Protein 8ZFL (pdb70)

Radius of gyration: 44.8 Å; Cα contacts (8 Å, |Δi|>4): 3571; chains: 5; bounding box: 78×79×141 Å

InterPro domains:
  IPR006029 Neurotransmitter-gated ion-channel transmembrane domain [PF02932] (287-529)
  IPR006201 Neurotransmitter-gated ion-channel [PR00252] (74-90)
  IPR006201 Neurotransmitter-gated ion-channel [PR00252] (107-118)
  IPR006201 Neurotransmitter-gated ion-channel [PR00252] (157-171)
  IPR006201 Neurotransmitter-gated ion-channel [PR00252] (236-248)
  IPR006201 Neurotransmitter-gated ion-channel [PTHR18945] (32-425)
  IPR006202 Neurotransmitter-gated ion-channel ligand-binding domain [PF02931] (28-242)
  IPR018000 Neurotransmitter-gated ion-channel, conserved site [PS00236] (157-171)
  IPR036719 Neurotransmitter-gated ion-channel transmembrane domain superfamily [SSF90112] (242-539)
  IPR036734 Neurotransmitter-gated ion-channel ligand-binding domain superfamily [G3DSA:2.70.170.10] (25-246)
  IPR036734 Neurotransmitter-gated ion-channel ligand-binding domain superfamily [SSF63712] (27-242)
  IPR038050 Neuronal acetylcholine receptor [G3DSA:1.20.58.390] (247-387)

Organism: Caenorhabditis elegans (NCBI:txid6239)

Sequence (2060 aa):
PDIPIQYELANNIMENYQKGLIPKVRKGSPINVTLSLQLYQIIQVNEPQQYLLLNAWAVERWVDQMLGWDPSEFDNETEIMARHDDIWLPDTTLYNSLEMDDSASKKLTHVKLTTLGKNQGAMVELLYPTIYKISCLLNLKYFPFDTQTCRMTFGSWSFDNSLIDYFPRTFTNGPIGLANFLENDAWSVLGTKVNREEKKYTCCPVNYTLLHYDVVIQRKPLYYVLNLIAPTAVITFISIIGFFTSSSVHDLRQEKITLGITTLLSMSIMIFMVSDKMPSTSTCVPLIALFYTLMITIISVGTLAASSVIFVQKLGSIGNPPASKTMKWTHRIAPFVLIQMPLVMKQAYAKRAKEEKHRKRMSRNIVELEWDWVAAVLERVFLIFFTICFLFSAIGINLYGWYIWYTENHFLPDIPIQYELANNIMENYQKGLIPKVRKGSPINVTLSLQLYQIIQVNEPQQYLLLNAWAVERWVDQMLGWDPSEFDNETEIMARHDDIWLPDTTLYNSLEMDDSASKKLTHVKLTTLGKNQGAMVELLYPTIYKISCLLNLKYFPFDTQTCRMTFGSWSFDNSLIDYFPRTFTNGPIGLANFLENDAWSVLGTKVNREEKKYTCCPVNYTLLHYDVVIQRKPLYYVLNLIAPTAVITFISIIGFFTSSSVHDLRQEKITLGITTLLSMSIMIFMVSDKMPSTSTCVPLIALFYTLMITIISVGTLAASSVIFVQKLGSIGNPPASKTMKWTHRIAPFVLIQMPLVMKQAYAKRAKEEKHRKRMSRNIVELEWDWVAAVLERVFLIFFTICFLFSAIGINLYGWYIWYTENHFLPDIPIQYELANNIMENYQKGLIPKVRKGSPINVTLSLQLYQIIQVNEPQQYLLLNAWAVERWVDQMLGWDPSEFDNETEIMARHDDIWLPDTTLYNSLEMDDSASKKLTHVKLTTLGKNQGAMVELLYPTIYKISCLLNLKYFPFDTQTCRMTFGSWSFDNSLIDYFPRTFTNGPIGLANFLENDAWSVLGTKVNREEKKYTCCPVNYTLLHYDVVIQRKPLYYVLNLIAPTAVITFISIIGFFTSSSVHDLRQEKITLGITTLLSMSIMIFMVSDKMPSTSTCVPLIALFYTLMITIISVGTLAASSVIFVQKLGSIGNPPASKTMKWTHRIAPFVLIQMPLVMKQAYAKRAKEEKHRKRMSRNIVELEWDWVAAVLERVFLIFFTICFLFSAIGINLYGWYIWYTENHFLPDIPIQYELANNIMENYQKGLIPKVRKGSPINVTLSLQLYQIIQVNEPQQYLLLNAWAVERWVDQMLGWDPSEFDNETEIMARHDDIWLPDTTLYNSLEMDDSASKKLTHVKLTTLGKNQGAMVELLYPTIYKISCLLNLKYFPFDTQTCRMTFGSWSFDNSLIDYFPRTFTNGPIGLANFLENDAWSVLGTKVNREEKKYTCCPVNYTLLHYDVVIQRKPLYYVLNLIAPTAVITFISIIGFFTSSSVHDLRQEKITLGITTLLSMSIMIFMVSDKMPSTSTCVPLIALFYTLMITIISVGTLAASSVIFVQKLGSIGNPPASKTMKWTHRIAPFVLIQMPLVMKQAYAKRAKEEKHRKRMSRNIVELEWDWVAAVLERVFLIFFTICFLFSAIGINLYGWYIWYTENHFLPDIPIQYELANNIMENYQKGLIPKVRKGSPINVTLSLQLYQIIQVNEPQQYLLLNAWAVERWVDQMLGWDPSEFDNETEIMARHDDIWLPDTTLYNSLEMDDSASKKLTHVKLTTLGKNQGAMVELLYPTIYKISCLLNLKYFPFDTQTCRMTFGSWSFDNSLIDYFPRTFTNGPIGLANFLENDAWSVLGTKVNREEKKYTCCPVNYTLLHYDVVIQRKPLYYVLNLIAPTAVITFISIIGFFTSSSVHDLRQEKITLGITTLLSMSIMIFMVSDKMPSTSTCVPLIALFYTLMITIISVGTLAASSVIFVQKLGSIGNPPASKTMKWTHRIAPFVLIQMPLVMKQAYAKRAKEEKHRKRMSRNIVELEWDWVAAVLERVFLIFFTICFLFSAIGINLYGWYIWYTENHFL

Nearest PDB structures (foldseek):
  8zfk-assembly1_A  TM=9.710E-01  e=1.370E-70  Caenorhabditis elegans
  7qko-assembly1_D  TM=8.791E-01  e=4.567E-32  Tetronarce californica
  8axd-assembly1_A  TM=8.552E-01  e=2.164E-28  Homo sapiens
  7ql5-assembly1_C  TM=8.097E-01  e=1.635E-29  Tetronarce californica
  4uxu-assembly1_B  TM=8.760E-01  e=2.252E-21  Homo sapiens

B-factor: mean 55.41, std 25.31, range [10.18, 158.0]

Secondary structure (DSSP, 8-state):
--S-HHHHHHHHHTSS--TTS-----SSS-EEEEEEEEEEEEEEEETTTTEEEEEEEEEEEEEETT----GGGGTS--EEEEETTTS----EEETTB----TTTTB---EEEEEE--TTT-EEEEEEEEEEEEE------TTTTS-EEEEEEEEEESS--TTTEEEEE---SS-SEE-TTPPPPSSEEEEEEEEEEEEEE-SSSS-EEEEEEEEEEEEE--HHHIIIIIHHHHHHHHHHHHHHT--S-SSSPPP--HHHHHHHHHHHHHHHHHSTTSS---SSS--HHHHHHHHHHHHHHHHHHHHHHHHHHHGGGGS-PPPPHHHHHHHHHHHHHHT----HHHHHHHHHHHHHHHHHHHHH--HHHHHHHHHHHHHHHHHHHHHHHHHHHHHHHHHHHHHHHHHHHHH--/--S-HHHHHHHHHTSS--TTS-----SSS-EEEEEEEEEEEEEEEETTTTEEEEEEEEEEEEEETT----GGGGTS--EEEEETTTS----EEETTB----TTTTB---EEEEEE--TTT-EEEEEEEEEEEEE------TTTTS-EEEEEEEEEESS--TTTEEEEE---SS-SEE-TTPPPPSSEEEEEEEEEEEEEE-SSSS-EEEEEEEEEEEEE--HHHIIIIIHHHHHHHHHHHHHHT--S-SSSPPP--HHHHHHHHHHHHHHHHHSTTSS---SSS--HHHHHHHHHHHHHHHHHHHHHHHHHHHGGGGS-PPPPHHHHHHHHHHHHHHT----HHHHHHHHHHHHHHHHHHHHH--HHHHHHHHHHHHHHHHHHHHHHHHHHHHHHHHHHHHHHHHHHHHH--/--S-HHHHHHHHHTSS--TTS-----SSS-EEEEEEEEEEEEEEEETTTTEEEEEEEEEEEEEETT----GGGGTS--EEEEETTTS----EEETTB----TTTTB---EEEEEE--TTT-EEEEEEEEEEEEE------TTTTS-EEEEEEEEEESS--TTTEEEEE---SS-SEE-TTPPPPSSEEEEEEEEEEEEEE-SSSS-EEEEEEEEEEEEE--HHHIIIIIHHHHHHHHHHHHHHT--S-SSSPPP--HHHHHHHHHHHHHHHHHSTTSS---SSS--HHHHHHHHHHHHHHHHHHHHHHHHHHHGGGGS-PPPPHHHHHHHHHHHHHHT----HHHHHHHHHHHHHHHHHHHHH--HHHHHHHHHHHHHHHHHHHHHHHHHHHHHHHHHHHHHHHHHHHHH--/--S-HHHHHHHHHTSS--TTS-----SSS-EEEEEEEEEEEEEEEETTTTEEEEEEEEEEEEEETT----GGGGTS--EEEEETTTS----EEETTB----TTTTB---EEEEEE--TTT-EEEEEEEEEEEEE------TTTTS-EEEEEEEEEESS--TTTEEEEE---SS-SEE-TTPPPPSSEEEEEEEEEEEEEE-SSSS-EEEEEEEEEEEEE--HHHIIIIIHHHHHHHHHHHHHHT--S-SSSPPP--HHHHHHHHHHHHHHHHHSTTSS---SSS--HHHHHHHHHHHHHHHHHHHHHHHHHHHGGGGS-PPPPHHHHHHHHHHHHHHT----HHHHHHHHHHHHHHHHHHHHH--HHHHHHHHHHHHHHHHHHHHHHHHHHHHHHHHHHHHHHHHHHHHH--/--S-HHHHHHHHHTSS--TTS-----SSS-EEEEEEEEEEEEEEEETTTTEEEEEEEEEEEEEETT----GGGGTS--EEEEETTTS----EEETTB----TTTTB---EEEEEE--TTT-EEEEEEEEEEEEE------TTTTS-EEEEEEEEEESS--TTTEEEEE---SS-SEE-TTPPPPSSEEEEEEEEEEEEEE-SSSS-EEEEEEEEEEEEE--HHHIIIIIHHHHHHHHHHHHHHT--S-SSSPPP--HHHHHHHHHHHHHHHHHSTTSS---SSS--HHHHHHHHHHHHHHHHHHHHHHHHHHHGGGGS-PPPPHHHHHHHHHHHHHHT----HHHHHHHHHHHHHHHHHHHHH--HHHHHHHHHHHHHHHHHHHHHHHHHHHHHHHHHHHHHHHHHHHHH--

Foldseek 3Di:
DPDDLLVVLCCVLLPPDDQVDAQDDDQQAAKEKEKAKAFAEFDDQDQVQQKTKTKIKMKIKIFRQRRADDCVVRVNDFKDKDFPVSHHDADKDWPQAPDDDQVQFWDWGIWMWGHDHRRRTTMIMTMIIGMTIGGAHDDQALPPLDKDKGKTKIFGPPDFNRHYHYDYDDDDQTRYHHPNYDDDPWKDWQGKDKDKDWAQDPVDGTITIMMMMMTMMTTDCPCVCVQQLVVLLVLLLVLLVVLLDDDDLLDQDDLSPVVLVVNVVVSVCRCVVVCVPPSPDDPDQHLVNQLSVLSNVLSVVSSVLSNVLNVLLCVLVVPDADDPVLLVVLVVVCVVLVDDQDPVLVVVVVVVVVVVVVVVVVVCVNRSSRSSSSSNSSSSVSSVVSVVSSCCSSVVSVVVSVVVSVCVNPVD/DPDDLLVVLCCVLLPPDDQVDAQDDDQQAAKEKEKAKAFAEFDDQDQVQQKTKTKIKMKIKIFRQRRADDCVVRVNDFKDKDFPVSHHDADKDWPQAPDDDQVQFWDWGIWMWGHDHRRRTTMIMTMIIGMTIGGAHDDQALPPLDKDKGKTKIFGPPDFNRHYHYDYDDDDQTRYHHPNYDDDPWKDWQGKDKDKDWAQDPVDGTITIMMMMMTMMTTDCPCVCVQQLVVLLVLLLVLLVVLLDDDDLLDQDDLSPVVLVVNVVVSVCRCVVVCVPPSPDDPDQHLVNQLSVLSNVLSVVSSVLSNVLNVLLCVLVVPDADDPVLLVVLVVVCVVLVDDQDPVLVVVVVVVVVVVVVVVVVVCVNRSSRSSSSSNSSSSVSSVVSVVSSCCSSVVSVVVSVVVSVCVNPVD/DPDDLLVVLCCVLLPPDDQVDAQDDDQQAAKEKEKAKAFAEFDDQDQVQQKTKTKIKMKIKIFRQRRADDCVVRVNDFKDKDFPVSHHDADKDWPQAPDDDQVQFWDWGIWMWGHDHRRRTTMIMTMIIGMTIGGAHDDQALPPLDKDKGKTKIFGPPDFNRHYHYDYDDDDQTRYHHPNYDDDPWKDWQGKDKDKDWAQDPVDGTITIMMMMMTMMTTDCPCVCVQQLVVLLVLLLVLLVVLLDDDDLLDQDDLSPVVLVVNVVVSVCRCVVVCVPPSPDDPDQHLVNQLSVLSNVLSVVSSVLSNVLNVLLCVLVVPDADDPVLLVVLVVVCVVLVDDQDPVLVVVVVVVVVVVVVVVVVVCVNRSSRSSSSSNSSSSVSSVVSVVSSCCSSVVSVVVSVVVSVCVNPVD/DPDDLLVVLCCVLLPPDDQVDAQDDDQQAAKEKEKAKAFAEFDDQDQVQQKTKTKIKMKIKIFRQRRADDCVVRVNDFKDKDFPVSHHDADKDWPQAPDDDQVQFWDWGIWMWGHDHRRRTTMIMTMIIGMTIGGAHDDQALPPLDKDKGKTKIFGPPDFNRHYHYDYDDDDQTRYHHPNYDDDPWKDWQGKDKDKDWAQDPVDGTITIMMMMMTMMTTDCPCVCVQQ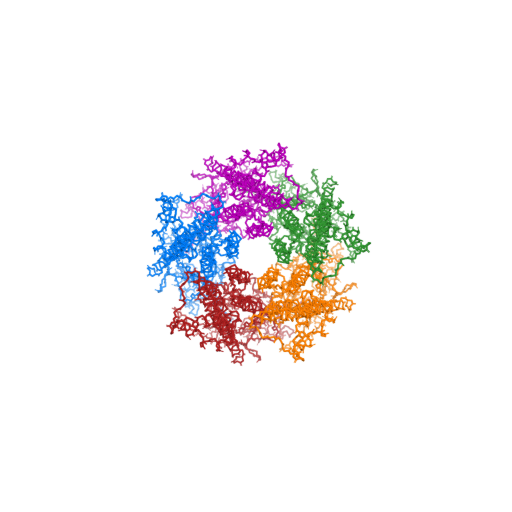LVVLLVLLLVLLVVLLDDDDLLDQDDLSPVVLVVNVVVSVCRCVVVCVPPSPDDPDQHLVNQLSVLSNVLSVVSSVLSNVLNVLLCVLVVPDADDPVLLVVLVVVCVVLVDDQDPVLVVVVVVVVVVVVVVVVVVCVNRSSRSSSSSNSSSSVSSVVSVVSSCCSSVVSVVVSVVVSVCVNPVD/DPDDLLVVLCCVLLPPDDQVDAQDDDQQAAKEKEKAKAFAEFDDQDQVQQKTKTKIKMKIKIFRQRRADDCVVRVNDFKDKDFPVSHHDADKDWPQAPDDDQVQFWDWGIWMWGHDHRRRTTMIMTMIIGMTIGGAHDDQALPPLDKDKGKTKIFGPPDFNRHYHYDYDDDDQTRYHHPNYDDDPWKDWQGKDKDKDWAQDPVDGTITIMMMMMTMMTTDCPCVCVQQLVVLLVLLLVLLVVLLDDDDLLDQDDLSPVVLVVNVVVSVCRCVVVCVPPSPDDPDQHLVNQLSVLSNVLSVVSSVLSNVLNVLLCVLVVPDADDPVLLVVLVVVCVVLVDDQDPVLVVVVVVVVVVVVVVVVVVCVNRSSRSSSSSNSSSSVSSVVSVVSSCCSSVVSVVVSVVVSVCVNPVD

GO terms:
  GO:0005886 plasma membrane (C, EXP)

Solvent-accessible surface area: 94154 Å² total; per-residue (Å²): 153,103,58,2,31,26,4,69,0,14,84,73,15,60,138,111,26,62,120,37,21,10,0,28,24,120,139,80,66,36,6,74,0,35,3,8,4,53,8,44,4,4,17,68,24,18,36,90,61,11,21,8,36,6,12,6,41,0,27,5,55,4,54,0,34,36,0,20,3,60,34,91,116,16,102,122,27,61,91,9,26,12,95,40,81,66,5,17,44,14,24,20,27,14,47,39,22,11,47,10,48,70,59,55,18,48,39,50,35,22,2,66,0,43,16,96,21,138,120,108,1,0,55,0,42,6,51,6,16,1,27,28,59,0,17,9,101,21,94,12,100,60,1,2,15,5,38,5,75,6,113,9,17,4,0,7,28,25,11,26,29,65,34,3,20,2,80,42,122,81,67,150,99,14,19,5,4,46,98,88,30,46,112,15,28,34,15,34,35,42,28,24,94,46,76,80,66,90,99,126,67,142,95,47,120,59,48,36,5,11,0,18,1,21,8,12,4,2,14,48,17,78,23,21,58,72,31,0,17,47,19,0,19,48,3,0,67,3,0,3,34,4,2,7,54,23,36,28,38,44,72,107,18,119,61,25,5,48,7,0,1,27,0,10,11,1,2,11,12,4,28,20,50,5,26,134,60,26,14,40,18,12,95,39,61,11,22,10,25,82,3,11,41,61,0,41,61,22,0,16,76,2,0,72,12,5,19,44,2,14,110,26,12,56,63,3,59,38,18,92,84,16,51,101,140,49,21,121,132,11,77,114,65,4,87,173,10,143,25,123,32,8,66,76,1,110,100,21,53,55,155,115,56,159,119,93,143,95,162,96,153,138,96,211,103,51,19,85,26,27,36,18,8,20,0,7,8,55,14,77,54,46,35,80,113,10,30,91,47,15,99,158,23,10,103,36,26,38,108,109,0,125,125,25,58,93,32,60,45,113,164,117,153,104,59,2,29,27,4,71,0,15,85,72,15,59,137,111,26,62,119,36,21,11,0,27,24,122,138,80,65,34,6,74,0,36,2,8,3,52,9,46,4,5,16,67,24,19,37,93,62,11,20,7,35,5,12,7,40,0,28,5,55,4,55,0,34,36,0,20,3,59,32,90,117,17,101,120,24,63,91,9,26,13,99,41,79,66,6,17,44,13,26,20,26,15,47,39,21,12,48,9,48,69,58,54,17,50,39,51,34,22,2,66,0,43,15,98,19,140,117,106,1,0,57,0,43,8,49,6,15,2,28,29,59,1,18,9,98,22,93,13,99,60,1,3,16,4,38,7,78,6,115,9,19,4,0,7,30,25,11,24,28,63,35,3,19,2,82,45,121,81,67,151,100,14,19,6,4,47,98,87,29,46,111,14,28,35,17,35,35,43,27,23,94,44,74,80,68,90,100,127,68,141,96,49,120,60,48,36,5,12,0,17,1,22,9,11,5,3,14,47,17,80,23,21,58,70,31,1,16,46,18,0,19,47,4,0,66,3,0,2,32,4,3,6,54,24,34,29,38,42,72,105,19,118,58,25,5,47,7,0,1,28,0,9,10,1,2,11,14,3,28,19,49,6,26,134,60,27,13,42,17,12,95,38,61,10,23,9,25,83,3,11,39,62,0,41,62,21,1,16,77,2,0,70,13,5,20,43,1,12,112,26,12,56,62,3,58,37,17,93,85,14,51,101,139,49,21,120,132,12,79,117,65,4,86,170,10,145,23,121,32,8,66,76,1,109,100,20,54,55,154,116,56,159,119,94,145,94,159,95,151,138,96,209,103,50,18,84,28,28,36,18,6,20,0,6,8,56,14,76,55,47,36,80,115,9,33,92,48,15,98,157,23,11,101,35,26,39,108,108,0,125,129,23,57,90,31,60,42,114,162,118,153,104,58,2,29,26,4,69,0,14,85,73,15,59,136,111,26,62,118,36,20,10,0,26,24,121,140,80,66,33,6,74,1,37,3,9,3,52,9,45,4,5,16,66,24,19,37,92,61,11,21,6,34,5,12,6,40,0,27,5,54,4,54,0,34,37,1,19,3,60,33,90,119,16,102,123,25,62,91,10,25,13,99,41,81,64,6,17,45,14,26,22,27,15,46,40,20,11,47,9,50,69,58,54,19,48,39,50,34,23,3,67,0,42,16,98,19,139,117,106,1,0,54,0,42,7,50,5,15,2,27,28,59,0,18,9,99,21,92,12,98,60,1,3,17,4,38,7,78,5,114,9,18,5,0,7,29,26,11,25,28,64,34,2,20,1,80,42,121,81,68,151,99,15,20,5,4,46,98,86,29,46,111,15,26,35,16,35,35,41,27,24,93,45,76,80,66,90,100,126,67,140,94,49,118,61,49,36,6,12,0,19,1,22,8,12,5,2,13,47,18,79,23,20,56,72,29,0,17,47,19,0,19,47,3,0,64,2,0,2,34,5,2,7,56,23,36,30,38,43,72,107,20,119,61,25,6,48,6,1,1,29,0,8,10,1,2,10,13,4,30,19,48,6,26,136,59,27,14,41,19,12,94,39,60,10,22,8,24,82,3,11,40,62,0,42,62,22,1,16,78,1,0,70,13,5,21,44,2,12,113,26,12,56,63,3,59,38,18,92,84,15,52,101,140,50,20,121,131,12,79,116,63,4,87,171,9,146,24,122,33,8,65,75,1,111,103,22,55,56,153,114,56,160,119,91,141,96,162,93,152,139,96,209,101,53,18,84,29,28,36,18,5,20,0,6,8,55,14,76,54,46,36,81,115,10,32,92,47,16,100,157,22,9,102,35,27,40,109,106,0,124,125,24,59,92,30,60,44,114,162,117,155,105,57,2,32,26,4,70,0,15,86,74,15,60,137,113,27,63,118,34,21,10,0,28,25,121,140,80,66,34,5,77,0,36,2,9,4,54,7,46,3,4,17,68,24,18,35,92,62,12,22,8,35,5,12,6,42,0,27,5,56,4,55,0,35,35,0,19,4,59,34,89,117,17,103,121,25,62,90,9,26,13,99,40,80,65,5,16,46,13,25,21,27,14,48,39,21,12,46,9,49,68,59,55,18,47,39,51,35,23,3,64,0,43,16,98,19,142,118,107,1,0,56,0,43,7,52,7,15,1,28,28,60,0,17,10,99,22,92,13,99,60,1,3,16,4,38,8,76,6,115,9,18,4,0,7,28,27,11,25,28,64,34,2,19,2,82,44,123,81,69,151,99,15,19,5,5,46,96,87,29,46,111,16,26,35,16,36,36,42,28,24,94,46,75,79,65,91,100,125,66,141,95,50,121,60,49,36,5,11,0,18,1,23,9,11,4,2,15,48,17,79,24,21,57,70,30,1,18,47,19,0,19,47,4,0,66,2,0,2,34,4,2,7,53,23,34,30,39,41,71,103,19,119,60,26,6,47,6,0,1,29,0,9,10,1,2,10,13,3,28,20,50,5,25,133,60,26,12,41,18,13,93,40,62,10,22,9,24,81,3,11,41,62,0,41,63,22,0,16,76,1,0,73,13,5,19,44,2,13,109,25,12,56,61,3,59,37,18,94,85,14,50,99,139,48,20,120,133,12,78,118,64,4,89,171,10,145,25,123,33,6,65,76,1,112,102,22,53,55,155,116,56,160,119,91,142,96,161,94,152,139,96,208,104,50,18,82,26,28,36,18,8,20,0,6,8,56,13,77,54,46,35,81,115,10,30,90,47,15,100,156,23,10,101,35,25,40,107,108,0,125,125,24,58,92,30,61,45,114,164,116,155,104,59,2,30,27,3,69,0,15,87,73,16,59,137,112,26,62,118,36,21,11,0,27,24,122,139,79,68,35,6,74,1,36,2,7,4,52,8,45,4,5,17,68,23,18,36,92,61,12,21,7,36,5,12,7,42,0,28,5,55,4,54,0,35,36,1,19,3,59,33,91,119,17,103,122,26,61,90,9,26,13,101,41,81,66,5,18,46,13,25,22,27,15,45,38,20,10,48,9,49,70,59,55,18,48,39,50,33,23,2,65,0,43,15,97,19,140,119,107,1,0,57,0,41,7,50,6,15,1,27,28,59,0,17,8,101,22,93,12,100,60,1,3,16,4,38,7,77,6,116,10,17,4,0,7,29,26,10,25,29,64,34,2,20,2,80,42,122,81,69,151,99,15,19,5,4,46,97,88,29,46,110,16,27,34,15,35,36,42,28,24,95,45,76,80,66,92,101,128,68,142,95,49,120,60,49,39,5,12,0,18,1,20,8,12,4,2,14,47,16,77,23,20,57,72,30,0,18,48,19,0,19,47,3,0,65,2,0,2,33,5,2,7,55,23,35,30,39,44,72,107,21,121,61,25,6,50,6,0,1,29,0,10,11,0,3,11,14,3,28,20,50,5,26,136,60,28,13,42,18,12,93,39,62,11,23,9,24,83,3,11,40,61,1,40,61,23,0,15,76,1,0,70,13,6,21,44,2,12,112,27,12,56,62,3,59,38,18,94,84,15,50,100,139,50,19,118,132,11,79,116,64,4,87,171,10,146,25,121,32,7,66,75,1,112,99,21,54,55,155,115,58,161,119,92,143,95,162,95,152,138,96,208,102,50,19,85,27,28,36,18,6,20,0,6,8,55,14,75,55,46,35,80,112,10,32,91,46,15,99,158,22,10,101,35,24,39,107,109,0,124,128,23,58,93,31,60,44,113,163,118

Structure (mmCIF, N/CA/C/O backbone):
data_8ZFL
#
_entry.id   8ZFL
#
_cell.length_a   1.00
_cell.length_b   1.00
_cell.length_c   1.00
_cell.angle_alpha   90.00
_cell.angle_beta   90.00
_cell.angle_gamma   90.00
#
_symmetry.space_group_name_H-M   'P 1'
#
loop_
_entity.id
_entity.type
_entity.pdbx_description
1 polymer 'Betaine receptor acr-23,Soluble cytochrome b562'
2 branched 2-acetamido-2-deoxy-beta-D-glucopyranose-(1-4)-2-acetamido-2-deoxy-beta-D-glucopyranose
3 non-polymer 2-acetamido-2-deoxy-beta-D-glucopyranose
#
loop_
_atom_site.group_PDB
_atom_site.id
_atom_site.type_symbol
_atom_site.label_atom_id
_atom_site.label_alt_id
_atom_site.label_comp_id
_atom_site.label_asym_id
_atom_site.label_entity_id
_atom_site.label_seq_id
_atom_site.pdbx_PDB_ins_code
_atom_site.Cartn_x
_atom_site.Cartn_y
_atom_site.Cartn_z
_atom_site.occupancy
_atom_site.B_iso_or_equiv
_atom_site.auth_seq_id
_atom_site.auth_comp_id
_atom_site.auth_asym_id
_atom_site.auth_atom_id
_atom_site.pdbx_PDB_model_num
ATOM 1 N N . PRO A 1 22 ? 213.500 175.422 115.132 1.00 86.15 22 PRO A N 1
ATOM 2 C CA . PRO A 1 22 ? 214.949 175.627 115.226 1.00 86.89 22 PRO A CA 1
ATOM 3 C C . PRO A 1 22 ? 215.318 176.690 116.256 1.00 85.19 22 PRO A C 1
ATOM 4 O O . PRO A 1 22 ? 216.082 176.413 117.182 1.00 81.70 22 PRO A O 1
ATOM 8 N N . ASP A 1 23 ? 214.775 177.897 116.093 1.00 81.93 23 ASP A N 1
ATOM 9 C CA . ASP A 1 23 ? 215.030 179.005 117.005 1.00 78.53 23 ASP A CA 1
ATOM 10 C C . ASP A 1 23 ? 213.889 179.208 117.997 1.00 76.73 23 ASP A C 1
ATOM 11 O O . ASP A 1 23 ? 213.850 180.228 118.692 1.00 78.87 23 ASP A O 1
ATOM 16 N N . ILE A 1 24 ? 212.962 178.259 118.075 1.00 64.95 24 ILE A N 1
ATOM 17 C CA . ILE A 1 24 ? 211.849 178.328 119.020 1.00 62.06 24 ILE A CA 1
ATOM 18 C C . ILE A 1 24 ? 211.821 177.034 119.824 1.00 59.99 24 ILE A C 1
ATOM 19 O O . ILE A 1 24 ? 212.290 175.994 119.338 1.00 64.88 24 ILE A O 1
ATOM 24 N N . PRO A 1 25 ? 211.308 177.049 121.054 1.00 46.59 25 PRO A N 1
ATOM 25 C CA . PRO A 1 25 ? 211.255 175.814 121.844 1.00 52.02 25 PRO A CA 1
ATOM 26 C C . PRO A 1 25 ? 210.366 174.763 121.194 1.00 56.35 25 PRO A C 1
ATOM 27 O O . PRO A 1 25 ? 209.364 175.075 120.547 1.00 59.14 25 PRO A O 1
ATOM 31 N N . ILE A 1 26 ? 210.754 173.499 121.375 1.00 55.70 26 ILE A N 1
ATOM 32 C CA . ILE A 1 26 ? 209.947 172.385 120.883 1.00 54.39 26 ILE A CA 1
ATOM 33 C C . ILE A 1 26 ? 208.612 172.323 121.616 1.00 49.97 26 ILE A C 1
ATOM 34 O O . ILE A 1 26 ? 207.613 171.832 121.067 1.00 58.20 26 ILE A O 1
ATOM 39 N N . GLN A 1 27 ? 208.567 172.822 122.856 1.00 45.69 27 GLN A N 1
ATOM 40 C CA . GLN A 1 27 ? 207.317 172.844 123.606 1.00 44.58 27 GLN A CA 1
ATOM 41 C C . GLN A 1 27 ? 206.257 173.676 122.900 1.00 48.58 27 GLN A C 1
ATOM 42 O O . GLN A 1 27 ? 205.069 173.348 122.969 1.00 51.58 27 GLN A O 1
ATOM 48 N N . TYR A 1 28 ? 206.666 174.746 122.212 1.00 43.11 28 TYR A N 1
ATOM 49 C CA . TYR A 1 28 ? 205.709 175.554 121.460 1.00 38.57 28 TYR A CA 1
ATOM 50 C C . TYR A 1 28 ? 204.978 174.711 120.424 1.00 42.12 28 TYR A C 1
ATOM 51 O O . TYR A 1 28 ? 203.740 174.688 120.388 1.00 54.25 28 TYR A O 1
ATOM 60 N N . GLU A 1 29 ? 205.731 173.997 119.584 1.00 51.58 29 GLU A N 1
ATOM 61 C CA . GLU A 1 29 ? 205.132 173.165 118.547 1.00 50.48 29 GLU A CA 1
ATOM 62 C C . GLU A 1 29 ? 204.324 172.020 119.141 1.00 52.61 29 GLU A C 1
ATOM 63 O O . GLU A 1 29 ? 203.242 171.699 118.638 1.00 53.51 29 GLU A O 1
ATOM 69 N N . LEU A 1 30 ? 204.829 171.390 120.205 1.00 46.64 30 LEU A N 1
ATOM 70 C CA . LEU A 1 30 ? 204.099 170.281 120.814 1.00 46.58 30 LEU A CA 1
ATOM 71 C C . LEU A 1 30 ? 202.759 170.745 121.376 1.00 49.33 30 LEU A C 1
ATOM 72 O O . LEU A 1 30 ? 201.726 170.091 121.179 1.00 53.71 30 LEU A O 1
ATOM 77 N N . ALA A 1 31 ? 202.755 171.883 122.078 1.00 50.59 31 ALA A N 1
ATOM 78 C CA . ALA A 1 31 ? 201.514 172.416 122.626 1.00 41.92 31 ALA A CA 1
ATOM 79 C C . ALA A 1 31 ? 200.556 172.835 121.520 1.00 44.94 31 ALA A C 1
ATOM 80 O O . ALA A 1 31 ? 199.346 172.598 121.617 1.00 54.58 31 ALA A O 1
ATOM 82 N N . ASN A 1 32 ? 201.075 173.461 120.459 1.00 49.18 32 ASN A N 1
ATOM 83 C CA . ASN A 1 32 ? 200.213 173.852 119.349 1.00 52.87 32 ASN A CA 1
ATOM 84 C C . ASN A 1 32 ? 199.602 172.633 118.668 1.00 54.52 32 ASN A C 1
ATOM 85 O O . ASN A 1 32 ? 198.453 172.678 118.213 1.00 58.67 32 ASN A O 1
ATOM 90 N N . ASN A 1 33 ? 200.356 171.535 118.588 1.00 55.45 33 ASN A N 1
ATOM 91 C CA . ASN A 1 33 ? 199.840 170.322 117.964 1.00 50.64 33 ASN A CA 1
ATOM 92 C C . ASN A 1 33 ? 198.773 169.662 118.830 1.00 51.02 33 ASN A C 1
ATOM 93 O O . ASN A 1 33 ? 197.721 169.251 118.327 1.00 52.05 33 ASN A O 1
ATOM 98 N N . ILE A 1 34 ? 199.025 169.550 120.136 1.00 51.18 34 ILE A N 1
ATOM 99 C CA . ILE A 1 34 ? 198.101 168.798 120.981 1.00 44.63 34 ILE A CA 1
ATOM 100 C C . ILE A 1 34 ? 196.906 169.644 121.414 1.00 47.46 34 ILE A C 1
ATOM 101 O O . ILE A 1 34 ? 195.895 169.100 121.873 1.00 52.89 34 ILE A O 1
ATOM 106 N N . MET A 1 35 ? 196.985 170.966 121.280 1.00 50.50 35 MET A N 1
ATOM 107 C CA . MET A 1 35 ? 195.917 171.861 121.706 1.00 52.11 35 MET A CA 1
ATOM 108 C C . MET A 1 35 ? 195.017 172.303 120.558 1.00 55.57 35 MET A C 1
ATOM 109 O O . MET A 1 35 ? 194.234 173.243 120.730 1.00 52.69 35 MET A O 1
ATOM 114 N N . GLU A 1 36 ? 195.107 171.652 119.398 1.00 66.56 36 GLU A N 1
ATOM 115 C CA . GLU A 1 36 ? 194.409 172.141 118.212 1.00 64.49 36 GLU A CA 1
ATOM 116 C C . GLU A 1 36 ? 192.904 171.912 118.313 1.00 69.44 36 GLU A C 1
ATOM 117 O O . GLU A 1 36 ? 192.115 172.863 118.284 1.00 72.56 36 GLU A O 1
ATOM 123 N N . ASN A 1 37 ? 192.486 170.653 118.430 1.00 59.48 37 ASN A N 1
ATOM 124 C CA . ASN A 1 37 ? 191.074 170.294 118.421 1.00 57.63 37 ASN A CA 1
ATOM 125 C C . ASN A 1 37 ? 190.510 170.066 119.819 1.00 60.41 37 ASN A C 1
ATOM 126 O O . ASN A 1 37 ? 189.403 169.535 119.950 1.00 62.07 37 ASN A O 1
ATOM 131 N N . TYR A 1 38 ? 191.240 170.453 120.860 1.00 45.89 38 TYR A N 1
ATOM 132 C CA . TYR A 1 38 ? 190.805 170.207 122.227 1.00 40.33 38 TYR A CA 1
ATOM 133 C C . TYR A 1 38 ? 189.742 171.209 122.659 1.00 43.42 38 TYR A C 1
ATOM 134 O O . TYR A 1 38 ? 189.819 172.399 122.341 1.00 44.73 38 TYR A O 1
ATOM 143 N N . GLN A 1 39 ? 188.745 170.713 123.390 1.00 41.38 39 GLN A N 1
ATOM 144 C CA . GLN A 1 39 ? 187.734 171.543 124.039 1.00 34.71 39 GLN A CA 1
ATOM 145 C C . GLN A 1 39 ? 187.715 171.174 125.517 1.00 35.60 39 GLN A C 1
ATOM 146 O O . GLN A 1 39 ? 187.262 170.084 125.884 1.00 45.19 39 GLN A O 1
ATOM 152 N N . LYS A 1 40 ? 188.205 172.081 126.362 1.00 30.71 40 LYS A N 1
ATOM 153 C CA . LYS A 1 40 ? 188.356 171.800 127.784 1.00 35.80 40 LYS A CA 1
ATOM 154 C C . LYS A 1 40 ? 187.043 171.849 128.553 1.00 35.58 40 LYS A C 1
ATOM 155 O O . LYS A 1 40 ? 187.010 171.426 129.714 1.00 37.26 40 LYS A O 1
ATOM 161 N N . GLY A 1 41 ? 185.965 172.348 127.947 1.00 38.43 41 GLY A N 1
ATOM 162 C CA . GLY A 1 41 ? 184.697 172.446 128.643 1.00 29.21 41 GLY A CA 1
ATOM 163 C C . GLY A 1 41 ? 183.889 171.170 128.708 1.00 40.49 41 GLY A C 1
ATOM 164 O O . GLY A 1 41 ? 182.872 171.133 129.407 1.00 43.00 41 GLY A O 1
ATOM 165 N N . LEU A 1 42 ? 184.312 170.125 128.003 1.00 37.89 42 LEU A N 1
ATOM 166 C CA . LEU A 1 42 ? 183.591 168.863 127.956 1.00 32.18 42 LEU A CA 1
ATOM 167 C C . LEU A 1 42 ? 184.526 167.710 128.300 1.00 33.21 42 LEU A C 1
ATOM 168 O O . LEU A 1 42 ? 185.742 167.796 128.102 1.00 42.46 42 LEU A O 1
ATOM 173 N N . ILE A 1 43 ? 183.945 166.638 128.821 1.00 38.02 43 ILE A N 1
ATOM 174 C CA . ILE A 1 43 ? 184.736 165.476 129.244 1.00 40.28 43 ILE A CA 1
ATOM 175 C C . ILE A 1 43 ? 185.368 164.820 128.020 1.00 37.73 43 ILE A C 1
ATOM 176 O O . ILE A 1 43 ? 184.678 164.608 127.006 1.00 41.07 43 ILE A O 1
ATOM 181 N N . PRO A 1 44 ? 186.664 164.500 128.050 1.00 37.89 44 PRO A N 1
ATOM 182 C CA . PRO A 1 44 ? 187.326 163.861 126.892 1.00 39.48 44 PRO A CA 1
ATOM 183 C C . PRO A 1 44 ? 187.181 162.342 126.905 1.00 41.63 44 PRO A C 1
ATOM 184 O O . PRO A 1 44 ? 188.135 161.582 127.124 1.00 46.90 44 PRO A O 1
ATOM 188 N N . LYS A 1 45 ? 185.960 161.875 126.664 1.00 41.23 45 LYS A N 1
ATOM 189 C CA . LYS A 1 45 ? 185.645 160.449 126.639 1.00 40.83 45 LYS A CA 1
ATOM 190 C C . LYS A 1 45 ? 185.444 160.032 125.185 1.00 40.83 45 LYS A C 1
ATOM 191 O O . LYS A 1 45 ? 184.400 160.310 124.588 1.00 49.20 45 LYS A O 1
ATOM 197 N N . VAL A 1 46 ? 186.448 159.366 124.621 1.00 43.53 46 VAL A N 1
ATOM 198 C CA . VAL A 1 46 ? 186.349 158.888 123.246 1.00 46.72 46 VAL A CA 1
ATOM 199 C C . VAL A 1 46 ? 185.822 157.457 123.182 1.00 50.05 46 VAL A C 1
ATOM 200 O O . VAL A 1 46 ? 185.010 157.137 122.308 1.00 51.52 46 VAL A O 1
ATOM 204 N N . ARG A 1 47 ? 186.256 156.591 124.094 1.00 62.18 47 ARG A N 1
ATOM 205 C CA . ARG A 1 47 ? 185.806 155.206 124.125 1.00 60.98 47 ARG A CA 1
ATOM 206 C C . ARG A 1 47 ? 184.480 155.114 124.871 1.00 64.39 47 ARG A C 1
ATOM 207 O O . ARG A 1 47 ? 184.349 155.629 125.986 1.00 61.61 47 ARG A O 1
ATOM 215 N N . LYS A 1 48 ? 183.502 154.456 124.248 1.00 68.94 48 LYS A N 1
ATOM 216 C CA . LYS A 1 48 ? 182.163 154.378 124.822 1.00 68.41 48 LYS A CA 1
ATOM 217 C C . LYS A 1 48 ? 182.088 153.371 125.963 1.00 69.23 48 LYS A C 1
ATOM 218 O O . LYS A 1 48 ? 181.324 153.564 126.914 1.00 68.28 48 LYS A O 1
ATOM 224 N N . GLY A 1 49 ? 182.868 152.291 125.881 1.00 65.36 49 GLY A N 1
ATOM 225 C CA . GLY A 1 49 ? 182.681 151.179 126.800 1.00 66.10 49 GLY A CA 1
ATOM 226 C C . GLY A 1 49 ? 183.013 151.505 128.244 1.00 64.59 49 GLY A C 1
ATOM 227 O O . GLY A 1 49 ? 182.264 151.146 129.156 1.00 63.27 49 GLY A O 1
ATOM 228 N N . SER A 1 50 ? 184.133 152.188 128.477 1.00 61.54 50 SER A N 1
ATOM 229 C CA . SER A 1 50 ? 184.624 152.321 129.839 1.00 59.74 50 SER A CA 1
ATOM 230 C C . SER A 1 50 ? 184.605 153.773 130.304 1.00 59.99 50 SER A C 1
ATOM 231 O O . SER A 1 50 ? 184.764 154.694 129.496 1.00 55.96 50 SER A O 1
ATOM 234 N N . PRO A 1 51 ? 184.412 154.007 131.607 1.00 49.34 51 PRO A N 1
ATOM 235 C CA . PRO A 1 51 ? 184.514 155.371 132.141 1.00 50.59 51 PRO A CA 1
ATOM 236 C C . PRO A 1 51 ? 185.957 155.797 132.361 1.00 45.96 51 PRO A C 1
ATOM 237 O O . PRO A 1 51 ? 186.889 155.072 131.999 1.00 47.66 51 PRO A O 1
ATOM 241 N N . ILE A 1 52 ? 186.151 156.971 132.956 1.00 36.07 52 ILE A N 1
ATOM 242 C CA . ILE A 1 52 ? 187.477 157.501 133.250 1.00 36.21 52 ILE A CA 1
ATOM 243 C C . ILE A 1 52 ? 187.781 157.231 134.718 1.00 33.05 52 ILE A C 1
ATOM 244 O O . ILE A 1 52 ? 187.011 157.623 135.603 1.00 33.60 52 ILE A O 1
ATOM 249 N N . ASN A 1 53 ? 188.902 156.562 134.977 1.00 36.23 53 ASN A N 1
ATOM 250 C CA . ASN A 1 53 ? 189.298 156.201 136.332 1.00 29.80 53 ASN A CA 1
ATOM 251 C C . ASN A 1 53 ? 190.223 157.266 136.906 1.00 35.53 53 ASN A C 1
ATOM 252 O O . ASN A 1 53 ? 191.206 157.656 136.267 1.00 39.76 53 ASN A O 1
ATOM 257 N N . VAL A 1 54 ? 189.908 157.731 138.113 1.00 20.88 54 VAL A N 1
ATOM 258 C CA . VAL A 1 54 ? 190.692 158.744 138.808 1.00 16.70 54 VAL A CA 1
ATOM 259 C C . VAL A 1 54 ? 191.196 158.147 140.114 1.00 21.59 54 VAL A C 1
ATOM 260 O O . VAL A 1 54 ? 190.413 157.587 140.890 1.00 23.25 54 VAL A O 1
ATOM 264 N N . THR A 1 55 ? 192.498 158.268 140.354 1.00 34.87 55 THR A N 1
ATOM 265 C CA . THR A 1 55 ? 193.133 157.769 141.567 1.00 24.77 55 THR A CA 1
ATOM 266 C C . THR A 1 55 ? 193.530 158.949 142.443 1.00 23.16 55 THR A C 1
ATOM 267 O O . THR A 1 55 ? 194.134 159.911 141.958 1.00 32.45 55 THR A O 1
ATOM 271 N N . LEU A 1 56 ? 193.191 158.873 143.729 1.00 24.46 56 LEU A N 1
ATOM 272 C CA . LEU A 1 56 ? 193.419 159.967 144.662 1.00 21.63 56 LEU A CA 1
ATOM 273 C C . LEU A 1 56 ? 194.203 159.472 145.870 1.00 25.13 56 LEU A C 1
ATOM 274 O O . LEU A 1 56 ? 193.923 158.397 146.407 1.00 29.03 56 LEU A O 1
ATOM 279 N N . SER A 1 57 ? 195.187 160.268 146.289 1.00 21.04 57 SER A N 1
ATOM 280 C CA . SER A 1 57 ? 195.969 159.990 147.484 1.00 20.23 57 SER A CA 1
ATOM 281 C C . SER A 1 57 ? 196.133 161.277 148.277 1.00 20.76 57 SER A C 1
ATOM 282 O O . SER A 1 57 ? 196.216 162.368 147.706 1.00 29.76 57 SER A O 1
ATOM 285 N N . LEU A 1 58 ? 196.179 161.144 149.601 1.00 30.58 58 LEU A N 1
ATOM 286 C CA . LEU A 1 58 ? 196.260 162.288 150.497 1.00 29.81 58 LEU A CA 1
ATOM 287 C C . LEU A 1 58 ? 197.413 162.116 151.475 1.00 28.58 58 LEU A C 1
ATOM 288 O O . LEU A 1 58 ? 197.680 161.007 151.947 1.00 33.99 58 LEU A O 1
ATOM 293 N N . GLN A 1 59 ? 198.091 163.222 151.773 1.00 24.54 59 GLN A N 1
ATOM 294 C CA . GLN A 1 59 ? 199.134 163.267 152.789 1.00 18.60 59 GLN A CA 1
ATOM 295 C C . GLN A 1 59 ? 198.794 164.365 153.783 1.00 24.52 59 GLN A C 1
ATOM 296 O O . GLN A 1 59 ? 198.509 165.497 153.384 1.00 29.11 59 GLN A O 1
ATOM 302 N N . LEU A 1 60 ? 198.834 164.036 155.070 1.00 26.82 60 LEU A N 1
ATOM 303 C CA . LEU A 1 60 ? 198.506 164.982 156.126 1.00 10.18 60 LEU A CA 1
ATOM 304 C C . LEU A 1 60 ? 199.775 165.643 156.647 1.00 15.46 60 LEU A C 1
ATOM 305 O O . LEU A 1 60 ? 200.778 164.971 156.904 1.00 22.03 60 LEU A O 1
ATOM 310 N N . TYR A 1 61 ? 199.724 166.963 156.799 1.00 20.82 61 TYR A N 1
ATOM 311 C CA . TYR A 1 61 ? 200.874 167.740 157.242 1.00 19.26 61 TYR A CA 1
ATOM 312 C C . TYR A 1 61 ? 200.658 168.443 158.572 1.00 22.28 61 TYR A C 1
ATOM 313 O O . TYR A 1 61 ? 201.597 168.549 159.364 1.00 34.22 61 TYR A O 1
ATOM 322 N N . GLN A 1 62 ? 199.449 168.928 158.845 1.00 23.96 62 GLN A N 1
ATOM 323 C CA . GLN A 1 62 ? 199.199 169.682 160.064 1.00 20.02 62 GLN A CA 1
ATOM 324 C C . GLN A 1 62 ? 197.728 169.595 160.440 1.00 21.23 62 GLN A C 1
ATOM 325 O O . GLN A 1 62 ? 196.857 169.446 159.579 1.00 30.55 62 GLN A O 1
ATOM 331 N N . ILE A 1 63 ? 197.467 169.688 161.741 1.00 28.57 63 ILE A N 1
ATOM 332 C CA . ILE A 1 63 ? 196.125 169.877 162.277 1.00 27.14 63 ILE A CA 1
ATOM 333 C C . ILE A 1 63 ? 196.081 171.296 162.830 1.00 27.31 63 ILE A C 1
ATOM 334 O O . ILE A 1 63 ? 196.654 171.578 163.890 1.00 38.17 63 ILE A O 1
ATOM 339 N N . ILE A 1 64 ? 195.417 172.196 162.106 1.00 27.43 64 ILE A N 1
ATOM 340 C CA . ILE A 1 64 ? 195.498 173.613 162.443 1.00 29.79 64 ILE A CA 1
ATOM 341 C C . ILE A 1 64 ? 194.602 173.951 163.627 1.00 28.47 64 ILE A C 1
ATOM 342 O O . ILE A 1 64 ? 195.038 174.608 164.579 1.00 35.59 64 ILE A O 1
ATOM 347 N N . GLN A 1 65 ? 193.345 173.514 163.598 1.00 28.41 65 GLN A N 1
ATOM 348 C CA . GLN A 1 65 ? 192.407 173.898 164.642 1.00 34.23 65 GLN A CA 1
ATOM 349 C C . GLN A 1 65 ? 191.301 172.859 164.751 1.00 34.13 65 GLN A C 1
ATOM 350 O O . GLN A 1 65 ? 190.880 172.277 163.747 1.00 38.98 65 GLN A O 1
ATOM 356 N N . VAL A 1 66 ? 190.843 172.638 165.979 1.00 37.98 66 VAL A N 1
ATOM 357 C CA . VAL A 1 66 ? 189.654 171.841 166.260 1.00 37.84 66 VAL A CA 1
ATOM 358 C C . VAL A 1 66 ? 188.659 172.753 166.960 1.00 41.49 66 VAL A C 1
ATOM 359 O O . VAL A 1 66 ? 188.953 173.288 168.037 1.00 45.31 66 VAL A O 1
ATOM 363 N N . ASN A 1 67 ? 187.489 172.931 166.355 1.00 43.63 67 ASN A N 1
ATOM 364 C CA . ASN A 1 67 ? 186.472 173.852 166.856 1.00 42.97 67 ASN A CA 1
ATOM 365 C C . ASN A 1 67 ? 185.273 173.041 167.329 1.00 44.68 67 ASN A C 1
ATOM 366 O O . ASN A 1 67 ? 184.552 172.455 166.515 1.00 48.58 67 ASN A O 1
ATOM 371 N N . GLU A 1 68 ? 185.065 173.009 168.642 1.00 44.94 68 GLU A N 1
ATOM 372 C CA . GLU A 1 68 ? 183.953 172.278 169.238 1.00 48.23 68 GLU A CA 1
ATOM 373 C C . GLU A 1 68 ? 182.636 173.051 169.159 1.00 52.17 68 GLU A C 1
ATOM 374 O O . GLU A 1 68 ? 181.617 172.462 168.771 1.00 52.65 68 GLU A O 1
ATOM 380 N N . PRO A 1 69 ? 182.586 174.343 169.527 1.00 52.97 69 PRO A N 1
ATOM 381 C CA . PRO A 1 69 ? 181.294 175.052 169.449 1.00 47.17 69 PRO A CA 1
ATOM 382 C C . PRO A 1 69 ? 180.692 175.085 168.054 1.00 49.40 69 PRO A C 1
ATOM 383 O O . PRO A 1 69 ? 179.467 174.984 167.914 1.00 47.38 69 PRO A O 1
ATOM 387 N N . GLN A 1 70 ? 181.514 175.223 167.015 1.00 46.32 70 GLN A N 1
ATOM 388 C CA . GLN A 1 70 ? 181.025 175.260 165.643 1.00 38.03 70 GLN A CA 1
ATOM 389 C C . GLN A 1 70 ? 181.133 173.915 164.936 1.00 40.86 70 GLN A C 1
ATOM 390 O O . GLN A 1 70 ? 180.655 173.788 163.805 1.00 41.81 70 GLN A O 1
ATOM 396 N N . GLN A 1 71 ? 181.747 172.918 165.575 1.00 41.79 71 GLN A N 1
ATOM 397 C CA . GLN A 1 71 ? 181.793 171.544 165.074 1.00 36.30 71 GLN A CA 1
ATOM 398 C C . GLN A 1 71 ? 182.429 171.470 163.683 1.00 39.00 71 GLN A C 1
ATOM 399 O O . GLN A 1 71 ? 181.798 171.078 162.699 1.00 43.99 71 GLN A O 1
ATOM 405 N N . TYR A 1 72 ? 183.702 171.855 163.614 1.00 31.74 72 TYR A N 1
ATOM 406 C CA . TYR A 1 72 ? 184.457 171.704 162.380 1.00 28.40 72 TYR A CA 1
ATOM 407 C C . TYR A 1 72 ? 185.926 171.481 162.708 1.00 32.21 72 TYR A C 1
ATOM 408 O O . TYR A 1 72 ? 186.398 171.806 163.801 1.00 41.09 72 TYR A O 1
ATOM 417 N N . LEU A 1 73 ? 186.645 170.919 161.738 1.00 36.21 73 LEU A N 1
ATOM 418 C CA . LEU A 1 73 ? 188.059 170.605 161.871 1.00 30.52 73 LEU A CA 1
ATOM 419 C C . LEU A 1 73 ? 188.820 171.195 160.693 1.00 32.67 73 LEU A C 1
ATOM 420 O O . LEU A 1 73 ? 188.356 171.133 159.550 1.00 35.96 73 LEU A O 1
ATOM 425 N N . LEU A 1 74 ? 189.987 171.768 160.975 1.00 25.56 74 LEU A N 1
ATOM 426 C CA . LEU A 1 74 ? 190.817 172.421 159.968 1.00 26.68 74 LEU A CA 1
ATOM 427 C C . LEU A 1 74 ? 192.091 171.611 159.777 1.00 26.13 74 LEU A C 1
ATOM 428 O O . LEU A 1 74 ? 192.804 171.333 160.747 1.00 28.34 74 LEU A O 1
ATOM 433 N N . LEU A 1 75 ? 192.378 171.244 158.529 1.00 25.45 75 LEU A N 1
ATOM 434 C CA . LEU A 1 75 ? 193.532 170.422 158.199 1.00 24.17 75 LEU A CA 1
ATOM 435 C C . LEU A 1 75 ? 194.304 171.043 157.043 1.00 24.43 75 LEU A C 1
ATOM 436 O O . LEU A 1 75 ? 193.755 171.784 156.225 1.00 32.65 75 LEU A O 1
ATOM 441 N N . ASN A 1 76 ? 195.596 170.726 156.990 1.00 26.98 76 ASN A N 1
ATOM 442 C CA . ASN A 1 76 ? 196.470 171.100 155.885 1.00 14.88 76 ASN A CA 1
ATOM 443 C C . ASN A 1 76 ? 197.020 169.823 155.270 1.00 19.42 76 ASN A C 1
ATOM 444 O O . ASN A 1 76 ? 197.657 169.023 155.962 1.00 24.47 76 ASN A O 1
ATOM 449 N N . ALA A 1 77 ? 196.774 169.630 153.974 1.00 15.42 77 ALA A N 1
ATOM 450 C CA . ALA A 1 77 ? 197.091 168.370 153.320 1.00 20.20 77 ALA A CA 1
ATOM 451 C C . ALA A 1 77 ? 197.491 168.615 151.871 1.00 23.09 77 ALA A C 1
ATOM 452 O O . ALA A 1 77 ? 197.231 169.675 151.298 1.00 24.20 77 ALA A O 1
ATOM 454 N N . TRP A 1 78 ? 198.136 167.607 151.286 1.00 26.85 78 TRP A N 1
ATOM 455 C CA . TRP A 1 78 ? 198.513 167.598 149.880 1.00 16.03 78 TRP A CA 1
ATOM 456 C C . TRP A 1 78 ? 197.726 166.508 149.164 1.00 18.89 78 TRP A C 1
ATOM 457 O O . TRP A 1 78 ? 197.589 165.393 149.676 1.00 27.92 78 TRP A O 1
ATOM 468 N N . ALA A 1 79 ? 197.212 166.831 147.980 1.00 19.77 79 ALA A N 1
ATOM 469 C CA . ALA A 1 79 ? 196.379 165.918 147.212 1.00 14.76 79 ALA A CA 1
ATOM 470 C C . ALA A 1 79 ? 196.985 165.681 145.836 1.00 16.94 79 ALA A C 1
ATOM 471 O O . ALA A 1 79 ? 197.467 166.617 145.189 1.00 32.57 79 ALA A O 1
ATOM 473 N N . VAL A 1 80 ? 196.959 164.425 145.396 1.00 23.05 80 VAL A N 1
ATOM 474 C CA . VAL A 1 80 ? 197.453 164.027 144.083 1.00 28.02 80 VAL A CA 1
ATOM 475 C C . VAL A 1 80 ? 196.349 163.261 143.367 1.00 22.06 80 VAL A C 1
ATOM 476 O O . VAL A 1 80 ? 195.761 162.336 143.936 1.00 23.13 80 VAL A O 1
ATOM 480 N N . GLU A 1 81 ? 196.069 163.646 142.123 1.00 28.52 81 GLU A N 1
ATOM 481 C CA . GLU A 1 81 ? 195.075 162.977 141.297 1.00 13.42 81 GLU A CA 1
ATOM 482 C C . GLU A 1 81 ? 195.706 162.571 139.972 1.00 10.44 81 GLU A C 1
ATOM 483 O O . GLU A 1 81 ? 196.476 163.334 139.383 1.00 27.36 81 GLU A O 1
ATOM 489 N N . ARG A 1 82 ? 195.376 161.366 139.511 1.00 22.11 82 ARG A N 1
ATOM 490 C CA . ARG A 1 82 ? 195.919 160.823 138.273 1.00 19.78 82 ARG A CA 1
ATOM 491 C C . ARG A 1 82 ? 194.792 160.249 137.429 1.00 18.95 82 ARG A C 1
ATOM 492 O O . ARG A 1 82 ? 193.923 159.540 137.947 1.00 33.77 82 ARG A O 1
ATOM 500 N N . TRP A 1 83 ? 194.812 160.555 136.135 1.00 18.26 83 TRP A N 1
ATOM 501 C CA . TRP A 1 83 ? 193.854 159.996 135.190 1.00 16.39 83 TRP A CA 1
ATOM 502 C C . TRP A 1 83 ? 194.462 160.072 133.797 1.00 20.48 83 TRP A C 1
ATOM 503 O O . TRP A 1 83 ? 195.526 160.660 133.592 1.00 30.58 83 TRP A O 1
ATOM 514 N N . VAL A 1 84 ? 193.768 159.467 132.837 1.00 27.67 84 VAL A N 1
ATOM 515 C CA . VAL A 1 84 ? 194.231 159.387 131.456 1.00 26.80 84 VAL A CA 1
ATOM 516 C C . VAL A 1 84 ? 193.289 160.206 130.586 1.00 34.18 84 VAL A C 1
ATOM 517 O O . VAL A 1 84 ? 192.074 159.966 130.575 1.00 31.48 84 VAL A O 1
ATOM 521 N N . ASP A 1 85 ? 193.848 161.172 129.860 1.00 33.92 85 ASP A N 1
ATOM 522 C CA . ASP A 1 85 ? 193.090 161.978 128.909 1.00 24.05 85 ASP A CA 1
ATOM 523 C C . ASP A 1 85 ? 193.252 161.357 127.527 1.00 29.43 85 ASP A C 1
ATOM 524 O O . ASP A 1 85 ? 194.371 161.246 127.017 1.00 40.41 85 ASP A O 1
ATOM 529 N N . GLN A 1 86 ? 192.137 160.960 126.920 1.00 30.56 86 GLN A N 1
ATOM 530 C CA . GLN A 1 86 ? 192.154 160.215 125.666 1.00 33.44 86 GLN A CA 1
ATOM 531 C C . GLN A 1 86 ? 192.268 161.108 124.436 1.00 38.34 86 GLN A C 1
ATOM 532 O O . GLN A 1 86 ? 192.177 160.598 123.314 1.00 35.53 86 GLN A O 1
ATOM 538 N N . MET A 1 87 ? 192.462 162.414 124.610 1.00 41.03 87 MET A N 1
ATOM 539 C CA . MET A 1 87 ? 192.526 163.340 123.489 1.00 32.29 87 MET A CA 1
ATOM 540 C C . MET A 1 87 ? 193.833 164.116 123.408 1.00 34.70 87 MET A C 1
ATOM 541 O O . MET A 1 87 ? 193.922 165.063 122.619 1.00 44.83 87 MET A O 1
ATOM 546 N N . LEU A 1 88 ? 194.849 163.749 124.187 1.00 30.99 88 LEU A N 1
ATOM 547 C CA . LEU A 1 88 ? 196.094 164.505 124.261 1.00 24.39 88 LEU A CA 1
ATOM 548 C C . LEU A 1 88 ? 197.308 163.615 124.018 1.00 29.58 88 LEU A C 1
ATOM 549 O O . LEU A 1 88 ? 198.330 163.730 124.696 1.00 46.93 88 LEU A O 1
ATOM 554 N N . GLY A 1 89 ? 197.213 162.715 123.038 1.00 35.77 89 GLY A N 1
ATOM 555 C CA . GLY A 1 89 ? 198.328 161.856 122.709 1.00 29.13 89 GLY A CA 1
ATOM 556 C C . GLY A 1 89 ? 199.143 162.364 121.530 1.00 39.01 89 GLY A C 1
ATOM 557 O O . GLY A 1 89 ? 198.630 163.027 120.631 1.00 46.50 89 GLY A O 1
ATOM 558 N N . TRP A 1 90 ? 200.435 162.040 121.545 1.00 36.73 90 TRP A N 1
ATOM 559 C CA . TRP A 1 90 ? 201.333 162.446 120.474 1.00 33.77 90 TRP A CA 1
ATOM 560 C C . TRP A 1 90 ? 202.450 161.422 120.339 1.00 38.36 90 TRP A C 1
ATOM 561 O O . TRP A 1 90 ? 202.734 160.655 121.263 1.00 40.87 90 TRP A O 1
ATOM 572 N N . ASP A 1 91 ? 203.083 161.419 119.167 1.00 51.26 91 ASP A N 1
ATOM 573 C CA . ASP A 1 91 ? 204.194 160.516 118.897 1.00 51.08 91 ASP A CA 1
ATOM 574 C C . ASP A 1 91 ? 205.503 161.189 119.288 1.00 57.34 91 ASP A C 1
ATOM 575 O O . ASP A 1 91 ? 205.819 162.259 118.751 1.00 57.36 91 ASP A O 1
ATOM 580 N N . PRO A 1 92 ? 206.278 160.619 120.214 1.00 55.01 92 PRO A N 1
ATOM 581 C CA . PRO A 1 92 ? 207.528 161.275 120.634 1.00 57.84 92 PRO A CA 1
ATOM 582 C C . PRO A 1 92 ? 208.531 161.479 119.511 1.00 54.12 92 PRO A C 1
ATOM 583 O O . PRO A 1 92 ? 209.225 162.503 119.506 1.00 56.36 92 PRO A O 1
ATOM 587 N N . SER A 1 93 ? 208.624 160.550 118.558 1.00 58.45 93 SER A N 1
ATOM 588 C CA . SER A 1 93 ? 209.630 160.654 117.505 1.00 60.07 93 SER A CA 1
ATOM 589 C C . SER A 1 93 ? 209.408 161.868 116.610 1.00 67.11 93 SER A C 1
ATOM 590 O O . SER A 1 93 ? 210.368 162.385 116.027 1.00 70.63 93 SER A O 1
ATOM 593 N N . GLU A 1 94 ? 208.163 162.331 116.488 1.00 65.46 94 GLU A N 1
ATOM 594 C CA . GLU A 1 94 ? 207.874 163.493 115.657 1.00 61.95 94 GLU A CA 1
ATOM 595 C C . GLU A 1 94 ? 208.310 164.797 116.317 1.00 64.81 94 GLU A C 1
ATOM 596 O O . GLU A 1 94 ? 208.469 165.807 115.624 1.00 65.71 94 GLU A O 1
ATOM 602 N N . PHE A 1 95 ? 208.543 164.790 117.630 1.00 60.53 95 PHE A N 1
ATOM 603 C CA . PHE A 1 95 ? 208.829 166.021 118.357 1.00 56.65 95 PHE A CA 1
ATOM 604 C C . PHE A 1 95 ? 210.141 165.931 119.127 1.00 62.10 95 PHE A C 1
ATOM 605 O O . PHE A 1 95 ? 210.188 166.252 120.319 1.00 67.77 95 PHE A O 1
ATOM 613 N N . ASP A 1 96 ? 211.204 165.487 118.452 1.00 66.33 96 ASP A N 1
ATOM 614 C CA . ASP A 1 96 ? 212.552 165.435 119.026 1.00 65.84 96 ASP A CA 1
ATOM 615 C C . ASP A 1 96 ? 212.610 164.527 120.253 1.00 72.42 96 ASP A C 1
ATOM 616 O O . ASP A 1 96 ? 213.297 164.823 121.233 1.00 70.86 96 ASP A O 1
ATOM 621 N N . ASN A 1 97 ? 211.885 163.409 120.191 1.00 76.38 97 ASN A N 1
ATOM 622 C CA . ASN A 1 97 ? 211.872 162.405 121.258 1.00 70.31 97 ASN A CA 1
ATOM 623 C C . ASN A 1 97 ? 211.503 163.020 122.606 1.00 70.54 97 ASN A C 1
ATOM 624 O O . ASN A 1 97 ? 212.153 162.778 123.625 1.00 70.29 97 ASN A O 1
ATOM 629 N N . GLU A 1 98 ? 210.445 163.826 122.612 1.00 64.40 98 GLU A N 1
ATOM 630 C CA . GLU A 1 98 ? 209.915 164.422 123.830 1.00 60.85 98 GLU A CA 1
ATOM 631 C C . GLU A 1 98 ? 208.745 163.584 124.330 1.00 57.58 98 GLU A C 1
ATOM 632 O O . GLU A 1 98 ? 207.821 163.283 123.568 1.00 62.35 98 GLU A O 1
ATOM 638 N N . THR A 1 99 ? 208.788 163.210 125.609 1.00 50.17 99 THR A N 1
ATOM 639 C CA . THR A 1 99 ? 207.760 162.366 126.206 1.00 51.72 99 THR A CA 1
ATOM 640 C C . THR A 1 99 ? 207.058 163.032 127.384 1.00 48.74 99 THR A C 1
ATOM 641 O O . THR A 1 99 ? 206.261 162.376 128.065 1.00 52.73 99 THR A O 1
ATOM 645 N N . GLU A 1 100 ? 207.324 164.311 127.640 1.00 50.56 100 GLU A N 1
ATOM 646 C CA . GLU A 1 100 ? 206.705 165.003 128.761 1.00 42.35 100 GLU A CA 1
ATOM 647 C C . GLU A 1 100 ? 206.523 166.469 128.404 1.00 46.66 100 GLU A C 1
ATOM 648 O O . GLU A 1 100 ? 207.224 167.003 127.541 1.00 51.69 100 GLU A O 1
ATOM 654 N N . ILE A 1 101 ? 205.571 167.112 129.083 1.00 32.48 101 ILE A N 1
ATOM 655 C CA . ILE A 1 101 ? 205.296 168.532 128.901 1.00 33.44 101 ILE A CA 1
ATOM 656 C C . ILE A 1 101 ? 204.517 169.027 130.111 1.00 35.63 101 ILE A C 1
ATOM 657 O O . ILE A 1 101 ? 203.880 168.252 130.828 1.00 27.97 101 ILE A O 1
ATOM 662 N N . MET A 1 102 ? 204.584 170.336 130.345 1.00 47.95 102 MET A N 1
ATOM 663 C CA . MET A 1 102 ? 203.890 170.980 131.451 1.00 34.46 102 MET A CA 1
ATOM 664 C C . MET A 1 102 ? 202.913 172.006 130.894 1.00 43.33 102 MET A C 1
ATOM 665 O O . MET A 1 102 ? 203.277 172.807 130.027 1.00 48.91 102 MET A O 1
ATOM 670 N N . ALA A 1 103 ? 201.680 171.978 131.391 1.00 35.26 103 ALA A N 1
ATOM 671 C CA . ALA A 1 103 ? 200.634 172.880 130.934 1.00 23.52 103 ALA A CA 1
ATOM 672 C C . ALA A 1 103 ? 199.877 173.444 132.128 1.00 32.94 103 ALA A C 1
ATOM 673 O O . ALA A 1 103 ? 199.806 172.820 133.191 1.00 40.55 103 ALA A O 1
ATOM 675 N N . ARG A 1 104 ? 199.315 174.634 131.939 1.00 40.58 104 ARG A N 1
ATOM 676 C CA . ARG A 1 104 ? 198.517 175.261 132.982 1.00 39.97 104 ARG A CA 1
ATOM 677 C C . ARG A 1 104 ? 197.210 174.503 133.186 1.00 42.97 104 ARG A C 1
ATOM 678 O O . ARG A 1 104 ? 196.650 173.921 132.254 1.00 46.07 104 ARG A O 1
ATOM 686 N N . HIS A 1 105 ? 196.726 174.515 134.431 1.00 37.53 105 HIS A N 1
ATOM 687 C CA . HIS A 1 105 ? 195.505 173.792 134.767 1.00 34.69 105 HIS A CA 1
ATOM 688 C C . HIS A 1 105 ? 194.274 174.361 134.072 1.00 41.81 105 HIS A C 1
ATOM 689 O O . HIS A 1 105 ? 193.268 173.655 133.948 1.00 44.09 105 HIS A O 1
ATOM 696 N N . ASP A 1 106 ? 194.327 175.615 133.617 1.00 49.63 106 ASP A N 1
ATOM 697 C CA . ASP A 1 106 ? 193.187 176.202 132.924 1.00 43.00 106 ASP A CA 1
ATOM 698 C C . ASP A 1 106 ? 193.067 175.718 131.486 1.00 47.84 106 ASP A C 1
ATOM 699 O O . ASP A 1 106 ? 192.003 175.875 130.879 1.00 54.19 106 ASP A O 1
ATOM 704 N N . ASP A 1 107 ? 194.131 175.137 130.928 1.00 47.04 107 ASP A N 1
ATOM 705 C CA . ASP A 1 107 ? 194.120 174.744 129.524 1.00 42.40 107 ASP A CA 1
ATOM 706 C C . ASP A 1 107 ? 193.365 173.442 129.281 1.00 48.87 107 ASP A C 1
ATOM 707 O O . ASP A 1 107 ? 192.772 173.271 128.210 1.00 57.44 107 ASP A O 1
ATOM 712 N N . ILE A 1 108 ? 193.372 172.520 130.242 1.00 41.31 108 ILE A N 1
ATOM 713 C CA . ILE A 1 108 ? 192.855 171.175 130.032 1.00 34.96 108 ILE A CA 1
ATOM 714 C C . ILE A 1 108 ? 191.681 170.926 130.974 1.00 36.28 108 ILE A C 1
ATOM 715 O O . ILE A 1 108 ? 191.424 171.684 131.910 1.00 37.34 108 ILE A O 1
ATOM 720 N N . TRP A 1 109 ? 190.965 169.837 130.703 1.00 34.01 109 TRP A N 1
ATOM 721 C CA . TRP A 1 109 ? 189.823 169.433 131.511 1.00 27.65 109 TRP A CA 1
ATOM 722 C C . TRP A 1 109 ? 190.283 168.726 132.779 1.00 25.62 109 TRP A C 1
ATOM 723 O O . TRP A 1 109 ? 191.226 167.930 132.758 1.00 42.71 109 TRP A O 1
ATOM 734 N N . LEU A 1 110 ? 189.610 169.022 133.890 1.00 17.77 110 LEU A N 1
ATOM 735 C CA . LEU A 1 110 ? 189.929 168.417 135.173 1.00 13.29 110 LEU A CA 1
ATOM 736 C C . LEU A 1 110 ? 188.672 167.848 135.814 1.00 26.42 110 LEU A C 1
ATOM 737 O O . LEU A 1 110 ? 187.593 168.448 135.713 1.00 32.22 110 LEU A O 1
ATOM 742 N N . PRO A 1 111 ? 188.773 166.696 136.473 1.00 42.47 111 PRO A N 1
ATOM 743 C CA . PRO A 1 111 ? 187.614 166.154 137.190 1.00 34.67 111 PRO A CA 1
ATOM 744 C C . PRO A 1 111 ? 187.238 167.026 138.377 1.00 37.19 111 PRO A C 1
ATOM 745 O O . PRO A 1 111 ? 188.077 167.708 138.972 1.00 45.92 111 PRO A O 1
ATOM 749 N N . ASP A 1 112 ? 185.949 166.998 138.717 1.00 41.68 112 ASP A N 1
ATOM 750 C CA . ASP A 1 112 ? 185.417 167.821 139.805 1.00 39.89 112 ASP A CA 1
ATOM 751 C C . ASP A 1 112 ? 185.398 166.999 141.092 1.00 36.15 112 ASP A C 1
ATOM 752 O O . ASP A 1 112 ? 184.361 166.521 141.555 1.00 45.17 112 ASP A O 1
ATOM 757 N N . THR A 1 113 ? 186.582 166.840 141.680 1.00 30.18 113 THR A N 1
ATOM 758 C CA . THR A 1 113 ? 186.709 166.179 142.972 1.00 34.75 113 THR A CA 1
ATOM 759 C C . THR A 1 113 ? 186.256 167.139 144.066 1.00 35.39 113 THR A C 1
ATOM 760 O O . THR A 1 113 ? 186.796 168.243 144.192 1.00 40.28 113 THR A O 1
ATOM 764 N N . THR A 1 114 ? 185.269 166.723 144.855 1.00 24.32 114 THR A N 1
ATOM 765 C CA . THR A 1 114 ? 184.636 167.594 145.833 1.00 26.86 114 THR A CA 1
ATOM 766 C C . THR A 1 114 ? 184.589 166.916 147.194 1.00 28.60 114 THR A C 1
ATOM 767 O O . THR A 1 114 ? 184.323 165.715 147.292 1.00 42.23 114 THR A O 1
ATOM 771 N N . LEU A 1 115 ? 184.853 167.695 148.242 1.00 21.63 115 LEU A N 1
ATOM 772 C CA . LEU A 1 115 ? 184.654 167.251 149.614 1.00 22.66 115 LEU A CA 1
ATOM 773 C C . LEU A 1 115 ? 183.207 167.534 150.001 1.00 27.26 115 LEU A C 1
ATOM 774 O O . LEU A 1 115 ? 182.804 168.698 150.105 1.00 32.20 115 LEU A O 1
ATOM 779 N N . TYR A 1 116 ? 182.428 166.470 150.206 1.00 24.50 116 TYR A N 1
ATOM 780 C CA . TYR A 1 116 ? 180.988 166.629 150.389 1.00 19.67 116 TYR A CA 1
ATOM 781 C C . TYR A 1 116 ? 180.661 167.387 151.669 1.00 28.94 116 TYR A C 1
ATOM 782 O O . TYR A 1 116 ? 179.810 168.284 151.663 1.00 31.98 116 TYR A O 1
ATOM 791 N N . ASN A 1 117 ? 181.319 167.047 152.772 1.00 34.83 117 ASN A N 1
ATOM 792 C CA . ASN A 1 117 ? 181.071 167.703 154.055 1.00 22.95 117 ASN A CA 1
ATOM 793 C C . ASN A 1 117 ? 182.088 168.819 154.294 1.00 18.74 117 ASN A C 1
ATOM 794 O O . ASN A 1 117 ? 182.913 168.775 155.207 1.00 36.15 117 ASN A O 1
ATOM 799 N N . SER A 1 118 ? 182.011 169.838 153.443 1.00 21.82 118 SER A N 1
ATOM 800 C CA . SER A 1 118 ? 182.892 170.994 153.513 1.00 27.11 118 SER A CA 1
ATOM 801 C C . SER A 1 118 ? 182.110 172.235 153.924 1.00 35.89 118 SER A C 1
ATOM 802 O O . SER A 1 118 ? 180.967 172.441 153.504 1.00 38.05 118 SER A O 1
ATOM 805 N N . LEU A 1 119 ? 182.741 173.066 154.754 1.00 31.81 119 LEU A N 1
ATOM 806 C CA . LEU A 1 119 ? 182.135 174.295 155.249 1.00 30.32 119 LEU A CA 1
ATOM 807 C C . LEU A 1 119 ? 182.689 175.536 154.557 1.00 29.71 119 LEU A C 1
ATOM 808 O O . LEU A 1 119 ? 182.447 176.658 155.017 1.00 33.94 119 LEU A O 1
ATOM 813 N N . GLU A 1 120 ? 183.427 175.361 153.464 1.00 45.69 120 GLU A N 1
ATOM 814 C CA . GLU A 1 120 ? 184.014 176.466 152.721 1.00 48.23 120 GLU A CA 1
ATOM 815 C C . GLU A 1 120 ? 183.441 176.480 151.312 1.00 51.54 120 GLU A C 1
ATOM 816 O O . GLU A 1 120 ? 183.468 175.460 150.616 1.00 51.71 120 GLU A O 1
ATOM 822 N N . MET A 1 121 ? 182.922 177.636 150.895 1.00 45.79 121 MET A N 1
ATOM 823 C CA . MET A 1 121 ? 182.278 177.767 149.595 1.00 47.92 121 MET A CA 1
ATOM 824 C C . MET A 1 121 ? 183.189 178.337 148.517 1.00 50.57 121 MET A C 1
ATOM 825 O O . MET A 1 121 ? 182.889 178.173 147.329 1.00 49.91 121 MET A O 1
ATOM 830 N N . ASP A 1 122 ? 184.282 178.994 148.891 1.00 63.16 122 ASP A N 1
ATOM 831 C CA . ASP A 1 122 ? 185.207 179.585 147.933 1.00 60.69 122 ASP A CA 1
ATOM 832 C C . ASP A 1 122 ? 186.439 178.701 147.804 1.00 59.54 122 ASP A C 1
ATOM 833 O O . ASP A 1 122 ? 187.104 178.405 148.801 1.00 63.27 122 ASP A O 1
ATOM 838 N N . ASP A 1 123 ? 186.743 178.288 146.574 1.00 56.99 123 ASP A N 1
ATOM 839 C CA . ASP A 1 123 ? 187.868 177.399 146.318 1.00 61.70 123 ASP A CA 1
ATOM 840 C C . ASP A 1 123 ? 189.194 178.133 146.177 1.00 60.85 123 ASP A C 1
ATOM 841 O O . ASP A 1 123 ? 190.241 177.478 146.118 1.00 61.48 123 ASP A O 1
ATOM 846 N N . SER A 1 124 ? 189.181 179.466 146.121 1.00 57.99 124 SER A N 1
ATOM 847 C CA . SER A 1 124 ? 190.422 180.223 146.024 1.00 56.88 124 SER A CA 1
ATOM 848 C C . SER A 1 124 ? 191.129 180.363 147.365 1.00 56.04 124 SER A C 1
ATOM 849 O O . SER A 1 124 ? 192.318 180.702 147.391 1.00 58.43 124 SER A O 1
ATOM 852 N N . ALA A 1 125 ? 190.432 180.113 148.471 1.00 52.44 125 ALA A N 1
ATOM 853 C CA . ALA A 1 125 ? 191.016 180.197 149.802 1.00 56.60 125 ALA A CA 1
ATOM 854 C C . ALA A 1 125 ? 191.295 178.835 150.416 1.00 57.50 125 ALA A C 1
ATOM 855 O O . ALA A 1 125 ? 191.716 178.768 151.576 1.00 63.47 125 ALA A O 1
ATOM 857 N N . SER A 1 126 ? 191.073 177.747 149.678 1.00 39.19 126 SER A N 1
ATOM 858 C CA . SER A 1 126 ? 191.290 176.400 150.188 1.00 43.55 126 SER A CA 1
ATOM 859 C C . SER A 1 126 ? 192.016 175.504 149.192 1.00 41.46 126 SER A C 1
ATOM 860 O O . SER A 1 126 ? 192.149 174.300 149.442 1.00 42.95 126 SER A O 1
ATOM 863 N N . LYS A 1 127 ? 192.487 176.054 148.076 1.00 38.82 127 LYS A N 1
ATOM 864 C CA . LYS A 1 127 ? 193.151 175.255 147.057 1.00 31.07 127 LYS A CA 1
ATOM 865 C C . LYS A 1 127 ? 194.058 176.162 146.238 1.00 40.21 127 LYS A C 1
ATOM 866 O O . LYS A 1 127 ? 193.865 177.380 146.187 1.00 43.27 127 LYS A O 1
ATOM 872 N N . LYS A 1 128 ? 195.054 175.552 145.598 1.00 40.58 128 LYS A N 1
ATOM 873 C CA . LYS A 1 128 ? 196.007 176.295 144.777 1.00 39.84 128 LYS A CA 1
ATOM 874 C C . LYS A 1 128 ? 196.486 175.385 143.655 1.00 35.86 128 LYS A C 1
ATOM 875 O O . LYS A 1 128 ? 197.331 174.513 143.882 1.00 42.52 128 LYS A O 1
ATOM 881 N N . LEU A 1 129 ? 195.958 175.592 142.452 1.00 28.37 129 LEU A N 1
ATOM 882 C CA . LEU A 1 129 ? 196.335 174.820 141.278 1.00 28.92 129 LEU A CA 1
ATOM 883 C C . LEU A 1 129 ? 197.189 175.671 140.348 1.00 38.28 129 LEU A C 1
ATOM 884 O O . LEU A 1 129 ? 196.812 176.786 139.978 1.00 48.90 129 LEU A O 1
ATOM 889 N N . THR A 1 130 ? 198.351 175.135 139.971 1.00 36.09 130 THR A N 1
ATOM 890 C CA . THR A 1 130 ? 199.279 175.883 139.132 1.00 39.10 130 THR A CA 1
ATOM 891 C C . THR A 1 130 ? 199.511 175.214 137.782 1.00 34.57 130 THR A C 1
ATOM 892 O O . THR A 1 130 ? 199.340 175.848 136.735 1.00 38.49 130 THR A O 1
ATOM 896 N N . HIS A 1 131 ? 199.896 173.940 137.789 1.00 21.12 131 HIS A N 1
ATOM 897 C CA . HIS A 1 131 ? 200.301 173.249 136.574 1.00 19.81 131 HIS A CA 1
ATOM 898 C C . HIS A 1 131 ? 199.924 171.776 136.646 1.00 32.10 131 HIS A C 1
ATOM 899 O O . HIS A 1 131 ? 199.662 171.227 137.719 1.00 40.35 131 HIS A O 1
ATOM 906 N N . VAL A 1 132 ? 199.900 171.143 135.474 1.00 26.21 132 VAL A N 1
ATOM 907 C CA . VAL A 1 132 ? 199.690 169.707 135.345 1.00 35.15 132 VAL A CA 1
ATOM 908 C C . VAL A 1 132 ? 200.796 169.140 134.466 1.00 28.18 132 VAL A C 1
ATOM 909 O O . VAL A 1 132 ? 201.412 169.857 133.670 1.00 39.22 132 VAL A O 1
ATOM 913 N N . LYS A 1 133 ? 201.051 167.844 134.617 1.00 18.39 133 LYS A N 1
ATOM 914 C CA . LYS A 1 133 ? 202.082 167.149 133.858 1.00 24.03 133 LYS A CA 1
ATOM 915 C C . LYS A 1 133 ? 201.435 166.100 132.965 1.00 30.27 133 LYS A C 1
ATOM 916 O O . LYS A 1 133 ? 200.609 165.307 133.430 1.00 33.52 133 LYS A O 1
ATOM 922 N N . LEU A 1 134 ? 201.812 166.099 131.690 1.00 32.70 134 LEU A N 1
ATOM 923 C CA . LEU A 1 134 ? 201.274 165.168 130.707 1.00 24.68 134 LEU A CA 1
ATOM 924 C C . LEU A 1 134 ? 202.383 164.256 130.203 1.00 27.04 134 LEU A C 1
ATOM 925 O O . LEU A 1 134 ? 203.427 164.734 129.746 1.00 39.38 134 LEU A O 1
ATOM 930 N N . THR A 1 135 ? 202.152 162.948 130.285 1.00 33.59 135 THR A N 1
ATOM 931 C CA . THR A 1 135 ? 203.070 161.943 129.761 1.00 30.76 135 THR A CA 1
ATOM 932 C C . THR A 1 135 ? 202.342 161.151 128.686 1.00 30.68 135 THR A C 1
ATOM 933 O O . THR A 1 135 ? 201.305 160.537 128.960 1.00 47.23 135 THR A O 1
ATOM 937 N N . THR A 1 136 ? 202.887 161.160 127.473 1.00 26.42 136 THR A N 1
ATOM 938 C CA . THR A 1 136 ? 202.206 160.547 126.343 1.00 27.46 136 THR A CA 1
ATOM 939 C C . THR A 1 136 ? 202.200 159.025 126.457 1.00 36.13 136 THR A C 1
ATOM 940 O O . THR A 1 136 ? 203.110 158.412 127.020 1.00 41.42 136 THR A O 1
ATOM 944 N N . LEU A 1 137 ? 201.138 158.419 125.927 1.00 39.46 137 LEU A N 1
ATOM 945 C CA . LEU A 1 137 ? 201.004 156.973 125.848 1.00 32.26 137 LEU A CA 1
ATOM 946 C C . LEU A 1 137 ? 200.911 156.474 124.414 1.00 39.85 137 LEU A C 1
ATOM 947 O O . LEU A 1 137 ? 200.692 155.277 124.200 1.00 45.91 137 LEU A O 1
ATOM 952 N N . GLY A 1 138 ? 201.074 157.356 123.432 1.00 36.85 138 GLY A N 1
ATOM 953 C CA . GLY A 1 138 ? 200.895 157.005 122.038 1.00 31.76 138 GLY A CA 1
ATOM 954 C C . GLY A 1 138 ? 200.070 158.041 121.306 1.00 36.95 138 GLY A C 1
ATOM 955 O O . GLY A 1 138 ? 199.408 158.869 121.939 1.00 49.49 138 GLY A O 1
ATOM 956 N N . LYS A 1 139 ? 200.102 158.013 119.971 1.00 43.96 139 LYS A N 1
ATOM 957 C CA . LYS A 1 139 ? 199.370 159.010 119.196 1.00 49.24 139 LYS A CA 1
ATOM 958 C C . LYS A 1 139 ? 197.865 158.874 119.393 1.00 55.68 139 LYS A C 1
ATOM 959 O O . LYS A 1 139 ? 197.155 159.879 119.518 1.00 53.22 139 LYS A O 1
ATOM 965 N N . ASN A 1 140 ? 197.358 157.642 119.423 1.00 60.19 140 ASN A N 1
ATOM 966 C CA . ASN A 1 140 ? 195.929 157.385 119.554 1.00 58.97 140 ASN A CA 1
ATOM 967 C C . ASN A 1 140 ? 195.570 156.758 120.897 1.00 54.88 140 ASN A C 1
ATOM 968 O O . ASN A 1 140 ? 194.474 156.209 121.047 1.00 53.83 140 ASN A O 1
ATOM 973 N N . GLN A 1 141 ? 196.470 156.828 121.879 1.00 50.19 141 GLN A N 1
ATOM 974 C CA . GLN A 1 141 ? 196.227 156.252 123.193 1.00 49.91 141 GLN A CA 1
ATOM 975 C C . GLN A 1 141 ? 196.048 157.290 124.290 1.00 54.08 141 GLN A C 1
ATOM 976 O O . GLN A 1 141 ? 195.705 156.919 125.418 1.00 58.04 141 GLN A O 1
ATOM 982 N N . GLY A 1 142 ? 196.266 158.567 123.999 1.00 45.10 142 GLY A N 1
ATOM 983 C CA . GLY A 1 142 ? 196.121 159.599 125.001 1.00 33.35 142 GLY A CA 1
ATOM 984 C C . GLY A 1 142 ? 197.373 159.796 125.829 1.00 33.31 142 GLY A C 1
ATOM 985 O O . GLY A 1 142 ? 198.458 159.289 125.528 1.00 42.25 142 GLY A O 1
ATOM 986 N N . ALA A 1 143 ? 197.209 160.563 126.905 1.00 22.92 143 ALA A N 1
ATOM 987 C CA . ALA A 1 143 ? 198.305 160.890 127.804 1.00 22.70 143 ALA A CA 1
ATOM 988 C C . ALA A 1 143 ? 197.858 160.745 129.251 1.00 29.53 143 ALA A C 1
ATOM 989 O O . ALA A 1 143 ? 196.671 160.868 129.569 1.00 30.47 143 ALA A O 1
ATOM 991 N N . MET A 1 144 ? 198.825 160.481 130.126 1.00 30.96 144 MET A N 1
ATOM 992 C CA . MET A 1 144 ? 198.578 160.383 131.558 1.00 25.24 144 MET A CA 1
ATOM 993 C C . MET A 1 144 ? 198.728 161.758 132.195 1.00 29.69 144 MET A C 1
ATOM 994 O O . MET A 1 144 ? 199.745 162.432 131.999 1.00 31.72 144 MET A O 1
ATOM 999 N N . VAL A 1 145 ? 197.718 162.170 132.956 1.00 25.17 145 VAL A N 1
ATOM 1000 C CA . VAL A 1 145 ? 197.674 163.490 133.573 1.00 22.79 145 VAL A CA 1
ATOM 1001 C C . VAL A 1 145 ? 197.819 163.329 135.079 1.00 25.06 145 VAL A C 1
ATOM 1002 O O . VAL A 1 145 ? 197.108 162.527 135.696 1.00 26.92 145 VAL A O 1
ATOM 1006 N N . GLU A 1 146 ? 198.737 164.093 135.667 1.00 34.18 146 GLU A N 1
ATOM 1007 C CA . GLU A 1 146 ? 198.969 164.089 137.105 1.00 30.69 146 GLU A CA 1
ATOM 1008 C C . GLU A 1 146 ? 198.823 165.508 137.630 1.00 34.31 146 GLU A C 1
ATOM 1009 O O . GLU A 1 146 ? 199.382 166.446 137.052 1.00 36.25 146 GLU A O 1
ATOM 1015 N N . LEU A 1 147 ? 198.077 165.663 138.722 1.00 33.61 147 LEU A N 1
ATOM 1016 C CA . LEU A 1 147 ? 197.810 166.971 139.310 1.00 23.05 147 LEU A CA 1
ATOM 1017 C C . LEU A 1 147 ? 198.070 166.904 140.807 1.00 21.59 147 LEU A C 1
ATOM 1018 O O . LEU A 1 147 ? 197.414 166.136 141.519 1.00 29.11 147 LEU A O 1
ATOM 1023 N N . LEU A 1 148 ? 199.020 167.707 141.278 1.00 29.97 148 LEU A N 1
ATOM 1024 C CA . LEU A 1 148 ? 199.365 167.794 142.689 1.00 19.15 148 LEU A CA 1
ATOM 1025 C C . LEU A 1 148 ? 199.216 169.236 143.155 1.00 21.98 148 LEU A C 1
ATOM 1026 O O . LEU A 1 148 ? 199.662 170.165 142.474 1.00 33.21 148 LEU A O 1
ATOM 1031 N N . TYR A 1 149 ? 198.587 169.421 144.315 1.00 14.02 149 TYR A N 1
ATOM 1032 C CA . TYR A 1 149 ? 198.306 170.759 144.815 1.00 23.77 149 TYR A CA 1
ATOM 1033 C C . TYR A 1 149 ? 198.138 170.696 146.324 1.00 27.44 149 TYR A C 1
ATOM 1034 O O . TYR A 1 149 ? 197.657 169.684 146.846 1.00 26.09 149 TYR A O 1
ATOM 1043 N N . PRO A 1 150 ? 198.521 171.745 147.046 1.00 29.46 150 PRO A N 1
ATOM 1044 C CA . PRO A 1 150 ? 198.203 171.828 148.473 1.00 20.50 150 PRO A CA 1
ATOM 1045 C C . PRO A 1 150 ? 196.805 172.376 148.701 1.00 17.64 150 PRO A C 1
ATOM 1046 O O . PRO A 1 150 ? 196.240 173.092 147.873 1.00 35.33 150 PRO A O 1
ATOM 1050 N N . THR A 1 151 ? 196.241 172.025 149.855 1.00 23.07 151 THR A N 1
ATOM 1051 C CA . THR A 1 151 ? 194.876 172.421 150.166 1.00 33.67 151 THR A CA 1
ATOM 1052 C C . THR A 1 151 ? 194.704 172.546 151.672 1.00 16.91 151 THR A C 1
ATOM 1053 O O . THR A 1 151 ? 195.472 171.986 152.457 1.00 31.03 151 THR A O 1
ATOM 1057 N N . ILE A 1 152 ? 193.679 173.301 152.061 1.00 20.77 152 ILE A N 1
ATOM 1058 C CA . ILE A 1 152 ? 193.268 173.443 153.453 1.00 25.24 152 ILE A CA 1
ATOM 1059 C C . ILE A 1 152 ? 191.798 173.057 153.532 1.00 26.72 152 ILE A C 1
ATOM 1060 O O . ILE A 1 152 ? 190.956 173.672 152.866 1.00 35.73 152 ILE A O 1
ATOM 1065 N N . TYR A 1 153 ? 191.490 172.045 154.336 1.00 22.71 153 TYR A N 1
ATOM 1066 C CA . TYR A 1 153 ? 190.146 171.490 154.413 1.00 14.17 153 TYR A CA 1
ATOM 1067 C C . TYR A 1 153 ? 189.447 171.965 155.680 1.00 18.12 153 TYR A C 1
ATOM 1068 O O . TYR A 1 153 ? 190.033 171.938 156.767 1.00 27.45 153 TYR A O 1
ATOM 1077 N N . LYS A 1 154 ? 188.198 172.395 155.532 1.00 27.89 154 LYS A N 1
ATOM 1078 C CA . LYS A 1 154 ? 187.331 172.755 156.651 1.00 24.04 154 LYS A CA 1
ATOM 1079 C C . LYS A 1 154 ? 186.240 171.691 156.720 1.00 25.32 154 LYS A C 1
ATOM 1080 O O . LYS A 1 154 ? 185.234 171.772 156.009 1.00 42.18 154 LYS A O 1
ATOM 1086 N N . ILE A 1 155 ? 186.442 170.695 157.579 1.00 24.61 155 ILE A N 1
ATOM 1087 C CA . ILE A 1 155 ? 185.608 169.501 157.629 1.00 30.58 155 ILE A CA 1
ATOM 1088 C C . ILE A 1 155 ? 184.691 169.590 158.839 1.00 31.48 155 ILE A C 1
ATOM 1089 O O . ILE A 1 155 ? 185.159 169.783 159.967 1.00 44.40 155 ILE A O 1
ATOM 1094 N N . SER A 1 156 ? 183.390 169.439 158.605 1.00 30.51 156 SER A N 1
ATOM 1095 C CA . SER A 1 156 ? 182.400 169.449 159.675 1.00 38.11 156 SER A CA 1
ATOM 1096 C C . SER A 1 156 ? 182.158 168.020 160.147 1.00 36.62 156 SER A C 1
ATOM 1097 O O . SER A 1 156 ? 181.678 167.180 159.380 1.00 38.55 156 SER A O 1
ATOM 1100 N N . CYS A 1 157 ? 182.491 167.749 161.407 1.00 45.51 157 CYS A N 1
ATOM 1101 C CA . CYS A 1 157 ? 182.306 166.433 161.998 1.00 52.52 157 CYS A CA 1
ATOM 1102 C C . CYS A 1 157 ? 181.685 166.572 163.380 1.00 50.14 157 CYS A C 1
ATOM 1103 O O . CYS A 1 157 ? 181.939 167.543 164.098 1.00 53.42 157 CYS A O 1
ATOM 1106 N N . LEU A 1 158 ? 180.863 165.591 163.744 1.00 49.53 158 LEU A N 1
ATOM 1107 C CA . LEU A 1 158 ? 180.211 165.587 165.045 1.00 50.58 158 LEU A CA 1
ATOM 1108 C C . LEU A 1 158 ? 181.208 165.187 166.125 1.00 53.27 158 LEU A C 1
ATOM 1109 O O . LEU A 1 158 ? 181.926 164.193 165.983 1.00 52.05 158 LEU A O 1
ATOM 1114 N N . LEU A 1 159 ? 181.248 165.961 167.205 1.00 46.82 159 LEU A N 1
ATOM 1115 C CA . LEU A 1 159 ? 182.183 165.744 168.300 1.00 45.51 159 LEU A CA 1
ATOM 1116 C C . LEU A 1 159 ? 181.421 165.348 169.556 1.00 44.40 159 LEU A C 1
ATOM 1117 O O . LEU A 1 159 ? 180.422 165.985 169.908 1.00 52.09 159 LEU A O 1
ATOM 1122 N N . ASN A 1 160 ? 181.893 164.301 170.227 1.00 46.64 160 ASN A N 1
ATOM 1123 C CA . ASN A 1 160 ? 181.306 163.820 171.473 1.00 48.28 160 ASN A CA 1
ATOM 1124 C C . ASN A 1 160 ? 182.238 164.208 172.614 1.00 53.12 160 ASN A C 1
ATOM 1125 O O . ASN A 1 160 ? 183.373 163.725 172.689 1.00 52.05 160 ASN A O 1
ATOM 1130 N N . LEU A 1 161 ? 181.757 165.078 173.500 1.00 50.81 161 LEU A N 1
ATOM 1131 C CA . LEU A 1 161 ? 182.545 165.591 174.619 1.00 46.17 161 LEU A CA 1
ATOM 1132 C C . LEU A 1 161 ? 182.111 164.984 175.947 1.00 43.84 161 LEU A C 1
ATOM 1133 O O . LEU A 1 161 ? 182.179 165.637 176.992 1.00 52.07 161 LEU A O 1
ATOM 1138 N N . LYS A 1 162 ? 181.658 163.730 175.931 1.00 45.20 162 LYS A N 1
ATOM 1139 C CA . LYS A 1 162 ? 181.210 163.071 177.152 1.00 44.09 162 LYS A CA 1
ATOM 1140 C C . LYS A 1 162 ? 182.362 162.722 178.086 1.00 48.38 162 LYS A C 1
ATOM 1141 O O . LYS A 1 162 ? 182.198 162.792 179.309 1.00 48.16 162 LYS A O 1
ATOM 1147 N N . TYR A 1 163 ? 183.523 162.353 177.542 1.00 53.84 163 TYR A N 1
ATOM 1148 C CA . TYR A 1 163 ? 184.665 161.931 178.341 1.00 38.87 163 TYR A CA 1
ATOM 1149 C C . TYR A 1 163 ? 185.760 162.990 178.400 1.00 36.68 163 TYR A C 1
ATOM 1150 O O . TYR A 1 163 ? 186.930 162.654 178.603 1.00 48.49 163 TYR A O 1
ATOM 1159 N N . PHE A 1 164 ? 185.405 164.259 178.226 1.00 37.47 164 PHE A N 1
ATOM 1160 C CA . PHE A 1 164 ? 186.396 165.323 178.277 1.00 35.54 164 PHE A CA 1
ATOM 1161 C C . PHE A 1 164 ? 187.032 165.373 179.665 1.00 44.37 164 PHE A C 1
ATOM 1162 O O . PHE A 1 164 ? 186.330 165.232 180.675 1.00 52.20 164 PHE A O 1
ATOM 1170 N N . PRO A 1 165 ? 188.355 165.572 179.760 1.00 36.60 165 PRO A N 1
ATOM 1171 C CA . PRO A 1 165 ? 189.326 165.768 178.675 1.00 34.19 165 PRO A CA 1
ATOM 1172 C C . PRO A 1 165 ? 189.993 164.478 178.198 1.00 37.00 165 PRO A C 1
ATOM 1173 O O . PRO A 1 165 ? 191.050 164.526 177.575 1.00 44.21 165 PRO A O 1
ATOM 1177 N N . PHE A 1 166 ? 189.410 163.312 178.474 1.00 42.40 166 PHE A N 1
ATOM 1178 C CA . PHE A 1 166 ? 189.964 162.032 178.048 1.00 34.53 166 PHE A CA 1
ATOM 1179 C C . PHE A 1 166 ? 189.245 161.489 176.817 1.00 34.02 166 PHE A C 1
ATOM 1180 O O . PHE A 1 166 ? 189.103 160.274 176.658 1.00 44.19 166 PHE A O 1
ATOM 1188 N N . ASP A 1 167 ? 188.786 162.378 175.940 1.00 29.34 167 ASP A N 1
ATOM 1189 C CA . ASP A 1 167 ? 187.946 161.994 174.815 1.00 38.41 167 ASP A CA 1
ATOM 1190 C C . ASP A 1 167 ? 188.776 161.746 173.562 1.00 34.17 167 ASP A C 1
ATOM 1191 O O . ASP A 1 167 ? 189.849 162.331 173.383 1.00 37.22 167 ASP A O 1
ATOM 1196 N N . THR A 1 168 ? 188.267 160.872 172.697 1.00 31.95 168 THR A N 1
ATOM 1197 C CA . THR A 1 168 ? 188.830 160.632 171.376 1.00 35.76 168 THR A CA 1
ATOM 1198 C C . THR A 1 168 ? 187.744 160.875 170.338 1.00 34.09 168 THR A C 1
ATOM 1199 O O . THR A 1 168 ? 186.578 160.536 170.564 1.00 37.86 168 THR A O 1
ATOM 1203 N N . GLN A 1 169 ? 188.123 161.472 169.211 1.00 29.59 169 GLN A N 1
ATOM 1204 C CA . GLN A 1 169 ? 187.173 161.865 168.183 1.00 37.07 169 GLN A CA 1
ATOM 1205 C C . GLN A 1 169 ? 187.518 161.204 166.856 1.00 30.91 169 GLN A C 1
ATOM 1206 O O . GLN A 1 169 ? 188.671 160.842 166.602 1.00 30.96 169 GLN A O 1
ATOM 1212 N N . THR A 1 170 ? 186.500 161.049 166.011 1.00 44.95 170 THR A N 1
ATOM 1213 C CA . THR A 1 170 ? 186.660 160.465 164.684 1.00 44.32 170 THR A CA 1
ATOM 1214 C C . THR A 1 170 ? 185.830 161.271 163.699 1.00 43.80 170 THR A C 1
ATOM 1215 O O . THR A 1 170 ? 184.600 161.292 163.796 1.00 52.12 170 THR A O 1
ATOM 1219 N N . CYS A 1 171 ? 186.498 161.930 162.756 1.00 46.60 171 CYS A N 1
ATOM 1220 C CA . CYS A 1 171 ? 185.841 162.731 161.733 1.00 57.27 171 CYS A CA 1
ATOM 1221 C C . CYS A 1 171 ? 186.082 162.112 160.364 1.00 51.43 171 CYS A C 1
ATOM 1222 O O . CYS A 1 171 ? 187.188 161.648 160.067 1.00 51.57 171 CYS A O 1
ATOM 1225 N N . ARG A 1 172 ? 185.043 162.108 159.537 1.00 45.84 172 ARG A N 1
ATOM 1226 C CA . ARG A 1 172 ? 185.076 161.474 158.229 1.00 35.37 172 ARG A CA 1
ATOM 1227 C C . ARG A 1 172 ? 185.213 162.510 157.120 1.00 36.33 172 ARG A C 1
ATOM 1228 O O . ARG A 1 172 ? 184.634 163.598 157.184 1.00 43.92 172 ARG A O 1
ATOM 1236 N N . MET A 1 173 ? 185.990 162.157 156.100 1.00 29.76 173 MET A N 1
ATOM 1237 C CA . MET A 1 173 ? 186.120 162.950 154.885 1.00 22.58 173 MET A CA 1
ATOM 1238 C C . MET A 1 173 ? 185.551 162.153 153.721 1.00 26.17 173 MET A C 1
ATOM 1239 O O . MET A 1 173 ? 185.968 161.016 153.483 1.00 32.72 173 MET A O 1
ATOM 1244 N N . THR A 1 174 ? 184.604 162.749 153.003 1.00 35.92 174 THR A N 1
ATOM 1245 C CA . THR A 1 174 ? 183.937 162.100 151.883 1.00 32.54 174 THR A CA 1
ATOM 1246 C C . THR A 1 174 ? 184.317 162.807 150.589 1.00 24.15 174 THR A C 1
ATOM 1247 O O . THR A 1 174 ? 184.179 164.029 150.480 1.00 25.33 174 THR A O 1
ATOM 1251 N N . PHE A 1 175 ? 184.790 162.035 149.614 1.00 25.64 175 PHE A N 1
ATOM 1252 C CA . PHE A 1 175 ? 185.215 162.560 148.326 1.00 18.54 175 PHE A CA 1
ATOM 1253 C C . PHE A 1 175 ? 184.455 161.864 147.207 1.00 28.30 175 PHE A C 1
ATOM 1254 O O . PHE A 1 175 ? 184.065 160.699 147.330 1.00 35.93 175 PHE A O 1
ATOM 1262 N N . GLY A 1 176 ? 184.247 162.587 146.113 1.00 32.92 176 GLY A N 1
ATOM 1263 C CA . GLY A 1 176 ? 183.541 162.031 144.979 1.00 26.83 176 GLY A CA 1
ATOM 1264 C C . GLY A 1 176 ? 183.276 163.097 143.935 1.00 27.79 176 GLY A C 1
ATOM 1265 O O . GLY A 1 176 ? 183.782 164.218 144.020 1.00 36.84 176 GLY A O 1
ATOM 1266 N N . SER A 1 177 ? 182.469 162.720 142.948 1.00 34.16 177 SER A N 1
ATOM 1267 C CA . SER A 1 177 ? 182.085 163.609 141.859 1.00 26.46 177 SER A CA 1
ATOM 1268 C C . SER A 1 177 ? 180.729 164.228 142.167 1.00 36.69 177 SER A C 1
ATOM 1269 O O . SER A 1 177 ? 179.792 163.523 142.556 1.00 43.97 177 SER A O 1
ATOM 1272 N N . TRP A 1 178 ? 180.630 165.547 141.990 1.00 35.15 178 TRP A N 1
ATOM 1273 C CA . TRP A 1 178 ? 179.404 166.252 142.350 1.00 26.10 178 TRP A CA 1
ATOM 1274 C C . TRP A 1 178 ? 178.284 166.008 141.345 1.00 32.70 178 TRP A C 1
ATOM 1275 O O . TRP A 1 178 ? 177.110 165.972 141.731 1.00 38.05 178 TRP A O 1
ATOM 1286 N N . SER A 1 179 ? 178.615 165.842 140.063 1.00 31.95 179 SER A N 1
ATOM 1287 C CA . SER A 1 179 ? 177.604 165.774 139.017 1.00 34.44 179 SER A CA 1
ATOM 1288 C C . SER A 1 179 ? 177.702 164.557 138.110 1.00 37.16 179 SER A C 1
ATOM 1289 O O . SER A 1 179 ? 176.748 164.293 137.370 1.00 37.72 179 SER A O 1
ATOM 1292 N N . PHE A 1 180 ? 178.804 163.814 138.138 1.00 37.56 180 PHE A N 1
ATOM 1293 C CA . PHE A 1 180 ? 179.028 162.710 137.214 1.00 30.58 180 PHE A CA 1
ATOM 1294 C C . PHE A 1 180 ? 178.837 161.379 137.928 1.00 38.64 180 PHE A C 1
ATOM 1295 O O . PHE A 1 180 ? 179.376 161.172 139.021 1.00 51.74 180 PHE A O 1
ATOM 1303 N N . ASP A 1 181 ? 178.071 160.484 137.308 1.00 36.09 181 ASP A N 1
ATOM 1304 C CA . ASP A 1 181 ? 177.895 159.133 137.813 1.00 35.10 181 ASP A CA 1
ATOM 1305 C C . ASP A 1 181 ? 179.110 158.276 137.461 1.00 41.12 181 ASP A C 1
ATOM 1306 O O . ASP A 1 181 ? 179.972 158.667 136.669 1.00 46.87 181 ASP A O 1
ATOM 1311 N N . ASN A 1 182 ? 179.176 157.087 138.060 1.00 43.74 182 ASN A N 1
ATOM 1312 C CA . ASN A 1 182 ? 180.337 156.219 137.888 1.00 39.66 182 ASN A CA 1
ATOM 1313 C C . ASN A 1 182 ? 180.451 155.627 136.486 1.00 39.83 182 ASN A C 1
ATOM 1314 O O . ASN A 1 182 ? 181.496 155.052 136.161 1.00 52.61 182 ASN A O 1
ATOM 1319 N N . SER A 1 183 ? 179.416 155.746 135.655 1.00 42.67 183 SER A N 1
ATOM 1320 C CA . SER A 1 183 ? 179.528 155.334 134.263 1.00 39.48 183 SER A CA 1
ATOM 1321 C C . SER A 1 183 ? 180.357 156.305 133.435 1.00 46.51 183 SER A C 1
ATOM 1322 O O . SER A 1 183 ? 180.709 155.981 132.295 1.00 39.45 183 SER A O 1
ATOM 1325 N N . LEU A 1 184 ? 180.671 157.479 133.979 1.00 49.83 184 LEU A N 1
ATOM 1326 C CA . LEU A 1 184 ? 181.516 158.468 133.324 1.00 40.42 184 LEU A CA 1
ATOM 1327 C C . LEU A 1 184 ? 182.844 158.664 134.041 1.00 36.69 184 LEU A C 1
ATOM 1328 O O . LEU A 1 184 ? 183.901 158.637 133.404 1.00 40.85 184 LEU A O 1
ATOM 1333 N N . ILE A 1 185 ? 182.815 158.862 135.358 1.00 33.90 185 ILE A N 1
ATOM 1334 C CA . ILE A 1 185 ? 184.016 159.060 136.159 1.00 35.11 185 ILE A CA 1
ATOM 1335 C C . ILE A 1 185 ? 183.975 158.098 137.338 1.00 34.59 185 ILE A C 1
ATOM 1336 O O . ILE A 1 185 ? 182.986 158.060 138.079 1.00 36.16 185 ILE A O 1
ATOM 1341 N N . ASP A 1 186 ? 185.048 157.331 137.516 1.00 38.66 186 ASP A N 1
ATOM 1342 C CA . ASP A 1 186 ? 185.177 156.398 138.625 1.00 31.23 186 ASP A CA 1
ATOM 1343 C C . ASP A 1 186 ? 186.369 156.791 139.487 1.00 31.76 186 ASP A C 1
ATOM 1344 O O . ASP A 1 186 ? 187.365 157.326 138.992 1.00 38.94 186 ASP A O 1
ATOM 1349 N N . TYR A 1 187 ? 186.260 156.520 140.786 1.00 31.74 187 TYR A N 1
ATOM 1350 C CA . TYR A 1 187 ? 187.268 156.913 141.758 1.00 26.47 187 TYR A CA 1
ATOM 1351 C C . TYR A 1 187 ? 187.814 155.688 142.478 1.00 25.88 187 TYR A C 1
ATOM 1352 O O . TYR A 1 187 ? 187.056 154.794 142.866 1.00 37.05 187 TYR A O 1
ATOM 1361 N N . PHE A 1 188 ? 189.131 155.656 142.654 1.00 23.97 188 PHE A N 1
ATOM 1362 C CA . PHE A 1 188 ? 189.811 154.607 143.394 1.00 24.26 188 PHE A CA 1
ATOM 1363 C C . PHE A 1 188 ? 190.828 155.223 144.342 1.00 27.49 188 PHE A C 1
ATOM 1364 O O . PHE A 1 188 ? 191.450 156.240 144.019 1.00 31.72 188 PHE A O 1
ATOM 1372 N N . PRO A 1 189 ? 191.015 154.631 145.518 1.00 42.85 189 PRO A N 1
ATOM 1373 C CA . PRO A 1 189 ? 191.980 155.167 146.480 1.00 32.70 189 PRO A CA 1
ATOM 1374 C C . PRO A 1 189 ? 193.391 154.643 146.243 1.00 36.19 189 PRO A C 1
ATOM 1375 O O . PRO A 1 189 ? 193.606 153.555 145.705 1.00 44.05 189 PRO A O 1
ATOM 1379 N N . ARG A 1 190 ? 194.360 155.453 146.663 1.00 44.49 190 ARG A N 1
ATOM 1380 C CA . ARG A 1 190 ? 195.771 155.087 146.621 1.00 43.97 190 ARG A CA 1
ATOM 1381 C C . ARG A 1 190 ? 196.337 155.231 148.024 1.00 50.72 190 ARG A C 1
ATOM 1382 O O . ARG A 1 190 ? 196.262 156.312 148.617 1.00 57.34 190 ARG A O 1
ATOM 1390 N N . THR A 1 191 ? 196.902 154.150 148.549 1.00 54.51 191 THR A N 1
ATOM 1391 C CA . THR A 1 191 ? 197.366 154.097 149.926 1.00 58.51 191 THR A CA 1
ATOM 1392 C C . THR A 1 191 ? 198.888 154.100 149.984 1.00 57.04 191 THR A C 1
ATOM 1393 O O . THR A 1 191 ? 199.574 153.806 149.001 1.00 50.77 191 THR A O 1
ATOM 1397 N N . PHE A 1 192 ? 199.408 154.442 151.159 1.00 57.20 192 PHE A N 1
ATOM 1398 C CA . PHE A 1 192 ? 200.838 154.492 151.405 1.00 58.85 192 PHE A CA 1
ATOM 1399 C C . PHE A 1 192 ? 201.272 153.272 152.215 1.00 60.64 192 PHE A C 1
ATOM 1400 O O . PHE A 1 192 ? 200.472 152.391 152.541 1.00 63.11 192 PHE A O 1
ATOM 1408 N N . THR A 1 193 ? 202.566 153.221 152.536 1.00 66.98 193 THR A N 1
ATOM 1409 C CA . THR A 1 193 ? 203.112 152.064 153.240 1.00 69.71 193 THR A CA 1
ATOM 1410 C C . THR A 1 193 ? 202.538 151.942 154.648 1.00 69.78 193 THR A C 1
ATOM 1411 O O . THR A 1 193 ? 202.132 150.851 155.067 1.00 68.17 193 THR A O 1
ATOM 1415 N N . ASN A 1 194 ? 202.489 153.047 155.388 1.00 66.18 194 ASN A N 1
ATOM 1416 C CA . ASN A 1 194 ? 202.032 153.028 156.771 1.00 66.96 194 ASN A CA 1
ATOM 1417 C C . ASN A 1 194 ? 200.516 153.077 156.903 1.00 67.27 194 ASN A C 1
ATOM 1418 O O . ASN A 1 194 ? 199.996 152.808 157.991 1.00 62.55 194 ASN A O 1
ATOM 1423 N N . GLY A 1 195 ? 199.796 153.409 155.835 1.00 60.18 195 GLY A N 1
ATOM 1424 C CA . GLY A 1 195 ? 198.355 153.475 155.885 1.00 58.42 195 GLY A CA 1
ATOM 1425 C C . GLY A 1 195 ? 197.760 154.213 154.705 1.00 58.87 195 GLY A C 1
ATOM 1426 O O . GLY A 1 195 ? 198.469 154.664 153.800 1.00 63.85 195 GLY A O 1
ATOM 1427 N N . PRO A 1 196 ? 196.429 154.338 154.688 1.00 50.63 196 PRO A N 1
ATOM 1428 C CA . PRO A 1 196 ? 195.775 155.058 153.583 1.00 47.32 196 PRO A CA 1
ATOM 1429 C C . PRO A 1 196 ? 196.204 156.508 153.460 1.00 45.91 196 PRO A C 1
ATOM 1430 O O . PRO A 1 196 ? 196.262 157.034 152.341 1.00 56.23 196 PRO A O 1
ATOM 1434 N N . ILE A 1 197 ? 196.508 157.174 154.571 1.00 39.89 197 ILE A N 1
ATOM 1435 C CA . ILE A 1 197 ? 196.888 158.581 154.576 1.00 38.18 197 ILE A CA 1
ATOM 1436 C C . ILE A 1 197 ? 198.334 158.686 155.037 1.00 35.07 197 ILE A C 1
ATOM 1437 O O . ILE A 1 197 ? 198.692 158.161 156.098 1.00 45.50 197 ILE A O 1
ATOM 1442 N N . GLY A 1 198 ? 199.159 159.355 154.237 1.00 25.42 198 GLY A N 1
ATOM 1443 C CA . GLY A 1 198 ? 200.563 159.506 154.583 1.00 29.20 198 GLY A CA 1
ATOM 1444 C C . GLY A 1 198 ? 200.736 160.375 155.817 1.00 35.06 198 GLY A C 1
ATOM 1445 O O . GLY A 1 198 ? 200.126 161.444 155.934 1.00 33.16 198 GLY A O 1
ATOM 1446 N N . LEU A 1 199 ? 201.575 159.915 156.749 1.00 39.72 199 LEU A N 1
ATOM 1447 C CA . LEU A 1 199 ? 201.855 160.651 157.978 1.00 30.81 199 LEU A CA 1
ATOM 1448 C C . LEU A 1 199 ? 203.353 160.786 158.229 1.00 33.01 199 LEU A C 1
ATOM 1449 O O . LEU A 1 199 ? 203.764 161.050 159.364 1.00 40.00 199 LEU A O 1
ATOM 1454 N N . ALA A 1 200 ? 204.180 160.610 157.196 1.00 40.07 200 ALA A N 1
ATOM 1455 C CA . ALA A 1 200 ? 205.626 160.664 157.375 1.00 40.43 200 ALA A CA 1
ATOM 1456 C C . ALA A 1 200 ? 206.141 162.082 157.577 1.00 46.41 200 ALA A C 1
ATOM 1457 O O . ALA A 1 200 ? 207.230 162.257 158.134 1.00 46.74 200 ALA A O 1
ATOM 1459 N N . ASN A 1 201 ? 205.391 163.095 157.142 1.00 40.67 201 ASN A N 1
ATOM 1460 C CA . ASN A 1 201 ? 205.794 164.489 157.283 1.00 32.92 201 ASN A CA 1
ATOM 1461 C C . ASN A 1 201 ? 204.803 165.271 158.138 1.00 38.94 201 ASN A C 1
ATOM 1462 O O . ASN A 1 201 ? 204.703 166.494 158.026 1.00 42.92 201 ASN A O 1
ATOM 1467 N N . PHE A 1 202 ? 204.063 164.573 158.996 1.00 34.47 202 PHE A N 1
ATOM 1468 C CA . PHE A 1 202 ? 203.083 165.232 159.847 1.00 29.22 202 PHE A CA 1
ATOM 1469 C C . PHE A 1 202 ? 203.775 166.066 160.918 1.00 34.14 202 PHE A C 1
ATOM 1470 O O . PHE A 1 202 ? 204.804 165.672 161.471 1.00 41.63 202 PHE A O 1
ATOM 1478 N N . LEU A 1 203 ? 203.199 167.230 161.208 1.00 38.63 203 LEU A N 1
ATOM 1479 C CA . LEU A 1 203 ? 203.698 168.123 162.245 1.00 30.53 203 LEU A CA 1
ATOM 1480 C C . LEU A 1 203 ? 202.935 167.840 163.533 1.00 34.23 203 LEU A C 1
ATOM 1481 O O . LEU A 1 203 ? 201.702 167.902 163.554 1.00 46.27 203 LEU A O 1
ATOM 1486 N N . GLU A 1 204 ? 203.669 167.522 164.597 1.00 39.54 204 GLU A N 1
ATOM 1487 C CA . GLU A 1 204 ? 203.040 167.133 165.850 1.00 38.74 204 GLU A CA 1
ATOM 1488 C C . GLU A 1 204 ? 202.226 168.279 166.434 1.00 43.80 204 GLU A C 1
ATOM 1489 O O . GLU A 1 204 ? 202.657 169.436 166.438 1.00 50.62 204 GLU A O 1
ATOM 1495 N N . ASN A 1 205 ? 201.038 167.949 166.925 1.00 41.13 205 ASN A N 1
ATOM 1496 C CA . ASN A 1 205 ? 200.167 168.916 167.571 1.00 37.72 205 ASN A CA 1
ATOM 1497 C C . ASN A 1 205 ? 200.369 168.874 169.079 1.00 42.71 205 ASN A C 1
ATOM 1498 O O . ASN A 1 205 ? 200.679 167.828 169.656 1.00 51.03 205 ASN A O 1
ATOM 1503 N N . ASP A 1 206 ? 200.194 170.028 169.715 1.00 45.76 206 ASP A N 1
ATOM 1504 C CA . ASP A 1 206 ? 200.390 170.163 171.151 1.00 47.86 206 ASP A CA 1
ATOM 1505 C C . ASP A 1 206 ? 199.166 169.755 171.962 1.00 50.20 206 ASP A C 1
ATOM 1506 O O . ASP A 1 206 ? 199.241 169.729 173.195 1.00 55.10 206 ASP A O 1
ATOM 1511 N N . ALA A 1 207 ? 198.048 169.436 171.308 1.00 40.19 207 ALA A N 1
ATOM 1512 C CA . ALA A 1 207 ? 196.826 169.065 172.003 1.00 30.18 207 ALA A CA 1
ATOM 1513 C C . ALA A 1 207 ? 196.178 167.786 171.496 1.00 28.86 207 ALA A C 1
ATOM 1514 O O . ALA A 1 207 ? 195.334 167.226 172.205 1.00 30.64 207 ALA A O 1
ATOM 1516 N N . TRP A 1 208 ? 196.537 167.308 170.306 1.00 18.88 208 TRP A N 1
ATOM 1517 C CA . TRP A 1 208 ? 195.915 166.129 169.722 1.00 22.68 208 TRP A CA 1
ATOM 1518 C C . TRP A 1 208 ? 196.981 165.184 169.190 1.00 27.47 208 TRP A C 1
ATOM 1519 O O . TRP A 1 208 ? 198.057 165.610 168.761 1.00 36.46 208 TRP A O 1
ATOM 1530 N N . SER A 1 209 ? 196.669 163.890 169.224 1.00 26.28 209 SER A N 1
ATOM 1531 C CA . SER A 1 209 ? 197.541 162.850 168.700 1.00 28.61 209 SER A CA 1
ATOM 1532 C C . SER A 1 209 ? 196.746 161.952 167.763 1.00 22.08 209 SER A C 1
ATOM 1533 O O . SER A 1 209 ? 195.597 161.607 168.049 1.00 35.63 209 SER A O 1
ATOM 1536 N N . VAL A 1 210 ? 197.364 161.573 166.649 1.00 25.02 210 VAL A N 1
ATOM 1537 C CA . VAL A 1 210 ? 196.713 160.752 165.634 1.00 28.87 210 VAL A CA 1
ATOM 1538 C C . VAL A 1 210 ? 197.002 159.286 165.925 1.00 33.74 210 VAL A C 1
ATOM 1539 O O . VAL A 1 210 ? 198.163 158.891 166.083 1.00 41.36 210 VAL A O 1
ATOM 1543 N N . LEU A 1 211 ? 195.944 158.478 165.994 1.00 28.64 211 LEU A N 1
ATOM 1544 C CA . LEU A 1 211 ? 196.062 157.060 166.313 1.00 33.24 211 LEU A CA 1
ATOM 1545 C C . LEU A 1 211 ? 196.073 156.164 165.081 1.00 39.16 211 LEU A C 1
ATOM 1546 O O . LEU A 1 211 ? 196.805 155.171 165.055 1.00 48.26 211 LEU A O 1
ATOM 1551 N N . GLY A 1 212 ? 195.282 156.485 164.063 1.00 34.02 212 GLY A N 1
ATOM 1552 C CA . GLY A 1 212 ? 195.241 155.654 162.874 1.00 40.10 212 GLY A CA 1
ATOM 1553 C C . GLY A 1 212 ? 194.334 156.261 161.828 1.00 38.52 212 GLY A C 1
ATOM 1554 O O . GLY A 1 212 ? 193.669 157.277 162.057 1.00 42.85 212 GLY A O 1
ATOM 1555 N N . THR A 1 213 ? 194.316 155.615 160.663 1.00 44.86 213 THR A N 1
ATOM 1556 C CA . THR A 1 213 ? 193.523 156.068 159.531 1.00 37.90 213 THR A CA 1
ATOM 1557 C C . THR A 1 213 ? 192.898 154.868 158.831 1.00 34.61 213 THR A C 1
ATOM 1558 O O . THR A 1 213 ? 193.426 153.754 158.884 1.00 44.64 213 THR A O 1
ATOM 1562 N N . LYS A 1 214 ? 191.765 155.111 158.174 1.00 43.97 214 LYS A N 1
ATOM 1563 C CA . LYS A 1 214 ? 191.061 154.082 157.421 1.00 43.42 214 LYS A CA 1
ATOM 1564 C C . LYS A 1 214 ? 190.530 154.683 156.128 1.00 39.83 214 LYS A C 1
ATOM 1565 O O . LYS A 1 214 ? 190.357 155.898 156.007 1.00 42.45 214 LYS A O 1
ATOM 1571 N N . VAL A 1 215 ? 190.271 153.812 155.156 1.00 33.66 215 VAL A N 1
ATOM 1572 C CA . VAL A 1 215 ? 189.711 154.210 153.870 1.00 35.69 215 VAL A CA 1
ATOM 1573 C C . VAL A 1 215 ? 188.676 153.173 153.451 1.00 39.32 215 VAL A C 1
ATOM 1574 O O . VAL A 1 215 ? 188.814 151.982 153.752 1.00 44.27 215 VAL A O 1
ATOM 1578 N N . ASN A 1 216 ? 187.622 153.633 152.780 1.00 43.61 216 ASN A N 1
ATOM 1579 C CA . ASN A 1 216 ? 186.554 152.751 152.329 1.00 34.55 216 ASN A CA 1
ATOM 1580 C C . ASN A 1 216 ? 185.952 153.312 151.051 1.00 32.36 216 ASN A C 1
ATOM 1581 O O . ASN A 1 216 ? 185.669 154.511 150.972 1.00 43.28 216 ASN A O 1
ATOM 1586 N N . ARG A 1 217 ? 185.759 152.447 150.061 1.00 26.72 217 ARG A N 1
ATOM 1587 C CA . ARG A 1 217 ? 185.161 152.819 148.786 1.00 30.68 217 ARG A CA 1
ATOM 1588 C C . ARG A 1 217 ? 183.750 152.253 148.713 1.00 35.24 217 ARG A C 1
ATOM 1589 O O . ARG A 1 217 ? 183.544 151.057 148.945 1.00 43.70 217 ARG A O 1
ATOM 1597 N N . GLU A 1 218 ? 182.784 153.111 148.394 1.00 47.52 218 GLU A N 1
ATOM 1598 C CA . GLU A 1 218 ? 181.377 152.739 148.389 1.00 43.23 218 GLU A CA 1
ATOM 1599 C C . GLU A 1 218 ? 180.711 153.217 147.108 1.00 47.41 218 GLU A C 1
ATOM 1600 O O . GLU A 1 218 ? 181.026 154.296 146.598 1.00 53.06 218 GLU A O 1
ATOM 1606 N N . GLU A 1 219 ? 179.789 152.406 146.596 1.00 54.45 219 GLU A N 1
ATOM 1607 C CA . GLU A 1 219 ? 178.952 152.776 145.464 1.00 54.57 219 GLU A CA 1
ATOM 1608 C C . GLU A 1 219 ? 177.540 153.043 145.964 1.00 54.29 219 GLU A C 1
ATOM 1609 O O . GLU A 1 219 ? 176.946 152.197 146.641 1.00 61.08 219 GLU A O 1
ATOM 1615 N N . LYS A 1 220 ? 177.006 154.214 145.630 1.00 55.04 220 LYS A N 1
ATOM 1616 C CA . LYS A 1 220 ? 175.714 154.659 146.131 1.00 52.23 220 LYS A CA 1
ATOM 1617 C C . LYS A 1 220 ? 174.746 154.849 144.972 1.00 53.55 220 LYS A C 1
ATOM 1618 O O . LYS A 1 220 ? 175.144 155.257 143.877 1.00 63.66 220 LYS A O 1
ATOM 1624 N N . LYS A 1 221 ? 173.475 154.555 145.224 1.00 62.09 221 LYS A N 1
ATOM 1625 C CA . LYS A 1 221 ? 172.438 154.629 144.205 1.00 63.48 221 LYS A CA 1
ATOM 1626 C C . LYS A 1 221 ? 171.686 155.950 144.290 1.00 66.31 221 LYS A C 1
ATOM 1627 O O . LYS A 1 221 ? 171.341 156.413 145.381 1.00 65.53 221 LYS A O 1
ATOM 1633 N N . TYR A 1 222 ? 171.438 156.555 143.131 1.00 70.93 222 TYR A N 1
ATOM 1634 C CA . TYR A 1 222 ? 170.563 157.714 143.060 1.00 73.15 222 TYR A CA 1
ATOM 1635 C C . TYR A 1 222 ? 169.142 157.313 143.433 1.00 75.65 222 TYR A C 1
ATOM 1636 O O . TYR A 1 222 ? 168.706 156.185 143.185 1.00 77.11 222 TYR A O 1
ATOM 1645 N N . THR A 1 223 ? 168.413 158.252 144.033 1.00 83.47 223 THR A N 1
ATOM 1646 C CA . THR A 1 223 ? 167.073 157.969 144.545 1.00 86.90 223 THR A CA 1
ATOM 1647 C C . THR A 1 223 ? 166.022 158.465 143.550 1.00 85.83 223 THR A C 1
ATOM 1648 O O . THR A 1 223 ? 164.841 158.628 143.859 1.00 86.09 223 THR A O 1
ATOM 1652 N N . CYS A 1 224 ? 166.486 158.713 142.325 1.00 90.52 224 CYS A N 1
ATOM 1653 C CA . CYS A 1 224 ? 165.585 159.126 141.257 1.00 91.23 224 CYS A CA 1
ATOM 1654 C C . CYS A 1 224 ? 165.884 158.400 139.951 1.00 90.39 224 CYS A C 1
ATOM 1655 O O . CYS A 1 224 ? 165.062 158.412 139.028 1.00 88.54 224 CYS A O 1
ATOM 1658 N N . CYS A 1 225 ? 167.045 157.767 139.860 1.00 89.47 225 CYS A N 1
ATOM 1659 C CA . CYS A 1 225 ? 167.533 157.154 138.633 1.00 90.96 225 CYS A CA 1
ATOM 1660 C C . CYS A 1 225 ? 168.197 155.823 138.932 1.00 90.87 225 CYS A C 1
ATOM 1661 O O . CYS A 1 225 ? 168.685 155.591 140.043 1.00 89.60 225 CYS A O 1
ATOM 1664 N N . PRO A 1 226 ? 168.232 154.910 137.950 1.00 88.20 226 PRO A N 1
ATOM 1665 C CA . PRO A 1 226 ? 168.924 153.632 138.159 1.00 85.42 226 PRO A CA 1
ATOM 1666 C C . PRO A 1 226 ? 170.397 153.693 137.784 1.00 84.01 226 PRO A C 1
ATOM 1667 O O . PRO A 1 226 ? 170.869 152.894 136.969 1.00 82.89 226 PRO A O 1
ATOM 1671 N N . VAL A 1 227 ? 171.130 154.635 138.371 1.00 76.23 227 VAL A N 1
ATOM 1672 C CA . VAL A 1 227 ? 172.563 154.773 138.143 1.00 73.20 227 VAL A CA 1
ATOM 1673 C C . VAL A 1 227 ? 173.259 154.928 139.487 1.00 72.56 227 VAL A C 1
ATOM 1674 O O . VAL A 1 227 ? 172.647 155.318 140.485 1.00 73.49 227 VAL A O 1
ATOM 1678 N N . ASN A 1 228 ? 174.550 154.617 139.506 1.00 58.33 228 ASN A N 1
ATOM 1679 C CA . ASN A 1 228 ? 175.356 154.641 140.717 1.00 51.66 228 ASN A CA 1
ATOM 1680 C C . ASN A 1 228 ? 176.391 155.757 140.649 1.00 49.31 228 ASN A C 1
ATOM 1681 O O . ASN A 1 228 ? 176.673 156.320 139.589 1.00 59.43 228 ASN A O 1
ATOM 1686 N N . TYR A 1 229 ? 176.959 156.072 141.813 1.00 44.41 229 TYR A N 1
ATOM 1687 C CA . TYR A 1 229 ? 178.098 156.975 141.896 1.00 42.37 229 TYR A CA 1
ATOM 1688 C C . TYR A 1 229 ? 179.009 156.503 143.019 1.00 40.21 229 TYR A C 1
ATOM 1689 O O . TYR A 1 229 ? 178.558 155.878 143.982 1.00 46.72 229 TYR A O 1
ATOM 1698 N N . THR A 1 230 ? 180.296 156.810 142.885 1.00 38.21 230 THR A N 1
ATOM 1699 C CA . THR A 1 230 ? 181.322 156.302 143.786 1.00 31.19 230 THR A CA 1
ATOM 1700 C C . THR A 1 230 ? 181.712 157.364 144.806 1.00 31.05 230 THR A C 1
ATOM 1701 O O . THR A 1 230 ? 181.861 158.543 144.469 1.00 36.68 230 THR A O 1
ATOM 1705 N N . LEU A 1 231 ? 181.876 156.936 146.057 1.00 30.96 231 LEU A N 1
ATOM 1706 C CA . LEU A 1 231 ? 182.288 157.808 147.147 1.00 31.43 231 LEU A CA 1
ATOM 1707 C C . LEU A 1 231 ? 183.465 157.184 147.882 1.00 28.18 231 LEU A C 1
ATOM 1708 O O . LEU A 1 231 ? 183.513 155.966 148.075 1.00 34.65 231 LEU A O 1
ATOM 1713 N N . LEU A 1 232 ? 184.412 158.023 148.289 1.00 21.90 232 LEU A N 1
ATOM 1714 C CA . LEU A 1 232 ? 185.572 157.598 149.060 1.00 19.81 232 LEU A CA 1
ATOM 1715 C C . LEU A 1 232 ? 185.482 158.182 150.462 1.00 15.87 232 LEU A C 1
ATOM 1716 O O . LEU A 1 232 ? 185.318 159.396 150.624 1.00 24.64 232 LEU A O 1
ATOM 1721 N N . HIS A 1 233 ? 185.589 157.320 151.469 1.00 26.89 233 HIS A N 1
ATOM 1722 C CA . HIS A 1 233 ? 185.484 157.719 152.866 1.00 27.30 233 HIS A CA 1
ATOM 1723 C C . HIS A 1 233 ? 186.840 157.574 153.542 1.00 20.57 233 HIS A C 1
ATOM 1724 O O . HIS A 1 233 ? 187.446 156.499 153.501 1.00 31.21 233 HIS A O 1
ATOM 1731 N N . TYR A 1 234 ? 187.309 158.654 154.161 1.00 29.57 234 TYR A N 1
ATOM 1732 C CA . TYR A 1 234 ? 188.563 158.664 154.901 1.00 18.71 234 TYR A CA 1
ATOM 1733 C C . TYR A 1 234 ? 188.269 158.916 156.372 1.00 30.90 234 TYR A C 1
ATOM 1734 O O . TYR A 1 234 ? 187.586 159.886 156.715 1.00 45.14 234 TYR A O 1
ATOM 1743 N N . ASP A 1 235 ? 188.787 158.046 157.233 1.00 37.07 235 ASP A N 1
ATOM 1744 C CA . ASP A 1 235 ? 188.568 158.129 158.671 1.00 36.63 235 ASP A CA 1
ATOM 1745 C C . ASP A 1 235 ? 189.869 158.500 159.367 1.00 37.28 235 ASP A C 1
ATOM 1746 O O . ASP A 1 235 ? 190.912 157.893 159.105 1.00 38.87 235 ASP A O 1
ATOM 1751 N N . VAL A 1 236 ? 189.805 159.499 160.245 1.00 32.63 236 VAL A N 1
ATOM 1752 C CA . VAL A 1 236 ? 190.941 159.924 161.053 1.00 37.05 236 VAL A CA 1
ATOM 1753 C C . VAL A 1 236 ? 190.531 159.858 162.517 1.00 31.81 236 VAL A C 1
ATOM 1754 O O . VAL A 1 236 ? 189.478 160.385 162.895 1.00 34.74 236 VAL A O 1
ATOM 1758 N N . VAL A 1 237 ? 191.359 159.215 163.335 1.00 25.82 237 VAL A N 1
ATOM 1759 C CA . VAL A 1 237 ? 191.107 159.061 164.763 1.00 25.30 237 VAL A CA 1
ATOM 1760 C C . VAL A 1 237 ? 192.134 159.896 165.514 1.00 23.05 237 VAL A C 1
ATOM 1761 O O . VAL A 1 237 ? 193.345 159.715 165.333 1.00 25.67 237 VAL A O 1
ATOM 1765 N N . ILE A 1 238 ? 191.653 160.808 166.354 1.00 25.25 238 ILE A N 1
ATOM 1766 C CA . ILE A 1 238 ? 192.506 161.705 167.124 1.00 29.95 238 ILE A CA 1
ATOM 1767 C C . ILE A 1 238 ? 192.113 161.618 168.591 1.00 27.89 238 ILE A C 1
ATOM 1768 O O . ILE A 1 238 ? 190.928 161.487 168.921 1.00 28.95 238 ILE A O 1
ATOM 1773 N N . GLN A 1 239 ? 193.108 161.682 169.472 1.00 25.00 239 GLN A N 1
ATOM 1774 C CA . GLN A 1 239 ? 192.897 161.620 170.910 1.00 20.89 239 GLN A CA 1
ATOM 1775 C C . GLN A 1 239 ? 193.477 162.860 171.573 1.00 26.70 239 GLN A C 1
ATOM 1776 O O . GLN A 1 239 ? 194.551 163.336 171.195 1.00 35.54 239 GLN A O 1
ATOM 1782 N N . ARG A 1 240 ? 192.757 163.379 172.564 1.00 33.98 240 ARG A N 1
ATOM 1783 C CA . ARG A 1 240 ? 193.186 164.569 173.282 1.00 28.62 240 ARG A CA 1
ATOM 1784 C C . ARG A 1 240 ? 194.284 164.237 174.286 1.00 32.75 240 ARG A C 1
ATOM 1785 O O . ARG A 1 240 ? 194.386 163.111 174.780 1.00 35.52 240 ARG A O 1
ATOM 1793 N N . LYS A 1 241 ? 195.112 165.237 174.581 1.00 38.86 241 LYS A N 1
ATOM 1794 C CA . LYS A 1 241 ? 196.139 165.103 175.606 1.00 35.83 241 LYS A CA 1
ATOM 1795 C C . LYS A 1 241 ? 195.676 165.810 176.873 1.00 40.49 241 LYS A C 1
ATOM 1796 O O . LYS A 1 241 ? 195.577 167.043 176.878 1.00 42.00 241 LYS A O 1
ATOM 1802 N N . PRO A 1 242 ? 195.387 165.086 177.955 1.00 44.80 242 PRO A N 1
ATOM 1803 C CA . PRO A 1 242 ? 194.781 165.703 179.141 1.00 43.89 242 PRO A CA 1
ATOM 1804 C C . PRO A 1 242 ? 195.758 166.213 180.190 1.00 45.23 242 PRO A C 1
ATOM 1805 O O . PRO A 1 242 ? 195.306 166.610 181.271 1.00 47.17 242 PRO A O 1
ATOM 1809 N N . LEU A 1 243 ? 197.065 166.213 179.915 1.00 48.08 243 LEU A N 1
ATOM 1810 C CA . LEU A 1 243 ? 198.031 166.621 180.931 1.00 46.67 243 LEU A CA 1
ATOM 1811 C C . LEU A 1 243 ? 197.843 168.075 181.342 1.00 45.65 243 LEU A C 1
ATOM 1812 O O . LEU A 1 243 ? 197.921 168.396 182.535 1.00 46.57 243 LEU A O 1
ATOM 1817 N N . TYR A 1 244 ? 197.596 168.965 180.377 1.00 42.89 244 TYR A N 1
ATOM 1818 C CA . TYR A 1 244 ? 197.408 170.375 180.701 1.00 40.90 244 TYR A CA 1
ATOM 1819 C C . TYR A 1 244 ? 196.217 170.576 181.629 1.00 45.09 244 TYR A C 1
ATOM 1820 O O . TYR A 1 244 ? 196.330 171.253 182.658 1.00 47.28 244 TYR A O 1
ATOM 1829 N N . TYR A 1 245 ? 195.070 169.985 181.289 1.00 56.38 245 TYR A N 1
ATOM 1830 C CA . TYR A 1 245 ? 193.888 170.127 182.131 1.00 46.33 245 TYR A CA 1
ATOM 1831 C C . TYR A 1 245 ? 194.094 169.496 183.502 1.00 48.85 245 TYR A C 1
ATOM 1832 O O . TYR A 1 245 ? 193.707 170.084 184.518 1.00 51.76 245 TYR A O 1
ATOM 1841 N N . VAL A 1 246 ? 194.718 168.316 183.554 1.00 52.06 246 VAL A N 1
ATOM 1842 C CA . VAL A 1 246 ? 194.945 167.651 184.836 1.00 50.70 246 VAL A CA 1
ATOM 1843 C C . VAL A 1 246 ? 195.828 168.507 185.735 1.00 48.24 246 VAL A C 1
ATOM 1844 O O . VAL A 1 246 ? 195.541 168.682 186.926 1.00 55.53 246 VAL A O 1
ATOM 1848 N N . LEU A 1 247 ? 196.906 169.065 185.184 1.00 56.63 247 LEU A N 1
ATOM 1849 C CA . LEU A 1 247 ? 197.821 169.872 185.980 1.00 52.36 247 LEU A CA 1
ATOM 1850 C C . LEU A 1 247 ? 197.293 171.271 186.274 1.00 49.85 247 LEU A C 1
ATOM 1851 O O . LEU A 1 247 ? 197.788 171.914 187.205 1.00 56.57 247 LEU A O 1
ATOM 1856 N N . ASN A 1 248 ? 196.302 171.756 185.522 1.00 54.10 248 ASN A N 1
ATOM 1857 C CA . ASN A 1 248 ? 195.865 173.136 185.657 1.00 53.74 248 ASN A CA 1
ATOM 1858 C C . ASN A 1 248 ? 194.528 173.327 186.360 1.00 56.34 248 ASN A C 1
ATOM 1859 O O . ASN A 1 248 ? 194.322 174.388 186.958 1.00 60.67 248 ASN A O 1
ATOM 1864 N N . LEU A 1 249 ? 193.619 172.353 186.316 1.00 58.86 249 LEU A N 1
ATOM 1865 C CA . LEU A 1 249 ? 192.297 172.525 186.905 1.00 51.75 249 LEU A CA 1
ATOM 1866 C C . LEU A 1 249 ? 191.998 171.523 188.006 1.00 55.28 249 LEU A C 1
ATOM 1867 O O . LEU A 1 249 ? 191.522 171.914 189.078 1.00 62.07 249 LEU A O 1
ATOM 1872 N N . ILE A 1 250 ? 192.259 170.236 187.775 1.00 49.55 250 ILE A N 1
ATOM 1873 C CA . ILE A 1 250 ? 191.823 169.205 188.713 1.00 50.71 250 ILE A CA 1
ATOM 1874 C C . ILE A 1 250 ? 192.589 169.308 190.027 1.00 54.10 250 ILE A C 1
ATOM 1875 O O . ILE A 1 250 ? 191.998 169.262 191.112 1.00 63.70 250 ILE A O 1
ATOM 1880 N N . ALA A 1 251 ? 193.918 169.441 189.950 1.00 56.19 251 ALA A N 1
ATOM 1881 C CA . ALA A 1 251 ? 194.725 169.449 191.170 1.00 56.89 251 ALA A CA 1
ATOM 1882 C C . ALA A 1 251 ? 194.428 170.639 192.077 1.00 58.35 251 ALA A C 1
ATOM 1883 O O . ALA A 1 251 ? 194.225 170.426 193.287 1.00 63.10 251 ALA A O 1
ATOM 1885 N N . PRO A 1 252 ? 194.410 171.894 191.599 1.00 58.07 252 PRO A N 1
ATOM 1886 C CA . PRO A 1 252 ? 194.167 173.009 192.533 1.00 58.67 252 PRO A CA 1
ATOM 1887 C C . PRO A 1 252 ? 192.816 172.942 193.224 1.00 59.95 252 PRO A C 1
ATOM 1888 O O . PRO A 1 252 ? 192.730 173.206 194.430 1.00 64.47 252 PRO A O 1
ATOM 1892 N N . THR A 1 253 ? 191.755 172.589 192.495 1.00 54.78 253 THR A N 1
ATOM 1893 C CA . THR A 1 253 ? 190.438 172.456 193.106 1.00 56.94 253 THR A CA 1
ATOM 1894 C C . THR A 1 253 ? 190.383 171.331 194.129 1.00 52.97 253 THR A C 1
ATOM 1895 O O . THR A 1 253 ? 189.774 171.508 195.190 1.00 61.09 253 THR A O 1
ATOM 1899 N N . ALA A 1 254 ? 191.002 170.185 193.838 1.00 46.40 254 ALA A N 1
ATOM 1900 C CA . ALA A 1 254 ? 191.057 169.097 194.807 1.00 50.67 254 ALA A CA 1
ATOM 1901 C C . ALA A 1 254 ? 191.826 169.491 196.060 1.00 54.95 254 ALA A C 1
ATOM 1902 O O . ALA A 1 254 ? 191.420 169.126 197.170 1.00 58.63 254 ALA A O 1
ATOM 1904 N N . VAL A 1 255 ? 192.932 170.221 195.906 1.00 47.53 255 VAL A N 1
ATOM 1905 C CA . VAL A 1 255 ? 193.683 170.683 197.070 1.00 44.54 255 VAL A CA 1
ATOM 1906 C C . VAL A 1 255 ? 192.853 171.664 197.892 1.00 48.14 255 VAL A C 1
ATOM 1907 O O . VAL A 1 255 ? 192.808 171.580 199.126 1.00 51.38 255 VAL A O 1
ATOM 1911 N N . ILE A 1 256 ? 192.181 172.604 197.221 1.00 47.63 256 ILE A N 1
ATOM 1912 C CA . ILE A 1 256 ? 191.390 173.609 197.924 1.00 45.98 256 ILE A CA 1
ATOM 1913 C C . ILE A 1 256 ? 190.232 172.958 198.671 1.00 50.00 256 ILE A C 1
ATOM 1914 O O . ILE A 1 256 ? 189.933 173.322 199.816 1.00 54.23 256 ILE A O 1
ATOM 1919 N N . THR A 1 257 ? 189.558 171.994 198.038 1.00 46.06 257 THR A N 1
ATOM 1920 C CA . THR A 1 257 ? 188.442 171.317 198.691 1.00 51.99 257 THR A CA 1
ATOM 1921 C C . THR A 1 257 ? 188.904 170.558 199.929 1.00 50.51 257 THR A C 1
ATOM 1922 O O . THR A 1 257 ? 188.244 170.599 200.974 1.00 50.01 257 THR A O 1
ATOM 1926 N N . PHE A 1 258 ? 190.040 169.862 199.833 1.00 43.90 258 PHE A N 1
ATOM 1927 C CA . PHE A 1 258 ? 190.571 169.143 200.988 1.00 44.38 258 PHE A CA 1
ATOM 1928 C C . PHE A 1 258 ? 190.950 170.104 202.109 1.00 52.30 258 PHE A C 1
ATOM 1929 O O . PHE A 1 258 ? 190.683 169.834 203.288 1.00 48.18 258 PHE A O 1
ATOM 1937 N N . ILE A 1 259 ? 191.573 171.233 201.759 1.00 53.97 259 ILE A N 1
ATOM 1938 C CA . ILE A 1 259 ? 191.951 172.219 202.769 1.00 45.09 259 ILE A CA 1
ATOM 1939 C C . ILE A 1 259 ? 190.713 172.772 203.465 1.00 50.71 259 ILE A C 1
ATOM 1940 O O . ILE A 1 259 ? 190.685 172.917 204.694 1.00 52.81 259 ILE A O 1
ATOM 1945 N N . SER A 1 260 ? 189.668 173.082 202.693 1.00 53.69 260 SER A N 1
ATOM 1946 C CA . SER A 1 260 ? 188.433 173.591 203.280 1.00 46.05 260 SER A CA 1
ATOM 1947 C C . SER A 1 260 ? 187.767 172.544 204.166 1.00 46.95 260 SER A C 1
ATOM 1948 O O . SER A 1 260 ? 187.217 172.878 205.221 1.00 51.53 260 SER A O 1
ATOM 1951 N N . ILE A 1 261 ? 187.799 171.276 203.750 1.00 51.42 261 ILE A N 1
ATOM 1952 C CA . ILE A 1 261 ? 187.224 170.208 204.565 1.00 46.51 261 ILE A CA 1
ATOM 1953 C C . ILE A 1 261 ? 187.962 170.098 205.892 1.00 51.78 261 ILE A C 1
ATOM 1954 O O . ILE A 1 261 ? 187.343 169.951 206.954 1.00 55.75 261 ILE A O 1
ATOM 1959 N N . ILE A 1 262 ? 189.294 170.171 205.855 1.00 54.61 262 ILE A N 1
ATOM 1960 C CA . ILE A 1 262 ? 190.072 170.130 207.092 1.00 52.84 262 ILE A CA 1
ATOM 1961 C C . ILE A 1 262 ? 189.736 171.325 207.975 1.00 52.14 262 ILE A C 1
ATOM 1962 O O . ILE A 1 262 ? 189.569 171.190 209.193 1.00 53.78 262 ILE A O 1
ATOM 1967 N N . GLY A 1 263 ? 189.627 172.514 207.376 1.00 48.62 263 GLY A N 1
ATOM 1968 C CA . GLY A 1 263 ? 189.319 173.704 208.153 1.00 47.95 263 GLY A CA 1
ATOM 1969 C C . GLY A 1 263 ? 187.935 173.687 208.772 1.00 50.74 263 GLY A C 1
ATOM 1970 O O . GLY A 1 263 ? 187.729 174.251 209.851 1.00 52.02 263 GLY A O 1
ATOM 1971 N N . PHE A 1 264 ? 186.969 173.054 208.101 1.00 50.25 264 PHE A N 1
ATOM 1972 C CA . PHE A 1 264 ? 185.589 173.075 208.581 1.00 39.68 264 PHE A CA 1
ATOM 1973 C C . PHE A 1 264 ? 185.447 172.398 209.939 1.00 48.35 264 PHE A C 1
ATOM 1974 O O . PHE A 1 264 ? 184.732 172.896 210.816 1.00 53.77 264 PHE A O 1
ATOM 1982 N N . PHE A 1 265 ? 186.115 171.265 210.136 1.00 46.55 265 PHE A N 1
ATOM 1983 C CA . PHE A 1 265 ? 185.898 170.416 211.301 1.00 40.94 265 PHE A CA 1
ATOM 1984 C C . PHE A 1 265 ? 187.132 170.361 212.194 1.00 48.94 265 PHE A C 1
ATOM 1985 O O . PHE A 1 265 ? 187.522 169.298 212.683 1.00 52.50 265 PHE A O 1
ATOM 1993 N N . THR A 1 266 ? 187.761 171.512 212.420 1.00 61.26 266 THR A N 1
ATOM 1994 C CA . THR A 1 266 ? 188.911 171.607 213.308 1.00 60.72 266 THR A CA 1
ATOM 1995 C C . THR A 1 266 ? 188.712 172.782 214.253 1.00 64.01 266 THR A C 1
ATOM 1996 O O . THR A 1 266 ? 188.366 173.884 213.819 1.00 61.88 266 THR A O 1
ATOM 2000 N N . SER A 1 267 ? 188.932 172.542 215.545 1.00 74.87 267 SER A N 1
ATOM 2001 C CA . SER A 1 267 ? 188.759 173.560 216.571 1.00 75.53 267 SER A CA 1
ATOM 2002 C C . SER A 1 267 ? 189.994 173.613 217.459 1.00 74.13 267 SER A C 1
ATOM 2003 O O . SER A 1 267 ? 190.674 172.604 217.667 1.00 73.57 267 SER A O 1
ATOM 2006 N N . SER A 1 268 ? 190.277 174.808 217.981 1.00 78.97 268 SER A N 1
ATOM 2007 C CA . SER A 1 268 ? 191.442 174.989 218.841 1.00 81.01 268 SER A CA 1
ATOM 2008 C C . SER A 1 268 ? 191.220 174.397 220.228 1.00 81.48 268 SER A C 1
ATOM 2009 O O . SER A 1 268 ? 192.131 173.787 220.797 1.00 79.40 268 SER A O 1
ATOM 2012 N N . SER A 1 269 ? 190.021 174.565 220.785 1.00 84.60 269 SER A N 1
ATOM 2013 C CA . SER A 1 269 ? 189.714 174.082 222.123 1.00 85.37 269 SER A CA 1
ATOM 2014 C C . SER A 1 269 ? 188.371 173.371 222.111 1.00 85.22 269 SER A C 1
ATOM 2015 O O . SER A 1 269 ? 187.431 173.810 221.442 1.00 83.18 269 SER A O 1
ATOM 2018 N N . VAL A 1 270 ? 188.288 172.266 222.857 1.00 82.66 270 VAL A N 1
ATOM 2019 C CA . VAL A 1 270 ? 187.033 171.525 222.943 1.00 84.95 270 VAL A CA 1
ATOM 2020 C C . VAL A 1 270 ? 185.987 172.298 223.737 1.00 84.63 270 VAL A C 1
ATOM 2021 O O . VAL A 1 270 ? 184.814 172.345 223.348 1.00 83.54 270 VAL A O 1
ATOM 2025 N N . HIS A 1 271 ? 186.389 172.905 224.849 1.00 81.33 271 HIS A N 1
ATOM 2026 C CA . HIS A 1 271 ? 185.469 173.652 225.707 1.00 81.97 271 HIS A CA 1
ATOM 2027 C C . HIS A 1 271 ? 185.529 175.145 225.386 1.00 81.92 271 HIS A C 1
ATOM 2028 O O . HIS A 1 271 ? 185.914 175.976 226.208 1.00 80.88 271 HIS A O 1
ATOM 2035 N N . ASP A 1 272 ? 185.134 175.478 224.159 1.00 83.70 272 ASP A N 1
ATOM 2036 C CA . ASP A 1 272 ? 185.147 176.859 223.700 1.00 85.11 272 ASP A CA 1
ATOM 2037 C C . ASP A 1 272 ? 184.123 177.030 222.589 1.00 85.60 272 ASP A C 1
ATOM 2038 O O . ASP A 1 272 ? 183.812 176.085 221.859 1.00 87.93 272 ASP A O 1
ATOM 2043 N N . LEU A 1 273 ? 183.601 178.248 222.470 1.00 77.60 273 LEU A N 1
ATOM 2044 C CA . LEU A 1 273 ? 182.660 178.558 221.404 1.00 78.83 273 LEU A CA 1
ATOM 2045 C C . LEU A 1 273 ? 183.373 178.590 220.059 1.00 78.94 273 LEU A C 1
ATOM 2046 O O . LEU A 1 273 ? 184.510 179.059 219.950 1.00 78.59 273 LEU A O 1
ATOM 2051 N N . ARG A 1 274 ? 182.700 178.087 219.031 1.00 69.10 274 ARG A N 1
ATOM 2052 C CA . ARG A 1 274 ? 183.285 177.988 217.703 1.00 68.01 274 ARG A CA 1
ATOM 2053 C C . ARG A 1 274 ? 182.867 179.173 216.836 1.00 72.59 274 ARG A C 1
ATOM 2054 O O . ARG A 1 274 ? 181.918 179.898 217.142 1.00 71.29 274 ARG A O 1
ATOM 2062 N N . GLN A 1 275 ? 183.595 179.358 215.740 1.00 78.47 275 GLN A N 1
ATOM 2063 C CA . GLN A 1 275 ? 183.333 180.444 214.810 1.00 76.60 275 GLN A CA 1
ATOM 2064 C C . GLN A 1 275 ? 182.248 180.049 213.811 1.00 77.96 275 GLN A C 1
ATOM 2065 O O . GLN A 1 275 ? 181.820 178.896 213.737 1.00 79.03 275 GLN A O 1
ATOM 2071 N N . GLU A 1 276 ? 181.804 181.036 213.031 1.00 80.07 276 GLU A N 1
ATOM 2072 C CA . GLU A 1 276 ? 180.662 180.876 212.138 1.00 79.02 276 GLU A CA 1
ATOM 2073 C C . GLU A 1 276 ? 180.895 179.823 211.060 1.00 81.90 276 GLU A C 1
ATOM 2074 O O . GLU A 1 276 ? 180.006 179.009 210.784 1.00 81.61 276 GLU A O 1
ATOM 2080 N N . LYS A 1 277 ? 182.075 179.837 210.436 1.00 70.23 277 LYS A N 1
ATOM 2081 C CA . LYS A 1 277 ? 182.504 178.991 209.323 1.00 67.07 277 LYS A CA 1
ATOM 2082 C C . LYS A 1 277 ? 181.748 179.306 208.035 1.00 64.88 277 LYS A C 1
ATOM 2083 O O . LYS A 1 277 ? 182.040 178.701 207.005 1.00 64.63 277 LYS A O 1
ATOM 2089 N N . ILE A 1 278 ? 180.785 180.229 208.061 1.00 65.97 278 ILE A N 1
ATOM 2090 C CA . ILE A 1 278 ? 180.043 180.566 206.851 1.00 66.72 278 ILE A CA 1
ATOM 2091 C C . ILE A 1 278 ? 180.919 181.328 205.862 1.00 68.60 278 ILE A C 1
ATOM 2092 O O . ILE A 1 278 ? 180.866 181.068 204.654 1.00 67.79 278 ILE A O 1
ATOM 2097 N N . THR A 1 279 ? 181.733 182.269 206.347 1.00 71.32 279 THR A N 1
ATOM 2098 C CA . THR A 1 279 ? 182.602 183.039 205.465 1.00 71.16 279 THR A CA 1
ATOM 2099 C C . THR A 1 279 ? 183.632 182.162 204.765 1.00 70.74 279 THR A C 1
ATOM 2100 O O . THR A 1 279 ? 183.945 182.399 203.593 1.00 69.87 279 THR A O 1
ATOM 2104 N N . LEU A 1 280 ? 184.172 181.159 205.463 1.00 61.06 280 LEU A N 1
ATOM 2105 C CA . LEU A 1 280 ? 185.131 180.253 204.840 1.00 59.68 280 LEU A CA 1
ATOM 2106 C C . LEU A 1 280 ? 184.503 179.470 203.694 1.00 63.04 280 LEU A C 1
ATOM 2107 O O . LEU A 1 280 ? 185.137 179.295 202.647 1.00 64.09 280 LEU A O 1
ATOM 2112 N N . GLY A 1 281 ? 183.272 178.997 203.869 1.00 56.07 281 GLY A N 1
ATOM 2113 C CA . GLY A 1 281 ? 182.583 178.266 202.823 1.00 53.43 281 GLY A CA 1
ATOM 2114 C C . GLY A 1 281 ? 182.272 179.116 201.609 1.00 52.03 281 GLY A C 1
ATOM 2115 O O . GLY A 1 281 ? 182.429 178.664 200.470 1.00 56.33 281 GLY A O 1
ATOM 2116 N N . ILE A 1 282 ? 181.823 180.351 201.842 1.00 56.98 282 ILE A N 1
ATOM 2117 C CA . ILE A 1 282 ? 181.539 181.261 200.737 1.00 60.25 282 ILE A CA 1
ATOM 2118 C C . ILE A 1 282 ? 182.820 181.600 199.981 1.00 60.50 282 ILE A C 1
ATOM 2119 O O . ILE A 1 282 ? 182.839 181.626 198.745 1.00 61.71 282 ILE A O 1
ATOM 2124 N N . THR A 1 283 ? 183.908 181.857 200.710 1.00 64.57 283 THR A N 1
ATOM 2125 C CA . THR A 1 283 ? 185.180 182.163 200.062 1.00 61.69 283 THR A CA 1
ATOM 2126 C C . THR A 1 283 ? 185.677 180.983 199.236 1.00 61.59 283 THR A C 1
ATOM 2127 O O . THR A 1 283 ? 186.199 181.167 198.129 1.00 63.47 283 THR A O 1
ATOM 2131 N N . THR A 1 284 ? 185.531 179.764 199.760 1.00 60.26 284 THR A N 1
ATOM 2132 C CA . THR A 1 284 ? 185.930 178.582 199.003 1.00 59.78 284 THR A CA 1
ATOM 2133 C C . THR A 1 284 ? 185.089 178.425 197.742 1.00 62.81 284 THR A C 1
ATOM 2134 O O . THR A 1 284 ? 185.616 178.105 196.670 1.00 63.74 284 THR A O 1
ATOM 2138 N N . LEU A 1 285 ? 183.775 178.642 197.853 1.00 64.83 285 LEU A N 1
ATOM 2139 C CA . LEU A 1 285 ? 182.913 178.576 196.677 1.00 60.80 285 LEU A CA 1
ATOM 2140 C C . LEU A 1 285 ? 183.254 179.677 195.680 1.00 63.43 285 LEU A C 1
ATOM 2141 O O . LEU A 1 285 ? 183.258 179.442 194.466 1.00 62.53 285 LEU A O 1
ATOM 2146 N N . LEU A 1 286 ? 183.531 180.886 196.174 1.00 70.39 286 LEU A N 1
ATOM 2147 C CA . LEU A 1 286 ? 183.904 181.983 195.286 1.00 66.27 286 LEU A CA 1
ATOM 2148 C C . LEU A 1 286 ? 185.209 181.682 194.558 1.00 70.10 286 LEU A C 1
ATOM 2149 O O . LEU A 1 286 ? 185.333 181.943 193.356 1.00 72.95 286 LEU A O 1
ATOM 2154 N N . SER A 1 287 ? 186.195 181.135 195.274 1.00 73.36 287 SER A N 1
ATOM 2155 C CA . SER A 1 287 ? 187.468 180.801 194.645 1.00 72.29 287 SER A CA 1
ATOM 2156 C C . SER A 1 287 ? 187.302 179.708 193.596 1.00 70.85 287 SER A C 1
ATOM 2157 O O . SER A 1 287 ? 187.888 179.789 192.510 1.00 72.35 287 SER A O 1
ATOM 2160 N N . MET A 1 288 ? 186.510 178.678 193.902 1.00 70.47 288 MET A N 1
ATOM 2161 C CA . MET A 1 288 ? 186.307 177.595 192.946 1.00 70.34 288 MET A CA 1
ATOM 2162 C C . MET A 1 288 ? 185.465 178.050 191.761 1.00 72.51 288 MET A C 1
ATOM 2163 O O . MET A 1 288 ? 185.697 177.617 190.626 1.00 72.74 288 MET A O 1
ATOM 2168 N N . SER A 1 289 ? 184.481 178.920 192.003 1.00 80.15 289 SER A N 1
ATOM 2169 C CA . SER A 1 289 ? 183.681 179.452 190.905 1.00 78.51 289 SER A CA 1
ATOM 2170 C C . SER A 1 289 ? 184.514 180.334 189.985 1.00 77.40 289 SER A C 1
ATOM 2171 O O . SER A 1 289 ? 184.249 180.393 188.779 1.00 78.67 289 SER A O 1
ATOM 2174 N N . ILE A 1 290 ? 185.513 181.029 190.534 1.00 81.36 290 ILE A N 1
ATOM 2175 C CA . ILE A 1 290 ? 186.395 181.845 189.707 1.00 83.69 290 ILE A CA 1
ATOM 2176 C C . ILE A 1 290 ? 187.195 180.972 188.751 1.00 83.65 290 ILE A C 1
ATOM 2177 O O . ILE A 1 290 ? 187.322 181.292 187.563 1.00 85.53 290 ILE A O 1
ATOM 2182 N N . MET A 1 291 ? 187.731 179.852 189.239 1.00 82.99 291 MET A N 1
ATOM 2183 C CA . MET A 1 291 ? 188.601 179.021 188.414 1.00 84.01 291 MET A CA 1
ATOM 2184 C C . MET A 1 291 ? 187.858 178.340 187.269 1.00 87.03 291 MET A C 1
ATOM 2185 O O . MET A 1 291 ? 188.388 178.270 186.155 1.00 87.24 291 MET A O 1
ATOM 2190 N N . ILE A 1 292 ? 186.644 177.844 187.511 1.00 92.23 292 ILE A N 1
ATOM 2191 C CA . ILE A 1 292 ? 185.957 177.051 186.495 1.00 91.00 292 ILE A CA 1
ATOM 2192 C C . ILE A 1 292 ? 185.530 177.915 185.312 1.00 91.94 292 ILE A C 1
ATOM 2193 O O . ILE A 1 292 ? 185.720 177.534 184.151 1.00 89.03 292 ILE A O 1
ATOM 2198 N N . PHE A 1 293 ? 184.958 179.090 185.575 1.00 101.50 293 PHE A N 1
ATOM 2199 C CA . PHE A 1 293 ? 184.370 179.891 184.508 1.00 102.83 293 PHE A CA 1
ATOM 2200 C C . PHE A 1 293 ? 185.340 180.866 183.861 1.00 99.58 293 PHE A C 1
ATOM 2201 O O . PHE A 1 293 ? 185.021 181.414 182.799 1.00 101.99 293 PHE A O 1
ATOM 2209 N N . MET A 1 294 ? 186.495 181.112 184.467 1.00 96.09 294 MET A N 1
ATOM 2210 C CA . MET A 1 294 ? 187.464 182.015 183.870 1.00 99.87 294 MET A CA 1
ATOM 2211 C C . MET A 1 294 ? 188.529 181.270 183.077 1.00 99.41 294 MET A C 1
ATOM 2212 O O . MET A 1 294 ? 189.388 181.908 182.456 1.00 97.03 294 MET A O 1
ATOM 2217 N N . VAL A 1 295 ? 188.481 179.941 183.077 1.00 97.82 295 VAL A N 1
ATOM 2218 C CA . VAL A 1 295 ? 189.341 179.108 182.251 1.00 96.40 295 VAL A CA 1
ATOM 2219 C C . VAL A 1 295 ? 188.402 178.465 181.234 1.00 96.07 295 VAL A C 1
ATOM 2220 O O . VAL A 1 295 ? 188.801 177.622 180.420 1.00 92.40 295 VAL A O 1
ATOM 2224 N N . SER A 1 296 ? 187.148 178.915 181.241 1.00 98.14 296 SER A N 1
ATOM 2225 C CA . SER A 1 296 ? 186.091 178.351 180.411 1.00 97.96 296 SER A CA 1
ATOM 2226 C C . SER A 1 296 ? 186.271 178.630 178.925 1.00 98.98 296 SER A C 1
ATOM 2227 O O . SER A 1 296 ? 185.395 178.262 178.136 1.00 97.84 296 SER A O 1
ATOM 2230 N N . ASP A 1 297 ? 187.371 179.272 178.525 1.00 98.68 297 ASP A N 1
ATOM 2231 C CA . ASP A 1 297 ? 187.661 179.437 177.106 1.00 97.38 297 ASP A CA 1
ATOM 2232 C C . ASP A 1 297 ? 187.880 178.097 176.413 1.00 98.98 297 ASP A C 1
ATOM 2233 O O . ASP A 1 297 ? 187.660 177.994 175.201 1.00 96.89 297 ASP A O 1
ATOM 2238 N N . LYS A 1 298 ? 188.289 177.071 177.157 1.00 92.36 298 LYS A N 1
ATOM 2239 C CA . LYS A 1 298 ? 188.562 175.752 176.604 1.00 91.52 298 LYS A CA 1
ATOM 2240 C C . LYS A 1 298 ? 187.560 174.693 177.048 1.00 90.02 298 LYS A C 1
ATOM 2241 O O . LYS A 1 298 ? 187.667 173.542 176.610 1.00 90.01 298 LYS A O 1
ATOM 2247 N N . MET A 1 299 ? 186.595 175.043 177.903 1.00 85.97 299 MET A N 1
ATOM 2248 C CA . MET A 1 299 ? 185.624 174.066 178.370 1.00 85.59 299 MET A CA 1
ATOM 2249 C C . MET A 1 299 ? 184.613 173.728 177.274 1.00 88.44 299 MET A C 1
ATOM 2250 O O . MET A 1 299 ? 184.383 174.529 176.363 1.00 87.47 299 MET A O 1
ATOM 2255 N N . PRO A 1 300 ? 184.011 172.535 177.335 1.00 79.05 300 PRO A N 1
ATOM 2256 C CA . PRO A 1 300 ? 183.046 172.151 176.286 1.00 75.42 300 PRO A CA 1
ATOM 2257 C C . PRO A 1 300 ? 181.865 173.099 176.160 1.00 76.46 300 PRO A C 1
ATOM 2258 O O . PRO A 1 300 ? 181.518 173.504 175.042 1.00 77.31 300 PRO A O 1
ATOM 2262 N N . SER A 1 301 ? 181.237 173.466 177.280 1.00 75.62 301 SER A N 1
ATOM 2263 C CA . SER A 1 301 ? 180.062 174.342 177.284 1.00 77.14 301 SER A CA 1
ATOM 2264 C C . SER A 1 301 ? 178.942 173.777 176.412 1.00 75.40 301 SER A C 1
ATOM 2265 O O . SER A 1 301 ? 178.403 174.460 175.539 1.00 73.48 301 SER A O 1
ATOM 2268 N N . THR A 1 302 ? 178.589 172.519 176.650 1.00 68.34 302 THR A N 1
ATOM 2269 C CA . THR A 1 302 ? 177.544 171.839 175.899 1.00 63.26 302 THR A CA 1
ATOM 2270 C C . THR A 1 302 ? 176.369 171.489 176.806 1.00 63.86 302 THR A C 1
ATOM 2271 O O . THR A 1 302 ? 176.530 171.221 177.999 1.00 66.23 302 THR A O 1
ATOM 2275 N N . SER A 1 303 ? 175.174 171.496 176.217 1.00 60.21 303 SER A N 1
ATOM 2276 C CA . SER A 1 303 ? 173.950 171.158 176.929 1.00 63.32 303 SER A CA 1
ATOM 2277 C C . SER A 1 303 ? 173.407 169.785 176.560 1.00 60.55 303 SER A C 1
ATOM 2278 O O . SER A 1 303 ? 172.349 169.397 177.067 1.00 61.33 303 SER A O 1
ATOM 2281 N N . THR A 1 304 ? 174.096 169.042 175.693 1.00 67.44 304 THR A N 1
ATOM 2282 C CA . THR A 1 304 ? 173.624 167.717 175.310 1.00 71.65 304 THR A CA 1
ATOM 2283 C C . THR A 1 304 ? 173.837 166.703 176.428 1.00 72.15 304 THR A C 1
ATOM 2284 O O . THR A 1 304 ? 172.960 165.872 176.693 1.00 71.42 304 THR A O 1
ATOM 2288 N N . CYS A 1 305 ? 174.985 166.759 177.098 1.00 70.57 305 CYS A N 1
ATOM 2289 C CA . CYS A 1 305 ? 175.302 165.829 178.170 1.00 69.12 305 CYS A CA 1
ATOM 2290 C C . CYS A 1 305 ? 176.153 166.548 179.208 1.00 68.90 305 CYS A C 1
ATOM 2291 O O . CYS A 1 305 ? 176.461 167.736 179.075 1.00 69.73 305 CYS A O 1
ATOM 2294 N N . VAL A 1 306 ? 176.532 165.815 180.249 1.00 58.36 306 VAL A N 1
ATOM 2295 C CA . VAL A 1 306 ? 177.382 166.319 181.320 1.00 58.30 306 VAL A CA 1
ATOM 2296 C C . VAL A 1 306 ? 178.755 165.666 181.165 1.00 56.77 306 VAL A C 1
ATOM 2297 O O . VAL A 1 306 ? 178.891 164.455 181.395 1.00 57.70 306 VAL A O 1
ATOM 2301 N N . PRO A 1 307 ? 179.788 166.412 180.775 1.00 51.69 307 PRO A N 1
ATOM 2302 C CA . PRO A 1 307 ? 181.117 165.811 180.609 1.00 50.89 307 PRO A CA 1
ATOM 2303 C C . PRO A 1 307 ? 181.682 165.324 181.935 1.00 54.19 307 PRO A C 1
ATOM 2304 O O . PRO A 1 307 ? 181.151 165.590 183.016 1.00 57.46 307 PRO A O 1
ATOM 2308 N N . LEU A 1 308 ? 182.789 164.584 181.834 1.00 51.98 308 LEU A N 1
ATOM 2309 C CA . LEU A 1 308 ? 183.430 164.037 183.026 1.00 44.71 308 LEU A CA 1
ATOM 2310 C C . LEU A 1 308 ? 183.938 165.144 183.942 1.00 50.18 308 LEU A C 1
ATOM 2311 O O . LEU A 1 308 ? 183.808 165.052 185.169 1.00 53.79 308 LEU A O 1
ATOM 2316 N N . ILE A 1 309 ? 184.524 166.195 183.366 1.00 50.60 309 ILE A N 1
ATOM 2317 C CA . ILE A 1 309 ? 185.036 167.293 184.178 1.00 50.34 309 ILE A CA 1
ATOM 2318 C C . ILE A 1 309 ? 183.893 168.040 184.857 1.00 55.20 309 ILE A C 1
ATOM 2319 O O . ILE A 1 309 ? 184.031 168.514 185.992 1.00 55.73 309 ILE A O 1
ATOM 2324 N N . ALA A 1 310 ? 182.749 168.160 184.178 1.00 55.32 310 ALA A N 1
ATOM 2325 C CA . ALA A 1 310 ? 181.600 168.829 184.779 1.00 50.40 310 ALA A CA 1
ATOM 2326 C C . ALA A 1 310 ? 181.070 168.050 185.976 1.00 53.54 310 ALA A C 1
ATOM 2327 O O . ALA A 1 310 ? 180.714 168.643 187.000 1.00 55.59 310 ALA A O 1
ATOM 2329 N N . LEU A 1 311 ? 181.013 166.721 185.865 1.00 55.30 311 LEU A N 1
ATOM 2330 C CA . LEU A 1 311 ? 180.552 165.902 186.982 1.00 53.66 311 LEU A CA 1
ATOM 2331 C C . LEU A 1 311 ? 181.483 166.032 188.181 1.00 53.56 311 LEU A C 1
ATOM 2332 O O . LEU A 1 311 ? 181.029 166.042 189.331 1.00 54.84 311 LEU A O 1
ATOM 2337 N N . PHE A 1 312 ? 182.790 166.123 187.930 1.00 59.59 312 PHE A N 1
ATOM 2338 C CA . PHE A 1 312 ? 183.749 166.279 189.018 1.00 55.86 312 PHE A CA 1
ATOM 2339 C C . PHE A 1 312 ? 183.539 167.592 189.762 1.00 55.04 312 PHE A C 1
ATOM 2340 O O . PHE A 1 312 ? 183.606 167.632 190.996 1.00 58.41 312 PHE A O 1
ATOM 2348 N N . TYR A 1 313 ? 183.281 168.678 189.031 1.00 58.57 313 TYR A N 1
ATOM 2349 C CA . TYR A 1 313 ? 183.185 169.990 189.663 1.00 57.24 313 TYR A CA 1
ATOM 2350 C C . TYR A 1 313 ? 181.926 170.115 190.515 1.00 60.57 313 TYR A C 1
ATOM 2351 O O . TYR A 1 313 ? 181.952 170.749 191.576 1.00 65.56 313 TYR A O 1
ATOM 2360 N N . THR A 1 314 ? 180.813 169.530 190.066 1.00 51.59 314 THR A N 1
ATOM 2361 C CA . THR A 1 314 ? 179.574 169.624 190.831 1.00 51.08 314 THR A CA 1
ATOM 2362 C C . THR A 1 314 ? 179.697 168.922 192.178 1.00 56.75 314 THR A C 1
ATOM 2363 O O . THR A 1 314 ? 179.213 169.431 193.195 1.00 60.71 314 THR A O 1
ATOM 2367 N N . LEU A 1 315 ? 180.346 167.755 192.206 1.00 53.72 315 LEU A N 1
ATOM 2368 C CA . LEU A 1 315 ? 180.454 167.001 193.452 1.00 50.06 315 LEU A CA 1
ATOM 2369 C C . LEU A 1 315 ? 181.266 167.760 194.495 1.00 55.67 315 LEU A C 1
ATOM 2370 O O . LEU A 1 315 ? 180.950 167.714 195.689 1.00 62.74 315 LEU A O 1
ATOM 2375 N N . MET A 1 316 ? 182.319 168.461 194.066 1.00 48.53 316 MET A N 1
ATOM 2376 C CA . MET A 1 316 ? 183.094 169.267 195.004 1.00 47.56 316 MET A CA 1
ATOM 2377 C C . MET A 1 316 ? 182.256 170.402 195.579 1.00 54.93 316 MET A C 1
ATOM 2378 O O . MET A 1 316 ? 182.415 170.771 196.748 1.00 58.60 316 MET A O 1
ATOM 2383 N N . ILE A 1 317 ? 181.361 170.972 194.769 1.00 54.77 317 ILE A N 1
ATOM 2384 C CA . ILE A 1 317 ? 180.535 172.082 195.233 1.00 51.07 317 ILE A CA 1
ATOM 2385 C C . ILE A 1 317 ? 179.546 171.612 196.295 1.00 50.66 317 ILE A C 1
ATOM 2386 O O . ILE A 1 317 ? 179.358 172.276 197.322 1.00 57.17 317 ILE A O 1
ATOM 2391 N N . THR A 1 318 ? 178.902 170.463 196.071 1.00 44.78 318 THR A N 1
ATOM 2392 C CA . THR A 1 318 ? 177.885 169.990 197.006 1.00 47.82 318 THR A CA 1
ATOM 2393 C C . THR A 1 318 ? 178.482 169.664 198.370 1.00 47.04 318 THR A C 1
ATOM 2394 O O . THR A 1 318 ? 177.923 170.043 199.404 1.00 55.35 318 THR A O 1
ATOM 2398 N N . ILE A 1 319 ? 179.621 168.966 198.394 1.00 42.06 319 ILE A N 1
ATOM 2399 C CA . ILE A 1 319 ? 180.216 168.590 199.673 1.00 45.88 319 ILE A CA 1
ATOM 2400 C C . ILE A 1 319 ? 180.719 169.818 200.422 1.00 43.06 319 ILE A C 1
ATOM 2401 O O . ILE A 1 319 ? 180.744 169.829 201.659 1.00 55.27 319 ILE A O 1
ATOM 2406 N N . ILE A 1 320 ? 181.127 170.864 199.701 1.00 37.57 320 ILE A N 1
ATOM 2407 C CA . ILE A 1 320 ? 181.461 172.124 200.356 1.00 40.10 320 ILE A CA 1
ATOM 2408 C C . ILE A 1 320 ? 180.202 172.791 200.893 1.00 39.45 320 ILE A C 1
ATOM 2409 O O . ILE A 1 320 ? 180.180 173.290 202.025 1.00 50.65 320 ILE A O 1
ATOM 2414 N N . SER A 1 321 ? 179.132 172.808 200.093 1.00 41.36 321 SER A N 1
ATOM 2415 C CA . SER A 1 321 ? 177.873 173.395 200.544 1.00 35.27 321 SER A CA 1
ATOM 2416 C C . SER A 1 321 ? 177.255 172.584 201.677 1.00 38.73 321 SER A C 1
ATOM 2417 O O . SER A 1 321 ? 176.725 173.154 202.638 1.00 41.47 321 SER A O 1
ATOM 2420 N N . VAL A 1 322 ? 177.303 171.254 201.580 1.00 39.82 322 VAL A N 1
ATOM 2421 C CA . VAL A 1 322 ? 176.820 170.416 202.673 1.00 40.88 322 VAL A CA 1
ATOM 2422 C C . VAL A 1 322 ? 177.720 170.571 203.894 1.00 43.38 322 VAL A C 1
ATOM 2423 O O . VAL A 1 322 ? 177.246 170.567 205.037 1.00 46.38 322 VAL A O 1
ATOM 2427 N N . GLY A 1 323 ? 179.027 170.726 203.672 1.00 38.33 323 GLY A N 1
ATOM 2428 C CA . GLY A 1 323 ? 179.950 170.873 204.785 1.00 35.93 323 GLY A CA 1
ATOM 2429 C C . GLY A 1 323 ? 179.710 172.121 205.611 1.00 36.24 323 GLY A C 1
ATOM 2430 O O . GLY A 1 323 ? 179.865 172.097 206.835 1.00 49.41 323 GLY A O 1
ATOM 2431 N N . THR A 1 324 ? 179.341 173.228 204.962 1.00 37.68 324 THR A N 1
ATOM 2432 C CA . THR A 1 324 ? 179.084 174.459 205.704 1.00 42.77 324 THR A CA 1
ATOM 2433 C C . THR A 1 324 ? 177.818 174.343 206.547 1.00 42.35 324 THR A C 1
ATOM 2434 O O . THR A 1 324 ? 177.717 174.968 207.610 1.00 44.22 324 THR A O 1
ATOM 2438 N N . LEU A 1 325 ? 176.837 173.563 206.089 1.00 39.16 325 LEU A N 1
ATOM 2439 C CA . LEU A 1 325 ? 175.653 173.308 206.901 1.00 35.73 325 LEU A CA 1
ATOM 2440 C C . LEU A 1 325 ? 175.938 172.340 208.041 1.00 40.90 325 LEU A C 1
ATOM 2441 O O . LEU A 1 325 ? 175.395 172.506 209.139 1.00 49.79 325 LEU A O 1
ATOM 2446 N N . ALA A 1 326 ? 176.772 171.324 207.802 1.00 43.97 326 ALA A N 1
ATOM 2447 C CA . ALA A 1 326 ? 177.134 170.396 208.867 1.00 32.19 326 ALA A CA 1
ATOM 2448 C C . ALA A 1 326 ? 177.938 171.087 209.960 1.00 39.17 326 ALA A C 1
ATOM 2449 O O . ALA A 1 326 ? 177.761 170.783 211.145 1.00 42.03 326 ALA A O 1
ATOM 2451 N N . ALA A 1 327 ? 178.824 172.010 209.584 1.00 38.40 327 ALA A N 1
ATOM 2452 C CA . ALA A 1 327 ? 179.584 172.754 210.582 1.00 39.56 327 ALA A CA 1
ATOM 2453 C C . ALA A 1 327 ? 178.683 173.662 211.408 1.00 43.81 327 ALA A C 1
ATOM 2454 O O . ALA A 1 327 ? 178.947 173.882 212.595 1.00 48.72 327 ALA A O 1
ATOM 2456 N N . SER A 1 328 ? 177.620 174.195 210.803 1.00 38.77 328 SER A N 1
ATOM 2457 C CA . SER A 1 328 ? 176.682 175.032 211.542 1.00 38.47 328 SER A CA 1
ATOM 2458 C C . SER A 1 328 ? 175.857 174.225 212.536 1.00 39.80 328 SER A C 1
ATOM 2459 O O . SER A 1 328 ? 175.454 174.758 213.576 1.00 46.20 328 SER A O 1
ATOM 2462 N N . SER A 1 329 ? 175.594 172.951 212.237 1.00 34.95 329 SER A N 1
ATOM 2463 C CA . SER A 1 329 ? 174.824 172.114 213.150 1.00 35.04 329 SER A CA 1
ATOM 2464 C C . SER A 1 329 ? 175.610 171.751 214.403 1.00 43.16 329 SER A C 1
ATOM 2465 O O . SER A 1 329 ? 175.000 171.455 215.435 1.00 48.57 329 SER A O 1
ATOM 2468 N N . VAL A 1 330 ? 176.943 171.763 214.335 1.00 44.77 330 VAL A N 1
ATOM 2469 C CA . VAL A 1 330 ? 177.749 171.493 215.521 1.00 37.91 330 VAL A CA 1
ATOM 2470 C C . VAL A 1 330 ? 177.594 172.620 216.535 1.00 40.54 330 VAL A C 1
ATOM 2471 O O . VAL A 1 330 ? 177.516 172.379 217.746 1.00 47.29 330 VAL A O 1
ATOM 2475 N N . ILE A 1 331 ? 177.546 173.866 216.058 1.00 49.70 331 ILE A N 1
ATOM 2476 C CA . ILE A 1 331 ? 177.349 175.004 216.948 1.00 53.39 331 ILE A CA 1
ATOM 2477 C C . ILE A 1 331 ? 175.978 174.935 217.611 1.00 48.41 331 ILE A C 1
ATOM 2478 O O . ILE A 1 331 ? 175.837 175.210 218.809 1.00 53.82 331 ILE A O 1
ATOM 2483 N N . PHE A 1 332 ? 174.950 174.561 216.845 1.00 46.50 332 PHE A N 1
ATOM 2484 C CA . PHE A 1 332 ? 173.602 174.470 217.396 1.00 47.97 332 PHE A CA 1
ATOM 2485 C C . PHE A 1 332 ? 173.526 173.415 218.493 1.00 49.38 332 PHE A C 1
ATOM 2486 O O . PHE A 1 332 ? 172.846 173.611 219.507 1.00 58.09 332 PHE A O 1
ATOM 2494 N N . VAL A 1 333 ? 174.211 172.286 218.304 1.00 50.63 333 VAL A N 1
ATOM 2495 C CA . VAL A 1 333 ? 174.226 171.246 219.329 1.00 47.39 333 VAL A CA 1
ATOM 2496 C C . VAL A 1 333 ? 174.969 171.727 220.570 1.00 48.42 333 VAL A C 1
ATOM 2497 O O . VAL A 1 333 ? 174.531 171.493 221.703 1.00 51.95 333 VAL A O 1
ATOM 2501 N N . GLN A 1 334 ? 176.101 172.411 220.379 1.00 53.19 334 GLN A N 1
ATOM 2502 C CA . GLN A 1 334 ? 176.890 172.875 221.516 1.00 50.47 334 GLN A CA 1
ATOM 2503 C C . GLN A 1 334 ? 176.129 173.907 222.340 1.00 54.16 334 GLN A C 1
ATOM 2504 O O . GLN A 1 334 ? 176.192 173.895 223.575 1.00 61.70 334 GLN A O 1
ATOM 2510 N N . LYS A 1 335 ? 175.404 174.806 221.678 1.00 58.88 335 LYS A N 1
ATOM 2511 C CA . LYS A 1 335 ? 174.669 175.858 222.369 1.00 58.35 335 LYS A CA 1
ATOM 2512 C C . LYS A 1 335 ? 173.457 175.338 223.132 1.00 58.20 335 LYS A C 1
ATOM 2513 O O . LYS A 1 335 ? 172.855 176.100 223.896 1.00 61.92 335 LYS A O 1
ATOM 2519 N N . LEU A 1 336 ? 173.087 174.067 222.949 1.00 54.78 336 LEU A N 1
ATOM 2520 C CA . LEU A 1 336 ? 171.972 173.496 223.695 1.00 55.30 336 LEU A CA 1
ATOM 2521 C C . LEU A 1 336 ? 172.252 173.416 225.190 1.00 57.63 336 LEU A C 1
ATOM 2522 O O . LEU A 1 336 ? 171.313 173.253 225.974 1.00 56.44 336 LEU A O 1
ATOM 2527 N N . GLY A 1 337 ? 173.516 173.525 225.600 1.00 60.75 337 GLY A N 1
ATOM 2528 C CA . GLY A 1 337 ? 173.857 173.491 227.009 1.00 62.18 337 GLY A CA 1
ATOM 2529 C C . GLY A 1 337 ? 173.534 174.750 227.780 1.00 65.16 337 GLY A C 1
ATOM 2530 O O . GLY A 1 337 ? 173.622 174.745 229.011 1.00 69.42 337 GLY A O 1
ATOM 2531 N N . SER A 1 338 ? 173.164 175.827 227.087 1.00 67.63 338 SER A N 1
ATOM 2532 C CA . SER A 1 338 ? 172.774 177.063 227.750 1.00 66.08 338 SER A CA 1
ATOM 2533 C C . SER A 1 338 ? 171.352 177.019 228.292 1.00 65.12 338 SER A C 1
ATOM 2534 O O . SER A 1 338 ? 170.977 177.897 229.077 1.00 65.53 338 SER A O 1
ATOM 2537 N N . ILE A 1 339 ? 170.557 176.027 227.895 1.00 67.76 339 ILE A N 1
ATOM 2538 C CA . ILE A 1 339 ? 169.192 175.913 228.394 1.00 68.13 339 ILE A CA 1
ATOM 2539 C C . ILE A 1 339 ? 169.152 175.307 229.795 1.00 70.10 339 ILE A C 1
ATOM 2540 O O . ILE A 1 339 ? 168.273 175.652 230.592 1.00 70.16 339 ILE A O 1
ATOM 2545 N N . GLY A 1 340 ? 170.093 174.421 230.120 1.00 73.21 340 GLY A N 1
ATOM 2546 C CA . GLY A 1 340 ? 170.167 173.811 231.432 1.00 71.61 340 GLY A CA 1
ATOM 2547 C C . GLY A 1 340 ? 169.655 172.389 231.514 1.00 74.62 340 GLY A C 1
ATOM 2548 O O . GLY A 1 340 ? 169.698 171.800 232.601 1.00 78.83 340 GLY A O 1
ATOM 2549 N N . ASN A 1 341 ? 169.175 171.812 230.410 1.00 75.42 341 ASN A N 1
ATOM 2550 C CA . ASN A 1 341 ? 168.702 170.433 230.441 1.00 76.93 341 ASN A CA 1
ATOM 2551 C C . ASN A 1 341 ? 169.830 169.487 230.069 1.00 76.20 341 ASN A C 1
ATOM 2552 O O . ASN A 1 341 ? 170.385 169.598 228.966 1.00 76.54 341 ASN A O 1
ATOM 2557 N N . PRO A 1 342 ? 170.200 168.558 230.954 1.00 74.39 342 PRO A N 1
ATOM 2558 C CA . PRO A 1 342 ? 171.292 167.642 230.634 1.00 72.80 342 PRO A CA 1
ATOM 2559 C C . PRO A 1 342 ? 170.901 166.707 229.504 1.00 71.35 342 PRO A C 1
ATOM 2560 O O . PRO A 1 342 ? 169.708 166.440 229.283 1.00 70.79 342 PRO A O 1
ATOM 2564 N N . PRO A 1 343 ? 171.874 166.191 228.752 1.00 71.53 343 PRO A N 1
ATOM 2565 C CA . PRO A 1 343 ? 171.550 165.239 227.683 1.00 68.23 343 PRO A CA 1
ATOM 2566 C C . PRO A 1 343 ? 170.973 163.950 228.249 1.00 71.76 343 PRO A C 1
ATOM 2567 O O . PRO A 1 343 ? 171.234 163.574 229.393 1.00 74.68 343 PRO A O 1
ATOM 2571 N N . ALA A 1 344 ? 170.171 163.277 227.427 1.00 76.70 344 ALA A N 1
ATOM 2572 C CA . ALA A 1 344 ? 169.510 162.051 227.851 1.00 76.96 344 ALA A CA 1
ATOM 2573 C C . ALA A 1 344 ? 170.534 160.963 228.163 1.00 77.67 344 ALA A C 1
ATOM 2574 O O . ALA A 1 344 ? 171.682 160.997 227.710 1.00 81.54 344 ALA A O 1
ATOM 2576 N N . SER A 1 345 ? 170.099 159.984 228.962 1.00 80.10 345 SER A N 1
ATOM 2577 C CA . SER A 1 345 ? 170.992 158.904 229.370 1.00 81.18 345 SER A CA 1
ATOM 2578 C C . SER A 1 345 ? 171.462 158.087 228.171 1.00 83.10 345 SER A C 1
ATOM 2579 O O . SER A 1 345 ? 172.638 157.717 228.087 1.00 82.24 345 SER A O 1
ATOM 2582 N N . LYS A 1 346 ? 170.555 157.793 227.236 1.00 84.65 346 LYS A N 1
ATOM 2583 C CA . LYS A 1 346 ? 170.946 157.047 226.045 1.00 83.57 346 LYS A CA 1
ATOM 2584 C C . LYS A 1 346 ? 171.848 157.873 225.136 1.00 84.14 346 LYS A C 1
ATOM 2585 O O . LYS A 1 346 ? 172.720 157.315 224.460 1.00 82.69 346 LYS A O 1
ATOM 2591 N N . THR A 1 347 ? 171.648 159.192 225.100 1.00 78.43 347 THR A N 1
ATOM 2592 C CA . THR A 1 347 ? 172.507 160.049 224.290 1.00 77.58 347 THR A CA 1
ATOM 2593 C C . THR A 1 347 ? 173.948 160.012 224.787 1.00 77.56 347 THR A C 1
ATOM 2594 O O . THR A 1 347 ? 174.888 159.935 223.987 1.00 79.96 347 THR A O 1
ATOM 2598 N N . MET A 1 348 ? 174.140 160.062 226.107 1.00 75.65 348 MET A N 1
ATOM 2599 C CA . MET A 1 348 ? 175.491 160.009 226.658 1.00 76.25 348 MET A CA 1
ATOM 2600 C C . MET A 1 348 ? 176.078 158.606 226.571 1.00 78.18 348 MET A C 1
ATOM 2601 O O . MET A 1 348 ? 177.297 158.457 226.440 1.00 79.58 348 MET A O 1
ATOM 2606 N N . LYS A 1 349 ? 175.234 157.572 226.648 1.00 84.61 349 LYS A N 1
ATOM 2607 C CA . LYS A 1 349 ? 175.719 156.198 226.537 1.00 84.53 349 LYS A CA 1
ATOM 2608 C C . LYS A 1 349 ? 176.307 155.929 225.157 1.00 85.84 349 LYS A C 1
ATOM 2609 O O . LYS A 1 349 ? 177.380 155.328 225.034 1.00 83.88 349 LYS A O 1
ATOM 2615 N N . TRP A 1 350 ? 175.615 156.375 224.106 1.00 85.71 350 TRP A N 1
ATOM 2616 C CA . TRP A 1 350 ? 176.115 156.188 222.749 1.00 85.84 350 TRP A CA 1
ATOM 2617 C C . TRP A 1 350 ? 177.376 157.000 222.498 1.00 84.86 350 TRP A C 1
ATOM 2618 O O . TRP A 1 350 ? 178.238 156.582 221.716 1.00 88.04 350 TRP A O 1
ATOM 2629 N N . THR A 1 351 ? 177.498 158.161 223.143 1.00 75.99 351 THR A N 1
ATOM 2630 C CA . THR A 1 351 ? 178.650 159.026 222.914 1.00 73.92 351 THR A CA 1
ATOM 2631 C C . THR A 1 351 ? 179.942 158.381 223.407 1.00 74.34 351 THR A C 1
ATOM 2632 O O . THR A 1 351 ? 180.988 158.497 222.759 1.00 73.27 351 THR A O 1
ATOM 2636 N N . HIS A 1 352 ? 179.896 157.697 224.554 1.00 77.49 352 HIS A N 1
ATOM 2637 C CA . HIS A 1 352 ? 181.128 157.180 225.140 1.00 77.17 352 HIS A CA 1
ATOM 2638 C C . HIS A 1 352 ? 181.689 155.976 224.395 1.00 78.16 352 HIS A C 1
ATOM 2639 O O . HIS A 1 352 ? 182.868 155.656 224.573 1.00 77.24 352 HIS A O 1
ATOM 2646 N N . ARG A 1 353 ? 180.887 155.292 223.576 1.00 82.85 353 ARG A N 1
ATOM 2647 C CA . ARG A 1 353 ? 181.424 154.129 222.880 1.00 83.43 353 ARG A CA 1
ATOM 2648 C C . ARG A 1 353 ? 181.952 154.468 221.489 1.00 83.92 353 ARG A C 1
ATOM 2649 O O . ARG A 1 353 ? 182.864 153.795 220.999 1.00 83.65 353 ARG A O 1
ATOM 2657 N N . ILE A 1 354 ? 181.391 155.486 220.830 1.00 72.90 354 ILE A N 1
ATOM 2658 C CA . ILE A 1 354 ? 181.913 155.901 219.528 1.00 71.44 354 ILE A CA 1
ATOM 2659 C C . ILE A 1 354 ? 183.267 156.584 219.675 1.00 72.44 354 ILE A C 1
ATOM 2660 O O . ILE A 1 354 ? 184.100 156.533 218.761 1.00 75.55 354 ILE A O 1
ATOM 2665 N N . ALA A 1 355 ? 183.514 157.230 220.816 1.00 70.57 355 ALA A N 1
ATOM 2666 C CA . ALA A 1 355 ? 184.750 157.990 220.998 1.00 70.54 355 ALA A CA 1
ATOM 2667 C C . ALA A 1 355 ? 186.012 157.142 220.872 1.00 74.33 355 ALA A C 1
ATOM 2668 O O . ALA A 1 355 ? 186.957 157.587 220.197 1.00 74.09 355 ALA A O 1
ATOM 2670 N N . PRO A 1 356 ? 186.123 155.955 221.490 1.00 77.46 356 PRO A N 1
ATOM 2671 C CA . PRO A 1 356 ? 187.358 155.169 221.302 1.00 74.89 356 PRO A CA 1
ATOM 2672 C C . PRO A 1 356 ? 187.649 154.825 219.851 1.00 76.42 356 PRO A C 1
ATOM 2673 O O . PRO A 1 356 ? 188.816 154.841 219.441 1.00 73.92 356 PRO A O 1
ATOM 2677 N N . PHE A 1 357 ? 186.622 154.512 219.058 1.00 74.33 357 PHE A N 1
ATOM 2678 C CA . PHE A 1 357 ? 186.840 154.284 217.633 1.00 74.04 357 PHE A CA 1
ATOM 2679 C C . PHE A 1 357 ? 187.156 155.590 216.914 1.00 73.78 357 PHE A C 1
ATOM 2680 O O . PHE A 1 357 ? 188.000 155.623 216.011 1.00 76.48 357 PHE A O 1
ATOM 2688 N N . VAL A 1 358 ? 186.484 156.676 217.306 1.00 71.37 358 VAL A N 1
ATOM 2689 C CA . VAL A 1 358 ? 186.756 158.000 216.759 1.00 68.50 358 VAL A CA 1
ATOM 2690 C C . VAL A 1 358 ? 188.148 158.503 217.118 1.00 69.05 358 VAL A C 1
ATOM 2691 O O . VAL A 1 358 ? 188.691 159.358 216.407 1.00 65.97 358 VAL A O 1
ATOM 2695 N N . LEU A 1 359 ? 188.758 157.944 218.165 1.00 71.75 359 LEU A N 1
ATOM 2696 C CA . LEU A 1 359 ? 190.067 158.362 218.670 1.00 72.28 359 LEU A CA 1
ATOM 2697 C C . LEU A 1 359 ? 190.016 159.796 219.203 1.00 70.04 359 LEU A C 1
ATOM 2698 O O . LEU A 1 359 ? 190.753 160.685 218.770 1.00 70.45 359 LEU A O 1
ATOM 2703 N N . ILE A 1 360 ? 189.119 160.001 220.164 1.00 69.14 360 ILE A N 1
ATOM 2704 C CA . ILE A 1 360 ? 189.013 161.252 220.904 1.00 74.29 360 ILE A CA 1
ATOM 2705 C C . ILE A 1 360 ? 189.077 160.922 222.389 1.00 74.91 360 ILE A C 1
ATOM 2706 O O . ILE A 1 360 ? 188.739 159.806 222.801 1.00 75.33 360 ILE A O 1
ATOM 2711 N N . GLN A 1 361 ? 189.532 161.883 223.189 1.00 78.33 361 GLN A N 1
ATOM 2712 C CA . GLN A 1 361 ? 189.733 161.675 224.615 1.00 77.27 361 GLN A CA 1
ATOM 2713 C C . GLN A 1 361 ? 189.021 162.756 225.416 1.00 79.46 361 GLN A C 1
ATOM 2714 O O . GLN A 1 361 ? 188.876 163.897 224.964 1.00 80.95 361 GLN A O 1
ATOM 2720 N N . MET A 1 362 ? 188.579 162.383 226.613 1.00 79.69 362 MET A N 1
ATOM 2721 C CA . MET A 1 362 ? 187.896 163.325 227.483 1.00 77.41 362 MET A CA 1
ATOM 2722 C C . MET A 1 362 ? 188.891 164.339 228.045 1.00 76.37 362 MET A C 1
ATOM 2723 O O . MET A 1 362 ? 190.013 163.973 228.409 1.00 75.66 362 MET A O 1
ATOM 2728 N N . PRO A 1 363 ? 188.514 165.612 228.128 1.00 70.73 363 PRO A N 1
ATOM 2729 C CA . PRO A 1 363 ? 189.418 166.616 228.702 1.00 68.99 363 PRO A CA 1
ATOM 2730 C C . PRO A 1 363 ? 189.551 166.440 230.208 1.00 72.09 363 PRO A C 1
ATOM 2731 O O . PRO A 1 363 ? 188.725 165.813 230.874 1.00 75.16 363 PRO A O 1
ATOM 2735 N N . LEU A 1 364 ? 190.633 167.011 230.743 1.00 71.96 364 LEU A N 1
ATOM 2736 C CA . LEU A 1 364 ? 190.917 166.880 232.169 1.00 73.66 364 LEU A CA 1
ATOM 2737 C C . LEU A 1 364 ? 189.849 167.555 233.021 1.00 76.54 364 LEU A C 1
ATOM 2738 O O . LEU A 1 364 ? 189.445 167.019 234.059 1.00 78.19 364 LEU A O 1
ATOM 2743 N N . VAL A 1 365 ? 189.384 168.735 232.604 1.00 78.64 365 VAL A N 1
ATOM 2744 C CA . VAL A 1 365 ? 188.414 169.473 233.407 1.00 77.39 365 VAL A CA 1
ATOM 2745 C C . VAL A 1 365 ? 187.079 168.734 233.456 1.00 75.40 365 VAL A C 1
ATOM 2746 O O . VAL A 1 365 ? 186.331 168.847 234.434 1.00 77.69 365 VAL A O 1
ATOM 2750 N N . MET A 1 366 ? 186.759 167.971 232.409 1.00 75.04 366 MET A N 1
ATOM 2751 C CA . MET A 1 366 ? 185.536 167.174 232.430 1.00 72.10 366 MET A CA 1
ATOM 2752 C C . MET A 1 366 ? 185.652 166.016 233.413 1.00 74.70 366 MET A C 1
ATOM 2753 O O . MET A 1 366 ? 184.678 165.666 234.088 1.00 76.07 366 MET A O 1
ATOM 2758 N N . LYS A 1 367 ? 186.836 165.405 233.500 1.00 81.38 367 LYS A N 1
ATOM 2759 C CA . LYS A 1 367 ? 187.055 164.344 234.478 1.00 81.23 367 LYS A CA 1
ATOM 2760 C C . LYS A 1 367 ? 186.972 164.880 235.902 1.00 83.07 367 LYS A C 1
ATOM 2761 O O . LYS A 1 367 ? 186.435 164.210 236.793 1.00 82.06 367 LYS A O 1
ATOM 2767 N N . GLN A 1 368 ? 187.502 166.083 236.135 1.00 83.23 368 GLN A N 1
ATOM 2768 C CA . GLN A 1 368 ? 187.450 166.674 237.469 1.00 81.90 368 GLN A CA 1
ATOM 2769 C C . GLN A 1 368 ? 186.021 166.993 237.888 1.00 82.98 368 GLN A C 1
ATOM 2770 O O . GLN A 1 368 ? 185.681 166.863 239.070 1.00 86.93 368 GLN A O 1
ATOM 2776 N N . ALA A 1 369 ? 185.175 167.417 236.945 1.00 82.16 369 ALA A N 1
ATOM 2777 C CA . ALA A 1 369 ? 183.783 167.703 237.272 1.00 77.88 369 ALA A CA 1
ATOM 2778 C C . ALA A 1 369 ? 183.050 166.444 237.719 1.00 80.43 369 ALA A C 1
ATOM 2779 O O . ALA A 1 369 ? 182.237 166.490 238.650 1.00 85.38 369 ALA A O 1
ATOM 2781 N N . TYR A 1 370 ? 183.317 165.313 237.062 1.00 85.14 370 TYR A N 1
ATOM 2782 C CA . TYR A 1 370 ? 182.696 164.057 237.468 1.00 86.90 370 TYR A CA 1
ATOM 2783 C C . TYR A 1 370 ? 183.149 163.643 238.863 1.00 90.02 370 TYR A C 1
ATOM 2784 O O . TYR A 1 370 ? 182.343 163.161 239.668 1.00 92.37 370 TYR A O 1
ATOM 2793 N N . ALA A 1 371 ? 184.439 163.816 239.163 1.00 94.78 371 ALA A N 1
ATOM 2794 C CA . ALA A 1 371 ? 184.950 163.453 240.481 1.00 94.21 371 ALA A CA 1
ATOM 2795 C C . ALA A 1 371 ? 184.334 164.318 241.575 1.00 93.81 371 ALA A C 1
ATOM 2796 O O . ALA A 1 371 ? 183.984 163.813 242.648 1.00 96.24 371 ALA A O 1
ATOM 2798 N N . LYS A 1 372 ? 184.202 165.622 241.325 1.00 94.46 372 LYS A N 1
ATOM 2799 C CA . LYS A 1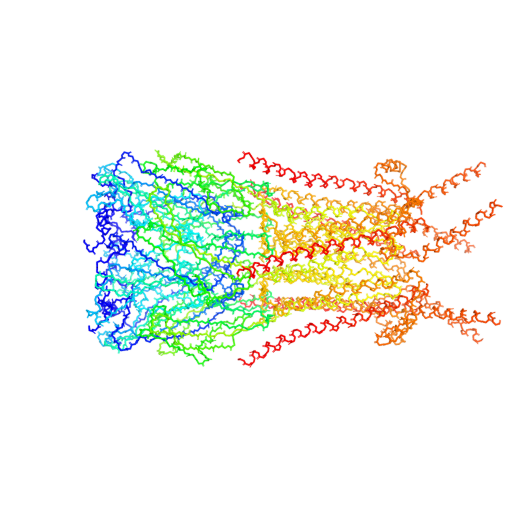 372 ? 183.600 166.509 242.317 1.00 96.54 372 LYS A CA 1
ATOM 2800 C C . LYS A 1 372 ? 182.138 166.153 242.561 1.00 98.67 372 LYS A C 1
ATOM 2801 O O . LYS A 1 372 ? 181.675 166.157 243.707 1.00 100.09 372 LYS A O 1
ATOM 2807 N N . ARG A 1 373 ? 181.398 165.840 241.494 1.00 103.11 373 ARG A N 1
ATOM 2808 C CA . ARG A 1 373 ? 180.008 165.424 241.654 1.00 101.46 373 ARG A CA 1
ATOM 2809 C C . ARG A 1 373 ? 179.912 164.094 242.392 1.00 104.06 373 ARG A C 1
ATOM 2810 O O . ARG A 1 373 ? 178.992 163.886 243.192 1.00 107.56 373 ARG A O 1
ATOM 2818 N N . ALA A 1 374 ? 180.853 163.181 242.134 1.00 110.78 374 ALA A N 1
ATOM 2819 C CA . ALA A 1 374 ? 180.836 161.884 242.804 1.00 112.21 374 ALA A CA 1
ATOM 2820 C C . ALA A 1 374 ? 181.017 162.034 244.309 1.00 114.31 374 ALA A C 1
ATOM 2821 O O . ALA A 1 374 ? 180.380 161.319 245.091 1.00 112.85 374 ALA A O 1
ATOM 2823 N N . LYS A 1 375 ? 181.891 162.951 244.733 1.00 123.50 375 LYS A N 1
ATOM 2824 C CA . LYS A 1 375 ? 182.083 163.183 246.161 1.00 123.39 375 LYS A CA 1
ATOM 2825 C C . LYS A 1 375 ? 180.804 163.693 246.813 1.00 124.26 375 LYS A C 1
ATOM 2826 O O . LYS A 1 375 ? 180.448 163.267 247.919 1.00 125.58 375 LYS A O 1
ATOM 2832 N N . GLU A 1 376 ? 180.099 164.610 246.145 1.00 126.22 376 GLU A N 1
ATOM 2833 C CA . GLU A 1 376 ? 178.823 165.082 246.668 1.00 127.21 376 GLU A CA 1
ATOM 2834 C C . GLU A 1 376 ? 177.775 163.975 246.666 1.00 128.80 376 GLU A C 1
ATOM 2835 O O . GLU A 1 376 ? 176.919 163.933 247.558 1.00 129.30 376 GLU A O 1
ATOM 2841 N N . GLU A 1 377 ? 177.823 163.080 245.676 1.00 134.08 377 GLU A N 1
ATOM 2842 C CA . GLU A 1 377 ? 176.901 161.949 245.653 1.00 134.44 377 GLU A CA 1
ATOM 2843 C C . GLU A 1 377 ? 177.118 161.040 246.856 1.00 135.37 377 GLU A C 1
ATOM 2844 O O . GLU A 1 377 ? 176.154 160.580 247.479 1.00 133.84 377 GLU A O 1
ATOM 2850 N N . LYS A 1 378 ? 178.380 160.769 247.198 1.00 139.77 378 LYS A N 1
ATOM 2851 C CA . LYS A 1 378 ? 178.669 159.956 248.375 1.00 140.21 378 LYS A CA 1
ATOM 2852 C C . LYS A 1 378 ? 178.383 160.718 249.663 1.00 140.10 378 LYS A C 1
ATOM 2853 O O . LYS A 1 378 ? 177.928 160.122 250.646 1.00 139.34 378 LYS A O 1
ATOM 2859 N N . HIS A 1 379 ? 178.646 162.026 249.681 1.00 144.69 379 HIS A N 1
ATOM 2860 C CA . HIS A 1 379 ? 178.341 162.825 250.864 1.00 145.44 379 HIS A CA 1
ATOM 2861 C C . HIS A 1 379 ? 176.839 162.906 251.104 1.00 145.70 379 HIS A C 1
ATOM 2862 O O . HIS A 1 379 ? 176.387 162.868 252.255 1.00 144.89 379 HIS A O 1
ATOM 2869 N N . ARG A 1 380 ? 176.051 163.027 250.032 1.00 147.66 380 ARG A N 1
ATOM 2870 C CA . ARG A 1 380 ? 174.601 163.111 250.180 1.00 147.61 380 ARG A CA 1
ATOM 2871 C C . ARG A 1 380 ? 174.028 161.832 250.779 1.00 147.68 380 ARG A C 1
ATOM 2872 O O . ARG A 1 380 ? 173.162 161.885 251.660 1.00 146.89 380 ARG A O 1
ATOM 2880 N N . LYS A 1 381 ? 174.497 160.672 250.314 1.00 150.17 381 LYS A N 1
ATOM 2881 C CA . LYS A 1 381 ? 173.972 159.411 250.828 1.00 150.40 381 LYS A CA 1
ATOM 2882 C C . LYS A 1 381 ? 174.435 159.145 252.255 1.00 151.32 381 LYS A C 1
ATOM 2883 O O . LYS A 1 381 ? 173.696 158.537 253.038 1.00 151.70 381 LYS A O 1
ATOM 2889 N N . ARG A 1 382 ? 175.644 159.588 252.614 1.00 155.38 382 ARG A N 1
ATOM 2890 C CA . ARG A 1 382 ? 176.133 159.373 253.973 1.00 155.50 382 ARG A CA 1
ATOM 2891 C C . ARG A 1 382 ? 175.295 160.139 254.989 1.00 155.54 382 ARG A C 1
ATOM 2892 O O . ARG A 1 382 ? 174.967 159.609 256.057 1.00 154.28 382 ARG A O 1
ATOM 2900 N N . MET A 1 383 ? 174.942 161.389 254.677 1.00 156.80 383 MET A N 1
ATOM 2901 C CA . MET A 1 383 ? 174.087 162.160 255.573 1.00 156.92 383 MET A CA 1
ATOM 2902 C C . MET A 1 383 ? 172.677 161.586 255.632 1.00 157.01 383 MET A C 1
ATOM 2903 O O . MET A 1 383 ? 171.989 161.740 256.647 1.00 155.97 383 MET A O 1
ATOM 2908 N N . SER A 1 384 ? 172.231 160.931 254.557 1.00 157.13 384 SER A N 1
ATOM 2909 C CA . SER A 1 384 ? 170.915 160.300 254.566 1.00 157.00 384 SER A CA 1
ATOM 2910 C C . SER A 1 384 ? 170.856 159.162 255.577 1.00 158.00 384 SER A C 1
ATOM 2911 O O . SER A 1 384 ? 169.853 158.996 256.280 1.00 157.56 384 SER A O 1
ATOM 2914 N N . ARG A 1 385 ? 171.919 158.367 255.663 1.00 157.51 385 ARG A N 1
ATOM 2915 C CA . ARG A 1 385 ? 171.971 157.256 256.605 1.00 156.67 385 ARG A CA 1
ATOM 2916 C C . ARG A 1 385 ? 172.342 157.738 258.004 1.00 156.19 385 ARG A C 1
ATOM 2917 O O . ARG A 1 385 ? 172.208 158.919 258.322 1.00 155.81 385 ARG A O 1
ATOM 2925 N N . ASN A 1 550 ? 180.156 174.752 234.488 1.00 61.76 486 ASN A N 1
ATOM 2926 C CA . ASN A 1 550 ? 178.882 174.056 234.629 1.00 65.74 486 ASN A CA 1
ATOM 2927 C C . ASN A 1 550 ? 178.951 172.665 234.007 1.00 69.46 486 ASN A C 1
ATOM 2928 O O . ASN A 1 550 ? 179.399 172.507 232.872 1.00 75.53 486 ASN A O 1
ATOM 2933 N N . ILE A 1 551 ? 178.501 171.659 234.760 1.00 63.52 487 ILE A N 1
ATOM 2934 C CA . ILE A 1 551 ? 178.558 170.282 234.275 1.00 62.76 487 ILE A CA 1
ATOM 2935 C C . ILE A 1 551 ? 177.632 170.083 233.080 1.00 66.37 487 ILE A C 1
ATOM 2936 O O . ILE A 1 551 ? 177.948 169.314 232.164 1.00 69.79 487 ILE A O 1
ATOM 2941 N N . VAL A 1 552 ? 176.483 170.762 233.063 1.00 63.23 488 VAL A N 1
ATOM 2942 C CA . VAL A 1 552 ? 175.560 170.637 231.939 1.00 61.94 488 VAL A CA 1
ATOM 2943 C C . VAL A 1 552 ? 176.198 171.166 230.660 1.00 65.20 488 VAL A C 1
ATOM 2944 O O . VAL A 1 552 ? 176.083 170.552 229.592 1.00 67.99 488 VAL A O 1
ATOM 2948 N N . GLU A 1 553 ? 176.879 172.311 230.747 1.00 64.66 489 GLU A N 1
ATOM 2949 C CA . GLU A 1 553 ? 177.550 172.865 229.576 1.00 60.99 489 GLU A CA 1
ATOM 2950 C C . GLU A 1 553 ? 178.669 171.951 229.095 1.00 63.85 489 GLU A C 1
ATOM 2951 O O . GLU A 1 553 ? 178.872 171.788 227.886 1.00 66.88 489 GLU A O 1
ATOM 2957 N N . LEU A 1 554 ? 179.413 171.351 230.029 1.00 60.39 490 LEU A N 1
ATOM 2958 C CA . LEU A 1 554 ? 180.515 170.472 229.650 1.00 55.30 490 LEU A CA 1
ATOM 2959 C C . LEU A 1 554 ? 180.013 169.232 228.919 1.00 56.70 490 LEU A C 1
ATOM 2960 O O . LEU A 1 554 ? 180.643 168.772 227.959 1.00 64.04 490 LEU A O 1
ATOM 2965 N N . GLU A 1 555 ? 178.887 168.669 229.366 1.00 57.27 491 GLU A N 1
ATOM 2966 C CA . GLU A 1 555 ? 178.366 167.457 228.740 1.00 58.29 491 GLU A CA 1
ATOM 2967 C C . GLU A 1 555 ? 177.964 167.707 227.291 1.00 59.46 491 GLU A C 1
ATOM 2968 O O . GLU A 1 555 ? 178.268 166.894 226.410 1.00 66.41 491 GLU A O 1
ATOM 2974 N N . TRP A 1 556 ? 177.285 168.824 227.022 1.00 51.23 492 TRP A N 1
ATOM 2975 C CA . TRP A 1 556 ? 176.927 169.159 225.649 1.00 50.11 492 TRP A CA 1
ATOM 2976 C C . TRP A 1 556 ? 178.136 169.569 224.821 1.00 56.64 492 TRP A C 1
ATOM 2977 O O . TRP A 1 556 ? 178.109 169.422 223.594 1.00 59.60 492 TRP A O 1
ATOM 2988 N N . ASP A 1 557 ? 179.189 170.084 225.459 1.00 59.96 493 ASP A N 1
ATOM 2989 C CA . ASP A 1 557 ? 180.401 170.433 224.728 1.00 46.53 493 ASP A CA 1
ATOM 2990 C C . ASP A 1 557 ? 181.073 169.195 224.146 1.00 53.78 493 ASP A C 1
ATOM 2991 O O . ASP A 1 557 ? 181.559 169.221 223.011 1.00 61.95 493 ASP A O 1
ATOM 2996 N N . TRP A 1 558 ? 181.112 168.101 224.911 1.00 53.48 494 TRP A N 1
ATOM 2997 C CA . TRP A 1 558 ? 181.753 166.883 224.432 1.00 53.18 494 TRP A CA 1
ATOM 2998 C C . TRP A 1 558 ? 180.922 166.172 223.373 1.00 52.86 494 TRP A C 1
ATOM 2999 O O . TRP A 1 558 ? 181.485 165.501 222.501 1.00 58.02 494 TRP A O 1
ATOM 3010 N N . VAL A 1 559 ? 179.593 166.295 223.434 1.00 45.36 495 VAL A N 1
ATOM 3011 C CA . VAL A 1 559 ? 178.745 165.691 222.409 1.00 42.52 495 VAL A CA 1
ATOM 3012 C C . VAL A 1 559 ? 179.031 166.315 221.049 1.00 46.55 495 VAL A C 1
ATOM 3013 O O . VAL A 1 559 ? 179.132 165.612 220.036 1.00 53.10 495 VAL A O 1
ATOM 3017 N N . ALA A 1 560 ? 179.170 167.641 221.005 1.00 41.55 496 ALA A N 1
ATOM 3018 C CA . ALA A 1 560 ? 179.513 168.306 219.754 1.00 34.88 496 ALA A CA 1
ATOM 3019 C C . ALA A 1 560 ? 180.924 167.956 219.296 1.00 42.09 496 ALA A C 1
ATOM 3020 O O . ALA A 1 560 ? 181.183 167.891 218.090 1.00 49.33 496 ALA A O 1
ATOM 3022 N N . ALA A 1 561 ? 181.844 167.733 220.238 1.00 44.37 497 ALA A N 1
ATOM 3023 C CA . ALA A 1 561 ? 183.210 167.377 219.868 1.00 40.13 497 ALA A CA 1
ATOM 3024 C C . ALA A 1 561 ? 183.268 166.006 219.207 1.00 42.72 497 ALA A C 1
ATOM 3025 O O . ALA A 1 561 ? 183.984 165.818 218.217 1.00 43.57 497 ALA A O 1
ATOM 3027 N N . VAL A 1 562 ? 182.523 165.035 219.740 1.00 43.53 498 VAL A N 1
ATOM 3028 C CA . VAL A 1 562 ? 182.491 163.707 219.135 1.00 42.20 498 VAL A CA 1
ATOM 3029 C C . VAL A 1 562 ? 181.786 163.753 217.785 1.00 46.63 498 VAL A C 1
ATOM 3030 O O . VAL A 1 562 ? 182.207 163.096 216.826 1.00 49.79 498 VAL A O 1
ATOM 3034 N N . LEU A 1 563 ? 180.707 164.533 217.689 1.00 38.96 499 LEU A N 1
ATOM 3035 C CA . LEU A 1 563 ? 179.988 164.658 216.425 1.00 34.14 499 LEU A CA 1
ATOM 3036 C C . LEU A 1 563 ? 180.851 165.319 215.358 1.00 39.17 499 LEU A C 1
ATOM 3037 O O . LEU A 1 563 ? 180.785 164.947 214.180 1.00 48.31 499 LEU A O 1
ATOM 3042 N N . GLU A 1 564 ? 181.661 166.307 215.748 1.00 46.05 500 GLU A N 1
ATOM 3043 C CA . GLU A 1 564 ? 182.499 167.008 214.779 1.00 40.71 500 GLU A CA 1
ATOM 3044 C C . GLU A 1 564 ? 183.531 166.079 214.152 1.00 49.86 500 GLU A C 1
ATOM 3045 O O . GLU A 1 564 ? 183.768 166.134 212.940 1.00 52.78 500 GLU A O 1
ATOM 3051 N N . ARG A 1 565 ? 184.160 165.219 214.959 1.00 51.17 501 ARG A N 1
ATOM 3052 C CA . ARG A 1 565 ? 185.161 164.306 214.418 1.00 43.77 501 ARG A CA 1
ATOM 3053 C C . ARG A 1 565 ? 184.529 163.245 213.526 1.00 46.82 501 ARG A C 1
ATOM 3054 O O . ARG A 1 565 ? 185.176 162.760 212.590 1.00 56.36 501 ARG A O 1
ATOM 3062 N N . VAL A 1 566 ? 183.278 162.871 213.800 1.00 47.96 502 VAL A N 1
ATOM 3063 C CA . VAL A 1 566 ? 182.573 161.939 212.927 1.00 44.56 502 VAL A CA 1
ATOM 3064 C C . VAL A 1 566 ? 182.379 162.550 211.545 1.00 45.14 502 VAL A C 1
ATOM 3065 O O . VAL A 1 566 ? 182.565 161.880 210.522 1.00 49.87 502 VAL A O 1
ATOM 3069 N N . PHE A 1 567 ? 182.008 163.832 211.494 1.00 45.14 503 PHE A N 1
ATOM 3070 C CA . PHE A 1 567 ? 181.856 164.513 210.212 1.00 38.76 503 PHE A CA 1
ATOM 3071 C C . PHE A 1 567 ? 183.180 164.583 209.463 1.00 39.61 503 PHE A C 1
ATOM 3072 O O . PHE A 1 567 ? 183.214 164.443 208.234 1.00 47.59 503 PHE A O 1
ATOM 3080 N N . LEU A 1 568 ? 184.280 164.808 210.185 1.00 40.89 504 LEU A N 1
ATOM 3081 C CA . LEU A 1 568 ? 185.586 164.904 209.537 1.00 43.09 504 LEU A CA 1
ATOM 3082 C C . LEU A 1 568 ? 185.960 163.599 208.847 1.00 47.48 504 LEU A C 1
ATOM 3083 O O . LEU A 1 568 ? 186.455 163.609 207.714 1.00 52.06 504 LEU A O 1
ATOM 3088 N N . ILE A 1 569 ? 185.732 162.465 209.512 1.00 49.26 505 ILE A N 1
ATOM 3089 C CA . ILE A 1 569 ? 186.048 161.175 208.907 1.00 47.50 505 ILE A CA 1
ATOM 3090 C C . ILE A 1 569 ? 185.137 160.904 207.715 1.00 49.09 505 ILE A C 1
ATOM 3091 O O . ILE A 1 569 ? 185.590 160.435 206.663 1.00 57.24 505 ILE A O 1
ATOM 3096 N N . PHE A 1 570 ? 183.842 161.196 207.857 1.00 49.41 506 PHE A N 1
ATOM 3097 C CA . PHE A 1 570 ? 182.885 160.895 206.796 1.00 45.17 506 PHE A CA 1
ATOM 3098 C C . PHE A 1 570 ? 183.162 161.710 205.537 1.00 48.32 506 PHE A C 1
ATOM 3099 O O . PHE A 1 570 ? 183.097 161.179 204.423 1.00 57.87 506 PHE A O 1
ATOM 3107 N N . PHE A 1 571 ? 183.473 162.998 205.690 1.00 48.99 507 PHE A N 1
ATOM 3108 C CA . PHE A 1 571 ? 183.617 163.875 204.535 1.00 47.20 507 PHE A CA 1
ATOM 3109 C C . PHE A 1 571 ? 184.916 163.660 203.769 1.00 51.43 507 PHE A C 1
ATOM 3110 O O . PHE A 1 571 ? 184.982 164.019 202.589 1.00 56.34 507 PHE A O 1
ATOM 3118 N N . THR A 1 572 ? 185.944 163.089 204.396 1.00 51.13 508 THR A N 1
ATOM 3119 C CA . THR A 1 572 ? 187.154 162.734 203.665 1.00 53.54 508 THR A CA 1
ATOM 3120 C C . THR A 1 572 ? 186.986 161.465 202.843 1.00 56.03 508 THR A C 1
ATOM 3121 O O . THR A 1 572 ? 187.603 161.340 201.779 1.00 59.59 508 THR A O 1
ATOM 3125 N N . ILE A 1 573 ? 186.168 160.522 203.314 1.00 57.72 509 ILE A N 1
ATOM 3126 C CA . ILE A 1 573 ? 185.889 159.321 202.532 1.00 61.15 509 ILE A CA 1
ATOM 3127 C C . ILE A 1 573 ? 185.156 159.685 201.247 1.00 58.53 509 ILE A C 1
ATOM 3128 O O . ILE A 1 573 ? 185.478 159.177 200.165 1.00 62.73 509 ILE A O 1
ATOM 3133 N N . CYS A 1 574 ? 184.164 160.573 201.345 1.00 57.20 510 CYS A N 1
ATOM 3134 C CA . CYS A 1 574 ? 183.451 161.023 200.154 1.00 60.51 510 CYS A CA 1
ATOM 3135 C C . CYS A 1 574 ? 184.379 161.775 199.206 1.00 63.39 510 CYS A C 1
ATOM 3136 O O . CYS A 1 574 ? 184.301 161.604 197.984 1.00 66.19 510 CYS A O 1
ATOM 3139 N N . PHE A 1 575 ? 185.258 162.619 199.752 1.00 55.23 511 PHE A N 1
ATOM 3140 C CA . PHE A 1 575 ? 186.192 163.363 198.913 1.00 54.12 511 PHE A CA 1
ATOM 3141 C C . PHE A 1 575 ? 187.160 162.428 198.196 1.00 61.33 511 PHE A C 1
ATOM 3142 O O . PHE A 1 575 ? 187.443 162.615 197.007 1.00 67.43 511 PHE A O 1
ATOM 3150 N N . LEU A 1 576 ? 187.682 161.423 198.904 1.00 58.89 512 LEU A N 1
ATOM 3151 C CA . LEU A 1 576 ? 188.613 160.487 198.280 1.00 58.50 512 LEU A CA 1
ATOM 3152 C C . LEU A 1 576 ? 187.934 159.671 197.189 1.00 61.20 512 LEU A C 1
ATOM 3153 O O . LEU A 1 576 ? 188.507 159.465 196.113 1.00 62.92 512 LEU A O 1
ATOM 3158 N N . PHE A 1 577 ? 186.714 159.192 197.447 1.00 70.12 513 PHE A N 1
ATOM 3159 C CA . PHE A 1 577 ? 186.013 158.383 196.455 1.00 68.27 513 PHE A CA 1
ATOM 3160 C C . PHE A 1 577 ? 185.681 159.191 195.206 1.00 68.93 513 PHE A C 1
ATOM 3161 O O . PHE A 1 577 ? 185.837 158.699 194.082 1.00 71.34 513 PHE A O 1
ATOM 3169 N N . SER A 1 578 ? 185.218 160.430 195.382 1.00 63.29 514 SER A N 1
ATOM 3170 C CA . SER A 1 578 ? 184.804 161.235 194.236 1.00 63.07 514 SER A CA 1
ATOM 3171 C C . SER A 1 578 ? 186.002 161.668 193.398 1.00 64.49 514 SER A C 1
ATOM 3172 O O . SER A 1 578 ? 185.991 161.536 192.168 1.00 67.46 514 SER A O 1
ATOM 3175 N N . ALA A 1 579 ? 187.044 162.193 194.046 1.00 65.30 515 ALA A N 1
ATOM 3176 C CA . ALA A 1 579 ? 188.186 162.719 193.304 1.00 64.64 515 ALA A CA 1
ATOM 3177 C C . ALA A 1 579 ? 188.980 161.604 192.636 1.00 64.34 515 ALA A C 1
ATOM 3178 O O . ALA A 1 579 ? 189.295 161.681 191.443 1.00 66.72 515 ALA A O 1
ATOM 3180 N N . ILE A 1 580 ? 189.318 160.556 193.391 1.00 60.77 516 ILE A N 1
ATOM 3181 C CA . ILE A 1 580 ? 190.118 159.470 192.835 1.00 62.84 516 ILE A CA 1
ATOM 3182 C C . ILE A 1 580 ? 189.297 158.645 191.850 1.00 62.14 516 ILE A C 1
ATOM 3183 O O . ILE A 1 580 ? 189.775 158.298 190.764 1.00 62.79 516 ILE A O 1
ATOM 3188 N N . GLY A 1 581 ? 188.050 158.332 192.204 1.00 61.22 517 GLY A N 1
ATOM 3189 C CA . GLY A 1 581 ? 187.261 157.425 191.385 1.00 56.80 517 GLY A CA 1
ATOM 3190 C C . GLY A 1 581 ? 186.967 157.968 189.999 1.00 56.68 517 GLY A C 1
ATOM 3191 O O . GLY A 1 581 ? 187.056 157.242 189.007 1.00 61.63 517 GLY A O 1
ATOM 3192 N N . ILE A 1 582 ? 186.606 159.250 189.913 1.00 55.03 518 ILE A N 1
ATOM 3193 C CA . ILE A 1 582 ? 186.268 159.838 188.619 1.00 58.47 518 ILE A CA 1
ATOM 3194 C C . ILE A 1 582 ? 187.509 159.944 187.739 1.00 63.62 518 ILE A C 1
ATOM 3195 O O . ILE A 1 582 ? 187.487 159.575 186.559 1.00 63.15 518 ILE A O 1
ATOM 3200 N N . ASN A 1 583 ? 188.612 160.443 188.302 1.00 60.39 519 ASN A N 1
ATOM 3201 C CA . ASN A 1 583 ? 189.825 160.632 187.511 1.00 55.40 519 ASN A CA 1
ATOM 3202 C C . ASN A 1 583 ? 190.433 159.300 187.090 1.00 56.17 519 ASN A C 1
ATOM 3203 O O . ASN A 1 583 ? 190.914 159.162 185.960 1.00 62.19 519 ASN A O 1
ATOM 3208 N N . LEU A 1 584 ? 190.426 158.308 187.985 1.00 52.43 520 LEU A N 1
ATOM 3209 C CA . LEU A 1 584 ? 190.967 156.998 187.636 1.00 52.18 520 LEU A CA 1
ATOM 3210 C C . LEU A 1 584 ? 190.127 156.322 186.560 1.00 53.35 520 LEU A C 1
ATOM 3211 O O . LEU A 1 584 ? 190.669 155.663 185.665 1.00 64.23 520 LEU A O 1
ATOM 3216 N N . TYR A 1 585 ? 188.802 156.466 186.635 1.00 44.94 521 TYR A N 1
ATOM 3217 C CA . TYR A 1 585 ? 187.935 155.894 185.611 1.00 47.30 521 TYR A CA 1
ATOM 3218 C C . TYR A 1 585 ? 188.183 156.542 184.254 1.00 56.94 521 TYR A C 1
ATOM 3219 O O . TYR A 1 585 ? 188.176 155.860 183.223 1.00 57.82 521 TYR A O 1
ATOM 3228 N N . GLY A 1 586 ? 188.397 157.859 184.234 1.00 53.18 522 GLY A N 1
ATOM 3229 C CA . GLY A 1 586 ? 188.697 158.530 182.981 1.00 39.18 522 GLY A CA 1
ATOM 3230 C C . GLY A 1 586 ? 190.034 158.111 182.398 1.00 44.28 522 GLY A C 1
ATOM 3231 O O . GLY A 1 586 ? 190.168 157.956 181.181 1.00 54.52 522 GLY A O 1
ATOM 3232 N N . TRP A 1 587 ? 191.042 157.931 183.255 1.00 44.81 523 TRP A N 1
ATOM 3233 C CA . TRP A 1 587 ? 192.350 157.493 182.776 1.00 45.85 523 TRP A CA 1
ATOM 3234 C C . TRP A 1 587 ? 192.285 156.084 182.199 1.00 46.08 523 TRP A C 1
ATOM 3235 O O . TRP A 1 587 ? 192.944 155.788 181.195 1.00 52.26 523 TRP A O 1
ATOM 3246 N N . TYR A 1 588 ? 191.506 155.200 182.828 1.00 40.46 524 TYR A N 1
ATOM 3247 C CA . TYR A 1 588 ? 191.390 153.832 182.333 1.00 45.68 524 TYR A CA 1
ATOM 3248 C C . TYR A 1 588 ? 190.787 153.800 180.935 1.00 49.58 524 TYR A C 1
ATOM 3249 O O . TYR A 1 588 ? 191.242 153.040 180.074 1.00 53.26 524 TYR A O 1
ATOM 3258 N N . ILE A 1 589 ? 189.761 154.618 180.691 1.00 50.17 525 ILE A N 1
ATOM 3259 C CA . ILE A 1 589 ? 189.189 154.710 179.353 1.00 47.07 525 ILE A CA 1
ATOM 3260 C C . ILE A 1 589 ? 190.216 155.266 178.373 1.00 53.47 525 ILE A C 1
ATOM 3261 O O . ILE A 1 589 ? 190.364 154.760 177.255 1.00 53.83 525 ILE A O 1
ATOM 3266 N N . TRP A 1 590 ? 190.952 156.301 178.783 1.00 43.60 526 TRP A N 1
ATOM 3267 C CA . TRP A 1 590 ? 191.964 156.891 177.913 1.00 34.55 526 TRP A CA 1
ATOM 3268 C C . TRP A 1 590 ? 193.073 155.894 177.592 1.00 46.17 526 TRP A C 1
ATOM 3269 O O . TRP A 1 590 ? 193.574 155.853 176.463 1.00 50.53 526 TRP A O 1
ATOM 3280 N N . TYR A 1 591 ? 193.471 155.084 178.576 1.00 60.31 527 TYR A N 1
ATOM 3281 C CA . TYR A 1 591 ? 194.583 154.160 178.374 1.00 52.77 527 TYR A CA 1
ATOM 3282 C C . TYR A 1 591 ? 194.205 153.039 177.412 1.00 50.66 527 TYR A C 1
ATOM 3283 O O . TYR A 1 591 ? 194.989 152.680 176.525 1.00 58.02 527 TYR A O 1
ATOM 3292 N N . THR A 1 592 ? 193.009 152.464 177.575 1.00 52.24 528 THR A N 1
ATOM 3293 C CA . THR A 1 592 ? 192.619 151.329 176.744 1.00 56.53 528 THR A CA 1
ATOM 3294 C C . THR A 1 592 ? 192.489 151.710 175.274 1.00 59.52 528 THR A C 1
ATOM 3295 O O . THR A 1 592 ? 192.959 150.969 174.404 1.00 63.69 528 THR A O 1
ATOM 3299 N N . GLU A 1 593 ? 191.866 152.852 174.976 1.00 63.78 529 GLU A N 1
ATOM 3300 C CA . GLU A 1 593 ? 191.711 153.262 173.584 1.00 59.64 529 GLU A CA 1
ATOM 3301 C C . GLU A 1 593 ? 193.056 153.616 172.959 1.00 62.63 529 GLU A C 1
ATOM 3302 O O . GLU A 1 593 ? 193.258 153.426 171.754 1.00 67.14 529 GLU A O 1
ATOM 3308 N N . ASN A 1 594 ? 193.984 154.140 173.762 1.00 57.34 530 ASN A N 1
ATOM 3309 C CA . ASN A 1 594 ? 195.305 154.485 173.245 1.00 52.28 530 ASN A CA 1
ATOM 3310 C C . ASN A 1 594 ? 196.073 153.248 172.794 1.00 61.67 530 ASN A C 1
ATOM 3311 O O . ASN A 1 594 ? 196.721 153.264 171.740 1.00 61.63 530 ASN A O 1
ATOM 3316 N N . HIS A 1 595 ? 196.015 152.169 173.572 1.00 70.91 531 HIS A N 1
ATOM 3317 C CA . HIS A 1 595 ? 196.832 150.991 173.309 1.00 66.41 531 HIS A CA 1
ATOM 3318 C C . HIS A 1 595 ? 196.121 149.927 172.482 1.00 67.96 531 HIS A C 1
ATOM 3319 O O . HIS A 1 595 ? 196.791 149.037 171.947 1.00 72.03 531 HIS A O 1
ATOM 3326 N N . PHE A 1 596 ? 194.795 149.991 172.359 1.00 69.50 532 PHE A N 1
ATOM 3327 C CA . PHE A 1 596 ? 194.035 149.010 171.595 1.00 70.93 532 PHE A CA 1
ATOM 3328 C C . PHE A 1 596 ? 193.711 149.493 170.185 1.00 75.34 532 PHE A C 1
ATOM 3329 O O . PHE A 1 596 ? 192.970 148.820 169.461 1.00 73.45 532 PHE A O 1
ATOM 3337 N N . LEU A 1 597 ? 194.248 150.640 169.783 1.00 84.18 533 LEU A N 1
ATOM 3338 C CA . LEU A 1 597 ? 194.019 151.161 168.440 1.00 83.15 533 LEU A CA 1
ATOM 3339 C C . LEU A 1 597 ? 195.341 151.455 167.741 1.00 76.70 533 LEU A C 1
ATOM 3340 O O . LEU A 1 597 ? 196.250 152.038 168.332 1.00 73.43 533 LEU A O 1
ATOM 3345 N N . PRO B 1 22 ? 175.538 213.565 115.135 1.00 86.15 22 PRO B N 1
ATOM 3346 C CA . PRO B 1 22 ? 174.245 214.251 115.229 1.00 86.89 22 PRO B CA 1
ATOM 3347 C C . PRO B 1 22 ? 173.321 213.608 116.259 1.00 85.19 22 PRO B C 1
ATOM 3348 O O . PRO B 1 22 ? 172.866 214.281 117.184 1.00 81.70 22 PRO B O 1
ATOM 3352 N N . ASP B 1 23 ? 173.052 212.312 116.095 1.00 81.93 23 ASP B N 1
ATOM 3353 C CA . ASP B 1 23 ? 172.194 211.565 117.006 1.00 78.53 23 ASP B CA 1
ATOM 3354 C C . ASP B 1 23 ? 172.997 210.730 117.998 1.00 76.73 23 ASP B C 1
ATOM 3355 O O . ASP B 1 23 ? 172.429 209.882 118.693 1.00 78.87 23 ASP B O 1
ATOM 3360 N N . ILE B 1 24 ? 174.306 210.953 118.077 1.00 64.95 24 ILE B N 1
ATOM 3361 C CA . ILE B 1 24 ? 175.164 210.243 119.022 1.00 62.06 24 ILE B CA 1
ATOM 3362 C C . ILE B 1 24 ? 175.948 211.273 119.827 1.00 59.99 24 ILE B C 1
ATOM 3363 O O . ILE B 1 24 ? 176.180 212.390 119.341 1.00 64.88 24 ILE B O 1
ATOM 3368 N N . PRO B 1 25 ? 176.354 210.959 121.057 1.00 46.59 25 PRO B N 1
ATOM 3369 C CA . PRO B 1 25 ? 177.123 211.927 121.847 1.00 52.02 25 PRO B CA 1
ATOM 3370 C C . PRO B 1 25 ? 178.460 212.254 121.197 1.00 56.35 25 PRO B C 1
ATOM 3371 O O . PRO B 1 25 ? 179.088 211.413 120.550 1.00 59.14 25 PRO B O 1
ATOM 3375 N N . ILE B 1 26 ? 178.889 213.506 121.378 1.00 55.70 26 ILE B N 1
ATOM 3376 C CA . ILE B 1 26 ? 180.196 213.932 120.886 1.00 54.39 26 ILE B CA 1
ATOM 3377 C C . ILE B 1 26 ? 181.313 213.197 121.619 1.00 49.97 26 ILE B C 1
ATOM 3378 O O . ILE B 1 26 ? 182.410 213.007 121.071 1.00 58.20 26 ILE B O 1
ATOM 3383 N N . GLN B 1 27 ? 181.056 212.768 122.859 1.00 45.69 27 GLN B N 1
ATOM 3384 C CA . GLN B 1 27 ? 182.054 212.015 123.609 1.00 44.58 27 GLN B CA 1
ATOM 3385 C C . GLN B 1 27 ? 182.422 210.718 122.903 1.00 48.58 27 GLN B C 1
ATOM 3386 O O . GLN B 1 27 ? 183.576 210.285 122.973 1.00 51.58 27 GLN B O 1
ATOM 3392 N N . TYR B 1 28 ? 181.462 210.093 122.215 1.00 43.11 28 TYR B N 1
ATOM 3393 C CA . TYR B 1 28 ? 181.762 208.878 121.463 1.00 38.57 28 TYR B CA 1
ATOM 3394 C C . TYR B 1 28 ? 182.849 209.130 120.427 1.00 42.12 28 TYR B C 1
ATOM 3395 O O . TYR B 1 28 ? 183.865 208.421 120.391 1.00 54.25 28 TYR B O 1
ATOM 3404 N N . GLU B 1 29 ? 182.660 210.150 119.587 1.00 51.58 29 GLU B N 1
ATOM 3405 C CA . GLU B 1 29 ? 183.633 210.472 118.551 1.00 50.48 29 GLU B CA 1
ATOM 3406 C C . GLU B 1 29 ? 184.961 210.924 119.145 1.00 52.61 29 GLU B C 1
ATOM 3407 O O . GLU B 1 29 ? 186.024 210.547 118.642 1.00 53.51 29 GLU B O 1
ATOM 3413 N N . LEU B 1 30 ? 184.922 211.730 120.209 1.00 46.64 30 LEU B N 1
ATOM 3414 C CA . LEU B 1 30 ? 186.165 212.197 120.818 1.00 46.58 30 LEU B CA 1
ATOM 3415 C C . LEU B 1 30 ? 186.976 211.034 121.380 1.00 49.33 30 LEU B C 1
ATOM 3416 O O . LEU B 1 30 ? 188.195 210.956 121.183 1.00 53.71 30 LEU B O 1
ATOM 3421 N N . ALA B 1 31 ? 186.310 210.111 122.082 1.00 50.59 31 ALA B N 1
ATOM 3422 C CA . ALA B 1 31 ? 187.001 208.950 122.630 1.00 41.92 31 ALA B CA 1
ATOM 3423 C C . ALA B 1 31 ? 187.529 208.048 121.524 1.00 44.94 31 ALA B C 1
ATOM 3424 O O . ALA B 1 31 ? 188.647 207.529 121.621 1.00 54.58 31 ALA B O 1
ATOM 3426 N N . ASN B 1 32 ? 186.742 207.848 120.463 1.00 49.18 32 ASN B N 1
ATOM 3427 C CA . ASN B 1 32 ? 187.210 207.024 119.353 1.00 52.87 32 ASN B CA 1
ATOM 3428 C C . ASN B 1 32 ? 188.420 207.652 118.672 1.00 54.52 32 ASN B C 1
ATOM 3429 O O . ASN B 1 32 ? 189.322 206.940 118.217 1.00 58.67 32 ASN B O 1
ATOM 3434 N N . ASN B 1 33 ? 188.456 208.983 118.592 1.00 55.45 33 ASN B N 1
ATOM 3435 C CA . ASN B 1 33 ? 189.586 209.661 117.968 1.00 50.64 33 ASN B CA 1
ATOM 3436 C C . ASN B 1 33 ? 190.837 209.569 118.834 1.00 51.02 33 ASN B C 1
ATOM 3437 O O . ASN B 1 33 ? 191.930 209.282 118.332 1.00 52.05 33 ASN B O 1
ATOM 3442 N N . ILE B 1 34 ? 190.699 209.806 120.140 1.00 51.18 34 ILE B N 1
ATOM 3443 C CA . ILE B 1 34 ? 191.888 209.872 120.986 1.00 44.63 34 ILE B CA 1
ATOM 3444 C C . ILE B 1 34 ? 192.358 208.484 121.419 1.00 47.46 34 ILE B C 1
ATOM 3445 O O . ILE B 1 34 ? 193.495 208.330 121.878 1.00 52.89 34 ILE B O 1
ATOM 3450 N N . MET B 1 35 ? 191.516 207.462 121.284 1.00 50.50 35 MET B N 1
ATOM 3451 C CA . MET B 1 35 ? 191.854 206.110 121.710 1.00 52.11 35 MET B CA 1
ATOM 3452 C C . MET B 1 35 ? 192.324 205.223 120.562 1.00 55.57 35 MET B C 1
ATOM 3453 O O . MET B 1 35 ? 192.403 204.002 120.734 1.00 52.69 35 MET B O 1
ATOM 3458 N N . GLU B 1 36 ? 192.634 205.802 119.402 1.00 66.56 36 GLU B N 1
ATOM 3459 C CA . GLU B 1 36 ? 192.911 204.997 118.216 1.00 64.49 36 GLU B CA 1
ATOM 3460 C C . GLU B 1 36 ? 194.263 204.298 118.317 1.00 69.44 36 GLU B C 1
ATOM 3461 O O . GLU B 1 36 ? 194.342 203.064 118.288 1.00 72.56 36 GLU B O 1
ATOM 3467 N N . ASN B 1 37 ? 195.341 205.071 118.435 1.00 59.48 37 ASN B N 1
ATOM 3468 C CA . ASN B 1 37 ? 196.695 204.531 118.426 1.00 57.63 37 ASN B CA 1
ATOM 3469 C C . ASN B 1 37 ? 197.284 204.384 119.824 1.00 60.41 37 ASN B C 1
ATOM 3470 O O . ASN B 1 37 ? 198.492 204.163 119.955 1.00 62.07 37 ASN B O 1
ATOM 3475 N N . TYR B 1 38 ? 196.465 204.501 120.865 1.00 45.89 38 TYR B N 1
ATOM 3476 C CA . TYR B 1 38 ? 196.963 204.444 122.232 1.00 40.33 38 TYR B CA 1
ATOM 3477 C C . TYR B 1 38 ? 197.233 203.008 122.664 1.00 43.42 38 TYR B C 1
ATOM 3478 O O . TYR B 1 38 ? 196.472 202.091 122.346 1.00 44.73 38 TYR B O 1
ATOM 3487 N N . GLN B 1 39 ? 198.331 202.822 123.395 1.00 41.38 39 GLN B N 1
ATOM 3488 C CA . GLN B 1 39 ? 198.662 201.557 124.044 1.00 34.71 39 GLN B CA 1
ATOM 3489 C C . GLN B 1 39 ? 198.893 201.844 125.522 1.00 35.60 39 GLN B C 1
ATOM 3490 O O . GLN B 1 39 ? 199.901 202.459 125.889 1.00 45.19 39 GLN B O 1
ATOM 3496 N N . LYS B 1 40 ? 197.964 201.398 126.367 1.00 30.71 40 LYS B N 1
ATOM 3497 C CA . LYS B 1 40 ? 198.006 201.713 127.789 1.00 35.80 40 LYS B CA 1
ATOM 3498 C C . LYS B 1 40 ? 199.041 200.901 128.558 1.00 35.58 40 LYS B C 1
ATOM 3499 O O . LYS B 1 40 ? 199.315 201.225 129.719 1.00 37.26 40 LYS B O 1
ATOM 3505 N N . GLY B 1 41 ? 199.618 199.866 127.952 1.00 38.43 41 GLY B N 1
ATOM 3506 C CA . GLY B 1 41 ? 200.586 199.040 128.648 1.00 29.21 41 GLY B CA 1
ATOM 3507 C C . GLY B 1 41 ? 201.991 199.598 128.713 1.00 40.49 41 GLY B C 1
ATOM 3508 O O . GLY B 1 41 ? 202.834 199.029 129.412 1.00 43.00 41 GLY B O 1
ATOM 3509 N N . LEU B 1 42 ? 202.262 200.693 128.008 1.00 37.89 42 LEU B N 1
ATOM 3510 C CA . LEU B 1 42 ? 203.588 201.289 127.961 1.00 32.18 42 LEU B CA 1
ATOM 3511 C C . LEU B 1 42 ? 203.509 202.770 128.305 1.00 33.21 42 LEU B C 1
ATOM 3512 O O . LEU B 1 42 ? 202.475 203.416 128.107 1.00 42.46 42 LEU B O 1
ATOM 3517 N N . ILE B 1 43 ? 204.609 203.297 128.827 1.00 38.02 43 ILE B N 1
ATOM 3518 C CA . ILE B 1 43 ? 204.652 204.702 129.251 1.00 40.28 43 ILE B CA 1
ATOM 3519 C C . ILE B 1 43 ? 204.527 205.604 128.027 1.00 37.73 43 ILE B C 1
ATOM 3520 O O . ILE B 1 43 ? 205.210 205.370 127.013 1.00 41.07 43 ILE B O 1
ATOM 3525 N N . PRO B 1 44 ? 203.666 206.625 128.057 1.00 37.89 44 PRO B N 1
ATOM 3526 C CA . PRO B 1 44 ? 203.507 207.531 126.899 1.00 39.48 44 PRO B CA 1
ATOM 3527 C C . PRO B 1 44 ? 204.517 208.676 126.912 1.00 41.63 44 PRO B C 1
ATOM 3528 O O . PRO B 1 44 ? 204.190 209.850 127.131 1.00 46.90 44 PRO B O 1
ATOM 3532 N N . LYS B 1 45 ? 205.779 208.335 126.671 1.00 41.23 45 LYS B N 1
ATOM 3533 C CA . LYS B 1 45 ? 206.872 209.304 126.646 1.00 40.83 45 LYS B CA 1
ATOM 3534 C C . LYS B 1 45 ? 207.280 209.523 125.192 1.00 40.83 45 LYS B C 1
ATOM 3535 O O . LYS B 1 45 ? 207.960 208.684 124.595 1.00 49.20 45 LYS B O 1
ATOM 3541 N N . VAL B 1 46 ? 206.860 210.653 124.628 1.00 43.53 46 VAL B N 1
ATOM 3542 C CA . VAL B 1 46 ? 207.220 210.981 123.254 1.00 46.72 46 VAL B CA 1
ATOM 3543 C C . VAL B 1 46 ? 208.488 211.829 123.191 1.00 50.05 46 VAL B C 1
ATOM 3544 O O . VAL B 1 46 ? 209.333 211.610 122.317 1.00 51.52 46 VAL B O 1
ATOM 3548 N N . ARG B 1 47 ? 208.646 212.784 124.103 1.00 62.18 47 ARG B N 1
ATOM 3549 C CA . ARG B 1 47 ? 209.824 213.640 124.134 1.00 60.98 47 ARG B CA 1
ATOM 3550 C C . ARG B 1 47 ? 210.950 212.936 124.880 1.00 64.39 47 ARG B C 1
ATOM 3551 O O . ARG B 1 47 ? 210.753 212.441 125.995 1.00 61.61 47 ARG B O 1
ATOM 3559 N N . LYS B 1 48 ? 212.129 212.892 124.257 1.00 68.94 48 LYS B N 1
ATOM 3560 C CA . LYS B 1 48 ? 213.257 212.169 124.831 1.00 68.41 48 LYS B CA 1
ATOM 3561 C C . LYS B 1 48 ? 213.910 212.939 125.973 1.00 69.23 48 LYS B C 1
ATOM 3562 O O . LYS B 1 48 ? 214.414 212.333 126.924 1.00 68.28 48 LYS B O 1
ATOM 3568 N N . GLY B 1 49 ? 213.913 214.271 125.891 1.00 65.36 49 GLY B N 1
ATOM 3569 C CA . GLY B 1 49 ? 214.718 215.061 126.810 1.00 66.10 49 GLY B CA 1
ATOM 3570 C C . GLY B 1 49 ? 214.257 214.992 128.254 1.00 64.59 49 GLY B C 1
ATOM 3571 O O . GLY B 1 49 ? 215.075 214.842 129.166 1.00 63.27 49 GLY B O 1
ATOM 3572 N N . SER B 1 50 ? 212.951 215.098 128.487 1.00 61.54 50 SER B N 1
ATOM 3573 C CA . SER B 1 50 ? 212.475 215.279 129.849 1.00 59.74 50 SER B CA 1
ATOM 3574 C C . SER B 1 50 ? 211.636 214.093 130.313 1.00 59.99 50 SER B C 1
ATOM 3575 O O . SER B 1 50 ? 210.967 213.441 129.505 1.00 55.96 50 SER B O 1
ATOM 3578 N N . PRO B 1 51 ? 211.654 213.790 131.616 1.00 49.34 51 PRO B N 1
ATOM 3579 C CA . PRO B 1 51 ? 210.770 212.746 132.150 1.00 50.59 51 PRO B CA 1
ATOM 3580 C C . PRO B 1 51 ? 209.352 213.249 132.370 1.00 45.96 51 PRO B C 1
ATOM 3581 O O . PRO B 1 51 ? 209.025 214.383 132.008 1.00 47.66 51 PRO B O 1
ATOM 3585 N N . ILE B 1 52 ? 208.506 212.414 132.965 1.00 36.07 52 ILE B N 1
ATOM 3586 C CA . ILE B 1 52 ? 207.121 212.764 133.259 1.00 36.21 52 ILE B CA 1
ATOM 3587 C C . ILE B 1 52 ? 207.033 213.161 134.727 1.00 33.05 52 ILE B C 1
ATOM 3588 O O . ILE B 1 52 ? 207.426 212.391 135.612 1.00 33.60 52 ILE B O 1
ATOM 3593 N N . ASN B 1 53 ? 206.520 214.361 134.986 1.00 36.23 53 ASN B N 1
ATOM 3594 C CA . ASN B 1 53 ? 206.412 214.885 136.341 1.00 29.80 53 ASN B CA 1
ATOM 3595 C C . ASN B 1 53 ? 205.037 214.568 136.915 1.00 35.53 53 ASN B C 1
ATOM 3596 O O . ASN B 1 53 ? 204.013 214.830 136.275 1.00 39.76 53 ASN B O 1
ATOM 3601 N N . VAL B 1 54 ? 205.019 214.006 138.121 1.00 20.88 54 VAL B N 1
ATOM 3602 C CA . VAL B 1 54 ? 203.788 213.647 138.816 1.00 16.70 54 VAL B CA 1
ATOM 3603 C C . VAL B 1 54 ? 203.732 214.426 140.122 1.00 21.59 54 VAL B C 1
ATOM 3604 O O . VAL B 1 54 ? 204.695 214.418 140.898 1.00 23.25 54 VAL B O 1
ATOM 3608 N N . THR B 1 55 ? 202.607 215.093 140.362 1.00 34.87 55 THR B N 1
ATOM 3609 C CA . THR B 1 55 ? 202.386 215.869 141.575 1.00 24.77 55 THR B CA 1
ATOM 3610 C C . THR B 1 55 ? 201.371 215.148 142.451 1.00 23.16 55 THR B C 1
ATOM 3611 O O . THR B 1 55 ? 200.317 214.726 141.966 1.00 32.45 55 THR B O 1
ATOM 3615 N N . LEU B 1 56 ? 201.690 215.010 143.737 1.00 24.46 56 LEU B N 1
ATOM 3616 C CA . LEU B 1 56 ? 200.863 214.260 144.670 1.00 21.63 56 LEU B CA 1
ATOM 3617 C C . LEU B 1 56 ? 200.518 215.119 145.878 1.00 25.13 56 LEU B C 1
ATOM 3618 O O . LEU B 1 56 ? 201.377 215.824 146.415 1.00 29.03 56 LEU B O 1
ATOM 3623 N N . SER B 1 57 ? 199.256 215.055 146.297 1.00 21.04 57 SER B N 1
ATOM 3624 C CA . SER B 1 57 ? 198.786 215.739 147.492 1.00 20.23 57 SER B CA 1
ATOM 3625 C C . SER B 1 57 ? 197.896 214.794 148.284 1.00 20.76 57 SER B C 1
ATOM 3626 O O . SER B 1 57 ? 197.188 213.960 147.713 1.00 29.76 57 SER B O 1
ATOM 3629 N N . LEU B 1 58 ? 197.936 214.929 149.608 1.00 30.58 58 LEU B N 1
ATOM 3630 C CA . LEU B 1 58 ? 197.198 214.050 150.504 1.00 29.81 58 LEU B CA 1
ATOM 3631 C C . LEU B 1 58 ? 196.368 214.867 151.481 1.00 28.58 58 LEU B C 1
ATOM 3632 O O . LEU B 1 58 ? 196.803 215.921 151.955 1.00 33.99 58 LEU B O 1
ATOM 3637 N N . GLN B 1 59 ? 195.168 214.371 151.779 1.00 24.54 59 GLN B N 1
ATOM 3638 C CA . GLN B 1 59 ? 194.297 214.947 152.795 1.00 18.60 59 GLN B CA 1
ATOM 3639 C C . GLN B 1 59 ? 193.927 213.858 153.789 1.00 24.52 59 GLN B C 1
ATOM 3640 O O . GLN B 1 59 ? 193.491 212.775 153.390 1.00 29.11 59 GLN B O 1
ATOM 3646 N N . LEU B 1 60 ? 194.088 214.148 155.076 1.00 26.82 60 LEU B N 1
ATOM 3647 C CA . LEU B 1 60 ? 193.796 213.190 156.132 1.00 10.18 60 LEU B CA 1
ATOM 3648 C C . LEU B 1 60 ? 192.382 213.401 156.653 1.00 15.46 60 LEU B C 1
ATOM 3649 O O . LEU B 1 60 ? 191.965 214.534 156.910 1.00 22.03 60 LEU B O 1
ATOM 3654 N N . TYR B 1 61 ? 191.648 212.303 156.805 1.00 20.82 61 TYR B N 1
ATOM 3655 C CA . TYR B 1 61 ? 190.260 212.350 157.248 1.00 19.26 61 TYR B CA 1
ATOM 3656 C C . TYR B 1 61 ? 190.021 211.654 158.577 1.00 22.28 61 TYR B C 1
ATOM 3657 O O . TYR B 1 61 ? 189.199 212.120 159.369 1.00 34.22 61 TYR B O 1
ATOM 3666 N N . GLN B 1 62 ? 190.716 210.551 158.849 1.00 23.96 62 GLN B N 1
ATOM 3667 C CA . GLN B 1 62 ? 190.473 209.794 160.068 1.00 20.02 62 GLN B CA 1
ATOM 3668 C C . GLN B 1 62 ? 191.715 209.000 160.444 1.00 21.23 62 GLN B C 1
ATOM 3669 O O . GLN B 1 62 ? 192.507 208.608 159.584 1.00 30.55 62 GLN B O 1
ATOM 3675 N N . ILE B 1 63 ? 191.871 208.770 161.745 1.00 28.57 63 ILE B N 1
ATOM 3676 C CA . ILE B 1 63 ? 192.845 207.828 162.282 1.00 27.14 63 ILE B CA 1
ATOM 3677 C C . ILE B 1 63 ? 192.047 206.655 162.834 1.00 27.31 63 ILE B C 1
ATOM 3678 O O . ILE B 1 63 ? 191.417 206.763 163.894 1.00 38.17 63 ILE B O 1
ATOM 3683 N N . ILE B 1 64 ? 192.055 205.536 162.110 1.00 27.43 64 ILE B N 1
ATOM 3684 C CA . ILE B 1 64 ? 191.157 204.438 162.447 1.00 29.79 64 ILE B CA 1
ATOM 3685 C C . ILE B 1 64 ? 191.683 203.637 163.631 1.00 28.47 64 ILE B C 1
ATOM 3686 O O . ILE B 1 64 ? 190.944 203.363 164.583 1.00 35.59 64 ILE B O 1
ATOM 3691 N N . GLN B 1 65 ? 192.956 203.252 163.602 1.00 28.41 65 GLN B N 1
ATOM 3692 C CA . GLN B 1 65 ? 193.489 202.389 164.646 1.00 34.23 65 GLN B CA 1
ATOM 3693 C C . GLN B 1 65 ? 194.994 202.581 164.755 1.00 34.13 65 GLN B C 1
ATOM 3694 O O . GLN B 1 65 ? 195.678 202.804 163.752 1.00 38.98 65 GLN B O 1
ATOM 3700 N N . VAL B 1 66 ? 195.495 202.490 165.983 1.00 37.98 66 VAL B N 1
ATOM 3701 C CA . VAL B 1 66 ? 196.924 202.436 166.265 1.00 37.84 66 VAL B CA 1
ATOM 3702 C C . VAL B 1 66 ? 197.194 201.112 166.965 1.00 41.49 66 VAL B C 1
ATOM 3703 O O . VAL B 1 66 ? 196.642 200.852 168.042 1.00 45.31 66 VAL B O 1
ATOM 3707 N N . ASN B 1 67 ? 198.035 200.281 166.360 1.00 43.63 67 ASN B N 1
ATOM 3708 C CA . ASN B 1 67 ? 198.317 198.939 166.860 1.00 42.97 67 ASN B CA 1
ATOM 3709 C C . ASN B 1 67 ? 199.764 198.890 167.333 1.00 44.68 67 ASN B C 1
ATOM 3710 O O . ASN B 1 67 ? 200.692 198.940 166.520 1.00 48.58 67 ASN B O 1
ATOM 3715 N N . GLU B 1 68 ? 199.950 198.792 168.646 1.00 44.94 68 GLU B N 1
ATOM 3716 C CA . GLU B 1 68 ? 201.280 198.730 169.243 1.00 48.23 68 GLU B CA 1
ATOM 3717 C C . GLU B 1 68 ? 201.892 197.331 169.163 1.00 52.17 68 GLU B C 1
ATOM 3718 O O . GLU B 1 68 ? 203.061 197.209 168.775 1.00 52.65 68 GLU B O 1
ATOM 3724 N N . PRO B 1 69 ? 201.172 196.256 169.531 1.00 52.97 69 PRO B N 1
ATOM 3725 C CA . PRO B 1 69 ? 201.800 194.923 169.453 1.00 47.17 69 PRO B CA 1
ATOM 3726 C C . PRO B 1 69 ? 202.268 194.544 168.058 1.00 49.40 69 PRO B C 1
ATOM 3727 O O . PRO B 1 69 ? 203.319 193.905 167.918 1.00 47.38 69 PRO B O 1
ATOM 3731 N N . GLN B 1 70 ? 201.522 194.915 167.019 1.00 46.32 70 GLN B N 1
ATOM 3732 C CA . GLN B 1 70 ? 201.897 194.597 165.647 1.00 38.03 70 GLN B CA 1
ATOM 3733 C C . GLN B 1 70 ? 202.600 195.749 164.940 1.00 40.86 70 GLN B C 1
ATOM 3734 O O . GLN B 1 70 ? 203.061 195.571 163.809 1.00 41.81 70 GLN B O 1
ATOM 3740 N N . GLN B 1 71 ? 202.689 196.917 165.579 1.00 41.79 71 GLN B N 1
ATOM 3741 C CA . GLN B 1 71 ? 203.460 198.056 165.079 1.00 36.30 71 GLN B CA 1
ATOM 3742 C C . GLN B 1 71 ? 202.989 198.490 163.688 1.00 39.00 71 GLN B C 1
ATOM 3743 O O . GLN B 1 71 ? 203.730 198.435 162.704 1.00 43.99 71 GLN B O 1
ATOM 3749 N N . TYR B 1 72 ? 201.732 198.926 163.619 1.00 31.74 72 TYR B N 1
ATOM 3750 C CA . TYR B 1 72 ? 201.210 199.493 162.385 1.00 28.40 72 TYR B CA 1
ATOM 3751 C C . TYR B 1 72 ? 200.153 200.537 162.713 1.00 32.21 72 TYR B C 1
ATOM 3752 O O . TYR B 1 72 ? 199.580 200.551 163.806 1.00 41.09 72 TYR B O 1
ATOM 3761 N N . LEU B 1 73 ? 199.902 201.414 161.743 1.00 36.21 73 LEU B N 1
ATOM 3762 C CA . LEU B 1 73 ? 198.943 202.500 161.876 1.00 30.52 73 LEU B CA 1
ATOM 3763 C C . LEU B 1 73 ? 197.981 202.469 160.698 1.00 32.67 73 LEU B C 1
ATOM 3764 O O . LEU B 1 73 ? 198.393 202.247 159.555 1.00 35.96 73 LEU B O 1
ATOM 3769 N N . LEU B 1 74 ? 196.698 202.692 160.980 1.00 25.56 74 LEU B N 1
ATOM 3770 C CA . LEU B 1 74 ? 195.644 202.651 159.973 1.00 26.68 74 LEU B CA 1
ATOM 3771 C C . LEU B 1 74 ? 195.090 204.055 159.782 1.00 26.13 74 LEU B C 1
ATOM 3772 O O . LEU B 1 74 ? 194.677 204.699 160.752 1.00 28.34 74 LEU B O 1
ATOM 3777 N N . LEU B 1 75 ? 195.074 204.522 158.534 1.00 25.45 75 LEU B N 1
ATOM 3778 C CA . LEU B 1 75 ? 194.623 205.865 158.204 1.00 24.17 75 LEU B CA 1
ATOM 3779 C C . LEU B 1 75 ? 193.634 205.817 157.047 1.00 24.43 75 LEU B C 1
ATOM 3780 O O . LEU B 1 75 ? 193.643 204.894 156.229 1.00 32.65 75 LEU B O 1
ATOM 3785 N N . ASN B 1 76 ? 192.775 206.833 156.994 1.00 26.98 76 ASN B N 1
ATOM 3786 C CA . ASN B 1 76 ? 191.848 207.043 155.889 1.00 14.88 76 ASN B CA 1
ATOM 3787 C C . ASN B 1 76 ? 192.155 208.400 155.274 1.00 19.42 76 ASN B C 1
ATOM 3788 O O . ASN B 1 76 ? 192.109 209.422 155.967 1.00 24.47 76 ASN B O 1
ATOM 3793 N N . ALA B 1 77 ? 192.467 208.412 153.979 1.00 15.42 77 ALA B N 1
ATOM 3794 C CA . ALA B 1 77 ? 192.951 209.618 153.325 1.00 20.20 77 ALA B CA 1
ATOM 3795 C C . ALA B 1 77 ? 192.484 209.655 151.876 1.00 23.09 77 ALA B C 1
ATOM 3796 O O . ALA B 1 77 ? 192.070 208.645 151.302 1.00 24.20 77 ALA B O 1
ATOM 3798 N N . TRP B 1 78 ? 192.554 210.849 151.292 1.00 26.85 78 TRP B N 1
ATOM 3799 C CA . TRP B 1 78 ? 192.255 211.079 149.886 1.00 16.03 78 TRP B CA 1
ATOM 3800 C C . TRP B 1 78 ? 193.532 211.498 149.170 1.00 18.89 78 TRP B C 1
ATOM 3801 O O . TRP B 1 78 ? 194.298 212.320 149.682 1.00 27.92 78 TRP B O 1
ATOM 3812 N N . ALA B 1 79 ? 193.758 210.934 147.986 1.00 19.77 79 ALA B N 1
ATOM 3813 C CA . ALA B 1 79 ? 194.969 211.184 147.218 1.00 14.76 79 ALA B CA 1
ATOM 3814 C C . ALA B 1 79 ? 194.619 211.732 145.842 1.00 16.94 79 ALA B C 1
ATOM 3815 O O . ALA B 1 79 ? 193.679 211.258 145.195 1.00 32.57 79 ALA B O 1
ATOM 3817 N N . VAL B 1 80 ? 195.379 212.734 145.402 1.00 23.05 80 VAL B N 1
ATOM 3818 C CA . VAL B 1 80 ? 195.213 213.346 144.089 1.00 28.02 80 VAL B CA 1
ATOM 3819 C C . VAL B 1 80 ? 196.556 213.316 143.373 1.00 22.06 80 VAL B C 1
ATOM 3820 O O . VAL B 1 80 ? 197.576 213.719 143.943 1.00 23.13 80 VAL B O 1
ATOM 3824 N N . GLU B 1 81 ? 196.556 212.841 142.129 1.00 28.52 81 GLU B N 1
ATOM 3825 C CA . GLU B 1 81 ? 197.754 212.798 141.303 1.00 13.42 81 GLU B CA 1
ATOM 3826 C C . GLU B 1 81 ? 197.483 213.498 139.979 1.00 10.44 81 GLU B C 1
ATOM 3827 O O . GLU B 1 81 ? 196.411 213.333 139.389 1.00 27.36 81 GLU B O 1
ATOM 3833 N N . ARG B 1 82 ? 198.458 214.279 139.518 1.00 22.11 82 ARG B N 1
ATOM 3834 C CA . ARG B 1 82 ? 198.337 215.037 138.280 1.00 19.78 82 ARG B CA 1
ATOM 3835 C C . ARG B 1 82 ? 199.587 214.839 137.437 1.00 18.95 82 ARG B C 1
ATOM 3836 O O . ARG B 1 82 ? 200.707 214.902 137.955 1.00 33.77 82 ARG B O 1
ATOM 3844 N N . TRP B 1 83 ? 199.392 214.604 136.143 1.00 18.26 83 TRP B N 1
ATOM 3845 C CA . TRP B 1 83 ? 200.496 214.493 135.198 1.00 16.39 83 TRP B CA 1
ATOM 3846 C C . TRP B 1 83 ? 199.960 214.790 133.805 1.00 20.48 83 TRP B C 1
ATOM 3847 O O . TRP B 1 83 ? 198.753 214.939 133.600 1.00 30.58 83 TRP B O 1
ATOM 3858 N N . VAL B 1 84 ? 20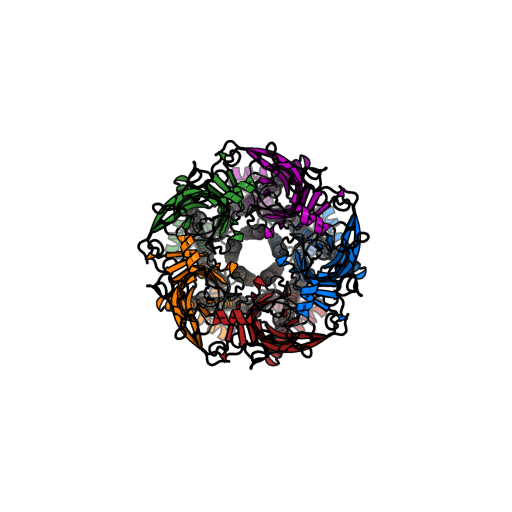0.876 214.871 132.845 1.00 27.67 84 VAL B N 1
ATOM 3859 C CA . VAL B 1 84 ? 200.548 215.209 131.464 1.00 26.80 84 VAL B CA 1
ATOM 3860 C C . VAL B 1 84 ? 200.829 213.992 130.594 1.00 34.18 84 VAL B C 1
ATOM 3861 O O . VAL B 1 84 ? 201.953 213.472 130.583 1.00 31.48 84 VAL B O 1
ATOM 3865 N N . ASP B 1 85 ? 199.810 213.539 129.867 1.00 33.92 85 ASP B N 1
ATOM 3866 C CA . ASP B 1 85 ? 199.949 212.441 128.916 1.00 24.05 85 ASP B CA 1
ATOM 3867 C C . ASP B 1 85 ? 200.184 213.039 127.534 1.00 29.43 85 ASP B C 1
ATOM 3868 O O . ASP B 1 85 ? 199.345 213.787 127.024 1.00 40.41 85 ASP B O 1
ATOM 3873 N N . GLN B 1 86 ? 201.320 212.705 126.927 1.00 30.56 86 GLN B N 1
ATOM 3874 C CA . GLN B 1 86 ? 201.744 213.319 125.673 1.00 33.44 86 GLN B CA 1
ATOM 3875 C C . GLN B 1 86 ? 201.127 212.664 124.443 1.00 38.34 86 GLN B C 1
ATOM 3876 O O . GLN B 1 86 ? 201.501 213.023 123.321 1.00 35.53 86 GLN B O 1
ATOM 3882 N N . MET B 1 87 ? 200.202 211.721 124.617 1.00 41.03 87 MET B N 1
ATOM 3883 C CA . MET B 1 87 ? 199.606 211.009 123.496 1.00 32.29 87 MET B CA 1
ATOM 3884 C C . MET B 1 87 ? 198.093 211.151 123.414 1.00 34.70 87 MET B C 1
ATOM 3885 O O . MET B 1 87 ? 197.465 210.435 122.625 1.00 44.83 87 MET B O 1
ATOM 3890 N N . LEU B 1 88 ? 197.486 212.044 124.193 1.00 30.99 88 LEU B N 1
ATOM 3891 C CA . LEU B 1 88 ? 196.036 212.164 124.267 1.00 24.39 88 LEU B CA 1
ATOM 3892 C C . LEU B 1 88 ? 195.576 213.598 124.024 1.00 29.58 88 LEU B C 1
ATOM 3893 O O . LEU B 1 88 ? 194.681 214.106 124.702 1.00 46.93 88 LEU B O 1
ATOM 3898 N N . GLY B 1 89 ? 196.181 214.270 123.044 1.00 35.77 89 GLY B N 1
ATOM 3899 C CA . GLY B 1 89 ? 195.784 215.622 122.715 1.00 29.13 89 GLY B CA 1
ATOM 3900 C C . GLY B 1 89 ? 194.828 215.689 121.536 1.00 39.01 89 GLY B C 1
ATOM 3901 O O . GLY B 1 89 ? 194.852 214.851 120.637 1.00 46.50 89 GLY B O 1
ATOM 3902 N N . TRP B 1 90 ? 193.973 216.711 121.551 1.00 36.73 90 TRP B N 1
ATOM 3903 C CA . TRP B 1 90 ? 193.008 216.911 120.480 1.00 33.77 90 TRP B CA 1
ATOM 3904 C C . TRP B 1 90 ? 192.706 218.395 120.346 1.00 38.36 90 TRP B C 1
ATOM 3905 O O . TRP B 1 90 ? 192.927 219.183 121.270 1.00 40.87 90 TRP B O 1
ATOM 3916 N N . ASP B 1 91 ? 192.196 218.770 119.174 1.00 51.26 91 ASP B N 1
ATOM 3917 C CA . ASP B 1 91 ? 191.827 220.154 118.904 1.00 51.08 91 ASP B CA 1
ATOM 3918 C C . ASP B 1 91 ? 190.373 220.379 119.295 1.00 57.34 91 ASP B C 1
ATOM 3919 O O . ASP B 1 91 ? 189.489 219.699 118.758 1.00 57.36 91 ASP B O 1
ATOM 3924 N N . PRO B 1 92 ? 190.080 221.296 120.221 1.00 55.01 92 PRO B N 1
ATOM 3925 C CA . PRO B 1 92 ? 188.684 221.499 120.641 1.00 57.84 92 PRO B CA 1
ATOM 3926 C C . PRO B 1 92 ? 187.753 221.924 119.518 1.00 54.12 92 PRO B C 1
ATOM 3927 O O . PRO B 1 92 ? 186.589 221.504 119.513 1.00 56.36 92 PRO B O 1
ATOM 3931 N N . SER B 1 93 ? 188.224 222.731 118.565 1.00 58.45 93 SER B N 1
ATOM 3932 C CA . SER B 1 93 ? 187.349 223.237 117.512 1.00 60.07 93 SER B CA 1
ATOM 3933 C C . SER B 1 93 ? 186.815 222.125 116.617 1.00 67.11 93 SER B C 1
ATOM 3934 O O . SER B 1 93 ? 185.735 222.271 116.034 1.00 70.63 93 SER B O 1
ATOM 3937 N N . GLU B 1 94 ? 187.550 221.019 116.495 1.00 65.46 94 GLU B N 1
ATOM 3938 C CA . GLU B 1 94 ? 187.102 219.909 115.663 1.00 61.95 94 GLU B CA 1
ATOM 3939 C C . GLU B 1 94 ? 185.982 219.111 116.322 1.00 64.81 94 GLU B C 1
ATOM 3940 O O . GLU B 1 94 ? 185.259 218.386 115.629 1.00 65.71 94 GLU B O 1
ATOM 3946 N N . PHE B 1 95 ? 185.797 219.251 117.635 1.00 60.53 95 PHE B N 1
ATOM 3947 C CA . PHE B 1 95 ? 184.842 218.425 118.362 1.00 56.65 95 PHE B CA 1
ATOM 3948 C C . PHE B 1 95 ? 183.833 219.269 119.132 1.00 62.10 95 PHE B C 1
ATOM 3949 O O . PHE B 1 95 ? 183.607 219.036 120.324 1.00 67.77 95 PHE B O 1
ATOM 3957 N N . ASP B 1 96 ? 183.234 220.253 118.457 1.00 66.33 96 ASP B N 1
ATOM 3958 C CA . ASP B 1 96 ? 182.174 221.087 119.031 1.00 65.84 96 ASP B CA 1
ATOM 3959 C C . ASP B 1 96 ? 182.661 221.855 120.258 1.00 72.42 96 ASP B C 1
ATOM 3960 O O . ASP B 1 96 ? 181.930 222.019 121.238 1.00 70.86 96 ASP B O 1
ATOM 3965 N N . ASN B 1 97 ? 183.905 222.333 120.197 1.00 76.38 97 ASN B N 1
ATOM 3966 C CA . ASN B 1 97 ? 184.504 223.138 121.265 1.00 70.31 97 ASN B CA 1
ATOM 3967 C C . ASN B 1 97 ? 184.442 222.423 122.613 1.00 70.54 97 ASN B C 1
ATOM 3968 O O . ASN B 1 97 ? 184.058 223.001 123.632 1.00 70.29 97 ASN B O 1
ATOM 3973 N N . GLU B 1 98 ? 184.825 221.149 122.617 1.00 64.40 98 GLU B N 1
ATOM 3974 C CA . GLU B 1 98 ? 184.903 220.355 123.835 1.00 60.85 98 GLU B CA 1
ATOM 3975 C C . GLU B 1 98 ? 186.341 220.346 124.336 1.00 57.58 98 GLU B C 1
ATOM 3976 O O . GLU B 1 98 ? 187.266 220.046 123.574 1.00 62.35 98 GLU B O 1
ATOM 3982 N N . THR B 1 99 ? 186.526 220.673 125.616 1.00 50.17 99 THR B N 1
ATOM 3983 C CA . THR B 1 99 ? 187.854 220.751 126.213 1.00 51.72 99 THR B CA 1
ATOM 3984 C C . THR B 1 99 ? 188.030 219.799 127.391 1.00 48.74 99 THR B C 1
ATOM 3985 O O . THR B 1 99 ? 189.060 219.862 128.072 1.00 52.73 99 THR B O 1
ATOM 3989 N N . GLU B 1 100 ? 187.063 218.922 127.646 1.00 50.56 100 GLU B N 1
ATOM 3990 C CA . GLU B 1 100 ? 187.157 217.998 128.767 1.00 42.35 100 GLU B CA 1
ATOM 3991 C C . GLU B 1 100 ? 186.443 216.704 128.409 1.00 46.66 100 GLU B C 1
ATOM 3992 O O . GLU B 1 100 ? 185.562 216.685 127.546 1.00 51.69 100 GLU B O 1
ATOM 3998 N N . ILE B 1 101 ? 186.834 215.624 129.088 1.00 32.48 101 ILE B N 1
ATOM 3999 C CA . ILE B 1 101 ? 186.222 214.314 128.906 1.00 33.44 101 ILE B CA 1
ATOM 4000 C C . ILE B 1 101 ? 186.561 213.455 130.116 1.00 35.63 101 ILE B C 1
ATOM 4001 O O . ILE B 1 101 ? 187.532 213.707 130.833 1.00 27.97 101 ILE B O 1
ATOM 4006 N N . MET B 1 102 ? 185.737 212.437 130.349 1.00 47.95 102 MET B N 1
ATOM 4007 C CA . MET B 1 102 ? 185.920 211.506 131.455 1.00 34.46 102 MET B CA 1
ATOM 4008 C C . MET B 1 102 ? 186.108 210.103 130.898 1.00 43.33 102 MET B C 1
ATOM 4009 O O . MET B 1 102 ? 185.342 209.668 130.031 1.00 48.91 102 MET B O 1
ATOM 4014 N N . ALA B 1 103 ? 187.122 209.400 131.395 1.00 35.26 103 ALA B N 1
ATOM 4015 C CA . ALA B 1 103 ? 187.438 208.056 130.938 1.00 23.52 103 ALA B CA 1
ATOM 4016 C C . ALA B 1 103 ? 187.719 207.155 132.132 1.00 32.94 103 ALA B C 1
ATOM 4017 O O . ALA B 1 103 ? 188.142 207.617 133.195 1.00 40.55 103 ALA B O 1
ATOM 4019 N N . ARG B 1 104 ? 187.474 205.862 131.943 1.00 40.58 104 ARG B N 1
ATOM 4020 C CA . ARG B 1 104 ? 187.750 204.885 132.986 1.00 39.97 104 ARG B CA 1
ATOM 4021 C C . ARG B 1 104 ? 189.253 204.729 133.190 1.00 42.97 104 ARG B C 1
ATOM 4022 O O . ARG B 1 104 ? 190.049 204.872 132.258 1.00 46.07 104 ARG B O 1
ATOM 4030 N N . HIS B 1 105 ? 189.638 204.435 134.435 1.00 37.53 105 HIS B N 1
ATOM 4031 C CA . HIS B 1 105 ? 191.051 204.302 134.771 1.00 34.69 105 HIS B CA 1
ATOM 4032 C C . HIS B 1 105 ? 191.712 203.119 134.076 1.00 41.81 105 HIS B C 1
ATOM 4033 O O . HIS B 1 105 ? 192.942 203.099 133.952 1.00 44.09 105 HIS B O 1
ATOM 4040 N N . ASP B 1 106 ? 190.932 202.136 133.620 1.00 49.63 106 ASP B N 1
ATOM 4041 C CA . ASP B 1 106 ? 191.510 200.990 132.927 1.00 43.00 106 ASP B CA 1
ATOM 4042 C C . ASP B 1 106 ? 191.891 201.313 131.489 1.00 47.84 106 ASP B C 1
ATOM 4043 O O . ASP B 1 106 ? 192.660 200.560 130.882 1.00 54.19 106 ASP B O 1
ATOM 4048 N N . ASP B 1 107 ? 191.371 202.407 130.931 1.00 47.04 107 ASP B N 1
ATOM 4049 C CA . ASP B 1 107 ? 191.612 202.720 129.527 1.00 42.40 107 ASP B CA 1
ATOM 4050 C C . ASP B 1 107 ? 192.988 203.329 129.285 1.00 48.87 107 ASP B C 1
ATOM 4051 O O . ASP B 1 107 ? 193.569 203.118 128.214 1.00 57.44 107 ASP B O 1
ATOM 4056 N N . ILE B 1 108 ? 193.524 204.079 130.246 1.00 41.31 108 ILE B N 1
ATOM 4057 C CA . ILE B 1 108 ? 194.733 204.863 130.037 1.00 34.96 108 ILE B CA 1
ATOM 4058 C C . ILE B 1 108 ? 195.831 204.374 130.979 1.00 36.28 108 ILE B C 1
ATOM 4059 O O . ILE B 1 108 ? 195.591 203.610 131.915 1.00 37.34 108 ILE B O 1
ATOM 4064 N N . TRP B 1 109 ? 197.049 204.835 130.708 1.00 34.01 109 TRP B N 1
ATOM 4065 C CA . TRP B 1 109 ? 198.211 204.490 131.516 1.00 27.65 109 TRP B CA 1
ATOM 4066 C C . TRP B 1 109 ? 198.253 205.332 132.784 1.00 25.62 109 TRP B C 1
ATOM 4067 O O . TRP B 1 109 ? 197.958 206.531 132.763 1.00 42.71 109 TRP B O 1
ATOM 4078 N N . LEU B 1 110 ? 198.624 204.696 133.895 1.00 17.77 110 LEU B N 1
ATOM 4079 C CA . LEU B 1 110 ? 198.721 205.373 135.178 1.00 13.29 110 LEU B CA 1
ATOM 4080 C C . LEU B 1 110 ? 200.073 205.094 135.819 1.00 26.42 110 LEU B C 1
ATOM 4081 O O . LEU B 1 110 ? 200.592 203.975 135.718 1.00 32.22 110 LEU B O 1
ATOM 4086 N N . PRO B 1 111 ? 200.668 206.086 136.478 1.00 42.47 111 PRO B N 1
ATOM 4087 C CA . PRO B 1 111 ? 201.924 205.845 137.197 1.00 34.67 111 PRO B CA 1
ATOM 4088 C C . PRO B 1 111 ? 201.715 204.916 138.382 1.00 37.19 111 PRO B C 1
ATOM 4089 O O . PRO B 1 111 ? 200.636 204.859 138.977 1.00 45.92 111 PRO B O 1
ATOM 4093 N N . ASP B 1 112 ? 202.774 204.181 138.723 1.00 41.68 112 ASP B N 1
ATOM 4094 C CA . ASP B 1 112 ? 202.720 203.203 139.810 1.00 39.89 112 ASP B CA 1
ATOM 4095 C C . ASP B 1 112 ? 203.218 203.856 141.098 1.00 36.15 112 ASP B C 1
ATOM 4096 O O . ASP B 1 112 ? 204.339 203.634 141.561 1.00 45.17 112 ASP B O 1
ATOM 4101 N N . THR B 1 113 ? 202.354 204.681 141.685 1.00 30.18 113 THR B N 1
ATOM 4102 C CA . THR B 1 113 ? 202.640 205.290 142.978 1.00 34.75 113 THR B CA 1
ATOM 4103 C C . THR B 1 113 ? 202.441 204.247 144.071 1.00 35.39 113 THR B C 1
ATOM 4104 O O . THR B 1 113 ? 201.356 203.671 144.197 1.00 40.28 113 THR B O 1
ATOM 4108 N N . THR B 1 114 ? 203.485 204.003 144.861 1.00 24.32 114 THR B N 1
ATOM 4109 C CA . THR B 1 114 ? 203.485 202.926 145.839 1.00 26.86 114 THR B CA 1
ATOM 4110 C C . THR B 1 114 ? 203.921 203.446 147.200 1.00 28.60 114 THR B C 1
ATOM 4111 O O . THR B 1 114 ? 204.842 204.262 147.298 1.00 42.23 114 THR B O 1
ATOM 4115 N N . LEU B 1 115 ? 203.249 202.971 148.247 1.00 21.63 115 LEU B N 1
ATOM 4116 C CA . LEU B 1 115 ? 203.671 203.213 149.620 1.00 22.66 115 LEU B CA 1
ATOM 4117 C C . LEU B 1 115 ? 204.675 202.133 150.007 1.00 27.26 115 LEU B C 1
ATOM 4118 O O . LEU B 1 115 ? 204.317 200.955 150.110 1.00 32.20 115 LEU B O 1
ATOM 4123 N N . TYR B 1 116 ? 205.931 202.537 150.212 1.00 24.50 116 TYR B N 1
ATOM 4124 C CA . TYR B 1 116 ? 207.003 201.563 150.395 1.00 19.67 116 TYR B CA 1
ATOM 4125 C C . TYR B 1 116 ? 206.822 200.755 151.675 1.00 28.94 116 TYR B C 1
ATOM 4126 O O . TYR B 1 116 ? 206.982 199.529 151.669 1.00 31.98 116 TYR B O 1
ATOM 4135 N N . ASN B 1 117 ? 206.489 201.417 152.778 1.00 34.83 117 ASN B N 1
ATOM 4136 C CA . ASN B 1 117 ? 206.303 200.741 154.061 1.00 22.95 117 ASN B CA 1
ATOM 4137 C C . ASN B 1 117 ? 204.825 200.435 154.299 1.00 18.74 117 ASN B C 1
ATOM 4138 O O . ASN B 1 117 ? 204.184 200.955 155.212 1.00 36.15 117 ASN B O 1
ATOM 4143 N N . SER B 1 118 ? 204.288 199.566 153.448 1.00 21.82 118 SER B N 1
ATOM 4144 C CA . SER B 1 118 ? 202.897 199.149 153.518 1.00 27.11 118 SER B CA 1
ATOM 4145 C C . SER B 1 118 ? 202.799 197.686 153.928 1.00 35.89 118 SER B C 1
ATOM 4146 O O . SER B 1 118 ? 203.602 196.847 153.508 1.00 38.05 118 SER B O 1
ATOM 4149 N N . LEU B 1 119 ? 201.799 197.384 154.758 1.00 31.81 119 LEU B N 1
ATOM 4150 C CA . LEU B 1 119 ? 201.568 196.033 155.253 1.00 30.32 119 LEU B CA 1
ATOM 4151 C C . LEU B 1 119 ? 200.391 195.354 154.561 1.00 29.71 119 LEU B C 1
ATOM 4152 O O . LEU B 1 119 ? 199.927 194.305 155.020 1.00 33.94 119 LEU B O 1
ATOM 4157 N N . GLU B 1 120 ? 199.897 195.930 153.468 1.00 45.69 120 GLU B N 1
ATOM 4158 C CA . GLU B 1 120 ? 198.771 195.381 152.724 1.00 48.23 120 GLU B CA 1
ATOM 4159 C C . GLU B 1 120 ? 199.229 195.033 151.315 1.00 51.54 120 GLU B C 1
ATOM 4160 O O . GLU B 1 120 ? 199.805 195.876 150.620 1.00 51.71 120 GLU B O 1
ATOM 4166 N N . MET B 1 121 ? 198.968 193.793 150.898 1.00 45.79 121 MET B N 1
ATOM 4167 C CA . MET B 1 121 ? 199.413 193.309 149.598 1.00 47.92 121 MET B CA 1
ATOM 4168 C C . MET B 1 121 ? 198.340 193.384 148.520 1.00 50.57 121 MET B C 1
ATOM 4169 O O . MET B 1 121 ? 198.679 193.341 147.332 1.00 49.91 121 MET B O 1
ATOM 4174 N N . ASP B 1 122 ? 197.070 193.495 148.894 1.00 63.16 122 ASP B N 1
ATOM 4175 C CA . ASP B 1 122 ? 195.974 193.560 147.936 1.00 60.69 122 ASP B CA 1
ATOM 4176 C C . ASP B 1 122 ? 195.496 195.000 147.807 1.00 59.54 122 ASP B C 1
ATOM 4177 O O . ASP B 1 122 ? 195.133 195.631 148.804 1.00 63.27 122 ASP B O 1
ATOM 4182 N N . ASP B 1 123 ? 195.494 195.512 146.577 1.00 56.99 123 ASP B N 1
ATOM 4183 C CA . ASP B 1 123 ? 195.106 196.893 146.321 1.00 61.70 123 ASP B CA 1
ATOM 4184 C C . ASP B 1 123 ? 193.602 197.079 146.180 1.00 60.85 123 ASP B C 1
ATOM 4185 O O . ASP B 1 123 ? 193.139 198.224 146.121 1.00 61.48 123 ASP B O 1
ATOM 4190 N N . SER B 1 124 ? 192.830 195.993 146.124 1.00 57.99 124 SER B N 1
ATOM 4191 C CA . SER B 1 124 ? 191.381 196.110 146.027 1.00 56.88 124 SER B CA 1
ATOM 4192 C C . SER B 1 124 ? 190.726 196.412 147.367 1.00 56.04 124 SER B C 1
ATOM 4193 O O . SER B 1 124 ? 189.566 196.837 147.393 1.00 58.43 124 SER B O 1
ATOM 4196 N N . ALA B 1 125 ? 191.437 196.205 148.474 1.00 52.44 125 ALA B N 1
ATOM 4197 C CA . ALA B 1 125 ? 190.914 196.479 149.804 1.00 56.60 125 ALA B CA 1
ATOM 4198 C C . ALA B 1 125 ? 191.490 197.746 150.419 1.00 57.50 125 ALA B C 1
ATOM 4199 O O . ALA B 1 125 ? 191.188 198.047 151.579 1.00 63.47 125 ALA B O 1
ATOM 4201 N N . SER B 1 126 ? 192.309 198.494 149.681 1.00 39.19 126 SER B N 1
ATOM 4202 C CA . SER B 1 126 ? 192.925 199.712 150.191 1.00 43.55 126 SER B CA 1
ATOM 4203 C C . SER B 1 126 ? 192.864 200.864 149.195 1.00 41.46 126 SER B C 1
ATOM 4204 O O . SER B 1 126 ? 193.464 201.916 149.445 1.00 42.95 126 SER B O 1
ATOM 4207 N N . LYS B 1 127 ? 192.161 200.696 148.079 1.00 38.82 127 LYS B N 1
ATOM 4208 C CA . LYS B 1 127 ? 192.092 201.734 147.060 1.00 31.07 127 LYS B CA 1
ATOM 4209 C C . LYS B 1 127 ? 190.826 201.533 146.241 1.00 40.21 127 LYS B C 1
ATOM 4210 O O . LYS B 1 127 ? 190.266 200.434 146.190 1.00 43.27 127 LYS B O 1
ATOM 4216 N N . LYS B 1 128 ? 190.379 202.612 145.601 1.00 40.58 128 LYS B N 1
ATOM 4217 C CA . LYS B 1 128 ? 189.171 202.571 144.780 1.00 39.84 128 LYS B CA 1
ATOM 4218 C C . LYS B 1 128 ? 189.319 203.589 143.658 1.00 35.86 128 LYS B C 1
ATOM 4219 O O . LYS B 1 128 ? 189.148 204.790 143.886 1.00 42.52 128 LYS B O 1
ATOM 4225 N N . LEU B 1 129 ? 189.625 203.111 142.455 1.00 28.37 129 LEU B N 1
ATOM 4226 C CA . LEU B 1 129 ? 189.773 203.957 141.282 1.00 28.92 129 LEU B CA 1
ATOM 4227 C C . LEU B 1 129 ? 188.582 203.771 140.351 1.00 38.28 129 LEU B C 1
ATOM 4228 O O . LEU B 1 129 ? 188.233 202.647 139.981 1.00 48.90 129 LEU B O 1
ATOM 4233 N N . THR B 1 130 ? 187.958 204.887 139.975 1.00 36.09 130 THR B N 1
ATOM 4234 C CA . THR B 1 130 ? 186.767 204.828 139.135 1.00 39.10 130 THR B CA 1
ATOM 4235 C C . THR B 1 130 ? 186.973 205.507 137.786 1.00 34.57 130 THR B C 1
ATOM 4236 O O . THR B 1 130 ? 186.739 204.893 136.738 1.00 38.49 130 THR B O 1
ATOM 4240 N N . HIS B 1 131 ? 187.411 206.764 137.793 1.00 21.12 131 HIS B N 1
ATOM 4241 C CA . HIS B 1 131 ? 187.489 207.561 136.578 1.00 19.81 131 HIS B CA 1
ATOM 4242 C C . HIS B 1 131 ? 188.661 208.531 136.650 1.00 32.10 131 HIS B C 1
ATOM 4243 O O . HIS B 1 131 ? 189.194 208.821 137.723 1.00 40.35 131 HIS B O 1
ATOM 4250 N N . VAL B 1 132 ? 189.052 209.029 135.478 1.00 26.21 132 VAL B N 1
ATOM 4251 C CA . VAL B 1 132 ? 190.065 210.067 135.349 1.00 35.15 132 VAL B CA 1
ATOM 4252 C C . VAL B 1 132 ? 189.504 211.176 134.470 1.00 28.18 132 VAL B C 1
ATOM 4253 O O . VAL B 1 132 ? 188.585 210.959 133.674 1.00 39.22 132 VAL B O 1
ATOM 4257 N N . LYS B 1 133 ? 190.060 212.374 134.623 1.00 18.39 133 LYS B N 1
ATOM 4258 C CA . LYS B 1 133 ? 189.634 213.543 133.864 1.00 24.03 133 LYS B CA 1
ATOM 4259 C C . LYS B 1 133 ? 190.775 214.011 132.971 1.00 30.27 133 LYS B C 1
ATOM 4260 O O . LYS B 1 133 ? 191.909 214.168 133.436 1.00 33.52 133 LYS B O 1
ATOM 4266 N N . LEU B 1 134 ? 190.471 214.234 131.696 1.00 32.70 134 LEU B N 1
ATOM 4267 C CA . LEU B 1 134 ? 191.454 214.671 130.713 1.00 24.68 134 LEU B CA 1
ATOM 4268 C C . LEU B 1 134 ? 191.092 216.061 130.209 1.00 27.04 134 LEU B C 1
ATOM 4269 O O . LEU B 1 134 ? 189.967 216.288 129.752 1.00 39.38 134 LEU B O 1
ATOM 4274 N N . THR B 1 135 ? 192.048 216.984 130.291 1.00 33.59 135 THR B N 1
ATOM 4275 C CA . THR B 1 135 ? 191.896 218.337 129.768 1.00 30.76 135 THR B CA 1
ATOM 4276 C C . THR B 1 135 ? 192.950 218.550 128.693 1.00 30.68 135 THR B C 1
ATOM 4277 O O . THR B 1 135 ? 194.150 218.436 128.967 1.00 47.23 135 THR B O 1
ATOM 4281 N N . THR B 1 136 ? 192.505 218.863 127.480 1.00 26.42 136 THR B N 1
ATOM 4282 C CA . THR B 1 136 ? 193.416 218.958 126.350 1.00 27.46 136 THR B CA 1
ATOM 4283 C C . THR B 1 136 ? 194.316 220.186 126.465 1.00 36.13 136 THR B C 1
ATOM 4284 O O . THR B 1 136 ? 193.940 221.217 127.028 1.00 41.42 136 THR B O 1
ATOM 4288 N N . LEU B 1 137 ? 195.531 220.052 125.935 1.00 39.46 137 LEU B N 1
ATOM 4289 C CA . LEU B 1 137 ? 196.489 221.145 125.856 1.00 32.26 137 LEU B CA 1
ATOM 4290 C C . LEU B 1 137 ? 196.858 221.493 124.422 1.00 39.85 137 LEU B C 1
ATOM 4291 O O . LEU B 1 137 ? 197.739 222.333 124.208 1.00 45.91 137 LEU B O 1
ATOM 4296 N N . GLY B 1 138 ? 196.208 220.875 123.440 1.00 36.85 138 GLY B N 1
ATOM 4297 C CA . GLY B 1 138 ? 196.559 221.055 122.046 1.00 31.76 138 GLY B CA 1
ATOM 4298 C C . GLY B 1 138 ? 196.618 219.731 121.314 1.00 36.95 138 GLY B C 1
ATOM 4299 O O . GLY B 1 138 ? 196.667 218.673 121.947 1.00 49.49 138 GLY B O 1
ATOM 4300 N N . LYS B 1 139 ? 196.609 219.773 119.979 1.00 43.96 139 LYS B N 1
ATOM 4301 C CA . LYS B 1 139 ? 196.615 218.536 119.204 1.00 49.24 139 LYS B CA 1
ATOM 4302 C C . LYS B 1 139 ? 197.912 217.761 119.401 1.00 55.68 139 LYS B C 1
ATOM 4303 O O . LYS B 1 139 ? 197.896 216.531 119.526 1.00 53.22 139 LYS B O 1
ATOM 4309 N N . ASN B 1 140 ? 199.047 218.461 119.431 1.00 60.19 140 ASN B N 1
ATOM 4310 C CA . ASN B 1 140 ? 200.353 217.828 119.562 1.00 58.97 140 ASN B CA 1
ATOM 4311 C C . ASN B 1 140 ? 201.013 218.125 120.905 1.00 54.88 140 ASN B C 1
ATOM 4312 O O . ASN B 1 140 ? 202.222 217.924 121.055 1.00 53.83 140 ASN B O 1
ATOM 4317 N N . GLN B 1 141 ? 200.244 218.598 121.887 1.00 50.19 141 GLN B N 1
ATOM 4318 C CA . GLN B 1 141 ? 200.779 218.920 123.201 1.00 49.91 141 GLN B CA 1
ATOM 4319 C C . GLN B 1 141 ? 200.312 217.974 124.298 1.00 54.08 141 GLN B C 1
ATOM 4320 O O . GLN B 1 141 ? 200.809 218.072 125.426 1.00 58.04 141 GLN B O 1
ATOM 4326 N N . GLY B 1 142 ? 199.386 217.071 124.007 1.00 45.10 142 GLY B N 1
ATOM 4327 C CA . GLY B 1 142 ? 198.897 216.148 125.009 1.00 33.35 142 GLY B CA 1
ATOM 4328 C C . GLY B 1 142 ? 197.768 216.726 125.837 1.00 33.31 142 GLY B C 1
ATOM 4329 O O . GLY B 1 142 ? 197.188 217.773 125.536 1.00 42.25 142 GLY B O 1
ATOM 4330 N N . ALA B 1 143 ? 197.449 216.009 126.913 1.00 22.92 143 ALA B N 1
ATOM 4331 C CA . ALA B 1 143 ? 196.370 216.388 127.812 1.00 22.70 143 ALA B CA 1
ATOM 4332 C C . ALA B 1 143 ? 196.817 216.241 129.259 1.00 29.53 143 ALA B C 1
ATOM 4333 O O . ALA B 1 143 ? 197.704 215.444 129.577 1.00 30.47 143 ALA B O 1
ATOM 4335 N N . MET B 1 144 ? 196.190 217.024 130.134 1.00 30.96 144 MET B N 1
ATOM 4336 C CA . MET B 1 144 ? 196.446 216.958 131.566 1.00 25.24 144 MET B CA 1
ATOM 4337 C C . MET B 1 144 ? 195.517 215.933 132.201 1.00 29.69 144 MET B C 1
ATOM 4338 O O . MET B 1 144 ? 194.299 215.985 132.005 1.00 31.72 144 MET B O 1
ATOM 4343 N N . VAL B 1 145 ? 196.092 215.007 132.962 1.00 25.17 145 VAL B N 1
ATOM 4344 C CA . VAL B 1 145 ? 195.352 213.912 133.579 1.00 22.79 145 VAL B CA 1
ATOM 4345 C C . VAL B 1 145 ? 195.329 214.127 135.085 1.00 25.06 145 VAL B C 1
ATOM 4346 O O . VAL B 1 145 ? 196.375 214.358 135.702 1.00 26.92 145 VAL B O 1
ATOM 4350 N N . GLU B 1 146 ? 194.137 214.049 135.673 1.00 34.18 146 GLU B N 1
ATOM 4351 C CA . GLU B 1 146 ? 193.952 214.189 137.111 1.00 30.69 146 GLU B CA 1
ATOM 4352 C C . GLU B 1 146 ? 193.234 212.955 137.636 1.00 34.31 146 GLU B C 1
ATOM 4353 O O . GLU B 1 146 ? 192.232 212.525 137.058 1.00 36.25 146 GLU B O 1
ATOM 4359 N N . LEU B 1 147 ? 193.747 212.390 138.728 1.00 33.61 147 LEU B N 1
ATOM 4360 C CA . LEU B 1 147 ? 193.195 211.176 139.316 1.00 23.05 147 LEU B CA 1
ATOM 4361 C C . LEU B 1 147 ? 193.023 2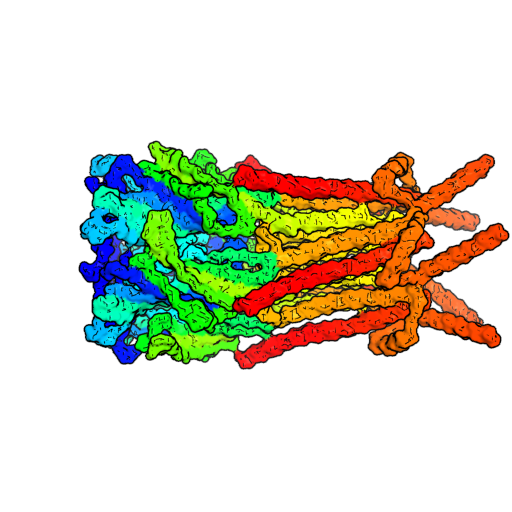11.382 140.813 1.00 21.59 147 LEU B C 1
ATOM 4362 O O . LEU B 1 147 ? 194.005 211.617 141.525 1.00 29.11 147 LEU B O 1
ATOM 4367 N N . LEU B 1 148 ? 191.783 211.291 141.284 1.00 29.97 148 LEU B N 1
ATOM 4368 C CA . LEU B 1 148 ? 191.451 211.422 142.695 1.00 19.15 148 LEU B CA 1
ATOM 4369 C C . LEU B 1 148 ? 190.725 210.167 143.159 1.00 21.98 148 LEU B C 1
ATOM 4370 O O . LEU B 1 148 ? 189.818 209.678 142.478 1.00 33.21 148 LEU B O 1
ATOM 4375 N N . TYR B 1 149 ? 191.125 209.648 144.319 1.00 14.02 149 TYR B N 1
ATOM 4376 C CA . TYR B 1 149 ? 190.565 208.401 144.819 1.00 23.77 149 TYR B CA 1
ATOM 4377 C C . TYR B 1 149 ? 190.739 208.354 146.328 1.00 27.44 149 TYR B C 1
ATOM 4378 O O . TYR B 1 149 ? 191.722 208.889 146.850 1.00 26.09 149 TYR B O 1
ATOM 4387 N N . PRO B 1 150 ? 189.812 207.729 147.050 1.00 29.46 150 PRO B N 1
ATOM 4388 C CA . PRO B 1 150 ? 190.019 207.474 148.477 1.00 20.50 150 PRO B CA 1
ATOM 4389 C C . PRO B 1 150 ? 190.830 206.209 148.705 1.00 17.64 150 PRO B C 1
ATOM 4390 O O . PRO B 1 150 ? 190.864 205.298 147.877 1.00 35.33 150 PRO B O 1
ATOM 4394 N N . THR B 1 151 ? 191.491 206.163 149.859 1.00 23.07 151 THR B N 1
ATOM 4395 C CA . THR B 1 151 ? 192.363 205.039 150.170 1.00 33.67 151 THR B CA 1
ATOM 4396 C C . THR B 1 151 ? 192.428 204.836 151.676 1.00 16.91 151 THR B C 1
ATOM 4397 O O . THR B 1 151 ? 192.136 205.741 152.461 1.00 31.03 151 THR B O 1
ATOM 4401 N N . ILE B 1 152 ? 192.814 203.623 152.065 1.00 20.77 152 ILE B N 1
ATOM 4402 C CA . ILE B 1 152 ? 193.062 203.266 153.457 1.00 25.24 152 ILE B CA 1
ATOM 4403 C C . ILE B 1 152 ? 194.478 202.715 153.536 1.00 26.72 152 ILE B C 1
ATOM 4404 O O . ILE B 1 152 ? 194.798 201.723 152.870 1.00 35.73 152 ILE B O 1
ATOM 4409 N N . TYR B 1 153 ? 195.321 203.352 154.341 1.00 22.71 153 TYR B N 1
ATOM 4410 C CA . TYR B 1 153 ? 196.736 203.011 154.418 1.00 14.17 153 TYR B CA 1
ATOM 4411 C C . TYR B 1 153 ? 197.022 202.216 155.685 1.00 18.12 153 TYR B C 1
ATOM 4412 O O . TYR B 1 153 ? 196.562 202.581 156.772 1.00 27.45 153 TYR B O 1
ATOM 4421 N N . LYS B 1 154 ? 197.780 201.133 155.537 1.00 27.89 154 LYS B N 1
ATOM 4422 C CA . LYS B 1 154 ? 198.269 200.333 156.656 1.00 24.04 154 LYS B CA 1
ATOM 4423 C C . LYS B 1 154 ? 199.777 200.552 156.725 1.00 25.32 154 LYS B C 1
ATOM 4424 O O . LYS B 1 154 ? 200.543 199.895 156.014 1.00 42.18 154 LYS B O 1
ATOM 4430 N N . ILE B 1 155 ? 200.199 201.476 157.584 1.00 24.61 155 ILE B N 1
ATOM 4431 C CA . ILE B 1 155 ? 201.576 201.953 157.634 1.00 30.58 155 ILE B CA 1
ATOM 4432 C C . ILE B 1 155 ? 202.265 201.341 158.844 1.00 31.48 155 ILE B C 1
ATOM 4433 O O . ILE B 1 155 ? 201.773 201.460 159.972 1.00 44.40 155 ILE B O 1
ATOM 4438 N N . SER B 1 156 ? 203.406 200.699 158.610 1.00 30.51 156 SER B N 1
ATOM 4439 C CA . SER B 1 156 ? 204.201 200.108 159.680 1.00 38.11 156 SER B CA 1
ATOM 4440 C C . SER B 1 156 ? 205.236 201.122 160.153 1.00 36.62 156 SER B C 1
ATOM 4441 O O . SER B 1 156 ? 206.119 201.520 159.386 1.00 38.55 156 SER B O 1
ATOM 4444 N N . CYS B 1 157 ? 205.127 201.538 161.413 1.00 45.51 157 CYS B N 1
ATOM 4445 C CA . CYS B 1 157 ? 206.050 202.493 162.004 1.00 52.52 157 CYS B CA 1
ATOM 4446 C C . CYS B 1 157 ? 206.469 202.014 163.386 1.00 50.14 157 CYS B C 1
ATOM 4447 O O . CYS B 1 157 ? 205.693 201.378 164.104 1.00 53.42 157 CYS B O 1
ATOM 4450 N N . LEU B 1 158 ? 207.711 202.325 163.750 1.00 49.53 158 LEU B N 1
ATOM 4451 C CA . LEU B 1 158 ? 208.241 201.945 165.051 1.00 50.58 158 LEU B CA 1
ATOM 4452 C C . LEU B 1 158 ? 207.670 202.854 166.131 1.00 53.27 158 LEU B C 1
ATOM 4453 O O . LEU B 1 158 ? 207.672 204.081 165.990 1.00 52.05 158 LEU B O 1
ATOM 4458 N N . LEU B 1 159 ? 207.182 202.251 167.211 1.00 46.82 159 LEU B N 1
ATOM 4459 C CA . LEU B 1 159 ? 206.553 202.977 168.306 1.00 45.51 159 LEU B CA 1
ATOM 4460 C C . LEU B 1 159 ? 207.402 202.848 169.562 1.00 44.40 159 LEU B C 1
ATOM 4461 O O . LEU B 1 159 ? 207.836 201.745 169.914 1.00 52.09 159 LEU B O 1
ATOM 4466 N N . ASN B 1 160 ? 207.635 203.973 170.234 1.00 46.64 160 ASN B N 1
ATOM 4467 C CA . ASN B 1 160 ? 208.393 204.018 171.480 1.00 48.28 160 ASN B CA 1
ATOM 4468 C C . ASN B 1 160 ? 207.410 204.251 172.621 1.00 53.12 160 ASN B C 1
ATOM 4469 O O . ASN B 1 160 ? 206.775 205.308 172.696 1.00 52.05 160 ASN B O 1
ATOM 4474 N N . LEU B 1 161 ? 207.288 203.264 173.506 1.00 50.81 161 LEU B N 1
ATOM 4475 C CA . LEU B 1 161 ? 206.348 203.312 174.625 1.00 46.17 161 LEU B CA 1
ATOM 4476 C C . LEU B 1 161 ? 207.056 203.547 175.954 1.00 43.84 161 LEU B C 1
ATOM 4477 O O . LEU B 1 161 ? 206.617 203.059 176.998 1.00 52.07 161 LEU B O 1
ATOM 4482 N N . LYS B 1 162 ? 208.160 204.297 175.938 1.00 45.20 162 LYS B N 1
ATOM 4483 C CA . LYS B 1 162 ? 208.909 204.565 177.159 1.00 44.09 162 LYS B CA 1
ATOM 4484 C C . LYS B 1 162 ? 208.183 205.525 178.093 1.00 48.38 162 LYS B C 1
ATOM 4485 O O . LYS B 1 162 ? 208.274 205.371 179.316 1.00 48.16 162 LYS B O 1
ATOM 4491 N N . TYR B 1 163 ? 207.460 206.504 177.549 1.00 53.84 163 TYR B N 1
ATOM 4492 C CA . TYR B 1 163 ? 206.784 207.519 178.348 1.00 38.87 163 TYR B CA 1
ATOM 4493 C C . TYR B 1 163 ? 205.275 207.304 178.407 1.00 36.68 163 TYR B C 1
ATOM 4494 O O . TYR B 1 163 ? 204.527 208.264 178.610 1.00 48.49 163 TYR B O 1
ATOM 4503 N N . PHE B 1 164 ? 204.817 206.070 178.233 1.00 37.47 164 PHE B N 1
ATOM 4504 C CA . PHE B 1 164 ? 203.389 205.791 178.284 1.00 35.54 164 PHE B CA 1
ATOM 4505 C C . PHE B 1 164 ? 202.845 206.124 179.672 1.00 44.37 164 PHE B C 1
ATOM 4506 O O . PHE B 1 164 ? 203.496 205.825 180.682 1.00 52.20 164 PHE B O 1
ATOM 4514 N N . PRO B 1 165 ? 201.658 206.740 179.767 1.00 36.60 165 PRO B N 1
ATOM 4515 C CA . PRO B 1 165 ? 200.759 207.153 178.681 1.00 34.19 165 PRO B CA 1
ATOM 4516 C C . PRO B 1 165 ? 200.976 208.589 178.205 1.00 37.00 165 PRO B C 1
ATOM 4517 O O . PRO B 1 165 ? 200.094 209.172 177.582 1.00 44.21 165 PRO B O 1
ATOM 4521 N N . PHE B 1 166 ? 202.133 209.189 178.481 1.00 42.40 166 PHE B N 1
ATOM 4522 C CA . PHE B 1 166 ? 202.437 210.551 178.055 1.00 34.53 166 PHE B CA 1
ATOM 4523 C C . PHE B 1 166 ? 203.339 210.567 176.824 1.00 34.02 166 PHE B C 1
ATOM 4524 O O . PHE B 1 166 ? 204.167 211.467 176.665 1.00 44.19 166 PHE B O 1
ATOM 4532 N N . ASP B 1 167 ? 203.188 209.580 175.947 1.00 29.34 167 ASP B N 1
ATOM 4533 C CA . ASP B 1 167 ? 204.093 209.397 174.822 1.00 38.41 167 ASP B CA 1
ATOM 4534 C C . ASP B 1 167 ? 203.568 210.084 173.569 1.00 34.17 167 ASP B C 1
ATOM 4535 O O . ASP B 1 167 ? 202.357 210.243 173.390 1.00 37.22 167 ASP B O 1
ATOM 4540 N N . THR B 1 168 ? 204.493 210.493 172.704 1.00 31.95 168 THR B N 1
ATOM 4541 C CA . THR B 1 168 ? 204.179 211.019 171.383 1.00 35.76 168 THR B CA 1
ATOM 4542 C C . THR B 1 168 ? 204.915 210.184 170.345 1.00 34.09 168 THR B C 1
ATOM 4543 O O . THR B 1 168 ? 206.058 209.773 170.571 1.00 37.86 168 THR B O 1
ATOM 4547 N N . GLN B 1 169 ? 204.259 209.924 169.218 1.00 29.59 169 GLN B N 1
ATOM 4548 C CA . GLN B 1 169 ? 204.796 209.047 168.190 1.00 37.07 169 GLN B CA 1
ATOM 4549 C C . GLN B 1 169 ? 204.905 209.785 166.863 1.00 30.91 169 GLN B C 1
ATOM 4550 O O . GLN B 1 169 ? 204.185 210.756 166.609 1.00 30.96 169 GLN B O 1
ATOM 4556 N N . THR B 1 170 ? 205.820 209.313 166.018 1.00 44.95 170 THR B N 1
ATOM 4557 C CA . THR B 1 170 ? 206.033 209.879 164.691 1.00 44.32 170 THR B CA 1
ATOM 4558 C C . THR B 1 170 ? 206.232 208.739 163.706 1.00 43.80 170 THR B C 1
ATOM 4559 O O . THR B 1 170 ? 207.215 207.999 163.803 1.00 52.12 170 THR B O 1
ATOM 4563 N N . CYS B 1 171 ? 205.304 208.600 162.763 1.00 46.60 171 CYS B N 1
ATOM 4564 C CA . CYS B 1 171 ? 205.366 207.565 161.740 1.00 57.27 171 CYS B CA 1
ATOM 4565 C C . CYS B 1 171 ? 205.535 208.208 160.371 1.00 51.43 171 CYS B C 1
ATOM 4566 O O . CYS B 1 171 ? 204.914 209.234 160.074 1.00 51.57 171 CYS B O 1
ATOM 4569 N N . ARG B 1 172 ? 206.378 207.600 159.544 1.00 45.84 172 ARG B N 1
ATOM 4570 C CA . ARG B 1 172 ? 206.725 208.134 158.236 1.00 35.37 172 ARG B CA 1
ATOM 4571 C C . ARG B 1 172 ? 206.005 207.376 157.127 1.00 36.33 172 ARG B C 1
ATOM 4572 O O . ARG B 1 172 ? 205.833 206.156 157.191 1.00 43.92 172 ARG B O 1
ATOM 4580 N N . MET B 1 173 ? 205.584 208.119 156.107 1.00 29.76 173 MET B N 1
ATOM 4581 C CA . MET B 1 173 ? 205.012 207.553 154.892 1.00 22.58 173 MET B CA 1
ATOM 4582 C C . MET B 1 173 ? 205.941 207.863 153.728 1.00 26.17 173 MET B C 1
ATOM 4583 O O . MET B 1 173 ? 206.273 209.029 153.490 1.00 32.72 173 MET B O 1
ATOM 4588 N N . THR B 1 174 ? 206.357 206.825 153.010 1.00 35.92 174 THR B N 1
ATOM 4589 C CA . THR B 1 174 ? 207.278 206.958 151.890 1.00 32.54 174 THR B CA 1
ATOM 4590 C C . THR B 1 174 ? 206.556 206.611 150.596 1.00 24.15 174 THR B C 1
ATOM 4591 O O . THR B 1 174 ? 205.949 205.541 150.487 1.00 25.33 174 THR B O 1
ATOM 4595 N N . PHE B 1 175 ? 206.627 207.514 149.621 1.00 25.64 175 PHE B N 1
ATOM 4596 C CA . PHE B 1 175 ? 205.974 207.338 148.333 1.00 18.54 175 PHE B CA 1
ATOM 4597 C C . PHE B 1 175 ? 207.000 207.456 147.214 1.00 28.30 175 PHE B C 1
ATOM 4598 O O . PHE B 1 175 ? 208.000 208.167 147.337 1.00 35.93 175 PHE B O 1
ATOM 4606 N N . GLY B 1 176 ? 206.742 206.748 146.120 1.00 32.92 176 GLY B N 1
ATOM 4607 C CA . GLY B 1 176 ? 207.642 206.783 144.986 1.00 26.83 176 GLY B CA 1
ATOM 4608 C C . GLY B 1 176 ? 207.229 205.765 143.942 1.00 27.79 176 GLY B C 1
ATOM 4609 O O . GLY B 1 176 ? 206.159 205.156 144.027 1.00 36.84 176 GLY B O 1
ATOM 4610 N N . SER B 1 177 ? 208.103 205.596 142.955 1.00 34.16 177 SER B N 1
ATOM 4611 C CA . SER B 1 177 ? 207.892 204.652 141.866 1.00 26.46 177 SER B CA 1
ATOM 4612 C C . SER B 1 177 ? 208.625 203.354 142.174 1.00 36.69 177 SER B C 1
ATOM 4613 O O . SER B 1 177 ? 209.797 203.373 142.563 1.00 43.97 177 SER B O 1
ATOM 4616 N N . TRP B 1 178 ? 207.930 202.228 141.996 1.00 35.15 178 TRP B N 1
ATOM 4617 C CA . TRP B 1 178 ? 208.508 200.937 142.356 1.00 26.10 178 TRP B CA 1
ATOM 4618 C C . TRP B 1 178 ? 209.557 200.476 141.351 1.00 32.70 178 TRP B C 1
ATOM 4619 O O . TRP B 1 178 ? 210.528 199.816 141.737 1.00 38.05 178 TRP B O 1
ATOM 4630 N N . SER B 1 179 ? 209.387 200.806 140.069 1.00 31.95 179 SER B N 1
ATOM 4631 C CA . SER B 1 179 ? 210.244 200.266 139.023 1.00 34.44 179 SER B CA 1
ATOM 4632 C C . SER B 1 179 ? 210.882 201.309 138.116 1.00 37.16 179 SER B C 1
ATOM 4633 O O . SER B 1 179 ? 211.808 200.962 137.376 1.00 37.72 179 SER B O 1
ATOM 4636 N N . PHE B 1 180 ? 210.426 202.557 138.145 1.00 37.56 180 PHE B N 1
ATOM 4637 C CA . PHE B 1 180 ? 210.895 203.582 137.221 1.00 30.58 180 PHE B CA 1
ATOM 4638 C C . PHE B 1 180 ? 211.830 204.547 137.936 1.00 38.64 180 PHE B C 1
ATOM 4639 O O . PHE B 1 180 ? 211.516 205.031 139.029 1.00 51.74 180 PHE B O 1
ATOM 4647 N N . ASP B 1 181 ? 212.976 204.821 137.316 1.00 36.09 181 ASP B N 1
ATOM 4648 C CA . ASP B 1 181 ? 213.913 205.811 137.821 1.00 35.10 181 ASP B CA 1
ATOM 4649 C C . ASP B 1 181 ? 213.434 207.218 137.469 1.00 41.12 181 ASP B C 1
ATOM 4650 O O . ASP B 1 181 ? 212.507 207.408 136.677 1.00 46.87 181 ASP B O 1
ATOM 4655 N N . ASN B 1 182 ? 214.079 208.220 138.069 1.00 43.74 182 ASN B N 1
ATOM 4656 C CA . ASN B 1 182 ? 213.651 209.603 137.897 1.00 39.66 182 ASN B CA 1
ATOM 4657 C C . ASN B 1 182 ? 213.906 210.151 136.495 1.00 39.83 182 ASN B C 1
ATOM 4658 O O . ASN B 1 182 ? 213.399 211.230 136.170 1.00 52.61 182 ASN B O 1
ATOM 4663 N N . SER B 1 183 ? 214.673 209.445 135.664 1.00 42.67 183 SER B N 1
ATOM 4664 C CA . SER B 1 183 ? 214.826 209.845 134.272 1.00 39.48 183 SER B CA 1
ATOM 4665 C C . SER B 1 183 ? 213.585 209.547 133.444 1.00 46.51 183 SER B C 1
ATOM 4666 O O . SER B 1 183 ? 213.490 210.016 132.304 1.00 39.45 183 SER B O 1
ATOM 4669 N N . LEU B 1 184 ? 212.640 208.782 133.988 1.00 49.83 184 LEU B N 1
ATOM 4670 C CA . LEU B 1 184 ? 211.375 208.478 133.332 1.00 40.42 184 LEU B CA 1
ATOM 4671 C C . LEU B 1 184 ? 210.186 209.099 134.049 1.00 36.69 184 LEU B C 1
ATOM 4672 O O . LEU B 1 184 ? 209.346 209.742 133.412 1.00 40.85 184 LEU B O 1
ATOM 4677 N N . ILE B 1 185 ? 210.092 208.922 135.366 1.00 33.90 185 ILE B N 1
ATOM 4678 C CA . ILE B 1 185 ? 209.004 209.468 136.167 1.00 35.11 185 ILE B CA 1
ATOM 4679 C C . ILE B 1 185 ? 209.603 210.221 137.347 1.00 34.59 185 ILE B C 1
ATOM 4680 O O . ILE B 1 185 ? 210.425 209.671 138.088 1.00 36.16 185 ILE B O 1
ATOM 4685 N N . ASP B 1 186 ? 209.186 211.473 137.525 1.00 38.66 186 ASP B N 1
ATOM 4686 C CA . ASP B 1 186 ? 209.629 212.303 138.634 1.00 31.23 186 ASP B CA 1
ATOM 4687 C C . ASP B 1 186 ? 208.434 212.686 139.496 1.00 31.76 186 ASP B C 1
ATOM 4688 O O . ASP B 1 186 ? 207.314 212.838 139.001 1.00 38.94 186 ASP B O 1
ATOM 4693 N N . TYR B 1 187 ? 208.681 212.840 140.795 1.00 31.74 187 TYR B N 1
ATOM 4694 C CA . TYR B 1 187 ? 207.634 213.116 141.767 1.00 26.47 187 TYR B CA 1
ATOM 4695 C C . TYR B 1 187 ? 207.913 214.426 142.487 1.00 25.88 187 TYR B C 1
ATOM 4696 O O . TYR B 1 187 ? 209.052 214.705 142.875 1.00 37.05 187 TYR B O 1
ATOM 4705 N N . PHE B 1 188 ? 206.866 215.227 142.663 1.00 23.97 188 PHE B N 1
ATOM 4706 C CA . PHE B 1 188 ? 206.932 216.476 143.403 1.00 24.26 188 PHE B CA 1
ATOM 4707 C C . PHE B 1 188 ? 205.747 216.574 144.351 1.00 27.49 188 PHE B C 1
ATOM 4708 O O . PHE B 1 188 ? 204.646 216.117 144.028 1.00 31.72 188 PHE B O 1
ATOM 4716 N N . PRO B 1 189 ? 205.943 217.163 145.527 1.00 42.85 189 PRO B N 1
ATOM 4717 C CA . PRO B 1 189 ? 204.847 217.296 146.489 1.00 32.70 189 PRO B CA 1
ATOM 4718 C C . PRO B 1 189 ? 204.015 218.550 146.252 1.00 36.19 189 PRO B C 1
ATOM 4719 O O . PRO B 1 189 ? 204.480 219.556 145.714 1.00 44.05 189 PRO B O 1
ATOM 4723 N N . ARG B 1 190 ? 202.754 218.464 146.672 1.00 44.49 190 ARG B N 1
ATOM 4724 C CA . ARG B 1 190 ? 201.827 219.589 146.629 1.00 43.97 190 ARG B CA 1
ATOM 4725 C C . ARG B 1 190 ? 201.285 219.806 148.032 1.00 50.72 190 ARG B C 1
ATOM 4726 O O . ARG B 1 190 ? 200.711 218.887 148.625 1.00 57.34 190 ARG B O 1
ATOM 4734 N N . THR B 1 191 ? 201.463 221.013 148.558 1.00 54.51 191 THR B N 1
ATOM 4735 C CA . THR B 1 191 ? 201.119 221.327 149.935 1.00 58.51 191 THR B CA 1
ATOM 4736 C C . THR B 1 191 ? 199.885 222.220 149.993 1.00 57.04 191 THR B C 1
ATOM 4737 O O . THR B 1 191 ? 199.503 222.861 149.010 1.00 50.77 191 THR B O 1
ATOM 4741 N N . PHE B 1 192 ? 199.264 222.248 151.167 1.00 57.20 192 PHE B N 1
ATOM 4742 C CA . PHE B 1 192 ? 198.076 223.048 151.414 1.00 58.85 192 PHE B CA 1
ATOM 4743 C C . PHE B 1 192 ? 198.444 224.290 152.224 1.00 60.64 192 PHE B C 1
ATOM 4744 O O . PHE B 1 192 ? 199.608 224.532 152.551 1.00 63.11 192 PHE B O 1
ATOM 4752 N N . THR B 1 193 ? 197.426 225.093 152.545 1.00 66.98 193 THR B N 1
ATOM 4753 C CA . THR B 1 193 ? 197.665 226.348 153.249 1.00 69.71 193 THR B CA 1
ATOM 4754 C C . THR B 1 193 ? 198.201 226.110 154.657 1.00 69.78 193 THR B C 1
ATOM 4755 O O . THR B 1 193 ? 199.170 226.753 155.077 1.00 68.17 193 THR B O 1
ATOM 4759 N N . ASN B 1 194 ? 197.591 225.187 155.397 1.00 66.18 194 ASN B N 1
ATOM 4760 C CA . ASN B 1 194 ? 197.971 224.933 156.780 1.00 66.96 194 ASN B CA 1
ATOM 4761 C C . ASN B 1 194 ? 199.170 224.002 156.912 1.00 67.27 194 ASN B C 1
ATOM 4762 O O . ASN B 1 194 ? 199.747 223.914 158.001 1.00 62.55 194 ASN B O 1
ATOM 4767 N N . GLY B 1 195 ? 199.557 223.311 155.844 1.00 60.18 195 GLY B N 1
ATOM 4768 C CA . GLY B 1 195 ? 200.683 222.411 155.895 1.00 58.42 195 GLY B CA 1
ATOM 4769 C C . GLY B 1 195 ? 200.731 221.464 154.713 1.00 58.87 195 GLY B C 1
ATOM 4770 O O . GLY B 1 195 ? 199.893 221.516 153.808 1.00 63.85 195 GLY B O 1
ATOM 4771 N N . PRO B 1 196 ? 201.734 220.582 154.697 1.00 50.63 196 PRO B N 1
ATOM 4772 C CA . PRO B 1 196 ? 201.841 219.614 153.591 1.00 47.32 196 PRO B CA 1
ATOM 4773 C C . PRO B 1 196 ? 200.641 218.693 153.468 1.00 45.91 196 PRO B C 1
ATOM 4774 O O . PRO B 1 196 ? 200.285 218.302 152.349 1.00 56.23 196 PRO B O 1
ATOM 4778 N N . ILE B 1 197 ? 200.004 218.333 154.579 1.00 39.89 197 ILE B N 1
ATOM 4779 C CA . ILE B 1 197 ? 198.869 217.418 154.584 1.00 38.18 197 ILE B CA 1
ATOM 4780 C C . ILE B 1 197 ? 197.638 218.183 155.045 1.00 35.07 197 ILE B C 1
ATOM 4781 O O . ILE B 1 197 ? 197.656 218.817 156.106 1.00 45.50 197 ILE B O 1
ATOM 4786 N N . GLY B 1 198 ? 196.576 218.126 154.245 1.00 25.42 198 GLY B N 1
ATOM 4787 C CA . GLY B 1 198 ? 195.351 218.829 154.591 1.00 29.20 198 GLY B CA 1
ATOM 4788 C C . GLY B 1 198 ? 194.701 218.228 155.824 1.00 35.06 198 GLY B C 1
ATOM 4789 O O . GLY B 1 198 ? 194.566 217.003 155.941 1.00 33.16 198 GLY B O 1
ATOM 4790 N N . LEU B 1 199 ? 194.292 219.093 156.757 1.00 39.72 199 LEU B N 1
ATOM 4791 C CA . LEU B 1 199 ? 193.633 218.662 157.985 1.00 30.81 199 LEU B CA 1
ATOM 4792 C C . LEU B 1 199 ? 192.342 219.434 158.236 1.00 33.01 199 LEU B C 1
ATOM 4793 O O . LEU B 1 199 ? 191.855 219.460 159.371 1.00 40.00 199 LEU B O 1
ATOM 4798 N N . ALA B 1 200 ? 191.777 220.062 157.203 1.00 40.07 200 ALA B N 1
ATOM 4799 C CA . ALA B 1 200 ? 190.576 220.868 157.382 1.00 40.43 200 ALA B CA 1
ATOM 4800 C C . ALA B 1 200 ? 189.325 220.023 157.584 1.00 46.41 200 ALA B C 1
ATOM 4801 O O . ALA B 1 200 ? 188.341 220.522 158.141 1.00 46.74 200 ALA B O 1
ATOM 4803 N N . ASN B 1 201 ? 189.337 218.764 157.148 1.00 40.67 201 ASN B N 1
ATOM 4804 C CA . ASN B 1 201 ? 188.191 217.872 157.289 1.00 32.92 201 ASN B CA 1
ATOM 4805 C C . ASN B 1 201 ? 188.533 216.657 158.144 1.00 38.94 201 ASN B C 1
ATOM 4806 O O . ASN B 1 201 ? 187.894 215.609 158.031 1.00 42.92 201 ASN B O 1
ATOM 4811 N N . PHE B 1 202 ? 189.541 216.786 159.002 1.00 34.47 202 PHE B N 1
ATOM 4812 C CA . PHE B 1 202 ? 189.946 215.677 159.853 1.00 29.22 202 PHE B CA 1
ATOM 4813 C C . PHE B 1 202 ? 188.897 215.408 160.924 1.00 34.14 202 PHE B C 1
ATOM 4814 O O . PHE B 1 202 ? 188.295 216.333 161.477 1.00 41.63 202 PHE B O 1
ATOM 4822 N N . LEU B 1 203 ? 188.679 214.128 161.213 1.00 38.63 203 LEU B N 1
ATOM 4823 C CA . LEU B 1 203 ? 187.750 213.700 162.250 1.00 30.53 203 LEU B CA 1
ATOM 4824 C C . LEU B 1 203 ? 188.532 213.480 163.538 1.00 34.23 203 LEU B C 1
ATOM 4825 O O . LEU B 1 203 ? 189.494 212.704 163.559 1.00 46.27 203 LEU B O 1
ATOM 4830 N N . GLU B 1 204 ? 188.124 214.168 164.602 1.00 39.54 204 GLU B N 1
ATOM 4831 C CA . GLU B 1 204 ? 188.864 214.113 165.855 1.00 38.74 204 GLU B CA 1
ATOM 4832 C C . GLU B 1 204 ? 188.848 212.706 166.439 1.00 43.80 204 GLU B C 1
ATOM 4833 O O . GLU B 1 204 ? 187.819 212.025 166.442 1.00 50.62 204 GLU B O 1
ATOM 4839 N N . ASN B 1 205 ? 190.003 212.275 166.930 1.00 41.13 205 ASN B N 1
ATOM 4840 C CA . ASN B 1 205 ? 190.139 210.981 167.575 1.00 37.72 205 ASN B CA 1
ATOM 4841 C C . ASN B 1 205 ? 190.000 211.134 169.083 1.00 42.71 205 ASN B C 1
ATOM 4842 O O . ASN B 1 205 ? 190.363 212.162 169.661 1.00 51.03 205 ASN B O 1
ATOM 4847 N N . ASP B 1 206 ? 189.464 210.096 169.719 1.00 45.76 206 ASP B N 1
ATOM 4848 C CA . ASP B 1 206 ? 189.225 210.102 171.155 1.00 47.86 206 ASP B CA 1
ATOM 4849 C C . ASP B 1 206 ? 190.454 209.713 171.966 1.00 50.20 206 ASP B C 1
ATOM 4850 O O . ASP B 1 206 ? 190.408 209.779 173.199 1.00 55.10 206 ASP B O 1
ATOM 4855 N N . ALA B 1 207 ? 191.547 209.314 171.312 1.00 40.19 207 ALA B N 1
ATOM 4856 C CA . ALA B 1 207 ? 192.753 208.896 172.008 1.00 30.18 207 ALA B CA 1
ATOM 4857 C C . ALA B 1 207 ? 194.030 209.549 171.502 1.00 28.86 207 ALA B C 1
ATOM 4858 O O . ALA B 1 207 ? 195.041 209.507 172.211 1.00 30.64 207 ALA B O 1
ATOM 4860 N N . TRP B 1 208 ? 194.021 210.147 170.312 1.00 18.88 208 TRP B N 1
ATOM 4861 C CA . TRP B 1 208 ? 195.216 210.735 169.728 1.00 22.68 208 TRP B CA 1
ATOM 4862 C C . TRP B 1 208 ? 194.910 212.127 169.196 1.00 27.47 208 TRP B C 1
ATOM 4863 O O . TRP B 1 208 ? 193.789 212.415 168.767 1.00 36.46 208 TRP B O 1
ATOM 4874 N N . SER B 1 209 ? 195.923 212.990 169.230 1.00 26.28 209 SER B N 1
ATOM 4875 C CA . SER B 1 209 ? 195.829 214.345 168.706 1.00 28.61 209 SER B CA 1
ATOM 4876 C C . SER B 1 209 ? 197.000 214.604 167.770 1.00 22.08 209 SER B C 1
ATOM 4877 O O . SER B 1 209 ? 198.133 214.208 168.056 1.00 35.63 209 SER B O 1
ATOM 4880 N N . VAL B 1 210 ? 196.723 215.274 166.656 1.00 25.02 210 VAL B N 1
ATOM 4881 C CA . VAL B 1 210 ? 197.732 215.555 165.642 1.00 28.87 210 VAL B CA 1
ATOM 4882 C C . VAL B 1 210 ? 198.360 216.911 165.933 1.00 33.74 210 VAL B C 1
ATOM 4883 O O . VAL B 1 210 ? 197.653 217.914 166.091 1.00 41.36 210 VAL B O 1
ATOM 4887 N N . LEU B 1 211 ? 199.691 216.944 166.002 1.00 28.64 211 LEU B N 1
ATOM 4888 C CA . LEU B 1 211 ? 200.429 218.160 166.321 1.00 33.24 211 LEU B CA 1
ATOM 4889 C C . LEU B 1 211 ? 200.947 218.891 165.089 1.00 39.16 211 LEU B C 1
ATOM 4890 O O . LEU B 1 211 ? 200.939 220.125 165.063 1.00 48.26 211 LEU B O 1
ATOM 4895 N N . GLY B 1 212 ? 201.398 218.169 164.071 1.00 34.02 212 GLY B N 1
ATOM 4896 C CA . GLY B 1 212 ? 201.921 218.816 162.882 1.00 40.10 212 GLY B CA 1
ATOM 4897 C C . GLY B 1 212 ? 202.297 217.792 161.836 1.00 38.52 212 GLY B C 1
ATOM 4898 O O . GLY B 1 212 ? 202.239 216.579 162.065 1.00 42.85 212 GLY B O 1
ATOM 4899 N N . THR B 1 213 ? 202.692 218.305 160.671 1.00 44.86 213 THR B N 1
ATOM 4900 C CA . THR B 1 213 ? 203.068 217.472 159.539 1.00 37.90 213 THR B CA 1
ATOM 4901 C C . THR B 1 213 ? 204.278 218.075 158.840 1.00 34.61 213 THR B C 1
ATOM 4902 O O . THR B 1 213 ? 204.507 219.286 158.893 1.00 44.64 213 THR B O 1
ATOM 4906 N N . LYS B 1 214 ? 205.053 217.213 158.183 1.00 43.97 214 LYS B N 1
ATOM 4907 C CA . LYS B 1 214 ? 206.227 217.630 157.430 1.00 43.42 214 LYS B CA 1
ATOM 4908 C C . LYS B 1 214 ? 206.304 216.834 156.137 1.00 39.83 214 LYS B C 1
ATOM 4909 O O . LYS B 1 214 ? 205.729 215.748 156.016 1.00 42.45 214 LYS B O 1
ATOM 4915 N N . VAL B 1 215 ? 207.026 217.387 155.165 1.00 33.66 215 VAL B N 1
ATOM 4916 C CA . VAL B 1 215 ? 207.245 216.736 153.879 1.00 35.69 215 VAL B CA 1
ATOM 4917 C C . VAL B 1 215 ? 208.691 216.967 153.460 1.00 39.32 215 VAL B C 1
ATOM 4918 O O . VAL B 1 215 ? 209.279 218.011 153.762 1.00 44.27 215 VAL B O 1
ATOM 4922 N N . ASN B 1 216 ? 209.273 215.975 152.789 1.00 43.61 216 ASN B N 1
ATOM 4923 C CA . ASN B 1 216 ? 210.656 216.061 152.338 1.00 34.55 216 ASN B CA 1
ATOM 4924 C C . ASN B 1 216 ? 210.814 215.253 151.060 1.00 32.36 216 ASN B C 1
ATOM 4925 O O . ASN B 1 216 ? 210.338 214.116 150.981 1.00 43.28 216 ASN B O 1
ATOM 4930 N N . ARG B 1 217 ? 211.479 215.840 150.070 1.00 26.72 217 ARG B N 1
ATOM 4931 C CA . ARG B 1 217 ? 211.744 215.187 148.795 1.00 30.68 217 ARG B CA 1
ATOM 4932 C C . ARG B 1 217 ? 213.218 214.816 148.723 1.00 35.24 217 ARG B C 1
ATOM 4933 O O . ARG B 1 217 ? 214.088 215.662 148.956 1.00 43.70 217 ARG B O 1
ATOM 4941 N N . GLU B 1 218 ? 213.495 213.553 148.404 1.00 47.52 218 GLU B N 1
ATOM 4942 C CA . GLU B 1 218 ? 214.852 213.029 148.399 1.00 43.23 218 GLU B CA 1
ATOM 4943 C C . GLU B 1 218 ? 215.111 212.251 147.118 1.00 47.41 218 GLU B C 1
ATOM 4944 O O . GLU B 1 218 ? 214.222 211.563 146.607 1.00 53.06 218 GLU B O 1
ATOM 4950 N N . GLU B 1 219 ? 216.333 212.365 146.606 1.00 54.45 219 GLU B N 1
ATOM 4951 C CA . GLU B 1 219 ? 216.794 211.574 145.474 1.00 54.57 219 GLU B CA 1
ATOM 4952 C C . GLU B 1 219 ? 217.779 210.527 145.974 1.00 54.29 219 GLU B C 1
ATOM 4953 O O . GLU B 1 219 ? 218.756 210.862 146.651 1.00 61.08 219 GLU B O 1
ATOM 4959 N N . LYS B 1 220 ? 217.523 209.266 145.640 1.00 55.04 220 LYS B N 1
ATOM 4960 C CA . LYS B 1 220 ? 218.306 208.147 146.141 1.00 52.23 220 LYS B CA 1
ATOM 4961 C C . LYS B 1 220 ? 218.977 207.423 144.982 1.00 53.55 220 LYS B C 1
ATOM 4962 O O . LYS B 1 220 ? 218.415 207.329 143.887 1.00 63.66 220 LYS B O 1
ATOM 4968 N N . LYS B 1 221 ? 220.179 206.914 145.234 1.00 62.09 221 LYS B N 1
ATOM 4969 C CA . LYS B 1 221 ? 220.974 206.246 144.215 1.00 63.48 221 LYS B CA 1
ATOM 4970 C C . LYS B 1 221 ? 220.805 204.735 144.299 1.00 66.31 221 LYS B C 1
ATOM 4971 O O . LYS B 1 221 ? 220.812 204.157 145.390 1.00 65.53 221 LYS B O 1
ATOM 4977 N N . TYR B 1 222 ? 220.651 204.100 143.140 1.00 70.93 222 TYR B N 1
ATOM 4978 C CA . TYR B 1 222 ? 220.678 202.648 143.069 1.00 73.15 222 TYR B CA 1
ATOM 4979 C C . TYR B 1 222 ? 222.063 202.137 143.442 1.00 75.65 222 TYR B C 1
ATOM 4980 O O . TYR B 1 222 ? 223.079 202.794 143.194 1.00 77.11 222 TYR B O 1
ATOM 4989 N N . THR B 1 223 ? 222.101 200.948 144.042 1.00 83.47 223 THR B N 1
ATOM 4990 C CA . THR B 1 223 ? 223.352 200.390 144.554 1.00 86.90 223 THR B CA 1
ATOM 4991 C C . THR B 1 223 ? 223.910 199.372 143.559 1.00 85.83 223 THR B C 1
ATOM 4992 O O . THR B 1 223 ? 224.771 198.545 143.868 1.00 86.09 223 THR B O 1
ATOM 4996 N N . CYS B 1 224 ? 223.390 199.444 142.334 1.00 90.52 224 CYS B N 1
ATOM 4997 C CA . CYS B 1 224 ? 223.875 198.579 141.266 1.00 91.23 224 CYS B CA 1
ATOM 4998 C C . CYS B 1 224 ? 224.061 199.344 139.960 1.00 90.39 224 CYS B C 1
ATOM 4999 O O . CYS B 1 224 ? 224.719 198.851 139.037 1.00 88.54 224 CYS B O 1
ATOM 5002 N N . CYS B 1 225 ? 223.494 200.538 139.869 1.00 89.47 225 CYS B N 1
ATOM 5003 C CA . CYS B 1 225 ? 223.459 201.321 138.642 1.00 90.96 225 CYS B CA 1
ATOM 5004 C C . CYS B 1 225 ? 223.704 202.788 138.941 1.00 90.87 225 CYS B C 1
ATOM 5005 O O . CYS B 1 225 ? 223.445 203.262 140.052 1.00 89.60 225 CYS B O 1
ATOM 5008 N N . PRO B 1 226 ? 224.213 203.547 137.960 1.00 88.20 226 PRO B N 1
ATOM 5009 C CA . PRO B 1 226 ? 224.405 204.988 138.169 1.00 85.42 226 PRO B CA 1
ATOM 5010 C C . PRO B 1 226 ? 223.178 205.805 137.794 1.00 84.01 226 PRO B C 1
ATOM 5011 O O . PRO B 1 226 ?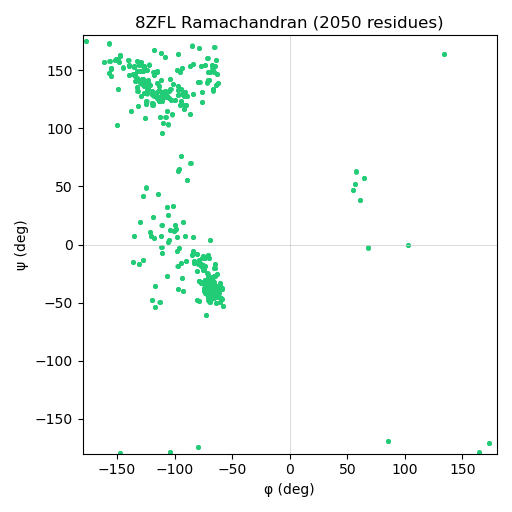 223.265 206.729 136.979 1.00 82.89 226 PRO B O 1
ATOM 5015 N N . VAL B 1 227 ? 222.030 205.473 138.381 1.00 76.23 227 VAL B N 1
ATOM 5016 C CA . VAL B 1 227 ? 220.789 206.203 138.153 1.00 73.20 227 VAL B CA 1
ATOM 5017 C C . VAL B 1 227 ? 220.135 206.487 139.497 1.00 72.56 227 VAL B C 1
ATOM 5018 O O . VAL B 1 227 ? 220.401 205.810 140.495 1.00 73.49 227 VAL B O 1
ATOM 5022 N N . ASN B 1 228 ? 219.273 207.498 139.516 1.00 58.33 228 ASN B N 1
ATOM 5023 C CA . ASN B 1 228 ? 218.606 207.952 140.727 1.00 51.66 228 ASN B CA 1
ATOM 5024 C C . ASN B 1 228 ? 217.114 207.657 140.659 1.00 49.31 228 ASN B C 1
ATOM 5025 O O . ASN B 1 228 ? 216.555 207.369 139.598 1.00 59.43 228 ASN B O 1
ATOM 5030 N N . TYR B 1 229 ? 216.468 207.735 141.822 1.00 44.41 229 TYR B N 1
ATOM 5031 C CA . TYR B 1 229 ? 215.017 207.674 141.905 1.00 42.37 229 TYR B CA 1
ATOM 5032 C C . TYR B 1 229 ? 214.556 208.592 143.028 1.00 40.21 229 TYR B C 1
ATOM 5033 O O . TYR B 1 229 ? 215.289 208.833 143.991 1.00 46.72 229 TYR B O 1
ATOM 5042 N N . THR B 1 230 ? 213.336 209.100 142.894 1.00 38.21 230 THR B N 1
ATOM 5043 C CA . THR B 1 230 ? 212.804 210.114 143.795 1.00 31.19 230 THR B CA 1
ATOM 5044 C C . THR B 1 230 ? 211.863 209.485 144.815 1.00 31.05 230 THR B C 1
ATOM 5045 O O . THR B 1 230 ? 211.051 208.618 144.477 1.00 36.68 230 THR B O 1
ATOM 5049 N N . LEU B 1 231 ? 211.982 209.926 146.066 1.00 30.96 231 LEU B N 1
ATOM 5050 C CA . LEU B 1 231 ? 211.135 209.463 147.156 1.00 31.43 231 LEU B CA 1
ATOM 5051 C C . LEU B 1 231 ? 210.551 210.659 147.891 1.00 28.18 231 LEU B C 1
ATOM 5052 O O . LEU B 1 231 ? 211.229 211.673 148.084 1.00 34.65 231 LEU B O 1
ATOM 5057 N N . LEU B 1 232 ? 209.290 210.536 148.298 1.00 21.90 232 LEU B N 1
ATOM 5058 C CA . LEU B 1 232 ? 208.602 211.563 149.069 1.00 19.81 232 LEU B CA 1
ATOM 5059 C C . LEU B 1 232 ? 208.332 211.037 150.471 1.00 15.87 232 LEU B C 1
ATOM 5060 O O . LEU B 1 232 ? 207.751 209.958 150.632 1.00 24.64 232 LEU B O 1
ATOM 5065 N N . HIS B 1 233 ? 208.751 211.796 151.478 1.00 26.89 233 HIS B N 1
ATOM 5066 C CA . HIS B 1 233 ? 208.602 211.412 152.875 1.00 27.30 233 HIS B CA 1
ATOM 5067 C C . HIS B 1 233 ? 207.591 212.326 153.551 1.00 20.57 233 HIS B C 1
ATOM 5068 O O . HIS B 1 233 ? 207.732 213.553 153.510 1.00 31.21 233 HIS B O 1
ATOM 5075 N N . TYR B 1 234 ? 206.576 211.728 154.170 1.00 29.57 234 TYR B N 1
ATOM 5076 C CA . TYR B 1 234 ? 205.554 212.457 154.909 1.00 18.71 234 TYR B CA 1
ATOM 5077 C C . TYR B 1 234 ? 205.644 212.080 156.380 1.00 30.90 234 TYR B C 1
ATOM 5078 O O . TYR B 1 234 ? 205.626 210.894 156.722 1.00 45.14 234 TYR B O 1
ATOM 5087 N N . ASP B 1 235 ? 205.738 213.088 157.242 1.00 37.07 235 ASP B N 1
ATOM 5088 C CA . ASP B 1 235 ? 205.865 212.891 158.680 1.00 36.63 235 ASP B CA 1
ATOM 5089 C C . ASP B 1 235 ? 204.593 213.356 159.375 1.00 37.28 235 ASP B C 1
ATOM 5090 O O . ASP B 1 235 ? 204.107 214.460 159.113 1.00 38.87 235 ASP B O 1
ATOM 5095 N N . VAL B 1 236 ? 204.059 212.511 160.253 1.00 32.63 236 VAL B N 1
ATOM 5096 C CA . VAL B 1 236 ? 202.889 212.834 161.060 1.00 37.05 236 VAL B CA 1
ATOM 5097 C C . VAL B 1 236 ? 203.260 212.647 162.524 1.00 31.81 236 VAL B C 1
ATOM 5098 O O . VAL B 1 236 ? 203.802 211.602 162.902 1.00 34.74 236 VAL B O 1
ATOM 5102 N N . VAL B 1 237 ? 202.968 213.654 163.343 1.00 25.82 237 VAL B N 1
ATOM 5103 C CA . VAL B 1 237 ? 203.261 213.629 164.771 1.00 25.30 237 VAL B CA 1
ATOM 5104 C C . VAL B 1 237 ? 201.940 213.557 165.522 1.00 23.05 237 VAL B C 1
ATOM 5105 O O . VAL B 1 237 ? 201.067 214.416 165.341 1.00 25.67 237 VAL B O 1
ATOM 5109 N N . ILE B 1 238 ? 201.792 212.536 166.361 1.00 25.25 238 ILE B N 1
ATOM 5110 C CA . ILE B 1 238 ? 200.575 212.312 167.131 1.00 29.95 238 ILE B CA 1
ATOM 5111 C C . ILE B 1 238 ? 200.945 212.151 168.598 1.00 27.89 238 ILE B C 1
ATOM 5112 O O . ILE B 1 238 ? 201.980 211.560 168.928 1.00 28.95 238 ILE B O 1
ATOM 5117 N N . GLN B 1 239 ? 200.101 212.684 169.479 1.00 25.00 239 GLN B N 1
ATOM 5118 C CA . GLN B 1 239 ? 200.309 212.611 170.917 1.00 20.89 239 GLN B CA 1
ATOM 5119 C C . GLN B 1 239 ? 199.111 211.947 171.580 1.00 26.70 239 GLN B C 1
ATOM 5120 O O . GLN B 1 239 ? 197.962 212.193 171.201 1.00 35.54 239 GLN B O 1
ATOM 5126 N N . ARG B 1 240 ? 199.387 211.104 172.571 1.00 33.98 240 ARG B N 1
ATOM 5127 C CA . ARG B 1 240 ? 198.340 210.393 173.288 1.00 28.62 240 ARG B CA 1
ATOM 5128 C C . ARG B 1 240 ? 197.648 211.307 174.292 1.00 32.75 240 ARG B C 1
ATOM 5129 O O . ARG B 1 240 ? 198.227 212.279 174.787 1.00 35.52 240 ARG B O 1
ATOM 5137 N N . LYS B 1 241 ? 196.390 210.985 174.587 1.00 38.86 241 LYS B N 1
ATOM 5138 C CA . LYS B 1 241 ? 195.637 211.696 175.612 1.00 35.83 241 LYS B CA 1
ATOM 5139 C C . LYS B 1 241 ? 195.596 210.853 176.879 1.00 40.49 241 LYS B C 1
ATOM 5140 O O . LYS B 1 241 ? 194.951 209.796 176.884 1.00 42.00 241 LYS B O 1
ATOM 5146 N N . PRO B 1 242 ? 196.255 211.268 177.961 1.00 44.80 242 PRO B N 1
ATOM 5147 C CA . PRO B 1 242 ? 196.383 210.413 179.147 1.00 43.89 242 PRO B CA 1
ATOM 5148 C C . PRO B 1 242 ? 195.292 210.574 180.196 1.00 45.23 242 PRO B C 1
ATOM 5149 O O . PRO B 1 242 ? 195.424 209.987 181.277 1.00 47.17 242 PRO B O 1
ATOM 5153 N N . LEU B 1 243 ? 194.235 211.342 179.921 1.00 48.08 243 LEU B N 1
ATOM 5154 C CA . LEU B 1 243 ? 193.214 211.580 180.937 1.00 46.67 243 LEU B CA 1
ATOM 5155 C C . LEU B 1 243 ? 192.510 210.292 181.348 1.00 45.65 243 LEU B C 1
ATOM 5156 O O . LEU B 1 243 ? 192.259 210.078 182.540 1.00 46.57 243 LEU B O 1
ATOM 5161 N N . TYR B 1 244 ? 192.188 209.427 180.382 1.00 42.89 244 TYR B N 1
ATOM 5162 C CA . TYR B 1 244 ? 191.511 208.176 180.705 1.00 40.90 244 TYR B CA 1
ATOM 5163 C C . TYR B 1 244 ? 192.356 207.313 181.633 1.00 45.09 244 TYR B C 1
ATOM 5164 O O . TYR B 1 244 ? 191.867 206.832 182.662 1.00 47.28 244 TYR B O 1
ATOM 5173 N N . TYR B 1 245 ? 193.631 207.118 181.294 1.00 56.38 245 TYR B N 1
ATOM 5174 C CA . TYR B 1 245 ? 194.504 206.307 182.136 1.00 46.33 245 TYR B CA 1
ATOM 5175 C C . TYR B 1 245 ? 194.709 206.938 183.507 1.00 48.85 245 TYR B C 1
ATOM 5176 O O . TYR B 1 245 ? 194.676 206.235 184.523 1.00 51.76 245 TYR B O 1
ATOM 5185 N N . VAL B 1 246 ? 194.897 208.261 183.559 1.00 52.06 246 VAL B N 1
ATOM 5186 C CA . VAL B 1 246 ? 195.104 208.931 184.842 1.00 50.70 246 VAL B CA 1
ATOM 5187 C C . VAL B 1 246 ? 193.886 208.758 185.740 1.00 48.24 246 VAL B C 1
ATOM 5188 O O . VAL B 1 246 ? 194.015 208.448 186.931 1.00 55.53 246 VAL B O 1
ATOM 5192 N N . LEU B 1 247 ? 192.686 208.940 185.189 1.00 56.63 247 LEU B N 1
ATOM 5193 C CA . LEU B 1 247 ? 191.471 208.826 185.984 1.00 52.36 247 LEU B CA 1
ATOM 5194 C C . LEU B 1 247 ? 191.077 207.383 186.278 1.00 49.85 247 LEU B C 1
ATOM 5195 O O . LEU B 1 247 ? 190.297 207.153 187.209 1.00 56.57 247 LEU B O 1
ATOM 5200 N N . ASN B 1 248 ? 191.593 206.409 185.526 1.00 54.10 248 ASN B N 1
ATOM 5201 C CA . ASN B 1 248 ? 191.135 205.034 185.661 1.00 53.74 248 ASN B CA 1
ATOM 5202 C C . ASN B 1 248 ? 192.105 204.095 186.364 1.00 56.34 248 ASN B C 1
ATOM 5203 O O . ASN B 1 248 ? 191.647 203.114 186.962 1.00 60.67 248 ASN B O 1
ATOM 5208 N N . LEU B 1 249 ? 193.412 204.348 186.320 1.00 58.86 249 LEU B N 1
ATOM 5209 C CA . LEU B 1 249 ? 194.381 203.432 186.909 1.00 51.75 249 LEU B CA 1
ATOM 5210 C C . LEU B 1 249 ? 195.212 204.067 188.011 1.00 55.28 249 LEU B C 1
ATOM 5211 O O . LEU B 1 249 ? 195.367 203.470 189.083 1.00 62.07 249 LEU B O 1
ATOM 5216 N N . ILE B 1 250 ? 195.757 205.262 187.780 1.00 49.55 250 ILE B N 1
ATOM 5217 C CA . ILE B 1 250 ? 196.716 205.839 188.718 1.00 50.71 250 ILE B CA 1
ATOM 5218 C C . ILE B 1 250 ? 196.035 206.206 190.032 1.00 54.10 250 ILE B C 1
ATOM 5219 O O . ILE B 1 250 ? 196.539 205.895 191.117 1.00 63.70 250 ILE B O 1
ATOM 5224 N N . ALA B 1 251 ? 194.882 206.878 189.955 1.00 56.19 251 ALA B N 1
ATOM 5225 C CA . ALA B 1 251 ? 194.224 207.346 191.175 1.00 56.89 251 ALA B CA 1
ATOM 5226 C C . ALA B 1 251 ? 193.764 206.209 192.082 1.00 58.35 251 ALA B C 1
ATOM 5227 O O . ALA B 1 251 ? 194.054 206.261 193.292 1.00 63.10 251 ALA B O 1
ATOM 5229 N N . PRO B 1 252 ? 193.042 205.183 191.603 1.00 58.07 252 PRO B N 1
ATOM 5230 C CA . PRO B 1 252 ? 192.583 204.138 192.537 1.00 58.67 252 PRO B CA 1
ATOM 5231 C C . PRO B 1 252 ? 193.715 203.398 193.228 1.00 59.95 252 PRO B C 1
ATOM 5232 O O . PRO B 1 252 ? 193.629 203.133 194.434 1.00 64.47 252 PRO B O 1
ATOM 5236 N N . THR B 1 253 ? 194.781 203.060 192.499 1.00 54.78 253 THR B N 1
ATOM 5237 C CA . THR B 1 253 ? 195.924 202.394 193.111 1.00 56.94 253 THR B CA 1
ATOM 5238 C C . THR B 1 253 ? 196.630 203.272 194.134 1.00 52.97 253 THR B C 1
ATOM 5239 O O . THR B 1 253 ? 197.019 202.770 195.195 1.00 61.09 253 THR B O 1
ATOM 5243 N N . ALA B 1 254 ? 196.802 204.562 193.843 1.00 46.40 254 ALA B N 1
ATOM 5244 C CA . ALA B 1 254 ? 197.398 205.474 194.812 1.00 50.67 254 ALA B CA 1
ATOM 5245 C C . ALA B 1 254 ? 196.544 205.608 196.065 1.00 54.95 254 ALA B C 1
ATOM 5246 O O . ALA B 1 254 ? 197.086 205.665 197.175 1.00 58.63 254 ALA B O 1
ATOM 5248 N N . VAL B 1 255 ? 195.220 205.667 195.911 1.00 47.53 255 VAL B N 1
ATOM 5249 C CA . VAL B 1 255 ? 194.341 205.735 197.075 1.00 44.54 255 VAL B CA 1
ATOM 5250 C C . VAL B 1 255 ? 194.436 204.453 197.896 1.00 48.14 255 VAL B C 1
ATOM 5251 O O . VAL B 1 255 ? 194.521 204.493 199.131 1.00 51.38 255 VAL B O 1
ATOM 5255 N N . ILE B 1 256 ? 194.426 203.298 197.225 1.00 47.63 256 ILE B N 1
ATOM 5256 C CA . ILE B 1 256 ? 194.475 202.019 197.928 1.00 45.98 256 ILE B CA 1
ATOM 5257 C C . ILE B 1 256 ? 195.794 201.865 198.675 1.00 50.00 256 ILE B C 1
ATOM 5258 O O . ILE B 1 256 ? 195.823 201.395 199.820 1.00 54.23 256 ILE B O 1
ATOM 5263 N N . THR B 1 257 ? 196.907 202.249 198.043 1.00 46.06 257 THR B N 1
ATOM 5264 C CA . THR B 1 257 ? 198.207 202.140 198.696 1.00 51.99 257 THR B CA 1
ATOM 5265 C C . THR B 1 257 ? 198.280 203.027 199.934 1.00 50.51 257 THR B C 1
ATOM 5266 O O . THR B 1 257 ? 198.790 202.605 200.979 1.00 50.01 257 THR B O 1
ATOM 5270 N N . PHE B 1 258 ? 197.769 204.256 199.838 1.00 43.90 258 PHE B N 1
ATOM 5271 C CA . PHE B 1 258 ? 197.763 205.150 200.993 1.00 44.38 258 PHE B CA 1
ATOM 5272 C C . PHE B 1 258 ? 196.891 204.595 202.114 1.00 52.30 258 PHE B C 1
ATOM 5273 O O . PHE B 1 258 ? 197.264 204.656 203.293 1.00 48.18 258 PHE B O 1
ATOM 5281 N N . ILE B 1 259 ? 195.724 204.047 201.764 1.00 53.97 259 ILE B N 1
ATOM 5282 C CA . ILE B 1 259 ? 194.838 203.472 202.773 1.00 45.09 259 ILE B CA 1
ATOM 5283 C C . ILE B 1 259 ? 195.515 202.297 203.469 1.00 50.71 259 ILE B C 1
ATOM 5284 O O . ILE B 1 259 ? 195.452 202.162 204.698 1.00 52.81 259 ILE B O 1
ATOM 5289 N N . SER B 1 260 ? 196.178 201.433 202.697 1.00 53.69 260 SER B N 1
ATOM 5290 C CA . SER B 1 260 ? 196.878 200.295 203.283 1.00 46.05 260 SER B CA 1
ATOM 5291 C C . SER B 1 260 ? 198.031 200.750 204.171 1.00 46.95 260 SER B C 1
ATOM 5292 O O . SER B 1 260 ? 198.280 200.156 205.226 1.00 51.53 260 SER B O 1
ATOM 5295 N N . ILE B 1 261 ? 198.751 201.795 203.755 1.00 51.42 261 ILE B N 1
ATOM 5296 C CA . ILE B 1 261 ? 199.843 202.320 204.570 1.00 46.51 261 ILE B CA 1
ATOM 5297 C C . ILE B 1 261 ? 199.312 202.843 205.897 1.00 51.78 261 ILE B C 1
ATOM 5298 O O . ILE B 1 261 ? 199.898 202.598 206.959 1.00 55.75 261 ILE B O 1
ATOM 5303 N N . ILE B 1 262 ? 198.190 203.567 205.860 1.00 54.61 262 ILE B N 1
ATOM 5304 C CA . ILE B 1 262 ? 197.586 204.058 207.097 1.00 52.84 262 ILE B CA 1
ATOM 5305 C C . ILE B 1 262 ? 197.155 202.892 207.980 1.00 52.14 262 ILE B C 1
ATOM 5306 O O . ILE B 1 262 ? 197.370 202.903 209.198 1.00 53.78 262 ILE B O 1
ATOM 5311 N N . GLY B 1 263 ? 196.544 201.868 207.381 1.00 48.62 263 GLY B N 1
ATOM 5312 C CA . GLY B 1 263 ? 196.094 200.724 208.156 1.00 47.95 263 GLY B CA 1
ATOM 5313 C C . GLY B 1 263 ? 197.223 199.924 208.776 1.00 50.74 263 GLY B C 1
ATOM 5314 O O . GLY B 1 263 ? 197.058 199.345 209.854 1.00 52.02 263 GLY B O 1
ATOM 5315 N N . PHE B 1 264 ? 198.376 199.868 208.106 1.00 50.25 264 PHE B N 1
ATOM 5316 C CA . PHE B 1 264 ? 199.481 199.040 208.585 1.00 39.68 264 PHE B CA 1
ATOM 5317 C C . PHE B 1 264 ? 199.993 199.503 209.944 1.00 48.35 264 PHE B C 1
ATOM 5318 O O . PHE B 1 264 ? 200.280 198.679 210.820 1.00 53.77 264 PHE B O 1
ATOM 5326 N N . PHE B 1 265 ? 200.118 200.813 210.141 1.00 46.55 265 PHE B N 1
ATOM 5327 C CA . PHE B 1 265 ? 200.794 201.372 211.306 1.00 40.94 265 PHE B CA 1
ATOM 5328 C C . PHE B 1 265 ? 199.827 202.141 212.199 1.00 48.94 265 PHE B C 1
ATOM 5329 O O . PHE B 1 265 ? 200.136 203.230 212.688 1.00 52.50 265 PHE B O 1
ATOM 5337 N N . THR B 1 266 ? 198.641 201.580 212.425 1.00 61.26 266 THR B N 1
ATOM 5338 C CA . THR B 1 266 ? 197.655 202.178 213.313 1.00 60.72 266 THR B CA 1
ATOM 5339 C C . THR B 1 266 ? 197.125 201.111 214.258 1.00 64.01 266 THR B C 1
ATOM 5340 O O . THR B 1 266 ? 196.757 200.015 213.822 1.00 61.88 266 THR B O 1
ATOM 5344 N N . SER B 1 267 ? 197.088 201.433 215.550 1.00 74.87 267 SER B N 1
ATOM 5345 C CA . SER B 1 267 ? 196.629 200.508 216.574 1.00 75.53 267 SER B CA 1
ATOM 5346 C C . SER B 1 267 ? 195.600 201.192 217.463 1.00 74.13 267 SER B C 1
ATOM 5347 O O . SER B 1 267 ? 195.642 202.407 217.671 1.00 73.57 267 SER B O 1
ATOM 5350 N N . SER B 1 268 ? 194.667 200.392 217.984 1.00 78.97 268 SER B N 1
ATOM 5351 C CA . SER B 1 268 ? 193.618 200.929 218.844 1.00 81.01 268 SER B CA 1
ATOM 5352 C C . SER B 1 268 ? 194.147 201.277 220.231 1.00 81.48 268 SER B C 1
ATOM 5353 O O . SER B 1 268 ? 193.767 202.306 220.801 1.00 79.40 268 SER B O 1
ATOM 5356 N N . SER B 1 269 ? 195.016 200.437 220.788 1.00 84.60 269 SER B N 1
ATOM 5357 C CA . SER B 1 269 ? 195.550 200.646 222.126 1.00 85.37 269 SER B CA 1
ATOM 5358 C C . SER B 1 269 ? 197.054 200.433 222.116 1.00 85.22 269 SER B C 1
ATOM 5359 O O . SER B 1 269 ? 197.556 199.524 221.446 1.00 83.18 269 SER B O 1
ATOM 5362 N N . VAL B 1 270 ? 197.770 201.277 222.862 1.00 82.66 270 VAL B N 1
ATOM 5363 C CA . VAL B 1 270 ? 199.220 201.139 222.948 1.00 84.95 270 VAL B CA 1
ATOM 5364 C C . VAL B 1 270 ? 199.613 199.899 223.742 1.00 84.63 270 VAL B C 1
ATOM 5365 O O . VAL B 1 270 ? 200.533 199.172 223.353 1.00 83.54 270 VAL B O 1
ATOM 5369 N N . HIS B 1 271 ? 198.931 199.644 224.854 1.00 81.33 271 HIS B N 1
ATOM 5370 C CA . HIS B 1 271 ? 199.235 198.498 225.711 1.00 81.97 271 HIS B CA 1
ATOM 5371 C C . HIS B 1 271 ? 198.310 197.326 225.389 1.00 81.92 271 HIS B C 1
ATOM 5372 O O . HIS B 1 271 ? 197.509 196.879 226.211 1.00 80.88 271 HIS B O 1
ATOM 5379 N N . ASP B 1 272 ? 198.433 196.824 224.162 1.00 83.70 272 ASP B N 1
ATOM 5380 C CA . ASP B 1 272 ? 197.612 195.716 223.703 1.00 85.11 272 ASP B CA 1
ATOM 5381 C C . ASP B 1 272 ? 198.340 194.975 222.592 1.00 85.60 272 ASP B C 1
ATOM 5382 O O . ASP B 1 272 ? 199.147 195.558 221.862 1.00 87.93 272 ASP B O 1
ATOM 5387 N N . LEU B 1 273 ? 198.046 193.683 222.473 1.00 77.60 273 LEU B N 1
ATOM 5388 C CA . LEU B 1 273 ? 198.626 192.878 221.407 1.00 78.83 273 LEU B CA 1
ATOM 5389 C C . LEU B 1 273 ? 198.029 193.273 220.062 1.00 78.94 273 LEU B C 1
ATOM 5390 O O . LEU B 1 273 ? 196.834 193.562 219.953 1.00 78.59 273 LEU B O 1
ATOM 5395 N N . ARG B 1 274 ? 198.870 193.284 219.034 1.00 69.10 274 ARG B N 1
ATOM 5396 C CA . ARG B 1 274 ? 198.456 193.708 217.706 1.00 68.01 274 ARG B CA 1
ATOM 5397 C C . ARG B 1 274 ? 198.098 192.505 216.839 1.00 72.59 274 ARG B C 1
ATOM 5398 O O . ARG B 1 274 ? 198.439 191.360 217.144 1.00 71.29 274 ARG B O 1
ATOM 5406 N N . GLN B 1 275 ? 197.400 192.783 215.743 1.00 78.47 275 GLN B N 1
ATOM 5407 C CA . GLN B 1 275 ? 196.972 191.751 214.812 1.00 76.60 275 GLN B CA 1
ATOM 5408 C C . GLN B 1 275 ? 198.084 191.432 213.813 1.00 77.96 275 GLN B C 1
ATOM 5409 O O . GLN B 1 275 ? 199.108 192.114 213.740 1.00 79.03 275 GLN B O 1
ATOM 5415 N N . GLU B 1 276 ? 197.863 190.374 213.033 1.00 80.07 276 GLU B N 1
ATOM 5416 C CA . GLU B 1 276 ? 198.881 189.832 212.140 1.00 79.02 276 GLU B CA 1
ATOM 5417 C C . GLU B 1 276 ? 199.312 190.821 211.062 1.00 81.90 276 GLU B C 1
ATOM 5418 O O . GLU B 1 276 ? 200.509 190.956 210.786 1.00 81.61 276 GLU B O 1
ATOM 5424 N N . LYS B 1 277 ? 198.349 191.503 210.438 1.00 70.23 277 LYS B N 1
ATOM 5425 C CA . LYS B 1 277 ? 198.499 192.439 209.326 1.00 67.07 277 LYS B CA 1
ATOM 5426 C C . LYS B 1 277 ? 198.926 191.741 208.037 1.00 64.88 277 LYS B C 1
ATOM 5427 O O . LYS B 1 277 ? 199.046 192.401 207.008 1.00 64.63 277 LYS B O 1
ATOM 5433 N N . ILE B 1 278 ? 199.162 190.428 208.063 1.00 65.97 278 ILE B N 1
ATOM 5434 C CA . ILE B 1 278 ? 199.564 189.719 206.853 1.00 66.72 278 ILE B CA 1
ATOM 5435 C C . ILE B 1 278 ? 198.409 189.618 205.864 1.00 68.60 278 ILE B C 1
ATOM 5436 O O . ILE B 1 278 ? 198.604 189.798 204.656 1.00 67.79 278 ILE B O 1
ATOM 5441 N N . THR B 1 279 ? 197.197 189.335 206.349 1.00 71.32 279 THR B N 1
ATOM 5442 C CA . THR B 1 279 ? 196.041 189.223 205.467 1.00 71.16 279 THR B CA 1
ATOM 5443 C C . THR B 1 279 ? 195.723 190.538 204.767 1.00 70.74 279 THR B C 1
ATOM 5444 O O . THR B 1 279 ? 195.331 190.531 203.595 1.00 69.87 279 THR B O 1
ATOM 5448 N N . LEU B 1 280 ? 195.876 191.667 205.465 1.00 61.06 280 LEU B N 1
ATOM 5449 C CA . LEU B 1 280 ? 195.633 192.963 204.842 1.00 59.68 280 LEU B CA 1
ATOM 5450 C C . LEU B 1 280 ? 196.600 193.229 203.697 1.00 63.04 280 LEU B C 1
ATOM 5451 O O . LEU B 1 280 ? 196.192 193.743 202.650 1.00 64.09 280 LEU B O 1
ATOM 5456 N N . GLY B 1 281 ? 197.875 192.888 203.872 1.00 56.07 281 GLY B N 1
ATOM 5457 C CA . GLY B 1 281 ? 198.862 193.074 202.826 1.00 53.43 281 GLY B CA 1
ATOM 5458 C C . GLY B 1 281 ? 198.614 192.204 201.612 1.00 52.03 281 GLY B C 1
ATOM 5459 O O . GLY B 1 281 ? 198.753 192.661 200.473 1.00 56.33 281 GLY B O 1
ATOM 5460 N N . ILE B 1 282 ? 198.253 190.941 201.844 1.00 56.98 282 ILE B N 1
ATOM 5461 C CA . ILE B 1 282 ? 197.947 190.038 200.739 1.00 60.25 282 ILE B CA 1
ATOM 5462 C C . ILE B 1 282 ? 196.712 190.517 199.983 1.00 60.50 282 ILE B C 1
ATOM 5463 O O . ILE B 1 282 ? 196.681 190.507 198.747 1.00 61.71 282 ILE B O 1
ATOM 5468 N N . THR B 1 283 ? 195.680 190.947 200.712 1.00 64.57 283 THR B N 1
ATOM 5469 C CA . THR B 1 283 ? 194.471 191.448 200.064 1.00 61.69 283 THR B CA 1
ATOM 5470 C C . THR B 1 283 ? 194.763 192.695 199.238 1.00 61.59 283 THR B C 1
ATOM 5471 O O . THR B 1 283 ? 194.233 192.853 198.131 1.00 63.47 283 THR B O 1
ATOM 5475 N N . THR B 1 284 ? 195.597 193.596 199.763 1.00 60.26 284 THR B N 1
ATOM 5476 C CA . THR B 1 284 ? 195.970 194.786 199.006 1.00 59.78 284 THR B CA 1
ATOM 5477 C C . THR B 1 284 ? 196.743 194.419 197.745 1.00 62.81 284 THR B C 1
ATOM 5478 O O . THR B 1 284 ? 196.505 194.988 196.673 1.00 63.74 284 THR B O 1
ATOM 5482 N N . LEU B 1 285 ? 197.677 193.472 197.856 1.00 64.83 285 LEU B N 1
ATOM 5483 C CA . LEU B 1 285 ? 198.413 193.019 196.680 1.00 60.80 285 LEU B CA 1
ATOM 5484 C C . LEU B 1 285 ? 197.492 192.327 195.682 1.00 63.43 285 LEU B C 1
ATOM 5485 O O . LEU B 1 285 ? 197.626 192.521 194.469 1.00 62.53 285 LEU B O 1
ATOM 5490 N N . LEU B 1 286 ? 196.557 191.512 196.176 1.00 70.39 286 LEU B N 1
ATOM 5491 C CA . LEU B 1 286 ? 195.611 190.845 195.288 1.00 66.27 286 LEU B CA 1
ATOM 5492 C C . LEU B 1 286 ? 194.731 191.855 194.560 1.00 70.10 286 LEU B C 1
ATOM 5493 O O . LEU B 1 286 ? 194.478 191.718 193.358 1.00 72.95 286 LEU B O 1
ATOM 5498 N N . SER B 1 287 ? 194.256 192.877 195.276 1.00 73.36 287 SER B N 1
ATOM 5499 C CA . SER B 1 287 ? 193.421 193.897 194.647 1.00 72.29 287 SER B CA 1
ATOM 5500 C C . SER B 1 287 ? 194.199 194.683 193.599 1.00 70.85 287 SER B C 1
ATOM 5501 O O . SER B 1 287 ? 193.677 194.962 192.513 1.00 72.35 287 SER B O 1
ATOM 5504 N N . MET B 1 288 ? 195.445 195.051 193.905 1.00 70.47 288 MET B N 1
ATOM 5505 C CA . MET B 1 288 ? 196.246 195.809 192.949 1.00 70.34 288 MET B CA 1
ATOM 5506 C C . MET B 1 288 ? 196.659 194.945 191.764 1.00 72.51 288 MET B C 1
ATOM 5507 O O . MET B 1 288 ? 196.727 195.431 190.629 1.00 72.74 288 MET B O 1
ATOM 5512 N N . SER B 1 289 ? 196.944 193.662 192.006 1.00 80.15 289 SER B N 1
ATOM 5513 C CA . SER B 1 289 ? 197.279 192.763 190.908 1.00 78.51 289 SER B CA 1
ATOM 5514 C C . SER B 1 289 ? 196.088 192.539 189.987 1.00 77.40 289 SER B C 1
ATOM 5515 O O . SER B 1 289 ? 196.266 192.335 188.781 1.00 78.67 289 SER B O 1
ATOM 5518 N N . ILE B 1 290 ? 194.871 192.563 190.536 1.00 81.36 290 ILE B N 1
ATOM 5519 C CA . ILE B 1 290 ? 193.678 192.421 189.709 1.00 83.69 290 ILE B CA 1
ATOM 5520 C C . ILE B 1 290 ? 193.543 193.599 188.753 1.00 83.65 290 ILE B C 1
ATOM 5521 O O . ILE B 1 290 ? 193.253 193.415 187.565 1.00 85.53 290 ILE B O 1
ATOM 5526 N N . MET B 1 291 ? 193.768 194.820 189.242 1.00 82.99 291 MET B N 1
ATOM 5527 C CA . MET B 1 291 ? 193.552 196.003 188.417 1.00 84.01 291 MET B CA 1
ATOM 5528 C C . MET B 1 291 ? 194.553 196.118 187.272 1.00 87.03 291 MET B C 1
ATOM 5529 O O . MET B 1 291 ? 194.167 196.486 186.158 1.00 87.24 291 MET B O 1
ATOM 5534 N N . ILE B 1 292 ? 195.829 195.805 187.514 1.00 92.23 292 ILE B N 1
ATOM 5535 C CA . ILE B 1 292 ? 196.851 196.044 186.498 1.00 91.00 292 ILE B CA 1
ATOM 5536 C C . ILE B 1 292 ? 196.687 195.094 185.315 1.00 91.94 292 ILE B C 1
ATOM 5537 O O . ILE B 1 292 ? 196.758 195.515 184.154 1.00 89.03 292 ILE B O 1
ATOM 5542 N N . PHE B 1 293 ? 196.460 193.806 185.578 1.00 101.50 293 PHE B N 1
ATOM 5543 C CA . PHE B 1 293 ? 196.465 192.813 184.510 1.00 102.83 293 PHE B CA 1
ATOM 5544 C C . PHE B 1 293 ? 195.108 192.595 183.863 1.00 99.58 293 PHE B C 1
ATOM 5545 O O . PHE B 1 293 ? 195.043 191.964 182.801 1.00 101.99 293 PHE B O 1
ATOM 5553 N N . MET B 1 294 ? 194.028 193.074 184.469 1.00 96.09 294 MET B N 1
ATOM 5554 C CA . MET B 1 294 ? 192.714 192.914 183.871 1.00 99.87 294 MET B CA 1
ATOM 5555 C C . MET B 1 294 ? 192.290 194.142 183.078 1.00 99.41 294 MET B C 1
ATOM 5556 O O . MET B 1 294 ? 191.221 194.132 182.457 1.00 97.03 294 MET B O 1
ATOM 5561 N N . VAL B 1 295 ? 193.110 195.191 183.080 1.00 97.82 295 VAL B N 1
ATOM 5562 C CA . VAL B 1 295 ? 192.903 196.370 182.254 1.00 96.40 295 VAL B CA 1
ATOM 5563 C C . VAL B 1 295 ? 194.041 196.338 181.237 1.00 96.07 295 VAL B C 1
ATOM 5564 O O . VAL B 1 295 ? 194.215 197.254 180.423 1.00 92.40 295 VAL B O 1
ATOM 5568 N N . SER B 1 296 ? 194.792 195.236 181.244 1.00 98.14 296 SER B N 1
ATOM 5569 C CA . SER B 1 296 ? 195.979 195.071 180.414 1.00 97.96 296 SER B CA 1
ATOM 5570 C C . SER B 1 296 ? 195.669 194.952 178.928 1.00 98.98 296 SER B C 1
ATOM 5571 O O . SER B 1 296 ? 196.594 194.735 178.139 1.00 97.84 296 SER B O 1
ATOM 5574 N N . ASP B 1 297 ? 194.403 195.079 178.528 1.00 98.68 297 ASP B N 1
ATOM 5575 C CA . ASP B 1 297 ? 194.071 195.117 177.109 1.00 97.38 297 ASP B CA 1
ATOM 5576 C C . ASP B 1 297 ? 194.682 196.328 176.416 1.00 98.98 297 ASP B C 1
ATOM 5577 O O . ASP B 1 297 ? 194.920 196.284 175.204 1.00 96.89 297 ASP B O 1
ATOM 5582 N N . LYS B 1 298 ? 194.954 197.400 177.160 1.00 92.36 298 LYS B N 1
ATOM 5583 C CA . LYS B 1 298 ? 195.508 198.627 176.607 1.00 91.52 298 LYS B CA 1
ATOM 5584 C C . LYS B 1 298 ? 196.940 198.896 177.051 1.00 90.02 298 LYS B C 1
ATOM 5585 O O . LYS B 1 298 ? 197.531 199.888 176.614 1.00 90.01 298 LYS B O 1
ATOM 5591 N N . MET B 1 299 ? 197.515 198.044 177.906 1.00 85.97 299 MET B N 1
ATOM 5592 C CA . MET B 1 299 ? 198.876 198.265 178.374 1.00 85.59 299 MET B CA 1
ATOM 5593 C C . MET B 1 299 ? 199.892 197.944 177.278 1.00 88.44 299 MET B C 1
ATOM 5594 O O . MET B 1 299 ? 199.608 197.161 176.367 1.00 87.47 299 MET B O 1
ATOM 5599 N N . PRO B 1 300 ? 201.080 198.555 177.340 1.00 79.05 300 PRO B N 1
ATOM 5600 C CA . PRO B 1 300 ? 202.087 198.299 176.291 1.00 75.42 300 PRO B CA 1
ATOM 5601 C C . PRO B 1 300 ? 202.485 196.837 176.164 1.00 76.46 300 PRO B C 1
ATOM 5602 O O . PRO B 1 300 ? 202.529 196.306 175.046 1.00 77.31 300 PRO B O 1
ATOM 5606 N N . SER B 1 301 ? 202.777 196.172 177.284 1.00 75.62 301 SER B N 1
ATOM 5607 C CA . SER B 1 301 ? 203.213 194.772 177.288 1.00 77.14 301 SER B CA 1
ATOM 5608 C C . SER B 1 301 ? 204.451 194.571 176.416 1.00 75.40 301 SER B C 1
ATOM 5609 O O . SER B 1 301 ? 204.486 193.702 175.543 1.00 73.48 301 SER B O 1
ATOM 5612 N N . THR B 1 302 ? 205.477 195.382 176.654 1.00 68.34 302 THR B N 1
ATOM 5613 C CA . THR B 1 302 ? 206.722 195.317 175.903 1.00 63.26 302 THR B CA 1
ATOM 5614 C C . THR B 1 302 ? 207.878 194.911 176.810 1.00 63.86 302 THR B C 1
ATOM 5615 O O . THR B 1 302 ? 207.906 195.221 178.004 1.00 66.23 302 THR B O 1
ATOM 5619 N N . SER B 1 303 ? 208.840 194.201 176.222 1.00 60.21 303 SER B N 1
ATOM 5620 C CA . SER B 1 303 ? 210.029 193.754 176.934 1.00 63.32 303 SER B CA 1
ATOM 5621 C C . SER B 1 303 ? 211.276 194.547 176.566 1.00 60.55 303 SER B C 1
ATOM 5622 O O . SER B 1 303 ? 212.359 194.239 177.073 1.00 61.33 303 SER B O 1
ATOM 5625 N N . THR B 1 304 ? 211.155 195.553 175.699 1.00 67.44 304 THR B N 1
ATOM 5626 C CA . THR B 1 304 ? 212.316 196.349 175.316 1.00 71.65 304 THR B CA 1
ATOM 5627 C C . THR B 1 304 ? 212.739 197.294 176.434 1.00 72.15 304 THR B C 1
ATOM 5628 O O . THR B 1 304 ? 213.937 197.449 176.699 1.00 71.42 304 THR B O 1
ATOM 5632 N N . CYS B 1 305 ? 211.778 197.923 177.104 1.00 70.57 305 CYS B N 1
ATOM 5633 C CA . CYS B 1 305 ? 212.068 198.862 178.176 1.00 69.12 305 CYS B CA 1
ATOM 5634 C C . CYS B 1 305 ? 210.957 198.779 179.214 1.00 68.90 305 CYS B C 1
ATOM 5635 O O . CYS B 1 305 ? 210.009 197.999 179.081 1.00 69.73 305 CYS B O 1
ATOM 5638 N N . VAL B 1 306 ? 211.081 199.594 180.255 1.00 58.36 306 VAL B N 1
ATOM 5639 C CA . VAL B 1 306 ? 210.096 199.687 181.326 1.00 58.30 306 VAL B CA 1
ATOM 5640 C C . VAL B 1 306 ? 209.369 201.021 181.171 1.00 56.77 306 VAL B C 1
ATOM 5641 O O . VAL B 1 306 ? 209.970 202.082 181.401 1.00 57.70 306 VAL B O 1
ATOM 5645 N N . PRO B 1 307 ? 208.096 201.026 180.781 1.00 51.69 307 PRO B N 1
ATOM 5646 C CA . PRO B 1 307 ? 207.373 202.293 180.615 1.00 50.89 307 PRO B CA 1
ATOM 5647 C C . PRO B 1 307 ? 207.203 203.019 181.941 1.00 54.19 307 PRO B C 1
ATOM 5648 O O . PRO B 1 307 ? 207.475 202.492 183.022 1.00 57.46 307 PRO B O 1
ATOM 5652 N N . LEU B 1 308 ? 206.742 204.268 181.841 1.00 51.98 308 LEU B N 1
ATOM 5653 C CA . LEU B 1 308 ? 206.545 205.087 183.033 1.00 44.71 308 LEU B CA 1
ATOM 5654 C C . LEU B 1 308 ? 205.483 204.490 183.949 1.00 50.18 308 LEU B C 1
ATOM 5655 O O . LEU B 1 308 ? 205.641 204.488 185.176 1.00 53.79 308 LEU B O 1
ATOM 5660 N N . ILE B 1 309 ? 204.390 203.985 183.372 1.00 50.60 309 ILE B N 1
ATOM 5661 C CA . ILE B 1 309 ? 203.330 203.396 184.184 1.00 50.34 309 ILE B CA 1
ATOM 5662 C C . ILE B 1 309 ? 203.817 202.120 184.862 1.00 55.20 309 ILE B C 1
ATOM 5663 O O . ILE B 1 309 ? 203.426 201.818 185.997 1.00 55.73 309 ILE B O 1
ATOM 5668 N N . ALA B 1 310 ? 204.672 201.351 184.184 1.00 55.32 310 ALA B N 1
ATOM 5669 C CA . ALA B 1 310 ? 205.208 200.134 184.785 1.00 50.40 310 ALA B CA 1
ATOM 5670 C C . ALA B 1 310 ? 206.094 200.453 185.982 1.00 53.54 310 ALA B C 1
ATOM 5671 O O . ALA B 1 310 ? 206.034 199.765 187.006 1.00 55.59 310 ALA B O 1
ATOM 5673 N N . LEU B 1 311 ? 206.922 201.495 185.871 1.00 55.30 311 LEU B N 1
ATOM 5674 C CA . LEU B 1 311 ? 207.777 201.887 186.988 1.00 53.66 311 LEU B CA 1
ATOM 5675 C C . LEU B 1 311 ? 206.947 202.329 188.187 1.00 53.56 311 LEU B C 1
ATOM 5676 O O . LEU B 1 311 ? 207.307 202.052 189.337 1.00 54.84 311 LEU B O 1
ATOM 5681 N N . PHE B 1 312 ? 205.835 203.024 187.936 1.00 59.59 312 PHE B N 1
ATOM 5682 C CA . PHE B 1 312 ? 204.967 203.461 189.024 1.00 55.86 312 PHE B CA 1
ATOM 5683 C C . PHE B 1 312 ? 204.365 202.274 189.768 1.00 55.04 312 PHE B C 1
ATOM 5684 O O . PHE B 1 312 ? 204.288 202.281 191.002 1.00 58.41 312 PHE B O 1
ATOM 5692 N N . TYR B 1 313 ? 203.936 201.244 189.036 1.00 58.57 313 TYR B N 1
ATOM 5693 C CA . TYR B 1 313 ? 203.242 200.125 189.668 1.00 57.24 313 TYR B CA 1
ATOM 5694 C C . TYR B 1 313 ? 204.187 199.285 190.520 1.00 60.57 313 TYR B C 1
ATOM 5695 O O . TYR B 1 313 ? 203.793 198.787 191.581 1.00 65.56 313 TYR B O 1
ATOM 5704 N N . THR B 1 314 ? 205.432 199.104 190.071 1.00 51.59 314 THR B N 1
ATOM 5705 C CA . THR B 1 314 ? 206.379 198.299 190.837 1.00 51.08 314 THR B CA 1
ATOM 5706 C C . THR B 1 314 ? 206.692 198.939 192.184 1.00 56.75 314 THR B C 1
ATOM 5707 O O . THR B 1 314 ? 206.784 198.243 193.201 1.00 60.71 314 THR B O 1
ATOM 5711 N N . LEU B 1 315 ? 206.853 200.265 192.212 1.00 53.72 315 LEU B N 1
ATOM 5712 C CA . LEU B 1 315 ? 207.208 200.938 193.458 1.00 50.06 315 LEU B CA 1
ATOM 5713 C C . LEU B 1 315 ? 206.105 200.800 194.501 1.00 55.67 315 LEU B C 1
ATOM 5714 O O . LEU B 1 315 ? 206.388 200.652 195.695 1.00 62.74 315 LEU B O 1
ATOM 5719 N N . MET B 1 316 ? 204.841 200.853 194.072 1.00 48.53 316 MET B N 1
ATOM 5720 C CA . MET B 1 316 ? 203.740 200.656 195.009 1.00 47.56 316 MET B CA 1
ATOM 5721 C C . MET B 1 316 ? 203.751 199.246 195.584 1.00 54.93 316 MET B C 1
ATOM 5722 O O . MET B 1 316 ? 203.405 199.040 196.753 1.00 58.60 316 MET B O 1
ATOM 5727 N N . ILE B 1 317 ? 204.140 198.258 194.774 1.00 54.77 317 ILE B N 1
ATOM 5728 C CA . ILE B 1 317 ? 204.156 196.874 195.237 1.00 51.07 317 ILE B CA 1
ATOM 5729 C C . ILE B 1 317 ? 205.232 196.673 196.300 1.00 50.66 317 ILE B C 1
ATOM 5730 O O . ILE B 1 317 ? 204.993 196.026 197.326 1.00 57.17 317 ILE B O 1
ATOM 5735 N N . THR B 1 318 ? 206.429 197.224 196.076 1.00 44.78 318 THR B N 1
ATOM 5736 C CA . THR B 1 318 ? 207.529 197.009 197.012 1.00 47.82 318 THR B CA 1
ATOM 5737 C C . THR B 1 318 ? 207.236 197.623 198.376 1.00 47.04 318 THR B C 1
ATOM 5738 O O . THR B 1 318 ? 207.467 196.987 199.410 1.00 55.35 318 THR B O 1
ATOM 5742 N N . ILE B 1 319 ? 206.726 198.857 198.400 1.00 42.06 319 ILE B N 1
ATOM 5743 C CA . ILE B 1 319 ? 206.466 199.512 199.679 1.00 45.88 319 ILE B CA 1
ATOM 5744 C C . ILE B 1 319 ? 205.337 198.815 200.427 1.00 43.06 319 ILE B C 1
ATOM 5745 O O . ILE B 1 319 ? 205.309 198.819 201.664 1.00 55.27 319 ILE B O 1
ATOM 5750 N N . ILE B 1 320 ? 204.392 198.208 199.706 1.00 37.57 320 ILE B N 1
ATOM 5751 C CA . ILE B 1 320 ? 203.381 197.384 200.360 1.00 40.10 320 ILE B CA 1
ATOM 5752 C C . ILE B 1 320 ? 204.008 196.104 200.897 1.00 39.45 320 ILE B C 1
ATOM 5753 O O . ILE B 1 320 ? 203.732 195.687 202.029 1.00 50.65 320 ILE B O 1
ATOM 5758 N N . SER B 1 321 ? 204.863 195.461 200.097 1.00 41.36 321 SER B N 1
ATOM 5759 C CA . SER B 1 321 ? 205.536 194.246 200.548 1.00 35.27 321 SER B CA 1
ATOM 5760 C C . SER B 1 321 ? 206.513 194.540 201.681 1.00 38.73 321 SER B C 1
ATOM 5761 O O . SER B 1 321 ? 206.606 193.766 202.642 1.00 41.47 321 SER B O 1
ATOM 5764 N N . VAL B 1 322 ? 207.257 195.644 201.584 1.00 39.82 322 VAL B N 1
ATOM 5765 C CA . VAL B 1 322 ? 208.139 196.038 202.679 1.00 40.88 322 VAL B CA 1
ATOM 5766 C C . VAL B 1 322 ? 207.320 196.440 203.900 1.00 43.38 322 VAL B C 1
ATOM 5767 O O . VAL B 1 322 ? 207.704 196.165 205.043 1.00 46.38 322 VAL B O 1
ATOM 5771 N N . GLY B 1 323 ? 206.170 197.084 203.677 1.00 38.33 323 GLY B N 1
ATOM 5772 C CA . GLY B 1 323 ? 205.338 197.507 204.790 1.00 35.93 323 GLY B CA 1
ATOM 5773 C C . GLY B 1 323 ? 204.798 196.356 205.615 1.00 36.24 323 GLY B C 1
ATOM 5774 O O . GLY B 1 323 ? 204.687 196.467 206.839 1.00 49.41 323 GLY B O 1
ATOM 5775 N N . THR B 1 324 ? 204.446 195.244 204.966 1.00 37.68 324 THR B N 1
ATOM 5776 C CA . THR B 1 324 ? 203.931 194.097 205.708 1.00 42.77 324 THR B CA 1
ATOM 5777 C C . THR B 1 324 ? 205.022 193.445 206.551 1.00 42.35 324 THR B C 1
ATOM 5778 O O . THR B 1 324 ? 204.737 192.882 207.614 1.00 44.22 324 THR B O 1
ATOM 5782 N N . LEU B 1 325 ? 206.276 193.502 206.093 1.00 39.16 325 LEU B N 1
ATOM 5783 C CA . LEU B 1 325 ? 207.383 193.011 206.905 1.00 35.73 325 LEU B CA 1
ATOM 5784 C C . LEU B 1 325 ? 207.720 193.962 208.045 1.00 40.90 325 LEU B C 1
ATOM 5785 O O . LEU B 1 325 ? 208.062 193.508 209.143 1.00 49.79 325 LEU B O 1
ATOM 5790 N N . ALA B 1 326 ? 207.643 195.274 207.806 1.00 43.97 326 ALA B N 1
ATOM 5791 C CA . ALA B 1 326 ? 207.895 196.237 208.873 1.00 32.19 326 ALA B CA 1
ATOM 5792 C C . ALA B 1 326 ? 206.839 196.150 209.965 1.00 39.17 326 ALA B C 1
ATOM 5793 O O . ALA B 1 326 ? 207.160 196.293 211.150 1.00 42.03 326 ALA B O 1
ATOM 5795 N N . ALA B 1 327 ? 205.579 195.924 209.588 1.00 38.40 327 ALA B N 1
ATOM 5796 C CA . ALA B 1 327 ? 204.528 195.769 210.586 1.00 39.56 327 ALA B CA 1
ATOM 5797 C C . ALA B 1 327 ? 204.723 194.505 211.412 1.00 43.81 327 ALA B C 1
ATOM 5798 O O . ALA B 1 327 ? 204.379 194.482 212.599 1.00 48.72 327 ALA B O 1
ATOM 5800 N N . SER B 1 328 ? 205.270 193.448 210.807 1.00 38.77 328 SER B N 1
ATOM 5801 C CA . SER B 1 328 ? 205.536 192.221 211.546 1.00 38.47 328 SER B CA 1
ATOM 5802 C C . SER B 1 328 ? 206.677 192.388 212.540 1.00 39.80 328 SER B C 1
ATOM 5803 O O . SER B 1 328 ? 206.690 191.720 213.580 1.00 46.20 328 SER B O 1
ATOM 5806 N N . SER B 1 329 ? 207.639 193.265 212.241 1.00 34.95 329 SER B N 1
ATOM 5807 C CA . SER B 1 329 ? 208.754 193.489 213.154 1.00 35.04 329 SER B CA 1
ATOM 5808 C C . SER B 1 329 ? 208.332 194.244 214.407 1.00 43.16 329 SER B C 1
ATOM 5809 O O . SER B 1 329 ? 208.999 194.125 215.440 1.00 48.57 329 SER B O 1
ATOM 5812 N N . VAL B 1 330 ? 207.246 195.018 214.339 1.00 44.77 330 VAL B N 1
ATOM 5813 C CA . VAL B 1 330 ? 206.752 195.709 215.525 1.00 37.91 330 VAL B CA 1
ATOM 5814 C C . VAL B 1 330 ? 206.215 194.707 216.539 1.00 40.54 330 VAL B C 1
ATOM 5815 O O . VAL B 1 330 ? 206.420 194.854 217.750 1.00 47.29 330 VAL B O 1
ATOM 5819 N N . ILE B 1 331 ? 205.523 193.670 216.062 1.00 49.70 331 ILE B N 1
ATOM 5820 C CA . ILE B 1 331 ? 205.011 192.633 216.952 1.00 53.39 331 ILE B CA 1
ATOM 5821 C C . ILE B 1 331 ? 206.161 191.884 217.615 1.00 48.41 331 ILE B C 1
ATOM 5822 O O . ILE B 1 331 ? 206.114 191.578 218.813 1.00 53.82 331 ILE B O 1
ATOM 5827 N N . PHE B 1 332 ? 207.212 191.582 216.849 1.00 46.50 332 PHE B N 1
ATOM 5828 C CA . PHE B 1 332 ? 208.357 190.863 217.400 1.00 47.97 332 PHE B CA 1
ATOM 5829 C C . PHE B 1 332 ? 209.038 191.672 218.497 1.00 49.38 332 PHE B C 1
ATOM 5830 O O . PHE B 1 332 ? 209.473 191.113 219.511 1.00 58.09 332 PHE B O 1
ATOM 5838 N N . VAL B 1 333 ? 209.148 192.988 218.309 1.00 50.63 333 VAL B N 1
ATOM 5839 C CA . VAL B 1 333 ? 209.747 193.837 219.334 1.00 47.39 333 VAL B CA 1
ATOM 5840 C C . VAL B 1 333 ? 208.862 193.885 220.575 1.00 48.42 333 VAL B C 1
ATOM 5841 O O . VAL B 1 333 ? 209.355 193.818 221.708 1.00 51.95 333 VAL B O 1
ATOM 5845 N N . GLN B 1 334 ? 207.545 193.997 220.383 1.00 53.19 334 GLN B N 1
ATOM 5846 C CA . GLN B 1 334 ? 206.634 194.085 221.520 1.00 50.47 334 GLN B CA 1
ATOM 5847 C C . GLN B 1 334 ? 206.642 192.803 222.344 1.00 54.16 334 GLN B C 1
ATOM 5848 O O . GLN B 1 334 ? 206.599 192.850 223.579 1.00 61.70 334 GLN B O 1
ATOM 5854 N N . LYS B 1 335 ? 206.700 191.650 221.682 1.00 58.88 335 LYS B N 1
ATOM 5855 C CA . LYS B 1 335 ? 206.677 190.366 222.373 1.00 58.35 335 LYS B CA 1
ATOM 5856 C C . LYS B 1 335 ? 207.962 190.076 223.136 1.00 58.20 335 LYS B C 1
ATOM 5857 O O . LYS B 1 335 ? 208.001 189.104 223.900 1.00 61.92 335 LYS B O 1
ATOM 5863 N N . LEU B 1 336 ? 209.009 190.885 222.953 1.00 54.78 336 LEU B N 1
ATOM 5864 C CA . LEU B 1 336 ? 210.247 190.692 223.699 1.00 55.30 336 LEU B CA 1
ATOM 5865 C C . LEU B 1 336 ? 210.067 190.921 225.194 1.00 57.63 336 LEU B C 1
ATOM 5866 O O . LEU B 1 336 ? 210.924 190.500 225.979 1.00 56.44 336 LEU B O 1
ATOM 5871 N N . GLY B 1 337 ? 208.980 191.575 225.604 1.00 60.75 337 GLY B N 1
ATOM 5872 C CA . GLY B 1 337 ? 208.725 191.804 227.013 1.00 62.18 337 GLY B CA 1
ATOM 5873 C C . GLY B 1 337 ? 208.245 190.595 227.784 1.00 65.16 337 GLY B C 1
ATOM 5874 O O . GLY B 1 337 ? 208.177 190.649 229.015 1.00 69.42 337 GLY B O 1
ATOM 5875 N N . SER B 1 338 ? 207.911 189.506 227.091 1.00 67.63 338 SER B N 1
ATOM 5876 C CA . SER B 1 338 ? 207.501 188.276 227.754 1.00 66.08 338 SER B CA 1
ATOM 5877 C C . SER B 1 338 ? 208.677 187.477 228.296 1.00 65.12 338 SER B C 1
ATOM 5878 O O . SER B 1 338 ? 208.464 186.546 229.080 1.00 65.53 338 SER B O 1
ATOM 5881 N N . ILE B 1 339 ? 209.903 187.812 227.899 1.00 67.76 339 ILE B N 1
ATOM 5882 C CA . ILE B 1 339 ? 211.075 187.102 228.398 1.00 68.13 339 ILE B CA 1
ATOM 5883 C C . ILE B 1 339 ? 211.462 187.568 229.799 1.00 70.10 339 ILE B C 1
ATOM 5884 O O . ILE B 1 339 ? 211.971 186.772 230.596 1.00 70.16 339 ILE B O 1
ATOM 5889 N N . GLY B 1 340 ? 211.222 188.837 230.124 1.00 73.21 340 GLY B N 1
ATOM 5890 C CA . GLY B 1 340 ? 211.521 189.375 231.437 1.00 71.61 340 GLY B CA 1
ATOM 5891 C C . GLY B 1 340 ? 212.770 190.224 231.519 1.00 74.62 340 GLY B C 1
ATOM 5892 O O . GLY B 1 340 ? 213.081 190.726 232.606 1.00 78.83 340 GLY B O 1
ATOM 5893 N N . ASN B 1 341 ? 213.498 190.409 230.415 1.00 75.42 341 ASN B N 1
ATOM 5894 C CA . ASN B 1 341 ? 214.691 191.246 230.446 1.00 76.93 341 ASN B CA 1
ATOM 5895 C C . ASN B 1 341 ? 214.335 192.676 230.075 1.00 76.20 341 ASN B C 1
ATOM 5896 O O . ASN B 1 341 ? 213.821 192.912 228.972 1.00 76.54 341 ASN B O 1
ATOM 5901 N N . PRO B 1 342 ? 214.582 193.644 230.960 1.00 74.39 342 PRO B N 1
ATOM 5902 C CA . PRO B 1 342 ? 214.236 195.027 230.640 1.00 72.80 342 PRO B CA 1
ATOM 5903 C C . PRO B 1 342 ? 215.102 195.554 229.510 1.00 71.35 342 PRO B C 1
ATOM 5904 O O . PRO B 1 342 ? 216.225 195.069 229.290 1.00 70.79 342 PRO B O 1
ATOM 5908 N N . PRO B 1 343 ? 214.619 196.544 228.758 1.00 71.53 343 PRO B N 1
ATOM 5909 C CA . PRO B 1 343 ? 215.440 197.124 227.690 1.00 68.23 343 PRO B CA 1
ATOM 5910 C C . PRO B 1 343 ? 216.666 197.826 228.256 1.00 71.76 343 PRO B C 1
ATOM 5911 O O . PRO B 1 343 ? 216.675 198.284 229.400 1.00 74.68 343 PRO B O 1
ATOM 5915 N N . ALA B 1 344 ? 217.710 197.900 227.434 1.00 76.70 344 ALA B N 1
ATOM 5916 C CA . ALA B 1 344 ? 218.965 198.504 227.859 1.00 76.96 344 ALA B CA 1
ATOM 5917 C C . ALA B 1 344 ? 218.776 199.986 228.171 1.00 77.67 344 ALA B C 1
ATOM 5918 O O . ALA B 1 344 ? 217.827 200.632 227.718 1.00 81.54 344 ALA B O 1
ATOM 5920 N N . SER B 1 345 ? 219.703 200.522 228.970 1.00 80.10 345 SER B N 1
ATOM 5921 C CA . SER B 1 345 ? 219.616 201.920 229.378 1.00 81.18 345 SER B CA 1
ATOM 5922 C C . SER B 1 345 ? 219.715 202.857 228.180 1.00 83.10 345 SER B C 1
ATOM 5923 O O . SER B 1 345 ? 218.982 203.849 228.096 1.00 82.24 345 SER B O 1
ATOM 5926 N N . LYS B 1 346 ? 220.622 202.562 227.245 1.00 84.65 346 LYS B N 1
ATOM 5927 C CA . LYS B 1 346 ? 220.745 203.396 226.054 1.00 83.57 346 LYS B CA 1
ATOM 5928 C C . LYS B 1 346 ? 219.531 203.258 225.145 1.00 84.14 346 LYS B C 1
ATOM 5929 O O . LYS B 1 346 ? 219.152 204.222 224.469 1.00 82.69 346 LYS B O 1
ATOM 5935 N N . THR B 1 347 ? 218.917 202.074 225.108 1.00 78.43 347 THR B N 1
ATOM 5936 C CA . THR B 1 347 ? 217.717 201.886 224.298 1.00 77.58 347 THR B CA 1
ATOM 5937 C C . THR B 1 347 ? 216.574 202.762 224.795 1.00 77.56 347 THR B C 1
ATOM 5938 O O . THR B 1 347 ? 215.858 203.377 223.995 1.00 79.96 347 THR B O 1
ATOM 5942 N N . MET B 1 348 ? 216.388 202.834 226.115 1.00 75.65 348 MET B N 1
ATOM 5943 C CA . MET B 1 348 ? 215.328 203.671 226.666 1.00 76.25 348 MET B CA 1
ATOM 5944 C C . MET B 1 348 ? 215.677 205.151 226.579 1.00 78.18 348 MET B C 1
ATOM 5945 O O . MET B 1 348 ? 214.777 205.989 226.448 1.00 79.58 348 MET B O 1
ATOM 5950 N N . LYS B 1 349 ? 216.967 205.491 226.656 1.00 84.61 349 LYS B N 1
ATOM 5951 C CA . LYS B 1 349 ? 217.382 206.888 226.547 1.00 84.53 349 LYS B CA 1
ATOM 5952 C C . LYS B 1 349 ? 217.065 207.451 225.167 1.00 85.84 349 LYS B C 1
ATOM 5953 O O . LYS B 1 349 ? 216.550 208.568 225.044 1.00 83.88 349 LYS B O 1
ATOM 5959 N N . TRP B 1 350 ? 217.363 206.684 224.116 1.00 85.71 350 TRP B N 1
ATOM 5960 C CA . TRP B 1 350 ? 217.069 207.130 222.758 1.00 85.84 350 TRP B CA 1
ATOM 5961 C C . TRP B 1 350 ? 215.570 207.214 222.506 1.00 84.86 350 TRP B C 1
ATOM 5962 O O . TRP B 1 350 ? 215.121 208.059 221.725 1.00 88.04 350 TRP B O 1
ATOM 5973 N N . THR B 1 351 ? 214.790 206.345 223.151 1.00 75.99 351 THR B N 1
ATOM 5974 C CA . THR B 1 351 ? 213.350 206.324 222.922 1.00 73.92 351 THR B CA 1
ATOM 5975 C C . THR B 1 351 ? 212.684 207.604 223.415 1.00 74.34 351 THR B C 1
ATOM 5976 O O . THR B 1 351 ? 211.769 208.125 222.767 1.00 73.27 351 THR B O 1
ATOM 5980 N N . HIS B 1 352 ? 213.122 208.130 224.562 1.00 77.49 352 HIS B N 1
ATOM 5981 C CA . HIS B 1 352 ? 212.430 209.274 225.149 1.00 77.17 352 HIS B CA 1
ATOM 5982 C C . HIS B 1 352 ? 212.685 210.577 224.404 1.00 78.16 352 HIS B C 1
ATOM 5983 O O . HIS B 1 352 ? 211.918 211.529 224.582 1.00 77.24 352 HIS B O 1
ATOM 5990 N N . ARG B 1 353 ? 213.734 210.660 223.585 1.00 82.85 353 ARG B N 1
ATOM 5991 C CA . ARG B 1 353 ? 213.983 211.916 222.889 1.00 83.43 353 ARG B CA 1
ATOM 5992 C C . ARG B 1 353 ? 213.358 211.953 221.498 1.00 83.92 353 ARG B C 1
ATOM 5993 O O . ARG B 1 353 ? 213.015 213.033 221.008 1.00 83.65 353 ARG B O 1
ATOM 6001 N N . ILE B 1 354 ? 213.213 210.799 220.839 1.00 72.90 354 ILE B N 1
ATOM 6002 C CA . ILE B 1 354 ? 212.548 210.771 219.537 1.00 71.44 354 ILE B CA 1
ATOM 6003 C C . ILE B 1 354 ? 211.050 211.014 219.684 1.00 72.44 354 ILE B C 1
ATOM 6004 O O . ILE B 1 354 ? 210.407 211.545 218.770 1.00 75.55 354 ILE B O 1
ATOM 6009 N N . ALA B 1 355 ? 210.471 210.635 220.825 1.00 70.57 355 ALA B N 1
ATOM 6010 C CA . ALA B 1 355 ? 209.024 210.748 221.007 1.00 70.54 355 ALA B CA 1
ATOM 6011 C C . ALA B 1 355 ? 208.501 212.176 220.881 1.00 74.33 355 ALA B C 1
ATOM 6012 O O . ALA B 1 355 ? 207.475 212.370 220.206 1.00 74.09 355 ALA B O 1
ATOM 6014 N N . PRO B 1 356 ? 209.109 213.202 221.499 1.00 77.46 356 PRO B N 1
ATOM 6015 C CA . PRO B 1 356 ? 208.572 214.563 221.311 1.00 74.89 356 PRO B CA 1
ATOM 6016 C C . PRO B 1 356 ? 208.539 215.013 219.860 1.00 76.42 356 PRO B C 1
ATOM 6017 O O . PRO B 1 356 ? 207.585 215.686 219.450 1.00 73.92 356 PRO B O 1
ATOM 6021 N N . PHE B 1 357 ? 209.554 214.662 219.067 1.00 74.33 357 PHE B N 1
ATOM 6022 C CA . PHE B 1 357 ? 209.512 214.975 217.642 1.00 74.04 357 PHE B CA 1
ATOM 6023 C C . PHE B 1 357 ? 208.489 214.105 216.923 1.00 73.78 357 PHE B C 1
ATOM 6024 O O . PHE B 1 357 ? 207.786 214.574 216.020 1.00 76.48 357 PHE B O 1
ATOM 6032 N N . VAL B 1 358 ? 208.394 212.832 217.315 1.00 71.37 358 VAL B N 1
ATOM 6033 C CA . VAL B 1 358 ? 207.396 211.919 216.768 1.00 68.50 358 VAL B CA 1
ATOM 6034 C C . VAL B 1 358 ? 205.975 212.331 217.126 1.00 69.05 358 VAL B C 1
ATOM 6035 O O . VAL B 1 358 ? 205.032 211.958 216.414 1.00 65.97 358 VAL B O 1
ATOM 6039 N N . LEU B 1 359 ? 205.809 213.141 218.174 1.00 71.75 359 LEU B N 1
ATOM 6040 C CA . LEU B 1 359 ? 204.503 213.573 218.678 1.00 72.28 359 LEU B CA 1
ATOM 6041 C C . LEU B 1 359 ? 203.702 212.383 219.210 1.00 70.04 359 LEU B C 1
ATOM 6042 O O . LEU B 1 359 ? 202.584 212.097 218.777 1.00 70.45 359 LEU B O 1
ATOM 6047 N N . ILE B 1 360 ? 204.307 211.688 220.171 1.00 69.14 360 ILE B N 1
ATOM 6048 C CA . ILE B 1 360 ? 203.658 210.615 220.911 1.00 74.29 360 ILE B CA 1
ATOM 6049 C C . ILE B 1 360 ? 203.800 210.919 222.396 1.00 74.91 360 ILE B C 1
ATOM 6050 O O . ILE B 1 360 ? 204.729 211.623 222.808 1.00 75.33 360 ILE B O 1
ATOM 6055 N N . GLN B 1 361 ? 202.867 210.408 223.196 1.00 78.33 361 GLN B N 1
ATOM 6056 C CA . GLN B 1 361 ? 202.826 210.695 224.622 1.00 77.27 361 GLN B CA 1
ATOM 6057 C C . GLN B 1 361 ? 202.766 209.401 225.423 1.00 79.46 361 GLN B C 1
ATOM 6058 O O . GLN B 1 361 ? 202.213 208.394 224.971 1.00 80.95 361 GLN B O 1
ATOM 6064 N N . MET B 1 362 ? 203.343 209.443 226.620 1.00 79.69 362 MET B N 1
ATOM 6065 C CA . MET B 1 362 ? 203.342 208.279 227.490 1.00 77.41 362 MET B CA 1
ATOM 6066 C C . MET B 1 362 ? 201.941 208.044 228.052 1.00 76.37 362 MET B C 1
ATOM 6067 O O . MET B 1 362 ? 201.247 209.000 228.416 1.00 75.66 362 MET B O 1
ATOM 6072 N N . PRO B 1 363 ? 201.496 206.792 228.135 1.00 70.73 363 PRO B N 1
ATOM 6073 C CA . PRO B 1 363 ? 200.176 206.511 228.707 1.00 68.99 363 PRO B CA 1
ATOM 6074 C C . PRO B 1 363 ? 200.171 206.731 230.214 1.00 72.09 363 PRO B C 1
ATOM 6075 O O . PRO B 1 363 ? 201.208 206.753 230.880 1.00 75.16 363 PRO B O 1
ATOM 6079 N N . LEU B 1 364 ? 198.960 206.905 230.748 1.00 71.96 364 LEU B N 1
ATOM 6080 C CA . LEU B 1 364 ? 198.807 207.179 232.174 1.00 73.66 364 LEU B CA 1
ATOM 6081 C C . LEU B 1 364 ? 199.274 206.004 233.026 1.00 76.54 364 LEU B C 1
ATOM 6082 O O . LEU B 1 364 ? 199.916 206.201 234.064 1.00 78.19 364 LEU B O 1
ATOM 6087 N N . VAL B 1 365 ? 198.956 204.776 232.609 1.00 78.64 365 VAL B N 1
ATOM 6088 C CA . VAL B 1 365 ? 199.308 203.609 233.412 1.00 77.39 365 VAL B CA 1
ATOM 6089 C C . VAL B 1 365 ? 200.821 203.423 233.461 1.00 75.40 365 VAL B C 1
ATOM 6090 O O . VAL B 1 365 ? 201.362 202.891 234.439 1.00 77.69 365 VAL B O 1
ATOM 6094 N N . MET B 1 366 ? 201.531 203.852 232.414 1.00 75.04 366 MET B N 1
ATOM 6095 C CA . MET B 1 366 ? 202.988 203.777 232.436 1.00 72.10 366 MET B CA 1
ATOM 6096 C C . MET B 1 366 ? 203.574 204.782 233.419 1.00 74.70 366 MET B C 1
ATOM 6097 O O . MET B 1 366 ? 204.568 204.493 234.094 1.00 76.07 366 MET B O 1
ATOM 6102 N N . LYS B 1 367 ? 202.975 205.973 233.507 1.00 81.38 367 LYS B N 1
ATOM 6103 C CA . LYS B 1 367 ? 203.422 206.959 234.485 1.00 81.23 367 LYS B CA 1
ATOM 6104 C C . LYS B 1 367 ? 203.174 206.476 235.909 1.00 83.07 367 LYS B C 1
ATOM 6105 O O . LYS B 1 367 ? 204.001 206.702 236.800 1.00 82.06 367 LYS B O 1
ATOM 6111 N N . GLN B 1 368 ? 202.037 205.815 236.142 1.00 83.23 368 GLN B N 1
ATOM 6112 C CA . GLN B 1 368 ? 201.733 205.306 237.474 1.00 81.90 368 GLN B CA 1
ATOM 6113 C C . GLN B 1 368 ? 202.702 204.207 237.894 1.00 82.98 368 GLN B C 1
ATOM 6114 O O . GLN B 1 368 ? 203.051 204.113 239.076 1.00 86.93 368 GLN B O 1
ATOM 6120 N N . ALA B 1 369 ? 203.135 203.368 236.950 1.00 82.16 369 ALA B N 1
ATOM 6121 C CA . ALA B 1 369 ? 204.094 202.318 237.278 1.00 77.88 369 ALA B CA 1
ATOM 6122 C C . ALA B 1 369 ? 205.427 202.905 237.725 1.00 80.43 369 ALA B C 1
ATOM 6123 O O . ALA B 1 369 ? 206.057 202.391 238.656 1.00 85.38 369 ALA B O 1
ATOM 6125 N N . TYR B 1 370 ? 205.876 203.978 237.068 1.00 85.14 370 TYR B N 1
ATOM 6126 C CA . TYR B 1 370 ? 207.117 204.630 237.475 1.00 86.90 370 TYR B CA 1
ATOM 6127 C C . TYR B 1 370 ? 206.993 205.230 238.870 1.00 90.02 370 TYR B C 1
ATOM 6128 O O . TYR B 1 370 ? 207.929 205.146 239.675 1.00 92.37 370 TYR B O 1
ATOM 6137 N N . ALA B 1 371 ? 205.848 205.848 239.170 1.00 94.78 371 ALA B N 1
ATOM 6138 C CA . ALA B 1 371 ? 205.647 206.441 240.488 1.00 94.21 371 ALA B CA 1
ATOM 6139 C C . ALA B 1 371 ? 205.637 205.380 241.582 1.00 93.81 371 ALA B C 1
ATOM 6140 O O . ALA B 1 371 ? 206.218 205.583 242.655 1.00 96.24 371 ALA B O 1
ATOM 6142 N N . LYS B 1 372 ? 204.977 204.246 241.331 1.00 94.46 372 LYS B N 1
ATOM 6143 C CA . LYS B 1 372 ? 204.942 203.176 242.323 1.00 96.54 372 LYS B CA 1
ATOM 6144 C C . LYS B 1 372 ? 206.334 202.604 242.567 1.00 98.67 372 LYS B C 1
ATOM 6145 O O . LYS B 1 372 ? 206.707 202.329 243.713 1.00 100.09 372 LYS B O 1
ATOM 6151 N N . ARG B 1 373 ? 207.118 202.422 241.500 1.00 103.11 373 ARG B N 1
ATOM 6152 C CA . ARG B 1 373 ? 208.487 201.942 241.660 1.00 101.46 373 ARG B CA 1
ATOM 6153 C C . ARG B 1 373 ? 209.346 202.963 242.399 1.00 104.06 373 ARG B C 1
ATOM 6154 O O . ARG B 1 373 ? 210.213 202.589 243.199 1.00 107.56 373 ARG B O 1
ATOM 6162 N N . ALA B 1 374 ? 209.121 204.254 242.141 1.00 110.78 374 ALA B N 1
ATOM 6163 C CA . ALA B 1 374 ? 209.898 205.293 242.811 1.00 112.21 374 ALA B CA 1
ATOM 6164 C C . ALA B 1 374 ? 209.663 205.278 244.316 1.00 114.31 374 ALA B C 1
ATOM 6165 O O . ALA B 1 374 ? 210.598 205.481 245.099 1.00 112.85 374 ALA B O 1
ATOM 6167 N N . LYS B 1 375 ? 208.417 205.050 244.740 1.00 123.50 375 LYS B N 1
ATOM 6168 C CA . LYS B 1 375 ? 208.125 204.974 246.168 1.00 123.39 375 LYS B CA 1
ATOM 6169 C C . LYS B 1 375 ? 208.860 203.810 246.820 1.00 124.26 375 LYS B C 1
ATOM 6170 O O . LYS B 1 375 ? 209.396 203.945 247.926 1.00 125.58 375 LYS B O 1
ATOM 6176 N N . GLU B 1 376 ? 208.890 202.654 246.152 1.00 126.22 376 GLU B N 1
ATOM 6177 C CA . GLU B 1 376 ? 209.647 201.521 246.674 1.00 127.21 376 GLU B CA 1
ATOM 6178 C C . GLU B 1 376 ? 211.144 201.800 246.673 1.00 128.80 376 GLU B C 1
ATOM 6179 O O . GLU B 1 376 ? 211.860 201.332 247.565 1.00 129.30 376 GLU B O 1
ATOM 6185 N N . GLU B 1 377 ? 211.631 202.552 245.683 1.00 134.08 377 GLU B N 1
ATOM 6186 C CA . GLU B 1 377 ? 213.042 202.926 245.661 1.00 134.44 377 GLU B CA 1
ATOM 6187 C C . GLU B 1 377 ? 213.401 203.790 246.864 1.00 135.37 377 GLU B C 1
ATOM 6188 O O . GLU B 1 377 ? 214.451 203.595 247.487 1.00 133.84 377 GLU B O 1
ATOM 6194 N N . LYS B 1 378 ? 212.540 204.751 247.206 1.00 139.77 378 LYS B N 1
ATOM 6195 C CA . LYS B 1 378 ? 212.782 205.577 248.383 1.00 140.21 378 LYS B CA 1
ATOM 6196 C C . LYS B 1 378 ? 212.566 204.793 249.671 1.00 140.10 378 LYS B C 1
ATOM 6197 O O . LYS B 1 378 ? 213.284 205.007 250.654 1.00 139.34 378 LYS B O 1
ATOM 6203 N N . HIS B 1 379 ? 211.585 203.889 249.689 1.00 144.69 379 HIS B N 1
ATOM 6204 C CA . HIS B 1 379 ? 211.362 203.063 250.871 1.00 145.44 379 HIS B CA 1
ATOM 6205 C C . HIS B 1 379 ? 212.530 202.115 251.112 1.00 145.70 379 HIS B C 1
ATOM 6206 O O . HIS B 1 379 ? 212.917 201.878 252.263 1.00 144.89 379 HIS B O 1
ATOM 6213 N N . ARG B 1 380 ? 213.095 201.554 250.040 1.00 147.66 380 ARG B N 1
ATOM 6214 C CA . ARG B 1 380 ? 214.218 200.634 250.188 1.00 147.61 380 ARG B CA 1
ATOM 6215 C C . ARG B 1 380 ? 215.434 201.331 250.787 1.00 147.68 380 ARG B C 1
ATOM 6216 O O . ARG B 1 380 ? 216.104 200.779 251.668 1.00 146.89 380 ARG B O 1
ATOM 6224 N N . LYS B 1 381 ? 215.737 202.546 250.322 1.00 150.17 381 LYS B N 1
ATOM 6225 C CA . LYS B 1 381 ? 216.902 203.257 250.836 1.00 150.40 381 LYS B CA 1
ATOM 6226 C C . LYS B 1 381 ? 216.684 203.744 252.263 1.00 151.32 381 LYS B C 1
ATOM 6227 O O . LYS B 1 381 ? 217.640 203.802 253.046 1.00 151.70 381 LYS B O 1
ATOM 6233 N N . ARG B 1 382 ? 215.447 204.097 252.622 1.00 155.38 382 ARG B N 1
ATOM 6234 C CA . ARG B 1 382 ? 215.176 204.557 253.981 1.00 155.50 382 ARG B CA 1
ATOM 6235 C C . ARG B 1 382 ? 215.404 203.444 254.997 1.00 155.54 382 ARG B C 1
ATOM 6236 O O . ARG B 1 382 ? 215.982 203.680 256.065 1.00 154.28 382 ARG B O 1
ATOM 6244 N N . MET B 1 383 ? 214.954 202.227 254.685 1.00 156.80 383 MET B N 1
ATOM 6245 C CA . MET B 1 383 ? 215.194 201.100 255.581 1.00 156.92 383 MET B CA 1
ATOM 6246 C C . MET B 1 383 ? 216.671 200.735 255.640 1.00 157.01 383 MET B C 1
ATOM 6247 O O . MET B 1 383 ? 217.137 200.205 256.655 1.00 155.97 383 MET B O 1
ATOM 6252 N N . SER B 1 384 ? 217.417 201.003 254.565 1.00 157.13 384 SER B N 1
ATOM 6253 C CA . SER B 1 384 ? 218.852 200.740 254.574 1.00 157.00 384 SER B CA 1
ATOM 6254 C C . SER B 1 384 ? 219.569 201.627 255.585 1.00 158.00 384 SER B C 1
ATOM 6255 O O . SER B 1 384 ? 220.477 201.170 256.289 1.00 157.56 384 SER B O 1
ATOM 6258 N N . ARG B 1 385 ? 219.176 202.894 255.671 1.00 157.51 385 ARG B N 1
ATOM 6259 C CA . ARG B 1 385 ? 219.788 203.824 256.614 1.00 156.67 385 ARG B CA 1
ATOM 6260 C C . ARG B 1 385 ? 219.204 203.652 258.013 1.00 156.19 385 ARG B C 1
ATOM 6261 O O . ARG B 1 385 ? 218.618 202.617 258.330 1.00 155.81 385 ARG B O 1
ATOM 6269 N N . ASN B 1 550 ? 202.886 194.484 234.492 1.00 61.76 486 ASN B N 1
ATOM 6270 C CA . ASN B 1 550 ? 204.326 194.299 234.633 1.00 65.74 486 ASN B CA 1
ATOM 6271 C C . ASN B 1 550 ? 205.087 195.465 234.011 1.00 69.46 486 ASN B C 1
ATOM 6272 O O . ASN B 1 550 ? 204.818 195.856 232.876 1.00 75.53 486 ASN B O 1
ATOM 6277 N N . ILE B 1 551 ? 206.043 196.013 234.764 1.00 63.52 487 ILE B N 1
ATOM 6278 C CA . ILE B 1 551 ? 206.806 197.161 234.281 1.00 62.76 487 ILE B CA 1
ATOM 6279 C C . ILE B 1 551 ? 207.672 196.777 233.086 1.00 66.37 487 ILE B C 1
ATOM 6280 O O . ILE B 1 551 ? 207.869 197.587 232.170 1.00 69.79 487 ILE B O 1
ATOM 6285 N N . VAL B 1 552 ? 208.202 195.552 233.069 1.00 63.23 488 VAL B N 1
ATOM 6286 C CA . VAL B 1 552 ? 209.024 195.112 231.945 1.00 61.94 488 VAL B CA 1
ATOM 6287 C C . VAL B 1 552 ? 208.196 195.059 230.665 1.00 65.20 488 VAL B C 1
ATOM 6288 O O . VAL B 1 552 ? 208.650 195.489 229.598 1.00 67.99 488 VAL B O 1
ATOM 6292 N N . GLU B 1 553 ? 206.972 194.534 230.751 1.00 64.66 489 GLU B N 1
ATOM 6293 C CA . GLU B 1 553 ? 206.104 194.479 229.580 1.00 60.99 489 GLU B CA 1
ATOM 6294 C C . GLU B 1 553 ? 205.736 195.877 229.099 1.00 63.85 489 GLU B C 1
ATOM 6295 O O . GLU B 1 553 ? 205.667 196.129 227.890 1.00 66.88 489 GLU B O 1
ATOM 6301 N N . LEU B 1 554 ? 205.487 196.800 230.034 1.00 60.39 490 LEU B N 1
ATOM 6302 C CA . LEU B 1 554 ? 205.112 198.158 229.655 1.00 55.30 490 LEU B CA 1
ATOM 6303 C C . LEU B 1 554 ? 206.247 198.867 228.925 1.00 56.70 490 LEU B C 1
ATOM 6304 O O . LEU B 1 554 ? 206.008 199.609 227.965 1.00 64.04 490 LEU B O 1
ATOM 6309 N N . GLU B 1 555 ? 207.488 198.660 229.372 1.00 57.27 491 GLU B N 1
ATOM 6310 C CA . GLU B 1 555 ? 208.622 199.334 228.746 1.00 58.29 491 GLU B CA 1
ATOM 6311 C C . GLU B 1 555 ? 208.800 198.897 227.297 1.00 59.46 491 GLU B C 1
ATOM 6312 O O . GLU B 1 555 ? 209.034 199.733 226.416 1.00 66.41 491 GLU B O 1
ATOM 6318 N N . TRP B 1 556 ? 208.694 197.594 227.028 1.00 51.23 492 TRP B N 1
ATOM 6319 C CA . TRP B 1 556 ? 208.787 197.112 225.655 1.00 50.11 492 TRP B CA 1
ATOM 6320 C C . TRP B 1 556 ? 207.568 197.492 224.827 1.00 56.64 492 TRP B C 1
ATOM 6321 O O . TRP B 1 556 ? 207.676 197.596 223.600 1.00 59.60 492 TRP B O 1
ATOM 6332 N N . ASP B 1 557 ? 206.414 197.694 225.465 1.00 59.96 493 ASP B N 1
ATOM 6333 C CA . ASP B 1 557 ? 205.227 198.124 224.733 1.00 46.53 493 ASP B CA 1
ATOM 6334 C C . ASP B 1 557 ? 205.412 199.521 224.152 1.00 53.78 493 ASP B C 1
ATOM 6335 O O . ASP B 1 557 ? 205.003 199.786 223.016 1.00 61.95 493 ASP B O 1
ATOM 6340 N N . TRP B 1 558 ? 206.023 200.429 224.917 1.00 53.48 494 TRP B N 1
ATOM 6341 C CA . TRP B 1 558 ? 206.221 201.792 224.438 1.00 53.18 494 TRP B CA 1
ATOM 6342 C C . TRP B 1 558 ? 207.312 201.877 223.379 1.00 52.86 494 TRP B C 1
ATOM 6343 O O . TRP B 1 558 ? 207.251 202.751 222.507 1.00 58.02 494 TRP B O 1
ATOM 6354 N N . VAL B 1 559 ? 208.313 200.997 223.440 1.00 45.36 495 VAL B N 1
ATOM 6355 C CA . VAL B 1 559 ? 209.355 200.987 222.415 1.00 42.52 495 VAL B CA 1
ATOM 6356 C C . VAL B 1 559 ? 208.758 200.651 221.055 1.00 46.55 495 VAL B C 1
ATOM 6357 O O . VAL B 1 559 ? 209.089 201.279 220.042 1.00 53.10 495 VAL B O 1
ATOM 6361 N N . ALA B 1 560 ? 207.864 199.661 221.011 1.00 41.55 496 ALA B N 1
ATOM 6362 C CA . ALA B 1 560 ? 207.197 199.323 219.760 1.00 34.88 496 ALA B CA 1
ATOM 6363 C C . ALA B 1 560 ? 206.262 200.436 219.302 1.00 42.09 496 ALA B C 1
ATOM 6364 O O . ALA B 1 560 ? 206.090 200.641 218.096 1.00 49.33 496 ALA B O 1
ATOM 6366 N N . ALA B 1 561 ? 205.649 201.157 220.244 1.00 44.37 497 ALA B N 1
ATOM 6367 C CA . ALA B 1 561 ? 204.752 202.248 219.874 1.00 40.13 497 ALA B CA 1
ATOM 6368 C C . ALA B 1 561 ? 205.512 203.392 219.213 1.00 42.72 497 ALA B C 1
ATOM 6369 O O . ALA B 1 561 ? 205.042 203.965 218.223 1.00 43.57 497 ALA B O 1
ATOM 6371 N N . VAL B 1 562 ? 206.685 203.739 219.747 1.00 43.53 498 VAL B N 1
ATOM 6372 C CA . VAL B 1 562 ? 207.491 204.795 219.142 1.00 42.20 498 VAL B CA 1
ATOM 6373 C C . VAL B 1 562 ? 208.035 204.344 217.792 1.00 46.63 498 VAL B C 1
ATOM 6374 O O . VAL B 1 562 ? 208.081 205.123 216.833 1.00 49.79 498 VAL B O 1
ATOM 6378 N N . LEU B 1 563 ? 208.450 203.078 217.696 1.00 38.96 499 LEU B N 1
ATOM 6379 C CA . LEU B 1 563 ? 208.958 202.555 216.431 1.00 34.14 499 LEU B CA 1
ATOM 6380 C C . LEU B 1 563 ? 207.871 202.527 215.364 1.00 39.17 499 LEU B C 1
ATOM 6381 O O . LEU B 1 563 ? 208.143 202.791 214.186 1.00 48.31 499 LEU B O 1
ATOM 6386 N N . GLU B 1 564 ? 206.635 202.205 215.754 1.00 46.05 500 GLU B N 1
ATOM 6387 C CA . GLU B 1 564 ? 205.545 202.130 214.785 1.00 40.71 500 GLU B CA 1
ATOM 6388 C C . GLU B 1 564 ? 205.257 203.489 214.158 1.00 49.86 500 GLU B C 1
ATOM 6389 O O . GLU B 1 564 ? 205.033 203.583 212.946 1.00 52.78 500 GLU B O 1
ATOM 6395 N N . ARG B 1 565 ? 205.254 204.554 214.966 1.00 51.17 501 ARG B N 1
ATOM 6396 C CA . ARG B 1 565 ? 204.980 205.881 214.425 1.00 43.77 501 ARG B CA 1
ATOM 6397 C C . ARG B 1 565 ? 206.115 206.368 213.533 1.00 46.82 501 ARG B C 1
ATOM 6398 O O . ARG B 1 565 ? 205.877 207.141 212.597 1.00 56.36 501 ARG B O 1
ATOM 6406 N N . VAL B 1 566 ? 207.347 205.935 213.807 1.00 47.96 502 VAL B N 1
ATOM 6407 C CA . VAL B 1 566 ? 208.466 206.275 212.934 1.00 44.56 502 VAL B CA 1
ATOM 6408 C C . VAL B 1 566 ? 208.264 205.667 211.552 1.00 45.14 502 VAL B C 1
ATOM 6409 O O . VAL B 1 566 ? 208.507 206.318 210.529 1.00 49.87 502 VAL B O 1
ATOM 6413 N N . PHE B 1 567 ? 207.811 204.412 211.501 1.00 45.14 503 PHE B N 1
ATOM 6414 C CA . PHE B 1 567 ? 207.534 203.771 210.219 1.00 38.76 503 PHE B CA 1
ATOM 6415 C C . PHE B 1 567 ? 206.421 204.494 209.470 1.00 39.61 503 PHE B C 1
ATOM 6416 O O . PHE B 1 567 ? 206.476 204.627 208.241 1.00 47.59 503 PHE B O 1
ATOM 6424 N N . LEU B 1 568 ? 205.398 204.958 210.192 1.00 40.89 504 LEU B N 1
ATOM 6425 C CA . LEU B 1 568 ? 204.286 205.647 209.544 1.00 43.09 504 LEU B CA 1
ATOM 6426 C C . LEU B 1 568 ? 204.750 206.923 208.854 1.00 47.48 504 LEU B C 1
ATOM 6427 O O . LEU B 1 568 ? 204.344 207.207 207.721 1.00 52.06 504 LEU B O 1
ATOM 6432 N N . ILE B 1 569 ? 205.601 207.707 209.519 1.00 49.26 505 ILE B N 1
ATOM 6433 C CA . ILE B 1 569 ? 206.105 208.936 208.914 1.00 47.50 505 ILE B CA 1
ATOM 6434 C C . ILE B 1 569 ? 207.000 208.621 207.722 1.00 49.09 505 ILE B C 1
ATOM 6435 O O . ILE B 1 569 ? 206.910 209.266 206.670 1.00 57.24 505 ILE B O 1
ATOM 6440 N N . PHE B 1 570 ? 207.877 207.622 207.864 1.00 49.41 506 PHE B N 1
ATOM 6441 C CA . PHE B 1 570 ? 208.827 207.304 206.803 1.00 45.17 506 PHE B CA 1
ATOM 6442 C C . PHE B 1 570 ? 208.124 206.808 205.544 1.00 48.32 506 PHE B C 1
ATOM 6443 O O . PHE B 1 570 ? 208.490 207.200 204.430 1.00 57.87 506 PHE B O 1
ATOM 6451 N N . PHE B 1 571 ? 207.117 205.948 205.697 1.00 48.99 507 PHE B N 1
ATOM 6452 C CA . PHE B 1 571 ? 206.484 205.324 204.542 1.00 47.20 507 PHE B CA 1
ATOM 6453 C C . PHE B 1 571 ? 205.560 206.262 203.776 1.00 51.43 507 PHE B C 1
ATOM 6454 O O . PHE B 1 571 ? 205.296 206.009 202.596 1.00 56.34 507 PHE B O 1
ATOM 6462 N N . THR B 1 572 ? 205.064 207.328 204.403 1.00 51.13 508 THR B N 1
ATOM 6463 C CA . THR B 1 572 ? 204.293 208.327 203.672 1.00 53.54 508 THR B CA 1
ATOM 6464 C C . THR B 1 572 ? 205.175 209.255 202.850 1.00 56.03 508 THR B C 1
ATOM 6465 O O . THR B 1 572 ? 204.750 209.718 201.786 1.00 59.59 508 THR B O 1
ATOM 6469 N N . ILE B 1 573 ? 206.392 209.537 203.321 1.00 57.72 509 ILE B N 1
ATOM 6470 C CA . ILE B 1 573 ? 207.324 210.345 202.540 1.00 61.15 509 ILE B CA 1
ATOM 6471 C C . ILE B 1 573 ? 207.703 209.620 201.255 1.00 58.53 509 ILE B C 1
ATOM 6472 O O . ILE B 1 573 ? 207.742 210.219 200.173 1.00 62.73 509 ILE B O 1
ATOM 6477 N N . CYS B 1 574 ? 207.983 208.318 201.352 1.00 57.20 510 CYS B N 1
ATOM 6478 C CA . CYS B 1 574 ? 208.295 207.535 200.161 1.00 60.51 510 CYS B CA 1
ATOM 6479 C C . CYS B 1 574 ? 207.104 207.472 199.213 1.00 63.39 510 CYS B C 1
ATOM 6480 O O . CYS B 1 574 ? 207.268 207.564 197.991 1.00 66.19 510 CYS B O 1
ATOM 6483 N N . PHE B 1 575 ? 205.897 207.305 199.759 1.00 55.23 511 PHE B N 1
ATOM 6484 C CA . PHE B 1 575 ? 204.703 207.254 198.920 1.00 54.12 511 PHE B CA 1
ATOM 6485 C C . PHE B 1 575 ? 204.470 208.579 198.203 1.00 61.33 511 PHE B C 1
ATOM 6486 O O . PHE B 1 575 ? 204.130 208.595 197.014 1.00 67.43 511 PHE B O 1
ATOM 6494 N N . LEU B 1 576 ? 204.637 209.699 198.911 1.00 58.89 512 LEU B N 1
ATOM 6495 C CA . LEU B 1 576 ? 204.435 211.002 198.287 1.00 58.50 512 LEU B CA 1
ATOM 6496 C C . LEU B 1 576 ? 205.465 211.265 197.196 1.00 61.20 512 LEU B C 1
ATOM 6497 O O . LEU B 1 576 ? 205.121 211.768 196.120 1.00 62.92 512 LEU B O 1
ATOM 6502 N N . PHE B 1 577 ? 206.732 210.934 197.454 1.00 70.12 513 PHE B N 1
ATOM 6503 C CA . PHE B 1 577 ? 207.776 211.177 196.464 1.00 68.27 513 PHE B CA 1
ATOM 6504 C C . PHE B 1 577 ? 207.570 210.328 195.214 1.00 68.93 513 PHE B C 1
ATOM 6505 O O . PHE B 1 577 ? 207.733 210.819 194.091 1.00 71.34 513 PHE B O 1
ATOM 6513 N N . SER B 1 578 ? 207.216 209.053 195.389 1.00 63.29 514 SER B N 1
ATOM 6514 C CA . SER B 1 578 ? 207.078 208.160 194.243 1.00 63.07 514 SER B CA 1
ATOM 6515 C C . SER B 1 578 ? 205.854 208.513 193.405 1.00 64.49 514 SER B C 1
ATOM 6516 O O . SER B 1 578 ? 205.941 208.614 192.175 1.00 67.46 514 SER B O 1
ATOM 6519 N N . ALA B 1 579 ? 204.703 208.702 194.053 1.00 65.30 515 ALA B N 1
ATOM 6520 C CA . ALA B 1 579 ? 203.469 208.947 193.311 1.00 64.64 515 ALA B CA 1
ATOM 6521 C C . ALA B 1 579 ? 203.482 210.317 192.643 1.00 64.34 515 ALA B C 1
ATOM 6522 O O . ALA B 1 579 ? 203.183 210.440 191.450 1.00 66.72 515 ALA B O 1
ATOM 6524 N N . ILE B 1 580 ? 203.825 211.362 193.398 1.00 60.77 516 ILE B N 1
ATOM 6525 C CA . ILE B 1 580 ? 203.817 212.711 192.843 1.00 62.84 516 ILE B CA 1
ATOM 6526 C C . ILE B 1 580 ? 204.965 212.896 191.858 1.00 62.14 516 ILE B C 1
ATOM 6527 O O . ILE B 1 580 ? 204.783 213.459 190.772 1.00 62.79 516 ILE B O 1
ATOM 6532 N N . GLY B 1 581 ? 206.159 212.416 192.213 1.00 61.22 517 GLY B N 1
ATOM 6533 C CA . GLY B 1 581 ? 207.330 212.686 191.394 1.00 56.80 517 GLY B CA 1
ATOM 6534 C C . GLY B 1 581 ? 207.249 212.074 190.008 1.00 56.68 517 GLY B C 1
ATOM 6535 O O . GLY B 1 581 ? 207.604 212.715 189.016 1.00 61.63 517 GLY B O 1
ATOM 6536 N N . ILE B 1 582 ? 206.788 210.825 189.920 1.00 55.03 518 ILE B N 1
ATOM 6537 C CA . ILE B 1 582 ? 206.715 210.151 188.626 1.00 58.47 518 ILE B CA 1
ATOM 6538 C C . ILE B 1 582 ? 205.650 210.795 187.746 1.00 63.62 518 ILE B C 1
ATOM 6539 O O . ILE B 1 582 ? 205.884 211.081 186.566 1.00 63.15 518 ILE B O 1
ATOM 6544 N N . ASN B 1 583 ? 204.463 211.039 188.309 1.00 60.39 519 ASN B N 1
ATOM 6545 C CA . ASN B 1 583 ? 203.372 211.599 187.518 1.00 55.40 519 ASN B CA 1
ATOM 6546 C C . ASN B 1 583 ? 203.664 213.035 187.098 1.00 56.17 519 ASN B C 1
ATOM 6547 O O . ASN B 1 583 ? 203.354 213.430 185.968 1.00 62.19 519 ASN B O 1
ATOM 6552 N N . LEU B 1 584 ? 204.251 213.834 187.993 1.00 52.43 520 LEU B N 1
ATOM 6553 C CA . LEU B 1 584 ? 204.583 215.212 187.645 1.00 52.18 520 LEU B CA 1
ATOM 6554 C C . LEU B 1 584 ? 205.660 215.265 186.569 1.00 53.35 520 LEU B C 1
ATOM 6555 O O . LEU B 1 584 ? 205.610 216.117 185.674 1.00 64.23 520 LEU B O 1
ATOM 6560 N N . TYR B 1 585 ? 206.648 214.369 186.644 1.00 44.94 521 TYR B N 1
ATOM 6561 C CA . TYR B 1 585 ? 207.685 214.323 185.620 1.00 47.30 521 TYR B CA 1
ATOM 6562 C C . TYR B 1 585 ? 207.104 213.945 184.263 1.00 56.94 521 TYR B C 1
ATOM 6563 O O . TYR B 1 585 ? 207.511 214.493 183.232 1.00 57.82 521 TYR B O 1
ATOM 6572 N N . GLY B 1 586 ? 206.157 213.004 184.243 1.00 53.18 522 GLY B N 1
ATOM 6573 C CA . GLY B 1 586 ? 205.521 212.639 182.989 1.00 39.18 522 GLY B CA 1
ATOM 6574 C C . GLY B 1 586 ? 204.685 213.764 182.406 1.00 44.28 522 GLY B C 1
ATOM 6575 O O . GLY B 1 586 ? 204.669 213.968 181.189 1.00 54.52 522 GLY B O 1
ATOM 6576 N N . TRP B 1 587 ? 203.975 214.502 183.263 1.00 44.81 523 TRP B N 1
ATOM 6577 C CA . TRP B 1 587 ? 203.175 215.625 182.784 1.00 45.85 523 TRP B CA 1
ATOM 6578 C C . TRP B 1 587 ? 204.055 216.727 182.208 1.00 46.08 523 TRP B C 1
ATOM 6579 O O . TRP B 1 587 ? 203.696 217.353 181.204 1.00 52.26 523 TRP B O 1
ATOM 6590 N N . TYR B 1 588 ? 205.205 216.983 182.837 1.00 40.46 524 TYR B N 1
ATOM 6591 C CA . TYR B 1 588 ? 206.103 218.023 182.342 1.00 45.68 524 TYR B CA 1
ATOM 6592 C C . TYR B 1 588 ? 206.610 217.694 180.944 1.00 49.58 524 TYR B C 1
ATOM 6593 O O . TYR B 1 588 ? 206.689 218.577 180.083 1.00 53.26 524 TYR B O 1
ATOM 6602 N N . ILE B 1 589 ? 206.959 216.429 180.700 1.00 50.17 525 ILE B N 1
ATOM 6603 C CA . ILE B 1 589 ? 207.368 216.018 179.362 1.00 47.07 525 ILE B CA 1
ATOM 6604 C C . ILE B 1 589 ? 206.211 216.173 178.382 1.00 53.47 525 ILE B C 1
ATOM 6605 O O . ILE B 1 589 ? 206.388 216.669 177.264 1.00 53.83 525 ILE B O 1
ATOM 6610 N N . TRP B 1 590 ? 205.006 215.768 178.792 1.00 43.60 526 TRP B N 1
ATOM 6611 C CA . TRP B 1 590 ? 203.842 215.887 177.921 1.00 34.55 526 TRP B CA 1
ATOM 6612 C C . TRP B 1 590 ? 203.530 217.344 177.601 1.00 46.17 526 TRP B C 1
ATOM 6613 O O . TRP B 1 590 ? 203.148 217.672 176.472 1.00 50.53 526 TRP B O 1
ATOM 6624 N N . TYR B 1 591 ? 203.684 218.233 178.585 1.00 60.31 527 TYR B N 1
ATOM 6625 C CA . TYR B 1 591 ? 203.328 219.635 178.383 1.00 52.77 527 TYR B CA 1
ATOM 6626 C C . TYR B 1 591 ? 204.293 220.320 177.422 1.00 50.66 527 TYR B C 1
ATOM 6627 O O . TYR B 1 591 ? 203.869 221.071 176.535 1.00 58.02 527 TYR B O 1
ATOM 6636 N N . THR B 1 592 ? 205.598 220.081 177.585 1.00 52.24 528 THR B N 1
ATOM 6637 C CA . THR B 1 592 ? 206.581 220.771 176.754 1.00 56.53 528 THR B CA 1
ATOM 6638 C C . THR B 1 592 ? 206.462 220.387 175.284 1.00 59.52 528 THR B C 1
ATOM 6639 O O . THR B 1 592 ? 206.519 221.263 174.414 1.00 63.69 528 THR B O 1
ATOM 6643 N N . GLU B 1 593 ? 206.295 219.097 174.985 1.00 63.78 529 GLU B N 1
ATOM 6644 C CA . GLU B 1 593 ? 206.180 218.675 173.593 1.00 59.64 529 GLU B CA 1
ATOM 6645 C C . GLU B 1 593 ? 204.883 219.178 172.968 1.00 62.63 529 GLU B C 1
ATOM 6646 O O . GLU B 1 593 ? 204.832 219.451 171.763 1.00 67.14 529 GLU B O 1
ATOM 6652 N N . ASN B 1 594 ? 203.825 219.299 173.771 1.00 57.34 530 ASN B N 1
ATOM 6653 C CA . ASN B 1 594 ? 202.554 219.797 173.254 1.00 52.28 530 ASN B CA 1
ATOM 6654 C C . ASN B 1 594 ? 202.659 221.249 172.804 1.00 61.67 530 ASN B C 1
ATOM 6655 O O . ASN B 1 594 ? 202.126 221.617 171.750 1.00 61.63 530 ASN B O 1
ATOM 6660 N N . HIS B 1 595 ? 203.340 222.088 173.582 1.00 70.91 531 HIS B N 1
ATOM 6661 C CA . HIS B 1 595 ? 203.372 223.521 173.319 1.00 66.41 531 HIS B CA 1
ATOM 6662 C C . HIS B 1 595 ? 204.572 223.964 172.492 1.00 67.96 531 HIS B C 1
ATOM 6663 O O . HIS B 1 595 ? 204.554 225.079 171.957 1.00 72.03 531 HIS B O 1
ATOM 6670 N N . PHE B 1 596 ? 205.608 223.134 172.369 1.00 69.50 532 PHE B N 1
ATOM 6671 C CA . PHE B 1 596 ? 206.800 223.479 171.605 1.00 70.93 532 PHE B CA 1
ATOM 6672 C C . PHE B 1 596 ? 206.778 222.900 170.195 1.00 75.34 532 PHE B C 1
ATOM 6673 O O . PHE B 1 596 ? 207.773 223.009 169.471 1.00 73.45 532 PHE B O 1
ATOM 6681 N N . LEU B 1 597 ? 205.669 222.287 169.793 1.00 84.18 533 LEU B N 1
ATOM 6682 C CA . LEU B 1 597 ? 205.548 221.731 168.450 1.00 83.15 533 LEU B CA 1
ATOM 6683 C C . LEU B 1 597 ? 204.306 222.270 167.751 1.00 76.70 533 LEU B C 1
ATOM 6684 O O . LEU B 1 597 ? 203.229 222.333 168.342 1.00 73.43 533 LEU B O 1
ATOM 6689 N N . PRO C 1 22 ? 160.367 183.967 115.130 1.00 86.15 22 PRO C N 1
ATOM 6690 C CA . PRO C 1 22 ? 159.317 182.949 115.224 1.00 86.89 22 PRO C CA 1
ATOM 6691 C C . PRO C 1 22 ? 159.643 181.872 116.254 1.00 85.19 22 PRO C C 1
ATOM 6692 O O . PRO C 1 22 ? 158.862 181.647 117.179 1.00 81.70 22 PRO C O 1
ATOM 6696 N N . ASP C 1 23 ? 160.791 181.215 116.090 1.00 81.93 23 ASP C N 1
ATOM 6697 C CA . ASP C 1 23 ? 161.237 180.169 117.002 1.00 78.53 23 ASP C CA 1
ATOM 6698 C C . ASP C 1 23 ? 162.278 180.675 117.994 1.00 76.73 23 ASP C C 1
ATOM 6699 O O . ASP C 1 23 ? 162.909 179.872 118.689 1.00 78.87 23 ASP C O 1
ATOM 6704 N N . ILE C 1 24 ? 162.471 181.988 118.072 1.00 64.95 24 ILE C N 1
ATOM 6705 C CA . ILE C 1 24 ? 163.412 182.585 119.017 1.00 62.06 24 ILE C CA 1
ATOM 6706 C C . ILE C 1 24 ? 162.673 183.648 119.822 1.00 59.99 24 ILE C C 1
ATOM 6707 O O . ILE C 1 24 ? 161.683 184.215 119.336 1.00 64.88 24 ILE C O 1
ATOM 6712 N N . PRO C 1 25 ? 163.098 183.937 121.052 1.00 46.59 25 PRO C N 1
ATOM 6713 C CA . PRO C 1 25 ? 162.414 184.968 121.842 1.00 52.02 25 PRO C CA 1
ATOM 6714 C C . PRO C 1 25 ? 162.517 186.341 121.193 1.00 56.35 25 PRO C C 1
ATOM 6715 O O . PRO C 1 25 ? 163.510 186.677 120.546 1.00 59.14 25 PRO C O 1
ATOM 6719 N N . ILE C 1 26 ? 161.458 187.135 121.374 1.00 55.70 26 ILE C N 1
ATOM 6720 C CA . ILE C 1 26 ? 161.457 188.510 120.882 1.00 54.39 26 ILE C CA 1
ATOM 6721 C C . ILE C 1 26 ? 162.501 189.345 121.615 1.00 49.97 26 ILE C C 1
ATOM 6722 O O . ILE C 1 26 ? 163.021 190.330 121.067 1.00 58.20 26 ILE C O 1
ATOM 6727 N N . GLN C 1 27 ? 162.830 188.968 122.855 1.00 45.69 27 GLN C N 1
ATOM 6728 C CA . GLN C 1 27 ? 163.854 189.684 123.605 1.00 44.58 27 GLN C CA 1
ATOM 6729 C C . GLN C 1 27 ? 165.201 189.634 122.899 1.00 48.58 27 GLN C C 1
ATOM 6730 O O . GLN C 1 27 ? 165.970 190.598 122.969 1.00 51.58 27 GLN C O 1
ATOM 6736 N N . TYR C 1 28 ? 165.500 188.529 122.211 1.00 43.11 28 TYR C N 1
ATOM 6737 C CA . TYR C 1 28 ? 166.748 188.438 121.459 1.00 38.57 28 TYR C CA 1
ATOM 6738 C C . TYR C 1 28 ? 166.845 189.550 120.423 1.00 42.12 28 TYR C C 1
ATOM 6739 O O . TYR C 1 28 ? 167.832 190.296 120.387 1.00 54.25 28 TYR C O 1
ATOM 6748 N N . GLU C 1 29 ? 165.816 189.685 119.583 1.00 51.58 29 GLU C N 1
ATOM 6749 C CA . GLU C 1 29 ? 165.811 190.710 118.547 1.00 50.48 29 GLU C CA 1
ATOM 6750 C C . GLU C 1 29 ? 165.791 192.112 119.142 1.00 52.61 29 GLU C C 1
ATOM 6751 O O . GLU C 1 29 ? 166.478 193.007 118.639 1.00 53.51 29 GLU C O 1
ATOM 6757 N N . LEU C 1 30 ? 165.012 192.325 120.206 1.00 46.64 30 LEU C N 1
ATOM 6758 C CA . LEU C 1 30 ? 164.952 193.650 120.815 1.00 46.58 30 LEU C CA 1
ATOM 6759 C C . LEU C 1 30 ? 166.309 194.062 121.377 1.00 49.33 30 LEU C C 1
ATOM 6760 O O . LEU C 1 30 ? 166.760 195.199 121.180 1.00 53.71 30 LEU C O 1
ATOM 6765 N N . ALA C 1 31 ? 166.980 193.143 122.079 1.00 50.59 31 ALA C N 1
ATOM 6766 C CA . ALA C 1 31 ? 168.298 193.442 122.627 1.00 41.92 31 ALA C CA 1
ATOM 6767 C C . ALA C 1 31 ? 169.319 193.666 121.521 1.00 44.94 31 ALA C C 1
ATOM 6768 O O . ALA C 1 31 ? 170.159 194.569 121.618 1.00 54.58 31 ALA C O 1
ATOM 6770 N N . ASN C 1 32 ? 169.267 192.855 120.460 1.00 49.18 32 ASN C N 1
ATOM 6771 C CA . ASN C 1 32 ? 170.194 193.046 119.350 1.00 52.87 32 ASN C CA 1
ATOM 6772 C C . ASN C 1 32 ? 169.972 194.391 118.669 1.00 54.52 32 ASN C C 1
ATOM 6773 O O . ASN C 1 32 ? 170.928 195.029 118.214 1.00 58.67 32 ASN C O 1
ATOM 6778 N N . ASN C 1 33 ? 168.717 194.836 118.589 1.00 55.45 33 ASN C N 1
ATOM 6779 C CA . ASN C 1 33 ? 168.421 196.121 117.965 1.00 50.64 33 ASN C CA 1
ATOM 6780 C C . ASN C 1 33 ? 168.897 197.282 118.831 1.00 51.02 33 ASN C C 1
ATOM 6781 O O . ASN C 1 33 ? 169.506 198.233 118.330 1.00 52.05 33 ASN C O 1
ATOM 6786 N N . ILE C 1 34 ? 168.627 197.224 120.137 1.00 51.18 34 ILE C N 1
ATOM 6787 C CA . ILE C 1 34 ? 168.932 198.375 120.984 1.00 44.63 34 ILE C CA 1
ATOM 6788 C C . ILE C 1 34 ? 170.396 198.394 121.417 1.00 47.46 34 ILE C C 1
ATOM 6789 O O . ILE C 1 34 ? 170.894 199.427 121.876 1.00 52.89 34 ILE C O 1
ATOM 6794 N N . MET C 1 35 ? 171.109 197.277 121.282 1.00 50.50 35 MET C N 1
ATOM 6795 C CA . MET C 1 35 ? 172.499 197.182 121.708 1.00 52.11 35 MET C CA 1
ATOM 6796 C C . MET C 1 35 ? 173.488 197.353 120.560 1.00 55.57 35 MET C C 1
ATOM 6797 O O . MET C 1 35 ? 174.674 197.052 120.732 1.00 52.69 35 MET C O 1
ATOM 6802 N N . GLU C 1 36 ? 173.032 197.827 119.400 1.00 66.56 36 GLU C N 1
ATOM 6803 C CA . GLU C 1 36 ? 173.884 197.842 118.214 1.00 64.49 36 GLU C CA 1
ATOM 6804 C C . GLU C 1 36 ? 174.967 198.912 118.315 1.00 69.44 36 GLU C C 1
ATOM 6805 O O . GLU C 1 36 ? 176.165 198.606 118.286 1.00 72.56 36 GLU C O 1
ATOM 6811 N N . ASN C 1 37 ? 174.566 200.176 118.433 1.00 59.48 37 ASN C N 1
ATOM 6812 C CA . ASN C 1 37 ? 175.497 201.296 118.424 1.00 57.63 37 ASN C CA 1
ATOM 6813 C C . ASN C 1 37 ? 175.819 201.811 119.822 1.00 60.41 37 ASN C C 1
ATOM 6814 O O . ASN C 1 37 ? 176.402 202.892 119.954 1.00 62.07 37 ASN C O 1
ATOM 6819 N N . TYR C 1 38 ? 175.455 201.069 120.863 1.00 45.89 38 TYR C N 1
ATOM 6820 C CA . TYR C 1 38 ? 175.663 201.525 122.230 1.00 40.33 38 TYR C CA 1
ATOM 6821 C C . TYR C 1 38 ? 177.112 201.339 122.662 1.00 43.42 38 TYR C C 1
ATOM 6822 O O . TYR C 1 38 ? 177.749 200.331 122.344 1.00 44.73 38 TYR C O 1
ATOM 6831 N N . GLN C 1 39 ? 177.628 202.325 123.394 1.00 41.38 39 GLN C N 1
ATOM 6832 C CA . GLN C 1 39 ? 178.933 202.248 124.043 1.00 34.71 39 GLN C CA 1
ATOM 6833 C C . GLN C 1 39 ? 178.731 202.557 125.521 1.00 35.60 39 GLN C C 1
ATOM 6834 O O . GLN C 1 39 ? 178.457 203.705 125.888 1.00 45.19 39 GLN C O 1
ATOM 6840 N N . LYS C 1 40 ? 178.868 201.536 126.366 1.00 30.71 40 LYS C N 1
ATOM 6841 C CA . LYS C 1 40 ? 178.582 201.673 127.788 1.00 35.80 40 LYS C CA 1
ATOM 6842 C C . LYS C 1 40 ? 179.672 202.405 128.557 1.00 35.58 40 LYS C C 1
ATOM 6843 O O . LYS C 1 40 ? 179.449 202.767 129.718 1.00 37.26 40 LYS C O 1
ATOM 6849 N N . GLY C 1 41 ? 180.836 202.635 127.951 1.00 38.43 41 GLY C N 1
ATOM 6850 C CA . GLY C 1 41 ? 181.921 203.300 128.647 1.00 29.21 41 GLY C CA 1
ATOM 6851 C C . GLY C 1 41 ? 181.824 204.808 128.712 1.00 40.49 41 GLY C C 1
ATOM 6852 O O . GLY C 1 41 ? 182.625 205.435 129.411 1.00 43.00 41 GLY C O 1
ATOM 6853 N N . LEU C 1 42 ? 180.867 205.405 128.007 1.00 37.89 42 LEU C N 1
ATOM 6854 C CA . LEU C 1 42 ? 180.709 206.851 127.960 1.00 32.18 42 LEU C CA 1
ATOM 6855 C C . LEU C 1 42 ? 179.276 207.232 128.304 1.00 33.21 42 LEU C C 1
ATOM 6856 O O . LEU C 1 42 ? 178.342 206.449 128.106 1.00 42.46 42 LEU C O 1
ATOM 6861 N N . ILE C 1 43 ? 179.115 208.441 128.826 1.00 38.02 43 ILE C N 1
ATOM 6862 C CA . ILE C 1 43 ? 177.792 208.916 129.249 1.00 40.28 43 ILE C CA 1
ATOM 6863 C C . ILE C 1 43 ? 176.895 209.077 128.025 1.00 37.73 43 ILE C C 1
ATOM 6864 O O . ILE C 1 43 ? 177.328 209.654 127.012 1.00 41.07 43 ILE C O 1
ATOM 6869 N N . PRO C 1 44 ? 175.659 208.573 128.055 1.00 37.89 44 PRO C N 1
ATOM 6870 C CA . PRO C 1 44 ? 174.748 208.702 126.897 1.00 39.48 44 PRO C CA 1
ATOM 6871 C C . PRO C 1 44 ? 173.972 210.016 126.910 1.00 41.63 44 PRO C C 1
ATOM 6872 O O . PRO C 1 44 ? 172.753 210.069 127.129 1.00 46.90 44 PRO C O 1
ATOM 6876 N N . LYS C 1 45 ? 174.685 211.111 126.670 1.00 41.23 45 LYS C N 1
ATOM 6877 C CA . LYS C 1 45 ? 174.101 212.451 126.645 1.00 40.83 45 LYS C CA 1
ATOM 6878 C C . LYS C 1 45 ? 174.020 212.906 125.191 1.00 40.83 45 LYS C C 1
ATOM 6879 O O . LYS C 1 45 ? 175.027 213.294 124.594 1.00 49.20 45 LYS C O 1
ATOM 6885 N N . VAL C 1 46 ? 172.816 212.855 124.627 1.00 43.53 46 VAL C N 1
ATOM 6886 C CA . VAL C 1 46 ? 172.615 213.299 123.253 1.00 46.72 46 VAL C CA 1
ATOM 6887 C C . VAL C 1 46 ? 172.200 214.767 123.189 1.00 50.05 46 VAL C C 1
ATOM 6888 O O . VAL C 1 46 ? 172.669 215.504 122.315 1.00 51.52 46 VAL C O 1
ATOM 6892 N N . ARG C 1 47 ? 171.339 215.213 124.101 1.00 62.18 47 ARG C N 1
ATOM 6893 C CA . ARG C 1 47 ? 170.890 216.598 124.132 1.00 60.98 47 ARG C CA 1
ATOM 6894 C C . ARG C 1 47 ? 171.908 217.451 124.878 1.00 64.39 47 ARG C C 1
ATOM 6895 O O . ARG C 1 47 ? 172.317 217.112 125.993 1.00 61.61 47 ARG C O 1
ATOM 6903 N N . LYS C 1 48 ? 172.313 218.559 124.255 1.00 68.94 48 LYS C N 1
ATOM 6904 C CA . LYS C 1 48 ? 173.350 219.409 124.830 1.00 68.41 48 LYS C CA 1
ATOM 6905 C C . LYS C 1 48 ? 172.819 220.267 125.972 1.00 69.23 48 LYS C C 1
ATOM 6906 O O . LYS C 1 48 ? 173.551 220.560 126.923 1.00 68.28 48 LYS C O 1
ATOM 6912 N N . GLY C 1 49 ? 171.553 220.682 125.890 1.00 65.36 49 GLY C N 1
ATOM 6913 C CA . GLY C 1 49 ? 171.051 221.692 126.809 1.00 66.10 49 GLY C CA 1
ATOM 6914 C C . GLY C 1 49 ? 170.974 221.231 128.253 1.00 64.59 49 GLY C C 1
ATOM 6915 O O . GLY C 1 49 ? 171.370 221.963 129.165 1.00 63.27 49 GLY C O 1
ATOM 6916 N N . SER C 1 50 ? 170.470 220.021 128.486 1.00 61.54 50 SER C N 1
ATOM 6917 C CA . SER C 1 50 ? 170.151 219.625 129.847 1.00 59.74 50 SER C CA 1
ATOM 6918 C C . SER C 1 50 ? 171.018 218.460 130.311 1.00 59.99 50 SER C C 1
ATOM 6919 O O . SER C 1 50 ? 171.432 217.623 129.503 1.00 55.96 50 SER C O 1
ATOM 6922 N N . PRO C 1 51 ? 171.312 218.385 131.614 1.00 49.34 51 PRO C N 1
ATOM 6923 C CA . PRO C 1 51 ? 172.032 217.221 132.148 1.00 50.59 51 PRO C CA 1
ATOM 6924 C C . PRO C 1 51 ? 171.115 216.028 132.368 1.00 45.96 51 PRO C C 1
ATOM 6925 O O . PRO C 1 51 ? 169.935 216.067 132.006 1.00 47.66 51 PRO C O 1
ATOM 6929 N N . ILE C 1 52 ? 171.648 214.965 132.963 1.00 36.07 52 ILE C N 1
ATOM 6930 C CA . ILE C 1 52 ? 170.886 213.756 133.257 1.00 36.21 52 ILE C CA 1
ATOM 6931 C C . ILE C 1 52 ? 170.482 213.796 134.725 1.00 33.05 52 ILE C C 1
ATOM 6932 O O . ILE C 1 52 ? 171.336 213.931 135.610 1.00 33.60 52 ILE C O 1
ATOM 6937 N N . ASN C 1 53 ? 169.183 213.677 134.984 1.00 36.23 53 ASN C N 1
ATOM 6938 C CA . ASN C 1 53 ? 168.650 213.737 136.339 1.00 29.80 53 ASN C CA 1
ATOM 6939 C C . ASN C 1 53 ? 168.527 212.331 136.912 1.00 35.53 53 ASN C C 1
ATOM 6940 O O . ASN C 1 53 ? 167.961 211.439 136.272 1.00 39.76 53 ASN C O 1
ATOM 6945 N N . VAL C 1 54 ? 169.055 212.141 138.118 1.00 20.88 54 VAL C N 1
ATOM 6946 C CA . VAL C 1 54 ? 169.016 210.859 138.813 1.00 16.70 54 VAL C CA 1
ATOM 6947 C C . VAL C 1 54 ? 168.258 211.046 140.119 1.00 21.59 54 VAL C C 1
ATOM 6948 O O . VAL C 1 54 ? 168.562 211.960 140.895 1.00 23.25 54 VAL C O 1
ATOM 6952 N N . THR C 1 55 ? 167.275 210.183 140.359 1.00 34.87 55 THR C N 1
ATOM 6953 C CA . THR C 1 55 ? 166.469 210.212 141.572 1.00 24.77 55 THR C CA 1
ATOM 6954 C C . THR C 1 55 ? 166.841 209.024 142.448 1.00 23.16 55 THR C C 1
ATOM 6955 O O . THR C 1 55 ? 166.917 207.891 141.963 1.00 32.45 55 THR C O 1
ATOM 6959 N N . LEU C 1 56 ? 167.070 209.284 143.734 1.00 24.46 56 LEU C N 1
ATOM 6960 C CA . LEU C 1 56 ? 167.529 208.266 144.667 1.00 21.63 56 LEU C CA 1
ATOM 6961 C C . LEU C 1 56 ? 166.603 208.204 145.875 1.00 25.13 56 LEU C C 1
ATOM 6962 O O . LEU C 1 56 ? 166.199 209.238 146.412 1.00 29.03 56 LEU C O 1
ATOM 6967 N N . SER C 1 57 ? 166.275 206.984 146.294 1.00 21.04 57 SER C N 1
ATOM 6968 C CA . SER C 1 57 ? 165.479 206.748 147.488 1.00 20.23 57 SER C CA 1
ATOM 6969 C C . SER C 1 57 ? 166.104 205.609 148.281 1.00 20.76 57 SER C C 1
ATOM 6970 O O . SER C 1 57 ? 166.678 204.678 147.710 1.00 29.76 57 SER C O 1
ATOM 6973 N N . LEU C 1 58 ? 165.988 205.690 149.605 1.00 30.58 58 LEU C N 1
ATOM 6974 C CA . LEU C 1 58 ? 166.595 204.716 150.501 1.00 29.81 58 LEU C CA 1
ATOM 6975 C C . LEU C 1 58 ? 165.560 204.178 151.478 1.00 28.58 58 LEU C C 1
ATOM 6976 O O . LEU C 1 58 ? 164.693 204.918 151.951 1.00 33.99 58 LEU C O 1
ATOM 6981 N N . GLN C 1 59 ? 165.662 202.883 151.776 1.00 24.54 59 GLN C N 1
ATOM 6982 C CA . GLN C 1 59 ? 164.844 202.233 152.792 1.00 18.60 59 GLN C CA 1
ATOM 6983 C C . GLN C 1 59 ? 165.765 201.546 153.786 1.00 24.52 59 GLN C C 1
ATOM 6984 O O . GLN C 1 59 ? 166.661 200.797 153.387 1.00 29.11 59 GLN C O 1
ATOM 6990 N N . LEU C 1 60 ? 165.539 201.788 155.073 1.00 26.82 60 LEU C N 1
ATOM 6991 C CA . LEU C 1 60 ? 166.361 201.215 156.129 1.00 10.18 60 LEU C CA 1
ATOM 6992 C C . LEU C 1 60 ? 165.723 199.934 156.650 1.00 15.46 60 LEU C C 1
ATOM 6993 O O . LEU C 1 60 ? 164.517 199.888 156.907 1.00 22.03 60 LEU C O 1
ATOM 6998 N N . TYR C 1 61 ? 166.539 198.898 156.802 1.00 20.82 61 TYR C N 1
ATOM 6999 C CA . TYR C 1 61 ? 166.066 197.591 157.244 1.00 19.26 61 TYR C CA 1
ATOM 7000 C C . TYR C 1 61 ? 166.655 197.150 158.573 1.00 22.28 61 TYR C C 1
ATOM 7001 O O . TYR C 1 61 ? 165.956 196.512 159.365 1.00 34.22 61 TYR C O 1
ATOM 7010 N N . GLN C 1 62 ? 167.917 197.469 158.846 1.00 23.96 62 GLN C N 1
ATOM 7011 C CA . GLN C 1 62 ? 168.563 197.005 160.065 1.00 20.02 62 GLN C CA 1
ATOM 7012 C C . GLN C 1 62 ? 169.701 197.939 160.442 1.00 21.23 62 GLN C C 1
ATOM 7013 O O . GLN C 1 62 ? 170.319 198.572 159.582 1.00 30.55 62 GLN C O 1
ATOM 7019 N N . ILE C 1 63 ? 169.968 198.017 161.743 1.00 28.57 63 ILE C N 1
ATOM 7020 C CA . ILE C 1 63 ? 171.165 198.652 162.280 1.00 27.14 63 ILE C CA 1
ATOM 7021 C C . ILE C 1 63 ? 172.033 197.531 162.832 1.00 27.31 63 ILE C C 1
ATOM 7022 O O . ILE C 1 63 ? 171.736 196.966 163.892 1.00 38.17 63 ILE C O 1
ATOM 7027 N N . ILE C 1 64 ? 173.100 197.193 162.108 1.00 27.43 64 ILE C N 1
ATOM 7028 C CA . ILE C 1 64 ? 173.868 195.999 162.445 1.00 29.79 64 ILE C CA 1
ATOM 7029 C C . ILE C 1 64 ? 174.791 196.252 163.629 1.00 28.47 64 ILE C C 1
ATOM 7030 O O . ILE C 1 64 ? 174.824 195.464 164.581 1.00 35.59 64 ILE C O 1
ATOM 7035 N N . GLN C 1 65 ? 175.551 197.344 163.600 1.00 28.41 65 GLN C N 1
ATOM 7036 C CA . GLN C 1 65 ? 176.536 197.585 164.644 1.00 34.23 65 GLN C CA 1
ATOM 7037 C C . GLN C 1 65 ? 176.819 199.075 164.753 1.00 34.13 65 GLN C C 1
ATOM 7038 O O . GLN C 1 65 ? 176.818 199.794 163.750 1.00 38.98 65 GLN C O 1
ATOM 7044 N N . VAL C 1 66 ? 177.060 199.523 165.981 1.00 37.98 66 VAL C N 1
ATOM 7045 C CA . VAL C 1 66 ? 177.553 200.865 166.263 1.00 37.84 66 VAL C CA 1
ATOM 7046 C C . VAL C 1 66 ? 178.894 200.713 166.963 1.00 41.49 66 VAL C C 1
ATOM 7047 O O . VAL C 1 66 ? 178.972 200.107 168.040 1.00 45.31 66 VAL C O 1
ATOM 7051 N N . ASN C 1 67 ? 179.947 201.257 166.359 1.00 43.63 67 ASN C N 1
ATOM 7052 C CA . ASN C 1 67 ? 181.309 201.110 166.860 1.00 42.97 67 ASN C CA 1
ATOM 7053 C C . ASN C 1 67 ? 181.803 202.470 167.333 1.00 44.68 67 ASN C C 1
ATOM 7054 O O . ASN C 1 67 ? 182.041 203.369 166.519 1.00 48.58 67 ASN C O 1
ATOM 7059 N N . GLU C 1 68 ? 181.953 202.618 168.646 1.00 44.94 68 GLU C N 1
ATOM 7060 C CA . GLU C 1 68 ? 182.422 203.863 169.242 1.00 48.23 68 GLU C CA 1
ATOM 7061 C C . GLU C 1 68 ? 183.943 204.013 169.163 1.00 52.17 68 GLU C C 1
ATOM 7062 O O . GLU C 1 68 ? 184.421 205.086 168.775 1.00 52.65 68 GLU C O 1
ATOM 7068 N N . PRO C 1 69 ? 184.743 202.996 169.531 1.00 52.97 69 PRO C N 1
ATOM 7069 C CA . PRO C 1 69 ? 186.204 203.182 169.453 1.00 47.17 69 PRO C CA 1
ATOM 7070 C C . PRO C 1 69 ? 186.710 203.509 168.058 1.00 49.40 69 PRO C C 1
ATOM 7071 O O . PRO C 1 69 ? 187.642 204.311 167.918 1.00 47.38 69 PRO C O 1
ATOM 7075 N N . GLN C 1 70 ? 186.127 202.915 167.019 1.00 46.32 70 GLN C N 1
ATOM 7076 C CA . GLN C 1 70 ? 186.544 203.172 165.647 1.00 38.03 70 GLN C CA 1
ATOM 7077 C C . GLN C 1 70 ? 185.666 204.197 164.940 1.00 40.86 70 GLN C C 1
ATOM 7078 O O . GLN C 1 70 ? 185.979 204.581 163.809 1.00 41.81 70 GLN C O 1
ATOM 7084 N N . GLN C 1 71 ? 184.583 204.643 165.579 1.00 41.79 71 GLN C N 1
ATOM 7085 C CA . GLN C 1 71 ? 183.738 205.728 165.078 1.00 36.30 71 GLN C CA 1
ATOM 7086 C C . GLN C 1 71 ? 183.180 205.413 163.687 1.00 39.00 71 GLN C C 1
ATOM 7087 O O . GLN C 1 71 ? 183.461 206.102 162.703 1.00 43.99 71 GLN C O 1
ATOM 7093 N N . TYR C 1 72 ? 182.377 204.354 163.618 1.00 31.74 72 TYR C N 1
ATOM 7094 C CA . TYR C 1 72 ? 181.677 204.032 162.384 1.00 28.40 72 TYR C CA 1
ATOM 7095 C C . TYR C 1 72 ? 180.357 203.349 162.712 1.00 32.21 72 TYR C C 1
ATOM 7096 O O . TYR C 1 72 ? 180.167 202.809 163.805 1.00 41.09 72 TYR C O 1
ATOM 7105 N N . LEU C 1 73 ? 179.446 203.382 161.742 1.00 36.21 73 LEU C N 1
ATOM 7106 C CA . LEU C 1 73 ? 178.117 202.805 161.875 1.00 30.52 73 LEU C CA 1
ATOM 7107 C C . LEU C 1 73 ? 177.849 201.881 160.697 1.00 32.67 73 LEU C C 1
ATOM 7108 O O . LEU C 1 73 ? 178.187 202.204 159.554 1.00 35.96 73 LEU C O 1
ATOM 7113 N N . LEU C 1 74 ? 177.241 200.730 160.978 1.00 25.56 74 LEU C N 1
ATOM 7114 C CA . LEU C 1 74 ? 176.954 199.715 159.971 1.00 26.68 74 LEU C CA 1
ATOM 7115 C C . LEU C 1 74 ? 175.447 199.622 159.780 1.00 26.13 74 LEU C C 1
ATOM 7116 O O . LEU C 1 74 ? 174.707 199.427 160.750 1.00 28.34 74 LEU C O 1
ATOM 7121 N N . LEU C 1 75 ? 174.998 199.750 158.532 1.00 25.45 75 LEU C N 1
ATOM 7122 C CA . LEU C 1 75 ? 173.582 199.737 158.202 1.00 24.17 75 LEU C CA 1
ATOM 7123 C C . LEU C 1 75 ? 173.322 198.781 157.045 1.00 24.43 75 LEU C C 1
ATOM 7124 O O . LEU C 1 75 ? 174.202 198.504 156.227 1.00 32.65 75 LEU C O 1
ATOM 7129 N N . ASN C 1 76 ? 172.092 198.278 156.992 1.00 26.98 76 ASN C N 1
ATOM 7130 C CA . ASN C 1 76 ? 171.604 197.461 155.887 1.00 14.88 76 ASN C CA 1
ATOM 7131 C C . ASN C 1 76 ? 170.409 198.173 155.272 1.00 19.42 76 ASN C C 1
ATOM 7132 O O . ASN C 1 76 ? 169.423 198.445 155.965 1.00 24.47 76 ASN C O 1
ATOM 7137 N N . ALA C 1 77 ? 170.493 198.473 153.977 1.00 15.42 77 ALA C N 1
ATOM 7138 C CA . ALA C 1 77 ? 169.497 199.306 153.323 1.00 20.20 77 ALA C CA 1
ATOM 7139 C C . ALA C 1 77 ? 169.318 198.874 151.874 1.00 23.09 77 ALA C C 1
ATOM 7140 O O . ALA C 1 77 ? 170.151 198.168 151.300 1.00 24.20 77 ALA C O 1
ATOM 7142 N N . TRP C 1 78 ? 168.203 199.309 151.289 1.00 26.85 78 TRP C N 1
ATOM 7143 C CA . TRP C 1 78 ? 167.893 199.097 149.883 1.00 16.03 78 TRP C CA 1
ATOM 7144 C C . TRP C 1 78 ? 167.889 200.440 149.167 1.00 18.89 78 TRP C C 1
ATOM 7145 O O . TRP C 1 78 ? 167.343 201.424 149.679 1.00 27.92 78 TRP C O 1
ATOM 7156 N N . ALA C 1 79 ? 168.495 200.482 147.983 1.00 19.77 79 ALA C N 1
ATOM 7157 C CA . ALA C 1 79 ? 168.632 201.710 147.215 1.00 14.76 79 ALA C CA 1
ATOM 7158 C C . ALA C 1 79 ? 168.002 201.546 145.839 1.00 16.94 79 ALA C C 1
ATOM 7159 O O . ALA C 1 79 ? 168.163 200.507 145.192 1.00 32.57 79 ALA C O 1
ATOM 7161 N N . VAL C 1 80 ? 167.285 202.579 145.399 1.00 23.05 80 VAL C N 1
ATOM 7162 C CA . VAL C 1 80 ? 166.652 202.610 144.086 1.00 28.02 80 VAL C CA 1
ATOM 7163 C C . VAL C 1 80 ? 167.095 203.878 143.370 1.00 22.06 80 VAL C C 1
ATOM 7164 O O . VAL C 1 80 ? 167.027 204.973 143.940 1.00 23.13 80 VAL C O 1
ATOM 7168 N N . GLU C 1 81 ? 167.547 203.732 142.126 1.00 28.52 81 GLU C N 1
ATOM 7169 C CA . GLU C 1 81 ? 167.958 204.858 141.300 1.00 13.42 81 GLU C CA 1
ATOM 7170 C C . GLU C 1 81 ? 167.209 204.817 139.976 1.00 10.44 81 GLU C C 1
ATOM 7171 O O . GLU C 1 81 ? 167.035 203.746 139.386 1.00 27.36 81 GLU C O 1
ATOM 7177 N N . ARG C 1 82 ? 166.768 205.985 139.515 1.00 22.11 82 ARG C N 1
ATOM 7178 C CA . ARG C 1 82 ? 166.010 206.104 138.277 1.00 19.78 82 ARG C CA 1
ATOM 7179 C C . ARG C 1 82 ? 166.584 207.232 137.434 1.00 18.95 82 ARG C C 1
ATOM 7180 O O . ARG C 1 82 ? 166.870 208.316 137.952 1.00 33.77 82 ARG C O 1
ATOM 7188 N N . TRP C 1 83 ? 166.747 206.974 136.140 1.00 18.26 83 TRP C N 1
ATOM 7189 C CA . TRP C 1 83 ? 167.195 207.989 135.195 1.00 16.39 83 TRP C CA 1
ATOM 7190 C C . TRP C 1 83 ? 166.747 207.571 133.802 1.00 20.48 83 TRP C C 1
ATOM 7191 O O . TRP C 1 83 ? 166.232 206.470 133.596 1.00 30.58 83 TRP C O 1
ATOM 7202 N N . VAL C 1 84 ? 166.953 208.468 132.842 1.00 27.67 84 VAL C N 1
ATOM 7203 C CA . VAL C 1 84 ? 166.531 208.261 131.461 1.00 26.80 84 VAL C CA 1
ATOM 7204 C C . VAL C 1 84 ? 167.776 208.152 130.591 1.00 34.18 84 VAL C C 1
ATOM 7205 O O . VAL C 1 84 ? 168.617 209.060 130.580 1.00 31.48 84 VAL C O 1
ATOM 7209 N N . ASP C 1 85 ? 167.891 207.043 129.865 1.00 33.92 85 ASP C N 1
ATOM 7210 C CA . ASP C 1 85 ? 168.978 206.835 128.914 1.00 24.05 85 ASP C CA 1
ATOM 7211 C C . ASP C 1 85 ? 168.482 207.244 127.532 1.00 29.43 85 ASP C C 1
ATOM 7212 O O . ASP C 1 85 ? 167.512 206.676 127.022 1.00 40.41 85 ASP C O 1
ATOM 7217 N N . GLN C 1 86 ? 169.151 208.221 126.925 1.00 30.56 86 GLN C N 1
ATOM 7218 C CA . GLN C 1 86 ? 168.699 208.813 125.671 1.00 33.44 86 GLN C CA 1
ATOM 7219 C C . GLN C 1 86 ? 169.131 208.025 124.441 1.00 38.34 86 GLN C C 1
ATOM 7220 O O . GLN C 1 86 ? 168.906 208.490 123.319 1.00 35.53 86 GLN C O 1
ATOM 7226 N N . MET C 1 87 ? 169.742 206.853 124.615 1.00 41.03 87 MET C N 1
ATOM 7227 C CA . MET C 1 87 ? 170.234 206.067 123.494 1.00 32.29 87 MET C CA 1
ATOM 7228 C C . MET C 1 87 ? 169.632 204.671 123.411 1.00 34.70 87 MET C C 1
ATOM 7229 O O . MET C 1 87 ? 170.119 203.854 122.622 1.00 44.83 87 MET C O 1
ATOM 7234 N N . LEU C 1 88 ? 168.596 204.371 124.190 1.00 30.99 88 LEU C N 1
ATOM 7235 C CA . LEU C 1 88 ? 168.032 203.028 124.264 1.00 24.39 88 LEU C CA 1
ATOM 7236 C C . LEU C 1 88 ? 166.527 203.034 124.021 1.00 29.58 88 LEU C C 1
ATOM 7237 O O . LEU C 1 88 ? 165.768 202.339 124.699 1.00 46.93 88 LEU C O 1
ATOM 7242 N N . GLY C 1 89 ? 166.075 203.817 123.041 1.00 35.77 89 GLY C N 1
ATOM 7243 C CA . GLY C 1 89 ? 164.668 203.858 122.712 1.00 29.13 89 GLY C CA 1
ATOM 7244 C C . GLY C 1 89 ? 164.308 202.968 121.533 1.00 39.01 89 GLY C C 1
ATOM 7245 O O . GLY C 1 89 ? 165.112 202.734 120.634 1.00 46.50 89 GLY C O 1
ATOM 7246 N N . TRP C 1 90 ? 163.072 202.472 121.548 1.00 36.73 90 TRP C N 1
ATOM 7247 C CA . TRP C 1 90 ? 162.584 201.615 120.477 1.00 33.77 90 TRP C CA 1
ATOM 7248 C C . TRP C 1 90 ? 161.078 201.788 120.342 1.00 38.36 90 TRP C C 1
ATOM 7249 O O . TRP C 1 90 ? 160.399 202.240 121.266 1.00 40.87 90 TRP C O 1
ATOM 7260 N N . ASP C 1 91 ? 160.565 201.417 119.169 1.00 51.26 91 ASP C N 1
ATOM 7261 C CA . ASP C 1 91 ? 159.135 201.495 118.899 1.00 51.08 91 ASP C CA 1
ATOM 7262 C C . ASP C 1 91 ? 158.471 200.181 119.290 1.00 57.34 91 ASP C C 1
ATOM 7263 O O . ASP C 1 91 ? 158.845 199.130 118.753 1.00 57.36 91 ASP C O 1
ATOM 7268 N N . PRO C 1 92 ? 157.508 200.186 120.216 1.00 55.01 92 PRO C N 1
ATOM 7269 C CA . PRO C 1 92 ? 156.883 198.921 120.636 1.00 57.84 92 PRO C CA 1
ATOM 7270 C C . PRO C 1 92 ? 156.192 198.167 119.513 1.00 54.12 92 PRO C C 1
ATOM 7271 O O . PRO C 1 92 ? 156.232 196.930 119.508 1.00 56.36 92 PRO C O 1
ATOM 7275 N N . SER C 1 93 ? 155.571 198.864 118.560 1.00 58.45 93 SER C N 1
ATOM 7276 C CA . SER C 1 93 ? 154.819 198.189 117.507 1.00 60.07 93 SER C CA 1
ATOM 7277 C C . SER C 1 93 ? 155.711 197.337 116.612 1.00 67.11 93 SER C C 1
ATOM 7278 O O . SER C 1 93 ? 155.239 196.355 116.029 1.00 70.63 93 SER C O 1
ATOM 7281 N N . GLU C 1 94 ? 156.991 197.694 116.490 1.00 65.46 94 GLU C N 1
ATOM 7282 C CA . GLU C 1 94 ? 157.908 196.925 115.659 1.00 61.95 94 GLU C CA 1
ATOM 7283 C C . GLU C 1 94 ? 158.322 195.614 116.318 1.00 64.81 94 GLU C C 1
ATOM 7284 O O . GLU C 1 94 ? 158.787 194.702 115.625 1.00 65.71 94 GLU C O 1
ATOM 7290 N N . PHE C 1 95 ? 158.129 195.482 117.631 1.00 60.53 95 PHE C N 1
ATOM 7291 C CA . PHE C 1 95 ? 158.621 194.317 118.357 1.00 56.65 95 PHE C CA 1
ATOM 7292 C C . PHE C 1 95 ? 157.507 193.618 119.127 1.00 62.10 95 PHE C C 1
ATOM 7293 O O . PHE C 1 95 ? 157.657 193.332 120.319 1.00 67.77 95 PHE C O 1
ATOM 7301 N N . ASP C 1 96 ? 156.386 193.353 118.452 1.00 66.33 96 ASP C N 1
ATOM 7302 C CA . ASP C 1 96 ? 155.265 192.602 119.026 1.00 65.84 96 ASP C CA 1
ATOM 7303 C C . ASP C 1 96 ? 154.685 193.303 120.253 1.00 72.42 96 ASP C C 1
ATOM 7304 O O . ASP C 1 96 ? 154.302 192.659 121.233 1.00 70.86 96 ASP C O 1
ATOM 7309 N N . ASN C 1 97 ? 154.614 194.634 120.191 1.00 76.38 97 ASN C N 1
ATOM 7310 C CA . ASN C 1 97 ? 154.034 195.453 121.259 1.00 70.31 97 ASN C CA 1
ATOM 7311 C C . ASN C 1 97 ? 154.694 195.172 122.607 1.00 70.54 97 ASN C C 1
ATOM 7312 O O . ASN C 1 97 ? 154.025 194.985 123.626 1.00 70.29 97 ASN C O 1
ATOM 7317 N N . GLU C 1 98 ? 156.023 195.142 122.612 1.00 64.40 98 GLU C N 1
ATOM 7318 C CA . GLU C 1 98 ? 156.802 194.972 123.830 1.00 60.85 98 GLU C CA 1
ATOM 7319 C C . GLU C 1 98 ? 157.256 196.336 124.332 1.00 57.58 98 GLU C C 1
ATOM 7320 O O . GLU C 1 98 ? 157.828 197.123 123.570 1.00 62.35 98 GLU C O 1
ATOM 7326 N N . THR C 1 99 ? 157.001 196.613 125.611 1.00 50.17 99 THR C N 1
ATOM 7327 C CA . THR C 1 99 ? 157.338 197.899 126.208 1.00 51.72 99 THR C CA 1
ATOM 7328 C C . THR C 1 99 ? 158.297 197.774 127.386 1.00 48.74 99 THR C C 1
ATOM 7329 O O . THR C 1 99 ? 158.556 198.772 128.067 1.00 52.73 99 THR C O 1
ATOM 7333 N N . GLU C 1 100 ? 158.833 196.583 127.642 1.00 50.56 100 GLU C N 1
ATOM 7334 C CA . GLU C 1 100 ? 159.741 196.387 128.763 1.00 42.35 100 GLU C CA 1
ATOM 7335 C C . GLU C 1 100 ? 160.751 195.308 128.405 1.00 46.66 100 GLU C C 1
ATOM 7336 O O . GLU C 1 100 ? 160.497 194.464 127.542 1.00 51.69 100 GLU C O 1
ATOM 7342 N N . ILE C 1 101 ? 161.898 195.346 129.084 1.00 32.48 101 ILE C N 1
ATOM 7343 C CA . ILE C 1 101 ? 162.954 194.359 128.902 1.00 33.44 101 ILE C CA 1
ATOM 7344 C C . ILE C 1 101 ? 163.876 194.416 130.112 1.00 35.63 101 ILE C C 1
ATOM 7345 O O . ILE C 1 101 ? 163.936 195.417 130.829 1.00 27.97 101 ILE C O 1
ATOM 7350 N N . MET C 1 102 ? 164.591 193.319 130.346 1.00 47.95 102 MET C N 1
ATOM 7351 C CA . MET C 1 102 ? 165.531 193.204 131.452 1.00 34.46 102 MET C CA 1
ATOM 7352 C C . MET C 1 102 ? 166.924 192.949 130.895 1.00 43.33 102 MET C C 1
ATOM 7353 O O . MET C 1 102 ? 167.101 192.086 130.028 1.00 48.91 102 MET C O 1
ATOM 7358 N N . ALA C 1 103 ? 167.906 193.697 131.392 1.00 35.26 103 ALA C N 1
ATOM 7359 C CA . ALA C 1 103 ? 169.282 193.582 130.935 1.00 23.52 103 ALA C CA 1
ATOM 7360 C C . ALA C 1 103 ? 170.225 193.571 132.129 1.00 32.94 103 ALA C C 1
ATOM 7361 O O . ALA C 1 103 ? 169.917 194.116 133.192 1.00 40.55 103 ALA C O 1
ATOM 7363 N N . ARG C 1 104 ? 171.381 192.938 131.940 1.00 40.58 104 ARG C N 1
ATOM 7364 C CA . ARG C 1 104 ? 172.394 192.899 132.983 1.00 39.97 104 ARG C CA 1
ATOM 7365 C C . ARG C 1 104 ? 173.007 194.280 133.187 1.00 42.97 104 ARG C C 1
ATOM 7366 O O . ARG C 1 104 ? 173.117 195.082 132.255 1.00 46.07 104 ARG C O 1
ATOM 7374 N N . HIS C 1 105 ? 173.406 194.555 134.432 1.00 37.53 105 HIS C N 1
ATOM 7375 C CA . HIS C 1 105 ? 173.968 195.858 134.769 1.00 34.69 105 HIS C CA 1
ATOM 7376 C C . HIS C 1 105 ? 175.298 196.121 134.074 1.00 41.81 105 HIS C C 1
ATOM 7377 O O . HIS C 1 105 ? 175.696 197.284 133.950 1.00 44.09 105 HIS C O 1
ATOM 7384 N N . ASP C 1 106 ? 175.993 195.076 133.619 1.00 49.63 106 ASP C N 1
ATOM 7385 C CA . ASP C 1 106 ? 177.260 195.271 132.926 1.00 43.00 106 ASP C CA 1
ATOM 7386 C C . ASP C 1 106 ? 177.071 195.734 131.488 1.00 47.84 106 ASP C C 1
ATOM 7387 O O . ASP C 1 106 ? 178.025 196.231 130.881 1.00 54.19 106 ASP C O 1
ATOM 7392 N N . ASP C 1 107 ? 175.870 195.578 130.930 1.00 47.04 107 ASP C N 1
ATOM 7393 C CA . ASP C 1 107 ? 175.648 195.903 129.526 1.00 42.40 107 ASP C CA 1
ATOM 7394 C C . ASP C 1 107 ? 175.493 197.399 129.283 1.00 48.87 107 ASP C C 1
ATOM 7395 O O . ASP C 1 107 ? 175.873 197.887 128.212 1.00 57.44 107 ASP C O 1
ATOM 7400 N N . ILE C 1 108 ? 174.945 198.141 130.244 1.00 41.31 108 ILE C N 1
ATOM 7401 C CA . ILE C 1 108 ? 174.574 199.533 130.035 1.00 34.96 108 ILE C CA 1
ATOM 7402 C C . ILE C 1 108 ? 175.377 200.426 130.977 1.00 36.28 108 ILE C C 1
ATOM 7403 O O . ILE C 1 108 ? 176.030 199.962 131.913 1.00 37.34 108 ILE C O 1
ATOM 7408 N N . TRP C 1 109 ? 175.316 201.728 130.706 1.00 34.01 109 TRP C N 1
ATOM 7409 C CA . TRP C 1 109 ? 176.003 202.725 131.515 1.00 27.65 109 TRP C CA 1
ATOM 7410 C C . TRP C 1 109 ? 175.214 203.026 132.783 1.00 25.62 109 TRP C C 1
ATOM 7411 O O . TRP C 1 109 ? 173.984 203.116 132.762 1.00 42.71 109 TRP C O 1
ATOM 7422 N N . LEU C 1 110 ? 175.933 203.182 133.894 1.00 17.77 110 LEU C N 1
ATOM 7423 C CA . LEU C 1 110 ? 175.320 203.483 135.177 1.00 13.29 110 LEU C CA 1
ATOM 7424 C C . LEU C 1 110 ? 176.003 204.683 135.818 1.00 26.42 110 LEU C C 1
ATOM 7425 O O . LEU C 1 110 ? 177.227 204.830 135.717 1.00 32.22 110 LEU C O 1
ATOM 7430 N N . PRO C 1 111 ? 175.243 205.555 136.477 1.00 42.47 111 PRO C N 1
ATOM 7431 C CA . PRO C 1 111 ? 175.861 206.674 137.195 1.00 34.67 111 PRO C CA 1
ATOM 7432 C C . PRO C 1 111 ? 176.679 206.190 138.381 1.00 37.19 111 PRO C C 1
ATOM 7433 O O . PRO C 1 111 ? 176.400 205.145 138.976 1.00 45.92 111 PRO C O 1
ATOM 7437 N N . ASP C 1 112 ? 177.706 206.970 138.722 1.00 41.68 112 ASP C N 1
ATOM 7438 C CA . ASP C 1 112 ? 178.619 206.616 139.809 1.00 39.89 112 ASP C CA 1
ATOM 7439 C C . ASP C 1 112 ? 178.151 207.292 141.097 1.00 36.15 112 ASP C C 1
ATOM 7440 O O . ASP C 1 112 ? 178.709 208.288 141.560 1.00 45.17 112 ASP C O 1
ATOM 7445 N N . THR C 1 113 ? 177.100 206.724 141.684 1.00 30.18 113 THR C N 1
ATOM 7446 C CA . THR C 1 113 ? 176.609 207.185 142.977 1.00 34.75 113 THR C CA 1
ATOM 7447 C C . THR C 1 113 ? 177.539 206.673 144.070 1.00 35.39 113 THR C C 1
ATOM 7448 O O . THR C 1 113 ? 177.751 205.462 144.196 1.00 40.28 113 THR C O 1
ATOM 7452 N N . THR C 1 114 ? 178.093 207.590 144.860 1.00 24.32 114 THR C N 1
ATOM 7453 C CA . THR C 1 114 ? 179.117 207.257 145.838 1.00 26.86 114 THR C CA 1
ATOM 7454 C C . THR C 1 114 ? 178.757 207.833 147.199 1.00 28.60 114 THR C C 1
ATOM 7455 O O . THR C 1 114 ? 178.266 208.961 147.298 1.00 42.23 114 THR C O 1
ATOM 7459 N N . LEU C 1 115 ? 179.000 207.047 148.246 1.00 21.63 115 LEU C N 1
ATOM 7460 C CA . LEU C 1 115 ? 178.901 207.523 149.619 1.00 22.66 115 LEU C CA 1
ATOM 7461 C C . LEU C 1 115 ? 180.238 208.144 150.007 1.00 27.26 115 LEU C C 1
ATOM 7462 O O . LEU C 1 115 ? 181.249 207.439 150.109 1.00 32.20 115 LEU C O 1
ATOM 7467 N N . TYR C 1 116 ? 180.243 209.463 150.212 1.00 24.50 116 TYR C N 1
ATOM 7468 C CA . TYR C 1 116 ? 181.501 210.182 150.395 1.00 19.67 116 TYR C CA 1
ATOM 7469 C C . TYR C 1 116 ? 182.212 209.759 151.675 1.00 28.94 116 TYR C C 1
ATOM 7470 O O . TYR C 1 116 ? 183.428 209.533 151.669 1.00 31.98 116 TYR C O 1
ATOM 7479 N N . ASN C 1 117 ? 181.479 209.647 152.778 1.00 34.83 117 ASN C N 1
ATOM 7480 C CA . ASN C 1 117 ? 182.066 209.262 154.061 1.00 22.95 117 ASN C CA 1
ATOM 7481 C C . ASN C 1 117 ? 181.899 207.762 154.299 1.00 18.74 117 ASN C C 1
ATOM 7482 O O . ASN C 1 117 ? 181.205 207.312 155.211 1.00 36.15 117 ASN C O 1
ATOM 7487 N N . SER C 1 118 ? 182.560 206.983 153.448 1.00 21.82 118 SER C N 1
ATOM 7488 C CA . SER C 1 118 ? 182.526 205.530 153.517 1.00 27.11 118 SER C CA 1
ATOM 7489 C C . SER C 1 118 ? 183.888 204.985 153.928 1.00 35.89 118 SER C C 1
ATOM 7490 O O . SER C 1 118 ? 184.934 205.490 153.508 1.00 38.05 118 SER C O 1
ATOM 7493 N N . LEU C 1 119 ? 183.866 203.941 154.758 1.00 31.81 119 LEU C N 1
ATOM 7494 C CA . LEU C 1 119 ? 185.079 203.303 155.253 1.00 30.32 119 LEU C CA 1
ATOM 7495 C C . LEU C 1 119 ? 185.361 201.974 154.561 1.00 29.71 119 LEU C C 1
ATOM 7496 O O . LEU C 1 119 ? 186.215 201.209 155.020 1.00 33.94 119 LEU C O 1
ATOM 7501 N N . GLU C 1 120 ? 184.661 201.682 153.468 1.00 45.69 120 GLU C N 1
ATOM 7502 C CA . GLU C 1 120 ? 184.835 200.443 152.724 1.00 48.23 120 GLU C CA 1
ATOM 7503 C C . GLU C 1 120 ? 185.307 200.770 151.315 1.00 51.54 120 GLU C C 1
ATOM 7504 O O . GLU C 1 120 ? 184.685 201.579 150.620 1.00 51.71 120 GLU C O 1
ATOM 7510 N N . MET C 1 121 ? 186.407 200.140 150.898 1.00 45.79 121 MET C N 1
ATOM 7511 C CA . MET C 1 121 ? 187.004 200.412 149.598 1.00 47.92 121 MET C CA 1
ATOM 7512 C C . MET C 1 121 ? 186.602 199.417 148.520 1.00 50.57 121 MET C C 1
ATOM 7513 O O . MET C 1 121 ? 186.749 199.725 147.332 1.00 49.91 121 MET C O 1
ATOM 7518 N N . ASP C 1 122 ? 186.105 198.241 148.894 1.00 63.16 122 ASP C N 1
ATOM 7519 C CA . ASP C 1 122 ? 185.703 197.220 147.935 1.00 60.69 122 ASP C CA 1
ATOM 7520 C C . ASP C 1 122 ? 184.187 197.211 147.806 1.00 59.54 122 ASP C C 1
ATOM 7521 O O . ASP C 1 122 ? 183.474 197.060 148.803 1.00 63.27 122 ASP C O 1
ATOM 7526 N N . ASP C 1 123 ? 183.699 197.366 146.576 1.00 56.99 123 ASP C N 1
ATOM 7527 C CA . ASP C 1 123 ? 182.267 197.425 146.320 1.00 61.70 123 ASP C CA 1
ATOM 7528 C C . ASP C 1 123 ? 181.624 196.052 146.179 1.00 60.85 123 ASP C C 1
ATOM 7529 O O . ASP C 1 123 ? 180.393 195.965 146.120 1.00 61.48 123 ASP C O 1
ATOM 7534 N N . SER C 1 124 ? 182.418 194.981 146.123 1.00 57.99 124 SER C N 1
ATOM 7535 C CA . SER C 1 124 ? 181.860 193.639 146.026 1.00 56.88 124 SER C CA 1
ATOM 7536 C C . SER C 1 124 ? 181.369 193.109 147.366 1.00 56.04 124 SER C C 1
ATOM 7537 O O . SER C 1 124 ? 180.607 192.137 147.391 1.00 58.43 124 SER C O 1
ATOM 7540 N N . ALA C 1 125 ? 181.787 193.722 148.473 1.00 52.44 125 ALA C N 1
ATOM 7541 C CA . ALA C 1 125 ? 181.363 193.310 149.803 1.00 56.60 125 ALA C CA 1
ATOM 7542 C C . ALA C 1 125 ? 180.336 194.248 150.418 1.00 57.50 125 ALA C C 1
ATOM 7543 O O . ALA C 1 125 ? 179.957 194.054 151.578 1.00 63.47 125 ALA C O 1
ATOM 7545 N N . SER C 1 126 ? 179.878 195.258 149.680 1.00 39.19 126 SER C N 1
ATOM 7546 C CA . SER C 1 126 ? 178.910 196.221 150.190 1.00 43.55 126 SER C CA 1
ATOM 7547 C C . SER C 1 126 ? 177.796 196.519 149.194 1.00 41.46 126 SER C C 1
ATOM 7548 O O . SER C 1 126 ? 176.981 197.414 149.444 1.00 42.95 126 SER C O 1
ATOM 7551 N N . LYS C 1 127 ? 177.738 195.798 148.078 1.00 38.82 127 LYS C N 1
ATOM 7552 C CA . LYS C 1 127 ? 176.731 196.054 147.059 1.00 31.07 127 LYS C CA 1
ATOM 7553 C C . LYS C 1 127 ? 176.531 194.788 146.240 1.00 40.21 127 LYS C C 1
ATOM 7554 O O . LYS C 1 127 ? 177.403 193.916 146.189 1.00 43.27 127 LYS C O 1
ATOM 7560 N N . LYS C 1 128 ? 175.366 194.697 145.599 1.00 40.58 128 LYS C N 1
ATOM 7561 C CA . LYS C 1 128 ? 175.032 193.534 144.778 1.00 39.84 128 LYS C CA 1
ATOM 7562 C C . LYS C 1 128 ? 174.110 193.990 143.656 1.00 35.86 128 LYS C C 1
ATOM 7563 O O . LYS C 1 128 ? 172.914 194.198 143.883 1.00 42.52 128 LYS C O 1
ATOM 7569 N N . LEU C 1 129 ? 174.659 194.133 142.453 1.00 28.37 129 LEU C N 1
ATOM 7570 C CA . LEU C 1 129 ? 173.900 194.536 141.279 1.00 28.92 129 LEU C CA 1
ATOM 7571 C C . LEU C 1 129 ? 173.709 193.345 140.349 1.00 38.28 129 LEU C C 1
ATOM 7572 O O . LEU C 1 129 ? 174.670 192.666 139.979 1.00 48.90 129 LEU C O 1
ATOM 7577 N N . THR C 1 130 ? 172.455 193.097 139.972 1.00 36.09 130 THR C N 1
ATOM 7578 C CA . THR C 1 130 ? 172.143 191.947 139.133 1.00 39.10 130 THR C CA 1
ATOM 7579 C C . THR C 1 130 ? 171.562 192.351 137.783 1.00 34.57 130 THR C C 1
ATOM 7580 O O . THR C 1 130 ? 172.073 191.940 136.736 1.00 38.49 130 THR C O 1
ATOM 7584 N N . HIS C 1 131 ? 170.501 193.156 137.790 1.00 21.12 131 HIS C N 1
ATOM 7585 C CA . HIS C 1 131 ? 169.768 193.477 136.575 1.00 19.81 131 HIS C CA 1
ATOM 7586 C C . HIS C 1 131 ? 169.208 194.891 136.647 1.00 32.10 131 HIS C C 1
ATOM 7587 O O . HIS C 1 131 ? 169.097 195.488 137.720 1.00 40.35 131 HIS C O 1
ATOM 7594 N N . VAL C 1 132 ? 168.855 195.418 135.475 1.00 26.21 132 VAL C N 1
ATOM 7595 C CA . VAL C 1 132 ? 168.180 196.702 135.346 1.00 35.15 132 VAL C CA 1
ATOM 7596 C C . VAL C 1 132 ? 166.953 196.511 134.467 1.00 28.18 132 VAL C C 1
ATOM 7597 O O . VAL C 1 132 ? 166.876 195.569 133.671 1.00 39.22 132 VAL C O 1
ATOM 7601 N N . LYS C 1 133 ? 165.985 197.409 134.619 1.00 18.39 133 LYS C N 1
ATOM 7602 C CA . LYS C 1 133 ? 164.742 197.366 133.860 1.00 24.03 133 LYS C CA 1
ATOM 7603 C C . LYS C 1 133 ? 164.649 198.595 132.967 1.00 30.27 133 LYS C C 1
ATOM 7604 O O . LYS C 1 133 ? 164.851 199.723 133.433 1.00 33.52 133 LYS C O 1
ATOM 7610 N N . LEU C 1 134 ? 164.343 198.375 131.692 1.00 32.70 134 LEU C N 1
ATOM 7611 C CA . LEU C 1 134 ? 164.232 199.445 130.709 1.00 24.68 134 LEU C CA 1
ATOM 7612 C C . LEU C 1 134 ? 162.799 199.531 130.205 1.00 27.04 134 LEU C C 1
ATOM 7613 O O . LEU C 1 134 ? 162.235 198.530 129.748 1.00 39.38 134 LEU C O 1
ATOM 7618 N N . THR C 1 135 ? 162.216 200.725 130.287 1.00 33.59 135 THR C N 1
ATOM 7619 C CA . THR C 1 135 ? 160.883 200.998 129.763 1.00 30.76 135 THR C CA 1
ATOM 7620 C C . THR C 1 135 ? 161.006 202.067 128.689 1.00 30.68 135 THR C C 1
ATOM 7621 O O . THR C 1 135 ? 161.484 203.173 128.963 1.00 47.23 135 THR C O 1
ATOM 7625 N N . THR C 1 136 ? 160.570 201.740 127.476 1.00 26.42 136 THR C N 1
ATOM 7626 C CA . THR C 1 136 ? 160.762 202.636 126.346 1.00 27.46 136 THR C CA 1
ATOM 7627 C C . THR C 1 136 ? 159.872 203.872 126.461 1.00 36.13 136 THR C C 1
ATOM 7628 O O . THR C 1 136 ? 158.775 203.832 127.024 1.00 41.42 136 THR C O 1
ATOM 7632 N N . LEU C 1 137 ? 160.375 204.985 125.931 1.00 39.46 137 LEU C N 1
ATOM 7633 C CA . LEU C 1 137 ? 159.632 206.234 125.852 1.00 32.26 137 LEU C CA 1
ATOM 7634 C C . LEU C 1 137 ? 159.414 206.693 124.418 1.00 39.85 137 LEU C C 1
ATOM 7635 O O . LEU C 1 137 ? 158.889 207.791 124.204 1.00 45.91 137 LEU C O 1
ATOM 7640 N N . GLY C 1 138 ? 159.801 205.884 123.436 1.00 36.85 138 GLY C N 1
ATOM 7641 C CA . GLY C 1 138 ? 159.739 206.274 122.042 1.00 31.76 138 GLY C CA 1
ATOM 7642 C C . GLY C 1 138 ? 161.017 205.921 121.310 1.00 36.95 138 GLY C C 1
ATOM 7643 O O . GLY C 1 138 ? 162.038 205.639 121.943 1.00 49.49 138 GLY C O 1
ATOM 7644 N N . LYS C 1 139 ? 160.974 205.925 119.975 1.00 43.96 139 LYS C N 1
ATOM 7645 C CA . LYS C 1 139 ? 162.153 205.548 119.200 1.00 49.24 139 LYS C CA 1
ATOM 7646 C C . LYS C 1 139 ? 163.290 206.542 119.397 1.00 55.68 139 LYS C C 1
ATOM 7647 O O . LYS C 1 139 ? 164.455 206.147 119.522 1.00 53.22 139 LYS C O 1
ATOM 7653 N N . ASN C 1 140 ? 162.976 207.838 119.427 1.00 60.19 140 ASN C N 1
ATOM 7654 C CA . ASN C 1 140 ? 163.981 208.885 119.559 1.00 58.97 140 ASN C CA 1
ATOM 7655 C C . ASN C 1 140 ? 163.902 209.604 120.902 1.00 54.88 140 ASN C C 1
ATOM 7656 O O . ASN C 1 140 ? 164.467 210.693 121.052 1.00 53.83 140 ASN C O 1
ATOM 7661 N N . GLN C 1 141 ? 163.216 209.018 121.884 1.00 50.19 141 GLN C N 1
ATOM 7662 C CA . GLN C 1 141 ? 163.074 209.627 123.198 1.00 49.91 141 GLN C CA 1
ATOM 7663 C C . GLN C 1 141 ? 163.829 208.892 124.295 1.00 54.08 141 GLN C C 1
ATOM 7664 O O . GLN C 1 141 ? 163.889 209.394 125.423 1.00 58.04 141 GLN C O 1
ATOM 7670 N N . GLY C 1 142 ? 164.403 207.731 124.004 1.00 45.10 142 GLY C N 1
ATOM 7671 C CA . GLY C 1 142 ? 165.128 206.981 125.005 1.00 33.35 142 GLY C CA 1
ATOM 7672 C C . GLY C 1 142 ? 164.230 206.085 125.833 1.00 33.31 142 GLY C C 1
ATOM 7673 O O . GLY C 1 142 ? 163.054 205.858 125.532 1.00 42.25 142 GLY C O 1
ATOM 7674 N N . ALA C 1 143 ? 164.814 205.560 126.909 1.00 22.92 143 ALA C N 1
ATOM 7675 C CA . ALA C 1 143 ? 164.119 204.652 127.808 1.00 22.70 143 ALA C CA 1
ATOM 7676 C C . ALA C 1 143 ? 164.396 205.031 129.255 1.00 29.53 143 ALA C C 1
ATOM 7677 O O . ALA C 1 143 ? 165.428 205.629 129.573 1.00 30.47 143 ALA C O 1
ATOM 7679 N N . MET C 1 144 ? 163.458 204.676 130.130 1.00 30.96 144 MET C N 1
ATOM 7680 C CA . MET C 1 144 ? 163.600 204.900 131.562 1.00 25.24 144 MET C CA 1
ATOM 7681 C C . MET C 1 144 ? 164.287 203.699 132.198 1.00 29.69 144 MET C C 1
ATOM 7682 O O . MET C 1 144 ? 163.860 202.557 132.002 1.00 31.72 144 MET C O 1
ATOM 7687 N N . VAL C 1 145 ? 165.346 203.960 132.959 1.00 25.17 145 VAL C N 1
ATOM 7688 C CA . VAL C 1 145 ? 166.158 202.917 133.576 1.00 22.79 145 VAL C CA 1
ATOM 7689 C C . VAL C 1 145 ? 165.946 202.962 135.082 1.00 25.06 145 VAL C C 1
ATOM 7690 O O . VAL C 1 145 ? 166.049 204.029 135.699 1.00 26.92 145 VAL C O 1
ATOM 7694 N N . GLU C 1 146 ? 165.651 201.804 135.670 1.00 34.18 146 GLU C N 1
ATOM 7695 C CA . GLU C 1 146 ? 165.462 201.671 137.108 1.00 30.69 146 GLU C CA 1
ATOM 7696 C C . GLU C 1 146 ? 166.413 200.608 137.633 1.00 34.31 146 GLU C C 1
ATOM 7697 O O . GLU C 1 146 ? 166.513 199.521 137.055 1.00 36.25 146 GLU C O 1
ATOM 7703 N N . LEU C 1 147 ? 167.109 200.921 138.725 1.00 33.61 147 LEU C N 1
ATOM 7704 C CA . LEU C 1 147 ? 168.093 200.020 139.313 1.00 23.05 147 LEU C CA 1
ATOM 7705 C C . LEU C 1 147 ? 167.844 199.921 140.810 1.00 21.59 147 LEU C C 1
ATOM 7706 O O . LEU C 1 147 ? 167.923 200.927 141.522 1.00 29.11 147 LEU C O 1
ATOM 7711 N N . LEU C 1 148 ? 167.547 198.713 141.281 1.00 29.97 148 LEU C N 1
ATOM 7712 C CA . LEU C 1 148 ? 167.319 198.438 142.691 1.00 19.15 148 LEU C CA 1
ATOM 7713 C C . LEU C 1 148 ? 168.288 197.360 143.156 1.00 21.98 148 LEU C C 1
ATOM 7714 O O . LEU C 1 148 ? 168.473 196.346 142.475 1.00 33.21 148 LEU C O 1
ATOM 7719 N N . TYR C 1 149 ? 168.905 197.580 144.316 1.00 14.02 149 TYR C N 1
ATOM 7720 C CA . TYR C 1 149 ? 169.918 196.662 144.816 1.00 23.77 149 TYR C CA 1
ATOM 7721 C C . TYR C 1 149 ? 170.017 196.812 146.325 1.00 27.44 149 TYR C C 1
ATOM 7722 O O . TYR C 1 149 ? 169.811 197.913 146.848 1.00 26.09 149 TYR C O 1
ATOM 7731 N N . PRO C 1 150 ? 170.324 195.738 147.047 1.00 29.46 150 PRO C N 1
ATOM 7732 C CA . PRO C 1 150 ? 170.630 195.856 148.474 1.00 20.50 150 PRO C CA 1
ATOM 7733 C C . PRO C 1 150 ? 172.083 196.236 148.702 1.00 17.64 150 PRO C C 1
ATOM 7734 O O . PRO C 1 150 ? 172.962 195.988 147.875 1.00 35.33 150 PRO C O 1
ATOM 7738 N N . THR C 1 151 ? 172.333 196.851 149.857 1.00 23.07 151 THR C N 1
ATOM 7739 C CA . THR C 1 151 ? 173.670 197.332 150.168 1.00 33.67 151 THR C CA 1
ATOM 7740 C C . THR C 1 151 ? 173.884 197.332 151.674 1.00 16.91 151 THR C C 1
ATOM 7741 O O . THR C 1 151 ? 172.933 197.333 152.459 1.00 31.03 151 THR C O 1
ATOM 7745 N N . ILE C 1 152 ? 175.156 197.323 152.063 1.00 20.77 152 ILE C N 1
ATOM 7746 C CA . ILE C 1 152 ? 175.571 197.450 153.455 1.00 25.24 152 ILE C CA 1
ATOM 7747 C C . ILE C 1 152 ? 176.534 198.625 153.534 1.00 26.72 152 ILE C C 1
ATOM 7748 O O . ILE C 1 152 ? 177.576 198.623 152.868 1.00 35.73 152 ILE C O 1
ATOM 7753 N N . TYR C 1 153 ? 176.189 199.625 154.339 1.00 22.71 153 TYR C N 1
ATOM 7754 C CA . TYR C 1 153 ? 176.949 200.865 154.416 1.00 14.17 153 TYR C CA 1
ATOM 7755 C C . TYR C 1 153 ? 177.793 200.891 155.683 1.00 18.12 153 TYR C C 1
ATOM 7756 O O . TYR C 1 153 ? 177.304 200.567 156.770 1.00 27.45 153 TYR C O 1
ATOM 7765 N N . LYS C 1 154 ? 179.058 201.277 155.536 1.00 27.89 154 LYS C N 1
ATOM 7766 C CA . LYS C 1 154 ? 179.970 201.496 156.655 1.00 24.04 154 LYS C CA 1
ATOM 7767 C C . LYS C 1 154 ? 180.228 202.997 156.724 1.00 25.32 154 LYS C C 1
ATOM 7768 O O . LYS C 1 154 ? 181.089 203.523 156.013 1.00 42.18 154 LYS C O 1
ATOM 7774 N N . ILE C 1 155 ? 179.480 203.684 157.583 1.00 24.61 155 ILE C N 1
ATOM 7775 C CA . ILE C 1 155 ? 179.451 205.141 157.633 1.00 30.58 155 ILE C CA 1
ATOM 7776 C C . ILE C 1 155 ? 180.245 205.607 158.843 1.00 31.48 155 ILE C C 1
ATOM 7777 O O . ILE C 1 155 ? 179.981 205.175 159.971 1.00 44.40 155 ILE C O 1
ATOM 7782 N N . SER C 1 156 ? 181.209 206.494 158.609 1.00 30.51 156 SER C N 1
ATOM 7783 C CA . SER C 1 156 ? 182.016 207.067 159.679 1.00 38.11 156 SER C CA 1
ATOM 7784 C C . SER C 1 156 ? 181.372 208.365 160.153 1.00 36.62 156 SER C C 1
ATOM 7785 O O . SER C 1 156 ? 181.267 209.328 159.386 1.00 38.55 156 SER C O 1
ATOM 7788 N N . CYS C 1 157 ? 180.943 208.389 161.413 1.00 45.51 157 CYS C N 1
ATOM 7789 C CA . CYS C 1 157 ? 180.319 209.563 162.004 1.00 52.52 157 CYS C CA 1
ATOM 7790 C C . CYS C 1 157 ? 180.904 209.813 163.386 1.00 50.14 157 CYS C C 1
ATOM 7791 O O . CYS C 1 157 ? 181.268 208.878 164.104 1.00 53.42 157 CYS C O 1
ATOM 7794 N N . LEU C 1 158 ? 180.991 211.090 163.750 1.00 49.53 158 LEU C N 1
ATOM 7795 C CA . LEU C 1 158 ? 181.517 211.477 165.051 1.00 50.58 158 LEU C CA 1
ATOM 7796 C C . LEU C 1 158 ? 180.476 211.214 166.131 1.00 53.27 158 LEU C C 1
ATOM 7797 O O . LEU C 1 158 ? 179.310 211.596 165.989 1.00 52.05 158 LEU C O 1
ATOM 7802 N N . LEU C 1 159 ? 180.898 210.564 167.211 1.00 46.82 159 LEU C N 1
ATOM 7803 C CA . LEU C 1 159 ? 180.014 210.190 168.306 1.00 45.51 159 LEU C CA 1
ATOM 7804 C C . LEU C 1 159 ? 180.398 210.958 169.562 1.00 44.40 159 LEU C C 1
ATOM 7805 O O . LEU C 1 159 ? 181.581 211.029 169.914 1.00 52.09 159 LEU C O 1
ATOM 7810 N N . ASN C 1 160 ? 179.400 211.527 170.233 1.00 46.64 160 ASN C N 1
ATOM 7811 C CA . ASN C 1 160 ? 179.592 212.261 171.479 1.00 48.28 160 ASN C CA 1
ATOM 7812 C C . ASN C 1 160 ? 179.066 211.399 172.620 1.00 53.12 160 ASN C C 1
ATOM 7813 O O . ASN C 1 160 ? 177.865 211.121 172.695 1.00 52.05 160 ASN C O 1
ATOM 7818 N N . LEU C 1 161 ? 179.966 210.978 173.506 1.00 50.81 161 LEU C N 1
ATOM 7819 C CA . LEU C 1 161 ? 179.631 210.099 174.625 1.00 46.17 161 LEU C CA 1
ATOM 7820 C C . LEU C 1 161 ? 179.626 210.845 175.953 1.00 43.84 161 LEU C C 1
ATOM 7821 O O . LEU C 1 161 ? 179.954 210.276 176.998 1.00 52.07 161 LEU C O 1
ATOM 7826 N N . LYS C 1 162 ? 179.254 212.126 175.937 1.00 45.20 162 LYS C N 1
ATOM 7827 C CA . LYS C 1 162 ? 179.229 212.921 177.158 1.00 44.09 162 LYS C CA 1
ATOM 7828 C C . LYS C 1 162 ? 178.092 212.527 178.092 1.00 48.38 162 LYS C C 1
ATOM 7829 O O . LYS C 1 162 ? 178.267 212.567 179.315 1.00 48.16 162 LYS C O 1
ATOM 7835 N N . TYR C 1 163 ? 176.936 212.143 177.548 1.00 53.84 163 TYR C N 1
ATOM 7836 C CA . TYR C 1 163 ? 175.764 211.813 178.347 1.00 38.87 163 TYR C CA 1
ATOM 7837 C C . TYR C 1 163 ? 175.502 210.312 178.406 1.00 36.68 163 TYR C C 1
ATOM 7838 O O . TYR C 1 163 ? 174.357 209.897 178.608 1.00 48.49 163 TYR C O 1
ATOM 7847 N N . PHE C 1 164 ? 176.533 209.494 178.231 1.00 37.47 164 PHE C N 1
ATOM 7848 C CA . PHE C 1 164 ? 176.358 208.051 178.282 1.00 35.54 164 PHE C CA 1
ATOM 7849 C C . PHE C 1 164 ? 175.873 207.637 179.670 1.00 44.37 164 PHE C C 1
ATOM 7850 O O . PHE C 1 164 ? 176.358 208.162 180.680 1.00 52.20 164 PHE C O 1
ATOM 7858 N N . PRO C 1 165 ? 174.919 206.697 179.765 1.00 36.60 165 PRO C N 1
ATOM 7859 C CA . PRO C 1 165 ? 174.249 205.969 178.679 1.00 34.19 165 PRO C CA 1
ATOM 7860 C C . PRO C 1 165 ? 172.952 206.620 178.203 1.00 37.00 165 PRO C C 1
ATOM 7861 O O . PRO C 1 165 ? 172.124 205.961 177.580 1.00 44.21 165 PRO C O 1
ATOM 7865 N N . PHE C 1 166 ? 172.737 207.906 178.479 1.00 42.40 166 PHE C N 1
ATOM 7866 C CA . PHE C 1 166 ? 171.537 208.616 178.053 1.00 34.53 166 PHE C CA 1
ATOM 7867 C C . PHE C 1 166 ? 171.799 209.479 176.822 1.00 34.02 166 PHE C C 1
ATOM 7868 O O . PHE C 1 166 ? 171.200 210.544 176.663 1.00 44.19 166 PHE C O 1
ATOM 7876 N N . ASP C 1 167 ? 172.693 209.030 175.945 1.00 29.34 167 ASP C N 1
ATOM 7877 C CA . ASP C 1 167 ? 173.148 209.834 174.820 1.00 38.41 167 ASP C CA 1
ATOM 7878 C C . ASP C 1 167 ? 172.330 209.547 173.567 1.00 34.17 167 ASP C C 1
ATOM 7879 O O . ASP C 1 167 ? 171.806 208.444 173.388 1.00 37.22 167 ASP C O 1
ATOM 7884 N N . THR C 1 168 ? 172.228 210.554 172.702 1.00 31.95 168 THR C N 1
ATOM 7885 C CA . THR C 1 168 ? 171.631 210.418 171.381 1.00 35.76 168 THR C CA 1
ATOM 7886 C C . THR C 1 168 ? 172.653 210.859 170.343 1.00 34.09 168 THR C C 1
ATOM 7887 O O . THR C 1 168 ? 173.396 211.819 170.570 1.00 37.86 168 THR C O 1
ATOM 7891 N N . GLN C 1 169 ? 172.697 210.155 169.216 1.00 29.59 169 GLN C N 1
ATOM 7892 C CA . GLN C 1 169 ? 173.698 210.395 168.188 1.00 37.07 169 GLN C CA 1
ATOM 7893 C C . GLN C 1 169 ? 173.029 210.727 166.861 1.00 30.91 169 GLN C C 1
ATOM 7894 O O . GLN C 1 169 ? 171.884 210.343 166.607 1.00 30.96 169 GLN C O 1
ATOM 7900 N N . THR C 1 170 ? 173.761 211.451 166.017 1.00 44.95 170 THR C N 1
ATOM 7901 C CA . THR C 1 170 ? 173.289 211.829 164.690 1.00 44.32 170 THR C CA 1
ATOM 7902 C C . THR C 1 170 ? 174.435 211.666 163.705 1.00 43.80 170 THR C C 1
ATOM 7903 O O . THR C 1 170 ? 175.442 212.372 163.802 1.00 52.12 170 THR C O 1
ATOM 7907 N N . CYS C 1 171 ? 174.280 210.740 162.762 1.00 46.60 171 CYS C N 1
ATOM 7908 C CA . CYS C 1 171 ? 175.284 210.479 161.739 1.00 57.27 171 CYS C CA 1
ATOM 7909 C C . CYS C 1 171 ? 174.724 210.839 160.370 1.00 51.43 171 CYS C C 1
ATOM 7910 O O . CYS C 1 171 ? 173.557 210.564 160.072 1.00 51.57 171 CYS C O 1
ATOM 7913 N N . ARG C 1 172 ? 175.564 211.453 159.543 1.00 45.84 172 ARG C N 1
ATOM 7914 C CA . ARG C 1 172 ? 175.164 211.948 158.235 1.00 35.37 172 ARG C CA 1
ATOM 7915 C C . ARG C 1 172 ? 175.663 211.029 157.126 1.00 36.33 172 ARG C C 1
ATOM 7916 O O . ARG C 1 172 ? 176.769 210.488 157.190 1.00 43.92 172 ARG C O 1
ATOM 7924 N N . MET C 1 173 ? 174.826 210.858 156.106 1.00 29.76 173 MET C N 1
ATOM 7925 C CA . MET C 1 173 ? 175.187 210.140 154.890 1.00 22.58 173 MET C CA 1
ATOM 7926 C C . MET C 1 173 ? 175.179 211.119 153.727 1.00 26.17 173 MET C C 1
ATOM 7927 O O . MET C 1 173 ? 174.173 211.795 153.489 1.00 32.72 173 MET C O 1
ATOM 7932 N N . THR C 1 174 ? 176.295 211.194 153.009 1.00 35.92 174 THR C N 1
ATOM 7933 C CA . THR C 1 174 ? 176.454 212.110 151.889 1.00 32.54 174 THR C CA 1
ATOM 7934 C C . THR C 1 174 ? 176.561 211.317 150.595 1.00 24.15 174 THR C C 1
ATOM 7935 O O . THR C 1 174 ? 177.391 210.408 150.486 1.00 25.33 174 THR C O 1
ATOM 7939 N N . PHE C 1 175 ? 175.725 211.663 149.620 1.00 25.64 175 PHE C N 1
ATOM 7940 C CA . PHE C 1 175 ? 175.690 210.989 148.332 1.00 18.54 175 PHE C CA 1
ATOM 7941 C C . PHE C 1 175 ? 175.895 212.000 147.213 1.00 28.30 175 PHE C C 1
ATOM 7942 O O . PHE C 1 175 ? 175.527 213.171 147.336 1.00 35.93 175 PHE C O 1
ATOM 7950 N N . GLY C 1 176 ? 176.488 211.537 146.119 1.00 32.92 176 GLY C N 1
ATOM 7951 C CA . GLY C 1 176 ? 176.734 212.402 144.985 1.00 26.83 176 GLY C CA 1
ATOM 7952 C C . GLY C 1 176 ? 177.575 211.695 143.941 1.00 27.79 176 GLY C C 1
ATOM 7953 O O . GLY C 1 176 ? 177.824 210.491 144.026 1.00 36.84 176 GLY C O 1
ATOM 7954 N N . SER C 1 177 ? 178.005 212.475 142.954 1.00 34.16 177 SER C N 1
ATOM 7955 C CA . SER C 1 177 ? 178.838 211.982 141.865 1.00 26.46 177 SER C CA 1
ATOM 7956 C C . SER C 1 177 ? 180.300 212.278 142.173 1.00 36.69 177 SER C C 1
ATOM 7957 O O . SER C 1 177 ? 180.644 213.399 142.562 1.00 43.97 177 SER C O 1
ATOM 7960 N N . TRP C 1 178 ? 181.156 211.269 141.996 1.00 35.15 178 TRP C N 1
ATOM 7961 C CA . TRP C 1 178 ? 182.562 211.421 142.356 1.00 26.10 178 TRP C CA 1
ATOM 7962 C C . TRP C 1 178 ? 183.325 212.275 141.351 1.00 32.70 178 TRP C C 1
ATOM 7963 O O . TRP C 1 178 ? 184.253 212.995 141.737 1.00 38.05 178 TRP C O 1
ATOM 7974 N N . SER C 1 179 ? 182.959 212.217 140.069 1.00 31.95 179 SER C N 1
ATOM 7975 C CA . SER C 1 179 ? 183.737 212.864 139.023 1.00 34.44 179 SER C CA 1
ATOM 7976 C C . SER C 1 179 ? 182.942 213.793 138.116 1.00 37.16 179 SER C C 1
ATOM 7977 O O . SER C 1 179 ? 183.559 214.567 137.377 1.00 37.72 179 SER C O 1
ATOM 7980 N N . PHE C 1 180 ? 181.614 213.745 138.144 1.00 37.56 180 PHE C N 1
ATOM 7981 C CA . PHE C 1 180 ? 180.784 214.507 137.220 1.00 30.58 180 PHE C CA 1
ATOM 7982 C C . PHE C 1 180 ? 180.156 215.696 137.936 1.00 38.64 180 PHE C C 1
ATOM 7983 O O . PHE C 1 180 ? 179.598 215.546 139.028 1.00 51.74 180 PHE C O 1
ATOM 7991 N N . ASP C 1 181 ? 180.250 216.870 137.316 1.00 36.09 181 ASP C N 1
ATOM 7992 C CA . ASP C 1 181 ? 179.598 218.066 137.821 1.00 35.10 181 ASP C CA 1
ATOM 7993 C C . ASP C 1 181 ? 178.111 218.045 137.469 1.00 41.12 181 ASP C C 1
ATOM 7994 O O . ASP C 1 181 ? 177.644 217.223 136.677 1.00 46.87 181 ASP C O 1
ATOM 7999 N N . ASN C 1 182 ? 177.358 218.970 138.068 1.00 43.74 182 ASN C N 1
ATOM 8000 C CA . ASN C 1 182 ? 175.909 218.989 137.896 1.00 39.66 182 ASN C CA 1
ATOM 8001 C C . ASN C 1 182 ? 175.469 219.401 136.494 1.00 39.83 182 ASN C C 1
ATOM 8002 O O . ASN C 1 182 ? 174.286 219.253 136.169 1.00 52.61 182 ASN C O 1
ATOM 8007 N N . SER C 1 183 ? 176.376 219.913 135.663 1.00 42.67 183 SER C N 1
ATOM 8008 C CA . SER C 1 183 ? 176.043 220.181 134.271 1.00 39.48 183 SER C CA 1
ATOM 8009 C C . SER C 1 183 ? 175.944 218.909 133.443 1.00 46.51 183 SER C C 1
ATOM 8010 O O . SER C 1 183 ? 175.468 218.964 132.303 1.00 39.45 183 SER C O 1
ATOM 8013 N N . LEU C 1 184 ? 176.379 217.774 133.987 1.00 49.83 184 LEU C N 1
ATOM 8014 C CA . LEU C 1 184 ? 176.277 216.478 133.331 1.00 40.42 184 LEU C CA 1
ATOM 8015 C C . LEU C 1 184 ? 175.320 215.539 134.048 1.00 36.69 184 LEU C C 1
ATOM 8016 O O . LEU C 1 184 ? 174.448 214.939 133.411 1.00 40.85 184 LEU C O 1
ATOM 8021 N N . ILE C 1 185 ? 175.458 215.394 135.365 1.00 33.90 185 ILE C N 1
ATOM 8022 C CA . ILE C 1 185 ? 174.603 214.528 136.166 1.00 35.11 185 ILE C CA 1
ATOM 8023 C C . ILE C 1 185 ? 174.070 215.330 137.345 1.00 34.59 185 ILE C C 1
ATOM 8024 O O . ILE C 1 185 ? 174.848 215.942 138.086 1.00 36.16 185 ILE C O 1
ATOM 8029 N N . ASP C 1 186 ? 172.752 215.320 137.523 1.00 38.66 186 ASP C N 1
ATOM 8030 C CA . ASP C 1 186 ? 172.099 215.999 138.632 1.00 31.23 186 ASP C CA 1
ATOM 8031 C C . ASP C 1 186 ? 171.366 214.981 139.494 1.00 31.76 186 ASP C C 1
ATOM 8032 O O . ASP C 1 186 ? 170.874 213.963 138.999 1.00 38.94 186 ASP C O 1
ATOM 8037 N N . TYR C 1 187 ? 171.295 215.264 140.793 1.00 31.74 187 TYR C N 1
ATOM 8038 C CA . TYR C 1 187 ? 170.710 214.353 141.765 1.00 26.47 187 TYR C CA 1
ATOM 8039 C C . TYR C 1 187 ? 169.549 215.023 142.485 1.00 25.88 187 TYR C C 1
ATOM 8040 O O . TYR C 1 187 ? 169.636 216.192 142.873 1.00 37.05 187 TYR C O 1
ATOM 8049 N N . PHE C 1 188 ? 168.464 214.274 142.661 1.00 23.97 188 PHE C N 1
ATOM 8050 C CA . PHE C 1 188 ? 167.296 214.722 143.401 1.00 24.26 188 PHE C CA 1
ATOM 8051 C C . PHE C 1 188 ? 166.836 213.627 144.348 1.00 27.49 188 PHE C C 1
ATOM 8052 O O . PHE C 1 188 ? 166.931 212.438 144.025 1.00 31.72 188 PHE C O 1
ATOM 8060 N N . PRO C 1 189 ? 166.337 213.995 145.524 1.00 42.85 189 PRO C N 1
ATOM 8061 C CA . PRO C 1 189 ? 165.871 212.994 146.486 1.00 32.70 189 PRO C CA 1
ATOM 8062 C C . PRO C 1 189 ? 164.422 212.589 146.249 1.00 36.19 189 PRO C C 1
ATOM 8063 O O . PRO C 1 189 ? 163.609 213.343 145.711 1.00 44.05 189 PRO C O 1
ATOM 8067 N N . ARG C 1 190 ? 164.114 211.364 146.669 1.00 44.49 190 ARG C N 1
ATOM 8068 C CA . ARG C 1 190 ? 162.757 210.831 146.626 1.00 43.97 190 ARG C CA 1
ATOM 8069 C C . ARG C 1 190 ? 162.384 210.381 148.029 1.00 50.72 190 ARG C C 1
ATOM 8070 O O . ARG C 1 190 ? 163.081 209.551 148.622 1.00 57.34 190 ARG C O 1
ATOM 8078 N N . THR C 1 191 ? 161.291 210.924 148.555 1.00 54.51 191 THR C N 1
ATOM 8079 C CA . THR C 1 191 ? 160.885 210.694 149.932 1.00 58.51 191 THR C CA 1
ATOM 8080 C C . THR C 1 191 ? 159.656 209.795 149.989 1.00 57.04 191 THR C C 1
ATOM 8081 O O . THR C 1 191 ? 158.928 209.631 149.005 1.00 50.77 191 THR C O 1
ATOM 8085 N N . PHE C 1 192 ? 159.436 209.213 151.163 1.00 57.20 192 PHE C N 1
ATOM 8086 C CA . PHE C 1 192 ? 158.308 208.331 151.409 1.00 58.85 192 PHE C CA 1
ATOM 8087 C C . PHE C 1 192 ? 157.240 209.065 152.219 1.00 60.64 192 PHE C C 1
ATOM 8088 O O . PHE C 1 192 ? 157.369 210.247 152.546 1.00 63.11 192 PHE C O 1
ATOM 8096 N N . THR C 1 193 ? 156.162 208.344 152.540 1.00 66.98 193 THR C N 1
ATOM 8097 C CA . THR C 1 193 ? 155.042 208.960 153.244 1.00 69.71 193 THR C CA 1
ATOM 8098 C C . THR C 1 193 ? 155.434 209.396 154.652 1.00 69.78 193 THR C C 1
ATOM 8099 O O . THR C 1 193 ? 155.122 210.515 155.072 1.00 68.17 193 THR C O 1
ATOM 8103 N N . ASN C 1 194 ? 156.123 208.531 155.392 1.00 66.18 194 ASN C N 1
ATOM 8104 C CA . ASN C 1 194 ? 156.482 208.813 156.775 1.00 66.96 194 ASN C CA 1
ATOM 8105 C C . ASN C 1 194 ? 157.737 209.666 156.907 1.00 67.27 194 ASN C C 1
ATOM 8106 O O . ASN C 1 194 ? 158.000 210.188 157.996 1.00 62.55 194 ASN C O 1
ATOM 8111 N N . GLY C 1 195 ? 158.514 209.821 155.839 1.00 60.18 195 GLY C N 1
ATOM 8112 C CA . GLY C 1 195 ? 159.719 210.613 155.891 1.00 58.42 195 GLY C CA 1
ATOM 8113 C C . GLY C 1 195 ? 160.634 210.367 154.710 1.00 58.87 195 GLY C C 1
ATOM 8114 O O . GLY C 1 195 ? 160.326 209.585 153.805 1.00 63.85 195 GLY C O 1
ATOM 8115 N N . PRO C 1 196 ? 161.783 211.047 154.694 1.00 50.63 196 PRO C N 1
ATOM 8116 C CA . PRO C 1 196 ? 162.736 210.850 153.588 1.00 47.32 196 PRO C CA 1
ATOM 8117 C C . PRO C 1 196 ? 163.242 209.424 153.465 1.00 45.91 196 PRO C C 1
ATOM 8118 O O . PRO C 1 196 ? 163.504 208.966 152.346 1.00 56.23 196 PRO C O 1
ATOM 8122 N N . ILE C 1 197 ? 163.388 208.707 154.576 1.00 39.89 197 ILE C N 1
ATOM 8123 C CA . ILE C 1 197 ? 163.908 207.346 154.580 1.00 38.18 197 ILE C CA 1
ATOM 8124 C C . ILE C 1 197 ? 162.799 206.411 155.041 1.00 35.07 197 ILE C C 1
ATOM 8125 O O . ILE C 1 197 ? 162.201 206.625 156.102 1.00 45.50 197 ILE C O 1
ATOM 8130 N N . GLY C 1 198 ? 162.524 205.383 154.241 1.00 25.42 198 GLY C N 1
ATOM 8131 C CA . GLY C 1 198 ? 161.478 204.436 154.587 1.00 29.20 198 GLY C CA 1
ATOM 8132 C C . GLY C 1 198 ? 161.848 203.631 155.820 1.00 35.06 198 GLY C C 1
ATOM 8133 O O . GLY C 1 198 ? 162.971 203.125 155.937 1.00 33.16 198 GLY C O 1
ATOM 8134 N N . LEU C 1 199 ? 160.899 203.510 156.753 1.00 39.72 199 LEU C N 1
ATOM 8135 C CA . LEU C 1 199 ? 161.105 202.750 157.981 1.00 30.81 199 LEU C CA 1
ATOM 8136 C C . LEU C 1 199 ? 159.972 201.760 158.231 1.00 33.01 199 LEU C C 1
ATOM 8137 O O . LEU C 1 199 ? 159.796 201.305 159.366 1.00 40.00 199 LEU C O 1
ATOM 8142 N N . ALA C 1 200 ? 159.201 201.417 157.198 1.00 40.07 200 ALA C N 1
ATOM 8143 C CA . ALA C 1 200 ? 158.062 200.523 157.377 1.00 40.43 200 ALA C CA 1
ATOM 8144 C C . ALA C 1 200 ? 158.480 199.074 157.579 1.00 46.41 200 ALA C C 1
ATOM 8145 O O . ALA C 1 200 ? 157.701 198.292 158.136 1.00 46.74 200 ALA C O 1
ATOM 8147 N N . ASN C 1 201 ? 159.681 198.694 157.144 1.00 40.67 201 ASN C N 1
ATOM 8148 C CA . ASN C 1 201 ? 160.175 197.330 157.285 1.00 32.92 201 ASN C CA 1
ATOM 8149 C C . ASN C 1 201 ? 161.436 197.280 158.140 1.00 38.94 201 ASN C C 1
ATOM 8150 O O . ASN C 1 201 ? 162.235 196.348 158.027 1.00 42.92 201 ASN C O 1
ATOM 8155 N N . PHE C 1 202 ? 161.625 198.278 158.998 1.00 34.47 202 PHE C N 1
ATOM 8156 C CA . PHE C 1 202 ? 162.805 198.321 159.849 1.00 29.22 202 PHE C CA 1
ATOM 8157 C C . PHE C 1 202 ? 162.736 197.240 160.920 1.00 34.14 202 PHE C C 1
ATOM 8158 O O . PHE C 1 202 ? 161.670 196.953 161.473 1.00 41.63 202 PHE C O 1
ATOM 8166 N N . LEU C 1 203 ? 163.885 196.637 161.209 1.00 38.63 203 LEU C N 1
ATOM 8167 C CA . LEU C 1 203 ? 164.006 195.621 162.246 1.00 30.53 203 LEU C CA 1
ATOM 8168 C C . LEU C 1 203 ? 164.456 196.297 163.534 1.00 34.23 203 LEU C C 1
ATOM 8169 O O . LEU C 1 203 ? 165.492 196.972 163.555 1.00 46.27 203 LEU C O 1
ATOM 8174 N N . GLU C 1 204 ? 163.676 196.122 164.598 1.00 39.54 204 GLU C N 1
ATOM 8175 C CA . GLU C 1 204 ? 163.956 196.807 165.851 1.00 38.74 204 GLU C CA 1
ATOM 8176 C C . GLU C 1 204 ? 165.289 196.358 166.435 1.00 43.80 204 GLU C C 1
ATOM 8177 O O . GLU C 1 204 ? 165.619 195.168 166.439 1.00 50.62 204 GLU C O 1
ATOM 8183 N N . ASN C 1 205 ? 166.056 197.324 166.926 1.00 41.13 205 ASN C N 1
ATOM 8184 C CA . ASN C 1 205 ? 167.329 197.053 167.572 1.00 37.72 205 ASN C CA 1
ATOM 8185 C C . ASN C 1 205 ? 167.140 196.968 169.080 1.00 42.71 205 ASN C C 1
ATOM 8186 O O . ASN C 1 205 ? 166.275 197.631 169.658 1.00 51.03 205 ASN C O 1
ATOM 8191 N N . ASP C 1 206 ? 167.961 196.138 169.716 1.00 45.76 206 ASP C N 1
ATOM 8192 C CA . ASP C 1 206 ? 167.881 195.912 171.152 1.00 47.86 206 ASP C CA 1
ATOM 8193 C C . ASP C 1 206 ? 168.632 196.961 171.963 1.00 50.20 206 ASP C C 1
ATOM 8194 O O . ASP C 1 206 ? 168.555 196.938 173.196 1.00 55.10 206 ASP C O 1
ATOM 8199 N N . ALA C 1 207 ? 169.349 197.877 171.310 1.00 40.19 207 ALA C N 1
ATOM 8200 C CA . ALA C 1 207 ? 170.119 198.895 172.006 1.00 30.18 207 ALA C CA 1
ATOM 8201 C C . ALA C 1 207 ? 169.892 200.311 171.499 1.00 28.86 207 ALA C C 1
ATOM 8202 O O . ALA C 1 207 ? 170.246 201.259 172.208 1.00 30.64 207 ALA C O 1
ATOM 8204 N N . TRP C 1 208 ? 169.321 200.487 170.309 1.00 18.88 208 TRP C N 1
ATOM 8205 C CA . TRP C 1 208 ? 169.131 201.806 169.725 1.00 22.68 208 TRP C CA 1
ATOM 8206 C C . TRP C 1 208 ? 167.713 201.944 169.193 1.00 27.47 208 TRP C C 1
ATOM 8207 O O . TRP C 1 208 ? 167.093 200.967 168.764 1.00 36.46 208 TRP C O 1
ATOM 8218 N N . SER C 1 209 ? 167.205 203.175 169.227 1.00 26.28 209 SER C N 1
ATOM 8219 C CA . SER C 1 209 ? 165.888 203.504 168.703 1.00 28.61 209 SER C CA 1
ATOM 8220 C C . SER C 1 209 ? 166.003 204.698 167.767 1.00 22.08 209 SER C C 1
ATOM 8221 O O . SER C 1 209 ? 166.730 205.653 168.053 1.00 35.63 209 SER C O 1
ATOM 8224 N N . VAL C 1 210 ? 165.280 204.641 166.653 1.00 25.02 210 VAL C N 1
ATOM 8225 C CA . VAL C 1 210 ? 165.325 205.689 165.638 1.00 28.87 210 VAL C CA 1
ATOM 8226 C C . VAL C 1 210 ? 164.230 206.705 165.929 1.00 33.74 210 VAL C C 1
ATOM 8227 O O . VAL C 1 210 ? 163.058 206.342 166.087 1.00 41.36 210 VAL C O 1
ATOM 8231 N N . LEU C 1 211 ? 164.609 207.980 165.999 1.00 28.64 211 LEU C N 1
ATOM 8232 C CA . LEU C 1 211 ? 163.681 209.058 166.318 1.00 33.24 211 LEU C CA 1
ATOM 8233 C C . LEU C 1 211 ? 163.146 209.777 165.086 1.00 39.16 211 LEU C C 1
ATOM 8234 O O . LEU C 1 211 ? 161.970 210.150 165.060 1.00 48.26 211 LEU C O 1
ATOM 8239 N N . GLY C 1 212 ? 163.973 209.982 164.068 1.00 34.02 212 GLY C N 1
ATOM 8240 C CA . GLY C 1 212 ? 163.519 210.680 162.879 1.00 40.10 212 GLY C CA 1
ATOM 8241 C C . GLY C 1 212 ? 164.609 210.722 161.833 1.00 38.52 212 GLY C C 1
ATOM 8242 O O . GLY C 1 212 ? 165.745 210.290 162.062 1.00 42.85 212 GLY C O 1
ATOM 8243 N N . THR C 1 213 ? 164.244 211.255 160.668 1.00 44.86 213 THR C N 1
ATOM 8244 C CA . THR C 1 213 ? 165.152 211.355 159.536 1.00 37.90 213 THR C CA 1
ATOM 8245 C C . THR C 1 213 ? 164.953 212.692 158.837 1.00 34.61 213 THR C C 1
ATOM 8246 O O . THR C 1 213 ? 163.872 213.284 158.890 1.00 44.64 213 THR C O 1
ATOM 8250 N N . LYS C 1 214 ? 166.012 213.163 158.180 1.00 43.97 214 LYS C N 1
ATOM 8251 C CA . LYS C 1 214 ? 165.978 214.408 157.428 1.00 43.42 214 LYS C CA 1
ATOM 8252 C C . LYS C 1 214 ? 166.760 214.235 156.135 1.00 39.83 214 LYS C C 1
ATOM 8253 O O . LYS C 1 214 ? 167.614 213.354 156.013 1.00 42.45 214 LYS C O 1
ATOM 8259 N N . VAL C 1 215 ? 166.457 215.094 155.163 1.00 33.66 215 VAL C N 1
ATOM 8260 C CA . VAL C 1 215 ? 167.144 215.101 153.877 1.00 35.69 215 VAL C CA 1
ATOM 8261 C C . VAL C 1 215 ? 167.371 216.547 153.458 1.00 39.32 215 VAL C C 1
ATOM 8262 O O . VAL C 1 215 ? 166.560 217.429 153.759 1.00 44.27 215 VAL C O 1
ATOM 8266 N N . ASN C 1 216 ? 168.495 216.795 152.787 1.00 43.61 216 ASN C N 1
ATOM 8267 C CA . ASN C 1 216 ? 168.841 218.137 152.336 1.00 34.55 216 ASN C CA 1
ATOM 8268 C C . ASN C 1 216 ? 169.658 218.037 151.058 1.00 32.36 216 ASN C C 1
ATOM 8269 O O . ASN C 1 216 ? 170.592 217.232 150.979 1.00 43.28 216 ASN C O 1
ATOM 8274 N N . ARG C 1 217 ? 169.306 218.851 150.068 1.00 26.72 217 ARG C N 1
ATOM 8275 C CA . ARG C 1 217 ? 170.008 218.901 148.793 1.00 30.68 217 ARG C CA 1
ATOM 8276 C C . ARG C 1 217 ? 170.816 220.188 148.722 1.00 35.24 217 ARG C C 1
ATOM 8277 O O . ARG C 1 217 ? 170.280 221.276 148.954 1.00 43.70 217 ARG C O 1
ATOM 8285 N N . GLU C 1 218 ? 172.103 220.062 148.403 1.00 47.52 218 GLU C N 1
ATOM 8286 C CA . GLU C 1 218 ? 173.021 221.190 148.398 1.00 43.23 218 GLU C CA 1
ATOM 8287 C C . GLU C 1 218 ? 173.841 221.196 147.117 1.00 47.41 218 GLU C C 1
ATOM 8288 O O . GLU C 1 218 ? 174.222 220.138 146.606 1.00 53.06 218 GLU C O 1
ATOM 8294 N N . GLU C 1 219 ? 174.111 222.393 146.605 1.00 54.45 219 GLU C N 1
ATOM 8295 C CA . GLU C 1 219 ? 175.005 222.587 145.473 1.00 54.57 219 GLU C CA 1
ATOM 8296 C C . GLU C 1 219 ? 176.305 223.200 145.973 1.00 54.29 219 GLU C C 1
ATOM 8297 O O . GLU C 1 219 ? 176.288 224.233 146.650 1.00 61.08 219 GLU C O 1
ATOM 8303 N N . LYS C 1 220 ? 177.426 222.567 145.639 1.00 55.04 220 LYS C N 1
ATOM 8304 C CA . LYS C 1 220 ? 178.732 222.966 146.140 1.00 52.23 220 LYS C CA 1
ATOM 8305 C C . LYS C 1 220 ? 179.628 223.381 144.981 1.00 53.55 220 LYS C C 1
ATOM 8306 O O . LYS C 1 220 ? 179.544 222.817 143.886 1.00 63.66 220 LYS C O 1
ATOM 8312 N N . LYS C 1 221 ? 180.484 224.367 145.234 1.00 62.09 221 LYS C N 1
ATOM 8313 C CA . LYS C 1 221 ? 181.365 224.916 144.215 1.00 63.48 221 LYS C CA 1
ATOM 8314 C C . LYS C 1 221 ? 182.750 224.290 144.300 1.00 66.31 221 LYS C C 1
ATOM 8315 O O . LYS C 1 221 ? 183.301 224.117 145.391 1.00 65.53 221 LYS C O 1
ATOM 8321 N N . TYR C 1 222 ? 183.305 223.946 143.141 1.00 70.93 222 TYR C N 1
ATOM 8322 C CA . TYR C 1 222 ? 184.695 223.523 143.070 1.00 73.15 222 TYR C CA 1
ATOM 8323 C C . TYR C 1 222 ? 185.610 224.683 143.443 1.00 75.65 222 TYR C C 1
ATOM 8324 O O . TYR C 1 222 ? 185.298 225.851 143.195 1.00 77.11 222 TYR C O 1
ATOM 8333 N N . THR C 1 223 ? 186.752 224.351 144.043 1.00 83.47 223 THR C N 1
ATOM 8334 C CA . THR C 1 223 ? 187.669 225.369 144.555 1.00 86.90 223 THR C CA 1
ATOM 8335 C C . THR C 1 223 ? 188.810 225.584 143.560 1.00 85.83 223 THR C C 1
ATOM 8336 O O . THR C 1 223 ? 189.862 226.147 143.869 1.00 86.09 223 THR C O 1
ATOM 8340 N N . CYS C 1 224 ? 188.581 225.112 142.335 1.00 90.52 224 CYS C N 1
ATOM 8341 C CA . CYS C 1 224 ? 189.553 225.307 141.267 1.00 91.23 224 CYS C CA 1
ATOM 8342 C C . CYS C 1 224 ? 188.884 225.720 139.961 1.00 90.39 224 CYS C C 1
ATOM 8343 O O . CYS C 1 224 ? 189.556 226.193 139.038 1.00 88.54 224 CYS C O 1
ATOM 8346 N N . CYS C 1 225 ? 187.573 225.549 139.870 1.00 89.47 225 CYS C N 1
ATOM 8347 C CA . CYS C 1 225 ? 186.818 225.759 138.643 1.00 90.96 225 CYS C CA 1
ATOM 8348 C C . CYS C 1 225 ? 185.498 226.444 138.942 1.00 90.87 225 CYS C C 1
ATOM 8349 O O . CYS C 1 225 ? 184.967 226.345 140.053 1.00 89.60 225 CYS C O 1
ATOM 8352 N N . PRO C 1 226 ? 184.933 227.162 137.960 1.00 88.20 226 PRO C N 1
ATOM 8353 C CA . PRO C 1 226 ? 183.622 227.791 138.169 1.00 85.42 226 PRO C CA 1
ATOM 8354 C C . PRO C 1 226 ? 182.466 226.876 137.794 1.00 84.01 226 PRO C C 1
ATOM 8355 O O . PRO C 1 226 ? 181.615 227.244 136.979 1.00 82.89 226 PRO C O 1
ATOM 8359 N N . VAL C 1 227 ? 182.427 225.681 138.381 1.00 76.23 227 VAL C N 1
ATOM 8360 C CA . VAL C 1 227 ? 181.350 224.728 138.153 1.00 73.20 227 VAL C CA 1
ATOM 8361 C C . VAL C 1 227 ? 180.876 224.193 139.497 1.00 72.56 227 VAL C C 1
ATOM 8362 O O . VAL C 1 227 ? 181.602 224.237 140.495 1.00 73.49 227 VAL C O 1
ATOM 8366 N N . ASN C 1 228 ? 179.650 223.686 139.516 1.00 58.33 228 ASN C N 1
ATOM 8367 C CA . ASN C 1 228 ? 179.011 223.193 140.726 1.00 51.66 228 ASN C CA 1
ATOM 8368 C C . ASN C 1 228 ? 178.830 221.681 140.658 1.00 49.31 228 ASN C C 1
ATOM 8369 O O . ASN C 1 228 ? 178.932 221.061 139.597 1.00 59.43 228 ASN C O 1
ATOM 8374 N N . TYR C 1 229 ? 178.556 221.092 141.821 1.00 44.41 229 TYR C N 1
ATOM 8375 C CA . TYR C 1 229 ? 178.167 219.692 141.904 1.00 42.37 229 TYR C CA 1
ATOM 8376 C C . TYR C 1 229 ? 177.151 219.539 143.027 1.00 40.21 229 TYR C C 1
ATOM 8377 O O . TYR C 1 229 ? 177.147 220.310 143.990 1.00 46.72 229 TYR C O 1
ATOM 8386 N N . THR C 1 230 ? 176.290 218.534 142.893 1.00 38.21 230 THR C N 1
ATOM 8387 C CA . THR C 1 230 ? 175.161 218.341 143.794 1.00 31.19 230 THR C CA 1
ATOM 8388 C C . THR C 1 230 ? 175.470 217.253 144.813 1.00 31.05 230 THR C C 1
ATOM 8389 O O . THR C 1 230 ? 176.042 216.212 144.476 1.00 36.68 230 THR C O 1
ATOM 8393 N N . LEU C 1 231 ? 175.086 217.502 146.064 1.00 30.96 231 LEU C N 1
ATOM 8394 C CA . LEU C 1 231 ? 175.264 216.553 147.154 1.00 31.43 231 LEU C CA 1
ATOM 8395 C C . LEU C 1 231 ? 173.946 216.367 147.889 1.00 28.18 231 LEU C C 1
ATOM 8396 O O . LEU C 1 231 ? 173.192 217.325 148.082 1.00 34.65 231 LEU C O 1
ATOM 8401 N N . LEU C 1 232 ? 173.673 215.130 148.296 1.00 21.90 232 LEU C N 1
ATOM 8402 C CA . LEU C 1 232 ? 172.485 214.793 149.067 1.00 19.81 232 LEU C CA 1
ATOM 8403 C C . LEU C 1 232 ? 172.902 214.373 150.469 1.00 15.87 232 LEU C C 1
ATOM 8404 O O . LEU C 1 232 ? 173.747 213.487 150.631 1.00 24.64 232 LEU C O 1
ATOM 8409 N N . HIS C 1 233 ? 172.308 215.007 151.476 1.00 26.89 233 HIS C N 1
ATOM 8410 C CA . HIS C 1 233 ? 172.627 214.746 152.873 1.00 27.30 233 HIS C CA 1
ATOM 8411 C C . HIS C 1 233 ? 171.444 214.067 153.549 1.00 20.57 233 HIS C C 1
ATOM 8412 O O . HIS C 1 233 ? 170.323 214.580 153.508 1.00 31.21 233 HIS C O 1
ATOM 8419 N N . TYR C 1 234 ? 171.700 212.917 154.168 1.00 29.57 234 TYR C N 1
ATOM 8420 C CA . TYR C 1 234 ? 170.691 212.170 154.906 1.00 18.71 234 TYR C CA 1
ATOM 8421 C C . TYR C 1 234 ? 171.076 212.139 156.378 1.00 30.90 234 TYR C C 1
ATOM 8422 O O . TYR C 1 234 ? 172.200 211.756 156.721 1.00 45.14 234 TYR C O 1
ATOM 8431 N N . ASP C 1 235 ? 170.147 212.539 157.240 1.00 37.07 235 ASP C N 1
ATOM 8432 C CA . ASP C 1 235 ? 170.373 212.601 158.678 1.00 36.63 235 ASP C CA 1
ATOM 8433 C C . ASP C 1 235 ? 169.539 211.534 159.372 1.00 37.28 235 ASP C C 1
ATOM 8434 O O . ASP C 1 235 ? 168.337 211.413 159.110 1.00 38.87 235 ASP C O 1
ATOM 8439 N N . VAL C 1 236 ? 170.176 210.765 160.250 1.00 32.63 236 VAL C N 1
ATOM 8440 C CA . VAL C 1 236 ? 169.507 209.752 161.058 1.00 37.05 236 VAL C CA 1
ATOM 8441 C C . VAL C 1 236 ? 169.800 210.047 162.522 1.00 31.81 236 VAL C C 1
ATOM 8442 O O . VAL C 1 236 ? 170.962 210.238 162.900 1.00 34.74 236 VAL C O 1
ATOM 8446 N N . VAL C 1 237 ? 168.752 210.080 163.340 1.00 25.82 237 VAL C N 1
ATOM 8447 C CA . VAL C 1 237 ? 168.866 210.351 164.768 1.00 25.30 237 VAL C CA 1
ATOM 8448 C C . VAL C 1 237 ? 168.525 209.072 165.519 1.00 23.05 237 VAL C C 1
ATOM 8449 O O . VAL C 1 237 ? 167.440 208.507 165.338 1.00 25.67 237 VAL C O 1
ATOM 8453 N N . ILE C 1 238 ? 169.452 208.616 166.359 1.00 25.25 238 ILE C N 1
ATOM 8454 C CA . ILE C 1 238 ? 169.289 207.390 167.129 1.00 29.95 238 ILE C CA 1
ATOM 8455 C C . ILE C 1 238 ? 169.555 207.691 168.596 1.00 27.89 238 ILE C C 1
ATOM 8456 O O . ILE C 1 238 ? 170.437 208.493 168.926 1.00 28.95 238 ILE C O 1
ATOM 8461 N N . GLN C 1 239 ? 168.787 207.054 169.477 1.00 25.00 239 GLN C N 1
ATOM 8462 C CA . GLN C 1 239 ? 168.921 207.229 170.915 1.00 20.89 239 GLN C CA 1
ATOM 8463 C C . GLN C 1 239 ? 169.182 205.884 171.578 1.00 26.70 239 GLN C C 1
ATOM 8464 O O . GLN C 1 239 ? 168.592 204.867 171.198 1.00 35.54 239 GLN C O 1
ATOM 8470 N N . ARG C 1 240 ? 170.069 205.887 172.569 1.00 33.98 240 ARG C N 1
ATOM 8471 C CA . ARG C 1 240 ? 170.421 204.672 173.285 1.00 28.62 240 ARG C CA 1
ATOM 8472 C C . ARG C 1 240 ? 169.338 204.294 174.289 1.00 32.75 240 ARG C C 1
ATOM 8473 O O . ARG C 1 240 ? 168.594 205.146 174.784 1.00 35.52 240 ARG C O 1
ATOM 8481 N N . LYS C 1 241 ? 169.256 202.999 174.584 1.00 38.86 241 LYS C N 1
ATOM 8482 C CA . LYS C 1 241 ? 168.347 202.503 175.609 1.00 35.83 241 LYS C CA 1
ATOM 8483 C C . LYS C 1 241 ? 169.136 202.204 176.876 1.00 40.49 241 LYS C C 1
ATOM 8484 O O . LYS C 1 241 ? 169.942 201.263 176.881 1.00 42.00 241 LYS C O 1
ATOM 8490 N N . PRO C 1 242 ? 168.944 202.959 177.958 1.00 44.80 242 PRO C N 1
ATOM 8491 C CA . PRO C 1 242 ? 169.797 202.816 179.144 1.00 43.89 242 PRO C CA 1
ATOM 8492 C C . PRO C 1 242 ? 169.307 201.828 180.193 1.00 45.23 242 PRO C C 1
ATOM 8493 O O . PRO C 1 242 ? 169.906 201.772 181.274 1.00 47.17 242 PRO C O 1
ATOM 8497 N N . LEU C 1 243 ? 168.249 201.060 179.918 1.00 48.08 243 LEU C N 1
ATOM 8498 C CA . LEU C 1 243 ? 167.708 200.162 180.934 1.00 46.67 243 LEU C CA 1
ATOM 8499 C C . LEU C 1 243 ? 168.714 199.096 181.345 1.00 45.65 243 LEU C C 1
ATOM 8500 O O . LEU C 1 243 ? 168.840 198.789 182.538 1.00 46.57 243 LEU C O 1
ATOM 8505 N N . TYR C 1 244 ? 169.437 198.521 180.380 1.00 42.89 244 TYR C N 1
ATOM 8506 C CA . TYR C 1 244 ? 170.419 197.491 180.703 1.00 40.90 244 TYR C CA 1
ATOM 8507 C C . TYR C 1 244 ? 171.501 198.028 181.631 1.00 45.09 244 TYR C C 1
ATOM 8508 O O . TYR C 1 244 ? 171.807 197.414 182.660 1.00 47.28 244 TYR C O 1
ATOM 8517 N N . TYR C 1 245 ? 172.080 199.180 181.292 1.00 56.38 245 TYR C N 1
ATOM 8518 C CA . TYR C 1 245 ? 173.120 199.760 182.134 1.00 46.33 245 TYR C CA 1
ATOM 8519 C C . TYR C 1 245 ? 172.583 200.150 183.505 1.00 48.85 245 TYR C C 1
ATOM 8520 O O . TYR C 1 245 ? 173.242 199.901 184.521 1.00 51.76 245 TYR C O 1
ATOM 8529 N N . VAL C 1 246 ? 171.384 200.737 183.557 1.00 52.06 246 VAL C N 1
ATOM 8530 C CA . VAL C 1 246 ? 170.810 201.140 184.839 1.00 50.70 246 VAL C CA 1
ATOM 8531 C C . VAL C 1 246 ? 170.598 199.929 185.738 1.00 48.24 246 VAL C C 1
ATOM 8532 O O . VAL C 1 246 ? 170.932 199.956 186.929 1.00 55.53 246 VAL C O 1
ATOM 8536 N N . LEU C 1 247 ? 170.054 198.845 185.187 1.00 56.63 247 LEU C N 1
ATOM 8537 C CA . LEU C 1 247 ? 169.788 197.653 185.982 1.00 52.36 247 LEU C CA 1
ATOM 8538 C C . LEU C 1 247 ? 171.037 196.832 186.276 1.00 49.85 247 LEU C C 1
ATOM 8539 O O . LEU C 1 247 ? 171.015 196.021 187.206 1.00 56.57 247 LEU C O 1
ATOM 8544 N N . ASN C 1 248 ? 172.124 197.022 185.524 1.00 54.10 248 ASN C N 1
ATOM 8545 C CA . ASN C 1 248 ? 173.288 196.162 185.659 1.00 53.74 248 ASN C CA 1
ATOM 8546 C C . ASN C 1 248 ? 174.483 196.794 186.362 1.00 56.34 248 ASN C C 1
ATOM 8547 O O . ASN C 1 248 ? 175.274 196.056 186.960 1.00 60.67 248 ASN C O 1
ATOM 8552 N N . LEU C 1 249 ? 174.646 198.116 186.318 1.00 58.86 249 LEU C N 1
ATOM 8553 C CA . LEU C 1 249 ? 175.816 198.754 186.907 1.00 51.75 249 LEU C CA 1
ATOM 8554 C C . LEU C 1 249 ? 175.469 199.741 188.009 1.00 55.28 249 LEU C C 1
ATOM 8555 O O . LEU C 1 249 ? 176.084 199.704 189.081 1.00 62.07 249 LEU C O 1
ATOM 8560 N N . ILE C 1 250 ? 174.501 200.628 187.778 1.00 49.55 250 ILE C N 1
ATOM 8561 C CA . ILE C 1 250 ? 174.249 201.719 188.716 1.00 50.71 250 ILE C CA 1
ATOM 8562 C C . ILE C 1 250 ? 173.689 201.184 190.030 1.00 54.10 250 ILE C C 1
ATOM 8563 O O . ILE C 1 250 ? 174.140 201.568 191.115 1.00 63.70 250 ILE C O 1
ATOM 8568 N N . ALA C 1 251 ? 172.693 200.294 189.953 1.00 56.19 251 ALA C N 1
ATOM 8569 C CA . ALA C 1 251 ? 172.044 199.814 191.173 1.00 56.89 251 ALA C CA 1
ATOM 8570 C C . ALA C 1 251 ? 172.984 199.025 192.080 1.00 58.35 251 ALA C C 1
ATOM 8571 O O . ALA C 1 251 ? 173.023 199.317 193.290 1.00 63.10 251 ALA C O 1
ATOM 8573 N N . PRO C 1 252 ? 173.736 198.021 191.601 1.00 58.07 252 PRO C N 1
ATOM 8574 C CA . PRO C 1 252 ? 174.588 197.262 192.535 1.00 58.67 252 PRO C CA 1
ATOM 8575 C C . PRO C 1 252 ? 175.642 198.110 193.226 1.00 59.95 252 PRO C C 1
ATOM 8576 O O . PRO C 1 252 ? 175.867 197.946 194.432 1.00 64.47 252 PRO C O 1
ATOM 8580 N N . THR C 1 253 ? 176.293 199.019 192.497 1.00 54.78 253 THR C N 1
ATOM 8581 C CA . THR C 1 253 ? 177.279 199.901 193.109 1.00 56.94 253 THR C CA 1
ATOM 8582 C C . THR C 1 253 ? 176.663 200.843 194.132 1.00 52.97 253 THR C C 1
ATOM 8583 O O . THR C 1 253 ? 177.260 201.058 195.193 1.00 61.09 253 THR C O 1
ATOM 8587 N N . ALA C 1 254 ? 175.488 201.406 193.841 1.00 46.40 254 ALA C N 1
ATOM 8588 C CA . ALA C 1 254 ? 174.806 202.254 194.810 1.00 50.67 254 ALA C CA 1
ATOM 8589 C C . ALA C 1 254 ? 174.414 201.484 196.063 1.00 54.95 254 ALA C C 1
ATOM 8590 O O . ALA C 1 254 ? 174.527 202.016 197.173 1.00 58.63 254 ALA C O 1
ATOM 8592 N N . VAL C 1 255 ? 173.948 200.242 195.909 1.00 47.53 255 VAL C N 1
ATOM 8593 C CA . VAL C 1 255 ? 173.612 199.427 197.073 1.00 44.54 255 VAL C CA 1
ATOM 8594 C C . VAL C 1 255 ? 174.861 199.122 197.894 1.00 48.14 255 VAL C C 1
ATOM 8595 O O . VAL C 1 255 ? 174.848 199.215 199.129 1.00 51.38 255 VAL C O 1
ATOM 8599 N N . ILE C 1 256 ? 175.956 198.755 197.223 1.00 47.63 256 ILE C N 1
ATOM 8600 C CA . ILE C 1 256 ? 177.188 198.407 197.926 1.00 45.98 256 ILE C CA 1
ATOM 8601 C C . ILE C 1 256 ? 177.742 199.614 198.673 1.00 50.00 256 ILE C C 1
ATOM 8602 O O . ILE C 1 256 ? 178.198 199.495 199.818 1.00 54.23 256 ILE C O 1
ATOM 8607 N N . THR C 1 257 ? 177.721 200.790 198.041 1.00 46.06 257 THR C N 1
ATOM 8608 C CA . THR C 1 257 ? 178.225 201.993 198.695 1.00 51.99 257 THR C CA 1
ATOM 8609 C C . THR C 1 257 ? 177.405 202.336 199.933 1.00 50.51 257 THR C C 1
ATOM 8610 O O . THR C 1 257 ? 177.963 202.691 200.978 1.00 50.01 257 THR C O 1
ATOM 8614 N N . PHE C 1 258 ? 176.077 202.231 199.837 1.00 43.90 258 PHE C N 1
ATOM 8615 C CA . PHE C 1 258 ? 175.225 202.500 200.991 1.00 44.38 258 PHE C CA 1
ATOM 8616 C C . PHE C 1 258 ? 175.482 201.500 202.112 1.00 52.30 258 PHE C C 1
ATOM 8617 O O . PHE C 1 258 ? 175.540 201.875 203.291 1.00 48.18 258 PHE C O 1
ATOM 8625 N N . ILE C 1 259 ? 175.643 200.220 201.762 1.00 53.97 259 ILE C N 1
ATOM 8626 C CA . ILE C 1 259 ? 175.916 199.200 202.771 1.00 45.09 259 ILE C CA 1
ATOM 8627 C C . ILE C 1 259 ? 177.243 199.481 203.467 1.00 50.71 259 ILE C C 1
ATOM 8628 O O . ILE C 1 259 ? 177.352 199.380 204.696 1.00 52.81 259 ILE C O 1
ATOM 8633 N N . SER C 1 260 ? 178.270 199.844 202.695 1.00 53.69 260 SER C N 1
ATOM 8634 C CA . SER C 1 260 ? 179.568 200.158 203.282 1.00 46.05 260 SER C CA 1
ATOM 8635 C C . SER C 1 260 ? 179.491 201.396 204.170 1.00 46.95 260 SER C C 1
ATOM 8636 O O . SER C 1 260 ? 180.134 201.449 205.225 1.00 51.53 260 SER C O 1
ATOM 8639 N N . ILE C 1 261 ? 178.720 202.404 203.754 1.00 51.42 261 ILE C N 1
ATOM 8640 C CA . ILE C 1 261 ? 178.558 203.605 204.569 1.00 46.51 261 ILE C CA 1
ATOM 8641 C C . ILE C 1 261 ? 177.897 203.261 205.896 1.00 51.78 261 ILE C C 1
ATOM 8642 O O . ILE C 1 261 ? 178.311 203.743 206.958 1.00 55.75 261 ILE C O 1
ATOM 8647 N N . ILE C 1 262 ? 176.861 202.418 205.859 1.00 54.61 262 ILE C N 1
ATOM 8648 C CA . ILE C 1 262 ? 176.208 201.994 207.095 1.00 52.84 262 ILE C CA 1
ATOM 8649 C C . ILE C 1 262 ? 177.183 201.224 207.978 1.00 52.14 262 ILE C C 1
ATOM 8650 O O . ILE C 1 262 ? 177.239 201.432 209.196 1.00 53.78 262 ILE C O 1
ATOM 8655 N N . GLY C 1 263 ? 177.969 200.328 207.379 1.00 48.62 263 GLY C N 1
ATOM 8656 C CA . GLY C 1 263 ? 178.918 199.545 208.155 1.00 47.95 263 GLY C CA 1
ATOM 8657 C C . GLY C 1 263 ? 180.028 200.372 208.776 1.00 50.74 263 GLY C C 1
ATOM 8658 O O . GLY C 1 263 ? 180.527 200.037 209.853 1.00 52.02 263 GLY C O 1
ATOM 8659 N N . PHE C 1 264 ? 180.437 201.452 208.105 1.00 50.25 264 PHE C N 1
ATOM 8660 C CA . PHE C 1 264 ? 181.566 202.246 208.585 1.00 39.68 264 PHE C CA 1
ATOM 8661 C C . PHE C 1 264 ? 181.283 202.877 209.943 1.00 48.35 264 PHE C C 1
ATOM 8662 O O . PHE C 1 264 ? 182.155 202.894 210.820 1.00 53.77 264 PHE C O 1
ATOM 8670 N N . PHE C 1 265 ? 180.076 203.400 210.140 1.00 46.55 265 PHE C N 1
ATOM 8671 C CA . PHE C 1 265 ? 179.753 204.215 211.305 1.00 40.94 265 PHE C CA 1
ATOM 8672 C C . PHE C 1 265 ? 178.723 203.534 212.198 1.00 48.94 265 PHE C C 1
ATOM 8673 O O . PHE C 1 265 ? 177.782 204.164 212.687 1.00 52.50 265 PHE C O 1
ATOM 8681 N N . THR C 1 266 ? 178.890 202.232 212.424 1.00 61.26 266 THR C N 1
ATOM 8682 C CA . THR C 1 266 ? 178.016 201.479 213.312 1.00 60.72 266 THR C CA 1
ATOM 8683 C C . THR C 1 266 ? 178.868 200.646 214.256 1.00 64.01 266 THR C C 1
ATOM 8684 O O . THR C 1 266 ? 179.795 199.958 213.821 1.00 61.88 266 THR C O 1
ATOM 8688 N N . SER C 1 267 ? 178.549 200.710 215.548 1.00 74.87 267 SER C N 1
ATOM 8689 C CA . SER C 1 267 ? 179.286 199.988 216.573 1.00 75.53 267 SER C CA 1
ATOM 8690 C C . SER C 1 267 ? 178.318 199.220 217.461 1.00 74.13 267 SER C C 1
ATOM 8691 O O . SER C 1 267 ? 177.175 199.636 217.669 1.00 73.57 267 SER C O 1
ATOM 8694 N N . SER C 1 268 ? 178.791 198.085 217.983 1.00 78.97 268 SER C N 1
ATOM 8695 C CA . SER C 1 268 ? 177.955 197.255 218.843 1.00 81.01 268 SER C CA 1
ATOM 8696 C C . SER C 1 268 ? 177.788 197.864 220.230 1.00 81.48 268 SER C C 1
ATOM 8697 O O . SER C 1 268 ? 176.692 197.821 220.799 1.00 79.40 268 SER C O 1
ATOM 8700 N N . SER C 1 269 ? 178.856 198.432 220.787 1.00 84.60 269 SER C N 1
ATOM 8701 C CA . SER C 1 269 ? 178.821 199.003 222.125 1.00 85.37 269 SER C CA 1
ATOM 8702 C C . SER C 1 269 ? 179.489 200.368 222.114 1.00 85.22 269 SER C C 1
ATOM 8703 O O . SER C 1 269 ? 180.508 200.565 221.446 1.00 83.18 269 SER C O 1
ATOM 8706 N N . VAL C 1 270 ? 178.907 201.310 222.861 1.00 82.66 270 VAL C N 1
ATOM 8707 C CA . VAL C 1 270 ? 179.487 202.646 222.947 1.00 84.95 270 VAL C CA 1
ATOM 8708 C C . VAL C 1 270 ? 180.787 202.637 223.741 1.00 84.63 270 VAL C C 1
ATOM 8709 O O . VAL C 1 270 ? 181.763 203.288 223.352 1.00 83.54 270 VAL C O 1
ATOM 8713 N N . HIS C 1 271 ? 180.818 201.909 224.853 1.00 81.33 271 HIS C N 1
ATOM 8714 C CA . HIS C 1 271 ? 182.002 201.845 225.711 1.00 81.97 271 HIS C CA 1
ATOM 8715 C C . HIS C 1 271 ? 182.830 200.602 225.389 1.00 81.92 271 HIS C C 1
ATOM 8716 O O . HIS C 1 271 ? 183.008 199.702 226.211 1.00 80.88 271 HIS C O 1
ATOM 8723 N N . ASP C 1 272 ? 183.346 200.565 224.162 1.00 83.70 272 ASP C N 1
ATOM 8724 C CA . ASP C 1 272 ? 184.148 199.440 223.703 1.00 85.11 272 ASP C CA 1
ATOM 8725 C C . ASP C 1 272 ? 185.076 199.904 222.592 1.00 85.60 272 ASP C C 1
ATOM 8726 O O . ASP C 1 272 ? 184.773 200.852 221.862 1.00 87.93 272 ASP C O 1
ATOM 8731 N N . LEU C 1 273 ? 186.215 199.225 222.473 1.00 77.60 273 LEU C N 1
ATOM 8732 C CA . LEU C 1 273 ? 187.159 199.528 221.407 1.00 78.83 273 LEU C CA 1
ATOM 8733 C C . LEU C 1 273 ? 186.600 199.083 220.062 1.00 78.94 273 LEU C C 1
ATOM 8734 O O . LEU C 1 273 ? 185.956 198.037 219.953 1.00 78.59 273 LEU C O 1
ATOM 8739 N N . ARG C 1 274 ? 186.850 199.886 219.034 1.00 69.10 274 ARG C N 1
ATOM 8740 C CA . ARG C 1 274 ? 186.318 199.623 217.706 1.00 68.01 274 ARG C CA 1
ATOM 8741 C C . ARG C 1 274 ? 187.352 198.911 216.839 1.00 72.59 274 ARG C C 1
ATOM 8742 O O . ARG C 1 274 ? 188.546 198.882 217.145 1.00 71.29 274 ARG C O 1
ATOM 8750 N N . GLN C 1 275 ? 186.871 198.333 215.743 1.00 78.47 275 GLN C N 1
ATOM 8751 C CA . GLN C 1 275 ? 187.723 197.608 214.813 1.00 76.60 275 GLN C CA 1
ATOM 8752 C C . GLN C 1 275 ? 188.369 198.566 213.814 1.00 77.96 275 GLN C C 1
ATOM 8753 O O . GLN C 1 275 ? 188.036 199.750 213.740 1.00 79.03 275 GLN C O 1
ATOM 8759 N N . GLU C 1 276 ? 189.307 198.028 213.034 1.00 80.07 276 GLU C N 1
ATOM 8760 C CA . GLU C 1 276 ? 190.137 198.830 212.141 1.00 79.02 276 GLU C CA 1
ATOM 8761 C C . GLU C 1 276 ? 189.329 199.546 211.063 1.00 81.90 276 GLU C C 1
ATOM 8762 O O . GLU C 1 276 ? 189.571 200.726 210.787 1.00 81.61 276 GLU C O 1
ATOM 8768 N N . LYS C 1 277 ? 188.384 198.841 210.439 1.00 70.23 277 LYS C N 1
ATOM 8769 C CA . LYS C 1 277 ? 187.540 199.272 209.326 1.00 67.07 277 LYS C CA 1
ATOM 8770 C C . LYS C 1 277 ? 188.336 199.463 208.038 1.00 64.88 277 LYS C C 1
ATOM 8771 O O . LYS C 1 277 ? 187.744 199.781 207.008 1.00 64.63 277 LYS C O 1
ATOM 8777 N N . ILE C 1 278 ? 189.658 199.281 208.064 1.00 65.97 278 ILE C N 1
ATOM 8778 C CA . ILE C 1 278 ? 190.457 199.446 206.854 1.00 66.72 278 ILE C CA 1
ATOM 8779 C C . ILE C 1 278 ? 190.195 198.315 205.865 1.00 68.60 278 ILE C C 1
ATOM 8780 O O . ILE C 1 278 ? 190.085 198.556 204.657 1.00 67.79 278 ILE C O 1
ATOM 8785 N N . THR C 1 279 ? 190.090 197.075 206.350 1.00 71.32 279 THR C N 1
ATOM 8786 C CA . THR C 1 279 ? 189.840 195.941 205.468 1.00 71.16 279 THR C CA 1
ATOM 8787 C C . THR C 1 279 ? 188.491 196.045 204.767 1.00 70.74 279 THR C C 1
ATOM 8788 O O . THR C 1 279 ? 188.377 195.670 203.595 1.00 69.87 279 THR C O 1
ATOM 8792 N N . LEU C 1 280 ? 187.464 196.540 205.465 1.00 61.06 280 LEU C N 1
ATOM 8793 C CA . LEU C 1 280 ? 186.156 196.709 204.842 1.00 59.68 280 LEU C CA 1
ATOM 8794 C C . LEU C 1 280 ? 186.203 197.711 203.697 1.00 63.04 280 LEU C C 1
ATOM 8795 O O . LEU C 1 280 ? 185.588 197.482 202.649 1.00 64.09 280 LEU C O 1
ATOM 8800 N N . GLY C 1 281 ? 186.921 198.818 203.872 1.00 56.07 281 GLY C N 1
ATOM 8801 C CA . GLY C 1 281 ? 187.049 199.815 202.826 1.00 53.43 281 GLY C CA 1
ATOM 8802 C C . GLY C 1 281 ? 187.800 199.310 201.612 1.00 52.03 281 GLY C C 1
ATOM 8803 O O . GLY C 1 281 ? 187.408 199.584 200.473 1.00 56.33 281 GLY C O 1
ATOM 8804 N N . ILE C 1 282 ? 188.890 198.575 201.845 1.00 56.98 282 ILE C N 1
ATOM 8805 C CA . ILE C 1 282 ? 189.654 198.005 200.740 1.00 60.25 282 ILE C CA 1
ATOM 8806 C C . ILE C 1 282 ? 188.817 196.980 199.984 1.00 60.50 282 ILE C C 1
ATOM 8807 O O . ILE C 1 282 ? 188.818 196.948 198.748 1.00 61.71 282 ILE C O 1
ATOM 8812 N N . THR C 1 283 ? 188.088 196.131 200.712 1.00 64.57 283 THR C N 1
ATOM 8813 C CA . THR C 1 283 ? 187.239 195.136 200.064 1.00 61.69 283 THR C CA 1
ATOM 8814 C C . THR C 1 283 ? 186.144 195.798 199.238 1.00 61.59 283 THR C C 1
ATOM 8815 O O . THR C 1 283 ? 185.829 195.344 198.131 1.00 63.47 283 THR C O 1
ATOM 8819 N N . THR C 1 284 ? 185.544 196.871 199.762 1.00 60.26 284 THR C N 1
ATOM 8820 C CA . THR C 1 284 ? 184.527 197.593 199.005 1.00 59.78 284 THR C CA 1
ATOM 8821 C C . THR C 1 284 ? 185.116 198.215 197.745 1.00 62.81 284 THR C C 1
ATOM 8822 O O . THR C 1 284 ? 184.502 198.164 196.672 1.00 63.74 284 THR C O 1
ATOM 8826 N N . LEU C 1 285 ? 186.306 198.811 197.856 1.00 64.83 285 LEU C N 1
ATOM 8827 C CA . LEU C 1 285 ? 186.964 199.372 196.680 1.00 60.80 285 LEU C CA 1
ATOM 8828 C C . LEU C 1 285 ? 187.337 198.281 195.683 1.00 63.43 285 LEU C C 1
ATOM 8829 O O . LEU C 1 285 ? 187.194 198.468 194.469 1.00 62.53 285 LEU C O 1
ATOM 8834 N N . LEU C 1 286 ? 187.823 197.139 196.177 1.00 70.39 286 LEU C N 1
ATOM 8835 C CA . LEU C 1 286 ? 188.166 196.033 195.288 1.00 66.27 286 LEU C CA 1
ATOM 8836 C C . LEU C 1 286 ? 186.934 195.510 194.560 1.00 70.10 286 LEU C C 1
ATOM 8837 O O . LEU C 1 286 ? 186.986 195.227 193.358 1.00 72.95 286 LEU C O 1
ATOM 8842 N N . SER C 1 287 ? 185.814 195.372 195.276 1.00 73.36 287 SER C N 1
ATOM 8843 C CA . SER C 1 287 ? 184.587 194.895 194.647 1.00 72.29 287 SER C CA 1
ATOM 8844 C C . SER C 1 287 ? 184.079 195.877 193.598 1.00 70.85 287 SER C C 1
ATOM 8845 O O . SER C 1 287 ? 183.653 195.468 192.512 1.00 72.35 287 SER C O 1
ATOM 8848 N N . MET C 1 288 ? 184.115 197.176 193.904 1.00 70.47 288 MET C N 1
ATOM 8849 C CA . MET C 1 288 ? 183.642 198.172 192.948 1.00 70.34 288 MET C CA 1
ATOM 8850 C C . MET C 1 288 ? 184.591 198.298 191.763 1.00 72.51 288 MET C C 1
ATOM 8851 O O . MET C 1 288 ? 184.149 198.512 190.629 1.00 72.74 288 MET C O 1
ATOM 8856 N N . SER C 1 289 ? 185.899 198.173 192.006 1.00 80.15 289 SER C N 1
ATOM 8857 C CA . SER C 1 289 ? 186.858 198.212 190.908 1.00 78.51 289 SER C CA 1
ATOM 8858 C C . SER C 1 289 ? 186.703 197.010 189.987 1.00 77.40 289 SER C C 1
ATOM 8859 O O . SER C 1 289 ? 186.953 197.118 188.781 1.00 78.67 289 SER C O 1
ATOM 8862 N N . ILE C 1 290 ? 186.304 195.860 190.536 1.00 81.36 290 ILE C N 1
ATOM 8863 C CA . ILE C 1 290 ? 186.070 194.682 189.709 1.00 83.69 290 ILE C CA 1
ATOM 8864 C C . ILE C 1 290 ? 184.909 194.919 188.753 1.00 83.65 290 ILE C C 1
ATOM 8865 O O . ILE C 1 290 ? 184.995 194.585 187.565 1.00 85.53 290 ILE C O 1
ATOM 8870 N N . MET C 1 291 ? 183.816 195.510 189.241 1.00 82.99 291 MET C N 1
ATOM 8871 C CA . MET C 1 291 ? 182.625 195.671 188.416 1.00 84.01 291 MET C CA 1
ATOM 8872 C C . MET C 1 291 ? 182.826 196.658 187.271 1.00 87.03 291 MET C C 1
ATOM 8873 O O . MET C 1 291 ? 182.355 196.405 186.157 1.00 87.24 291 MET C O 1
ATOM 8878 N N . ILE C 1 292 ? 183.517 197.774 187.513 1.00 92.23 292 ILE C N 1
ATOM 8879 C CA . ILE C 1 292 ? 183.606 198.820 186.498 1.00 91.00 292 ILE C CA 1
ATOM 8880 C C . ILE C 1 292 ? 184.459 198.371 185.315 1.00 91.94 292 ILE C C 1
ATOM 8881 O O . ILE C 1 292 ? 184.081 198.568 184.154 1.00 89.03 292 ILE C O 1
ATOM 8886 N N . PHE C 1 293 ? 185.613 197.758 185.577 1.00 101.50 293 PHE C N 1
ATOM 8887 C CA . PHE C 1 293 ? 186.559 197.454 184.511 1.00 102.83 293 PHE C CA 1
ATOM 8888 C C . PHE C 1 293 ? 186.348 196.096 183.863 1.00 99.58 293 PHE C C 1
ATOM 8889 O O . PHE C 1 293 ? 186.928 195.840 182.801 1.00 101.99 293 PHE C O 1
ATOM 8897 N N . MET C 1 294 ? 185.558 195.218 184.469 1.00 96.09 294 MET C N 1
ATOM 8898 C CA . MET C 1 294 ? 185.305 193.918 183.871 1.00 99.87 294 MET C CA 1
ATOM 8899 C C . MET C 1 294 ? 184.005 193.894 183.078 1.00 99.41 294 MET C C 1
ATOM 8900 O O . MET C 1 294 ? 183.686 192.875 182.457 1.00 97.03 294 MET C O 1
ATOM 8905 N N . VAL C 1 295 ? 183.262 194.998 183.079 1.00 97.82 295 VAL C N 1
ATOM 8906 C CA . VAL C 1 295 ? 182.077 195.167 182.253 1.00 96.40 295 VAL C CA 1
ATOM 8907 C C . VAL C 1 295 ? 182.459 196.239 181.236 1.00 96.07 295 VAL C C 1
ATOM 8908 O O . VAL C 1 295 ? 181.641 196.686 180.422 1.00 92.40 295 VAL C O 1
ATOM 8912 N N . SER C 1 296 ? 183.739 196.611 181.243 1.00 98.14 296 SER C N 1
ATOM 8913 C CA . SER C 1 296 ? 184.262 197.690 180.413 1.00 97.96 296 SER C CA 1
ATOM 8914 C C . SER C 1 296 ? 184.281 197.359 178.927 1.00 98.98 296 SER C C 1
ATOM 8915 O O . SER C 1 296 ? 184.772 198.173 178.138 1.00 97.84 296 SER C O 1
ATOM 8918 N N . ASP C 1 297 ? 183.768 196.194 178.527 1.00 98.68 297 ASP C N 1
ATOM 8919 C CA . ASP C 1 297 ? 183.630 195.890 177.108 1.00 97.38 297 ASP C CA 1
ATOM 8920 C C . ASP C 1 297 ? 182.667 196.844 176.415 1.00 98.98 297 ASP C C 1
ATOM 8921 O O . ASP C 1 297 ? 182.783 197.059 175.203 1.00 96.89 297 ASP C O 1
ATOM 8926 N N . LYS C 1 298 ? 181.732 197.435 177.159 1.00 92.36 298 LYS C N 1
ATOM 8927 C CA . LYS C 1 298 ? 180.736 198.342 176.606 1.00 91.52 298 LYS C CA 1
ATOM 8928 C C . LYS C 1 298 ? 180.923 199.786 177.050 1.00 90.02 298 LYS C C 1
ATOM 8929 O O . LYS C 1 298 ? 180.161 200.655 176.614 1.00 90.01 298 LYS C O 1
ATOM 8935 N N . MET C 1 299 ? 181.910 200.071 177.906 1.00 85.97 299 MET C N 1
ATOM 8936 C CA . MET C 1 299 ? 182.122 201.432 178.374 1.00 85.59 299 MET C CA 1
ATOM 8937 C C . MET C 1 299 ? 182.740 202.299 177.278 1.00 88.44 299 MET C C 1
ATOM 8938 O O . MET C 1 299 ? 183.398 201.788 176.367 1.00 87.47 299 MET C O 1
ATOM 8943 N N . PRO C 1 300 ? 182.526 203.619 177.339 1.00 79.05 300 PRO C N 1
ATOM 8944 C CA . PRO C 1 300 ? 183.081 204.497 176.290 1.00 75.42 300 PRO C CA 1
ATOM 8945 C C . PRO C 1 300 ? 184.594 204.424 176.164 1.00 76.46 300 PRO C C 1
ATOM 8946 O O . PRO C 1 300 ? 185.112 204.301 175.046 1.00 77.31 300 PRO C O 1
ATOM 8950 N N . SER C 1 301 ? 185.318 204.496 177.284 1.00 75.62 301 SER C N 1
ATOM 8951 C CA . SER C 1 301 ? 186.783 204.478 177.288 1.00 77.14 301 SER C CA 1
ATOM 8952 C C . SER C 1 301 ? 187.358 205.594 176.417 1.00 75.40 301 SER C C 1
ATOM 8953 O O . SER C 1 301 ? 188.195 205.358 175.544 1.00 73.48 301 SER C O 1
ATOM 8956 N N . THR C 1 302 ? 186.903 206.819 176.655 1.00 68.34 302 THR C N 1
ATOM 8957 C CA . THR C 1 302 ? 187.349 207.984 175.904 1.00 63.26 302 THR C CA 1
ATOM 8958 C C . THR C 1 302 ? 188.093 208.958 176.811 1.00 63.86 302 THR C C 1
ATOM 8959 O O . THR C 1 302 ? 187.805 209.080 178.005 1.00 66.23 302 THR C O 1
ATOM 8963 N N . SER C 1 303 ? 189.065 209.653 176.223 1.00 60.21 303 SER C N 1
ATOM 8964 C CA . SER C 1 303 ? 189.857 210.646 176.935 1.00 63.32 303 SER C CA 1
ATOM 8965 C C . SER C 1 303 ? 189.489 212.076 176.567 1.00 60.55 303 SER C C 1
ATOM 8966 O O . SER C 1 303 ? 190.116 213.012 177.074 1.00 61.33 303 SER C O 1
ATOM 8969 N N . THR C 1 304 ? 188.495 212.272 175.700 1.00 67.44 304 THR C N 1
ATOM 8970 C CA . THR C 1 304 ? 188.097 213.623 175.317 1.00 71.65 304 THR C CA 1
ATOM 8971 C C . THR C 1 304 ? 187.329 214.318 176.435 1.00 72.15 304 THR C C 1
ATOM 8972 O O . THR C 1 304 ? 187.551 215.505 176.700 1.00 71.42 304 THR C O 1
ATOM 8976 N N . CYS C 1 305 ? 186.433 213.596 177.105 1.00 70.57 305 CYS C N 1
ATOM 8977 C CA . CYS C 1 305 ? 185.629 214.163 178.177 1.00 69.12 305 CYS C CA 1
ATOM 8978 C C . CYS C 1 305 ? 185.364 213.081 179.214 1.00 68.90 305 CYS C C 1
ATOM 8979 O O . CYS C 1 305 ? 185.814 211.938 179.081 1.00 69.73 305 CYS C O 1
ATOM 8982 N N . VAL C 1 306 ? 184.628 213.451 180.255 1.00 58.36 306 VAL C N 1
ATOM 8983 C CA . VAL C 1 306 ? 184.235 212.543 181.326 1.00 58.30 306 VAL C CA 1
ATOM 8984 C C . VAL C 1 306 ? 182.742 212.264 181.171 1.00 56.77 306 VAL C C 1
ATOM 8985 O O . VAL C 1 306 ? 181.919 213.164 181.401 1.00 57.70 306 VAL C O 1
ATOM 8989 N N . PRO C 1 307 ? 182.344 211.055 180.781 1.00 51.69 307 PRO C N 1
ATOM 8990 C CA . PRO C 1 307 ? 180.915 210.758 180.615 1.00 50.89 307 PRO C CA 1
ATOM 8991 C C . PRO C 1 307 ? 180.172 210.821 181.941 1.00 54.19 307 PRO C C 1
ATOM 8992 O O . PRO C 1 307 ? 180.757 210.916 183.022 1.00 57.46 307 PRO C O 1
ATOM 8996 N N . LEU C 1 308 ? 178.842 210.768 181.840 1.00 51.98 308 LEU C N 1
ATOM 8997 C CA . LEU C 1 308 ? 178.002 210.834 183.032 1.00 44.71 308 LEU C CA 1
ATOM 8998 C C . LEU C 1 308 ? 178.241 209.640 183.948 1.00 50.18 308 LEU C C 1
ATOM 8999 O O . LEU C 1 308 ? 178.291 209.790 185.175 1.00 53.79 308 LEU C O 1
ATOM 9004 N N . ILE C 1 309 ? 178.385 208.445 183.371 1.00 50.60 309 ILE C N 1
ATOM 9005 C CA . ILE C 1 309 ? 178.616 207.254 184.183 1.00 50.34 309 ILE C CA 1
ATOM 9006 C C . ILE C 1 309 ? 179.980 207.322 184.861 1.00 55.20 309 ILE C C 1
ATOM 9007 O O . ILE C 1 309 ? 180.147 206.858 185.996 1.00 55.73 309 ILE C O 1
ATOM 9012 N N . ALA C 1 310 ? 180.976 207.899 184.184 1.00 55.32 310 ALA C N 1
ATOM 9013 C CA . ALA C 1 310 ? 182.298 208.032 184.785 1.00 50.40 310 ALA C CA 1
ATOM 9014 C C . ALA C 1 310 ? 182.269 208.974 185.982 1.00 53.54 310 ALA C C 1
ATOM 9015 O O . ALA C 1 310 ? 182.905 208.703 187.006 1.00 55.59 310 ALA C O 1
ATOM 9017 N N . LEU C 1 311 ? 181.534 210.083 185.871 1.00 55.30 311 LEU C N 1
ATOM 9018 C CA . LEU C 1 311 ? 181.426 211.016 186.988 1.00 53.66 311 LEU C CA 1
ATOM 9019 C C . LEU C 1 311 ? 180.749 210.364 188.187 1.00 53.56 311 LEU C C 1
ATOM 9020 O O . LEU C 1 311 ? 181.122 210.621 189.337 1.00 54.84 311 LEU C O 1
ATOM 9025 N N . PHE C 1 312 ? 179.744 209.521 187.936 1.00 59.59 312 PHE C N 1
ATOM 9026 C CA . PHE C 1 312 ? 179.060 208.831 189.024 1.00 55.86 312 PHE C CA 1
ATOM 9027 C C . PHE C 1 312 ? 180.003 207.892 189.767 1.00 55.04 312 PHE C C 1
ATOM 9028 O O . PHE C 1 312 ? 179.972 207.821 191.001 1.00 58.41 312 PHE C O 1
ATOM 9036 N N . TYR C 1 313 ? 180.849 207.165 189.035 1.00 58.57 313 TYR C N 1
ATOM 9037 C CA . TYR C 1 313 ? 181.699 206.160 189.667 1.00 57.24 313 TYR C CA 1
ATOM 9038 C C . TYR C 1 313 ? 182.790 206.799 190.520 1.00 60.57 313 TYR C C 1
ATOM 9039 O O . TYR C 1 313 ? 183.141 206.269 191.580 1.00 65.56 313 TYR C O 1
ATOM 9048 N N . THR C 1 314 ? 183.347 207.926 190.071 1.00 51.59 314 THR C N 1
ATOM 9049 C CA . THR C 1 314 ? 184.404 208.579 190.837 1.00 51.08 314 THR C CA 1
ATOM 9050 C C . THR C 1 314 ? 183.893 209.073 192.184 1.00 56.75 314 THR C C 1
ATOM 9051 O O . THR C 1 314 ? 184.583 208.945 193.201 1.00 60.71 314 THR C O 1
ATOM 9055 N N . LEU C 1 315 ? 182.682 209.636 192.212 1.00 53.72 315 LEU C N 1
ATOM 9056 C CA . LEU C 1 315 ? 182.150 210.182 193.458 1.00 50.06 315 LEU C CA 1
ATOM 9057 C C . LEU C 1 315 ? 181.940 209.091 194.501 1.00 55.67 315 LEU C C 1
ATOM 9058 O O . LEU C 1 315 ? 182.169 209.313 195.695 1.00 62.74 315 LEU C O 1
ATOM 9063 N N . MET C 1 316 ? 181.500 207.906 194.072 1.00 48.53 316 MET C N 1
ATOM 9064 C CA . MET C 1 316 ? 181.347 206.797 195.008 1.00 47.56 316 MET C CA 1
ATOM 9065 C C . MET C 1 316 ? 182.692 206.371 195.583 1.00 54.93 316 MET C C 1
ATOM 9066 O O . MET C 1 316 ? 182.780 205.978 196.752 1.00 58.60 316 MET C O 1
ATOM 9071 N N . ILE C 1 317 ? 183.751 206.436 194.774 1.00 54.77 317 ILE C N 1
ATOM 9072 C CA . ILE C 1 317 ? 185.072 206.024 195.238 1.00 51.07 317 ILE C CA 1
ATOM 9073 C C . ILE C 1 317 ? 185.595 206.985 196.300 1.00 50.66 317 ILE C C 1
ATOM 9074 O O . ILE C 1 317 ? 186.138 206.558 197.327 1.00 57.17 317 ILE C O 1
ATOM 9079 N N . THR C 1 318 ? 185.441 208.293 196.076 1.00 44.78 318 THR C N 1
ATOM 9080 C CA . THR C 1 318 ? 185.987 209.273 197.012 1.00 47.82 318 THR C CA 1
ATOM 9081 C C . THR C 1 318 ? 185.312 209.185 198.376 1.00 47.04 318 THR C C 1
ATOM 9082 O O . THR C 1 318 ? 185.987 209.208 199.410 1.00 55.35 318 THR C O 1
ATOM 9086 N N . ILE C 1 319 ? 183.980 209.080 198.400 1.00 42.06 319 ILE C N 1
ATOM 9087 C CA . ILE C 1 319 ? 183.276 209.036 199.679 1.00 45.88 319 ILE C CA 1
ATOM 9088 C C . ILE C 1 319 ? 183.592 207.746 200.427 1.00 43.06 319 ILE C C 1
ATOM 9089 O O . ILE C 1 319 ? 183.579 207.721 201.664 1.00 55.27 319 ILE C O 1
ATOM 9094 N N . ILE C 1 320 ? 183.876 206.660 199.706 1.00 37.57 320 ILE C N 1
ATOM 9095 C CA . ILE C 1 320 ? 184.347 205.444 200.360 1.00 40.10 320 ILE C CA 1
ATOM 9096 C C . ILE C 1 320 ? 185.758 205.644 200.898 1.00 39.45 320 ILE C C 1
ATOM 9097 O O . ILE C 1 320 ? 186.069 205.254 202.029 1.00 50.65 320 ILE C O 1
ATOM 9102 N N . SER C 1 321 ? 186.634 206.259 200.098 1.00 41.36 321 SER C N 1
ATOM 9103 C CA . SER C 1 321 ? 187.997 206.524 200.549 1.00 35.27 321 SER C CA 1
ATOM 9104 C C . SER C 1 321 ? 188.021 207.544 201.682 1.00 38.73 321 SER C C 1
ATOM 9105 O O . SER C 1 321 ? 188.783 207.393 202.643 1.00 41.47 321 SER C O 1
ATOM 9108 N N . VAL C 1 322 ? 187.199 208.592 201.585 1.00 39.82 322 VAL C N 1
ATOM 9109 C CA . VAL C 1 322 ? 187.097 209.553 202.679 1.00 40.88 322 VAL C CA 1
ATOM 9110 C C . VAL C 1 322 ? 186.461 208.899 203.900 1.00 43.38 322 VAL C C 1
ATOM 9111 O O . VAL C 1 322 ? 186.841 209.180 205.043 1.00 46.38 322 VAL C O 1
ATOM 9115 N N . GLY C 1 323 ? 185.494 208.005 203.677 1.00 38.33 323 GLY C N 1
ATOM 9116 C CA . GLY C 1 323 ? 184.835 207.343 204.790 1.00 35.93 323 GLY C CA 1
ATOM 9117 C C . GLY C 1 323 ? 185.762 206.474 205.616 1.00 36.24 323 GLY C C 1
ATOM 9118 O O . GLY C 1 323 ? 185.623 206.402 206.840 1.00 49.41 323 GLY C O 1
ATOM 9119 N N . THR C 1 324 ? 186.712 205.796 204.967 1.00 37.68 324 THR C N 1
ATOM 9120 C CA . THR C 1 324 ? 187.642 204.950 205.709 1.00 42.77 324 THR C CA 1
ATOM 9121 C C . THR C 1 324 ? 188.599 205.787 206.552 1.00 42.35 324 THR C C 1
ATOM 9122 O O . THR C 1 324 ? 189.046 205.342 207.615 1.00 44.22 324 THR C O 1
ATOM 9126 N N . LEU C 1 325 ? 188.933 206.997 206.094 1.00 39.16 325 LEU C N 1
ATOM 9127 C CA . LEU C 1 325 ? 189.742 207.898 206.906 1.00 35.73 325 LEU C CA 1
ATOM 9128 C C . LEU C 1 325 ? 188.941 208.514 208.046 1.00 40.90 325 LEU C C 1
ATOM 9129 O O . LEU C 1 325 ? 189.479 208.697 209.144 1.00 49.79 325 LEU C O 1
ATOM 9134 N N . ALA C 1 326 ? 187.669 208.845 207.807 1.00 43.97 326 ALA C N 1
ATOM 9135 C CA . ALA C 1 326 ? 186.832 209.383 208.873 1.00 32.19 326 ALA C CA 1
ATOM 9136 C C . ALA C 1 326 ? 186.587 208.351 209.965 1.00 39.17 326 ALA C C 1
ATOM 9137 O O . ALA C 1 326 ? 186.552 208.701 211.150 1.00 42.03 326 ALA C O 1
ATOM 9139 N N . ALA C 1 327 ? 186.414 207.083 209.589 1.00 38.40 327 ALA C N 1
ATOM 9140 C CA . ALA C 1 327 ? 186.236 206.036 210.587 1.00 39.56 327 ALA C CA 1
ATOM 9141 C C . ALA C 1 327 ? 187.498 205.830 211.413 1.00 43.81 327 ALA C C 1
ATOM 9142 O O . ALA C 1 327 ? 187.413 205.496 212.600 1.00 48.72 327 ALA C O 1
ATOM 9144 N N . SER C 1 328 ? 188.672 206.024 210.808 1.00 38.77 328 SER C N 1
ATOM 9145 C CA . SER C 1 328 ? 189.922 205.897 211.547 1.00 38.47 328 SER C CA 1
ATOM 9146 C C . SER C 1 328 ? 190.115 207.035 212.541 1.00 39.80 328 SER C C 1
ATOM 9147 O O . SER C 1 328 ? 190.754 206.841 213.581 1.00 46.20 328 SER C O 1
ATOM 9150 N N . SER C 1 329 ? 189.579 208.221 212.242 1.00 34.95 329 SER C N 1
ATOM 9151 C CA . SER C 1 329 ? 189.710 209.349 213.155 1.00 35.04 329 SER C CA 1
ATOM 9152 C C . SER C 1 329 ? 188.860 209.181 214.408 1.00 43.16 329 SER C C 1
ATOM 9153 O O . SER C 1 329 ? 189.180 209.779 215.441 1.00 48.57 329 SER C O 1
ATOM 9156 N N . VAL C 1 330 ? 187.790 208.388 214.340 1.00 44.77 330 VAL C N 1
ATOM 9157 C CA . VAL C 1 330 ? 186.979 208.131 215.526 1.00 37.91 330 VAL C CA 1
ATOM 9158 C C . VAL C 1 330 ? 187.766 207.310 216.540 1.00 40.54 330 VAL C C 1
ATOM 9159 O O . VAL C 1 330 ? 187.689 207.552 217.751 1.00 47.29 330 VAL C O 1
ATOM 9163 N N . ILE C 1 331 ? 188.538 206.332 216.063 1.00 49.70 331 ILE C N 1
ATOM 9164 C CA . ILE C 1 331 ? 189.366 205.526 216.953 1.00 53.39 331 ILE C CA 1
ATOM 9165 C C . ILE C 1 331 ? 190.434 206.388 217.616 1.00 48.41 331 ILE C C 1
ATOM 9166 O O . ILE C 1 331 ? 190.711 206.249 218.814 1.00 53.82 331 ILE C O 1
ATOM 9171 N N . PHE C 1 332 ? 191.047 207.295 216.850 1.00 46.50 332 PHE C N 1
ATOM 9172 C CA . PHE C 1 332 ? 192.084 208.161 217.401 1.00 47.97 332 PHE C CA 1
ATOM 9173 C C . PHE C 1 332 ? 191.525 209.059 218.498 1.00 49.38 332 PHE C C 1
ATOM 9174 O O . PHE C 1 332 ? 192.191 209.300 219.512 1.00 58.09 332 PHE C O 1
ATOM 9182 N N . VAL C 1 333 ? 190.307 209.570 218.310 1.00 50.63 333 VAL C N 1
ATOM 9183 C CA . VAL C 1 333 ? 189.685 210.401 219.335 1.00 47.39 333 VAL C CA 1
ATOM 9184 C C . VAL C 1 333 ? 189.365 209.575 220.576 1.00 48.42 333 VAL C C 1
ATOM 9185 O O . VAL C 1 333 ? 189.581 210.023 221.709 1.00 51.95 333 VAL C O 1
ATOM 9189 N N . GLN C 1 334 ? 188.852 208.358 220.384 1.00 53.19 334 GLN C N 1
ATOM 9190 C CA . GLN C 1 334 ? 188.486 207.518 221.521 1.00 50.47 334 GLN C CA 1
ATOM 9191 C C . GLN C 1 334 ? 189.707 207.130 222.345 1.00 54.16 334 GLN C C 1
ATOM 9192 O O . GLN C 1 334 ? 189.649 207.102 223.580 1.00 61.70 334 GLN C O 1
ATOM 9198 N N . LYS C 1 335 ? 190.824 206.828 221.683 1.00 58.88 335 LYS C N 1
ATOM 9199 C CA . LYS C 1 335 ? 192.037 206.409 222.374 1.00 58.35 335 LYS C CA 1
ATOM 9200 C C . LYS C 1 335 ? 192.710 207.542 223.137 1.00 58.20 335 LYS C C 1
ATOM 9201 O O . LYS C 1 335 ? 193.646 207.279 223.901 1.00 61.92 335 LYS C O 1
ATOM 9207 N N . LEU C 1 336 ? 192.263 208.788 222.954 1.00 54.78 336 LEU C N 1
ATOM 9208 C CA . LEU C 1 336 ? 192.829 209.905 223.701 1.00 55.30 336 LEU C CA 1
ATOM 9209 C C . LEU C 1 336 ? 192.556 209.805 225.195 1.00 57.63 336 LEU C C 1
ATOM 9210 O O . LEU C 1 336 ? 193.220 210.489 225.981 1.00 56.44 336 LEU C O 1
ATOM 9215 N N . GLY C 1 337 ? 191.598 208.973 225.605 1.00 60.75 337 GLY C N 1
ATOM 9216 C CA . GLY C 1 337 ? 191.301 208.801 227.014 1.00 62.18 337 GLY C CA 1
ATOM 9217 C C . GLY C 1 337 ? 192.303 207.971 227.785 1.00 65.16 337 GLY C C 1
ATOM 9218 O O . GLY C 1 337 ? 192.229 207.924 229.016 1.00 69.42 337 GLY C O 1
ATOM 9219 N N . SER C 1 338 ? 193.235 207.317 227.092 1.00 67.63 338 SER C N 1
ATOM 9220 C CA . SER C 1 338 ? 194.278 206.546 227.755 1.00 66.08 338 SER C CA 1
ATOM 9221 C C . SER C 1 338 ? 195.402 207.419 228.297 1.00 65.12 338 SER C C 1
ATOM 9222 O O . SER C 1 338 ? 196.221 206.928 229.082 1.00 65.53 338 SER C O 1
ATOM 9225 N N . ILE C 1 339 ? 195.462 208.688 227.900 1.00 67.76 339 ILE C N 1
ATOM 9226 C CA . ILE C 1 339 ? 196.499 209.583 228.400 1.00 68.13 339 ILE C CA 1
ATOM 9227 C C . ILE C 1 339 ? 196.175 210.096 229.801 1.00 70.10 339 ILE C C 1
ATOM 9228 O O . ILE C 1 339 ? 197.089 210.333 230.598 1.00 70.16 339 ILE C O 1
ATOM 9233 N N . GLY C 1 340 ? 194.893 210.259 230.126 1.00 73.21 340 GLY C N 1
ATOM 9234 C CA . GLY C 1 340 ? 194.474 210.710 231.439 1.00 71.61 340 GLY C CA 1
ATOM 9235 C C . GLY C 1 340 ? 194.052 212.161 231.521 1.00 74.62 340 GLY C C 1
ATOM 9236 O O . GLY C 1 340 ? 193.672 212.611 232.608 1.00 78.83 340 GLY C O 1
ATOM 9237 N N . ASN C 1 341 ? 194.102 212.909 230.417 1.00 75.42 341 ASN C N 1
ATOM 9238 C CA . ASN C 1 341 ? 193.675 214.303 230.448 1.00 76.93 341 ASN C CA 1
ATOM 9239 C C . ASN C 1 341 ? 192.206 214.406 230.076 1.00 76.20 341 ASN C C 1
ATOM 9240 O O . ASN C 1 341 ? 191.822 213.990 228.973 1.00 76.54 341 ASN C O 1
ATOM 9245 N N . PRO C 1 342 ? 191.360 214.940 230.961 1.00 74.39 342 PRO C N 1
ATOM 9246 C CA . PRO C 1 342 ? 189.938 215.040 230.641 1.00 72.80 342 PRO C CA 1
ATOM 9247 C C . PRO C 1 342 ? 189.705 216.025 229.511 1.00 71.35 342 PRO C C 1
ATOM 9248 O O . PRO C 1 342 ? 190.513 216.943 229.291 1.00 70.79 342 PRO C O 1
ATOM 9252 N N . PRO C 1 343 ? 188.614 215.871 228.759 1.00 71.53 343 PRO C N 1
ATOM 9253 C CA . PRO C 1 343 ? 188.317 216.832 227.691 1.00 68.23 343 PRO C CA 1
ATOM 9254 C C . PRO C 1 343 ? 188.027 218.215 228.257 1.00 71.76 343 PRO C C 1
ATOM 9255 O O . PRO C 1 343 ? 187.594 218.364 229.401 1.00 74.68 343 PRO C O 1
ATOM 9259 N N . ALA C 1 344 ? 188.280 219.231 227.435 1.00 76.70 344 ALA C N 1
ATOM 9260 C CA . ALA C 1 344 ? 188.094 220.609 227.860 1.00 76.96 344 ALA C CA 1
ATOM 9261 C C . ALA C 1 344 ? 186.626 220.889 228.172 1.00 77.67 344 ALA C C 1
ATOM 9262 O O . ALA C 1 344 ? 185.718 220.186 227.718 1.00 81.54 344 ALA C O 1
ATOM 9264 N N . SER C 1 345 ? 186.402 221.936 228.971 1.00 80.10 345 SER C N 1
ATOM 9265 C CA . SER C 1 345 ? 185.045 222.284 229.379 1.00 81.18 345 SER C CA 1
ATOM 9266 C C . SER C 1 345 ? 184.185 222.669 228.181 1.00 83.10 345 SER C C 1
ATOM 9267 O O . SER C 1 345 ? 183.015 222.278 228.097 1.00 82.24 345 SER C O 1
ATOM 9270 N N . LYS C 1 346 ? 184.746 223.440 227.246 1.00 84.65 346 LYS C N 1
ATOM 9271 C CA . LYS C 1 346 ? 183.990 223.815 226.055 1.00 83.57 346 LYS C CA 1
ATOM 9272 C C . LYS C 1 346 ? 183.747 222.618 225.146 1.00 84.14 346 LYS C C 1
ATOM 9273 O O . LYS C 1 346 ? 182.714 222.555 224.470 1.00 82.69 346 LYS C O 1
ATOM 9279 N N . THR C 1 347 ? 184.684 221.667 225.109 1.00 78.43 347 THR C N 1
ATOM 9280 C CA . THR C 1 347 ? 184.492 220.469 224.298 1.00 77.58 347 THR C CA 1
ATOM 9281 C C . THR C 1 347 ? 183.305 219.653 224.795 1.00 77.56 347 THR C C 1
ATOM 9282 O O . THR C 1 347 ? 182.500 219.162 223.995 1.00 79.96 347 THR C O 1
ATOM 9286 N N . MET C 1 348 ? 183.179 219.498 226.115 1.00 75.65 348 MET C N 1
ATOM 9287 C CA . MET C 1 348 ? 182.055 218.748 226.666 1.00 76.25 348 MET C CA 1
ATOM 9288 C C . MET C 1 348 ? 180.755 219.537 226.579 1.00 78.18 348 MET C C 1
ATOM 9289 O O . MET C 1 348 ? 179.681 218.941 226.448 1.00 79.58 348 MET C O 1
ATOM 9294 N N . LYS C 1 349 ? 180.831 220.869 226.656 1.00 84.61 349 LYS C N 1
ATOM 9295 C CA . LYS C 1 349 ? 179.631 221.697 226.546 1.00 84.53 349 LYS C CA 1
ATOM 9296 C C . LYS C 1 349 ? 178.998 221.568 225.166 1.00 85.84 349 LYS C C 1
ATOM 9297 O O . LYS C 1 349 ? 177.775 221.424 225.043 1.00 83.88 349 LYS C O 1
ATOM 9303 N N . TRP C 1 350 ? 179.819 221.615 224.115 1.00 85.71 350 TRP C N 1
ATOM 9304 C CA . TRP C 1 350 ? 179.304 221.472 222.757 1.00 85.84 350 TRP C CA 1
ATOM 9305 C C . TRP C 1 350 ? 178.761 220.074 222.506 1.00 84.86 350 TRP C C 1
ATOM 9306 O O . TRP C 1 350 ? 177.819 219.907 221.724 1.00 88.04 350 TRP C O 1
ATOM 9317 N N . THR C 1 351 ? 179.345 219.063 223.151 1.00 75.99 351 THR C N 1
ATOM 9318 C CA . THR C 1 351 ? 178.921 217.687 222.922 1.00 73.92 351 THR C CA 1
ATOM 9319 C C . THR C 1 351 ? 177.498 217.449 223.415 1.00 74.34 351 THR C C 1
ATOM 9320 O O . THR C 1 351 ? 176.721 216.740 222.766 1.00 73.27 351 THR C O 1
ATOM 9324 N N . HIS C 1 352 ? 177.133 218.029 224.562 1.00 77.49 352 HIS C N 1
ATOM 9325 C CA . HIS C 1 352 ? 175.831 217.723 225.148 1.00 77.17 352 HIS C CA 1
ATOM 9326 C C . HIS C 1 352 ? 174.670 218.368 224.403 1.00 78.16 352 HIS C C 1
ATOM 9327 O O . HIS C 1 352 ? 173.528 217.934 224.580 1.00 77.24 352 HIS C O 1
ATOM 9334 N N . ARG C 1 353 ? 174.916 219.392 223.584 1.00 82.85 353 ARG C N 1
ATOM 9335 C CA . ARG C 1 353 ? 173.798 220.018 222.888 1.00 83.43 353 ARG C CA 1
ATOM 9336 C C . ARG C 1 353 ? 173.571 219.434 221.497 1.00 83.92 353 ARG C C 1
ATOM 9337 O O . ARG C 1 353 ? 172.438 219.442 221.007 1.00 83.65 353 ARG C O 1
ATOM 9345 N N . ILE C 1 354 ? 174.623 218.939 220.838 1.00 72.90 354 ILE C N 1
ATOM 9346 C CA . ILE C 1 354 ? 174.445 218.298 219.536 1.00 71.44 354 ILE C CA 1
ATOM 9347 C C . ILE C 1 354 ? 173.750 216.949 219.682 1.00 72.44 354 ILE C C 1
ATOM 9348 O O . ILE C 1 354 ? 173.048 216.501 218.768 1.00 75.55 354 ILE C O 1
ATOM 9353 N N . ALA C 1 355 ? 173.932 216.281 220.823 1.00 70.57 355 ALA C N 1
ATOM 9354 C CA . ALA C 1 355 ? 173.377 214.940 221.005 1.00 70.54 355 ALA C CA 1
ATOM 9355 C C . ALA C 1 355 ? 171.858 214.884 220.879 1.00 74.33 355 ALA C C 1
ATOM 9356 O O . ALA C 1 355 ? 171.357 213.968 220.204 1.00 74.09 355 ALA C O 1
ATOM 9358 N N . PRO C 1 356 ? 171.070 215.779 221.497 1.00 77.46 356 PRO C N 1
ATOM 9359 C CA . PRO C 1 356 ? 169.610 215.689 221.309 1.00 74.89 356 PRO C CA 1
ATOM 9360 C C . PRO C 1 356 ? 169.172 215.797 219.858 1.00 76.42 356 PRO C C 1
ATOM 9361 O O . PRO C 1 356 ? 168.237 215.098 219.448 1.00 73.92 356 PRO C O 1
ATOM 9365 N N . PHE C 1 357 ? 169.819 216.654 219.065 1.00 74.33 357 PHE C N 1
ATOM 9366 C CA . PHE C 1 357 ? 169.508 216.710 217.640 1.00 74.04 357 PHE C CA 1
ATOM 9367 C C . PHE C 1 357 ? 170.021 215.469 216.921 1.00 73.78 357 PHE C C 1
ATOM 9368 O O . PHE C 1 357 ? 169.357 214.945 216.018 1.00 76.48 357 PHE C O 1
ATOM 9376 N N . VAL C 1 358 ? 171.202 214.985 217.313 1.00 71.37 358 VAL C N 1
ATOM 9377 C CA . VAL C 1 358 ? 171.761 213.754 216.766 1.00 68.50 358 VAL C CA 1
ATOM 9378 C C . VAL C 1 358 ? 170.930 212.529 217.124 1.00 69.05 358 VAL C C 1
ATOM 9379 O O . VAL C 1 358 ? 170.994 211.517 216.412 1.00 65.97 358 VAL C O 1
ATOM 9383 N N . LEU C 1 359 ? 170.108 212.623 218.172 1.00 71.75 359 LEU C N 1
ATOM 9384 C CA . LEU C 1 359 ? 169.295 211.514 218.675 1.00 72.28 359 LEU C CA 1
ATOM 9385 C C . LEU C 1 359 ? 170.179 210.384 219.208 1.00 70.04 359 LEU C C 1
ATOM 9386 O O . LEU C 1 359 ? 170.105 209.232 218.775 1.00 70.45 359 LEU C O 1
ATOM 9391 N N . ILE C 1 360 ? 171.026 210.745 220.169 1.00 69.14 360 ILE C N 1
ATOM 9392 C CA . ILE C 1 360 ? 171.846 209.795 220.909 1.00 74.29 360 ILE C CA 1
ATOM 9393 C C . ILE C 1 360 ? 171.601 210.024 222.394 1.00 74.91 360 ILE C C 1
ATOM 9394 O O . ILE C 1 360 ? 171.218 211.125 222.806 1.00 75.33 360 ILE C O 1
ATOM 9399 N N . GLN C 1 361 ? 171.798 208.979 223.194 1.00 78.33 361 GLN C N 1
ATOM 9400 C CA . GLN C 1 361 ? 171.512 209.028 224.620 1.00 77.27 361 GLN C CA 1
ATOM 9401 C C . GLN C 1 361 ? 172.724 208.571 225.421 1.00 79.46 361 GLN C C 1
ATOM 9402 O O . GLN C 1 361 ? 173.511 207.735 224.969 1.00 80.95 361 GLN C O 1
ATOM 9408 N N . MET C 1 362 ? 172.862 209.134 226.618 1.00 79.69 362 MET C N 1
ATOM 9409 C CA . MET C 1 362 ? 173.969 208.772 227.488 1.00 77.41 362 MET C CA 1
ATOM 9410 C C . MET C 1 362 ? 173.760 207.367 228.050 1.00 76.37 362 MET C C 1
ATOM 9411 O O . MET C 1 362 ? 172.637 207.004 228.414 1.00 75.66 362 MET C O 1
ATOM 9416 N N . PRO C 1 363 ? 174.812 206.558 228.133 1.00 70.73 363 PRO C N 1
ATOM 9417 C CA . PRO C 1 363 ? 174.672 205.215 228.706 1.00 68.99 363 PRO C CA 1
ATOM 9418 C C . PRO C 1 363 ? 174.460 205.279 230.212 1.00 72.09 363 PRO C C 1
ATOM 9419 O O . PRO C 1 363 ? 174.760 206.272 230.878 1.00 75.16 363 PRO C O 1
ATOM 9423 N N . LEU C 1 364 ? 173.920 204.181 230.747 1.00 71.96 364 LEU C N 1
ATOM 9424 C CA . LEU C 1 364 ? 173.613 204.120 232.173 1.00 73.66 364 LEU C CA 1
ATOM 9425 C C . LEU C 1 364 ? 174.875 204.201 233.025 1.00 76.54 364 LEU C C 1
ATOM 9426 O O . LEU C 1 364 ? 174.886 204.872 234.063 1.00 78.19 364 LEU C O 1
ATOM 9431 N N . VAL C 1 365 ? 175.944 203.520 232.608 1.00 78.64 365 VAL C N 1
ATOM 9432 C CA . VAL C 1 365 ? 177.163 203.493 233.411 1.00 77.39 365 VAL C CA 1
ATOM 9433 C C . VAL C 1 365 ? 177.808 204.874 233.460 1.00 75.40 365 VAL C C 1
ATOM 9434 O O . VAL C 1 365 ? 178.480 205.224 234.438 1.00 77.69 365 VAL C O 1
ATOM 9438 N N . MET C 1 366 ? 177.619 205.682 232.413 1.00 75.04 366 MET C N 1
ATOM 9439 C CA . MET C 1 366 ? 178.140 207.044 232.435 1.00 72.10 366 MET C CA 1
ATOM 9440 C C . MET C 1 366 ? 177.365 207.913 233.418 1.00 74.70 366 MET C C 1
ATOM 9441 O O . MET C 1 366 ? 177.947 208.769 234.093 1.00 76.07 366 MET C O 1
ATOM 9446 N N . LYS C 1 367 ? 176.048 207.711 233.505 1.00 81.38 367 LYS C N 1
ATOM 9447 C CA . LYS C 1 367 ? 175.247 208.441 234.483 1.00 81.23 367 LYS C CA 1
ATOM 9448 C C . LYS C 1 367 ? 175.630 208.056 235.907 1.00 83.07 367 LYS C C 1
ATOM 9449 O O . LYS C 1 367 ? 175.670 208.912 236.798 1.00 82.06 367 LYS C O 1
ATOM 9455 N N . GLN C 1 368 ? 175.908 206.771 236.140 1.00 83.23 368 GLN C N 1
ATOM 9456 C CA . GLN C 1 368 ? 176.298 206.323 237.473 1.00 81.90 368 GLN C CA 1
ATOM 9457 C C . GLN C 1 368 ? 177.641 206.905 237.893 1.00 82.98 368 GLN C C 1
ATOM 9458 O O . GLN C 1 368 ? 177.839 207.208 239.075 1.00 86.93 368 GLN C O 1
ATOM 9464 N N . ALA C 1 369 ? 178.573 207.058 236.949 1.00 82.16 369 ALA C N 1
ATOM 9465 C CA . ALA C 1 369 ? 179.868 207.646 237.277 1.00 77.88 369 ALA C CA 1
ATOM 9466 C C . ALA C 1 369 ? 179.722 209.095 237.725 1.00 80.43 369 ALA C C 1
ATOM 9467 O O . ALA C 1 369 ? 180.407 209.536 238.656 1.00 85.38 369 ALA C O 1
ATOM 9469 N N . TYR C 1 370 ? 178.841 209.853 237.068 1.00 85.14 370 TYR C N 1
ATOM 9470 C CA . TYR C 1 370 ? 178.604 211.235 237.474 1.00 86.90 370 TYR C CA 1
ATOM 9471 C C . TYR C 1 370 ? 177.995 211.303 238.869 1.00 90.02 370 TYR C C 1
ATOM 9472 O O . TYR C 1 370 ? 178.363 212.166 239.674 1.00 92.37 370 TYR C O 1
ATOM 9481 N N . ALA C 1 371 ? 177.053 210.404 239.169 1.00 94.78 371 ALA C N 1
ATOM 9482 C CA . ALA C 1 371 ? 176.427 210.397 240.487 1.00 94.21 371 ALA C CA 1
ATOM 9483 C C . ALA C 1 371 ? 177.433 210.060 241.581 1.00 93.81 371 ALA C C 1
ATOM 9484 O O . ALA C 1 371 ? 177.419 210.674 242.654 1.00 96.24 371 ALA C O 1
ATOM 9486 N N . LYS C 1 372 ? 178.307 209.081 241.331 1.00 94.46 372 LYS C N 1
ATOM 9487 C CA . LYS C 1 372 ? 179.315 208.717 242.323 1.00 96.54 372 LYS C CA 1
ATOM 9488 C C . LYS C 1 372 ? 180.288 209.865 242.567 1.00 98.67 372 LYS C C 1
ATOM 9489 O O . LYS C 1 372 ? 180.665 210.134 243.713 1.00 100.09 372 LYS C O 1
ATOM 9495 N N . ARG C 1 373 ? 180.703 210.553 241.500 1.00 103.11 373 ARG C N 1
ATOM 9496 C CA . ARG C 1 373 ? 181.583 211.708 241.660 1.00 101.46 373 ARG C CA 1
ATOM 9497 C C . ARG C 1 373 ? 180.878 212.840 242.398 1.00 104.06 373 ARG C C 1
ATOM 9498 O O . ARG C 1 373 ? 181.501 213.548 243.198 1.00 107.56 373 ARG C O 1
ATOM 9506 N N . ALA C 1 374 ? 179.581 213.025 242.140 1.00 110.78 374 ALA C N 1
ATOM 9507 C CA . ALA C 1 374 ? 178.833 214.085 242.810 1.00 112.21 374 ALA C CA 1
ATOM 9508 C C . ALA C 1 374 ? 178.774 213.856 244.315 1.00 114.31 374 ALA C C 1
ATOM 9509 O O . ALA C 1 374 ? 178.869 214.808 245.098 1.00 112.85 374 ALA C O 1
ATOM 9511 N N . LYS C 1 375 ? 178.606 212.601 244.739 1.00 123.50 375 LYS C N 1
ATOM 9512 C CA . LYS C 1 375 ? 178.587 212.300 246.167 1.00 123.39 375 LYS C CA 1
ATOM 9513 C C . LYS C 1 375 ? 179.922 212.639 246.819 1.00 124.26 375 LYS C C 1
ATOM 9514 O O . LYS C 1 375 ? 179.958 213.191 247.925 1.00 125.58 375 LYS C O 1
ATOM 9520 N N . GLU C 1 376 ? 181.030 212.311 246.151 1.00 126.22 376 GLU C N 1
ATOM 9521 C CA . GLU C 1 376 ? 182.341 212.680 246.674 1.00 127.21 376 GLU C CA 1
ATOM 9522 C C . GLU C 1 376 ? 182.538 214.191 246.672 1.00 128.80 376 GLU C C 1
ATOM 9523 O O . GLU C 1 376 ? 183.205 214.727 247.565 1.00 129.30 376 GLU C O 1
ATOM 9529 N N . GLU C 1 377 ? 181.974 214.886 245.683 1.00 134.08 377 GLU C N 1
ATOM 9530 C CA . GLU C 1 377 ? 182.054 216.343 245.661 1.00 134.44 377 GLU C CA 1
ATOM 9531 C C . GLU C 1 377 ? 181.344 216.951 246.864 1.00 135.37 377 GLU C C 1
ATOM 9532 O O . GLU C 1 377 ? 181.853 217.890 247.487 1.00 133.84 377 GLU C O 1
ATOM 9538 N N . LYS C 1 378 ? 180.163 216.429 247.206 1.00 139.77 378 LYS C N 1
ATOM 9539 C CA . LYS C 1 378 ? 179.453 216.915 248.383 1.00 140.21 378 LYS C CA 1
ATOM 9540 C C . LYS C 1 378 ? 180.131 216.467 249.671 1.00 140.10 378 LYS C C 1
ATOM 9541 O O . LYS C 1 378 ? 180.149 217.218 250.654 1.00 139.34 378 LYS C O 1
ATOM 9547 N N . HIS C 1 379 ? 180.688 215.254 249.688 1.00 144.69 379 HIS C N 1
ATOM 9548 C CA . HIS C 1 379 ? 181.404 214.787 250.870 1.00 145.44 379 HIS C CA 1
ATOM 9549 C C . HIS C 1 379 ? 182.667 215.605 251.112 1.00 145.70 379 HIS C C 1
ATOM 9550 O O . HIS C 1 379 ? 183.011 215.901 252.263 1.00 144.89 379 HIS C O 1
ATOM 9557 N N . ARG C 1 380 ? 183.376 215.970 250.040 1.00 147.66 380 ARG C N 1
ATOM 9558 C CA . ARG C 1 380 ? 184.597 216.754 250.188 1.00 147.61 380 ARG C CA 1
ATOM 9559 C C . ARG C 1 380 ? 184.310 218.125 250.787 1.00 147.68 380 ARG C C 1
ATOM 9560 O O . ARG C 1 380 ? 185.041 218.592 251.668 1.00 146.89 380 ARG C O 1
ATOM 9568 N N . LYS C 1 381 ? 183.248 218.788 250.322 1.00 150.17 381 LYS C N 1
ATOM 9569 C CA . LYS C 1 381 ? 182.932 220.117 250.836 1.00 150.40 381 LYS C CA 1
ATOM 9570 C C . LYS C 1 381 ? 182.401 220.060 252.263 1.00 151.32 381 LYS C C 1
ATOM 9571 O O . LYS C 1 381 ? 182.641 220.986 253.046 1.00 151.70 381 LYS C O 1
ATOM 9577 N N . ARG C 1 382 ? 181.683 218.991 252.622 1.00 155.38 382 ARG C N 1
ATOM 9578 C CA . ARG C 1 382 ? 181.162 218.876 253.981 1.00 155.50 382 ARG C CA 1
ATOM 9579 C C . ARG C 1 382 ? 182.289 218.749 254.997 1.00 155.54 382 ARG C C 1
ATOM 9580 O O . ARG C 1 382 ? 182.244 219.372 256.065 1.00 154.28 382 ARG C O 1
ATOM 9588 N N . MET C 1 383 ? 183.309 217.946 254.685 1.00 156.80 383 MET C N 1
ATOM 9589 C CA . MET C 1 383 ? 184.454 217.825 255.581 1.00 156.92 383 MET C CA 1
ATOM 9590 C C . MET C 1 383 ? 185.257 219.117 255.640 1.00 157.01 383 MET C C 1
ATOM 9591 O O . MET C 1 383 ? 185.906 219.397 256.655 1.00 155.97 383 MET C O 1
ATOM 9596 N N . SER C 1 384 ? 185.234 219.910 254.565 1.00 157.13 384 SER C N 1
ATOM 9597 C CA . SER C 1 384 ? 185.928 221.193 254.575 1.00 157.00 384 SER C CA 1
ATOM 9598 C C . SER C 1 384 ? 185.305 222.149 255.586 1.00 158.00 384 SER C C 1
ATOM 9599 O O . SER C 1 384 ? 186.020 222.872 256.290 1.00 157.56 384 SER C O 1
ATOM 9602 N N . ARG C 1 385 ? 183.979 222.167 255.672 1.00 157.51 385 ARG C N 1
ATOM 9603 C CA . ARG C 1 385 ? 183.283 223.036 256.615 1.00 156.67 385 ARG C CA 1
ATOM 9604 C C . ARG C 1 385 ? 183.267 222.428 258.014 1.00 156.19 385 ARG C C 1
ATOM 9605 O O . ARG C 1 385 ? 184.070 221.550 258.331 1.00 155.81 385 ARG C O 1
ATOM 9613 N N . ASN C 1 550 ? 186.946 204.076 234.492 1.00 61.76 486 ASN C N 1
ATOM 9614 C CA . ASN C 1 550 ? 187.568 205.388 234.634 1.00 65.74 486 ASN C CA 1
ATOM 9615 C C . ASN C 1 550 ? 186.695 206.472 234.012 1.00 69.46 486 ASN C C 1
ATOM 9616 O O . ASN C 1 550 ? 186.238 206.337 232.877 1.00 75.53 486 ASN C O 1
ATOM 9621 N N . ILE C 1 551 ? 186.468 207.551 234.765 1.00 63.52 487 ILE C N 1
ATOM 9622 C CA . ILE C 1 551 ? 185.612 208.631 234.281 1.00 62.76 487 ILE C CA 1
ATOM 9623 C C . ILE C 1 551 ? 186.244 209.337 233.086 1.00 66.37 487 ILE C C 1
ATOM 9624 O O . ILE C 1 551 ? 185.536 209.774 232.170 1.00 69.79 487 ILE C O 1
ATOM 9629 N N . VAL C 1 552 ? 187.573 209.462 233.069 1.00 63.23 488 VAL C N 1
ATOM 9630 C CA . VAL C 1 552 ? 188.246 210.107 231.945 1.00 61.94 488 VAL C CA 1
ATOM 9631 C C . VAL C 1 552 ? 188.041 209.305 230.666 1.00 65.20 488 VAL C C 1
ATOM 9632 O O . VAL C 1 552 ? 187.773 209.868 229.598 1.00 67.99 488 VAL C O 1
ATOM 9636 N N . GLU C 1 553 ? 188.163 207.977 230.752 1.00 64.66 489 GLU C N 1
ATOM 9637 C CA . GLU C 1 553 ? 187.946 207.135 229.581 1.00 60.99 489 GLU C CA 1
ATOM 9638 C C . GLU C 1 553 ? 186.503 207.217 229.100 1.00 63.85 489 GLU C C 1
ATOM 9639 O O . GLU C 1 553 ? 186.243 207.229 227.891 1.00 66.88 489 GLU C O 1
ATOM 9645 N N . LEU C 1 554 ? 185.549 207.266 230.034 1.00 60.39 490 LEU C N 1
ATOM 9646 C CA . LEU C 1 554 ? 184.141 207.329 229.655 1.00 55.30 490 LEU C CA 1
ATOM 9647 C C . LEU C 1 554 ? 183.817 208.627 228.925 1.00 56.70 490 LEU C C 1
ATOM 9648 O O . LEU C 1 554 ? 183.038 208.629 227.965 1.00 64.04 490 LEU C O 1
ATOM 9653 N N . GLU C 1 555 ? 184.397 209.744 229.372 1.00 57.27 491 GLU C N 1
ATOM 9654 C CA . GLU C 1 555 ? 184.107 211.030 228.746 1.00 58.29 491 GLU C CA 1
ATOM 9655 C C . GLU C 1 555 ? 184.578 211.066 227.297 1.00 59.46 491 GLU C C 1
ATOM 9656 O O . GLU C 1 555 ? 183.856 211.545 226.416 1.00 66.41 491 GLU C O 1
ATOM 9662 N N . TRP C 1 556 ? 185.785 210.561 227.028 1.00 51.23 492 TRP C N 1
ATOM 9663 C CA . TRP C 1 556 ? 186.271 210.501 225.655 1.00 50.11 492 TRP C CA 1
ATOM 9664 C C . TRP C 1 556 ? 185.535 209.459 224.827 1.00 56.64 492 TRP C C 1
ATOM 9665 O O . TRP C 1 556 ? 185.469 209.593 223.600 1.00 59.60 492 TRP C O 1
ATOM 9676 N N . ASP C 1 557 ? 184.986 208.423 225.465 1.00 59.96 493 ASP C N 1
ATOM 9677 C CA . ASP C 1 557 ? 184.210 207.428 224.733 1.00 46.53 493 ASP C CA 1
ATOM 9678 C C . ASP C 1 557 ? 182.938 208.035 224.152 1.00 53.78 493 ASP C C 1
ATOM 9679 O O . ASP C 1 557 ? 182.560 207.728 223.016 1.00 61.95 493 ASP C O 1
ATOM 9684 N N . TRP C 1 558 ? 182.263 208.897 224.917 1.00 53.48 494 TRP C N 1
ATOM 9685 C CA . TRP C 1 558 ? 181.029 209.506 224.438 1.00 53.18 494 TRP C CA 1
ATOM 9686 C C . TRP C 1 558 ? 181.285 210.570 223.379 1.00 52.86 494 TRP C C 1
ATOM 9687 O O . TRP C 1 558 ? 180.435 210.782 222.507 1.00 58.02 494 TRP C O 1
ATOM 9698 N N . VAL C 1 559 ? 182.432 211.251 223.440 1.00 45.36 495 VAL C N 1
ATOM 9699 C CA . VAL C 1 559 ? 182.763 212.239 222.415 1.00 42.52 495 VAL C CA 1
ATOM 9700 C C . VAL C 1 559 ? 182.897 211.566 221.055 1.00 46.55 495 VAL C C 1
ATOM 9701 O O . VAL C 1 559 ? 182.403 212.076 220.042 1.00 53.10 495 VAL C O 1
ATOM 9705 N N . ALA C 1 560 ? 183.564 210.411 221.011 1.00 41.55 496 ALA C N 1
ATOM 9706 C CA . ALA C 1 560 ? 183.678 209.672 219.760 1.00 34.88 496 ALA C CA 1
ATOM 9707 C C . ALA C 1 560 ? 182.331 209.127 219.302 1.00 42.09 496 ALA C C 1
ATOM 9708 O O . ALA C 1 560 ? 182.084 209.027 218.096 1.00 49.33 496 ALA C O 1
ATOM 9710 N N . ALA C 1 561 ? 181.455 208.766 220.244 1.00 44.37 497 ALA C N 1
ATOM 9711 C CA . ALA C 1 561 ? 180.141 208.251 219.874 1.00 40.13 497 ALA C CA 1
ATOM 9712 C C . ALA C 1 561 ? 179.289 209.326 219.213 1.00 42.72 497 ALA C C 1
ATOM 9713 O O . ALA C 1 561 ? 178.598 209.057 218.223 1.00 43.57 497 ALA C O 1
ATOM 9715 N N . VAL C 1 562 ? 179.321 210.550 219.746 1.00 43.53 498 VAL C N 1
ATOM 9716 C CA . VAL C 1 562 ? 178.565 211.642 219.141 1.00 42.20 498 VAL C CA 1
ATOM 9717 C C . VAL C 1 562 ? 179.163 212.020 217.791 1.00 46.63 498 VAL C C 1
ATOM 9718 O O . VAL C 1 562 ? 178.437 212.305 216.832 1.00 49.79 498 VAL C O 1
ATOM 9722 N N . LEU C 1 563 ? 180.495 212.024 217.695 1.00 38.96 499 LEU C N 1
ATOM 9723 C CA . LEU C 1 563 ? 181.150 212.345 216.431 1.00 34.14 499 LEU C CA 1
ATOM 9724 C C . LEU C 1 563 ? 180.841 211.302 215.364 1.00 39.17 499 LEU C C 1
ATOM 9725 O O . LEU C 1 563 ? 180.674 211.644 214.186 1.00 48.31 499 LEU C O 1
ATOM 9730 N N . GLU C 1 564 ? 180.765 210.028 215.754 1.00 46.05 500 GLU C N 1
ATOM 9731 C CA . GLU C 1 564 ? 180.500 208.969 214.785 1.00 40.71 500 GLU C CA 1
ATOM 9732 C C . GLU C 1 564 ? 179.118 209.115 214.158 1.00 49.86 500 GLU C C 1
ATOM 9733 O O . GLU C 1 564 ? 178.960 208.930 212.946 1.00 52.78 500 GLU C O 1
ATOM 9739 N N . ARG C 1 565 ? 178.105 209.440 214.965 1.00 51.17 501 ARG C N 1
ATOM 9740 C CA . ARG C 1 565 ? 176.758 209.590 214.424 1.00 43.77 501 ARG C CA 1
ATOM 9741 C C . ARG C 1 565 ? 176.645 210.820 213.532 1.00 46.82 501 ARG C C 1
ATOM 9742 O O . ARG C 1 565 ? 175.837 210.833 212.596 1.00 56.36 501 ARG C O 1
ATOM 9750 N N . VAL C 1 566 ? 177.438 211.858 213.806 1.00 47.96 502 VAL C N 1
ATOM 9751 C CA . VAL C 1 566 ? 177.460 213.027 212.933 1.00 44.56 502 VAL C CA 1
ATOM 9752 C C . VAL C 1 566 ? 177.977 212.647 211.551 1.00 45.14 502 VAL C C 1
ATOM 9753 O O . VAL C 1 566 ? 177.433 213.080 210.528 1.00 49.87 502 VAL C O 1
ATOM 9757 N N . PHE C 1 567 ? 179.030 211.827 211.500 1.00 45.14 503 PHE C N 1
ATOM 9758 C CA . PHE C 1 567 ? 179.554 211.366 210.218 1.00 38.76 503 PHE C CA 1
ATOM 9759 C C . PHE C 1 567 ? 178.523 210.532 209.469 1.00 39.61 503 PHE C C 1
ATOM 9760 O O . PHE C 1 567 ? 178.414 210.625 208.240 1.00 47.59 503 PHE C O 1
ATOM 9768 N N . LEU C 1 568 ? 177.765 209.702 210.191 1.00 40.89 504 LEU C N 1
ATOM 9769 C CA . LEU C 1 568 ? 176.766 208.858 209.542 1.00 43.09 504 LEU C CA 1
ATOM 9770 C C . LEU C 1 568 ? 175.696 209.693 208.852 1.00 47.48 504 LEU C C 1
ATOM 9771 O O . LEU C 1 568 ? 175.302 209.395 207.719 1.00 52.06 504 LEU C O 1
ATOM 9776 N N . ILE C 1 569 ? 175.214 210.745 209.518 1.00 49.26 505 ILE C N 1
ATOM 9777 C CA . ILE C 1 569 ? 174.201 211.603 208.913 1.00 47.50 505 ILE C CA 1
ATOM 9778 C C . ILE C 1 569 ? 174.777 212.359 207.721 1.00 49.09 505 ILE C C 1
ATOM 9779 O O . ILE C 1 569 ? 174.136 212.472 206.669 1.00 57.24 505 ILE C O 1
ATOM 9784 N N . PHE C 1 570 ? 175.997 212.883 207.863 1.00 49.41 506 PHE C N 1
ATOM 9785 C CA . PHE C 1 570 ? 176.594 213.689 206.802 1.00 45.17 506 PHE C CA 1
ATOM 9786 C C . PHE C 1 570 ? 176.849 212.867 205.543 1.00 48.32 506 PHE C C 1
ATOM 9787 O O . PHE C 1 570 ? 176.590 213.337 204.429 1.00 57.87 506 PHE C O 1
ATOM 9795 N N . PHE C 1 571 ? 177.356 211.643 205.696 1.00 48.99 507 PHE C N 1
ATOM 9796 C CA . PHE C 1 571 ? 177.754 210.849 204.541 1.00 47.20 507 PHE C CA 1
ATOM 9797 C C . PHE C 1 571 ? 176.577 210.260 203.775 1.00 51.43 507 PHE C C 1
ATOM 9798 O O . PHE C 1 571 ? 176.735 209.930 202.595 1.00 56.34 507 PHE C O 1
ATOM 9806 N N . THR C 1 572 ? 175.409 210.117 204.402 1.00 51.13 508 THR C N 1
ATOM 9807 C CA . THR C 1 572 ? 174.221 209.693 203.670 1.00 53.54 508 THR C CA 1
ATOM 9808 C C . THR C 1 572 ? 173.612 210.819 202.848 1.00 56.03 508 THR C C 1
ATOM 9809 O O . THR C 1 572 ? 173.039 210.557 201.784 1.00 59.59 508 THR C O 1
ATOM 9813 N N . ILE C 1 573 ? 173.719 212.063 203.320 1.00 57.72 509 ILE C N 1
ATOM 9814 C CA . ILE C 1 573 ? 173.238 213.199 202.539 1.00 61.15 509 ILE C CA 1
ATOM 9815 C C . ILE C 1 573 ? 174.045 213.336 201.254 1.00 58.53 509 ILE C C 1
ATOM 9816 O O . ILE C 1 573 ? 173.488 213.558 200.172 1.00 62.73 509 ILE C O 1
ATOM 9821 N N . CYS C 1 574 ? 175.370 213.199 201.351 1.00 57.20 510 CYS C N 1
ATOM 9822 C CA . CYS C 1 574 ? 176.212 213.255 200.160 1.00 60.51 510 CYS C CA 1
ATOM 9823 C C . CYS C 1 574 ? 175.904 212.102 199.212 1.00 63.39 510 CYS C C 1
ATOM 9824 O O . CYS C 1 574 ? 175.867 212.287 197.990 1.00 66.19 510 CYS C O 1
ATOM 9827 N N . PHE C 1 575 ? 175.689 210.902 199.758 1.00 55.23 511 PHE C N 1
ATOM 9828 C CA . PHE C 1 575 ? 175.369 209.751 198.918 1.00 54.12 511 PHE C CA 1
ATOM 9829 C C . PHE C 1 575 ? 174.038 209.939 198.201 1.00 61.33 511 PHE C C 1
ATOM 9830 O O . PHE C 1 575 ? 173.917 209.621 197.012 1.00 67.43 511 PHE C O 1
ATOM 9838 N N . LEU C 1 576 ? 173.024 210.445 198.909 1.00 58.89 512 LEU C N 1
ATOM 9839 C CA . LEU C 1 576 ? 171.721 210.654 198.285 1.00 58.50 512 LEU C CA 1
ATOM 9840 C C . LEU C 1 576 ? 171.791 211.716 197.194 1.00 61.20 512 LEU C C 1
ATOM 9841 O O . LEU C 1 576 ? 171.206 211.544 196.118 1.00 62.92 512 LEU C O 1
ATOM 9846 N N . PHE C 1 577 ? 172.496 212.819 197.453 1.00 70.12 513 PHE C N 1
ATOM 9847 C CA . PHE C 1 577 ? 172.588 213.887 196.462 1.00 68.27 513 PHE C CA 1
ATOM 9848 C C . PHE C 1 577 ? 173.332 213.428 195.213 1.00 68.93 513 PHE C C 1
ATOM 9849 O O . PHE C 1 577 ? 172.916 213.734 194.089 1.00 71.34 513 PHE C O 1
ATOM 9857 N N . SER C 1 578 ? 174.435 212.698 195.388 1.00 63.29 514 SER C N 1
ATOM 9858 C CA . SER C 1 578 ? 175.242 212.290 194.242 1.00 63.07 514 SER C CA 1
ATOM 9859 C C . SER C 1 578 ? 174.528 211.236 193.404 1.00 64.49 514 SER C C 1
ATOM 9860 O O . SER C 1 578 ? 174.459 211.349 192.174 1.00 67.46 514 SER C O 1
ATOM 9863 N N . ALA C 1 579 ? 173.993 210.199 194.051 1.00 65.30 515 ALA C N 1
ATOM 9864 C CA . ALA C 1 579 ? 173.378 209.101 193.309 1.00 64.64 515 ALA C CA 1
ATOM 9865 C C . ALA C 1 579 ? 172.080 209.538 192.641 1.00 64.34 515 ALA C C 1
ATOM 9866 O O . ALA C 1 579 ? 171.872 209.290 191.448 1.00 66.72 515 ALA C O 1
ATOM 9868 N N . ILE C 1 580 ? 171.192 210.186 193.396 1.00 60.77 516 ILE C N 1
ATOM 9869 C CA . ILE C 1 580 ? 169.906 210.595 192.840 1.00 62.84 516 ILE C CA 1
ATOM 9870 C C . ILE C 1 580 ? 170.085 211.745 191.855 1.00 62.14 516 ILE C C 1
ATOM 9871 O O . ILE C 1 580 ? 169.494 211.745 190.769 1.00 62.79 516 ILE C O 1
ATOM 9876 N N . GLY C 1 581 ? 170.910 212.732 192.211 1.00 61.22 517 GLY C N 1
ATOM 9877 C CA . GLY C 1 581 ? 171.015 213.930 191.392 1.00 56.80 517 GLY C CA 1
ATOM 9878 C C . GLY C 1 581 ? 171.573 213.663 190.006 1.00 56.68 517 GLY C C 1
ATOM 9879 O O . GLY C 1 581 ? 171.073 214.198 189.014 1.00 61.63 517 GLY C O 1
ATOM 9880 N N . ILE C 1 582 ? 172.618 212.839 189.919 1.00 55.03 518 ILE C N 1
ATOM 9881 C CA . ILE C 1 582 ? 173.236 212.560 188.625 1.00 58.47 518 ILE C CA 1
ATOM 9882 C C . ILE C 1 582 ? 172.295 211.747 187.745 1.00 63.62 518 ILE C C 1
ATOM 9883 O O . ILE C 1 582 ? 172.096 212.058 186.565 1.00 63.15 518 ILE C O 1
ATOM 9888 N N . ASN C 1 583 ? 171.697 210.693 188.307 1.00 60.39 519 ASN C N 1
ATOM 9889 C CA . ASN C 1 583 ? 170.826 209.829 187.516 1.00 55.40 519 ASN C CA 1
ATOM 9890 C C . ASN C 1 583 ? 169.551 210.549 187.095 1.00 56.17 519 ASN C C 1
ATOM 9891 O O . ASN C 1 583 ? 169.080 210.378 185.965 1.00 62.19 519 ASN C O 1
ATOM 9896 N N . LEU C 1 584 ? 168.973 211.355 187.990 1.00 52.43 520 LEU C N 1
ATOM 9897 C CA . LEU C 1 584 ? 167.765 212.097 187.642 1.00 52.18 520 LEU C CA 1
ATOM 9898 C C . LEU C 1 584 ? 168.048 213.137 186.566 1.00 53.35 520 LEU C C 1
ATOM 9899 O O . LEU C 1 584 ? 167.222 213.352 185.671 1.00 64.23 520 LEU C O 1
ATOM 9904 N N . TYR C 1 585 ? 169.205 213.800 186.642 1.00 44.94 521 TYR C N 1
ATOM 9905 C CA . TYR C 1 585 ? 169.570 214.772 185.618 1.00 47.30 521 TYR C CA 1
ATOM 9906 C C . TYR C 1 585 ? 169.751 214.103 184.261 1.00 56.94 521 TYR C C 1
ATOM 9907 O O . TYR C 1 585 ? 169.354 214.660 183.230 1.00 57.82 521 TYR C O 1
ATOM 9916 N N . GLY C 1 586 ? 170.352 212.912 184.241 1.00 53.18 522 GLY C N 1
ATOM 9917 C CA . GLY C 1 586 ? 170.503 212.193 182.986 1.00 39.18 522 GLY C CA 1
ATOM 9918 C C . GLY C 1 586 ? 169.175 211.747 182.403 1.00 44.28 522 GLY C C 1
ATOM 9919 O O . GLY C 1 586 ? 168.976 211.794 181.186 1.00 54.52 522 GLY C O 1
ATOM 9920 N N . TRP C 1 587 ? 168.254 211.300 183.260 1.00 44.81 523 TRP C N 1
ATOM 9921 C CA . TRP C 1 587 ? 166.939 210.885 182.781 1.00 45.85 523 TRP C CA 1
ATOM 9922 C C . TRP C 1 587 ? 166.162 212.063 182.205 1.00 46.08 523 TRP C C 1
ATOM 9923 O O . TRP C 1 587 ? 165.456 211.915 181.201 1.00 52.26 523 TRP C O 1
ATOM 9934 N N . TYR C 1 588 ? 166.273 213.236 182.834 1.00 40.46 524 TYR C N 1
ATOM 9935 C CA . TYR C 1 588 ? 165.563 214.411 182.339 1.00 45.68 524 TYR C CA 1
ATOM 9936 C C . TYR C 1 588 ? 166.033 214.791 180.942 1.00 49.58 524 TYR C C 1
ATOM 9937 O O . TYR C 1 588 ? 165.217 215.139 180.081 1.00 53.26 524 TYR C O 1
ATOM 9946 N N . ILE C 1 589 ? 167.343 214.733 180.698 1.00 50.17 525 ILE C N 1
ATOM 9947 C CA . ILE C 1 589 ? 167.860 214.995 179.360 1.00 47.07 525 ILE C CA 1
ATOM 9948 C C . ILE C 1 589 ? 167.356 213.943 178.380 1.00 53.47 525 ILE C C 1
ATOM 9949 O O . ILE C 1 589 ? 166.939 214.265 177.262 1.00 53.83 525 ILE C O 1
ATOM 9954 N N . TRP C 1 590 ? 167.369 212.671 178.789 1.00 43.60 526 TRP C N 1
ATOM 9955 C CA . TRP C 1 590 ? 166.896 211.601 177.918 1.00 34.55 526 TRP C CA 1
ATOM 9956 C C . TRP C 1 590 ? 165.413 211.755 177.598 1.00 46.17 526 TRP C C 1
ATOM 9957 O O . TRP C 1 590 ? 164.984 211.493 176.469 1.00 50.53 526 TRP C O 1
ATOM 9968 N N . TYR C 1 591 ? 164.615 212.176 178.582 1.00 60.31 527 TYR C N 1
ATOM 9969 C CA . TYR C 1 591 ? 163.173 212.271 178.380 1.00 52.77 527 TYR C CA 1
ATOM 9970 C C . TYR C 1 591 ? 162.819 213.400 177.418 1.00 50.66 527 TYR C C 1
ATOM 9971 O O . TYR C 1 591 ? 161.974 213.229 176.531 1.00 58.02 527 TYR C O 1
ATOM 9980 N N . THR C 1 592 ? 163.450 214.567 177.581 1.00 52.24 528 THR C N 1
ATOM 9981 C CA . THR C 1 592 ? 163.098 215.715 176.751 1.00 56.53 528 THR C CA 1
ATOM 9982 C C . THR C 1 592 ? 163.427 215.484 175.280 1.00 59.52 528 THR C C 1
ATOM 9983 O O . THR C 1 592 ? 162.612 215.808 174.410 1.00 63.69 528 THR C O 1
ATOM 9987 N N . GLU C 1 593 ? 164.602 214.927 174.982 1.00 63.78 529 GLU C N 1
ATOM 9988 C CA . GLU C 1 593 ? 164.968 214.686 173.590 1.00 59.64 529 GLU C CA 1
ATOM 9989 C C . GLU C 1 593 ? 164.089 213.609 172.965 1.00 62.63 529 GLU C C 1
ATOM 9990 O O . GLU C 1 593 ? 163.813 213.643 171.760 1.00 67.14 529 GLU C O 1
ATOM 9996 N N . ASN C 1 594 ? 163.645 212.639 173.768 1.00 57.34 530 ASN C N 1
ATOM 9997 C CA . ASN C 1 594 ? 162.780 211.584 173.251 1.00 52.28 530 ASN C CA 1
ATOM 9998 C C . ASN C 1 594 ? 161.431 212.133 172.800 1.00 61.67 530 ASN C C 1
ATOM 9999 O O . ASN C 1 594 ? 160.917 211.739 171.746 1.00 61.63 530 ASN C O 1
ATOM 10004 N N . HIS C 1 595 ? 160.844 213.041 173.578 1.00 70.91 531 HIS C N 1
ATOM 10005 C CA . HIS C 1 595 ? 159.491 213.513 173.315 1.00 66.41 531 HIS C CA 1
ATOM 10006 C C . HIS C 1 595 ? 159.440 214.792 172.488 1.00 67.96 531 HIS C C 1
ATOM 10007 O O . HIS C 1 595 ? 158.375 215.118 171.953 1.00 72.03 531 HIS C O 1
ATOM 10014 N N . PHE C 1 596 ? 160.551 215.520 172.365 1.00 69.50 532 PHE C N 1
ATOM 10015 C CA . PHE C 1 596 ? 160.590 216.761 171.601 1.00 70.93 532 PHE C CA 1
ATOM 10016 C C . PHE C 1 596 ? 161.135 216.561 170.191 1.00 75.34 532 PHE C C 1
ATOM 10017 O O . PHE C 1 596 ? 161.339 217.541 169.468 1.00 73.45 532 PHE C O 1
ATOM 10025 N N . LEU C 1 597 ? 161.376 215.317 169.789 1.00 84.18 533 LEU C N 1
ATOM 10026 C CA . LEU C 1 597 ? 161.867 215.030 168.446 1.00 83.15 533 LEU C CA 1
ATOM 10027 C C . LEU C 1 597 ? 160.970 214.015 167.747 1.00 76.70 533 LEU C C 1
ATOM 10028 O O . LEU C 1 597 ? 160.577 213.010 168.338 1.00 73.43 533 LEU C O 1
ATOM 10033 N N . PRO D 1 22 ? 208.376 208.284 115.136 1.00 86.15 22 PRO D N 1
ATOM 10034 C CA . PRO D 1 22 ? 208.628 209.726 115.230 1.00 86.89 22 PRO D CA 1
ATOM 10035 C C . PRO D 1 22 ? 207.730 210.405 116.260 1.00 85.19 22 PRO D C 1
ATOM 10036 O O . PRO D 1 22 ? 208.230 211.046 117.186 1.00 81.70 22 PRO D O 1
ATOM 10040 N N . ASP D 1 23 ? 206.415 210.261 116.096 1.00 81.93 23 ASP D N 1
ATOM 10041 C CA . ASP D 1 23 ? 205.440 210.846 117.008 1.00 78.53 23 ASP D CA 1
ATOM 10042 C C . ASP D 1 23 ? 204.895 209.825 118.000 1.00 76.73 23 ASP D C 1
ATOM 10043 O O . ASP D 1 23 ? 203.912 210.102 118.695 1.00 78.87 23 ASP D O 1
ATOM 10048 N N . ILE D 1 24 ? 205.510 208.649 118.078 1.00 64.95 24 ILE D N 1
ATOM 10049 C CA . ILE D 1 24 ? 205.101 207.612 119.023 1.00 62.06 24 ILE D CA 1
ATOM 10050 C C . ILE D 1 24 ? 206.323 207.185 119.828 1.00 59.99 24 ILE D C 1
ATOM 10051 O O . ILE D 1 24 ? 207.457 207.309 119.342 1.00 64.88 24 ILE D O 1
ATOM 10056 N N . PRO D 1 25 ? 206.150 206.702 121.058 1.00 46.59 25 PRO D N 1
ATOM 10057 C CA . PRO D 1 25 ? 207.308 206.269 121.848 1.00 52.02 25 PRO D CA 1
ATOM 10058 C C . PRO D 1 25 ? 208.032 205.099 121.198 1.00 56.35 25 PRO D C 1
ATOM 10059 O O . PRO D 1 25 ? 207.427 204.243 120.551 1.00 59.14 25 PRO D O 1
ATOM 10063 N N . ILE D 1 26 ? 209.356 205.078 121.379 1.00 55.70 26 ILE D N 1
ATOM 10064 C CA . ILE D 1 26 ? 210.165 203.967 120.887 1.00 54.39 26 ILE D CA 1
ATOM 10065 C C . ILE D 1 26 ? 209.810 202.678 121.620 1.00 49.97 26 ILE D C 1
ATOM 10066 O O . ILE D 1 26 ? 209.969 201.575 121.071 1.00 58.20 26 ILE D O 1
ATOM 10071 N N . GLN D 1 27 ? 209.322 202.788 122.860 1.00 45.69 27 GLN D N 1
ATOM 10072 C CA . GLN D 1 27 ? 208.915 201.607 123.609 1.00 44.58 27 GLN D CA 1
ATOM 10073 C C . GLN D 1 27 ? 207.796 200.856 122.903 1.00 48.58 27 GLN D C 1
ATOM 10074 O O . GLN D 1 27 ? 207.741 199.624 122.973 1.00 51.58 27 GLN D O 1
ATOM 10080 N N . TYR D 1 28 ? 206.905 201.575 122.215 1.00 43.11 28 TYR D N 1
ATOM 10081 C CA . TYR D 1 28 ? 205.841 200.916 121.463 1.00 38.57 28 TYR D CA 1
ATOM 10082 C C . TYR D 1 28 ? 206.417 199.959 120.427 1.00 42.12 28 TYR D C 1
ATOM 10083 O O . TYR D 1 28 ? 206.057 198.775 120.391 1.00 54.25 28 TYR D O 1
ATOM 10092 N N . GLU D 1 29 ? 207.329 200.455 119.587 1.00 51.58 29 GLU D N 1
ATOM 10093 C CA . GLU D 1 29 ? 207.935 199.629 118.551 1.00 50.48 29 GLU D CA 1
ATOM 10094 C C . GLU D 1 29 ? 208.776 198.506 119.145 1.00 52.61 29 GLU D C 1
ATOM 10095 O O . GLU D 1 29 ? 208.745 197.378 118.642 1.00 53.51 29 GLU D O 1
ATOM 10101 N N . LEU D 1 30 ? 209.531 198.791 120.209 1.00 46.64 30 LEU D N 1
ATOM 10102 C CA . LEU D 1 30 ? 210.359 197.754 120.818 1.00 46.58 30 LEU D CA 1
ATOM 10103 C C . LEU D 1 30 ? 209.503 196.623 121.380 1.00 49.33 30 LEU D C 1
ATOM 10104 O O . LEU D 1 30 ? 209.806 195.438 121.183 1.00 53.71 30 LEU D O 1
ATOM 10109 N N . ALA D 1 31 ? 208.419 196.971 122.082 1.00 50.59 31 ALA D N 1
ATOM 10110 C CA . ALA D 1 31 ? 207.529 195.955 122.630 1.00 41.92 31 ALA D CA 1
ATOM 10111 C C . ALA D 1 31 ? 206.834 195.174 121.523 1.00 44.94 31 ALA D C 1
ATOM 10112 O O . ALA D 1 31 ? 206.685 193.950 121.620 1.00 54.58 31 ALA D O 1
ATOM 10114 N N . ASN D 1 32 ? 206.400 195.860 120.462 1.00 49.18 32 ASN D N 1
ATOM 10115 C CA . ASN D 1 32 ? 205.762 195.162 119.352 1.00 52.87 32 ASN D CA 1
ATOM 10116 C C . ASN D 1 32 ? 206.732 194.205 118.671 1.00 54.52 32 ASN D C 1
ATOM 10117 O O . ASN D 1 32 ? 206.334 193.126 118.216 1.00 58.67 32 ASN D O 1
ATOM 10122 N N . ASN D 1 33 ? 208.009 194.582 118.591 1.00 55.45 33 ASN D N 1
ATOM 10123 C CA . ASN D 1 33 ? 209.004 193.717 117.967 1.00 50.64 33 ASN D CA 1
ATOM 10124 C C . ASN D 1 33 ? 209.302 192.499 118.833 1.00 51.02 33 ASN D C 1
ATOM 10125 O O . ASN D 1 33 ? 209.367 191.370 118.331 1.00 52.05 33 ASN D O 1
ATOM 10130 N N . ILE D 1 34 ? 209.486 192.703 120.139 1.00 51.18 34 ILE D N 1
ATOM 10131 C CA . ILE D 1 34 ? 209.916 191.592 120.985 1.00 44.63 34 ILE D CA 1
ATOM 10132 C C . ILE D 1 34 ? 208.742 190.716 121.418 1.00 47.46 34 ILE D C 1
ATOM 10133 O O . ILE D 1 34 ? 208.947 189.587 121.877 1.00 52.89 34 ILE D O 1
ATOM 10138 N N . MET D 1 35 ? 207.508 191.200 121.283 1.00 50.50 35 MET D N 1
ATOM 10139 C CA . MET D 1 35 ? 206.327 190.461 121.709 1.00 52.11 35 MET D CA 1
ATOM 10140 C C . MET D 1 35 ? 205.629 189.741 120.561 1.00 55.57 35 MET D C 1
ATOM 10141 O O . MET D 1 35 ? 204.492 189.288 120.732 1.00 52.69 35 MET D O 1
ATOM 10146 N N . GLU D 1 36 ? 206.276 189.625 119.401 1.00 66.56 36 GLU D N 1
ATOM 10147 C CA . GLU D 1 36 ? 205.595 189.114 118.215 1.00 64.49 36 GLU D CA 1
ATOM 10148 C C . GLU D 1 36 ? 205.348 187.611 118.315 1.00 69.44 36 GLU D C 1
ATOM 10149 O O . GLU D 1 36 ? 204.200 187.155 118.286 1.00 72.56 36 GLU D O 1
ATOM 10155 N N . ASN D 1 37 ? 206.417 186.825 118.433 1.00 59.48 37 ASN D N 1
ATOM 10156 C CA . ASN D 1 37 ? 206.322 185.371 118.424 1.00 57.63 37 ASN D CA 1
ATOM 10157 C C . ASN D 1 37 ? 206.364 184.764 119.822 1.00 60.41 37 ASN D C 1
ATOM 10158 O O . ASN D 1 37 ? 206.527 183.548 119.953 1.00 62.07 37 ASN D O 1
ATOM 10163 N N . TYR D 1 38 ? 206.222 185.579 120.863 1.00 45.89 38 TYR D N 1
ATOM 10164 C CA . TYR D 1 38 ? 206.321 185.088 122.230 1.00 40.33 38 TYR D CA 1
ATOM 10165 C C . TYR D 1 38 ? 205.040 184.387 122.662 1.00 43.42 38 TYR D C 1
ATOM 10166 O O . TYR D 1 38 ? 203.932 184.828 122.344 1.00 44.73 38 TYR D O 1
ATOM 10175 N N . GLN D 1 39 ? 205.202 183.285 123.393 1.00 41.38 39 GLN D N 1
ATOM 10176 C CA . GLN D 1 39 ? 204.101 182.580 124.042 1.00 34.71 39 GLN D CA 1
ATOM 10177 C C . GLN D 1 39 ? 204.446 182.448 125.520 1.00 35.60 39 GLN D C 1
ATOM 10178 O O . GLN D 1 39 ? 205.342 181.680 125.887 1.00 45.19 39 GLN D O 1
ATOM 10184 N N . LYS D 1 40 ? 203.735 183.193 126.365 1.00 30.71 40 LYS D N 1
ATOM 10185 C CA . LYS D 1 40 ? 204.047 183.251 127.787 1.00 35.80 40 LYS D CA 1
ATOM 10186 C C . LYS D 1 40 ? 203.595 182.016 128.555 1.00 35.58 40 LYS D C 1
ATOM 10187 O O . LYS D 1 40 ? 203.988 181.856 129.716 1.00 37.26 40 LYS D O 1
ATOM 10193 N N . GLY D 1 41 ? 202.788 181.147 127.949 1.00 38.43 41 GLY D N 1
ATOM 10194 C CA . GLY D 1 41 ? 202.302 179.971 128.645 1.00 29.21 41 GLY D CA 1
ATOM 10195 C C . GLY D 1 41 ? 203.267 178.808 128.710 1.00 40.49 41 GLY D C 1
ATOM 10196 O O . GLY D 1 41 ? 202.987 177.830 129.409 1.00 43.00 41 GLY D O 1
ATOM 10197 N N . LEU D 1 42 ? 204.392 178.887 128.005 1.00 37.89 42 LEU D N 1
ATOM 10198 C CA . LEU D 1 42 ? 205.369 177.811 127.958 1.00 32.18 42 LEU D CA 1
ATOM 10199 C C . LEU D 1 42 ? 206.753 178.344 128.302 1.00 33.21 42 LEU D C 1
ATOM 10200 O O . LEU D 1 42 ? 207.048 179.528 128.104 1.00 42.46 42 LEU D O 1
ATOM 10205 N N . ILE D 1 43 ? 207.594 177.461 128.824 1.00 38.02 43 ILE D N 1
ATOM 10206 C CA . ILE D 1 43 ? 208.944 177.854 129.247 1.00 40.28 43 ILE D CA 1
ATOM 10207 C C . ILE D 1 43 ? 209.764 178.252 128.023 1.00 37.73 43 ILE D C 1
ATOM 10208 O O . ILE D 1 43 ? 209.752 177.530 127.009 1.00 41.07 43 ILE D O 1
ATOM 10213 N N . PRO D 1 44 ? 210.467 179.386 128.054 1.00 37.89 44 PRO D N 1
ATOM 10214 C CA . PRO D 1 44 ? 211.281 179.818 126.896 1.00 39.48 44 PRO D CA 1
ATOM 10215 C C . PRO D 1 44 ? 212.681 179.211 126.909 1.00 41.63 44 PRO D C 1
ATOM 10216 O O . PRO D 1 44 ? 213.697 179.884 127.128 1.00 46.90 44 PRO D O 1
ATOM 10220 N N . LYS D 1 45 ? 212.747 177.905 126.667 1.00 41.23 45 LYS D N 1
ATOM 10221 C CA . LYS D 1 45 ? 214.006 177.164 126.642 1.00 40.83 45 LYS D CA 1
ATOM 10222 C C . LYS D 1 45 ? 214.340 176.845 125.188 1.00 40.83 45 LYS D C 1
ATOM 10223 O O . LYS D 1 45 ? 213.753 175.939 124.591 1.00 49.20 45 LYS D O 1
ATOM 10229 N N . VAL D 1 46 ? 215.285 177.593 124.625 1.00 43.53 46 VAL D N 1
ATOM 10230 C CA . VAL D 1 46 ? 215.708 177.353 123.251 1.00 46.72 46 VAL D CA 1
ATOM 10231 C C . VAL D 1 46 ? 216.907 176.409 123.187 1.00 50.05 46 VAL D C 1
ATOM 10232 O O . VAL D 1 46 ? 216.961 175.538 122.312 1.00 51.52 46 VAL D O 1
ATOM 10236 N N . ARG D 1 47 ? 217.864 176.554 124.099 1.00 62.18 47 ARG D N 1
ATOM 10237 C CA . ARG D 1 47 ? 219.042 175.698 124.130 1.00 60.98 47 ARG D CA 1
ATOM 10238 C C . ARG D 1 47 ? 218.720 174.410 124.875 1.00 64.39 47 ARG D C 1
ATOM 10239 O O . ARG D 1 47 ? 218.189 174.443 125.990 1.00 61.61 47 ARG D O 1
ATOM 10247 N N . LYS D 1 48 ? 219.044 173.275 124.252 1.00 68.94 48 LYS D N 1
ATOM 10248 C CA . LYS D 1 48 ? 218.704 171.977 124.826 1.00 68.41 48 LYS D CA 1
ATOM 10249 C C . LYS D 1 48 ? 219.639 171.595 125.968 1.00 69.23 48 LYS D C 1
ATOM 10250 O O . LYS D 1 48 ? 219.218 170.928 126.919 1.00 68.28 48 LYS D O 1
ATOM 10256 N N . GLY D 1 49 ? 220.906 172.003 125.886 1.00 65.36 49 GLY D N 1
ATOM 10257 C CA . GLY D 1 49 ? 221.906 171.481 126.805 1.00 66.10 49 GLY D CA 1
ATOM 10258 C C . GLY D 1 49 ? 221.698 171.899 128.249 1.00 64.59 49 GLY D C 1
ATOM 10259 O O . GLY D 1 49 ? 221.808 171.075 129.161 1.00 63.27 49 GLY D O 1
ATOM 10260 N N . SER D 1 50 ? 221.394 173.174 128.482 1.00 61.54 50 SER D N 1
ATOM 10261 C CA . SER D 1 50 ? 221.421 173.682 129.844 1.00 59.74 50 SER D CA 1
ATOM 10262 C C . SER D 1 50 ? 220.034 174.114 130.308 1.00 59.99 50 SER D C 1
ATOM 10263 O O . SER D 1 50 ? 219.207 174.549 129.500 1.00 55.96 50 SER D O 1
ATOM 10266 N N . PRO D 1 51 ? 219.751 174.003 131.611 1.00 49.34 51 PRO D N 1
ATOM 10267 C CA . PRO D 1 51 ? 218.484 174.521 132.145 1.00 50.59 51 PRO D CA 1
ATOM 10268 C C . PRO D 1 51 ? 218.525 176.024 132.366 1.00 45.96 51 PRO D C 1
ATOM 10269 O O . PRO D 1 51 ? 219.503 176.686 132.004 1.00 47.66 51 PRO D O 1
ATOM 10273 N N . ILE D 1 52 ? 217.469 176.571 132.961 1.00 36.07 52 ILE D N 1
ATOM 10274 C CA . ILE D 1 52 ? 217.375 177.996 133.255 1.00 36.21 52 ILE D CA 1
ATOM 10275 C C . ILE D 1 52 ? 217.725 178.203 134.723 1.00 33.05 52 ILE D C 1
ATOM 10276 O O . ILE D 1 52 ? 217.114 177.591 135.608 1.00 33.60 52 ILE D O 1
ATOM 10281 N N . ASN D 1 53 ? 218.707 179.061 134.982 1.00 36.23 53 ASN D N 1
ATOM 10282 C CA . ASN D 1 53 ? 219.173 179.326 136.337 1.00 29.80 53 ASN D CA 1
ATOM 10283 C C . ASN D 1 53 ? 218.446 180.536 136.911 1.00 35.53 53 ASN D C 1
ATOM 10284 O O . ASN D 1 53 ? 218.380 181.590 136.271 1.00 39.76 53 ASN D O 1
ATOM 10289 N N . VAL D 1 54 ? 217.906 180.378 138.117 1.00 20.88 54 VAL D N 1
ATOM 10290 C CA . VAL D 1 54 ? 217.185 181.438 138.812 1.00 16.70 54 VAL D CA 1
ATOM 10291 C C . VAL D 1 54 ? 217.909 181.732 140.118 1.00 21.59 54 VAL D C 1
ATOM 10292 O O . VAL D 1 54 ? 218.200 180.814 140.894 1.00 23.25 54 VAL D O 1
ATOM 10296 N N . THR D 1 55 ? 218.197 183.008 140.358 1.00 34.87 55 THR D N 1
ATOM 10297 C CA . THR D 1 55 ? 218.866 183.457 141.572 1.00 24.77 55 THR D CA 1
ATOM 10298 C C . THR D 1 55 ? 217.866 184.200 142.448 1.00 23.16 55 THR D C 1
ATOM 10299 O O . THR D 1 55 ? 217.139 185.072 141.963 1.00 32.45 55 THR D O 1
ATOM 10303 N N . LEU D 1 56 ? 217.834 183.855 143.734 1.00 24.46 56 LEU D N 1
ATOM 10304 C CA . LEU D 1 56 ? 216.865 184.409 144.667 1.00 21.63 56 LEU D CA 1
ATOM 10305 C C . LEU D 1 56 ? 217.576 185.002 145.875 1.00 25.13 56 LEU D C 1
ATOM 10306 O O . LEU D 1 56 ? 218.511 184.403 146.412 1.00 29.03 56 LEU D O 1
ATOM 10311 N N . SER D 1 57 ? 217.124 186.183 146.294 1.00 21.04 57 SER D N 1
ATOM 10312 C CA . SER D 1 57 ? 217.629 186.841 147.489 1.00 20.23 57 SER D CA 1
ATOM 10313 C C . SER D 1 57 ? 216.455 187.395 148.282 1.00 20.76 57 SER D C 1
ATOM 10314 O O . SER D 1 57 ? 215.444 187.811 147.711 1.00 29.76 57 SER D O 1
ATOM 10317 N N . LEU D 1 58 ? 216.597 187.398 149.606 1.00 30.58 58 LEU D N 1
ATOM 10318 C CA . LEU D 1 58 ? 215.532 187.828 150.502 1.00 29.81 58 LEU D CA 1
ATOM 10319 C C . LEU D 1 58 ? 216.053 188.872 151.479 1.00 28.58 58 LEU D C 1
ATOM 10320 O O . LEU D 1 58 ? 217.190 188.782 151.952 1.00 33.99 58 LEU D O 1
ATOM 10325 N N . GLN D 1 59 ? 215.211 189.859 151.777 1.00 24.54 59 GLN D N 1
ATOM 10326 C CA . GLN D 1 59 ? 215.490 190.865 152.793 1.00 18.60 59 GLN D CA 1
ATOM 10327 C C . GLN D 1 59 ? 214.340 190.880 153.787 1.00 24.52 59 GLN D C 1
ATOM 10328 O O . GLN D 1 59 ? 213.175 190.958 153.388 1.00 29.11 59 GLN D O 1
ATOM 10334 N N . LEU D 1 60 ? 214.666 190.816 155.074 1.00 26.82 60 LEU D N 1
ATOM 10335 C CA . LEU D 1 60 ? 213.664 190.797 156.130 1.00 10.18 60 LEU D CA 1
ATOM 10336 C C . LEU D 1 60 ? 213.427 192.208 156.651 1.00 15.46 60 LEU D C 1
ATOM 10337 O O . LEU D 1 60 ? 214.377 192.953 156.909 1.00 22.03 60 LEU D O 1
ATOM 10342 N N . TYR D 1 61 ? 212.157 192.567 156.803 1.00 20.82 61 TYR D N 1
ATOM 10343 C CA . TYR D 1 61 ? 211.772 193.901 157.247 1.00 19.26 61 TYR D CA 1
ATOM 10344 C C . TYR D 1 61 ? 211.037 193.912 158.575 1.00 22.28 61 TYR D C 1
ATOM 10345 O O . TYR D 1 61 ? 211.226 194.839 159.368 1.00 34.22 61 TYR D O 1
ATOM 10354 N N . GLN D 1 62 ? 210.202 192.912 158.848 1.00 23.96 62 GLN D N 1
ATOM 10355 C CA . GLN D 1 62 ? 209.408 192.908 160.067 1.00 20.02 62 GLN D CA 1
ATOM 10356 C C . GLN D 1 62 ? 209.036 191.482 160.443 1.00 21.23 62 GLN D C 1
ATOM 10357 O O . GLN D 1 62 ? 208.908 190.607 159.583 1.00 30.55 62 GLN D O 1
ATOM 10363 N N . ILE D 1 63 ? 208.866 191.262 161.744 1.00 28.57 63 ILE D N 1
ATOM 10364 C CA . ILE D 1 63 ? 208.272 190.044 162.281 1.00 27.14 63 ILE D CA 1
ATOM 10365 C C . ILE D 1 63 ? 206.910 190.441 162.833 1.00 27.31 63 ILE D C 1
ATOM 10366 O O . ILE D 1 63 ? 206.817 191.073 163.893 1.00 38.17 63 ILE D O 1
ATOM 10371 N N . ILE D 1 64 ? 205.847 190.087 162.109 1.00 27.43 64 ILE D N 1
ATOM 10372 C CA . ILE D 1 64 ? 204.525 190.602 162.446 1.00 29.79 64 ILE D CA 1
ATOM 10373 C C . ILE D 1 64 ? 203.927 189.854 163.630 1.00 28.47 64 ILE D C 1
ATOM 10374 O O . ILE D 1 64 ? 203.437 190.472 164.582 1.00 35.59 64 ILE D O 1
ATOM 10379 N N . GLN D 1 65 ? 203.953 188.524 163.600 1.00 28.41 65 GLN D N 1
ATOM 10380 C CA . GLN D 1 65 ? 203.298 187.751 164.644 1.00 34.23 65 GLN D CA 1
ATOM 10381 C C . GLN D 1 65 ? 203.945 186.378 164.753 1.00 34.13 65 GLN D C 1
ATOM 10382 O O . GLN D 1 65 ? 204.369 185.798 163.750 1.00 38.98 65 GLN D O 1
ATOM 10388 N N . VAL D 1 66 ? 204.013 185.873 165.981 1.00 37.98 66 VAL D N 1
ATOM 10389 C CA . VAL D 1 66 ? 204.404 184.497 166.263 1.00 37.84 66 VAL D CA 1
ATOM 10390 C C . VAL D 1 66 ? 203.228 183.833 166.963 1.00 41.49 66 VAL D C 1
ATOM 10391 O O . VAL D 1 66 ? 202.810 184.277 168.040 1.00 45.31 66 VAL D O 1
ATOM 10395 N N . ASN D 1 67 ? 202.697 182.774 166.358 1.00 43.63 67 ASN D N 1
ATOM 10396 C CA . ASN D 1 67 ? 201.508 182.093 166.858 1.00 42.97 67 ASN D CA 1
ATOM 10397 C C . ASN D 1 67 ? 201.908 180.701 167.331 1.00 44.68 67 ASN D C 1
ATOM 10398 O O . ASN D 1 67 ? 202.243 179.835 166.517 1.00 48.58 67 ASN D O 1
ATOM 10403 N N . GLU D 1 68 ? 201.874 180.493 168.644 1.00 44.94 68 GLU D N 1
ATOM 10404 C CA . GLU D 1 68 ? 202.226 179.209 169.240 1.00 48.23 68 GLU D CA 1
ATOM 10405 C C . GLU D 1 68 ? 201.084 178.195 169.161 1.00 52.17 68 GLU D C 1
ATOM 10406 O O . GLU D 1 68 ? 201.329 177.045 168.773 1.00 52.65 68 GLU D O 1
ATOM 10412 N N . PRO D 1 69 ? 199.840 178.547 169.529 1.00 52.97 69 PRO D N 1
ATOM 10413 C CA . PRO D 1 69 ? 198.765 177.538 169.451 1.00 47.17 69 PRO D CA 1
ATOM 10414 C C . PRO D 1 69 ? 198.549 176.976 168.056 1.00 49.40 69 PRO D C 1
ATOM 10415 O O . PRO D 1 69 ? 198.266 175.780 167.915 1.00 47.38 69 PRO D O 1
ATOM 10419 N N . GLN D 1 70 ? 198.672 177.801 167.017 1.00 46.32 70 GLN D N 1
ATOM 10420 C CA . GLN D 1 70 ? 198.486 177.346 165.645 1.00 38.03 70 GLN D CA 1
ATOM 10421 C C . GLN D 1 70 ? 199.797 177.035 164.938 1.00 40.86 70 GLN D C 1
ATOM 10422 O O . GLN D 1 70 ? 199.771 176.541 163.807 1.00 41.81 70 GLN D O 1
ATOM 10428 N N . GLN D 1 71 ? 200.936 177.309 165.577 1.00 41.79 71 GLN D N 1
ATOM 10429 C CA . GLN D 1 71 ? 202.257 176.929 165.076 1.00 36.30 71 GLN D CA 1
ATOM 10430 C C . GLN D 1 71 ? 202.524 177.511 163.685 1.00 39.00 71 GLN D C 1
ATOM 10431 O O . GLN D 1 71 ? 202.701 176.790 162.701 1.00 43.99 71 GLN D O 1
ATOM 10437 N N . TYR D 1 72 ? 202.552 178.841 163.616 1.00 31.74 72 TYR D N 1
ATOM 10438 C CA . TYR D 1 72 ? 202.929 179.513 162.382 1.00 28.40 72 TYR D CA 1
ATOM 10439 C C . TYR D 1 72 ? 203.594 180.841 162.710 1.00 32.21 72 TYR D C 1
ATOM 10440 O O . TYR D 1 72 ? 203.431 181.389 163.803 1.00 41.09 72 TYR D O 1
ATOM 10449 N N . LEU D 1 73 ? 204.352 181.350 161.740 1.00 36.21 73 LEU D N 1
ATOM 10450 C CA . LEU D 1 73 ? 205.087 182.599 161.874 1.00 30.52 73 LEU D CA 1
ATOM 10451 C C . LEU D 1 73 ? 204.761 183.504 160.696 1.00 32.67 73 LEU D C 1
ATOM 10452 O O . LEU D 1 73 ? 204.677 183.043 159.553 1.00 35.96 73 LEU D O 1
ATOM 10457 N N . LEU D 1 74 ? 204.576 184.792 160.978 1.00 25.56 74 LEU D N 1
ATOM 10458 C CA . LEU D 1 74 ? 204.212 185.782 159.971 1.00 26.68 74 LEU D CA 1
ATOM 10459 C C . LEU D 1 74 ? 205.376 186.744 159.780 1.00 26.13 74 LEU D C 1
ATOM 10460 O O . LEU D 1 74 ? 205.861 187.335 160.750 1.00 28.34 74 LEU D O 1
ATOM 10465 N N . LEU D 1 75 ? 205.815 186.903 158.532 1.00 25.45 75 LEU D N 1
ATOM 10466 C CA . LEU D 1 75 ? 206.953 187.747 158.202 1.00 24.17 75 LEU D CA 1
ATOM 10467 C C . LEU D 1 75 ? 206.602 188.673 157.046 1.00 24.43 75 LEU D C 1
ATOM 10468 O O . LEU D 1 75 ? 205.726 188.379 156.227 1.00 32.65 75 LEU D O 1
ATOM 10473 N N . ASN D 1 76 ? 207.302 189.804 156.993 1.00 26.98 76 ASN D N 1
ATOM 10474 C CA . ASN D 1 76 ? 207.215 190.751 155.888 1.00 14.88 76 ASN D CA 1
ATOM 10475 C C . ASN D 1 76 ? 208.602 190.878 155.273 1.00 19.42 76 ASN D C 1
ATOM 10476 O O . ASN D 1 76 ? 209.559 191.238 155.966 1.00 24.47 76 ASN D O 1
ATOM 10481 N N . ALA D 1 77 ? 208.709 190.586 153.978 1.00 15.42 77 ALA D N 1
ATOM 10482 C CA . ALA D 1 77 ? 210.006 190.498 153.324 1.00 20.20 77 ALA D CA 1
ATOM 10483 C C . ALA D 1 77 ? 209.897 190.954 151.875 1.00 23.09 77 ALA D C 1
ATOM 10484 O O . ALA D 1 77 ? 208.807 191.035 151.301 1.00 24.20 77 ALA D O 1
ATOM 10486 N N . TRP D 1 78 ? 211.054 191.256 151.290 1.00 26.85 78 TRP D N 1
ATOM 10487 C CA . TRP D 1 78 ? 211.179 191.611 149.884 1.00 16.03 78 TRP D CA 1
ATOM 10488 C C . TRP D 1 78 ? 211.973 190.527 149.168 1.00 18.89 78 TRP D C 1
ATOM 10489 O O . TRP D 1 78 ? 212.991 190.052 149.680 1.00 27.92 78 TRP D O 1
ATOM 10500 N N . ALA D 1 79 ? 211.506 190.138 147.984 1.00 19.77 79 ALA D N 1
ATOM 10501 C CA . ALA D 1 79 ? 212.118 189.063 147.216 1.00 14.76 79 ALA D CA 1
ATOM 10502 C C . ALA D 1 79 ? 212.531 189.567 145.840 1.00 16.94 79 ALA D C 1
ATOM 10503 O O . ALA D 1 79 ? 211.790 190.313 145.193 1.00 32.57 79 ALA D O 1
ATOM 10505 N N . VAL D 1 80 ? 213.718 189.153 145.400 1.00 23.05 80 VAL D N 1
ATOM 10506 C CA . VAL D 1 80 ? 214.249 189.500 144.087 1.00 28.02 80 VAL D CA 1
ATOM 10507 C C . VAL D 1 80 ? 214.636 188.214 143.371 1.00 22.06 80 VAL D C 1
ATOM 10508 O O . VAL D 1 80 ? 215.334 187.369 143.941 1.00 23.13 80 VAL D O 1
ATOM 10512 N N . GLU D 1 81 ? 214.183 188.067 142.127 1.00 28.52 81 GLU D N 1
ATOM 10513 C CA . GLU D 1 81 ? 214.513 186.915 141.301 1.00 13.42 81 GLU D CA 1
ATOM 10514 C C . GLU D 1 81 ? 215.094 187.388 139.977 1.00 10.44 81 GLU D C 1
ATOM 10515 O O . GLU D 1 81 ? 214.607 188.357 139.387 1.00 27.36 81 GLU D O 1
ATOM 10521 N N . ARG D 1 82 ? 216.139 186.703 139.516 1.00 22.11 82 ARG D N 1
ATOM 10522 C CA . ARG D 1 82 ? 216.822 187.051 138.278 1.00 19.78 82 ARG D CA 1
ATOM 10523 C C . ARG D 1 82 ? 217.020 185.802 137.434 1.00 18.95 82 ARG D C 1
ATOM 10524 O O . ARG D 1 82 ? 217.426 184.757 137.952 1.00 33.77 82 ARG D O 1
ATOM 10532 N N . TRP D 1 83 ? 216.736 185.916 136.140 1.00 18.26 83 TRP D N 1
ATOM 10533 C CA . TRP D 1 83 ? 216.971 184.832 135.195 1.00 16.39 83 TRP D CA 1
ATOM 10534 C C . TRP D 1 83 ? 217.088 185.433 133.802 1.00 20.48 83 TRP D C 1
ATOM 10535 O O . TRP D 1 83 ? 216.858 186.628 133.597 1.00 30.58 83 TRP D O 1
ATOM 10546 N N . VAL D 1 84 ? 217.449 184.587 132.842 1.00 27.67 84 VAL D N 1
ATOM 10547 C CA . VAL D 1 84 ? 217.669 185.002 131.461 1.00 26.80 84 VAL D CA 1
ATOM 10548 C C . VAL D 1 84 ? 216.598 184.359 130.591 1.00 34.18 84 VAL D C 1
ATOM 10549 O O . VAL D 1 84 ? 216.451 183.131 130.579 1.00 31.48 84 VAL D O 1
ATOM 10553 N N . ASP D 1 85 ? 215.853 185.189 129.865 1.00 33.92 85 ASP D N 1
ATOM 10554 C CA . ASP D 1 85 ? 214.851 184.719 128.914 1.00 24.05 85 ASP D CA 1
ATOM 10555 C C . ASP D 1 85 ? 215.493 184.680 127.532 1.00 29.43 85 ASP D C 1
ATOM 10556 O O . ASP D 1 85 ? 215.944 185.709 127.022 1.00 40.41 85 ASP D O 1
ATOM 10561 N N . GLN D 1 86 ? 215.526 183.497 126.924 1.00 30.56 86 GLN D N 1
ATOM 10562 C CA . GLN D 1 86 ? 216.240 183.284 125.670 1.00 33.44 86 GLN D CA 1
ATOM 10563 C C . GLN D 1 86 ? 215.427 183.668 124.440 1.00 38.34 86 GLN D C 1
ATOM 10564 O O . GLN D 1 86 ? 215.882 183.423 123.318 1.00 35.53 86 GLN D O 1
ATOM 10570 N N . MET D 1 87 ? 214.244 184.257 124.614 1.00 41.03 87 MET D N 1
ATOM 10571 C CA . MET D 1 87 ? 213.384 184.603 123.493 1.00 32.29 87 MET D CA 1
ATOM 10572 C C . MET D 1 87 ? 213.050 186.087 123.412 1.00 34.70 87 MET D C 1
ATOM 10573 O O . MET D 1 87 ? 212.175 186.462 122.623 1.00 44.83 87 MET D O 1
ATOM 10578 N N . LEU D 1 88 ? 213.712 186.938 124.191 1.00 30.99 88 LEU D N 1
ATOM 10579 C CA . LEU D 1 88 ? 213.378 188.357 124.265 1.00 24.39 88 LEU D CA 1
ATOM 10580 C C . LEU D 1 88 ? 214.600 189.235 124.022 1.00 29.58 88 LEU D C 1
ATOM 10581 O O . LEU D 1 88 ? 214.805 190.244 124.700 1.00 46.93 88 LEU D O 1
ATOM 10586 N N . GLY D 1 89 ? 215.426 188.868 123.042 1.00 35.77 89 GLY D N 1
ATOM 10587 C CA . GLY D 1 89 ? 216.587 189.663 122.713 1.00 29.13 89 GLY D CA 1
ATOM 10588 C C . GLY D 1 89 ? 216.357 190.594 121.534 1.00 39.01 89 GLY D C 1
ATOM 10589 O O . GLY D 1 89 ? 215.567 190.312 120.635 1.00 46.50 89 GLY D O 1
ATOM 10590 N N . TRP D 1 90 ? 217.065 191.723 121.550 1.00 36.73 90 TRP D N 1
ATOM 10591 C CA . TRP D 1 90 ? 216.955 192.702 120.479 1.00 33.77 90 TRP D CA 1
ATOM 10592 C C . TRP D 1 90 ? 218.276 193.449 120.344 1.00 38.36 90 TRP D C 1
ATOM 10593 O O . TRP D 1 90 ? 219.091 193.482 121.268 1.00 40.87 90 TRP D O 1
ATOM 10604 N N . ASP D 1 91 ? 218.474 194.049 119.172 1.00 51.26 91 ASP D N 1
ATOM 10605 C CA . ASP D 1 91 ? 219.675 194.828 118.902 1.00 51.08 91 ASP D CA 1
ATOM 10606 C C . ASP D 1 91 ? 219.440 196.280 119.293 1.00 57.34 91 ASP D C 1
ATOM 10607 O O . ASP D 1 91 ? 218.519 196.911 118.756 1.00 57.36 91 ASP D O 1
ATOM 10612 N N . PRO D 1 92 ? 220.223 196.842 120.219 1.00 55.01 92 PRO D N 1
ATOM 10613 C CA . PRO D 1 92 ? 219.984 198.233 120.640 1.00 57.84 92 PRO D CA 1
ATOM 10614 C C . PRO D 1 92 ? 220.100 199.249 119.517 1.00 54.12 92 PRO D C 1
ATOM 10615 O O . PRO D 1 92 ? 219.341 200.226 119.512 1.00 56.36 92 PRO D O 1
ATOM 10619 N N . SER D 1 93 ? 221.013 199.051 118.564 1.00 58.45 93 SER D N 1
ATOM 10620 C CA . SER D 1 93 ? 221.224 200.039 117.511 1.00 60.07 93 SER D CA 1
ATOM 10621 C C . SER D 1 93 ? 220.002 200.204 116.616 1.00 67.11 93 SER D C 1
ATOM 10622 O O . SER D 1 93 ? 219.806 201.276 116.033 1.00 70.63 93 SER D O 1
ATOM 10625 N N . GLU D 1 94 ? 219.176 199.163 116.494 1.00 65.46 94 GLU D N 1
ATOM 10626 C CA . GLU D 1 94 ? 217.982 199.247 115.663 1.00 61.95 94 GLU D CA 1
ATOM 10627 C C . GLU D 1 94 ? 216.876 200.065 116.322 1.00 64.81 94 GLU D C 1
ATOM 10628 O O . GLU D 1 94 ? 215.964 200.528 115.629 1.00 65.71 94 GLU D O 1
ATOM 10634 N N . PHE D 1 95 ? 216.954 200.284 117.635 1.00 60.53 95 PHE D N 1
ATOM 10635 C CA . PHE D 1 95 ? 215.872 200.936 118.362 1.00 56.65 95 PHE D CA 1
ATOM 10636 C C . PHE D 1 95 ? 216.363 202.156 119.132 1.00 62.10 95 PHE D C 1
ATOM 10637 O O . PHE D 1 95 ? 216.072 202.300 120.324 1.00 67.77 95 PHE D O 1
ATOM 10645 N N . ASP D 1 96 ? 217.114 203.030 118.457 1.00 66.33 96 ASP D N 1
ATOM 10646 C CA . ASP D 1 96 ? 217.580 204.296 119.031 1.00 65.84 96 ASP D CA 1
ATOM 10647 C C . ASP D 1 96 ? 218.460 204.071 120.258 1.00 72.42 96 ASP D C 1
ATOM 10648 O O . ASP D 1 96 ? 218.392 204.816 121.238 1.00 70.86 96 ASP D O 1
ATOM 10653 N N . ASN D 1 97 ? 219.300 203.035 120.196 1.00 76.38 97 ASN D N 1
ATOM 10654 C CA . ASN D 1 97 ? 220.251 202.714 121.264 1.00 70.31 97 ASN D CA 1
ATOM 10655 C C . ASN D 1 97 ? 219.551 202.552 122.612 1.00 70.54 97 ASN D C 1
ATOM 10656 O O . ASN D 1 97 ? 219.983 203.096 123.631 1.00 70.29 97 ASN D O 1
ATOM 10661 N N . GLU D 1 98 ? 218.459 201.795 122.617 1.00 64.40 98 GLU D N 1
ATOM 10662 C CA . GLU D 1 98 ? 217.729 201.474 123.835 1.00 60.85 98 GLU D CA 1
ATOM 10663 C C . GLU D 1 98 ? 218.164 200.104 124.336 1.00 57.58 98 GLU D C 1
ATOM 10664 O O . GLU D 1 98 ? 218.163 199.131 123.574 1.00 62.35 98 GLU D O 1
ATOM 10670 N N . THR D 1 99 ? 218.531 200.029 125.615 1.00 50.17 99 THR D N 1
ATOM 10671 C CA . THR D 1 99 ? 219.017 198.790 126.212 1.00 51.72 99 THR D CA 1
ATOM 10672 C C . THR D 1 99 ? 218.166 198.328 127.389 1.00 48.74 99 THR D C 1
ATOM 10673 O O . THR D 1 99 ? 218.544 197.367 128.070 1.00 52.73 99 THR D O 1
ATOM 10677 N N . GLU D 1 100 ? 217.032 198.976 127.646 1.00 50.56 100 GLU D N 1
ATOM 10678 C CA . GLU D 1 100 ? 216.183 198.601 128.766 1.00 42.35 100 GLU D CA 1
ATOM 10679 C C . GLU D 1 100 ? 214.731 198.881 128.408 1.00 46.66 100 GLU D C 1
ATOM 10680 O O . GLU D 1 100 ? 214.441 199.713 127.545 1.00 51.69 100 GLU D O 1
ATOM 10686 N N . ILE D 1 101 ? 213.826 198.174 129.087 1.00 32.48 101 ILE D N 1
ATOM 10687 C CA . ILE D 1 101 ? 212.391 198.352 128.905 1.00 33.44 101 ILE D CA 1
ATOM 10688 C C . ILE D 1 101 ? 211.679 197.764 130.115 1.00 35.63 101 ILE D C 1
ATOM 10689 O O . ILE D 1 101 ? 212.218 196.919 130.832 1.00 27.97 101 ILE D O 1
ATOM 10694 N N . MET D 1 102 ? 210.455 198.233 130.349 1.00 47.95 102 MET D N 1
ATOM 10695 C CA . MET D 1 102 ? 209.626 197.771 131.455 1.00 34.46 102 MET D CA 1
ATOM 10696 C C . MET D 1 102 ? 208.350 197.160 130.898 1.00 43.33 102 MET D C 1
ATOM 10697 O O . MET D 1 102 ? 207.701 197.753 130.031 1.00 48.91 102 MET D O 1
ATOM 10702 N N . ALA D 1 103 ? 207.995 195.978 131.395 1.00 35.26 103 ALA D N 1
ATOM 10703 C CA . ALA D 1 103 ? 206.815 195.262 130.937 1.00 23.52 103 ALA D CA 1
ATOM 10704 C C . ALA D 1 103 ? 206.045 194.716 132.131 1.00 32.94 103 ALA D C 1
ATOM 10705 O O . ALA D 1 103 ? 206.615 194.456 133.194 1.00 40.55 103 ALA D O 1
ATOM 10707 N N . ARG D 1 104 ? 204.739 194.549 131.942 1.00 40.58 104 ARG D N 1
ATOM 10708 C CA . ARG D 1 104 ? 203.895 193.984 132.985 1.00 39.97 104 ARG D CA 1
ATOM 10709 C C . ARG D 1 104 ? 204.212 192.507 133.189 1.00 42.97 104 ARG D C 1
ATOM 10710 O O . ARG D 1 104 ? 204.593 191.794 132.257 1.00 46.07 104 ARG D O 1
ATOM 10718 N N . HIS D 1 105 ? 204.051 192.050 134.434 1.00 37.53 105 HIS D N 1
ATOM 10719 C CA . HIS D 1 105 ? 204.362 190.665 134.770 1.00 34.69 105 HIS D CA 1
ATOM 10720 C C . HIS D 1 105 ? 203.440 189.670 134.074 1.00 41.81 105 HIS D C 1
ATOM 10721 O O . HIS D 1 105 ? 203.801 188.495 133.950 1.00 44.09 105 HIS D O 1
ATOM 10728 N N . ASP D 1 106 ? 202.264 190.109 133.619 1.00 49.63 106 ASP D N 1
ATOM 10729 C CA . ASP D 1 106 ? 201.353 189.205 132.926 1.00 43.00 106 ASP D CA 1
ATOM 10730 C C . ASP D 1 106 ? 201.777 188.942 131.488 1.00 47.84 106 ASP D C 1
ATOM 10731 O O . ASP D 1 106 ? 201.299 187.979 130.881 1.00 54.19 106 ASP D O 1
ATOM 10736 N N . ASP D 1 107 ? 202.657 189.774 130.930 1.00 47.04 107 ASP D N 1
ATOM 10737 C CA . ASP D 1 107 ? 203.029 189.643 129.526 1.00 42.40 107 ASP D CA 1
ATOM 10738 C C . ASP D 1 107 ? 204.033 188.523 129.283 1.00 48.87 107 ASP D C 1
ATOM 10739 O O . ASP D 1 107 ? 204.014 187.905 128.212 1.00 57.44 107 ASP D O 1
ATOM 10744 N N . ILE D 1 108 ? 204.913 188.245 130.244 1.00 41.31 108 ILE D N 1
ATOM 10745 C CA . ILE D 1 108 ? 206.031 187.337 130.035 1.00 34.96 108 ILE D CA 1
ATOM 10746 C C . ILE D 1 108 ? 205.907 186.142 130.977 1.00 36.28 108 ILE D C 1
ATOM 10747 O O . ILE D 1 108 ? 205.106 186.133 131.913 1.00 37.34 108 ILE D O 1
ATOM 10752 N N . TRP D 1 109 ? 206.721 185.125 130.706 1.00 34.01 109 TRP D N 1
ATOM 10753 C CA . TRP D 1 109 ? 206.752 183.914 131.514 1.00 27.65 109 TRP D CA 1
ATOM 10754 C C . TRP D 1 109 ? 207.566 184.134 132.782 1.00 25.62 109 TRP D C 1
ATOM 10755 O O . TRP D 1 109 ? 208.615 184.785 132.761 1.00 42.71 109 TRP D O 1
ATOM 10766 N N . LEU D 1 110 ? 207.076 183.584 133.893 1.00 17.77 110 LEU D N 1
ATOM 10767 C CA . LEU D 1 110 ? 207.749 183.701 135.176 1.00 13.29 110 LEU D CA 1
ATOM 10768 C C . LEU D 1 110 ? 207.902 182.329 135.817 1.00 26.42 110 LEU D C 1
ATOM 10769 O O . LEU D 1 110 ? 206.999 181.490 135.716 1.00 32.22 110 LEU D O 1
ATOM 10774 N N . PRO D 1 111 ? 209.030 182.069 136.476 1.00 42.47 111 PRO D N 1
ATOM 10775 C CA . PRO D 1 111 ? 209.187 180.800 137.194 1.00 34.67 111 PRO D CA 1
ATOM 10776 C C . PRO D 1 111 ? 208.241 180.712 138.380 1.00 37.19 111 PRO D C 1
ATOM 10777 O O . PRO D 1 111 ? 207.852 181.721 138.975 1.00 45.92 111 PRO D O 1
ATOM 10781 N N . ASP D 1 112 ? 207.869 179.478 138.720 1.00 41.68 112 ASP D N 1
ATOM 10782 C CA . ASP D 1 112 ? 206.922 179.227 139.807 1.00 39.89 112 ASP D CA 1
ATOM 10783 C C . ASP D 1 112 ? 207.697 178.955 141.095 1.00 36.15 112 ASP D C 1
ATOM 10784 O O . ASP D 1 112 ? 207.832 177.820 141.558 1.00 45.17 112 ASP D O 1
ATOM 10789 N N . THR D 1 113 ? 208.215 180.031 141.683 1.00 30.18 113 THR D N 1
ATOM 10790 C CA . THR D 1 113 ? 208.882 179.946 142.976 1.00 34.75 113 THR D CA 1
ATOM 10791 C C . THR D 1 113 ? 207.829 179.813 144.068 1.00 35.39 113 THR D C 1
ATOM 10792 O O . THR D 1 113 ? 206.946 180.668 144.195 1.00 40.28 113 THR D O 1
ATOM 10796 N N . THR D 1 114 ? 207.920 178.745 144.858 1.00 24.32 114 THR D N 1
ATOM 10797 C CA . THR D 1 114 ? 206.896 178.413 145.836 1.00 26.86 114 THR D CA 1
ATOM 10798 C C . THR D 1 114 ? 207.525 178.158 147.197 1.00 28.60 114 THR D C 1
ATOM 10799 O O . THR D 1 114 ? 208.586 177.534 147.295 1.00 42.23 114 THR D O 1
ATOM 10803 N N . LEU D 1 115 ? 206.866 178.650 148.244 1.00 21.63 115 LEU D N 1
ATOM 10804 C CA . LEU D 1 115 ? 207.226 178.324 149.617 1.00 22.66 115 LEU D CA 1
ATOM 10805 C C . LEU D 1 115 ? 206.510 177.035 150.004 1.00 27.26 115 LEU D C 1
ATOM 10806 O O . LEU D 1 115 ? 205.279 177.011 150.107 1.00 32.20 115 LEU D O 1
ATOM 10811 N N . TYR D 1 116 ? 207.281 175.965 150.209 1.00 24.50 116 TYR D N 1
ATOM 10812 C CA . TYR D 1 116 ? 206.686 174.644 150.392 1.00 19.67 116 TYR D CA 1
ATOM 10813 C C . TYR D 1 116 ? 205.863 174.567 151.672 1.00 28.94 116 TYR D C 1
ATOM 10814 O O . TYR D 1 116 ? 204.746 174.036 151.666 1.00 31.98 116 TYR D O 1
ATOM 10823 N N . ASN D 1 117 ? 206.389 175.089 152.775 1.00 34.83 117 ASN D N 1
ATOM 10824 C CA . ASN D 1 117 ? 205.689 175.056 154.058 1.00 22.95 117 ASN D CA 1
ATOM 10825 C C . ASN D 1 117 ? 204.941 176.368 154.296 1.00 18.74 117 ASN D C 1
ATOM 10826 O O . ASN D 1 117 ? 205.238 177.139 155.209 1.00 36.15 117 ASN D O 1
ATOM 10831 N N . SER D 1 118 ? 203.949 176.609 153.445 1.00 21.82 118 SER D N 1
ATOM 10832 C CA . SER D 1 118 ? 203.122 177.805 153.515 1.00 27.11 118 SER D CA 1
ATOM 10833 C C . SER D 1 118 ? 201.700 177.445 153.926 1.00 35.89 118 SER D C 1
ATOM 10834 O O . SER D 1 118 ? 201.151 176.421 153.506 1.00 38.05 118 SER D O 1
ATOM 10837 N N . LEU D 1 119 ? 201.104 178.301 154.756 1.00 31.81 119 LEU D N 1
ATOM 10838 C CA . LEU D 1 119 ? 199.748 178.104 155.251 1.00 30.32 119 LEU D CA 1
ATOM 10839 C C . LEU D 1 119 ? 198.738 179.015 154.559 1.00 29.71 119 LEU D C 1
ATOM 10840 O O . LEU D 1 119 ? 197.598 179.132 155.018 1.00 33.94 119 LEU D O 1
ATOM 10845 N N . GLU D 1 120 ? 199.134 179.662 153.466 1.00 45.69 120 GLU D N 1
ATOM 10846 C CA . GLU D 1 120 ? 198.265 180.563 152.722 1.00 48.23 120 GLU D CA 1
ATOM 10847 C C . GLU D 1 120 ? 198.074 180.022 151.313 1.00 51.54 120 GLU D C 1
ATOM 10848 O O . GLU D 1 120 ? 199.053 179.732 150.618 1.00 51.71 120 GLU D O 1
ATOM 10854 N N . MET D 1 121 ? 196.815 179.886 150.896 1.00 45.79 121 MET D N 1
ATOM 10855 C CA . MET D 1 121 ? 196.492 179.314 149.596 1.00 47.92 121 MET D CA 1
ATOM 10856 C C . MET D 1 121 ? 196.231 180.356 148.518 1.00 50.57 121 MET D C 1
ATOM 10857 O O . MET D 1 121 ? 196.295 180.020 147.330 1.00 49.91 121 MET D O 1
ATOM 10862 N N . ASP D 1 122 ? 195.944 181.599 148.892 1.00 63.16 122 ASP D N 1
ATOM 10863 C CA . ASP D 1 122 ? 195.667 182.661 147.934 1.00 60.69 122 ASP D CA 1
ATOM 10864 C C . ASP D 1 122 ? 196.889 183.561 147.805 1.00 59.54 122 ASP D C 1
ATOM 10865 O O . ASP D 1 122 ? 197.376 184.101 148.802 1.00 63.27 122 ASP D O 1
ATOM 10870 N N . ASP D 1 123 ? 197.376 183.722 146.575 1.00 56.99 123 ASP D N 1
ATOM 10871 C CA . ASP D 1 123 ? 198.569 184.517 146.320 1.00 61.70 123 ASP D CA 1
ATOM 10872 C C . ASP D 1 123 ? 198.280 186.005 146.179 1.00 60.85 123 ASP D C 1
ATOM 10873 O O . ASP D 1 123 ? 199.227 186.798 146.120 1.00 61.48 123 ASP D O 1
ATOM 10878 N N . SER D 1 124 ? 197.009 186.403 146.123 1.00 57.99 124 SER D N 1
ATOM 10879 C CA . SER D 1 124 ? 196.673 187.818 146.026 1.00 56.88 124 SER D CA 1
ATOM 10880 C C . SER D 1 124 ? 196.757 188.534 147.366 1.00 56.04 124 SER D C 1
ATOM 10881 O O . SER D 1 124 ? 196.803 189.768 147.392 1.00 58.43 124 SER D O 1
ATOM 10884 N N . ALA D 1 125 ? 196.780 187.793 148.473 1.00 52.44 125 ALA D N 1
ATOM 10885 C CA . ALA D 1 125 ? 196.880 188.376 149.803 1.00 56.60 125 ALA D CA 1
ATOM 10886 C C . ALA D 1 125 ? 198.263 188.220 150.418 1.00 57.50 125 ALA D C 1
ATOM 10887 O O . ALA D 1 125 ? 198.456 188.600 151.578 1.00 63.47 125 ALA D O 1
ATOM 10889 N N . SER D 1 126 ? 199.227 187.672 149.680 1.00 39.19 126 SER D N 1
ATOM 10890 C CA . SER D 1 126 ? 200.576 187.462 150.190 1.00 43.55 126 SER D CA 1
ATOM 10891 C C . SER D 1 126 ? 201.652 187.875 149.194 1.00 41.46 126 SER D C 1
ATOM 10892 O O . SER D 1 126 ? 202.839 187.631 149.444 1.00 42.95 126 SER D O 1
ATOM 10895 N N . LYS D 1 127 ? 201.275 188.494 148.078 1.00 38.82 127 LYS D N 1
ATOM 10896 C CA . LYS D 1 127 ? 202.241 188.879 147.059 1.00 31.07 127 LYS D CA 1
ATOM 10897 C C . LYS D 1 127 ? 201.658 190.021 146.240 1.00 40.21 127 LYS D C 1
ATOM 10898 O O . LYS D 1 127 ? 200.441 190.214 146.189 1.00 43.27 127 LYS D O 1
ATOM 10904 N N . LYS D 1 128 ? 202.547 190.780 145.601 1.00 40.58 128 LYS D N 1
ATOM 10905 C CA . LYS D 1 128 ? 202.135 191.916 144.780 1.00 39.84 128 LYS D CA 1
ATOM 10906 C C . LYS D 1 128 ? 203.148 192.091 143.658 1.00 35.86 128 LYS D C 1
ATOM 10907 O O . LYS D 1 128 ? 204.238 192.624 143.885 1.00 42.52 128 LYS D O 1
ATOM 10913 N N . LEU D 1 129 ? 202.789 191.653 142.455 1.00 28.37 129 LEU D N 1
ATOM 10914 C CA . LEU D 1 129 ? 203.639 191.772 141.281 1.00 28.92 129 LEU D CA 1
ATOM 10915 C C . LEU D 1 129 ? 203.094 192.848 140.351 1.00 38.28 129 LEU D C 1
ATOM 10916 O O . LEU D 1 129 ? 201.916 192.833 139.981 1.00 48.90 129 LEU D O 1
ATOM 10921 N N . THR D 1 130 ? 203.962 193.786 139.974 1.00 36.09 130 THR D N 1
ATOM 10922 C CA . THR D 1 130 ? 203.538 194.901 139.135 1.00 39.10 130 THR D CA 1
ATOM 10923 C C . THR D 1 130 ? 204.246 194.916 137.785 1.00 34.57 130 THR D C 1
ATOM 10924 O O . THR D 1 130 ? 203.591 194.948 136.738 1.00 38.49 130 THR D O 1
ATOM 10928 N N . HIS D 1 131 ? 205.578 194.887 137.792 1.00 21.12 131 HIS D N 1
ATOM 10929 C CA . HIS D 1 131 ? 206.360 195.059 136.577 1.00 19.81 131 HIS D CA 1
ATOM 10930 C C . HIS D 1 131 ? 207.644 194.245 136.649 1.00 32.10 131 HIS D C 1
ATOM 10931 O O . HIS D 1 131 ? 208.085 193.826 137.722 1.00 40.35 131 HIS D O 1
ATOM 10938 N N . VAL D 1 132 ? 208.239 194.027 135.477 1.00 26.21 132 VAL D N 1
ATOM 10939 C CA . VAL D 1 132 ? 209.540 193.383 135.348 1.00 35.15 132 VAL D CA 1
ATOM 10940 C C . VAL D 1 132 ? 210.420 194.260 134.469 1.00 28.18 132 VAL D C 1
ATOM 10941 O O . VAL D 1 132 ? 209.930 195.067 133.674 1.00 39.22 132 VAL D O 1
ATOM 10945 N N . LYS D 1 133 ? 211.732 194.103 134.622 1.00 18.39 133 LYS D N 1
ATOM 10946 C CA . LYS D 1 133 ? 212.711 194.867 133.863 1.00 24.03 133 LYS D CA 1
ATOM 10947 C C . LYS D 1 133 ? 213.509 193.928 132.970 1.00 30.27 133 LYS D C 1
ATOM 10948 O O . LYS D 1 133 ? 214.008 192.898 133.435 1.00 33.52 133 LYS D O 1
ATOM 10954 N N . LEU D 1 134 ? 213.628 194.286 131.695 1.00 32.70 134 LEU D N 1
ATOM 10955 C CA . LEU D 1 134 ? 214.346 193.487 130.712 1.00 24.68 134 LEU D CA 1
ATOM 10956 C C . LEU D 1 134 ? 215.557 194.260 130.208 1.00 27.04 134 LEU D C 1
ATOM 10957 O O . LEU D 1 134 ? 215.424 195.400 129.751 1.00 39.38 134 LEU D O 1
ATOM 10962 N N . THR D 1 135 ? 216.730 193.636 130.290 1.00 33.59 135 THR D N 1
ATOM 10963 C CA . THR D 1 135 ? 217.969 194.199 129.766 1.00 30.76 135 THR D CA 1
ATOM 10964 C C . THR D 1 135 ? 218.498 193.262 128.691 1.00 30.68 135 THR D C 1
ATOM 10965 O O . THR D 1 135 ? 218.760 192.086 128.965 1.00 47.23 135 THR D O 1
ATOM 10969 N N . THR D 1 136 ? 218.658 193.783 127.478 1.00 26.42 136 THR D N 1
ATOM 10970 C CA . THR D 1 136 ? 219.030 192.946 126.348 1.00 27.46 136 THR D CA 1
ATOM 10971 C C . THR D 1 136 ? 220.476 192.470 126.463 1.00 36.13 136 THR D C 1
ATOM 10972 O O . THR D 1 136 ? 221.340 193.146 127.026 1.00 41.42 136 THR D O 1
ATOM 10976 N N . LEU D 1 137 ? 220.723 191.272 125.933 1.00 39.46 137 LEU D N 1
ATOM 10977 C CA . LEU D 1 137 ? 222.058 190.698 125.854 1.00 32.26 137 LEU D CA 1
ATOM 10978 C C . LEU D 1 137 ? 222.505 190.457 124.420 1.00 39.85 137 LEU D C 1
ATOM 10979 O O . LEU D 1 137 ? 223.575 189.878 124.206 1.00 45.91 137 LEU D O 1
ATOM 10984 N N . GLY D 1 138 ? 221.716 190.883 123.438 1.00 36.85 138 GLY D N 1
ATOM 10985 C CA . GLY D 1 138 ? 221.996 190.605 122.044 1.00 31.76 138 GLY D CA 1
ATOM 10986 C C . GLY D 1 138 ? 220.754 190.140 121.312 1.00 36.95 138 GLY D C 1
ATOM 10987 O O . GLY D 1 138 ? 219.762 189.767 121.944 1.00 49.49 138 GLY D O 1
ATOM 10988 N N . LYS D 1 139 ? 220.791 190.163 119.977 1.00 43.96 139 LYS D N 1
ATOM 10989 C CA . LYS D 1 139 ? 219.617 189.774 119.201 1.00 49.24 139 LYS D CA 1
ATOM 10990 C C . LYS D 1 139 ? 219.281 188.301 119.398 1.00 55.68 139 LYS D C 1
ATOM 10991 O O . LYS D 1 139 ? 218.105 187.936 119.523 1.00 53.22 139 LYS D O 1
ATOM 10997 N N . ASN D 1 140 ? 220.296 187.438 119.428 1.00 60.19 140 ASN D N 1
ATOM 10998 C CA . ASN D 1 140 ? 220.099 186.000 119.559 1.00 58.97 140 ASN D CA 1
ATOM 10999 C C . ASN D 1 140 ? 220.585 185.464 120.902 1.00 54.88 140 ASN D C 1
ATOM 11000 O O . ASN D 1 140 ? 220.768 184.251 121.052 1.00 53.83 140 ASN D O 1
ATOM 11005 N N . GLN D 1 141 ? 220.795 186.341 121.884 1.00 50.19 141 GLN D N 1
ATOM 11006 C CA . GLN D 1 141 ? 221.268 185.932 123.198 1.00 49.91 141 GLN D CA 1
ATOM 11007 C C . GLN D 1 141 ? 220.225 186.083 124.295 1.00 54.08 141 GLN D C 1
ATOM 11008 O O . GLN D 1 141 ? 220.472 185.641 125.423 1.00 58.04 141 GLN D O 1
ATOM 11014 N N . GLY D 1 142 ? 219.079 186.685 124.004 1.00 45.10 142 GLY D N 1
ATOM 11015 C CA . GLY D 1 142 ? 218.052 186.865 125.006 1.00 33.35 142 GLY D CA 1
ATOM 11016 C C . GLY D 1 142 ? 218.251 188.117 125.834 1.00 33.31 142 GLY D C 1
ATOM 11017 O O . GLY D 1 142 ? 219.069 188.991 125.533 1.00 42.25 142 GLY D O 1
ATOM 11018 N N . ALA D 1 143 ? 217.471 188.198 126.910 1.00 22.92 143 ALA D N 1
ATOM 11019 C CA . ALA D 1 143 ? 217.499 189.341 127.809 1.00 22.70 143 ALA D CA 1
ATOM 11020 C C . ALA D 1 143 ? 217.498 188.871 129.256 1.00 29.53 143 ALA D C 1
ATOM 11021 O O . ALA D 1 143 ? 217.014 187.782 129.574 1.00 30.47 143 ALA D O 1
ATOM 11023 N N . MET D 1 144 ? 218.047 189.710 130.131 1.00 30.96 144 MET D N 1
ATOM 11024 C CA . MET D 1 144 ? 218.065 189.445 131.563 1.00 25.24 144 MET D CA 1
ATOM 11025 C C . MET D 1 144 ? 216.803 190.013 132.199 1.00 29.69 144 MET D C 1
ATOM 11026 O O . MET D 1 144 ? 216.476 191.187 132.003 1.00 31.72 144 MET D O 1
ATOM 11031 N N . VAL D 1 145 ? 216.099 189.178 132.960 1.00 25.17 145 VAL D N 1
ATOM 11032 C CA . VAL D 1 145 ? 214.829 189.545 133.577 1.00 22.79 145 VAL D CA 1
ATOM 11033 C C . VAL D 1 145 ? 215.027 189.633 135.083 1.00 25.06 145 VAL D C 1
ATOM 11034 O O . VAL D 1 145 ? 215.571 188.709 135.700 1.00 26.92 145 VAL D O 1
ATOM 11038 N N . GLU D 1 146 ? 214.585 190.743 135.671 1.00 34.18 146 GLU D N 1
ATOM 11039 C CA . GLU D 1 146 ? 214.660 190.961 137.109 1.00 30.69 146 GLU D CA 1
ATOM 11040 C C . GLU D 1 146 ? 213.266 191.262 137.634 1.00 34.31 146 GLU D C 1
ATOM 11041 O O . GLU D 1 146 ? 212.546 192.082 137.056 1.00 36.25 146 GLU D O 1
ATOM 11047 N N . LEU D 1 147 ? 212.886 190.600 138.726 1.00 33.61 147 LEU D N 1
ATOM 11048 C CA . LEU D 1 147 ? 211.561 190.750 139.314 1.00 23.05 147 LEU D CA 1
ATOM 11049 C C . LEU D 1 147 ? 211.704 190.975 140.811 1.00 21.59 147 LEU D C 1
ATOM 11050 O O . LEU D 1 147 ? 212.232 190.115 141.523 1.00 29.11 147 LEU D O 1
ATOM 11055 N N . LEU D 1 148 ? 211.234 192.128 141.282 1.00 29.97 148 LEU D N 1
ATOM 11056 C CA . LEU D 1 148 ? 211.257 192.483 142.694 1.00 19.15 148 LEU D CA 1
ATOM 11057 C C . LEU D 1 148 ? 209.840 192.786 143.158 1.00 21.98 148 LEU D C 1
ATOM 11058 O O . LEU D 1 148 ? 209.094 193.498 142.477 1.00 33.21 148 LEU D O 1
ATOM 11063 N N . TYR D 1 149 ? 209.469 192.245 144.318 1.00 14.02 149 TYR D N 1
ATOM 11064 C CA . TYR D 1 149 ? 208.110 192.392 144.818 1.00 23.77 149 TYR D CA 1
ATOM 11065 C C . TYR D 1 149 ? 208.118 192.213 146.327 1.00 27.44 149 TYR D C 1
ATOM 11066 O O . TYR D 1 149 ? 208.932 191.442 146.849 1.00 26.09 149 TYR D O 1
ATOM 11075 N N . PRO D 1 150 ? 207.238 192.901 147.049 1.00 29.46 150 PRO D N 1
ATOM 11076 C CA . PRO D 1 150 ? 207.061 192.624 148.476 1.00 20.50 150 PRO D CA 1
ATOM 11077 C C . PRO D 1 150 ? 206.107 191.463 148.704 1.00 17.64 150 PRO D C 1
ATOM 11078 O O . PRO D 1 150 ? 205.251 191.148 147.876 1.00 35.33 150 PRO D O 1
ATOM 11082 N N . THR D 1 151 ? 206.267 190.819 149.858 1.00 23.07 151 THR D N 1
ATOM 11083 C CA . THR D 1 151 ? 205.468 189.643 150.169 1.00 33.67 151 THR D CA 1
ATOM 11084 C C . THR D 1 151 ? 205.296 189.518 151.675 1.00 16.91 151 THR D C 1
ATOM 11085 O O . THR D 1 151 ? 206.065 190.076 152.460 1.00 31.03 151 THR D O 1
ATOM 11089 N N . ILE D 1 152 ? 204.261 188.776 152.063 1.00 20.77 152 ILE D N 1
ATOM 11090 C CA . ILE D 1 152 ? 203.999 188.430 153.455 1.00 25.24 152 ILE D CA 1
ATOM 11091 C C . ILE D 1 152 ? 203.911 186.913 153.534 1.00 26.72 152 ILE D C 1
ATOM 11092 O O . ILE D 1 152 ? 203.068 186.302 152.868 1.00 35.73 152 ILE D O 1
ATOM 11097 N N . TYR D 1 153 ? 204.779 186.307 154.339 1.00 22.71 153 TYR D N 1
ATOM 11098 C CA . TYR D 1 153 ? 204.892 184.856 154.416 1.00 14.17 153 TYR D CA 1
ATOM 11099 C C . TYR D 1 153 ? 204.224 184.339 155.683 1.00 18.12 153 TYR D C 1
ATOM 11100 O O . TYR D 1 153 ? 204.430 184.888 156.770 1.00 27.45 153 TYR D O 1
ATOM 11109 N N . LYS D 1 154 ? 203.428 183.284 155.535 1.00 27.89 154 LYS D N 1
ATOM 11110 C CA . LYS D 1 154 ? 202.818 182.570 156.654 1.00 24.04 154 LYS D CA 1
ATOM 11111 C C . LYS D 1 154 ? 203.493 181.203 156.722 1.00 25.32 154 LYS D C 1
ATOM 11112 O O . LYS D 1 154 ? 203.105 180.273 156.011 1.00 42.18 154 LYS D O 1
ATOM 11118 N N . ILE D 1 155 ? 204.503 181.088 157.581 1.00 24.61 155 ILE D N 1
ATOM 11119 C CA . ILE D 1 155 ? 205.381 179.925 157.631 1.00 30.58 155 ILE D CA 1
ATOM 11120 C C . ILE D 1 155 ? 205.012 179.081 158.841 1.00 31.48 155 ILE D C 1
ATOM 11121 O O . ILE D 1 155 ? 204.973 179.586 159.969 1.00 44.40 155 ILE D O 1
ATOM 11126 N N . SER D 1 156 ? 204.754 177.797 158.607 1.00 30.51 156 SER D N 1
ATOM 11127 C CA . SER D 1 156 ? 204.438 176.859 159.677 1.00 38.11 156 SER D CA 1
ATOM 11128 C C . SER D 1 156 ? 205.722 176.188 160.150 1.00 36.62 156 SER D C 1
ATOM 11129 O O . SER D 1 156 ? 206.373 175.471 159.383 1.00 38.55 156 SER D O 1
ATOM 11132 N N . CYS D 1 157 ? 206.084 176.420 161.410 1.00 45.51 157 CYS D N 1
ATOM 11133 C CA . CYS D 1 157 ? 207.277 175.837 162.001 1.00 52.52 157 CYS D CA 1
ATOM 11134 C C . CYS D 1 157 ? 206.952 175.290 163.383 1.00 50.14 157 CYS D C 1
ATOM 11135 O O . CYS D 1 157 ? 206.108 175.831 164.101 1.00 53.42 157 CYS D O 1
ATOM 11138 N N . LEU D 1 158 ? 207.632 174.205 163.747 1.00 49.53 158 LEU D N 1
ATOM 11139 C CA . LEU D 1 158 ? 207.434 173.583 165.048 1.00 50.58 158 LEU D CA 1
ATOM 11140 C C . LEU D 1 158 ? 208.122 174.407 166.128 1.00 53.27 158 LEU D C 1
ATOM 11141 O O . LEU D 1 158 ? 209.289 174.784 165.986 1.00 52.05 158 LEU D O 1
ATOM 11146 N N . LEU D 1 159 ? 207.398 174.686 167.208 1.00 46.82 159 LEU D N 1
ATOM 11147 C CA . LEU D 1 159 ? 207.893 175.507 168.303 1.00 45.51 159 LEU D CA 1
ATOM 11148 C C . LEU D 1 159 ? 208.034 174.660 169.559 1.00 44.40 159 LEU D C 1
ATOM 11149 O O . LEU D 1 159 ? 207.119 173.907 169.911 1.00 52.09 159 LEU D O 1
ATOM 11154 N N . ASN D 1 160 ? 209.176 174.785 170.230 1.00 46.64 160 ASN D N 1
ATOM 11155 C CA . ASN D 1 160 ? 209.453 174.079 171.476 1.00 48.28 160 ASN D CA 1
ATOM 11156 C C . ASN D 1 160 ? 209.370 175.085 172.617 1.00 53.12 160 ASN D C 1
ATOM 11157 O O . ASN D 1 160 ? 210.180 176.016 172.692 1.00 52.05 160 ASN D O 1
ATOM 11162 N N . LEU D 1 161 ? 208.395 174.896 173.503 1.00 50.81 161 LEU D N 1
ATOM 11163 C CA . LEU D 1 161 ? 208.150 175.804 174.622 1.00 46.17 161 LEU D CA 1
ATOM 11164 C C . LEU D 1 161 ? 208.593 175.204 175.950 1.00 43.84 161 LEU D C 1
ATOM 11165 O O . LEU D 1 161 ? 207.993 175.471 176.995 1.00 52.07 161 LEU D O 1
ATOM 11170 N N . LYS D 1 162 ? 209.646 174.385 175.934 1.00 45.20 162 LYS D N 1
ATOM 11171 C CA . LYS D 1 162 ? 210.133 173.756 177.155 1.00 44.09 162 LYS D CA 1
ATOM 11172 C C . LYS D 1 162 ? 210.822 174.743 178.089 1.00 48.38 162 LYS D C 1
ATOM 11173 O O . LYS D 1 162 ? 210.703 174.609 179.312 1.00 48.16 162 LYS D O 1
ATOM 11179 N N . TYR D 1 163 ? 211.531 175.733 177.545 1.00 53.84 163 TYR D N 1
ATOM 11180 C CA . TYR D 1 163 ? 212.286 176.689 178.344 1.00 38.87 163 TYR D CA 1
ATOM 11181 C C . TYR D 1 163 ? 211.616 178.058 178.403 1.00 36.68 163 TYR D C 1
ATOM 11182 O O . TYR D 1 163 ? 212.298 179.066 178.607 1.00 48.49 163 TYR D O 1
ATOM 11191 N N . PHE D 1 164 ? 210.300 178.112 178.229 1.00 37.47 164 PHE D N 1
ATOM 11192 C CA . PHE D 1 164 ? 209.593 179.384 178.281 1.00 35.54 164 PHE D CA 1
ATOM 11193 C C . PHE D 1 164 ? 209.742 180.004 179.669 1.00 44.37 164 PHE D C 1
ATOM 11194 O O . PHE D 1 164 ? 209.660 179.293 180.678 1.00 52.20 164 PHE D O 1
ATOM 11202 N N . PRO D 1 165 ? 209.961 181.324 179.764 1.00 36.60 165 PRO D N 1
ATOM 11203 C CA . PRO D 1 165 ? 210.076 182.307 178.678 1.00 34.19 165 PRO D CA 1
ATOM 11204 C C . PRO D 1 165 ? 211.508 182.543 178.202 1.00 37.00 165 PRO D C 1
ATOM 11205 O O . PRO D 1 165 ? 211.790 183.564 177.579 1.00 44.21 165 PRO D O 1
ATOM 11209 N N . PHE D 1 166 ? 212.437 181.629 178.478 1.00 42.40 166 PHE D N 1
ATOM 11210 C CA . PHE D 1 166 ? 213.826 181.761 178.052 1.00 34.53 166 PHE D CA 1
ATOM 11211 C C . PHE D 1 166 ? 214.121 180.908 176.821 1.00 34.02 166 PHE D C 1
ATOM 11212 O O . PHE D 1 166 ? 215.232 180.399 176.662 1.00 44.19 166 PHE D O 1
ATOM 11220 N N . ASP D 1 167 ? 213.134 180.747 175.944 1.00 29.34 167 ASP D N 1
ATOM 11221 C CA . ASP D 1 167 ? 213.239 179.830 174.819 1.00 38.41 167 ASP D CA 1
ATOM 11222 C C . ASP D 1 167 ? 213.732 180.543 173.566 1.00 34.17 167 ASP D C 1
ATOM 11223 O O . ASP D 1 167 ? 213.507 181.743 173.387 1.00 37.22 167 ASP D O 1
ATOM 11228 N N . THR D 1 168 ? 214.406 179.788 172.701 1.00 31.95 168 THR D N 1
ATOM 11229 C CA . THR D 1 168 ? 214.810 180.249 171.380 1.00 35.76 168 THR D CA 1
ATOM 11230 C C . THR D 1 168 ? 214.242 179.292 170.342 1.00 34.09 168 THR D C 1
ATOM 11231 O O . THR D 1 168 ? 214.205 178.078 170.568 1.00 37.86 168 THR D O 1
ATOM 11235 N N . GLN D 1 169 ? 213.791 179.836 169.215 1.00 29.59 169 GLN D N 1
ATOM 11236 C CA . GLN D 1 169 ? 213.124 179.054 168.187 1.00 37.07 169 GLN D CA 1
ATOM 11237 C C . GLN D 1 169 ? 213.860 179.178 166.860 1.00 30.91 169 GLN D C 1
ATOM 11238 O O . GLN D 1 169 ? 214.560 180.163 166.606 1.00 30.96 169 GLN D O 1
ATOM 11244 N N . THR D 1 170 ? 213.693 178.162 166.015 1.00 44.95 170 THR D N 1
ATOM 11245 C CA . THR D 1 170 ? 214.298 178.135 164.688 1.00 44.32 170 THR D CA 1
ATOM 11246 C C . THR D 1 170 ? 213.275 177.594 163.702 1.00 43.80 170 THR D C 1
ATOM 11247 O O . THR D 1 170 ? 212.875 176.430 163.799 1.00 52.12 170 THR D O 1
ATOM 11251 N N . CYS D 1 171 ? 212.855 178.433 162.760 1.00 46.60 171 CYS D N 1
ATOM 11252 C CA . CYS D 1 171 ? 211.891 178.055 161.736 1.00 57.27 171 CYS D CA 1
ATOM 11253 C C . CYS D 1 171 ? 212.555 178.093 160.368 1.00 51.43 171 CYS D C 1
ATOM 11254 O O . CYS D 1 171 ? 213.337 179.002 160.071 1.00 51.57 171 CYS D O 1
ATOM 11257 N N . ARG D 1 172 ? 212.237 177.104 159.540 1.00 45.84 172 ARG D N 1
ATOM 11258 C CA . ARG D 1 172 ? 212.851 176.939 158.232 1.00 35.37 172 ARG D CA 1
ATOM 11259 C C . ARG D 1 172 ? 211.907 177.389 157.123 1.00 36.33 172 ARG D C 1
ATOM 11260 O O . ARG D 1 172 ? 210.694 177.176 157.187 1.00 43.92 172 ARG D O 1
ATOM 11268 N N . MET D 1 173 ? 212.483 178.019 156.103 1.00 29.76 173 MET D N 1
ATOM 11269 C CA . MET D 1 173 ? 211.769 178.388 154.889 1.00 22.58 173 MET D CA 1
ATOM 11270 C C . MET D 1 173 ? 212.351 177.602 153.724 1.00 26.17 173 MET D C 1
ATOM 11271 O O . MET D 1 173 ? 213.562 177.646 153.487 1.00 32.72 173 MET D O 1
ATOM 11276 N N . THR D 1 174 ? 211.493 176.885 153.006 1.00 35.92 174 THR D N 1
ATOM 11277 C CA . THR D 1 174 ? 211.903 176.050 151.886 1.00 32.54 174 THR D CA 1
ATOM 11278 C C . THR D 1 174 ? 211.349 176.629 150.592 1.00 24.15 174 THR D C 1
ATOM 11279 O O . THR D 1 174 ? 210.144 176.878 150.483 1.00 25.33 174 THR D O 1
ATOM 11283 N N . PHE D 1 175 ? 212.230 176.841 149.617 1.00 25.64 175 PHE D N 1
ATOM 11284 C CA . PHE D 1 175 ? 211.862 177.408 148.329 1.00 18.54 175 PHE D CA 1
ATOM 11285 C C . PHE D 1 175 ? 212.289 176.469 147.210 1.00 28.30 175 PHE D C 1
ATOM 11286 O O . PHE D 1 175 ? 213.277 175.738 147.333 1.00 35.93 175 PHE D O 1
ATOM 11294 N N . GLY D 1 176 ? 211.537 176.495 146.116 1.00 32.92 176 GLY D N 1
ATOM 11295 C CA . GLY D 1 176 ? 211.848 175.652 144.982 1.00 26.83 176 GLY D CA 1
ATOM 11296 C C . GLY D 1 176 ? 210.753 175.730 143.938 1.00 27.79 176 GLY D C 1
ATOM 11297 O O . GLY D 1 176 ? 209.843 176.558 144.023 1.00 36.84 176 GLY D O 1
ATOM 11298 N N . SER D 1 177 ? 210.862 174.846 142.951 1.00 34.16 177 SER D N 1
ATOM 11299 C CA . SER D 1 177 ? 209.898 174.756 141.862 1.00 26.46 177 SER D CA 1
ATOM 11300 C C . SER D 1 177 ? 208.890 173.657 142.170 1.00 36.69 177 SER D C 1
ATOM 11301 O O . SER D 1 177 ? 209.270 172.548 142.559 1.00 43.97 177 SER D O 1
ATOM 11304 N N . TRP D 1 178 ? 207.605 173.970 141.993 1.00 35.15 178 TRP D N 1
ATOM 11305 C CA . TRP D 1 178 ? 206.556 173.022 142.352 1.00 26.10 178 TRP D CA 1
ATOM 11306 C C . TRP D 1 178 ? 206.442 171.881 141.347 1.00 32.70 178 TRP D C 1
ATOM 11307 O O . TRP D 1 178 ? 206.113 170.753 141.733 1.00 38.05 178 TRP D O 1
ATOM 11318 N N . SER D 1 179 ? 206.702 172.145 140.065 1.00 31.95 179 SER D N 1
ATOM 11319 C CA . SER D 1 179 ? 206.454 171.163 139.019 1.00 34.44 179 SER D CA 1
ATOM 11320 C C . SER D 1 179 ? 207.642 170.879 138.112 1.00 37.16 179 SER D C 1
ATOM 11321 O O . SER D 1 179 ? 207.599 169.890 137.372 1.00 37.72 179 SER D O 1
ATOM 11324 N N . PHE D 1 180 ? 208.689 171.699 138.140 1.00 37.56 180 PHE D N 1
ATOM 11325 C CA . PHE D 1 180 ? 209.809 171.569 137.216 1.00 30.58 180 PHE D CA 1
ATOM 11326 C C . PHE D 1 180 ? 211.015 170.978 137.931 1.00 38.64 180 PHE D C 1
ATOM 11327 O O . PHE D 1 180 ? 211.378 171.426 139.025 1.00 51.74 180 PHE D O 1
ATOM 11335 N N . ASP D 1 181 ? 211.630 169.973 137.311 1.00 36.09 181 ASP D N 1
ATOM 11336 C CA . ASP D 1 181 ? 212.860 169.388 137.816 1.00 35.10 181 ASP D CA 1
ATOM 11337 C C . ASP D 1 181 ? 214.051 170.279 137.465 1.00 41.12 181 ASP D C 1
ATOM 11338 O O . ASP D 1 181 ? 213.946 171.219 136.673 1.00 46.87 181 ASP D O 1
ATOM 11343 N N . ASN D 1 182 ? 215.203 169.974 138.064 1.00 43.74 182 ASN D N 1
ATOM 11344 C CA . ASN D 1 182 ? 216.387 170.810 137.892 1.00 39.66 182 ASN D CA 1
ATOM 11345 C C . ASN D 1 182 ? 216.986 170.735 136.490 1.00 39.83 182 ASN D C 1
ATOM 11346 O O . ASN D 1 182 ? 217.855 171.551 136.165 1.00 52.61 182 ASN D O 1
ATOM 11351 N N . SER D 1 183 ? 216.552 169.788 135.659 1.00 42.67 183 SER D N 1
ATOM 11352 C CA . SER D 1 183 ? 216.980 169.766 134.267 1.00 39.48 183 SER D CA 1
ATOM 11353 C C . SER D 1 183 ? 216.312 170.855 133.439 1.00 46.51 183 SER D C 1
ATOM 11354 O O . SER D 1 183 ? 216.729 171.090 132.299 1.00 39.45 183 SER D O 1
ATOM 11357 N N . LEU D 1 184 ? 215.293 171.517 133.983 1.00 49.83 184 LEU D N 1
ATOM 11358 C CA . LEU D 1 184 ? 214.613 172.627 133.328 1.00 40.42 184 LEU D CA 1
ATOM 11359 C C . LEU D 1 184 ? 214.836 173.948 134.045 1.00 36.69 184 LEU D C 1
ATOM 11360 O O . LEU D 1 184 ? 215.189 174.946 133.408 1.00 40.85 184 LEU D O 1
ATOM 11365 N N . ILE D 1 185 ? 214.639 173.983 135.362 1.00 33.90 185 ILE D N 1
ATOM 11366 C CA . ILE D 1 185 ? 214.822 175.186 136.163 1.00 35.11 185 ILE D CA 1
ATOM 11367 C C . ILE D 1 185 ? 215.724 174.850 137.342 1.00 34.59 185 ILE D C 1
ATOM 11368 O O . ILE D 1 185 ? 215.455 173.898 138.083 1.00 36.16 185 ILE D O 1
ATOM 11373 N N . ASP D 1 186 ? 216.784 175.633 137.520 1.00 38.66 186 ASP D N 1
ATOM 11374 C CA . ASP D 1 186 ? 217.712 175.468 138.629 1.00 31.23 186 ASP D CA 1
ATOM 11375 C C . ASP D 1 186 ? 217.706 176.723 139.492 1.00 31.76 186 ASP D C 1
ATOM 11376 O O . ASP D 1 186 ? 217.506 177.835 138.997 1.00 38.94 186 ASP D O 1
ATOM 11381 N N . TYR D 1 187 ? 217.930 176.535 140.791 1.00 31.74 187 TYR D N 1
ATOM 11382 C CA . TYR D 1 187 ? 217.867 177.616 141.763 1.00 26.47 187 TYR D CA 1
ATOM 11383 C C . TYR D 1 187 ? 219.201 177.756 142.483 1.00 25.88 187 TYR D C 1
ATOM 11384 O O . TYR D 1 187 ? 219.818 176.759 142.871 1.00 37.05 187 TYR D O 1
ATOM 11393 N N . PHE D 1 188 ? 219.638 178.998 142.659 1.00 23.97 188 PHE D N 1
ATOM 11394 C CA . PHE D 1 188 ? 220.846 179.322 143.399 1.00 24.26 188 PHE D CA 1
ATOM 11395 C C . PHE D 1 188 ? 220.575 180.479 144.347 1.00 27.49 188 PHE D C 1
ATOM 11396 O O . PHE D 1 188 ? 219.800 181.384 144.024 1.00 31.72 188 PHE D O 1
ATOM 11404 N N . PRO D 1 189 ? 221.196 180.474 145.523 1.00 42.85 189 PRO D N 1
ATOM 11405 C CA . PRO D 1 189 ? 220.984 181.558 146.485 1.00 32.70 189 PRO D CA 1
ATOM 11406 C C . PRO D 1 189 ? 221.918 182.738 146.249 1.00 36.19 189 PRO D C 1
ATOM 11407 O O . PRO D 1 189 ? 223.019 182.605 145.711 1.00 44.05 189 PRO D O 1
ATOM 11411 N N . ARG D 1 190 ? 221.447 183.909 146.669 1.00 44.49 190 ARG D N 1
ATOM 11412 C CA . ARG D 1 190 ? 222.231 185.137 146.626 1.00 43.97 190 ARG D CA 1
ATOM 11413 C C . ARG D 1 190 ? 222.269 185.721 148.029 1.00 50.72 190 ARG D C 1
ATOM 11414 O O . ARG D 1 190 ? 221.218 185.983 148.622 1.00 57.34 190 ARG D O 1
ATOM 11422 N N . THR D 1 191 ? 223.472 185.925 148.555 1.00 54.51 191 THR D N 1
ATOM 11423 C CA . THR D 1 191 ? 223.666 186.349 149.932 1.00 58.51 191 THR D CA 1
ATOM 11424 C C . THR D 1 191 ? 224.133 187.797 149.989 1.00 57.04 191 THR D C 1
ATOM 11425 O O . THR D 1 191 ? 224.625 188.359 149.007 1.00 50.77 191 THR D O 1
ATOM 11429 N N . PHE D 1 192 ? 223.968 188.398 151.165 1.00 57.20 192 PHE D N 1
ATOM 11430 C CA . PHE D 1 192 ? 224.362 189.774 151.411 1.00 58.85 192 PHE D CA 1
ATOM 11431 C C . PHE D 1 192 ? 225.657 189.808 152.221 1.00 60.64 192 PHE D C 1
ATOM 11432 O O . PHE D 1 192 ? 226.247 188.775 152.548 1.00 63.11 192 PHE D O 1
ATOM 11440 N N . THR D 1 193 ? 226.105 191.024 152.542 1.00 66.98 193 THR D N 1
ATOM 11441 C CA . THR D 1 193 ? 227.374 191.185 153.246 1.00 69.71 193 THR D CA 1
ATOM 11442 C C . THR D 1 193 ? 227.312 190.602 154.654 1.00 69.78 193 THR D C 1
ATOM 11443 O O . THR D 1 193 ? 228.224 189.879 155.074 1.00 68.17 193 THR D O 1
ATOM 11447 N N . ASN D 1 194 ? 226.246 190.896 155.394 1.00 66.18 194 ASN D N 1
ATOM 11448 C CA . ASN D 1 194 ? 226.123 190.456 156.777 1.00 66.96 194 ASN D CA 1
ATOM 11449 C C . ASN D 1 194 ? 225.607 189.029 156.909 1.00 67.27 194 ASN D C 1
ATOM 11450 O O . ASN D 1 194 ? 225.703 188.451 157.998 1.00 62.55 194 ASN D O 1
ATOM 11455 N N . GLY D 1 195 ? 225.070 188.446 155.841 1.00 60.18 195 GLY D N 1
ATOM 11456 C CA . GLY D 1 195 ? 224.561 187.097 155.891 1.00 58.42 195 GLY D CA 1
ATOM 11457 C C . GLY D 1 195 ? 223.676 186.759 154.710 1.00 58.87 195 GLY D C 1
ATOM 11458 O O . GLY D 1 195 ? 223.466 187.573 153.805 1.00 63.85 195 GLY D O 1
ATOM 11459 N N . PRO D 1 196 ? 223.146 185.533 154.694 1.00 50.63 196 PRO D N 1
ATOM 11460 C CA . PRO D 1 196 ? 222.259 185.132 153.588 1.00 47.32 196 PRO D CA 1
ATOM 11461 C C . PRO D 1 196 ? 221.013 185.989 153.465 1.00 45.91 196 PRO D C 1
ATOM 11462 O O . PRO D 1 196 ? 220.530 186.206 152.346 1.00 56.23 196 PRO D O 1
ATOM 11466 N N . ILE D 1 197 ? 220.473 186.483 154.576 1.00 39.89 197 ILE D N 1
ATOM 11467 C CA . ILE D 1 197 ? 219.252 187.279 154.581 1.00 38.18 197 ILE D CA 1
ATOM 11468 C C . ILE D 1 197 ? 219.600 188.687 155.042 1.00 35.07 197 ILE D C 1
ATOM 11469 O O . ILE D 1 197 ? 220.208 188.865 156.103 1.00 45.50 197 ILE D O 1
ATOM 11474 N N . GLY D 1 198 ? 219.218 189.679 154.242 1.00 25.42 198 GLY D N 1
ATOM 11475 C CA . GLY D 1 198 ? 219.508 191.062 154.589 1.00 29.20 198 GLY D CA 1
ATOM 11476 C C . GLY D 1 198 ? 218.735 191.493 155.822 1.00 35.06 198 GLY D C 1
ATOM 11477 O O . GLY D 1 198 ? 217.529 191.244 155.939 1.00 33.16 198 GLY D O 1
ATOM 11478 N N . LEU D 1 199 ? 219.431 192.149 156.755 1.00 39.72 199 LEU D N 1
ATOM 11479 C CA . LEU D 1 199 ? 218.819 192.643 157.983 1.00 30.81 199 LEU D CA 1
ATOM 11480 C C . LEU D 1 199 ? 219.153 194.110 158.234 1.00 33.01 199 LEU D C 1
ATOM 11481 O O . LEU D 1 199 ? 219.027 194.582 159.369 1.00 40.00 199 LEU D O 1
ATOM 11486 N N . ALA D 1 200 ? 219.576 194.841 157.201 1.00 40.07 200 ALA D N 1
ATOM 11487 C CA . ALA D 1 200 ? 219.970 196.233 157.380 1.00 40.43 200 ALA D CA 1
ATOM 11488 C C . ALA D 1 200 ? 218.781 197.162 157.582 1.00 46.41 200 ALA D C 1
ATOM 11489 O O . ALA D 1 200 ? 218.951 198.251 158.140 1.00 46.74 200 ALA D O 1
ATOM 11491 N N . ASN D 1 201 ? 217.587 196.761 157.147 1.00 40.67 201 ASN D N 1
ATOM 11492 C CA . ASN D 1 201 ? 216.385 197.575 157.288 1.00 32.92 201 ASN D CA 1
ATOM 11493 C C . ASN D 1 201 ? 215.335 196.874 158.143 1.00 38.94 201 ASN D C 1
ATOM 11494 O O . ASN D 1 201 ? 214.141 197.158 158.030 1.00 42.92 201 ASN D O 1
ATOM 11499 N N . PHE D 1 202 ? 215.769 195.955 159.001 1.00 34.47 202 PHE D N 1
ATOM 11500 C CA . PHE D 1 202 ? 214.839 195.227 159.852 1.00 29.22 202 PHE D CA 1
ATOM 11501 C C . PHE D 1 202 ? 214.260 196.142 160.923 1.00 34.14 202 PHE D C 1
ATOM 11502 O O . PHE D 1 202 ? 214.954 196.999 161.476 1.00 41.63 202 PHE D O 1
ATOM 11510 N N . LEU D 1 203 ? 212.976 195.954 161.212 1.00 38.63 203 LEU D N 1
ATOM 11511 C CA . LEU D 1 203 ? 212.281 196.704 162.249 1.00 30.53 203 LEU D CA 1
ATOM 11512 C C . LEU D 1 203 ? 212.314 195.892 163.537 1.00 34.23 203 LEU D C 1
ATOM 11513 O O . LEU D 1 203 ? 211.873 194.737 163.558 1.00 46.27 203 LEU D O 1
ATOM 11518 N N . GLU D 1 204 ? 212.842 196.492 164.601 1.00 39.54 204 GLU D N 1
ATOM 11519 C CA . GLU D 1 204 ? 213.018 195.772 165.854 1.00 38.74 204 GLU D CA 1
ATOM 11520 C C . GLU D 1 204 ? 211.675 195.353 166.438 1.00 43.80 204 GLU D C 1
ATOM 11521 O O . GLU D 1 204 ? 210.709 196.122 166.442 1.00 50.62 204 GLU D O 1
ATOM 11527 N N . ASN D 1 205 ? 211.623 194.120 166.929 1.00 41.13 205 ASN D N 1
ATOM 11528 C CA . ASN D 1 205 ? 210.434 193.591 167.574 1.00 37.72 205 ASN D CA 1
ATOM 11529 C C . ASN D 1 205 ? 210.537 193.771 169.082 1.00 42.71 205 ASN D C 1
ATOM 11530 O O . ASN D 1 205 ? 211.627 193.742 169.661 1.00 51.03 205 ASN D O 1
ATOM 11535 N N . ASP D 1 206 ? 209.384 193.960 169.718 1.00 45.76 206 ASP D N 1
ATOM 11536 C CA . ASP D 1 206 ? 209.316 194.188 171.154 1.00 47.86 206 ASP D CA 1
ATOM 11537 C C . ASP D 1 206 ? 209.326 192.900 171.965 1.00 50.20 206 ASP D C 1
ATOM 11538 O O . ASP D 1 206 ? 209.374 192.962 173.198 1.00 55.10 206 ASP D O 1
ATOM 11543 N N . ALA D 1 207 ? 209.284 191.737 171.311 1.00 40.19 207 ALA D N 1
ATOM 11544 C CA . ALA D 1 207 ? 209.260 190.460 172.007 1.00 30.18 207 ALA D CA 1
ATOM 11545 C C . ALA D 1 207 ? 210.276 189.448 171.500 1.00 28.86 207 ALA D C 1
ATOM 11546 O O . ALA D 1 207 ? 210.547 188.473 172.209 1.00 30.64 207 ALA D O 1
ATOM 11548 N N . TRP D 1 208 ? 210.841 189.642 170.310 1.00 18.88 208 TRP D N 1
ATOM 11549 C CA . TRP D 1 208 ? 211.770 188.687 169.726 1.00 22.68 208 TRP D CA 1
ATOM 11550 C C . TRP D 1 208 ? 212.999 189.408 169.194 1.00 27.47 208 TRP D C 1
ATOM 11551 O O . TRP D 1 208 ? 212.926 190.563 168.765 1.00 36.46 208 TRP D O 1
ATOM 11562 N N . SER D 1 209 ? 214.133 188.711 169.228 1.00 26.28 209 SER D N 1
ATOM 11563 C CA . SER D 1 209 ? 215.391 189.220 168.704 1.00 28.61 209 SER D CA 1
ATOM 11564 C C . SER D 1 209 ? 216.000 188.186 167.768 1.00 22.08 209 SER D C 1
ATOM 11565 O O . SER D 1 209 ? 215.973 186.986 168.054 1.00 35.63 209 SER D O 1
ATOM 11568 N N . VAL D 1 210 ? 216.551 188.657 166.654 1.00 25.02 210 VAL D N 1
ATOM 11569 C CA . VAL D 1 210 ? 217.130 187.784 165.639 1.00 28.87 210 VAL D CA 1
ATOM 11570 C C . VAL D 1 210 ? 218.615 187.605 165.930 1.00 33.74 210 VAL D C 1
ATOM 11571 O O . VAL D 1 210 ? 219.350 188.587 166.088 1.00 41.36 210 VAL D O 1
ATOM 11575 N N . LEU D 1 211 ? 219.057 186.351 165.999 1.00 28.64 211 LEU D N 1
ATOM 11576 C CA . LEU D 1 211 ? 220.441 186.023 166.318 1.00 33.24 211 LEU D CA 1
ATOM 11577 C C . LEU D 1 211 ? 221.297 185.756 165.086 1.00 39.16 211 LEU D C 1
ATOM 11578 O O . LEU D 1 211 ? 222.468 186.146 165.060 1.00 48.26 211 LEU D O 1
ATOM 11583 N N . GLY D 1 212 ? 220.749 185.105 164.068 1.00 34.02 212 GLY D N 1
ATOM 11584 C CA . GLY D 1 212 ? 221.525 184.808 162.879 1.00 40.10 212 GLY D CA 1
ATOM 11585 C C . GLY D 1 212 ? 220.668 184.133 161.833 1.00 38.52 212 GLY D C 1
ATOM 11586 O O . GLY D 1 212 ? 219.496 183.815 162.062 1.00 42.85 212 GLY D O 1
ATOM 11587 N N . THR D 1 213 ? 221.278 183.917 160.668 1.00 44.86 213 THR D N 1
ATOM 11588 C CA . THR D 1 213 ? 220.602 183.302 159.536 1.00 37.90 213 THR D CA 1
ATOM 11589 C C . THR D 1 213 ? 221.549 182.338 158.837 1.00 34.61 213 THR D C 1
ATOM 11590 O O . THR D 1 213 ? 222.772 182.495 158.890 1.00 44.64 213 THR D O 1
ATOM 11594 N N . LYS D 1 214 ? 220.969 181.335 158.179 1.00 43.97 214 LYS D N 1
ATOM 11595 C CA . LYS D 1 214 ? 221.729 180.348 157.426 1.00 43.42 214 LYS D CA 1
ATOM 11596 C C . LYS D 1 214 ? 220.994 180.028 156.133 1.00 39.83 214 LYS D C 1
ATOM 11597 O O . LYS D 1 214 ? 219.785 180.240 156.012 1.00 42.45 214 LYS D O 1
ATOM 11603 N N . VAL D 1 215 ? 221.743 179.512 155.161 1.00 33.66 215 VAL D N 1
ATOM 11604 C CA . VAL D 1 215 ? 221.193 179.103 153.875 1.00 35.69 215 VAL D CA 1
ATOM 11605 C C . VAL D 1 215 ? 221.858 177.799 153.456 1.00 39.32 215 VAL D C 1
ATOM 11606 O O . VAL D 1 215 ? 223.033 177.562 153.757 1.00 44.27 215 VAL D O 1
ATOM 11610 N N . ASN D 1 216 ? 221.095 176.939 152.785 1.00 43.61 216 ASN D N 1
ATOM 11611 C CA . ASN D 1 216 ? 221.604 175.650 152.334 1.00 34.55 216 ASN D CA 1
ATOM 11612 C C . ASN D 1 216 ? 220.884 175.250 151.056 1.00 32.36 216 ASN D C 1
ATOM 11613 O O . ASN D 1 216 ? 219.656 175.353 150.977 1.00 43.28 216 ASN D O 1
ATOM 11618 N N . ARG D 1 217 ? 221.648 174.799 150.066 1.00 26.72 217 ARG D N 1
ATOM 11619 C CA . ARG D 1 217 ? 221.109 174.347 148.791 1.00 30.68 217 ARG D CA 1
ATOM 11620 C C . ARG D 1 217 ? 221.211 172.829 148.718 1.00 35.24 217 ARG D C 1
ATOM 11621 O O . ARG D 1 217 ? 222.286 172.264 148.950 1.00 43.70 217 ARG D O 1
ATOM 11629 N N . GLU D 1 218 ? 220.097 172.176 148.399 1.00 47.52 218 GLU D N 1
ATOM 11630 C CA . GLU D 1 218 ? 220.016 170.723 148.394 1.00 43.23 218 GLU D CA 1
ATOM 11631 C C . GLU D 1 218 ? 219.357 170.237 147.113 1.00 47.41 218 GLU D C 1
ATOM 11632 O O . GLU D 1 218 ? 218.428 170.869 146.602 1.00 53.06 218 GLU D O 1
ATOM 11638 N N . GLU D 1 219 ? 219.842 169.110 146.601 1.00 54.45 219 GLU D N 1
ATOM 11639 C CA . GLU D 1 219 ? 219.233 168.428 145.469 1.00 54.57 219 GLU D CA 1
ATOM 11640 C C . GLU D 1 219 ? 218.542 167.168 145.968 1.00 54.29 219 GLU D C 1
ATOM 11641 O O . GLU D 1 219 ? 219.162 166.341 146.645 1.00 61.08 219 GLU D O 1
ATOM 11647 N N . LYS D 1 220 ? 217.263 167.021 145.634 1.00 55.04 220 LYS D N 1
ATOM 11648 C CA . LYS D 1 220 ? 216.441 165.931 146.135 1.00 52.23 220 LYS D CA 1
ATOM 11649 C C . LYS D 1 220 ? 215.960 165.069 144.976 1.00 53.55 220 LYS D C 1
ATOM 11650 O O . LYS D 1 220 ? 215.696 165.574 143.881 1.00 63.66 220 LYS D O 1
ATOM 11656 N N . LYS D 1 221 ? 215.847 163.769 145.228 1.00 62.09 221 LYS D N 1
ATOM 11657 C CA . LYS D 1 221 ? 215.457 162.806 144.209 1.00 63.48 221 LYS D CA 1
ATOM 11658 C C . LYS D 1 221 ? 213.968 162.499 144.294 1.00 66.31 221 LYS D C 1
ATOM 11659 O O . LYS D 1 221 ? 213.421 162.314 145.385 1.00 65.53 221 LYS D O 1
ATOM 11665 N N . TYR D 1 222 ? 213.316 162.450 143.135 1.00 70.93 222 TYR D N 1
ATOM 11666 C CA . TYR D 1 222 ? 211.943 161.976 143.063 1.00 73.15 222 TYR D CA 1
ATOM 11667 C C . TYR D 1 222 ? 211.885 160.500 143.436 1.00 75.65 222 TYR D C 1
ATOM 11668 O O . TYR D 1 222 ? 212.824 159.738 143.188 1.00 77.11 222 TYR D O 1
ATOM 11677 N N . THR D 1 223 ? 210.767 160.097 144.036 1.00 83.47 223 THR D N 1
ATOM 11678 C CA . THR D 1 223 ? 210.622 158.735 144.548 1.00 86.90 223 THR D CA 1
ATOM 11679 C C . THR D 1 223 ? 209.826 157.889 143.553 1.00 85.83 223 THR D C 1
ATOM 11680 O O . THR D 1 223 ? 209.306 156.815 143.862 1.00 86.09 223 THR D O 1
ATOM 11684 N N . CYS D 1 224 ? 209.734 158.406 142.328 1.00 90.52 224 CYS D N 1
ATOM 11685 C CA . CYS D 1 224 ? 209.063 157.677 141.260 1.00 91.23 224 CYS D CA 1
ATOM 11686 C C . CYS D 1 224 ? 209.846 157.738 139.954 1.00 90.39 224 CYS D C 1
ATOM 11687 O O . CYS D 1 224 ? 209.581 156.960 139.031 1.00 88.54 224 CYS D O 1
ATOM 11690 N N . CYS D 1 225 ? 210.807 158.646 139.863 1.00 89.47 225 CYS D N 1
ATOM 11691 C CA . CYS D 1 225 ? 211.541 158.921 138.636 1.00 90.96 225 CYS D CA 1
ATOM 11692 C C . CYS D 1 225 ? 213.012 159.142 138.935 1.00 90.87 225 CYS D C 1
ATOM 11693 O O . CYS D 1 225 ? 213.383 159.534 140.046 1.00 89.60 225 CYS D O 1
ATOM 11696 N N . PRO D 1 226 ? 213.890 158.893 137.953 1.00 88.20 226 PRO D N 1
ATOM 11697 C CA . PRO D 1 226 ? 215.320 159.156 138.162 1.00 85.42 226 PRO D CA 1
ATOM 11698 C C . PRO D 1 226 ? 215.718 160.574 137.787 1.00 84.01 226 PRO D C 1
ATOM 11699 O O . PRO D 1 226 ? 216.623 160.777 136.972 1.00 82.89 226 PRO D O 1
ATOM 11703 N N . VAL D 1 227 ? 215.048 161.564 138.375 1.00 76.23 227 VAL D N 1
ATOM 11704 C CA . VAL D 1 227 ? 215.359 162.969 138.147 1.00 73.20 227 VAL D CA 1
ATOM 11705 C C . VAL D 1 227 ? 215.427 163.679 139.491 1.00 72.56 227 VAL D C 1
ATOM 11706 O O . VAL D 1 227 ? 214.866 163.217 140.489 1.00 73.49 227 VAL D O 1
ATOM 11710 N N . ASN D 1 228 ? 216.122 164.811 139.510 1.00 58.33 228 ASN D N 1
ATOM 11711 C CA . ASN D 1 228 ? 216.349 165.585 140.721 1.00 51.66 228 ASN D CA 1
ATOM 11712 C C . ASN D 1 228 ? 215.606 166.914 140.653 1.00 49.31 228 ASN D C 1
ATOM 11713 O O . ASN D 1 228 ? 215.159 167.356 139.592 1.00 59.43 228 ASN D O 1
ATOM 11718 N N . TYR D 1 229 ? 215.482 167.552 141.816 1.00 44.41 229 TYR D N 1
ATOM 11719 C CA . TYR D 1 229 ? 214.974 168.912 141.899 1.00 42.37 229 TYR D CA 1
ATOM 11720 C C . TYR D 1 229 ? 215.705 169.634 143.023 1.00 40.21 229 TYR D C 1
ATOM 11721 O O . TYR D 1 229 ? 216.161 169.012 143.986 1.00 46.72 229 TYR D O 1
ATOM 11730 N N . THR D 1 230 ? 215.812 170.953 142.889 1.00 38.21 230 THR D N 1
ATOM 11731 C CA . THR D 1 230 ? 216.611 171.772 143.790 1.00 31.19 230 THR D CA 1
ATOM 11732 C C . THR D 1 230 ? 215.722 172.471 144.810 1.00 31.05 230 THR D C 1
ATOM 11733 O O . THR D 1 230 ? 214.648 172.976 144.473 1.00 36.68 230 THR D O 1
ATOM 11737 N N . LEU D 1 231 ? 216.179 172.494 146.061 1.00 30.96 231 LEU D N 1
ATOM 11738 C CA . LEU D 1 231 ? 215.477 173.156 147.151 1.00 31.43 231 LEU D CA 1
ATOM 11739 C C . LEU D 1 231 ? 216.434 174.082 147.886 1.00 28.18 231 LEU D C 1
ATOM 11740 O O . LEU D 1 231 ? 217.607 173.750 148.079 1.00 34.65 231 LEU D O 1
ATOM 11745 N N . LEU D 1 232 ? 215.928 175.242 148.293 1.00 21.90 232 LEU D N 1
ATOM 11746 C CA . LEU D 1 232 ? 216.691 176.214 149.065 1.00 19.81 232 LEU D CA 1
ATOM 11747 C C . LEU D 1 232 ? 216.107 176.308 150.466 1.00 15.87 232 LEU D C 1
ATOM 11748 O O . LEU D 1 232 ? 214.902 176.529 150.628 1.00 24.64 232 LEU D O 1
ATOM 11753 N N . HIS D 1 233 ? 216.960 176.144 151.474 1.00 26.89 233 HIS D N 1
ATOM 11754 C CA . HIS D 1 233 ? 216.548 176.168 152.870 1.00 27.30 233 HIS D CA 1
ATOM 11755 C C . HIS D 1 233 ? 217.105 177.412 153.547 1.00 20.57 233 HIS D C 1
ATOM 11756 O O . HIS D 1 233 ? 218.315 177.657 153.506 1.00 31.21 233 HIS D O 1
ATOM 11763 N N . TYR D 1 234 ? 216.222 178.191 154.166 1.00 29.57 234 TYR D N 1
ATOM 11764 C CA . TYR D 1 234 ? 216.600 179.388 154.905 1.00 18.71 234 TYR D CA 1
ATOM 11765 C C . TYR D 1 234 ? 216.270 179.186 156.376 1.00 30.90 234 TYR D C 1
ATOM 11766 O O . TYR D 1 234 ? 215.136 178.836 156.719 1.00 45.14 234 TYR D O 1
ATOM 11775 N N . ASP D 1 235 ? 217.257 179.409 157.238 1.00 37.07 235 ASP D N 1
ATOM 11776 C CA . ASP D 1 235 ? 217.110 179.227 158.676 1.00 36.63 235 ASP D CA 1
ATOM 11777 C C . ASP D 1 235 ? 217.159 180.579 159.371 1.00 37.28 235 ASP D C 1
ATOM 11778 O O . ASP D 1 235 ? 218.059 181.383 159.109 1.00 38.87 235 ASP D O 1
ATOM 11783 N N . VAL D 1 236 ? 216.191 180.827 160.249 1.00 32.63 236 VAL D N 1
ATOM 11784 C CA . VAL D 1 236 ? 216.136 182.039 161.057 1.00 37.05 236 VAL D CA 1
ATOM 11785 C C . VAL D 1 236 ? 216.072 181.628 162.521 1.00 31.81 236 VAL D C 1
ATOM 11786 O O . VAL D 1 236 ? 215.245 180.790 162.899 1.00 34.74 236 VAL D O 1
ATOM 11790 N N . VAL D 1 237 ? 216.940 182.217 163.339 1.00 25.82 237 VAL D N 1
ATOM 11791 C CA . VAL D 1 237 ? 217.007 181.930 164.767 1.00 25.30 237 VAL D CA 1
ATOM 11792 C C . VAL D 1 237 ? 216.531 183.165 165.518 1.00 23.05 237 VAL D C 1
ATOM 11793 O O . VAL D 1 237 ? 217.077 184.260 165.338 1.00 25.67 237 VAL D O 1
ATOM 11797 N N . ILE D 1 238 ? 215.514 182.989 166.358 1.00 25.25 238 ILE D N 1
ATOM 11798 C CA . ILE D 1 238 ? 214.924 184.077 167.128 1.00 29.95 238 ILE D CA 1
ATOM 11799 C C . ILE D 1 238 ? 214.886 183.676 168.595 1.00 27.89 238 ILE D C 1
ATOM 11800 O O . ILE D 1 238 ? 214.644 182.509 168.925 1.00 28.95 238 ILE D O 1
ATOM 11805 N N . GLN D 1 239 ? 215.133 184.643 169.477 1.00 25.00 239 GLN D N 1
ATOM 11806 C CA . GLN D 1 239 ? 215.126 184.422 170.914 1.00 20.89 239 GLN D CA 1
ATOM 11807 C C . GLN D 1 239 ? 214.125 185.357 171.578 1.00 26.70 239 GLN D C 1
ATOM 11808 O O . GLN D 1 239 ? 214.005 186.527 171.199 1.00 35.54 239 GLN D O 1
ATOM 11814 N N . ARG D 1 240 ? 213.409 184.833 172.568 1.00 33.98 240 ARG D N 1
ATOM 11815 C CA . ARG D 1 240 ? 212.409 185.609 173.285 1.00 28.62 240 ARG D CA 1
ATOM 11816 C C . ARG D 1 240 ? 213.065 186.550 174.290 1.00 32.75 240 ARG D C 1
ATOM 11817 O O . ARG D 1 240 ? 214.168 186.299 174.785 1.00 35.52 240 ARG D O 1
ATOM 11825 N N . LYS D 1 241 ? 212.369 187.647 174.585 1.00 38.86 241 LYS D N 1
ATOM 11826 C CA . LYS D 1 241 ? 212.814 188.581 175.610 1.00 35.83 241 LYS D CA 1
ATOM 11827 C C . LYS D 1 241 ? 212.000 188.360 176.877 1.00 40.49 241 LYS D C 1
ATOM 11828 O O . LYS D 1 241 ? 210.795 188.647 176.882 1.00 42.00 241 LYS D O 1
ATOM 11834 N N . PRO D 1 242 ? 212.598 187.862 177.959 1.00 44.80 242 PRO D N 1
ATOM 11835 C CA . PRO D 1 242 ? 211.824 187.475 179.145 1.00 43.89 242 PRO D CA 1
ATOM 11836 C C . PRO D 1 242 ? 211.640 188.562 180.194 1.00 45.23 242 PRO D C 1
ATOM 11837 O O . PRO D 1 242 ? 211.123 188.256 181.275 1.00 47.17 242 PRO D O 1
ATOM 11841 N N . LEU D 1 243 ? 212.044 189.805 179.919 1.00 48.08 243 LEU D N 1
ATOM 11842 C CA . LEU D 1 243 ? 211.955 190.850 180.935 1.00 46.67 243 LEU D CA 1
ATOM 11843 C C . LEU D 1 243 ? 210.513 191.121 181.346 1.00 45.65 243 LEU D C 1
ATOM 11844 O O . LEU D 1 243 ? 210.233 191.294 182.539 1.00 46.57 243 LEU D O 1
ATOM 11849 N N . TYR D 1 244 ? 209.591 191.161 180.381 1.00 42.89 244 TYR D N 1
ATOM 11850 C CA . TYR D 1 244 ? 208.191 191.418 180.704 1.00 40.90 244 TYR D CA 1
ATOM 11851 C C . TYR D 1 244 ? 207.631 190.347 181.632 1.00 45.09 244 TYR D C 1
ATOM 11852 O O . TYR D 1 244 ? 207.023 190.663 182.661 1.00 47.28 244 TYR D O 1
ATOM 11861 N N . TYR D 1 245 ? 207.840 189.074 181.293 1.00 56.38 245 TYR D N 1
ATOM 11862 C CA . TYR D 1 245 ? 207.339 187.994 182.134 1.00 46.33 245 TYR D CA 1
ATOM 11863 C C . TYR D 1 245 ? 208.003 187.994 183.506 1.00 48.85 245 TYR D C 1
ATOM 11864 O O . TYR D 1 245 ? 207.324 187.807 184.521 1.00 51.76 245 TYR D O 1
ATOM 11873 N N . VAL D 1 246 ? 209.318 188.223 183.558 1.00 52.06 246 VAL D N 1
ATOM 11874 C CA . VAL D 1 246 ? 210.019 188.234 184.840 1.00 50.70 246 VAL D CA 1
ATOM 11875 C C . VAL D 1 246 ? 209.479 189.338 185.739 1.00 48.24 246 VAL D C 1
ATOM 11876 O O . VAL D 1 246 ? 209.224 189.120 186.930 1.00 55.53 246 VAL D O 1
ATOM 11880 N N . LEU D 1 247 ? 209.281 190.536 185.188 1.00 56.63 247 LEU D N 1
ATOM 11881 C CA . LEU D 1 247 ? 208.797 191.655 185.983 1.00 52.36 247 LEU D CA 1
ATOM 11882 C C . LEU D 1 247 ? 207.304 191.585 186.277 1.00 49.85 247 LEU D C 1
ATOM 11883 O O . LEU D 1 247 ? 206.844 192.255 187.208 1.00 56.57 247 LEU D O 1
ATOM 11888 N N . ASN D 1 248 ? 206.536 190.793 185.525 1.00 54.10 248 ASN D N 1
ATOM 11889 C CA . ASN D 1 248 ? 205.089 190.804 185.660 1.00 53.74 248 ASN D CA 1
ATOM 11890 C C . ASN D 1 248 ? 204.494 189.591 186.363 1.00 56.34 248 ASN D C 1
ATOM 11891 O O . ASN D 1 248 ? 203.420 189.723 186.960 1.00 60.67 248 ASN D O 1
ATOM 11896 N N . LEU D 1 249 ? 205.139 188.426 186.318 1.00 58.86 249 LEU D N 1
ATOM 11897 C CA . LEU D 1 249 ? 204.566 187.221 186.907 1.00 51.75 249 LEU D CA 1
ATOM 11898 C C . LEU D 1 249 ? 205.427 186.627 188.009 1.00 55.28 249 LEU D C 1
ATOM 11899 O O . LEU D 1 249 ? 204.908 186.296 189.081 1.00 62.07 249 LEU D O 1
ATOM 11904 N N . ILE D 1 250 ? 206.732 186.478 187.778 1.00 49.55 250 ILE D N 1
ATOM 11905 C CA . ILE D 1 250 ? 207.578 185.745 188.716 1.00 50.71 250 ILE D CA 1
ATOM 11906 C C . ILE D 1 250 ? 207.716 186.505 190.030 1.00 54.10 250 ILE D C 1
ATOM 11907 O O . ILE D 1 250 ? 207.576 185.929 191.115 1.00 63.70 250 ILE D O 1
ATOM 11912 N N . ALA D 1 251 ? 207.999 187.810 189.954 1.00 56.19 251 ALA D N 1
ATOM 11913 C CA . ALA D 1 251 ? 208.241 188.580 191.174 1.00 56.89 251 ALA D CA 1
ATOM 11914 C C . ALA D 1 251 ? 207.018 188.665 192.081 1.00 58.35 251 ALA D C 1
ATOM 11915 O O . ALA D 1 251 ? 207.157 188.406 193.291 1.00 63.10 251 ALA D O 1
ATOM 11917 N N . PRO D 1 252 ? 205.819 189.035 191.602 1.00 58.07 252 PRO D N 1
ATOM 11918 C CA . PRO D 1 252 ? 204.684 189.149 192.535 1.00 58.67 252 PRO D CA 1
ATOM 11919 C C . PRO D 1 252 ? 204.329 187.843 193.226 1.00 59.95 252 PRO D C 1
ATOM 11920 O O . PRO D 1 252 ? 204.051 187.843 194.432 1.00 64.47 252 PRO D O 1
ATOM 11924 N N . THR D 1 253 ? 204.337 186.725 192.497 1.00 54.78 253 THR D N 1
ATOM 11925 C CA . THR D 1 253 ? 204.057 185.432 193.109 1.00 56.94 253 THR D CA 1
ATOM 11926 C C . THR D 1 253 ? 205.109 185.031 194.132 1.00 52.97 253 THR D C 1
ATOM 11927 O O . THR D 1 253 ? 204.753 184.507 195.193 1.00 61.09 253 THR D O 1
ATOM 11931 N N . ALA D 1 254 ? 206.391 185.267 193.841 1.00 46.40 254 ALA D N 1
ATOM 11932 C CA . ALA D 1 254 ? 207.442 184.982 194.810 1.00 50.67 254 ALA D CA 1
ATOM 11933 C C . ALA D 1 254 ? 207.305 185.835 196.063 1.00 54.95 254 ALA D C 1
ATOM 11934 O O . ALA D 1 254 ? 207.527 185.337 197.173 1.00 58.63 254 ALA D O 1
ATOM 11936 N N . VAL D 1 255 ? 206.953 187.113 195.909 1.00 47.53 255 VAL D N 1
ATOM 11937 C CA . VAL D 1 255 ? 206.745 187.970 197.073 1.00 44.54 255 VAL D CA 1
ATOM 11938 C C . VAL D 1 255 ? 205.556 187.484 197.894 1.00 48.14 255 VAL D C 1
ATOM 11939 O O . VAL D 1 255 ? 205.621 187.414 199.129 1.00 51.38 255 VAL D O 1
ATOM 11943 N N . ILE D 1 256 ? 204.454 187.135 197.223 1.00 47.63 256 ILE D N 1
ATOM 11944 C CA . ILE D 1 256 ? 203.253 186.694 197.926 1.00 45.98 256 ILE D CA 1
ATOM 11945 C C . ILE D 1 256 ? 203.513 185.391 198.673 1.00 50.00 256 ILE D C 1
ATOM 11946 O O . ILE D 1 256 ? 203.076 185.218 199.818 1.00 54.23 256 ILE D O 1
ATOM 11951 N N . THR D 1 257 ? 204.223 184.452 198.041 1.00 46.06 257 THR D N 1
ATOM 11952 C CA . THR D 1 257 ? 204.521 183.182 198.694 1.00 51.99 257 THR D CA 1
ATOM 11953 C C . THR D 1 257 ? 205.387 183.386 199.932 1.00 50.51 257 THR D C 1
ATOM 11954 O O . THR D 1 257 ? 205.143 182.771 200.977 1.00 50.01 257 THR D O 1
ATOM 11958 N N . PHE D 1 258 ? 206.400 184.251 199.836 1.00 43.90 258 PHE D N 1
ATOM 11959 C CA . PHE D 1 258 ? 207.247 184.534 200.991 1.00 44.38 258 PHE D CA 1
ATOM 11960 C C . PHE D 1 258 ? 206.451 185.192 202.112 1.00 52.30 258 PHE D C 1
ATOM 11961 O O . PHE D 1 258 ? 206.624 184.855 203.291 1.00 48.18 258 PHE D O 1
ATOM 11969 N N . ILE D 1 259 ? 205.568 186.132 201.762 1.00 53.97 259 ILE D N 1
ATOM 11970 C CA . ILE D 1 259 ? 204.747 186.797 202.771 1.00 45.09 259 ILE D CA 1
ATOM 11971 C C . ILE D 1 259 ? 203.839 185.791 203.467 1.00 50.71 259 ILE D C 1
ATOM 11972 O O . ILE D 1 259 ? 203.693 185.808 204.696 1.00 52.81 259 ILE D O 1
ATOM 11977 N N . SER D 1 260 ? 203.223 184.893 202.695 1.00 53.69 260 SER D N 1
ATOM 11978 C CA . SER D 1 260 ? 202.357 183.875 203.282 1.00 46.05 260 SER D CA 1
ATOM 11979 C C . SER D 1 260 ? 203.145 182.919 204.169 1.00 46.95 260 SER D C 1
ATOM 11980 O O . SER D 1 260 ? 202.657 182.499 205.224 1.00 51.53 260 SER D O 1
ATOM 11983 N N . ILE D 1 261 ? 204.361 182.557 203.753 1.00 51.42 261 ILE D N 1
ATOM 11984 C CA . ILE D 1 261 ? 205.199 181.680 204.568 1.00 46.51 261 ILE D CA 1
ATOM 11985 C C . ILE D 1 261 ? 205.531 182.348 205.895 1.00 51.78 261 ILE D C 1
ATOM 11986 O O . ILE D 1 261 ? 205.481 181.714 206.957 1.00 55.75 261 ILE D O 1
ATOM 11991 N N . ILE D 1 262 ? 205.875 183.638 205.858 1.00 54.61 262 ILE D N 1
ATOM 11992 C CA . ILE D 1 262 ? 206.154 184.364 207.095 1.00 52.84 262 ILE D CA 1
ATOM 11993 C C . ILE D 1 262 ? 204.912 184.413 207.978 1.00 52.14 262 ILE D C 1
ATOM 11994 O O . ILE D 1 262 ? 204.990 184.212 209.196 1.00 53.78 262 ILE D O 1
ATOM 11999 N N . GLY D 1 263 ? 203.750 184.678 207.379 1.00 48.62 263 GLY D N 1
ATOM 12000 C CA . GLY D 1 263 ? 202.523 184.752 208.155 1.00 47.95 263 GLY D CA 1
ATOM 12001 C C . GLY D 1 263 ? 202.110 183.431 208.775 1.00 50.74 263 GLY D C 1
ATOM 12002 O O . GLY D 1 263 ? 201.509 183.408 209.853 1.00 52.02 263 GLY D O 1
ATOM 12003 N N . PHE D 1 264 ? 202.414 182.317 208.103 1.00 50.25 264 PHE D N 1
ATOM 12004 C CA . PHE D 1 264 ? 201.967 181.011 208.583 1.00 39.68 264 PHE D CA 1
ATOM 12005 C C . PHE D 1 264 ? 202.567 180.666 209.941 1.00 48.35 264 PHE D C 1
ATOM 12006 O O . PHE D 1 264 ? 201.871 180.140 210.818 1.00 53.77 264 PHE D O 1
ATOM 12014 N N . PHE D 1 265 ? 203.850 180.952 210.138 1.00 46.55 265 PHE D N 1
ATOM 12015 C CA . PHE D 1 265 ? 204.591 180.483 211.303 1.00 40.94 265 PHE D CA 1
ATOM 12016 C C . PHE D 1 265 ? 205.025 181.640 212.197 1.00 48.94 265 PHE D C 1
ATOM 12017 O O . PHE D 1 265 ? 206.155 181.682 212.686 1.00 52.50 265 PHE D O 1
ATOM 12025 N N . THR D 1 266 ? 204.125 182.594 212.423 1.00 61.26 266 THR D N 1
ATOM 12026 C CA . THR D 1 266 ? 204.389 183.716 213.311 1.00 60.72 266 THR D CA 1
ATOM 12027 C C . THR D 1 266 ? 203.209 183.890 214.256 1.00 64.01 266 THR D C 1
ATOM 12028 O O . THR D 1 266 ? 202.054 183.901 213.821 1.00 61.88 266 THR D O 1
ATOM 12032 N N . SER D 1 267 ? 203.505 184.024 215.548 1.00 74.87 267 SER D N 1
ATOM 12033 C CA . SER D 1 267 ? 202.484 184.175 216.573 1.00 75.53 267 SER D CA 1
ATOM 12034 C C . SER D 1 267 ? 202.816 185.366 217.461 1.00 74.13 267 SER D C 1
ATOM 12035 O O . SER D 1 267 ? 203.985 185.701 217.669 1.00 73.57 267 SER D O 1
ATOM 12038 N N . SER D 1 268 ? 201.766 186.005 217.983 1.00 78.97 268 SER D N 1
ATOM 12039 C CA . SER D 1 268 ? 201.954 187.168 218.843 1.00 81.01 268 SER D CA 1
ATOM 12040 C C . SER D 1 268 ? 202.448 186.774 220.230 1.00 81.48 268 SER D C 1
ATOM 12041 O O . SER D 1 268 ? 203.310 187.452 220.799 1.00 79.40 268 SER D O 1
ATOM 12044 N N . SER D 1 269 ? 201.917 185.687 220.787 1.00 84.60 269 SER D N 1
ATOM 12045 C CA . SER D 1 269 ? 202.282 185.244 222.125 1.00 85.37 269 SER D CA 1
ATOM 12046 C C . SER D 1 269 ? 202.543 183.747 222.114 1.00 85.22 269 SER D C 1
ATOM 12047 O O . SER D 1 269 ? 201.835 182.989 221.445 1.00 83.18 269 SER D O 1
ATOM 12050 N N . VAL D 1 270 ? 203.568 183.327 222.860 1.00 82.66 270 VAL D N 1
ATOM 12051 C CA . VAL D 1 270 ? 203.884 181.905 222.945 1.00 84.95 270 VAL D CA 1
ATOM 12052 C C . VAL D 1 270 ? 202.827 181.148 223.739 1.00 84.63 270 VAL D C 1
ATOM 12053 O O . VAL D 1 270 ? 202.419 180.049 223.350 1.00 83.54 270 VAL D O 1
ATOM 12057 N N . HIS D 1 271 ? 202.373 181.718 224.851 1.00 81.33 271 HIS D N 1
ATOM 12058 C CA . HIS D 1 271 ? 201.378 181.074 225.709 1.00 81.97 271 HIS D CA 1
ATOM 12059 C C . HIS D 1 271 ? 199.977 181.593 225.387 1.00 81.92 271 HIS D C 1
ATOM 12060 O O . HIS D 1 271 ? 199.305 182.216 226.209 1.00 80.88 271 HIS D O 1
ATOM 12067 N N . ASP D 1 272 ? 199.538 181.320 224.160 1.00 83.70 272 ASP D N 1
ATOM 12068 C CA . ASP D 1 272 ? 198.229 181.759 223.701 1.00 85.11 272 ASP D CA 1
ATOM 12069 C C . ASP D 1 272 ? 197.750 180.839 222.590 1.00 85.60 272 ASP D C 1
ATOM 12070 O O . ASP D 1 272 ? 198.554 180.250 221.860 1.00 87.93 272 ASP D O 1
ATOM 12075 N N . LEU D 1 273 ? 196.430 180.718 222.471 1.00 77.60 273 LEU D N 1
ATOM 12076 C CA . LEU D 1 273 ? 195.844 179.918 221.405 1.00 78.83 273 LEU D CA 1
ATOM 12077 C C . LEU D 1 273 ? 196.035 180.608 220.060 1.00 78.94 273 LEU D C 1
ATOM 12078 O O . LEU D 1 273 ? 195.941 181.833 219.951 1.00 78.59 273 LEU D O 1
ATOM 12083 N N . ARG D 1 274 ? 196.305 179.811 219.032 1.00 69.10 274 ARG D N 1
ATOM 12084 C CA . ARG D 1 274 ? 196.580 180.337 217.704 1.00 68.01 274 ARG D CA 1
ATOM 12085 C C . ARG D 1 274 ? 195.326 180.305 216.837 1.00 72.59 274 ARG D C 1
ATOM 12086 O O . ARG D 1 274 ? 194.342 179.627 217.143 1.00 71.29 274 ARG D O 1
ATOM 12094 N N . GLN D 1 275 ? 195.375 181.056 215.741 1.00 78.47 275 GLN D N 1
ATOM 12095 C CA . GLN D 1 275 ? 194.261 181.143 214.811 1.00 76.60 275 GLN D CA 1
ATOM 12096 C C . GLN D 1 275 ? 194.301 179.988 213.812 1.00 77.96 275 GLN D C 1
ATOM 12097 O O . GLN D 1 275 ? 195.265 179.225 213.738 1.00 79.03 275 GLN D O 1
ATOM 12103 N N . GLU D 1 276 ? 193.226 179.871 213.032 1.00 80.07 276 GLU D N 1
ATOM 12104 C CA . GLU D 1 276 ? 193.025 178.735 212.138 1.00 79.02 276 GLU D CA 1
ATOM 12105 C C . GLU D 1 276 ? 194.099 178.631 211.060 1.00 81.90 276 GLU D C 1
ATOM 12106 O O . GLU D 1 276 ? 194.597 177.535 210.784 1.00 81.61 276 GLU D O 1
ATOM 12112 N N . LYS D 1 277 ? 194.449 179.758 210.437 1.00 70.23 277 LYS D N 1
ATOM 12113 C CA . LYS D 1 277 ? 195.386 179.905 209.324 1.00 67.07 277 LYS D CA 1
ATOM 12114 C C . LYS D 1 277 ? 194.854 179.282 208.036 1.00 64.88 277 LYS D C 1
ATOM 12115 O O . LYS D 1 277 ? 195.520 179.373 207.006 1.00 64.63 277 LYS D O 1
ATOM 12121 N N . ILE D 1 278 ? 193.678 178.653 208.061 1.00 65.97 278 ILE D N 1
ATOM 12122 C CA . ILE D 1 278 ? 193.128 178.051 206.851 1.00 66.72 278 ILE D CA 1
ATOM 12123 C C . ILE D 1 278 ? 192.676 179.120 205.862 1.00 68.60 278 ILE D C 1
ATOM 12124 O O . ILE D 1 278 ? 192.906 178.989 204.654 1.00 67.79 278 ILE D O 1
ATOM 12129 N N . THR D 1 279 ? 192.032 180.184 206.348 1.00 71.32 279 THR D N 1
ATOM 12130 C CA . THR D 1 279 ? 191.568 181.250 205.466 1.00 71.16 279 THR D CA 1
ATOM 12131 C C . THR D 1 279 ? 192.721 181.959 204.766 1.00 70.74 279 THR D C 1
ATOM 12132 O O . THR D 1 279 ? 192.592 182.328 203.594 1.00 69.87 279 THR D O 1
ATOM 12136 N N . LEU D 1 280 ? 193.841 182.162 205.464 1.00 61.06 280 LEU D N 1
ATOM 12137 C CA . LEU D 1 280 ? 194.999 182.793 204.841 1.00 59.68 280 LEU D CA 1
ATOM 12138 C C . LEU D 1 280 ? 195.550 181.955 203.695 1.00 63.04 280 LEU D C 1
ATOM 12139 O O . LEU D 1 280 ? 195.913 182.503 202.648 1.00 64.09 280 LEU D O 1
ATOM 12144 N N . GLY D 1 281 ? 195.619 180.637 203.870 1.00 56.07 281 GLY D N 1
ATOM 12145 C CA . GLY D 1 281 ? 196.102 179.757 202.824 1.00 53.43 281 GLY D CA 1
ATOM 12146 C C . GLY D 1 281 ? 195.198 179.724 201.610 1.00 52.03 281 GLY D C 1
ATOM 12147 O O . GLY D 1 281 ? 195.676 179.733 200.471 1.00 56.33 281 GLY D O 1
ATOM 12148 N N . ILE D 1 282 ? 193.884 179.677 201.843 1.00 56.98 282 ILE D N 1
ATOM 12149 C CA . ILE D 1 282 ? 192.932 179.689 200.738 1.00 60.25 282 ILE D CA 1
ATOM 12150 C C . ILE D 1 282 ? 193.005 181.011 199.982 1.00 60.50 282 ILE D C 1
ATOM 12151 O O . ILE D 1 282 ? 192.986 181.037 198.746 1.00 61.71 282 ILE D O 1
ATOM 12156 N N . THR D 1 283 ? 193.096 182.127 200.711 1.00 64.57 283 THR D N 1
ATOM 12157 C CA . THR D 1 283 ? 193.199 183.431 200.063 1.00 61.69 283 THR D CA 1
ATOM 12158 C C . THR D 1 283 ? 194.474 183.539 199.237 1.00 61.59 283 THR D C 1
ATOM 12159 O O . THR D 1 283 ? 194.461 184.092 198.130 1.00 63.47 283 THR D O 1
ATOM 12163 N N . THR D 1 284 ? 195.589 183.023 199.761 1.00 60.26 284 THR D N 1
ATOM 12164 C CA . THR D 1 284 ? 196.837 183.037 199.004 1.00 59.78 284 THR D CA 1
ATOM 12165 C C . THR D 1 284 ? 196.726 182.189 197.743 1.00 62.81 284 THR D C 1
ATOM 12166 O O . THR D 1 284 ? 197.192 182.591 196.671 1.00 63.74 284 THR D O 1
ATOM 12170 N N . LEU D 1 285 ? 196.114 181.007 197.854 1.00 64.83 285 LEU D N 1
ATOM 12171 C CA . LEU D 1 285 ? 195.910 180.166 196.678 1.00 60.80 285 LEU D CA 1
ATOM 12172 C C . LEU D 1 285 ? 194.969 180.830 195.681 1.00 63.43 285 LEU D C 1
ATOM 12173 O O . LEU D 1 285 ? 195.193 180.763 194.467 1.00 62.53 285 LEU D O 1
ATOM 12178 N N . LEU D 1 286 ? 193.904 181.468 196.175 1.00 70.39 286 LEU D N 1
ATOM 12179 C CA . LEU D 1 286 ? 192.976 182.161 195.287 1.00 66.27 286 LEU D CA 1
ATOM 12180 C C . LEU D 1 286 ? 193.665 183.310 194.559 1.00 70.10 286 LEU D C 1
ATOM 12181 O O . LEU D 1 286 ? 193.457 183.509 193.357 1.00 72.95 286 LEU D O 1
ATOM 12186 N N . SER D 1 287 ? 194.491 184.078 195.275 1.00 73.36 287 SER D N 1
ATOM 12187 C CA . SER D 1 287 ? 195.203 185.187 194.646 1.00 72.29 287 SER D CA 1
ATOM 12188 C C . SER D 1 287 ? 196.190 184.690 193.597 1.00 70.85 287 SER D C 1
ATOM 12189 O O . SER D 1 287 ? 196.295 185.272 192.511 1.00 72.35 287 SER D O 1
ATOM 12192 N N . MET D 1 288 ? 196.925 183.619 193.903 1.00 70.47 288 MET D N 1
ATOM 12193 C CA . MET D 1 288 ? 197.894 183.091 192.947 1.00 70.34 288 MET D CA 1
ATOM 12194 C C . MET D 1 288 ? 197.200 182.431 191.762 1.00 72.51 288 MET D C 1
ATOM 12195 O O . MET D 1 288 ? 197.684 182.518 190.627 1.00 72.74 288 MET D O 1
ATOM 12200 N N . SER D 1 289 ? 196.068 181.764 192.004 1.00 80.15 289 SER D N 1
ATOM 12201 C CA . SER D 1 289 ? 195.316 181.168 190.906 1.00 78.51 289 SER D CA 1
ATOM 12202 C C . SER D 1 289 ? 194.735 182.232 189.986 1.00 77.40 289 SER D C 1
ATOM 12203 O O . SER D 1 289 ? 194.596 181.999 188.780 1.00 78.67 289 SER D O 1
ATOM 12206 N N . ILE D 1 290 ? 194.381 183.397 190.535 1.00 81.36 290 ILE D N 1
ATOM 12207 C CA . ILE D 1 290 ? 193.878 184.487 189.708 1.00 83.69 290 ILE D CA 1
ATOM 12208 C C . ILE D 1 290 ? 194.956 184.980 188.752 1.00 83.65 290 ILE D C 1
ATOM 12209 O O . ILE D 1 290 ? 194.691 185.198 187.564 1.00 85.53 290 ILE D O 1
ATOM 12214 N N . MET D 1 291 ? 196.188 185.143 189.240 1.00 82.99 291 MET D N 1
ATOM 12215 C CA . MET D 1 291 ? 197.246 185.713 188.416 1.00 84.01 291 MET D CA 1
ATOM 12216 C C . MET D 1 291 ? 197.664 184.797 187.271 1.00 87.03 291 MET D C 1
ATOM 12217 O O . MET D 1 291 ? 197.895 185.279 186.157 1.00 87.24 291 MET D O 1
ATOM 12222 N N . ILE D 1 292 ? 197.761 183.488 187.512 1.00 92.23 292 ILE D N 1
ATOM 12223 C CA . ILE D 1 292 ? 198.304 182.590 186.496 1.00 91.00 292 ILE D CA 1
ATOM 12224 C C . ILE D 1 292 ? 197.349 182.451 185.313 1.00 91.94 292 ILE D C 1
ATOM 12225 O O . ILE D 1 292 ? 197.772 182.515 184.152 1.00 89.03 292 ILE D O 1
ATOM 12230 N N . PHE D 1 293 ? 196.055 182.270 185.576 1.00 101.50 293 PHE D N 1
ATOM 12231 C CA . PHE D 1 293 ? 195.112 181.959 184.509 1.00 102.83 293 PHE D CA 1
ATOM 12232 C C . PHE D 1 293 ? 194.484 183.182 183.862 1.00 99.58 293 PHE D C 1
ATOM 12233 O O . PHE D 1 293 ? 193.865 183.048 182.800 1.00 101.99 293 PHE D O 1
ATOM 12241 N N . MET D 1 294 ? 194.607 184.357 184.468 1.00 96.09 294 MET D N 1
ATOM 12242 C CA . MET D 1 294 ? 194.048 185.558 183.870 1.00 99.87 294 MET D CA 1
ATOM 12243 C C . MET D 1 294 ? 195.085 186.341 183.078 1.00 99.41 294 MET D C 1
ATOM 12244 O O . MET D 1 294 ? 194.744 187.354 182.457 1.00 97.03 294 MET D O 1
ATOM 12249 N N . VAL D 1 295 ? 196.335 185.884 183.079 1.00 97.82 295 VAL D N 1
ATOM 12250 C CA . VAL D 1 295 ? 197.393 186.445 182.253 1.00 96.40 295 VAL D CA 1
ATOM 12251 C C . VAL D 1 295 ? 197.715 185.353 181.236 1.00 96.07 295 VAL D C 1
ATOM 12252 O O . VAL D 1 295 ? 198.640 185.472 180.422 1.00 92.40 295 VAL D O 1
ATOM 12256 N N . SER D 1 296 ? 196.898 184.300 181.242 1.00 98.14 296 SER D N 1
ATOM 12257 C CA . SER D 1 296 ? 197.109 183.119 180.412 1.00 97.96 296 SER D CA 1
ATOM 12258 C C . SER D 1 296 ? 196.899 183.377 178.926 1.00 98.98 296 SER D C 1
ATOM 12259 O O . SER D 1 296 ? 196.979 182.430 178.137 1.00 97.84 296 SER D O 1
ATOM 12262 N N . ASP D 1 297 ? 196.629 184.621 178.526 1.00 98.68 297 ASP D N 1
ATOM 12263 C CA . ASP D 1 297 ? 196.562 184.949 177.107 1.00 97.38 297 ASP D CA 1
ATOM 12264 C C . ASP D 1 297 ? 197.903 184.742 176.415 1.00 98.98 297 ASP D C 1
ATOM 12265 O O . ASP D 1 297 ? 197.935 184.501 175.202 1.00 96.89 297 ASP D O 1
ATOM 12270 N N . LYS D 1 298 ? 199.006 184.815 177.159 1.00 92.36 298 LYS D N 1
ATOM 12271 C CA . LYS D 1 298 ? 200.344 184.666 176.606 1.00 91.52 298 LYS D CA 1
ATOM 12272 C C . LYS D 1 298 ? 201.043 183.387 177.050 1.00 90.02 298 LYS D C 1
ATOM 12273 O O . LYS D 1 298 ? 202.170 183.131 176.613 1.00 90.01 298 LYS D O 1
ATOM 12279 N N . MET D 1 299 ? 200.411 182.577 177.904 1.00 85.97 299 MET D N 1
ATOM 12280 C CA . MET D 1 299 ? 201.041 181.351 178.372 1.00 85.59 299 MET D CA 1
ATOM 12281 C C . MET D 1 299 ? 201.050 180.286 177.276 1.00 88.44 299 MET D C 1
ATOM 12282 O O . MET D 1 299 ? 200.217 180.314 176.365 1.00 87.47 299 MET D O 1
ATOM 12287 N N . PRO D 1 300 ? 201.999 179.344 177.337 1.00 79.05 300 PRO D N 1
ATOM 12288 C CA . PRO D 1 300 ? 202.065 178.308 176.288 1.00 75.42 300 PRO D CA 1
ATOM 12289 C C . PRO D 1 300 ? 200.798 177.477 176.162 1.00 76.46 300 PRO D C 1
ATOM 12290 O O . PRO D 1 300 ? 200.306 177.272 175.044 1.00 77.31 300 PRO D O 1
ATOM 12294 N N . SER D 1 301 ? 200.256 176.993 177.282 1.00 75.62 301 SER D N 1
ATOM 12295 C CA . SER D 1 301 ? 199.059 176.147 177.285 1.00 77.14 301 SER D CA 1
ATOM 12296 C C . SER D 1 301 ? 199.251 174.907 176.413 1.00 75.40 301 SER D C 1
ATOM 12297 O O . SER D 1 301 ? 198.435 174.606 175.540 1.00 73.48 301 SER D O 1
ATOM 12300 N N . THR D 1 302 ? 200.339 174.182 176.651 1.00 68.34 302 THR D N 1
ATOM 12301 C CA . THR D 1 302 ? 200.662 172.979 175.900 1.00 63.26 302 THR D CA 1
ATOM 12302 C C . THR D 1 302 ? 200.632 171.753 176.807 1.00 63.86 302 THR D C 1
ATOM 12303 O O . THR D 1 302 ? 200.937 171.823 178.001 1.00 66.23 302 THR D O 1
ATOM 12307 N N . SER D 1 303 ? 200.255 170.619 176.219 1.00 60.21 303 SER D N 1
ATOM 12308 C CA . SER D 1 303 ? 200.198 169.350 176.931 1.00 63.32 303 SER D CA 1
ATOM 12309 C C . SER D 1 303 ? 201.336 168.409 176.562 1.00 60.55 303 SER D C 1
ATOM 12310 O O . SER D 1 303 ? 201.380 167.283 177.068 1.00 61.33 303 SER D O 1
ATOM 12313 N N . THR D 1 304 ? 202.256 168.835 175.695 1.00 67.44 304 THR D N 1
ATOM 12314 C CA . THR D 1 304 ? 203.372 167.977 175.312 1.00 71.65 304 THR D CA 1
ATOM 12315 C C . THR D 1 304 ? 204.401 167.866 176.430 1.00 72.15 304 THR D C 1
ATOM 12316 O O . THR D 1 304 ? 204.919 166.775 176.695 1.00 71.42 304 THR D O 1
ATOM 12320 N N . CYS D 1 305 ? 204.702 168.976 177.100 1.00 70.57 305 CYS D N 1
ATOM 12321 C CA . CYS D 1 305 ? 205.685 168.989 178.172 1.00 69.12 305 CYS D CA 1
ATOM 12322 C C . CYS D 1 305 ? 205.263 170.021 179.210 1.00 68.90 305 CYS D C 1
ATOM 12323 O O . CYS D 1 305 ? 204.229 170.681 179.077 1.00 69.73 305 CYS D O 1
ATOM 12326 N N . VAL D 1 306 ? 206.077 170.153 180.251 1.00 58.36 306 VAL D N 1
ATOM 12327 C CA . VAL D 1 306 ? 205.861 171.118 181.322 1.00 58.30 306 VAL D CA 1
ATOM 12328 C C . VAL D 1 306 ? 206.906 172.222 181.167 1.00 56.77 306 VAL D C 1
ATOM 12329 O O . VAL D 1 306 ? 208.100 171.979 181.397 1.00 57.70 306 VAL D O 1
ATOM 12333 N N . PRO D 1 307 ? 206.517 173.435 180.778 1.00 51.69 307 PRO D N 1
ATOM 12334 C CA . PRO D 1 307 ? 207.498 174.514 180.612 1.00 50.89 307 PRO D CA 1
ATOM 12335 C C . PRO D 1 307 ? 208.135 174.900 181.938 1.00 54.19 307 PRO D C 1
ATOM 12336 O O . PRO D 1 307 ? 207.719 174.479 183.019 1.00 57.46 307 PRO D O 1
ATOM 12340 N N . LEU D 1 308 ? 209.181 175.725 181.837 1.00 51.98 308 LEU D N 1
ATOM 12341 C CA . LEU D 1 308 ? 209.900 176.165 183.029 1.00 44.71 308 LEU D CA 1
ATOM 12342 C C . LEU D 1 308 ? 209.004 176.989 183.945 1.00 50.18 308 LEU D C 1
ATOM 12343 O O . LEU D 1 308 ? 209.051 176.839 185.172 1.00 53.79 308 LEU D O 1
ATOM 12348 N N . ILE D 1 309 ? 208.185 177.872 183.369 1.00 50.60 309 ILE D N 1
ATOM 12349 C CA . ILE D 1 309 ? 207.298 178.700 184.181 1.00 50.34 309 ILE D CA 1
ATOM 12350 C C . ILE D 1 309 ? 206.235 177.842 184.859 1.00 55.20 309 ILE D C 1
ATOM 12351 O O . ILE D 1 309 ? 205.827 178.120 185.994 1.00 55.73 309 ILE D O 1
ATOM 12356 N N . ALA D 1 310 ? 205.768 176.792 184.181 1.00 55.32 310 ALA D N 1
ATOM 12357 C CA . ALA D 1 310 ? 204.776 175.906 184.782 1.00 50.40 310 ALA D CA 1
ATOM 12358 C C . ALA D 1 310 ? 205.353 175.161 185.979 1.00 53.54 310 ALA D C 1
ATOM 12359 O O . ALA D 1 310 ? 204.679 175.005 187.003 1.00 55.59 310 ALA D O 1
ATOM 12361 N N . LEU D 1 311 ? 206.601 174.695 185.868 1.00 55.30 311 LEU D N 1
ATOM 12362 C CA . LEU D 1 311 ? 207.237 174.004 186.985 1.00 53.66 311 LEU D CA 1
ATOM 12363 C C . LEU D 1 311 ? 207.400 174.929 188.184 1.00 53.56 311 LEU D C 1
ATOM 12364 O O . LEU D 1 311 ? 207.249 174.501 189.334 1.00 54.84 311 LEU D O 1
ATOM 12369 N N . PHE D 1 312 ? 207.718 176.201 187.933 1.00 59.59 312 PHE D N 1
ATOM 12370 C CA . PHE D 1 312 ? 207.866 177.161 189.021 1.00 55.86 312 PHE D CA 1
ATOM 12371 C C . PHE D 1 312 ? 206.552 177.367 189.765 1.00 55.04 312 PHE D C 1
ATOM 12372 O O . PHE D 1 312 ? 206.534 177.443 190.999 1.00 58.41 312 PHE D O 1
ATOM 12380 N N . TYR D 1 313 ? 205.439 177.458 189.033 1.00 58.57 313 TYR D N 1
ATOM 12381 C CA . TYR D 1 313 ? 204.160 177.771 189.665 1.00 57.24 313 TYR D CA 1
ATOM 12382 C C . TYR D 1 313 ? 203.654 176.613 190.517 1.00 60.57 313 TYR D C 1
ATOM 12383 O O . TYR D 1 313 ? 203.058 176.834 191.578 1.00 65.56 313 TYR D O 1
ATOM 12392 N N . THR D 1 314 ? 203.865 175.374 190.068 1.00 51.59 314 THR D N 1
ATOM 12393 C CA . THR D 1 314 ? 203.394 174.224 190.833 1.00 51.08 314 THR D CA 1
ATOM 12394 C C . THR D 1 314 ? 204.098 174.124 192.180 1.00 56.75 314 THR D C 1
ATOM 12395 O O . THR D 1 314 ? 203.465 173.821 193.197 1.00 60.71 314 THR D O 1
ATOM 12399 N N . LEU D 1 315 ? 205.409 174.380 192.209 1.00 53.72 315 LEU D N 1
ATOM 12400 C CA . LEU D 1 315 ? 206.161 174.251 193.455 1.00 50.06 315 LEU D CA 1
ATOM 12401 C C . LEU D 1 315 ? 205.688 175.257 194.498 1.00 55.67 315 LEU D C 1
ATOM 12402 O O . LEU D 1 315 ? 205.634 174.942 195.692 1.00 62.74 315 LEU D O 1
ATOM 12407 N N . MET D 1 316 ? 205.347 176.474 194.069 1.00 48.53 316 MET D N 1
ATOM 12408 C CA . MET D 1 316 ? 204.820 177.461 195.006 1.00 47.56 316 MET D CA 1
ATOM 12409 C C . MET D 1 316 ? 203.482 177.015 195.581 1.00 54.93 316 MET D C 1
ATOM 12410 O O . MET D 1 316 ? 203.179 177.280 196.750 1.00 58.60 316 MET D O 1
ATOM 12415 N N . ILE D 1 317 ? 202.663 176.340 194.771 1.00 54.77 317 ILE D N 1
ATOM 12416 C CA . ILE D 1 317 ? 201.353 175.897 195.235 1.00 51.07 317 ILE D CA 1
ATOM 12417 C C . ILE D 1 317 ? 201.493 174.811 196.296 1.00 50.66 317 ILE D C 1
ATOM 12418 O O . ILE D 1 317 ? 200.803 174.838 197.323 1.00 57.17 317 ILE D O 1
ATOM 12423 N N . THR D 1 318 ? 202.387 173.844 196.072 1.00 44.78 318 THR D N 1
ATOM 12424 C CA . THR D 1 318 ? 202.522 172.730 197.008 1.00 47.82 318 THR D CA 1
ATOM 12425 C C . THR D 1 318 ? 203.017 173.198 198.372 1.00 47.04 318 THR D C 1
ATOM 12426 O O . THR D 1 318 ? 202.482 172.782 199.406 1.00 55.35 318 THR D O 1
ATOM 12430 N N . ILE D 1 319 ? 204.031 174.066 198.396 1.00 42.06 319 ILE D N 1
ATOM 12431 C CA . ILE D 1 319 ? 204.574 174.515 199.676 1.00 45.88 319 ILE D CA 1
ATOM 12432 C C . ILE D 1 319 ? 203.561 175.373 200.424 1.00 43.06 319 ILE D C 1
ATOM 12433 O O . ILE D 1 319 ? 203.558 175.400 201.661 1.00 55.27 319 ILE D O 1
ATOM 12438 N N . ILE D 1 320 ? 202.693 176.084 199.703 1.00 37.57 320 ILE D N 1
ATOM 12439 C CA . ILE D 1 320 ? 201.598 176.791 200.358 1.00 40.10 320 ILE D CA 1
ATOM 12440 C C . ILE D 1 320 ? 200.573 175.799 200.895 1.00 39.45 320 ILE D C 1
ATOM 12441 O O . ILE D 1 320 ? 200.092 175.932 202.026 1.00 50.65 320 ILE D O 1
ATOM 12446 N N . SER D 1 321 ? 200.226 174.787 200.094 1.00 41.36 321 SER D N 1
ATOM 12447 C CA . SER D 1 321 ? 199.280 173.773 200.545 1.00 35.27 321 SER D CA 1
ATOM 12448 C C . SER D 1 321 ? 199.860 172.933 201.678 1.00 38.73 321 SER D C 1
ATOM 12449 O O . SER D 1 321 ? 199.154 172.605 202.639 1.00 41.47 321 SER D O 1
ATOM 12452 N N . VAL D 1 322 ? 201.141 172.567 201.581 1.00 39.82 322 VAL D N 1
ATOM 12453 C CA . VAL D 1 322 ? 201.787 171.849 202.675 1.00 40.88 322 VAL D CA 1
ATOM 12454 C C . VAL D 1 322 ? 201.917 172.753 203.896 1.00 43.38 322 VAL D C 1
ATOM 12455 O O . VAL D 1 322 ? 201.775 172.302 205.039 1.00 46.38 322 VAL D O 1
ATOM 12459 N N . GLY D 1 323 ? 202.174 174.044 203.673 1.00 38.33 323 GLY D N 1
ATOM 12460 C CA . GLY D 1 323 ? 202.319 174.967 204.787 1.00 35.93 323 GLY D CA 1
ATOM 12461 C C . GLY D 1 323 ? 201.058 175.124 205.612 1.00 36.24 323 GLY D C 1
ATOM 12462 O O . GLY D 1 323 ? 201.129 175.265 206.836 1.00 49.41 323 GLY D O 1
ATOM 12463 N N . THR D 1 324 ? 199.891 175.115 204.963 1.00 37.68 324 THR D N 1
ATOM 12464 C CA . THR D 1 324 ? 198.641 175.252 205.705 1.00 42.77 324 THR D CA 1
ATOM 12465 C C . THR D 1 324 ? 198.359 174.013 206.548 1.00 42.35 324 THR D C 1
ATOM 12466 O O . THR D 1 324 ? 197.734 174.109 207.611 1.00 44.22 324 THR D O 1
ATOM 12470 N N . LEU D 1 325 ? 198.799 172.837 206.090 1.00 39.16 325 LEU D N 1
ATOM 12471 C CA . LEU D 1 325 ? 198.674 171.633 206.902 1.00 35.73 325 LEU D CA 1
ATOM 12472 C C . LEU D 1 325 ? 199.684 171.605 208.042 1.00 40.90 325 LEU D C 1
ATOM 12473 O O . LEU D 1 325 ? 199.358 171.140 209.140 1.00 49.79 325 LEU D O 1
ATOM 12478 N N . ALA D 1 326 ? 200.908 172.084 207.803 1.00 43.97 326 ALA D N 1
ATOM 12479 C CA . ALA D 1 326 ? 201.902 172.142 208.869 1.00 32.19 326 ALA D CA 1
ATOM 12480 C C . ALA D 1 326 ? 201.494 173.120 209.961 1.00 39.17 326 ALA D C 1
ATOM 12481 O O . ALA D 1 326 ? 201.728 172.858 211.146 1.00 42.03 326 ALA D O 1
ATOM 12483 N N . ALA D 1 327 ? 200.888 174.248 209.585 1.00 38.40 327 ALA D N 1
ATOM 12484 C CA . ALA D 1 327 ? 200.416 175.200 210.583 1.00 39.56 327 ALA D CA 1
ATOM 12485 C C . ALA D 1 327 ? 199.273 174.624 211.409 1.00 43.81 327 ALA D C 1
ATOM 12486 O O . ALA D 1 327 ? 199.147 174.943 212.596 1.00 48.72 327 ALA D O 1
ATOM 12488 N N . SER D 1 328 ? 198.438 173.777 210.804 1.00 38.77 328 SER D N 1
ATOM 12489 C CA . SER D 1 328 ? 197.353 173.145 211.543 1.00 38.47 328 SER D CA 1
ATOM 12490 C C . SER D 1 328 ? 197.865 172.110 212.537 1.00 39.80 328 SER D C 1
ATOM 12491 O O . SER D 1 328 ? 197.234 171.892 213.577 1.00 46.20 328 SER D O 1
ATOM 12494 N N . SER D 1 329 ? 198.996 171.466 212.238 1.00 34.95 329 SER D N 1
ATOM 12495 C CA . SER D 1 329 ? 199.554 170.476 213.151 1.00 35.04 329 SER D CA 1
ATOM 12496 C C . SER D 1 329 ? 200.142 171.111 214.404 1.00 43.16 329 SER D C 1
ATOM 12497 O O . SER D 1 329 ? 200.236 170.439 215.437 1.00 48.57 329 SER D O 1
ATOM 12500 N N . VAL D 1 330 ? 200.542 172.382 214.336 1.00 44.77 330 VAL D N 1
ATOM 12501 C CA . VAL D 1 330 ? 201.047 173.066 215.522 1.00 37.91 330 VAL D CA 1
ATOM 12502 C C . VAL D 1 330 ? 199.927 173.266 216.536 1.00 40.54 330 VAL D C 1
ATOM 12503 O O . VAL D 1 330 ? 200.132 173.117 217.747 1.00 47.29 330 VAL D O 1
ATOM 12507 N N . ILE D 1 331 ? 198.728 173.605 216.059 1.00 49.70 331 ILE D N 1
ATOM 12508 C CA . ILE D 1 331 ? 197.584 173.770 216.949 1.00 53.39 331 ILE D CA 1
ATOM 12509 C C . ILE D 1 331 ? 197.227 172.445 217.612 1.00 48.41 331 ILE D C 1
ATOM 12510 O O . ILE D 1 331 ? 196.921 172.395 218.810 1.00 53.82 331 ILE D O 1
ATOM 12515 N N . PHE D 1 332 ? 197.264 171.351 216.846 1.00 46.50 332 PHE D N 1
ATOM 12516 C CA . PHE D 1 332 ? 196.935 170.042 217.397 1.00 47.97 332 PHE D CA 1
ATOM 12517 C C . PHE D 1 332 ? 197.914 169.643 218.494 1.00 49.38 332 PHE D C 1
ATOM 12518 O O . PHE D 1 332 ? 197.517 169.057 219.507 1.00 58.09 332 PHE D O 1
ATOM 12526 N N . VAL D 1 333 ? 199.200 169.945 218.306 1.00 50.63 333 VAL D N 1
ATOM 12527 C CA . VAL D 1 333 ? 200.192 169.638 219.331 1.00 47.39 333 VAL D CA 1
ATOM 12528 C C . VAL D 1 333 ? 199.966 170.494 220.572 1.00 48.42 333 VAL D C 1
ATOM 12529 O O . VAL D 1 333 ? 200.054 170.004 221.705 1.00 51.95 333 VAL D O 1
ATOM 12533 N N . GLN D 1 334 ? 199.664 171.781 220.380 1.00 53.19 334 GLN D N 1
ATOM 12534 C CA . GLN D 1 334 ? 199.467 172.676 221.517 1.00 50.47 334 GLN D CA 1
ATOM 12535 C C . GLN D 1 334 ? 198.250 172.270 222.341 1.00 54.16 334 GLN D C 1
ATOM 12536 O O . GLN D 1 334 ? 198.282 172.326 223.576 1.00 61.70 334 GLN D O 1
ATOM 12542 N N . LYS D 1 335 ? 197.171 171.860 221.679 1.00 58.88 335 LYS D N 1
ATOM 12543 C CA . LYS D 1 335 ? 195.943 171.484 222.370 1.00 58.35 335 LYS D CA 1
ATOM 12544 C C . LYS D 1 335 ? 196.064 170.172 223.133 1.00 58.20 335 LYS D C 1
ATOM 12545 O O . LYS D 1 335 ? 195.152 169.835 223.896 1.00 61.92 335 LYS D O 1
ATOM 12551 N N . LEU D 1 336 ? 197.157 169.427 222.949 1.00 54.78 336 LEU D N 1
ATOM 12552 C CA . LEU D 1 336 ? 197.356 168.190 223.695 1.00 55.30 336 LEU D CA 1
ATOM 12553 C C . LEU D 1 336 ? 197.518 168.432 225.190 1.00 57.63 336 LEU D C 1
ATOM 12554 O O . LEU D 1 336 ? 197.382 167.487 225.975 1.00 56.44 336 LEU D O 1
ATOM 12559 N N . GLY D 1 337 ? 197.805 169.667 225.601 1.00 60.75 337 GLY D N 1
ATOM 12560 C CA . GLY D 1 337 ? 197.943 169.981 227.010 1.00 62.18 337 GLY D CA 1
ATOM 12561 C C . GLY D 1 337 ? 196.645 170.063 227.781 1.00 65.16 337 GLY D C 1
ATOM 12562 O O . GLY D 1 337 ? 196.677 170.145 229.012 1.00 69.42 337 GLY D O 1
ATOM 12563 N N . SER D 1 338 ? 195.507 170.045 227.087 1.00 67.63 338 SER D N 1
ATOM 12564 C CA . SER D 1 338 ? 194.210 170.054 227.750 1.00 66.08 338 SER D CA 1
ATOM 12565 C C . SER D 1 338 ? 193.813 168.688 228.292 1.00 65.12 338 SER D C 1
ATOM 12566 O O . SER D 1 338 ? 192.863 168.604 229.077 1.00 65.53 338 SER D O 1
ATOM 12569 N N . ILE D 1 339 ? 194.511 167.626 227.895 1.00 67.76 339 ILE D N 1
ATOM 12570 C CA . ILE D 1 339 ? 194.198 166.293 228.394 1.00 68.13 339 ILE D CA 1
ATOM 12571 C C . ILE D 1 339 ? 194.761 166.067 229.795 1.00 70.10 339 ILE D C 1
ATOM 12572 O O . ILE D 1 339 ? 194.162 165.338 230.592 1.00 70.16 339 ILE D O 1
ATOM 12577 N N . GLY D 1 340 ? 195.894 166.688 230.120 1.00 73.21 340 GLY D N 1
ATOM 12578 C CA . GLY D 1 340 ? 196.498 166.570 231.433 1.00 71.61 340 GLY D CA 1
ATOM 12579 C C . GLY D 1 340 ? 197.692 165.644 231.515 1.00 74.62 340 GLY D C 1
ATOM 12580 O O . GLY D 1 340 ? 198.264 165.503 232.602 1.00 78.83 340 GLY D O 1
ATOM 12581 N N . ASN D 1 341 ? 198.092 165.009 230.411 1.00 75.42 341 ASN D N 1
ATOM 12582 C CA . ASN D 1 341 ? 199.257 164.134 230.442 1.00 76.93 341 ASN D CA 1
ATOM 12583 C C . ASN D 1 341 ? 200.506 164.913 230.070 1.00 76.20 341 ASN D C 1
ATOM 12584 O O . ASN D 1 341 ? 200.572 165.475 228.967 1.00 76.54 341 ASN D O 1
ATOM 12589 N N . PRO D 1 342 ? 201.504 164.978 230.955 1.00 74.39 342 PRO D N 1
ATOM 12590 C CA . PRO D 1 342 ? 202.712 165.734 230.635 1.00 72.80 342 PRO D CA 1
ATOM 12591 C C . PRO D 1 342 ? 203.482 165.074 229.505 1.00 71.35 342 PRO D C 1
ATOM 12592 O O . PRO D 1 342 ? 203.366 163.856 229.285 1.00 70.79 342 PRO D O 1
ATOM 12596 N N . PRO D 1 343 ? 204.272 165.839 228.753 1.00 71.53 343 PRO D N 1
ATOM 12597 C CA . PRO D 1 343 ? 205.079 165.237 227.685 1.00 68.23 343 PRO D CA 1
ATOM 12598 C C . PRO D 1 343 ? 206.126 164.289 228.251 1.00 71.76 343 PRO D C 1
ATOM 12599 O O . PRO D 1 343 ? 206.564 164.422 229.395 1.00 74.68 343 PRO D O 1
ATOM 12603 N N . ALA D 1 344 ? 206.519 163.319 227.429 1.00 76.70 344 ALA D N 1
ATOM 12604 C CA . ALA D 1 344 ? 207.480 162.312 227.853 1.00 76.96 344 ALA D CA 1
ATOM 12605 C C . ALA D 1 344 ? 208.832 162.949 228.165 1.00 77.67 344 ALA D C 1
ATOM 12606 O O . ALA D 1 344 ? 209.152 164.051 227.712 1.00 81.54 344 ALA D O 1
ATOM 12608 N N . SER D 1 345 ? 209.627 162.233 228.964 1.00 80.10 345 SER D N 1
ATOM 12609 C CA . SER D 1 345 ? 210.930 162.749 229.372 1.00 81.18 345 SER D CA 1
ATOM 12610 C C . SER D 1 345 ? 211.852 162.943 228.174 1.00 83.10 345 SER D C 1
ATOM 12611 O O . SER D 1 345 ? 212.568 163.948 228.091 1.00 82.24 345 SER D O 1
ATOM 12614 N N . LYS D 1 346 ? 211.852 161.990 227.239 1.00 84.65 346 LYS D N 1
ATOM 12615 C CA . LYS D 1 346 ? 212.683 162.131 226.048 1.00 83.57 346 LYS D CA 1
ATOM 12616 C C . LYS D 1 346 ? 212.177 163.243 225.140 1.00 84.14 346 LYS D C 1
ATOM 12617 O O . LYS D 1 346 ? 212.976 163.901 224.464 1.00 82.69 346 LYS D O 1
ATOM 12623 N N . THR D 1 347 ? 210.860 163.461 225.103 1.00 78.43 347 THR D N 1
ATOM 12624 C CA . THR D 1 347 ? 210.310 164.544 224.293 1.00 77.58 347 THR D CA 1
ATOM 12625 C C . THR D 1 347 ? 210.791 165.902 224.790 1.00 77.56 347 THR D C 1
ATOM 12626 O O . THR D 1 347 ? 211.154 166.773 223.990 1.00 79.96 347 THR D O 1
ATOM 12630 N N . MET D 1 348 ? 210.802 166.101 226.110 1.00 75.65 348 MET D N 1
ATOM 12631 C CA . MET D 1 348 ? 211.270 167.368 226.661 1.00 76.25 348 MET D CA 1
ATOM 12632 C C . MET D 1 348 ? 212.785 167.493 226.574 1.00 78.18 348 MET D C 1
ATOM 12633 O O . MET D 1 348 ? 213.304 168.607 226.443 1.00 79.58 348 MET D O 1
ATOM 12638 N N . LYS D 1 349 ? 213.508 166.372 226.651 1.00 84.61 349 LYS D N 1
ATOM 12639 C CA . LYS D 1 349 ? 214.965 166.407 226.541 1.00 84.53 349 LYS D CA 1
ATOM 12640 C C . LYS D 1 349 ? 215.402 166.884 225.161 1.00 85.84 349 LYS D C 1
ATOM 12641 O O . LYS D 1 349 ? 216.306 167.720 225.038 1.00 83.88 349 LYS D O 1
ATOM 12647 N N . TRP D 1 350 ? 214.765 166.364 224.110 1.00 85.71 350 TRP D N 1
ATOM 12648 C CA . TRP D 1 350 ? 215.097 166.782 222.752 1.00 85.84 350 TRP D CA 1
ATOM 12649 C C . TRP D 1 350 ? 214.715 168.232 222.501 1.00 84.86 350 TRP D C 1
ATOM 12650 O O . TRP D 1 350 ? 215.379 168.921 221.719 1.00 88.04 350 TRP D O 1
ATOM 12661 N N . THR D 1 351 ? 213.648 168.706 223.146 1.00 75.99 351 THR D N 1
ATOM 12662 C CA . THR D 1 351 ? 213.182 170.070 222.918 1.00 73.92 351 THR D CA 1
ATOM 12663 C C . THR D 1 351 ? 214.194 171.099 223.411 1.00 74.34 351 THR D C 1
ATOM 12664 O O . THR D 1 351 ? 214.407 172.129 222.763 1.00 73.27 351 THR D O 1
ATOM 12668 N N . HIS D 1 352 ? 214.830 170.843 224.558 1.00 77.49 352 HIS D N 1
ATOM 12669 C CA . HIS D 1 352 ? 215.703 171.856 225.144 1.00 77.17 352 HIS D CA 1
ATOM 12670 C C . HIS D 1 352 ? 217.022 172.016 224.399 1.00 78.16 352 HIS D C 1
ATOM 12671 O O . HIS D 1 352 ? 217.690 173.040 224.577 1.00 77.24 352 HIS D O 1
ATOM 12678 N N . ARG D 1 353 ? 217.424 171.044 223.580 1.00 82.85 353 ARG D N 1
ATOM 12679 C CA . ARG D 1 353 ? 218.697 171.195 222.884 1.00 83.43 353 ARG D CA 1
ATOM 12680 C C . ARG D 1 353 ? 218.537 171.801 221.493 1.00 83.92 353 ARG D C 1
ATOM 12681 O O . ARG D 1 353 ? 219.459 172.462 221.003 1.00 83.65 353 ARG D O 1
ATOM 12689 N N . ILE D 1 354 ? 217.395 171.583 220.834 1.00 72.90 354 ILE D N 1
ATOM 12690 C CA . ILE D 1 354 ? 217.163 172.206 219.532 1.00 71.44 354 ILE D CA 1
ATOM 12691 C C . ILE D 1 354 ? 216.932 173.707 219.679 1.00 72.44 354 ILE D C 1
ATOM 12692 O O . ILE D 1 354 ? 217.238 174.482 218.765 1.00 75.55 354 ILE D O 1
ATOM 12697 N N . ALA D 1 355 ? 216.393 174.140 220.820 1.00 70.57 355 ALA D N 1
ATOM 12698 C CA . ALA D 1 355 ? 216.053 175.551 221.002 1.00 70.54 355 ALA D CA 1
ATOM 12699 C C . ALA D 1 355 ? 217.249 176.490 220.877 1.00 74.33 355 ALA D C 1
ATOM 12700 O O . ALA D 1 355 ? 217.117 177.525 220.202 1.00 74.09 355 ALA D O 1
ATOM 12702 N N . PRO D 1 356 ? 218.413 176.228 221.495 1.00 77.46 356 PRO D N 1
ATOM 12703 C CA . PRO D 1 356 ? 219.541 177.159 221.307 1.00 74.89 356 PRO D CA 1
ATOM 12704 C C . PRO D 1 356 ? 219.958 177.330 219.856 1.00 76.42 356 PRO D C 1
ATOM 12705 O O . PRO D 1 356 ? 220.304 178.445 219.446 1.00 73.92 356 PRO D O 1
ATOM 12709 N N . PHE D 1 357 ? 219.939 176.256 219.063 1.00 74.33 357 PHE D N 1
ATOM 12710 C CA . PHE D 1 357 ? 220.224 176.393 217.638 1.00 74.04 357 PHE D CA 1
ATOM 12711 C C . PHE D 1 357 ? 219.079 177.098 216.919 1.00 73.78 357 PHE D C 1
ATOM 12712 O O . PHE D 1 357 ? 219.309 177.911 216.016 1.00 76.48 357 PHE D O 1
ATOM 12720 N N . VAL D 1 358 ? 217.839 176.794 217.311 1.00 71.37 358 VAL D N 1
ATOM 12721 C CA . VAL D 1 358 ? 216.664 177.461 216.764 1.00 68.50 358 VAL D CA 1
ATOM 12722 C C . VAL D 1 358 ? 216.616 178.940 217.122 1.00 69.05 358 VAL D C 1
ATOM 12723 O O . VAL D 1 358 ? 215.970 179.722 216.411 1.00 65.97 358 VAL D O 1
ATOM 12727 N N . LEU D 1 359 ? 217.335 179.348 218.170 1.00 71.75 359 LEU D N 1
ATOM 12728 C CA . LEU D 1 359 ? 217.342 180.724 218.674 1.00 72.28 359 LEU D CA 1
ATOM 12729 C C . LEU D 1 359 ? 215.963 181.117 219.207 1.00 70.04 359 LEU D C 1
ATOM 12730 O O . LEU D 1 359 ? 215.345 182.093 218.774 1.00 70.45 359 LEU D O 1
ATOM 12735 N N . ILE D 1 360 ? 215.490 180.327 220.168 1.00 69.14 360 ILE D N 1
ATOM 12736 C CA . ILE D 1 360 ? 214.267 180.613 220.908 1.00 74.29 360 ILE D CA 1
ATOM 12737 C C . ILE D 1 360 ? 214.601 180.572 222.393 1.00 74.91 360 ILE D C 1
ATOM 12738 O O . ILE D 1 360 ? 215.557 179.906 222.805 1.00 75.33 360 ILE D O 1
ATOM 12743 N N . GLN D 1 361 ? 213.828 181.301 223.193 1.00 78.33 361 GLN D N 1
ATOM 12744 C CA . GLN D 1 361 ? 214.087 181.428 224.619 1.00 77.27 361 GLN D CA 1
ATOM 12745 C C . GLN D 1 361 ? 212.838 181.086 225.420 1.00 79.46 361 GLN D C 1
ATOM 12746 O O . GLN D 1 361 ? 211.709 181.300 224.968 1.00 80.95 361 GLN D O 1
ATOM 12752 N N . MET D 1 362 ? 213.057 180.549 226.617 1.00 79.69 362 MET D N 1
ATOM 12753 C CA . MET D 1 362 ? 211.949 180.191 227.487 1.00 77.41 362 MET D CA 1
ATOM 12754 C C . MET D 1 362 ? 211.293 181.451 228.049 1.00 76.37 362 MET D C 1
ATOM 12755 O O . MET D 1 362 ? 211.987 182.405 228.413 1.00 75.66 362 MET D O 1
ATOM 12760 N N . PRO D 1 363 ? 209.965 181.487 228.132 1.00 70.73 363 PRO D N 1
ATOM 12761 C CA . PRO D 1 363 ? 209.290 182.656 228.705 1.00 68.99 363 PRO D CA 1
ATOM 12762 C C . PRO D 1 363 ? 209.498 182.728 230.211 1.00 72.09 363 PRO D C 1
ATOM 12763 O O . PRO D 1 363 ? 209.839 181.748 230.877 1.00 75.16 363 PRO D O 1
ATOM 12767 N N . LEU D 1 364 ? 209.289 183.933 230.746 1.00 71.96 364 LEU D N 1
ATOM 12768 C CA . LEU D 1 364 ? 209.502 184.163 232.172 1.00 73.66 364 LEU D CA 1
ATOM 12769 C C . LEU D 1 364 ? 208.529 183.356 233.024 1.00 76.54 364 LEU D C 1
ATOM 12770 O O . LEU D 1 364 ? 208.914 182.806 234.062 1.00 78.19 364 LEU D O 1
ATOM 12775 N N . VAL D 1 365 ? 207.263 183.279 232.607 1.00 78.64 365 VAL D N 1
ATOM 12776 C CA . VAL D 1 365 ? 206.261 182.582 233.410 1.00 77.39 365 VAL D CA 1
ATOM 12777 C C . VAL D 1 365 ? 206.551 181.086 233.459 1.00 75.40 365 VAL D C 1
ATOM 12778 O O . VAL D 1 365 ? 206.213 180.409 234.436 1.00 77.69 365 VAL D O 1
ATOM 12782 N N . MET D 1 366 ? 207.180 180.545 232.412 1.00 75.04 366 MET D N 1
ATOM 12783 C CA . MET D 1 366 ? 207.558 179.136 232.433 1.00 72.10 366 MET D CA 1
ATOM 12784 C C . MET D 1 366 ? 208.696 178.889 233.416 1.00 74.70 366 MET D C 1
ATOM 12785 O O . MET D 1 366 ? 208.727 177.853 234.091 1.00 76.07 366 MET D O 1
ATOM 12790 N N . LYS D 1 367 ? 209.643 179.826 233.504 1.00 81.38 367 LYS D N 1
ATOM 12791 C CA . LYS D 1 367 ? 210.720 179.706 234.482 1.00 81.23 367 LYS D CA 1
ATOM 12792 C C . LYS D 1 367 ? 210.183 179.792 235.906 1.00 83.07 367 LYS D C 1
ATOM 12793 O O . LYS D 1 367 ? 210.654 179.076 236.797 1.00 82.06 367 LYS D O 1
ATOM 12799 N N . GLN D 1 368 ? 209.203 180.668 236.139 1.00 83.23 368 GLN D N 1
ATOM 12800 C CA . GLN D 1 368 ? 208.625 180.801 237.472 1.00 81.90 368 GLN D CA 1
ATOM 12801 C C . GLN D 1 368 ? 207.880 179.540 237.891 1.00 82.98 368 GLN D C 1
ATOM 12802 O O . GLN D 1 368 ? 207.898 179.178 239.073 1.00 86.93 368 GLN D O 1
ATOM 12808 N N . ALA D 1 369 ? 207.216 178.868 236.947 1.00 82.16 369 ALA D N 1
ATOM 12809 C CA . ALA D 1 369 ? 206.513 177.632 237.275 1.00 77.88 369 ALA D CA 1
ATOM 12810 C C . ALA D 1 369 ? 207.483 176.546 237.722 1.00 80.43 369 ALA D C 1
ATOM 12811 O O . ALA D 1 369 ? 207.189 175.787 238.653 1.00 85.38 369 ALA D O 1
ATOM 12813 N N . TYR D 1 370 ? 208.642 176.450 237.065 1.00 85.14 370 TYR D N 1
ATOM 12814 C CA . TYR D 1 370 ? 209.645 175.472 237.471 1.00 86.90 370 TYR D CA 1
ATOM 12815 C C . TYR D 1 370 ? 210.179 175.774 238.866 1.00 90.02 370 TYR D C 1
ATOM 12816 O O . TYR D 1 370 ? 210.387 174.859 239.671 1.00 92.37 370 TYR D O 1
ATOM 12825 N N . ALA D 1 371 ? 210.412 177.055 239.166 1.00 94.78 371 ALA D N 1
ATOM 12826 C CA . ALA D 1 371 ? 210.915 177.428 240.484 1.00 94.21 371 ALA D CA 1
ATOM 12827 C C . ALA D 1 371 ? 209.902 177.110 241.578 1.00 93.81 371 ALA D C 1
ATOM 12828 O O . ALA D 1 371 ? 210.275 176.621 242.651 1.00 96.24 371 ALA D O 1
ATOM 12830 N N . LYS D 1 372 ? 208.620 177.388 241.328 1.00 94.46 372 LYS D N 1
ATOM 12831 C CA . LYS D 1 372 ? 207.591 177.089 242.320 1.00 96.54 372 LYS D CA 1
ATOM 12832 C C . LYS D 1 372 ? 207.478 175.589 242.564 1.00 98.67 372 LYS D C 1
ATOM 12833 O O . LYS D 1 372 ? 207.331 175.150 243.710 1.00 100.09 372 LYS D O 1
ATOM 12839 N N . ARG D 1 373 ? 207.547 174.788 241.497 1.00 103.11 373 ARG D N 1
ATOM 12840 C CA . ARG D 1 373 ? 207.514 173.338 241.657 1.00 101.46 373 ARG D CA 1
ATOM 12841 C C . ARG D 1 373 ? 208.749 172.836 242.395 1.00 104.06 373 ARG D C 1
ATOM 12842 O O . ARG D 1 373 ? 208.662 171.896 243.194 1.00 107.56 373 ARG D O 1
ATOM 12850 N N . ALA D 1 374 ? 209.908 173.448 242.137 1.00 110.78 374 ALA D N 1
ATOM 12851 C CA . ALA D 1 374 ? 211.135 173.030 242.807 1.00 112.21 374 ALA D CA 1
ATOM 12852 C C . ALA D 1 374 ? 211.049 173.250 244.312 1.00 114.31 374 ALA D C 1
ATOM 12853 O O . ALA D 1 374 ? 211.532 172.422 245.095 1.00 112.85 374 ALA D O 1
ATOM 12855 N N . LYS D 1 375 ? 210.447 174.364 244.736 1.00 123.50 375 LYS D N 1
ATOM 12856 C CA . LYS D 1 375 ? 210.285 174.618 246.164 1.00 123.39 375 LYS D CA 1
ATOM 12857 C C . LYS D 1 375 ? 209.405 173.559 246.816 1.00 124.26 375 LYS D C 1
ATOM 12858 O O . LYS D 1 375 ? 209.700 173.090 247.922 1.00 125.58 375 LYS D O 1
ATOM 12864 N N . GLU D 1 376 ? 208.315 173.172 246.148 1.00 126.22 376 GLU D N 1
ATOM 12865 C CA . GLU D 1 376 ? 207.471 172.104 246.670 1.00 127.21 376 GLU D CA 1
ATOM 12866 C C . GLU D 1 376 ? 208.200 170.766 246.668 1.00 128.80 376 GLU D C 1
ATOM 12867 O O . GLU D 1 376 ? 207.977 169.940 247.560 1.00 129.30 376 GLU D O 1
ATOM 12873 N N . GLU D 1 377 ? 209.067 170.535 245.678 1.00 134.08 377 GLU D N 1
ATOM 12874 C CA . GLU D 1 377 ? 209.857 169.308 245.656 1.00 134.44 377 GLU D CA 1
ATOM 12875 C C . GLU D 1 377 ? 210.789 169.234 246.859 1.00 135.37 377 GLU D C 1
ATOM 12876 O O . GLU D 1 377 ? 210.929 168.175 247.482 1.00 133.84 377 GLU D O 1
ATOM 12882 N N . LYS D 1 378 ? 211.437 170.350 247.201 1.00 139.77 378 LYS D N 1
ATOM 12883 C CA . LYS D 1 378 ? 212.298 170.375 248.378 1.00 140.21 378 LYS D CA 1
ATOM 12884 C C . LYS D 1 378 ? 211.487 170.338 249.666 1.00 140.10 378 LYS D C 1
ATOM 12885 O O . LYS D 1 378 ? 211.912 169.720 250.649 1.00 139.34 378 LYS D O 1
ATOM 12891 N N . HIS D 1 379 ? 210.322 170.992 249.684 1.00 144.69 379 HIS D N 1
ATOM 12892 C CA . HIS D 1 379 ? 209.468 170.948 250.866 1.00 145.44 379 HIS D CA 1
ATOM 12893 C C . HIS D 1 379 ? 208.927 169.544 251.107 1.00 145.70 379 HIS D C 1
ATOM 12894 O O . HIS D 1 379 ? 208.823 169.102 252.258 1.00 144.89 379 HIS D O 1
ATOM 12901 N N . ARG D 1 380 ? 208.569 168.833 250.035 1.00 147.66 380 ARG D N 1
ATOM 12902 C CA . ARG D 1 380 ? 208.041 167.480 250.183 1.00 147.61 380 ARG D CA 1
ATOM 12903 C C . ARG D 1 380 ? 209.080 166.540 250.782 1.00 147.68 380 ARG D C 1
ATOM 12904 O O . ARG D 1 380 ? 208.762 165.732 251.663 1.00 146.89 380 ARG D O 1
ATOM 12912 N N . LYS D 1 381 ? 210.329 166.628 250.317 1.00 150.17 381 LYS D N 1
ATOM 12913 C CA . LYS D 1 381 ? 211.365 165.739 250.831 1.00 150.40 381 LYS D CA 1
ATOM 12914 C C . LYS D 1 381 ? 211.761 166.096 252.258 1.00 151.32 381 LYS D C 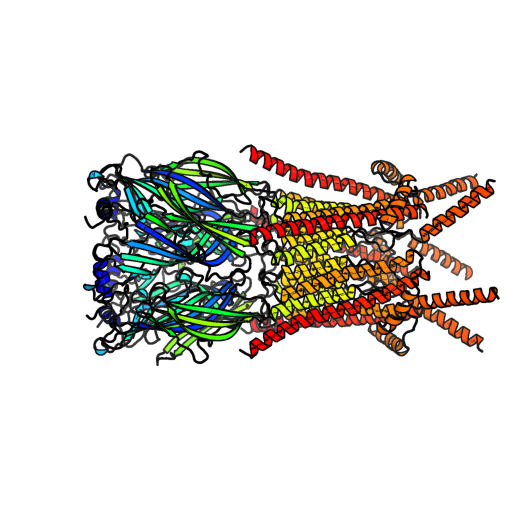1
ATOM 12915 O O . LYS D 1 381 ? 212.111 165.206 253.041 1.00 151.70 381 LYS D O 1
ATOM 12921 N N . ARG D 1 382 ? 211.713 167.383 252.617 1.00 155.38 382 ARG D N 1
ATOM 12922 C CA . ARG D 1 382 ? 212.068 167.783 253.976 1.00 155.50 382 ARG D CA 1
ATOM 12923 C C . ARG D 1 382 ? 211.081 167.222 254.992 1.00 155.54 382 ARG D C 1
ATOM 12924 O O . ARG D 1 382 ? 211.484 166.745 256.060 1.00 154.28 382 ARG D O 1
ATOM 12932 N N . MET D 1 383 ? 209.783 167.272 254.680 1.00 156.80 383 MET D N 1
ATOM 12933 C CA . MET D 1 383 ? 208.786 166.696 255.576 1.00 156.92 383 MET D CA 1
ATOM 12934 C C . MET D 1 383 ? 208.897 165.179 255.635 1.00 157.01 383 MET D C 1
ATOM 12935 O O . MET D 1 383 ? 208.535 164.572 256.650 1.00 155.97 383 MET D O 1
ATOM 12940 N N . SER D 1 384 ? 209.381 164.552 254.560 1.00 157.13 384 SER D N 1
ATOM 12941 C CA . SER D 1 384 ? 209.574 163.106 254.568 1.00 157.00 384 SER D CA 1
ATOM 12942 C C . SER D 1 384 ? 210.639 162.698 255.579 1.00 158.00 384 SER D C 1
ATOM 12943 O O . SER D 1 384 ? 210.486 161.693 256.283 1.00 157.56 384 SER D O 1
ATOM 12946 N N . ARG D 1 385 ? 211.723 163.462 255.666 1.00 157.51 385 ARG D N 1
ATOM 12947 C CA . ARG D 1 385 ? 212.796 163.168 256.609 1.00 156.67 385 ARG D CA 1
ATOM 12948 C C . ARG D 1 385 ? 212.452 163.670 258.008 1.00 156.19 385 ARG D C 1
ATOM 12949 O O . ARG D 1 385 ? 211.286 163.908 258.325 1.00 155.81 385 ARG D O 1
ATOM 12957 N N . ASN D 1 550 ? 198.690 176.360 234.489 1.00 61.76 486 ASN D N 1
ATOM 12958 C CA . ASN D 1 550 ? 198.958 174.934 234.630 1.00 65.74 486 ASN D CA 1
ATOM 12959 C C . ASN D 1 550 ? 200.302 174.570 234.008 1.00 69.46 486 ASN D C 1
ATOM 12960 O O . ASN D 1 550 ? 200.591 174.948 232.873 1.00 75.53 486 ASN D O 1
ATOM 12965 N N . ILE D 1 551 ? 201.120 173.831 234.761 1.00 63.52 487 ILE D N 1
ATOM 12966 C CA . ILE D 1 551 ? 202.446 173.460 234.277 1.00 62.76 487 ILE D CA 1
ATOM 12967 C C . ILE D 1 551 ? 202.350 172.517 233.082 1.00 66.37 487 ILE D C 1
ATOM 12968 O O . ILE D 1 551 ? 203.180 172.580 232.166 1.00 69.79 487 ILE D O 1
ATOM 12973 N N . VAL D 1 552 ? 201.348 171.634 233.065 1.00 63.23 488 VAL D N 1
ATOM 12974 C CA . VAL D 1 552 ? 201.183 170.718 231.941 1.00 61.94 488 VAL D CA 1
ATOM 12975 C C . VAL D 1 552 ? 200.877 171.488 230.662 1.00 65.20 488 VAL D C 1
ATOM 12976 O O . VAL D 1 552 ? 201.425 171.190 229.594 1.00 67.99 488 VAL D O 1
ATOM 12980 N N . GLU D 1 553 ? 199.998 172.490 230.748 1.00 64.66 489 GLU D N 1
ATOM 12981 C CA . GLU D 1 553 ? 199.678 173.300 229.577 1.00 60.99 489 GLU D CA 1
ATOM 12982 C C . GLU D 1 553 ? 200.894 174.082 229.096 1.00 63.85 489 GLU D C 1
ATOM 12983 O O . GLU D 1 553 ? 201.112 174.224 227.887 1.00 66.88 489 GLU D O 1
ATOM 12989 N N . LEU D 1 554 ? 201.695 174.603 230.030 1.00 60.39 490 LEU D N 1
ATOM 12990 C CA . LEU D 1 554 ? 202.871 175.380 229.652 1.00 55.30 490 LEU D CA 1
ATOM 12991 C C . LEU D 1 554 ? 203.896 174.519 228.922 1.00 56.70 490 LEU D C 1
ATOM 12992 O O . LEU D 1 554 ? 204.528 174.976 227.962 1.00 64.04 490 LEU D O 1
ATOM 12997 N N . GLU D 1 555 ? 204.082 173.275 229.368 1.00 57.27 491 GLU D N 1
ATOM 12998 C CA . GLU D 1 555 ? 205.073 172.405 228.742 1.00 58.29 491 GLU D CA 1
ATOM 12999 C C . GLU D 1 555 ? 204.713 172.100 227.293 1.00 59.46 491 GLU D C 1
ATOM 13000 O O . GLU D 1 555 ? 205.581 172.137 226.412 1.00 66.41 491 GLU D O 1
ATOM 13006 N N . TRP D 1 556 ? 203.441 171.799 227.024 1.00 51.23 492 TRP D N 1
ATOM 13007 C CA . TRP D 1 556 ? 203.011 171.562 225.651 1.00 50.11 492 TRP D CA 1
ATOM 13008 C C . TRP D 1 556 ? 202.996 172.838 224.823 1.00 56.64 492 TRP D C 1
ATOM 13009 O O . TRP D 1 556 ? 203.128 172.768 223.596 1.00 59.60 492 TRP D O 1
ATOM 13020 N N . ASP D 1 557 ? 202.831 173.999 225.461 1.00 59.96 493 ASP D N 1
ATOM 13021 C CA . ASP D 1 557 ? 202.873 175.260 224.730 1.00 46.53 493 ASP D CA 1
ATOM 13022 C C . ASP D 1 557 ? 204.259 175.517 224.149 1.00 53.78 493 ASP D C 1
ATOM 13023 O O . ASP D 1 557 ? 204.385 175.987 223.013 1.00 61.95 493 ASP D O 1
ATOM 13028 N N . TRP D 1 558 ? 205.311 175.216 224.914 1.00 53.48 494 TRP D N 1
ATOM 13029 C CA . TRP D 1 558 ? 206.668 175.448 224.435 1.00 53.18 494 TRP D CA 1
ATOM 13030 C C . TRP D 1 558 ? 207.088 174.438 223.376 1.00 52.86 494 TRP D C 1
ATOM 13031 O O . TRP D 1 558 ? 207.900 174.767 222.504 1.00 58.02 494 TRP D O 1
ATOM 13042 N N . VAL D 1 559 ? 206.560 173.213 223.437 1.00 45.36 495 VAL D N 1
ATOM 13043 C CA . VAL D 1 559 ? 206.872 172.219 222.411 1.00 42.52 495 VAL D CA 1
ATOM 13044 C C . VAL D 1 559 ? 206.369 172.685 221.051 1.00 46.55 495 VAL D C 1
ATOM 13045 O O . VAL D 1 559 ? 207.068 172.563 220.038 1.00 53.10 495 VAL D O 1
ATOM 13049 N N . ALA D 1 560 ? 205.150 173.228 221.007 1.00 41.55 496 ALA D N 1
ATOM 13050 C CA . ALA D 1 560 ? 204.623 173.759 219.756 1.00 34.88 496 ALA D CA 1
ATOM 13051 C C . ALA D 1 560 ? 205.392 174.991 219.299 1.00 42.09 496 ALA D C 1
ATOM 13052 O O . ALA D 1 560 ? 205.534 175.218 218.093 1.00 49.33 496 ALA D O 1
ATOM 13054 N N . ALA D 1 561 ? 205.889 175.798 220.241 1.00 44.37 497 ALA D N 1
ATOM 13055 C CA . ALA D 1 561 ? 206.650 176.987 219.871 1.00 40.13 497 ALA D CA 1
ATOM 13056 C C . ALA D 1 561 ? 207.971 176.619 219.210 1.00 42.72 497 ALA D C 1
ATOM 13057 O O . ALA D 1 561 ? 208.372 177.242 218.220 1.00 43.57 497 ALA D O 1
ATOM 13059 N N . VAL D 1 562 ? 208.664 175.610 219.743 1.00 43.53 498 VAL D N 1
ATOM 13060 C CA . VAL D 1 562 ? 209.917 175.169 219.138 1.00 42.20 498 VAL D CA 1
ATOM 13061 C C . VAL D 1 562 ? 209.656 174.513 217.788 1.00 46.63 498 VAL D C 1
ATOM 13062 O O . VAL D 1 562 ? 210.411 174.710 216.829 1.00 49.79 498 VAL D O 1
ATOM 13066 N N . LEU D 1 563 ? 208.581 173.727 217.692 1.00 38.96 499 LEU D N 1
ATOM 13067 C CA . LEU D 1 563 ? 208.240 173.082 216.428 1.00 34.14 499 LEU D CA 1
ATOM 13068 C C . LEU D 1 563 ? 207.877 174.108 215.361 1.00 39.17 499 LEU D C 1
ATOM 13069 O O . LEU D 1 563 ? 208.212 173.931 214.183 1.00 48.31 499 LEU D O 1
ATOM 13074 N N . GLU D 1 564 ? 207.189 175.184 215.751 1.00 46.05 500 GLU D N 1
ATOM 13075 C CA . GLU D 1 564 ? 206.781 176.198 214.782 1.00 40.71 500 GLU D CA 1
ATOM 13076 C C . GLU D 1 564 ? 207.984 176.892 214.155 1.00 49.86 500 GLU D C 1
ATOM 13077 O O . GLU D 1 564 ? 208.004 177.133 212.943 1.00 52.78 500 GLU D O 1
ATOM 13083 N N . ARG D 1 565 ? 208.996 177.223 214.962 1.00 51.17 501 ARG D N 1
ATOM 13084 C CA . ARG D 1 565 ? 210.174 177.894 214.421 1.00 43.77 501 ARG D CA 1
ATOM 13085 C C . ARG D 1 565 ? 210.988 176.965 213.529 1.00 46.82 501 ARG D C 1
ATOM 13086 O O . ARG D 1 565 ? 211.649 177.430 212.593 1.00 56.36 501 ARG D O 1
ATOM 13094 N N . VAL D 1 566 ? 210.956 175.660 213.803 1.00 47.96 502 VAL D N 1
ATOM 13095 C CA . VAL D 1 566 ? 211.625 174.701 212.930 1.00 44.56 502 VAL D CA 1
ATOM 13096 C C . VAL D 1 566 ? 210.984 174.704 211.548 1.00 45.14 502 VAL D C 1
ATOM 13097 O O . VAL D 1 566 ? 211.679 174.674 210.525 1.00 49.87 502 VAL D O 1
ATOM 13101 N N . PHE D 1 567 ? 209.651 174.749 211.497 1.00 45.14 503 PHE D N 1
ATOM 13102 C CA . PHE D 1 567 ? 208.956 174.814 210.215 1.00 38.76 503 PHE D CA 1
ATOM 13103 C C . PHE D 1 567 ? 209.299 176.096 209.466 1.00 39.61 503 PHE D C 1
ATOM 13104 O O . PHE D 1 567 ? 209.443 176.085 208.237 1.00 47.59 503 PHE D O 1
ATOM 13112 N N . LEU D 1 568 ? 209.425 177.211 210.188 1.00 40.89 504 LEU D N 1
ATOM 13113 C CA . LEU D 1 568 ? 209.737 178.482 209.540 1.00 43.09 504 LEU D CA 1
ATOM 13114 C C . LEU D 1 568 ? 211.094 178.436 208.850 1.00 47.48 504 LEU D C 1
ATOM 13115 O O . LEU D 1 568 ? 211.238 178.909 207.718 1.00 52.06 504 LEU D O 1
ATOM 13120 N N . ILE D 1 569 ? 212.101 177.868 209.515 1.00 49.26 505 ILE D N 1
ATOM 13121 C CA . ILE D 1 569 ? 213.426 177.769 208.911 1.00 47.50 505 ILE D CA 1
ATOM 13122 C C . ILE D 1 569 ? 213.403 176.819 207.718 1.00 49.09 505 ILE D C 1
ATOM 13123 O O . ILE D 1 569 ? 213.989 177.105 206.666 1.00 57.24 505 ILE D O 1
ATOM 13128 N N . PHE D 1 570 ? 212.724 175.679 207.860 1.00 49.41 506 PHE D N 1
ATOM 13129 C CA . PHE D 1 570 ? 212.716 174.677 206.799 1.00 45.17 506 PHE D CA 1
ATOM 13130 C C . PHE D 1 570 ? 212.026 175.191 205.540 1.00 48.32 506 PHE D C 1
ATOM 13131 O O . PHE D 1 570 ? 212.512 174.965 204.426 1.00 57.87 506 PHE D O 1
ATOM 13139 N N . PHE D 1 571 ? 210.897 175.884 205.693 1.00 48.99 507 PHE D N 1
ATOM 13140 C CA . PHE D 1 571 ? 210.107 176.292 204.538 1.00 47.20 507 PHE D CA 1
ATOM 13141 C C . PHE D 1 571 ? 210.714 177.462 203.772 1.00 51.43 507 PHE D C 1
ATOM 13142 O O . PHE D 1 571 ? 210.392 177.635 202.592 1.00 56.34 507 PHE D O 1
ATOM 13150 N N . THR D 1 572 ? 211.575 178.263 204.399 1.00 51.13 508 THR D N 1
ATOM 13151 C CA . THR D 1 572 ? 212.287 179.304 203.669 1.00 53.54 508 THR D CA 1
ATOM 13152 C C . THR D 1 572 ? 213.441 178.752 202.847 1.00 56.03 508 THR D C 1
ATOM 13153 O O . THR D 1 572 ? 213.751 179.300 201.783 1.00 59.59 508 THR D O 1
ATOM 13157 N N . ILE D 1 573 ? 214.086 177.683 203.318 1.00 57.72 509 ILE D N 1
ATOM 13158 C CA . ILE D 1 573 ? 215.142 177.046 202.537 1.00 61.15 509 ILE D CA 1
ATOM 13159 C C . ILE D 1 573 ? 214.570 176.462 201.251 1.00 58.53 509 ILE D C 1
ATOM 13160 O O . ILE D 1 573 ? 215.152 176.611 200.169 1.00 62.73 509 ILE D O 1
ATOM 13165 N N . CYS D 1 574 ? 213.418 175.793 201.348 1.00 57.20 510 CYS D N 1
ATOM 13166 C CA . CYS D 1 574 ? 212.769 175.254 200.157 1.00 60.51 510 CYS D CA 1
ATOM 13167 C C . CYS D 1 574 ? 212.342 176.368 199.209 1.00 63.39 510 CYS D C 1
ATOM 13168 O O . CYS D 1 574 ? 212.480 176.241 197.987 1.00 66.19 510 CYS D O 1
ATOM 13171 N N . PHE D 1 575 ? 211.810 177.465 199.755 1.00 55.23 511 PHE D N 1
ATOM 13172 C CA . PHE D 1 575 ? 211.392 178.584 198.917 1.00 54.12 511 PHE D CA 1
ATOM 13173 C C . PHE D 1 575 ? 212.580 179.215 198.200 1.00 61.33 511 PHE D C 1
ATOM 13174 O O . PHE D 1 575 ? 212.491 179.543 197.011 1.00 67.43 511 PHE D O 1
ATOM 13182 N N . LEU D 1 576 ? 213.697 179.402 198.908 1.00 58.89 512 LEU D N 1
ATOM 13183 C CA . LEU D 1 576 ? 214.876 179.997 198.284 1.00 58.50 512 LEU D CA 1
ATOM 13184 C C . LEU D 1 576 ? 215.442 179.099 197.193 1.00 61.20 512 LEU D C 1
ATOM 13185 O O . LEU D 1 576 ? 215.815 179.581 196.117 1.00 62.92 512 LEU D O 1
ATOM 13190 N N . PHE D 1 577 ? 215.520 177.792 197.451 1.00 70.12 513 PHE D N 1
ATOM 13191 C CA . PHE D 1 577 ? 216.073 176.873 196.460 1.00 68.27 513 PHE D CA 1
ATOM 13192 C C . PHE D 1 577 ? 215.202 176.808 195.211 1.00 68.93 513 PHE D C 1
ATOM 13193 O O . PHE D 1 577 ? 215.719 176.804 194.087 1.00 71.34 513 PHE D O 1
ATOM 13201 N N . SER D 1 578 ? 213.880 176.750 195.385 1.00 63.29 514 SER D N 1
ATOM 13202 C CA . SER D 1 578 ? 212.987 176.606 194.239 1.00 63.07 514 SER D CA 1
ATOM 13203 C C . SER D 1 578 ? 212.946 177.879 193.402 1.00 64.49 514 SER D C 1
ATOM 13204 O O . SER D 1 578 ? 213.068 177.828 192.172 1.00 67.46 514 SER D O 1
ATOM 13207 N N . ALA D 1 579 ? 212.768 179.032 194.050 1.00 65.30 515 ALA D N 1
ATOM 13208 C CA . ALA D 1 579 ? 212.621 180.281 193.308 1.00 64.64 515 ALA D CA 1
ATOM 13209 C C . ALA D 1 579 ? 213.928 180.692 192.640 1.00 64.34 515 ALA D C 1
ATOM 13210 O O . ALA D 1 579 ? 213.951 181.015 191.447 1.00 66.72 515 ALA D O 1
ATOM 13212 N N . ILE D 1 580 ? 215.028 180.689 193.395 1.00 60.77 516 ILE D N 1
ATOM 13213 C CA . ILE D 1 580 ? 216.308 181.115 192.839 1.00 62.84 516 ILE D CA 1
ATOM 13214 C C . ILE D 1 580 ? 216.839 180.079 191.854 1.00 62.14 516 ILE D C 1
ATOM 13215 O O . ILE D 1 580 ? 217.318 180.426 190.768 1.00 62.79 516 ILE D O 1
ATOM 13220 N N . GLY D 1 581 ? 216.752 178.796 192.209 1.00 61.22 517 GLY D N 1
ATOM 13221 C CA . GLY D 1 581 ? 217.370 177.765 191.390 1.00 56.80 517 GLY D CA 1
ATOM 13222 C C . GLY D 1 581 ? 216.763 177.654 190.004 1.00 56.68 517 GLY D C 1
ATOM 13223 O O . GLY D 1 581 ? 217.481 177.514 189.012 1.00 61.63 517 GLY D O 1
ATOM 13224 N N . ILE D 1 582 ? 215.432 177.706 189.917 1.00 55.03 518 ILE D N 1
ATOM 13225 C CA . ILE D 1 582 ? 214.770 177.567 188.623 1.00 58.47 518 ILE D CA 1
ATOM 13226 C C . ILE D 1 582 ? 215.052 178.779 187.743 1.00 63.62 518 ILE D C 1
ATOM 13227 O O . ILE D 1 582 ? 215.396 178.644 186.563 1.00 63.15 518 ILE D O 1
ATOM 13232 N N . ASN D 1 583 ? 214.918 179.983 188.306 1.00 60.39 519 ASN D N 1
ATOM 13233 C CA . ASN D 1 583 ? 215.113 181.195 187.515 1.00 55.40 519 ASN D CA 1
ATOM 13234 C C . ASN D 1 583 ? 216.568 181.361 187.094 1.00 56.17 519 ASN D C 1
ATOM 13235 O O . ASN D 1 583 ? 216.848 181.777 185.964 1.00 62.19 519 ASN D O 1
ATOM 13240 N N . LEU D 1 584 ? 217.509 181.048 187.989 1.00 52.43 520 LEU D N 1
ATOM 13241 C CA . LEU D 1 584 ? 218.923 181.158 187.641 1.00 52.18 520 LEU D CA 1
ATOM 13242 C C . LEU D 1 584 ? 219.306 180.151 186.565 1.00 53.35 520 LEU D C 1
ATOM 13243 O O . LEU D 1 584 ? 220.101 180.462 185.670 1.00 64.23 520 LEU D O 1
ATOM 13248 N N . TYR D 1 585 ? 218.759 178.936 186.640 1.00 44.94 521 TYR D N 1
ATOM 13249 C CA . TYR D 1 585 ? 219.036 177.934 185.616 1.00 47.30 521 TYR D CA 1
ATOM 13250 C C . TYR D 1 585 ? 218.496 178.370 184.259 1.00 56.94 521 TYR D C 1
ATOM 13251 O O . TYR D 1 585 ? 219.144 178.153 183.228 1.00 57.82 521 TYR D O 1
ATOM 13260 N N . GLY D 1 586 ? 217.310 178.980 184.239 1.00 53.18 522 GLY D N 1
ATOM 13261 C CA . GLY D 1 586 ? 216.765 179.473 182.985 1.00 39.18 522 GLY D CA 1
ATOM 13262 C C . GLY D 1 586 ? 217.576 180.615 182.402 1.00 44.28 522 GLY D C 1
ATOM 13263 O O . GLY D 1 586 ? 217.766 180.694 181.185 1.00 54.52 522 GLY D O 1
ATOM 13264 N N . TRP D 1 587 ? 218.060 181.518 183.259 1.00 44.81 523 TRP D N 1
ATOM 13265 C CA . TRP D 1 587 ? 218.880 182.627 182.780 1.00 45.85 523 TRP D CA 1
ATOM 13266 C C . TRP D 1 587 ? 220.200 182.130 182.204 1.00 46.08 523 TRP D C 1
ATOM 13267 O O . TRP D 1 587 ? 220.685 182.665 181.201 1.00 52.26 523 TRP D O 1
ATOM 13278 N N . TYR D 1 588 ? 220.800 181.115 182.833 1.00 40.46 524 TYR D N 1
ATOM 13279 C CA . TYR D 1 588 ? 222.066 180.582 182.338 1.00 45.68 524 TYR D CA 1
ATOM 13280 C C . TYR D 1 588 ? 221.908 180.000 180.940 1.00 49.58 524 TYR D C 1
ATOM 13281 O O . TYR D 1 588 ? 222.773 180.197 180.079 1.00 53.26 524 TYR D O 1
ATOM 13290 N N . ILE D 1 589 ? 220.814 179.277 180.696 1.00 50.17 525 ILE D N 1
ATOM 13291 C CA . ILE D 1 589 ? 220.550 178.761 179.358 1.00 47.07 525 ILE D CA 1
ATOM 13292 C C . ILE D 1 589 ? 220.340 179.909 178.378 1.00 53.47 525 ILE D C 1
ATOM 13293 O O . ILE D 1 589 ? 220.866 179.893 177.260 1.00 53.83 525 ILE D O 1
ATOM 13298 N N . TRP D 1 590 ? 219.582 180.929 178.788 1.00 43.60 526 TRP D N 1
ATOM 13299 C CA . TRP D 1 590 ? 219.335 182.074 177.917 1.00 34.55 526 TRP D CA 1
ATOM 13300 C C . TRP D 1 590 ? 220.625 182.820 177.598 1.00 46.17 526 TRP D C 1
ATOM 13301 O O . TRP D 1 590 ? 220.819 183.284 176.469 1.00 50.53 526 TRP D O 1
ATOM 13312 N N . TYR D 1 591 ? 221.518 182.949 178.582 1.00 60.31 527 TYR D N 1
ATOM 13313 C CA . TYR D 1 591 ? 222.741 183.720 178.380 1.00 52.77 527 TYR D CA 1
ATOM 13314 C C . TYR D 1 591 ? 223.691 183.014 177.418 1.00 50.66 527 TYR D C 1
ATOM 13315 O O . TYR D 1 591 ? 224.274 183.650 176.531 1.00 58.02 527 TYR D O 1
ATOM 13324 N N . THR D 1 592 ? 223.867 181.700 177.581 1.00 52.24 528 THR D N 1
ATOM 13325 C CA . THR D 1 592 ? 224.826 180.977 176.750 1.00 56.53 528 THR D CA 1
ATOM 13326 C C . THR D 1 592 ? 224.425 180.972 175.280 1.00 59.52 528 THR D C 1
ATOM 13327 O O . THR D 1 592 ? 225.275 181.189 174.410 1.00 63.69 528 THR D O 1
ATOM 13331 N N . GLU D 1 593 ? 223.146 180.733 174.981 1.00 63.78 529 GLU D N 1
ATOM 13332 C CA . GLU D 1 593 ? 222.708 180.712 173.589 1.00 59.64 529 GLU D CA 1
ATOM 13333 C C . GLU D 1 593 ? 222.787 182.100 172.965 1.00 62.63 529 GLU D C 1
ATOM 13334 O O . GLU D 1 593 ? 223.030 182.235 171.760 1.00 67.14 529 GLU D O 1
ATOM 13340 N N . ASN D 1 594 ? 222.575 183.145 173.768 1.00 57.34 530 ASN D N 1
ATOM 13341 C CA . ASN D 1 594 ? 222.655 184.508 173.251 1.00 52.28 530 ASN D CA 1
ATOM 13342 C C . ASN D 1 594 ? 224.069 184.856 172.800 1.00 61.67 530 ASN D C 1
ATOM 13343 O O . ASN D 1 594 ? 224.254 185.477 171.746 1.00 61.63 530 ASN D O 1
ATOM 13348 N N . HIS D 1 595 ? 225.078 184.467 173.578 1.00 70.91 531 HIS D N 1
ATOM 13349 C CA . HIS D 1 595 ? 226.449 184.880 173.315 1.00 66.41 531 HIS D CA 1
ATOM 13350 C C . HIS D 1 595 ? 227.242 183.876 172.488 1.00 67.96 531 HIS D C 1
ATOM 13351 O O . HIS D 1 595 ? 228.296 184.238 171.953 1.00 72.03 531 HIS D O 1
ATOM 13358 N N . PHE D 1 596 ? 226.772 182.634 172.365 1.00 69.50 532 PHE D N 1
ATOM 13359 C CA . PHE D 1 596 ? 227.470 181.607 171.601 1.00 70.93 532 PHE D CA 1
ATOM 13360 C C . PHE D 1 596 ? 226.911 181.450 170.191 1.00 75.34 532 PHE D C 1
ATOM 13361 O O . PHE D 1 596 ? 227.322 180.537 169.467 1.00 73.45 532 PHE D O 1
ATOM 13369 N N . LEU D 1 597 ? 225.986 182.314 169.789 1.00 84.18 533 LEU D N 1
ATOM 13370 C CA . LEU D 1 597 ? 225.420 182.258 168.446 1.00 83.15 533 LEU D CA 1
ATOM 13371 C C . LEU D 1 597 ? 225.549 183.607 167.747 1.00 76.70 533 LEU D C 1
ATOM 13372 O O . LEU D 1 597 ? 225.276 184.650 168.338 1.00 73.43 533 LEU D O 1
ATOM 13377 N N . PRO E 1 22 ? 183.829 160.393 115.129 1.00 86.15 22 PRO E N 1
ATOM 13378 C CA . PRO E 1 22 ? 184.473 159.079 115.222 1.00 86.89 22 PRO E CA 1
ATOM 13379 C C . PRO E 1 22 ? 185.598 159.056 116.252 1.00 85.19 22 PRO E C 1
ATOM 13380 O O . PRO E 1 22 ? 185.571 158.243 117.177 1.00 81.70 22 PRO E O 1
ATOM 13384 N N . ASP E 1 23 ? 186.578 159.945 116.089 1.00 81.93 23 ASP E N 1
ATOM 13385 C CA . ASP E 1 23 ? 187.710 160.045 117.001 1.00 78.53 23 ASP E CA 1
ATOM 13386 C C . ASP E 1 23 ? 187.551 161.192 117.993 1.00 76.73 23 ASP E C 1
ATOM 13387 O O . ASP E 1 23 ? 188.509 161.545 118.688 1.00 78.87 23 ASP E O 1
ATOM 13392 N N . ILE E 1 24 ? 186.362 161.781 118.071 1.00 64.95 24 ILE E N 1
ATOM 13393 C CA . ILE E 1 24 ? 186.084 162.860 119.016 1.00 62.06 24 ILE E CA 1
ATOM 13394 C C . ILE E 1 24 ? 184.844 162.487 119.821 1.00 59.99 24 ILE E C 1
ATOM 13395 O O . ILE E 1 24 ? 184.000 161.721 119.335 1.00 64.88 24 ILE E O 1
ATOM 13400 N N . PRO E 1 25 ? 184.701 162.980 121.051 1.00 46.59 25 PRO E N 1
ATOM 13401 C CA . PRO E 1 25 ? 183.509 162.649 121.841 1.00 52.02 25 PRO E CA 1
ATOM 13402 C C . PRO E 1 25 ? 182.235 163.170 121.191 1.00 56.35 25 PRO E C 1
ATOM 13403 O O . PRO E 1 25 ? 182.221 164.219 120.544 1.00 59.14 25 PRO E O 1
ATOM 13407 N N . ILE E 1 26 ? 181.152 162.409 121.372 1.00 55.70 26 ILE E N 1
ATOM 13408 C CA . ILE E 1 26 ? 179.845 162.832 120.880 1.00 54.39 26 ILE E CA 1
ATOM 13409 C C . ILE E 1 26 ? 179.373 164.084 121.613 1.00 49.97 26 ILE E C 1
ATOM 13410 O O . ILE E 1 26 ? 178.597 164.882 121.065 1.00 58.20 26 ILE E O 1
ATOM 13415 N N . GLN E 1 27 ? 179.832 164.280 122.853 1.00 45.69 27 GLN E N 1
ATOM 13416 C CA . GLN E 1 27 ? 179.467 165.475 123.603 1.00 44.58 27 GLN E CA 1
ATOM 13417 C C . GLN E 1 27 ? 179.932 166.741 122.897 1.00 48.58 27 GLN E C 1
ATOM 13418 O O . GLN E 1 27 ? 179.253 167.770 122.967 1.00 51.58 27 GLN E O 1
ATOM 13424 N N . TYR E 1 28 ? 181.076 166.683 122.209 1.00 43.11 28 TYR E N 1
ATOM 13425 C CA . TYR E 1 28 ? 181.549 167.842 121.457 1.00 38.57 28 TYR E CA 1
ATOM 13426 C C . TYR E 1 28 ? 180.520 168.278 120.421 1.00 42.12 28 TYR E C 1
ATOM 13427 O O . TYR E 1 28 ? 180.116 169.447 120.385 1.00 54.25 28 TYR E O 1
ATOM 13436 N N . GLU E 1 29 ? 180.075 167.341 119.581 1.00 51.58 29 GLU E N 1
ATOM 13437 C CA . GLU E 1 29 ? 179.098 167.653 118.545 1.00 50.48 29 GLU E CA 1
ATOM 13438 C C . GLU E 1 29 ? 177.759 168.067 119.139 1.00 52.61 29 GLU E C 1
ATOM 13439 O O . GLU E 1 29 ? 177.120 168.998 118.636 1.00 53.51 29 GLU E O 1
ATOM 13445 N N . LEU E 1 30 ? 177.316 167.393 120.203 1.00 46.64 30 LEU E N 1
ATOM 13446 C CA . LEU E 1 30 ? 176.036 167.745 120.812 1.00 46.58 30 LEU E CA 1
ATOM 13447 C C . LEU E 1 30 ? 176.064 169.163 121.374 1.00 49.33 30 LEU E C 1
ATOM 13448 O O . LEU E 1 30 ? 175.122 169.943 121.177 1.00 53.71 30 LEU E O 1
ATOM 13453 N N . ALA E 1 31 ? 177.144 169.517 122.076 1.00 50.59 31 ALA E N 1
ATOM 13454 C CA . ALA E 1 31 ? 177.268 170.863 122.624 1.00 41.92 31 ALA E CA 1
ATOM 13455 C C . ALA E 1 31 ? 177.370 171.904 121.519 1.00 44.94 31 ALA E C 1
ATOM 13456 O O . ALA E 1 31 ? 176.772 172.980 121.616 1.00 54.58 31 ALA E O 1
ATOM 13458 N N . ASN E 1 32 ? 178.125 171.603 120.458 1.00 49.18 32 ASN E N 1
ATOM 13459 C CA . ASN E 1 32 ? 178.232 172.544 119.348 1.00 52.87 32 ASN E CA 1
ATOM 13460 C C . ASN E 1 32 ? 176.883 172.748 118.667 1.00 54.52 32 ASN E C 1
ATOM 13461 O O . ASN E 1 32 ? 176.571 173.855 118.212 1.00 58.67 32 ASN E O 1
ATOM 13466 N N . ASN E 1 33 ? 176.072 171.692 118.587 1.00 55.45 33 ASN E N 1
ATOM 13467 C CA . ASN E 1 33 ? 174.759 171.808 117.962 1.00 50.64 33 ASN E CA 1
ATOM 13468 C C . ASN E 1 33 ? 173.801 172.619 118.829 1.00 51.02 33 ASN E C 1
ATOM 13469 O O . ASN E 1 33 ? 173.086 173.493 118.327 1.00 52.05 33 ASN E O 1
ATOM 13474 N N . ILE E 1 34 ? 173.773 172.344 120.134 1.00 51.18 34 ILE E N 1
ATOM 13475 C CA . ILE E 1 34 ? 172.772 172.990 120.980 1.00 44.63 34 ILE E CA 1
ATOM 13476 C C . ILE E 1 34 ? 173.208 174.389 121.414 1.00 47.46 34 ILE E C 1
ATOM 13477 O O . ILE E 1 34 ? 172.377 175.182 121.873 1.00 52.89 34 ILE E O 1
ATOM 13482 N N . MET E 1 35 ? 174.489 174.722 121.279 1.00 50.50 35 MET E N 1
ATOM 13483 C CA . MET E 1 35 ? 175.010 176.014 121.705 1.00 52.11 35 MET E CA 1
ATOM 13484 C C . MET E 1 35 ? 175.152 177.008 120.557 1.00 55.57 35 MET E C 1
ATOM 13485 O O . MET E 1 35 ? 175.805 178.042 120.729 1.00 52.69 35 MET E O 1
ATOM 13490 N N . GLU E 1 36 ? 174.560 176.720 119.397 1.00 66.56 36 GLU E N 1
ATOM 13491 C CA . GLU E 1 36 ? 174.811 177.536 118.211 1.00 64.49 36 GLU E CA 1
ATOM 13492 C C . GLU E 1 36 ? 174.128 178.896 118.312 1.00 69.44 36 GLU E C 1
ATOM 13493 O O . GLU E 1 36 ? 174.789 179.941 118.284 1.00 72.56 36 GLU E O 1
ATOM 13499 N N . ASN E 1 37 ? 172.801 178.905 118.430 1.00 59.48 37 ASN E N 1
ATOM 13500 C CA . ASN E 1 37 ? 172.023 180.136 118.421 1.00 57.63 37 ASN E CA 1
ATOM 13501 C C . ASN E 1 37 ? 171.633 180.601 119.819 1.00 60.41 37 ASN E C 1
ATOM 13502 O O . ASN E 1 37 ? 170.785 181.490 119.950 1.00 62.07 37 ASN E O 1
ATOM 13507 N N . TYR E 1 38 ? 172.226 180.026 120.860 1.00 45.89 38 TYR E N 1
ATOM 13508 C CA . TYR E 1 38 ? 171.856 180.364 122.227 1.00 40.33 38 TYR E CA 1
ATOM 13509 C C . TYR E 1 38 ? 172.481 181.685 122.660 1.00 43.42 38 TYR E C 1
ATOM 13510 O O . TYR E 1 38 ? 173.637 181.980 122.342 1.00 44.73 38 TYR E O 1
ATOM 13519 N N . GLN E 1 39 ? 171.703 182.481 123.391 1.00 41.38 39 GLN E N 1
ATOM 13520 C CA . GLN E 1 39 ? 172.179 183.698 124.040 1.00 34.71 39 GLN E CA 1
ATOM 13521 C C . GLN E 1 39 ? 171.823 183.602 125.518 1.00 35.60 39 GLN E C 1
ATOM 13522 O O . GLN E 1 39 ? 170.646 183.696 125.885 1.00 45.19 39 GLN E O 1
ATOM 13528 N N . LYS E 1 40 ? 172.836 183.416 126.363 1.00 30.71 40 LYS E N 1
ATOM 13529 C CA . LYS E 1 40 ? 172.617 183.186 127.785 1.00 35.80 40 LYS E CA 1
ATOM 13530 C C . LYS E 1 40 ? 172.257 184.450 128.554 1.00 35.58 40 LYS E C 1
ATOM 13531 O O . LYS E 1 40 ? 171.844 184.349 129.715 1.00 37.26 40 LYS E O 1
ATOM 13537 N N . GLY E 1 41 ? 172.399 185.628 127.948 1.00 38.43 41 GLY E N 1
ATOM 13538 C CA . GLY E 1 41 ? 172.101 186.865 128.644 1.00 29.21 41 GLY E CA 1
ATOM 13539 C C . GLY E 1 41 ? 170.637 187.239 128.709 1.00 40.49 41 GLY E C 1
ATOM 13540 O O . GLY E 1 41 ? 170.288 188.195 129.408 1.00 43.00 41 GLY E O 1
ATOM 13541 N N . LEU E 1 42 ? 169.773 186.513 128.004 1.00 37.89 42 LEU E N 1
ATOM 13542 C CA . LEU E 1 42 ? 168.350 186.809 127.957 1.00 32.18 42 LEU E CA 1
ATOM 13543 C C . LEU E 1 42 ? 167.544 185.565 128.301 1.00 33.21 42 LEU E C 1
ATOM 13544 O O . LEU E 1 42 ? 168.000 184.434 128.103 1.00 42.46 42 LEU E O 1
ATOM 13549 N N . ILE E 1 43 ? 166.344 185.785 128.823 1.00 38.02 43 ILE E N 1
ATOM 13550 C CA . ILE E 1 43 ? 165.483 184.673 129.246 1.00 40.28 43 ILE E CA 1
ATOM 13551 C C . ILE E 1 43 ? 165.054 183.870 128.021 1.00 37.73 43 ILE E C 1
ATOM 13552 O O . ILE E 1 43 ? 164.639 184.461 127.008 1.00 41.07 43 ILE E O 1
ATOM 13557 N N . PRO E 1 44 ? 165.151 182.538 128.051 1.00 37.89 44 PRO E N 1
ATOM 13558 C CA . PRO E 1 44 ? 164.747 181.712 126.893 1.00 39.48 44 PRO E CA 1
ATOM 13559 C C . PRO E 1 44 ? 163.257 181.380 126.906 1.00 41.63 44 PRO E C 1
ATOM 13560 O O . PRO E 1 44 ? 162.831 180.238 127.125 1.00 46.90 44 PRO E O 1
ATOM 13564 N N . LYS E 1 45 ? 162.436 182.398 126.665 1.00 41.23 45 LYS E N 1
ATOM 13565 C CA . LYS E 1 45 ? 160.983 182.256 126.640 1.00 40.83 45 LYS E CA 1
ATOM 13566 C C . LYS E 1 45 ? 160.525 182.318 125.186 1.00 40.83 45 LYS E C 1
ATOM 13567 O O . LYS E 1 45 ? 160.466 183.397 124.589 1.00 49.20 45 LYS E O 1
ATOM 13573 N N . VAL E 1 46 ? 160.200 181.158 124.622 1.00 43.53 46 VAL E N 1
ATOM 13574 C CA . VAL E 1 46 ? 159.716 181.105 123.248 1.00 46.72 46 VAL E CA 1
ATOM 13575 C C . VAL E 1 46 ? 158.191 181.164 123.184 1.00 50.05 46 VAL E C 1
ATOM 13576 O O . VAL E 1 46 ? 157.637 181.838 122.310 1.00 51.52 46 VAL E O 1
ATOM 13580 N N . ARG E 1 47 ? 157.502 180.483 124.096 1.00 62.18 47 ARG E N 1
ATOM 13581 C CA . ARG E 1 47 ? 156.047 180.484 124.126 1.00 60.98 47 ARG E CA 1
ATOM 13582 C C . ARG E 1 47 ? 155.549 181.715 124.873 1.00 64.39 47 ARG E C 1
ATOM 13583 O O . ARG E 1 47 ? 155.998 181.999 125.988 1.00 61.61 47 ARG E O 1
ATOM 13591 N N . LYS E 1 48 ? 154.621 182.443 124.250 1.00 68.94 48 LYS E N 1
ATOM 13592 C CA . LYS E 1 48 ? 154.133 183.692 124.824 1.00 68.41 48 LYS E CA 1
ATOM 13593 C C . LYS E 1 48 ? 153.151 183.452 125.966 1.00 69.23 48 LYS E C 1
ATOM 13594 O O . LYS E 1 48 ? 153.100 184.239 126.917 1.00 68.28 48 LYS E O 1
ATOM 13600 N N . GLY E 1 49 ? 152.367 182.376 125.884 1.00 65.36 49 GLY E N 1
ATOM 13601 C CA . GLY E 1 49 ? 151.251 182.210 126.802 1.00 66.10 49 GLY E CA 1
ATOM 13602 C C . GLY E 1 49 ? 151.664 181.995 128.246 1.00 64.59 49 GLY E C 1
ATOM 13603 O O . GLY E 1 49 ? 151.091 182.597 129.158 1.00 63.27 49 GLY E O 1
ATOM 13604 N N . SER E 1 50 ? 152.659 181.141 128.479 1.00 61.54 50 SER E N 1
ATOM 13605 C CA . SER E 1 50 ? 152.937 180.715 129.841 1.00 59.74 50 SER E CA 1
ATOM 13606 C C . SER E 1 50 ? 154.313 181.181 130.305 1.00 59.99 50 SER E C 1
ATOM 13607 O O . SER E 1 50 ? 155.237 181.315 129.498 1.00 55.96 50 SER E O 1
ATOM 13610 N N . PRO E 1 51 ? 154.476 181.437 131.609 1.00 49.34 51 PRO E N 1
ATOM 13611 C CA . PRO E 1 51 ? 155.805 181.762 132.143 1.00 50.59 51 PRO E CA 1
ATOM 13612 C C . PRO E 1 51 ? 156.656 180.521 132.363 1.00 45.96 51 PRO E C 1
ATOM 13613 O O . PRO E 1 51 ? 156.254 179.411 132.000 1.00 47.66 51 PRO E O 1
ATOM 13617 N N . ILE E 1 52 ? 157.832 180.699 132.958 1.00 36.07 52 ILE E N 1
ATOM 13618 C CA . ILE E 1 52 ? 158.746 179.602 133.252 1.00 36.21 52 ILE E CA 1
ATOM 13619 C C . ILE E 1 52 ? 158.583 179.229 134.719 1.00 33.05 52 ILE E C 1
ATOM 13620 O O . ILE E 1 52 ? 158.718 180.083 135.605 1.00 33.60 52 ILE E O 1
ATOM 13625 N N . ASN E 1 53 ? 158.293 177.956 134.978 1.00 36.23 53 ASN E N 1
ATOM 13626 C CA . ASN E 1 53 ? 158.073 177.468 136.333 1.00 29.80 53 ASN E CA 1
ATOM 13627 C C . ASN E 1 53 ? 159.372 176.917 136.907 1.00 35.53 53 ASN E C 1
ATOM 13628 O O . ASN E 1 53 ? 160.045 176.103 136.267 1.00 39.76 53 ASN E O 1
ATOM 13633 N N . VAL E 1 54 ? 159.716 177.361 138.113 1.00 20.88 54 VAL E N 1
ATOM 13634 C CA . VAL E 1 54 ? 160.922 176.928 138.808 1.00 16.70 54 VAL E CA 1
ATOM 13635 C C . VAL E 1 54 ? 160.511 176.263 140.114 1.00 21.59 54 VAL E C 1
ATOM 13636 O O . VAL E 1 54 ? 159.735 176.835 140.890 1.00 23.25 54 VAL E O 1
ATOM 13640 N N . THR E 1 55 ? 161.027 175.062 140.354 1.00 34.87 55 THR E N 1
ATOM 13641 C CA . THR E 1 55 ? 160.749 174.305 141.567 1.00 24.77 55 THR E CA 1
ATOM 13642 C C . THR E 1 55 ? 161.994 174.291 142.443 1.00 23.16 55 THR E C 1
ATOM 13643 O O . THR E 1 55 ? 163.096 174.014 141.958 1.00 32.45 55 THR E O 1
ATOM 13647 N N . LEU E 1 56 ? 161.818 174.589 143.729 1.00 24.46 56 LEU E N 1
ATOM 13648 C CA . LEU E 1 56 ? 162.928 174.710 144.662 1.00 21.63 56 LEU E CA 1
ATOM 13649 C C . LEU E 1 56 ? 162.701 173.812 145.870 1.00 25.13 56 LEU E C 1
ATOM 13650 O O . LEU E 1 56 ? 161.592 173.746 146.407 1.00 29.03 56 LEU E O 1
ATOM 13655 N N . SER E 1 57 ? 163.761 173.122 146.289 1.00 21.04 57 SER E N 1
ATOM 13656 C CA . SER E 1 57 ? 163.738 172.292 147.484 1.00 20.23 57 SER E CA 1
ATOM 13657 C C . SER E 1 57 ? 165.014 172.534 148.277 1.00 20.76 57 SER E C 1
ATOM 13658 O O . SER E 1 57 ? 166.077 172.793 147.706 1.00 29.76 57 SER E O 1
ATOM 13661 N N . LEU E 1 58 ? 164.901 172.449 149.601 1.00 30.58 58 LEU E N 1
ATOM 13662 C CA . LEU E 1 58 ? 166.015 172.726 150.497 1.00 29.81 58 LEU E CA 1
ATOM 13663 C C . LEU E 1 58 ? 166.207 171.576 151.474 1.00 28.58 58 LEU E C 1
ATOM 13664 O O . LEU E 1 58 ? 165.235 170.980 151.947 1.00 33.99 58 LEU E O 1
ATOM 13669 N N . GLN E 1 59 ? 167.469 171.272 151.772 1.00 24.54 59 GLN E N 1
ATOM 13670 C CA . GLN E 1 59 ? 167.834 170.293 152.788 1.00 18.60 59 GLN E CA 1
ATOM 13671 C C . GLN E 1 59 ? 168.773 170.956 153.782 1.00 24.52 59 GLN E C 1
ATOM 13672 O O . GLN E 1 59 ? 169.762 171.578 153.383 1.00 29.11 59 GLN E O 1
ATOM 13678 N N . LEU E 1 60 ? 168.473 170.817 155.069 1.00 26.82 60 LEU E N 1
ATOM 13679 C CA . LEU E 1 60 ? 169.272 171.421 156.125 1.00 10.18 60 LEU E CA 1
ATOM 13680 C C . LEU E 1 60 ? 170.291 170.419 156.646 1.00 15.46 60 LEU E C 1
ATOM 13681 O O . LEU E 1 60 ? 169.962 169.257 156.903 1.00 22.03 60 LEU E O 1
ATOM 13686 N N . TYR E 1 61 ? 171.531 170.874 156.798 1.00 20.82 61 TYR E N 1
ATOM 13687 C CA . TYR E 1 61 ? 172.626 170.021 157.241 1.00 19.26 61 TYR E CA 1
ATOM 13688 C C . TYR E 1 61 ? 173.228 170.444 158.570 1.00 22.28 61 TYR E C 1
ATOM 13689 O O . TYR E 1 61 ? 173.619 169.582 159.362 1.00 34.22 61 TYR E O 1
ATOM 13698 N N . GLN E 1 62 ? 173.315 171.744 158.843 1.00 23.96 62 GLN E N 1
ATOM 13699 C CA . GLN E 1 62 ? 173.956 172.214 160.062 1.00 20.02 62 GLN E CA 1
ATOM 13700 C C . GLN E 1 62 ? 173.418 173.586 160.439 1.00 21.23 62 GLN E C 1
ATOM 13701 O O . GLN E 1 62 ? 173.007 174.369 159.579 1.00 30.55 62 GLN E O 1
ATOM 13707 N N . ILE E 1 63 ? 173.426 173.864 161.740 1.00 28.57 63 ILE E N 1
ATOM 13708 C CA . ILE E 1 63 ? 173.192 175.198 162.277 1.00 27.14 63 ILE E CA 1
ATOM 13709 C C . ILE E 1 63 ? 174.527 175.677 162.829 1.00 27.31 63 ILE E C 1
ATOM 13710 O O . ILE E 1 63 ? 174.973 175.220 163.889 1.00 38.17 63 ILE E O 1
ATOM 13715 N N . ILE E 1 64 ? 175.178 176.588 162.105 1.00 27.43 64 ILE E N 1
ATOM 13716 C CA . ILE E 1 64 ? 176.551 176.948 162.442 1.00 29.79 64 ILE E CA 1
ATOM 13717 C C . ILE E 1 64 ? 176.595 177.905 163.626 1.00 28.47 64 ILE E C 1
ATOM 13718 O O . ILE E 1 64 ? 177.354 177.692 164.578 1.00 35.59 64 ILE E O 1
ATOM 13723 N N . GLN E 1 65 ? 175.791 178.965 163.597 1.00 28.41 65 GLN E N 1
ATOM 13724 C CA . GLN E 1 65 ? 175.867 179.975 164.642 1.00 34.23 65 GLN E CA 1
ATOM 13725 C C . GLN E 1 65 ? 174.537 180.705 164.751 1.00 34.13 65 GLN E C 1
ATOM 13726 O O . GLN E 1 65 ? 173.852 180.927 163.748 1.00 38.98 65 GLN E O 1
ATOM 13732 N N . VAL E 1 66 ? 174.185 181.074 165.979 1.00 37.98 66 VAL E N 1
ATOM 13733 C CA . VAL E 1 66 ? 173.060 181.958 166.261 1.00 37.84 66 VAL E CA 1
ATOM 13734 C C . VAL E 1 66 ? 173.620 183.186 166.961 1.00 41.49 66 VAL E C 1
ATOM 13735 O O . VAL E 1 66 ? 174.219 183.073 168.038 1.00 45.31 66 VAL E O 1
ATOM 13739 N N . ASN E 1 67 ? 173.428 184.354 166.356 1.00 43.63 67 ASN E N 1
ATOM 13740 C CA . ASN E 1 67 ? 173.989 185.604 166.857 1.00 42.97 67 ASN E CA 1
ATOM 13741 C C . ASN E 1 67 ? 172.848 186.495 167.330 1.00 44.68 67 ASN E C 1
ATOM 13742 O O . ASN E 1 67 ? 172.067 186.999 166.516 1.00 48.58 67 ASN E O 1
ATOM 13747 N N . GLU E 1 68 ? 172.753 186.684 168.643 1.00 44.94 68 GLU E N 1
ATOM 13748 C CA . GLU E 1 68 ? 171.713 187.515 169.239 1.00 48.23 68 GLU E CA 1
ATOM 13749 C C . GLU E 1 68 ? 172.041 189.007 169.161 1.00 52.17 68 GLU E C 1
ATOM 13750 O O . GLU E 1 68 ? 171.168 189.793 168.773 1.00 52.65 68 GLU E O 1
ATOM 13756 N N . PRO E 1 69 ? 173.255 189.453 169.529 1.00 52.97 69 PRO E N 1
ATOM 13757 C CA . PRO E 1 69 ? 173.531 190.901 169.451 1.00 47.17 69 PRO E CA 1
ATOM 13758 C C . PRO E 1 69 ? 173.376 191.483 168.056 1.00 49.40 69 PRO E C 1
ATOM 13759 O O . PRO E 1 69 ? 172.901 192.617 167.916 1.00 47.38 69 PRO E O 1
ATOM 13763 N N . GLN E 1 70 ? 173.761 190.745 167.017 1.00 46.32 70 GLN E N 1
ATOM 13764 C CA . GLN E 1 70 ? 173.644 191.221 165.645 1.00 38.03 70 GLN E CA 1
ATOM 13765 C C . GLN E 1 70 ? 172.399 190.703 164.938 1.00 40.86 70 GLN E C 1
ATOM 13766 O O . GLN E 1 70 ? 172.130 191.119 163.807 1.00 41.81 70 GLN E O 1
ATOM 13772 N N . GLN E 1 71 ? 171.640 189.810 165.577 1.00 41.79 71 GLN E N 1
ATOM 13773 C CA . GLN E 1 71 ? 170.348 189.343 165.075 1.00 36.30 71 GLN E CA 1
ATOM 13774 C C . GLN E 1 71 ? 170.474 188.715 163.684 1.00 39.00 71 GLN E C 1
ATOM 13775 O O . GLN E 1 71 ? 169.906 189.195 162.700 1.00 43.99 71 GLN E O 1
ATOM 13781 N N . TYR E 1 72 ? 171.234 187.624 163.615 1.00 31.74 72 TYR E N 1
ATOM 13782 C CA . TYR E 1 72 ? 171.323 186.858 162.381 1.00 28.40 72 TYR E CA 1
ATOM 13783 C C . TYR E 1 72 ? 171.566 185.392 162.709 1.00 32.21 72 TYR E C 1
ATOM 13784 O O . TYR E 1 72 ? 172.020 185.044 163.802 1.00 41.09 72 TYR E O 1
ATOM 13793 N N . LEU E 1 73 ? 171.252 184.535 161.739 1.00 36.21 73 LEU E N 1
ATOM 13794 C CA . LEU E 1 73 ? 171.391 183.093 161.872 1.00 30.52 73 LEU E CA 1
ATOM 13795 C C . LEU E 1 73 ? 172.187 182.553 160.694 1.00 32.67 73 LEU E C 1
ATOM 13796 O O . LEU E 1 73 ? 171.983 182.974 159.551 1.00 35.96 73 LEU E O 1
ATOM 13801 N N . LEU E 1 74 ? 173.093 181.619 160.976 1.00 25.56 74 LEU E N 1
ATOM 13802 C CA . LEU E 1 74 ? 173.970 181.033 159.969 1.00 26.68 74 LEU E CA 1
ATOM 13803 C C . LEU E 1 74 ? 173.594 179.570 159.777 1.00 26.13 74 LEU E C 1
ATOM 13804 O O . LEU E 1 74 ? 173.550 178.806 160.747 1.00 28.34 74 LEU E O 1
ATOM 13809 N N . LEU E 1 75 ? 173.333 179.184 158.529 1.00 25.45 75 LEU E N 1
ATOM 13810 C CA . LEU E 1 75 ? 172.908 177.832 158.199 1.00 24.17 75 LEU E CA 1
ATOM 13811 C C . LEU E 1 75 ? 173.737 177.290 157.042 1.00 24.43 75 LEU E C 1
ATOM 13812 O O . LEU E 1 75 ? 174.272 178.042 156.224 1.00 32.65 75 LEU E O 1
ATOM 13817 N N . ASN E 1 76 ? 173.834 175.963 156.989 1.00 26.98 76 ASN E N 1
ATOM 13818 C CA . ASN E 1 76 ? 174.461 175.248 155.884 1.00 14.88 76 ASN E CA 1
ATOM 13819 C C . ASN E 1 76 ? 173.415 174.331 155.269 1.00 19.42 76 ASN E C 1
ATOM 13820 O O . ASN E 1 76 ? 172.852 173.478 155.962 1.00 24.47 76 ASN E O 1
ATOM 13825 N N . ALA E 1 77 ? 173.156 174.505 153.974 1.00 15.42 77 ALA E N 1
ATOM 13826 C CA . ALA E 1 77 ? 172.056 173.814 153.320 1.00 20.20 77 ALA E CA 1
ATOM 13827 C C . ALA E 1 77 ? 172.412 173.510 151.871 1.00 23.09 77 ALA E C 1
ATOM 13828 O O . ALA E 1 77 ? 173.341 174.085 151.297 1.00 24.20 77 ALA E O 1
ATOM 13830 N N . TRP E 1 78 ? 171.653 172.585 151.285 1.00 26.85 78 TRP E N 1
ATOM 13831 C CA . TRP E 1 78 ? 171.760 172.224 149.879 1.00 16.03 78 TRP E CA 1
ATOM 13832 C C . TRP E 1 78 ? 170.481 172.635 149.163 1.00 18.89 78 TRP E C 1
ATOM 13833 O O . TRP E 1 78 ? 169.377 172.420 149.675 1.00 27.92 78 TRP E O 1
ATOM 13844 N N . ALA E 1 79 ? 170.630 173.224 147.979 1.00 19.77 79 ALA E N 1
ATOM 13845 C CA . ALA E 1 79 ? 169.504 173.735 147.211 1.00 14.76 79 ALA E CA 1
ATOM 13846 C C . ALA E 1 79 ? 169.465 173.086 145.835 1.00 16.94 79 ALA E C 1
ATOM 13847 O O . ALA E 1 79 ? 170.503 172.916 145.188 1.00 32.57 79 ALA E O 1
ATOM 13849 N N . VAL E 1 80 ? 168.262 172.722 145.395 1.00 23.05 80 VAL E N 1
ATOM 13850 C CA . VAL E 1 80 ? 168.036 172.129 144.082 1.00 28.02 80 VAL E CA 1
ATOM 13851 C C . VAL E 1 80 ? 166.967 172.942 143.366 1.00 22.06 80 VAL E C 1
ATOM 13852 O O . VAL E 1 80 ? 165.905 173.216 143.936 1.00 23.13 80 VAL E O 1
ATOM 13856 N N . GLU E 1 81 ? 167.246 173.328 142.122 1.00 28.52 81 GLU E N 1
ATOM 13857 C CA . GLU E 1 81 ? 166.302 174.067 141.296 1.00 13.42 81 GLU E CA 1
ATOM 13858 C C . GLU E 1 81 ? 166.111 173.341 139.972 1.00 10.44 81 GLU E C 1
ATOM 13859 O O . GLU E 1 81 ? 167.075 172.845 139.382 1.00 27.36 81 GLU E O 1
ATOM 13865 N N . ARG E 1 82 ? 164.863 173.283 139.511 1.00 22.11 82 ARG E N 1
ATOM 13866 C CA . ARG E 1 82 ? 164.516 172.599 138.273 1.00 19.78 82 ARG E CA 1
ATOM 13867 C C . ARG E 1 82 ? 163.621 173.494 137.429 1.00 18.95 82 ARG E C 1
ATOM 13868 O O . ARG E 1 82 ? 162.678 174.101 137.947 1.00 33.77 82 ARG E O 1
ATOM 13876 N N . TRP E 1 83 ? 163.917 173.569 136.135 1.00 18.26 83 TRP E N 1
ATOM 13877 C CA . TRP E 1 83 ? 163.090 174.308 135.190 1.00 16.39 83 TRP E CA 1
ATOM 13878 C C . TRP E 1 83 ? 163.349 173.753 133.797 1.00 20.48 83 TRP E C 1
ATOM 13879 O O . TRP E 1 83 ? 164.237 172.923 133.592 1.00 30.58 83 TRP E O 1
ATOM 13890 N N . VAL E 1 84 ? 162.560 174.227 132.837 1.00 27.67 84 VAL E N 1
ATOM 13891 C CA . VAL E 1 84 ? 162.626 173.761 131.456 1.00 26.80 84 VAL E CA 1
ATOM 13892 C C . VAL E 1 84 ? 163.114 174.911 130.586 1.00 34.18 84 VAL E C 1
ATOM 13893 O O . VAL E 1 84 ? 162.511 175.992 130.575 1.00 31.48 84 VAL E O 1
ATOM 13897 N N . ASP E 1 85 ? 164.206 174.678 129.860 1.00 33.92 85 ASP E N 1
ATOM 13898 C CA . ASP E 1 85 ? 164.739 175.648 128.909 1.00 24.05 85 ASP E CA 1
ATOM 13899 C C . ASP E 1 85 ? 164.198 175.302 127.527 1.00 29.43 85 ASP E C 1
ATOM 13900 O O . ASP E 1 85 ? 164.438 174.204 127.017 1.00 40.41 85 ASP E O 1
ATOM 13905 N N . GLN E 1 86 ? 163.475 176.240 126.920 1.00 30.56 86 GLN E N 1
ATOM 13906 C CA . GLN E 1 86 ? 162.772 175.994 125.666 1.00 33.44 86 GLN E CA 1
ATOM 13907 C C . GLN E 1 86 ? 163.656 176.161 124.436 1.00 38.34 86 GLN E C 1
ATOM 13908 O O . GLN E 1 86 ? 163.143 176.091 123.314 1.00 35.53 86 GLN E O 1
ATOM 13914 N N . MET E 1 87 ? 164.959 176.380 124.610 1.00 41.03 87 MET E N 1
ATOM 13915 C CA . MET E 1 87 ? 165.858 176.605 123.490 1.00 32.29 87 MET E CA 1
ATOM 13916 C C . MET E 1 87 ? 167.000 175.602 123.407 1.00 34.70 87 MET E C 1
ATOM 13917 O O . MET E 1 87 ? 167.929 175.811 122.619 1.00 44.83 87 MET E O 1
ATOM 13922 N N . LEU E 1 88 ? 166.965 174.523 124.186 1.00 30.99 88 LEU E N 1
ATOM 13923 C CA . LEU E 1 88 ? 168.069 173.573 124.260 1.00 24.39 88 LEU E CA 1
ATOM 13924 C C . LEU E 1 88 ? 167.597 172.143 124.017 1.00 29.58 88 LEU E C 1
ATOM 13925 O O . LEU E 1 88 ? 168.023 171.206 124.695 1.00 46.93 88 LEU E O 1
ATOM 13930 N N . GLY E 1 89 ? 166.713 171.954 123.037 1.00 35.77 89 GLY E N 1
ATOM 13931 C CA . GLY E 1 89 ? 166.240 170.629 122.708 1.00 29.13 89 GLY E CA 1
ATOM 13932 C C . GLY E 1 89 ? 166.975 170.011 121.529 1.00 39.01 89 GLY E C 1
ATOM 13933 O O . GLY E 1 89 ? 167.447 170.704 120.630 1.00 46.50 89 GLY E O 1
ATOM 13934 N N . TRP E 1 90 ? 167.065 168.683 121.544 1.00 36.73 90 TRP E N 1
ATOM 13935 C CA . TRP E 1 90 ? 167.730 167.954 120.473 1.00 33.77 90 TRP E CA 1
ATOM 13936 C C . TRP E 1 90 ? 167.100 166.576 120.337 1.00 38.36 90 TRP E C 1
ATOM 13937 O O . TRP E 1 90 ? 166.459 166.069 121.261 1.00 40.87 90 TRP E O 1
ATOM 13948 N N . ASP E 1 91 ? 167.293 165.972 119.165 1.00 51.26 91 ASP E N 1
ATOM 13949 C CA . ASP E 1 91 ? 166.778 164.636 118.895 1.00 51.08 91 ASP E CA 1
ATOM 13950 C C . ASP E 1 91 ? 167.823 163.600 119.286 1.00 57.34 91 ASP E C 1
ATOM 13951 O O . ASP E 1 91 ? 168.938 163.631 118.749 1.00 57.36 91 ASP E O 1
ATOM 13956 N N . PRO E 1 92 ? 167.520 162.685 120.212 1.00 55.01 92 PRO E N 1
ATOM 13957 C CA . PRO E 1 92 ? 168.530 161.700 120.632 1.00 57.84 92 PRO E CA 1
ATOM 13958 C C . PRO E 1 92 ? 169.034 160.809 119.509 1.00 54.12 92 PRO E C 1
ATOM 13959 O O . PRO E 1 92 ? 170.222 160.465 119.504 1.00 56.36 92 PRO E O 1
ATOM 13963 N N . SER E 1 93 ? 168.178 160.434 118.556 1.00 58.45 93 SER E N 1
ATOM 13964 C CA . SER E 1 93 ? 168.589 159.510 117.502 1.00 60.07 93 SER E CA 1
ATOM 13965 C C . SER E 1 93 ? 169.674 160.096 116.608 1.00 67.11 93 SER E C 1
ATOM 13966 O O . SER E 1 93 ? 170.463 159.344 116.025 1.00 70.63 93 SER E O 1
ATOM 13969 N N . GLU E 1 94 ? 169.731 161.423 116.486 1.00 65.46 94 GLU E N 1
ATOM 13970 C CA . GLU E 1 94 ? 170.746 162.058 115.655 1.00 61.95 94 GLU E CA 1
ATOM 13971 C C . GLU E 1 94 ? 172.121 162.045 116.314 1.00 64.81 94 GLU E C 1
ATOM 13972 O O . GLU E 1 94 ? 173.131 162.206 115.621 1.00 65.71 94 GLU E O 1
ATOM 13978 N N . PHE E 1 95 ? 172.186 161.822 117.627 1.00 60.53 95 PHE E N 1
ATOM 13979 C CA . PHE E 1 95 ? 173.446 161.930 118.354 1.00 56.65 95 PHE E CA 1
ATOM 13980 C C . PHE E 1 95 ? 173.766 160.654 119.124 1.00 62.10 95 PHE E C 1
ATOM 13981 O O . PHE E 1 95 ? 174.085 160.709 120.316 1.00 67.77 95 PHE E O 1
ATOM 13989 N N . ASP E 1 96 ? 173.672 159.506 118.449 1.00 66.33 96 ASP E N 1
ATOM 13990 C CA . ASP E 1 96 ? 174.039 158.208 119.023 1.00 65.84 96 ASP E CA 1
ATOM 13991 C C . ASP E 1 96 ? 173.194 157.873 120.250 1.00 72.42 96 ASP E C 1
ATOM 13992 O O . ASP E 1 96 ? 173.688 157.309 121.230 1.00 70.86 96 ASP E O 1
ATOM 13997 N N . ASN E 1 97 ? 171.906 158.216 120.188 1.00 76.38 97 ASN E N 1
ATOM 13998 C CA . ASN E 1 97 ? 170.947 157.918 121.255 1.00 70.31 97 ASN E CA 1
ATOM 13999 C C . ASN E 1 97 ? 171.418 158.459 122.604 1.00 70.54 97 ASN E C 1
ATOM 14000 O O . ASN E 1 97 ? 171.389 157.766 123.622 1.00 70.29 97 ASN E O 1
ATOM 14005 N N . GLU E 1 98 ? 171.858 159.715 122.609 1.00 64.40 98 GLU E N 1
ATOM 14006 C CA . GLU E 1 98 ? 172.260 160.402 123.827 1.00 60.85 98 GLU E CA 1
ATOM 14007 C C . GLU E 1 98 ? 171.103 161.255 124.328 1.00 57.58 98 GLU E C 1
ATOM 14008 O O . GLU E 1 98 ? 170.531 162.043 123.566 1.00 62.35 98 GLU E O 1
ATOM 14014 N N . THR E 1 99 ? 170.761 161.099 125.607 1.00 50.17 99 THR E N 1
ATOM 14015 C CA . THR E 1 99 ? 169.641 161.816 126.204 1.00 51.72 99 THR E CA 1
ATOM 14016 C C . THR E 1 99 ? 170.057 162.689 127.382 1.00 48.74 99 THR E C 1
ATOM 14017 O O . THR E 1 99 ? 169.187 163.245 128.063 1.00 52.73 99 THR E O 1
ATOM 14021 N N . GLU E 1 100 ? 171.354 162.831 127.638 1.00 50.56 100 GLU E N 1
ATOM 14022 C CA . GLU E 1 100 ? 171.822 163.634 128.759 1.00 42.35 100 GLU E CA 1
ATOM 14023 C C . GLU E 1 100 ? 173.160 164.261 128.401 1.00 46.66 100 GLU E C 1
ATOM 14024 O O . GLU E 1 100 ? 173.885 163.759 127.538 1.00 51.69 100 GLU E O 1
ATOM 14030 N N . ILE E 1 101 ? 173.478 165.364 129.081 1.00 32.48 101 ILE E N 1
ATOM 14031 C CA . ILE E 1 101 ? 174.743 166.065 128.899 1.00 33.44 101 ILE E CA 1
ATOM 14032 C C . ILE E 1 101 ? 174.974 166.959 130.109 1.00 35.63 101 ILE E C 1
ATOM 14033 O O . ILE E 1 101 ? 174.040 167.324 130.826 1.00 27.97 101 ILE E O 1
ATOM 14038 N N . MET E 1 102 ? 176.239 167.299 130.343 1.00 47.95 102 MET E N 1
ATOM 14039 C CA . MET E 1 102 ? 176.637 168.158 131.449 1.00 34.46 102 MET E CA 1
ATOM 14040 C C . MET E 1 102 ? 177.311 169.403 130.892 1.00 43.33 102 MET E C 1
ATOM 14041 O O . MET E 1 102 ? 178.186 169.305 130.025 1.00 48.91 102 MET E O 1
ATOM 14046 N N . ALA E 1 103 ? 176.903 170.568 131.389 1.00 35.26 103 ALA E N 1
ATOM 14047 C CA . ALA E 1 103 ? 177.438 171.842 130.933 1.00 23.52 103 ALA E CA 1
ATOM 14048 C C . ALA E 1 103 ? 177.740 172.735 132.127 1.00 32.94 103 ALA E C 1
ATOM 14049 O O . ALA E 1 103 ? 177.125 172.610 133.190 1.00 40.55 103 ALA E O 1
ATOM 14051 N N . ARG E 1 104 ? 178.698 173.638 131.938 1.00 40.58 104 ARG E N 1
ATOM 14052 C CA . ARG E 1 104 ? 179.049 174.590 132.981 1.00 39.97 104 ARG E CA 1
ATOM 14053 C C . ARG E 1 104 ? 177.925 175.599 133.185 1.00 42.97 104 ARG E C 1
ATOM 14054 O O . ARG E 1 104 ? 177.197 175.952 132.253 1.00 46.07 104 ARG E O 1
ATOM 14062 N N . HIS E 1 105 ? 177.786 176.064 134.430 1.00 37.53 105 HIS E N 1
ATOM 14063 C CA . HIS E 1 105 ? 176.720 177.001 134.766 1.00 34.69 105 HIS E CA 1
ATOM 14064 C C . HIS E 1 105 ? 176.881 178.348 134.071 1.00 41.81 105 HIS E C 1
ATOM 14065 O O . HIS E 1 105 ? 175.898 179.086 133.947 1.00 44.09 105 HIS E O 1
ATOM 14072 N N . ASP E 1 106 ? 178.090 178.685 133.617 1.00 49.63 106 ASP E N 1
ATOM 14073 C CA . ASP E 1 106 ? 178.297 179.950 132.924 1.00 43.00 106 ASP E CA 1
ATOM 14074 C C . ASP E 1 106 ? 177.798 179.915 131.486 1.00 47.84 106 ASP E C 1
ATOM 14075 O O . ASP E 1 106 ? 177.619 180.976 130.879 1.00 54.19 106 ASP E O 1
ATOM 14080 N N . ASP E 1 107 ? 177.576 178.724 130.928 1.00 47.04 107 ASP E N 1
ATOM 14081 C CA . ASP E 1 107 ? 177.197 178.613 129.523 1.00 42.40 107 ASP E CA 1
ATOM 14082 C C . ASP E 1 107 ? 175.727 178.928 129.280 1.00 48.87 107 ASP E C 1
ATOM 14083 O O . ASP E 1 107 ? 175.380 179.441 128.209 1.00 57.44 107 ASP E O 1
ATOM 14088 N N . ILE E 1 108 ? 174.852 178.637 130.241 1.00 41.31 108 ILE E N 1
ATOM 14089 C CA . ILE E 1 108 ? 173.413 178.714 130.032 1.00 34.96 108 ILE E CA 1
ATOM 14090 C C . ILE E 1 108 ? 172.812 179.753 130.974 1.00 36.28 108 ILE E C 1
ATOM 14091 O O . ILE E 1 108 ? 173.454 180.230 131.910 1.00 37.34 108 ILE E O 1
ATOM 14096 N N . TRP E 1 109 ? 171.555 180.097 130.703 1.00 34.01 109 TRP E N 1
ATOM 14097 C CA . TRP E 1 109 ? 170.818 181.059 131.511 1.00 27.65 109 TRP E CA 1
ATOM 14098 C C . TRP E 1 109 ? 170.289 180.401 132.779 1.00 25.62 109 TRP E C 1
ATOM 14099 O O . TRP E 1 109 ? 169.823 179.259 132.758 1.00 42.71 109 TRP E O 1
ATOM 14110 N N . LEU E 1 110 ? 170.362 181.134 133.890 1.00 17.77 110 LEU E N 1
ATOM 14111 C CA . LEU E 1 110 ? 169.886 180.643 135.173 1.00 13.29 110 LEU E CA 1
ATOM 14112 C C . LEU E 1 110 ? 168.956 181.664 135.814 1.00 26.42 110 LEU E C 1
ATOM 14113 O O . LEU E 1 110 ? 169.194 182.874 135.714 1.00 32.22 110 LEU E O 1
ATOM 14118 N N . PRO E 1 111 ? 167.892 181.210 136.473 1.00 42.47 111 PRO E N 1
ATOM 14119 C CA . PRO E 1 111 ? 167.018 182.144 137.191 1.00 34.67 111 PRO E CA 1
ATOM 14120 C C . PRO E 1 111 ? 167.731 182.772 138.377 1.00 37.19 111 PRO E C 1
ATOM 14121 O O . PRO E 1 111 ? 168.638 182.185 138.972 1.00 45.92 111 PRO E O 1
ATOM 14125 N N . ASP E 1 112 ? 167.307 183.989 138.719 1.00 41.68 112 ASP E N 1
ATOM 14126 C CA . ASP E 1 112 ? 167.925 184.748 139.806 1.00 39.89 112 ASP E CA 1
ATOM 14127 C C . ASP E 1 112 ? 167.138 184.513 141.094 1.00 36.15 112 ASP E C 1
ATOM 14128 O O . ASP E 1 112 ? 166.362 185.351 141.557 1.00 45.17 112 ASP E O 1
ATOM 14133 N N . THR E 1 113 ? 167.352 183.337 141.681 1.00 30.18 113 THR E N 1
ATOM 14134 C CA . THR E 1 113 ? 166.762 183.012 142.973 1.00 34.75 113 THR E CA 1
ATOM 14135 C C . THR E 1 113 ? 167.536 183.740 144.067 1.00 35.39 113 THR E C 1
ATOM 14136 O O . THR E 1 113 ? 168.753 183.567 144.193 1.00 40.28 113 THR E O 1
ATOM 14140 N N . THR E 1 114 ? 166.835 184.549 144.857 1.00 24.32 114 THR E N 1
ATOM 14141 C CA . THR E 1 114 ? 167.468 185.421 145.835 1.00 26.86 114 THR E CA 1
ATOM 14142 C C . THR E 1 114 ? 166.809 185.256 147.196 1.00 28.60 114 THR E C 1
ATOM 14143 O O . THR E 1 114 ? 165.584 185.138 147.294 1.00 42.23 114 THR E O 1
ATOM 14147 N N . LEU E 1 115 ? 167.632 185.245 148.243 1.00 21.63 115 LEU E N 1
ATOM 14148 C CA . LEU E 1 115 ? 167.149 185.298 149.616 1.00 22.66 115 LEU E CA 1
ATOM 14149 C C . LEU E 1 115 ? 166.971 186.761 150.003 1.00 27.26 115 LEU E C 1
ATOM 14150 O O . LEU E 1 115 ? 167.952 187.504 150.106 1.00 32.20 115 LEU E O 1
ATOM 14155 N N . TYR E 1 116 ? 165.717 187.173 150.208 1.00 24.50 116 TYR E N 1
ATOM 14156 C CA . TYR E 1 116 ? 165.423 188.591 150.391 1.00 19.67 116 TYR E CA 1
ATOM 14157 C C . TYR E 1 116 ? 166.043 189.137 151.671 1.00 28.94 116 TYR E C 1
ATOM 14158 O O . TYR E 1 116 ? 166.635 190.223 151.665 1.00 31.98 116 TYR E O 1
ATOM 14167 N N . ASN E 1 117 ? 165.924 188.406 152.774 1.00 34.83 117 ASN E N 1
ATOM 14168 C CA . ASN E 1 117 ? 166.472 188.844 154.057 1.00 22.95 117 ASN E CA 1
ATOM 14169 C C . ASN E 1 117 ? 167.847 188.221 154.295 1.00 18.74 117 ASN E C 1
ATOM 14170 O O . ASN E 1 117 ? 168.060 187.424 155.208 1.00 36.15 117 ASN E O 1
ATOM 14175 N N . SER E 1 118 ? 168.792 188.609 153.444 1.00 21.82 118 SER E N 1
ATOM 14176 C CA . SER E 1 118 ? 170.162 188.128 153.514 1.00 27.11 118 SER E CA 1
ATOM 14177 C C . SER E 1 118 ? 171.102 189.256 153.926 1.00 35.89 118 SER E C 1
ATOM 14178 O O . SER E 1 118 ? 170.944 190.406 153.506 1.00 38.05 118 SER E O 1
ATOM 14181 N N . LEU E 1 119 ? 172.087 188.912 154.756 1.00 31.81 119 LEU E N 1
ATOM 14182 C CA . LEU E 1 119 ? 173.069 189.869 155.251 1.00 30.32 119 LEU E CA 1
ATOM 14183 C C . LEU E 1 119 ? 174.421 189.726 154.559 1.00 29.71 119 LEU E C 1
ATOM 14184 O O . LEU E 1 119 ? 175.412 190.302 155.018 1.00 33.94 119 LEU E O 1
ATOM 14189 N N . GLU E 1 120 ? 174.482 188.970 153.466 1.00 45.69 120 GLU E N 1
ATOM 14190 C CA . GLU E 1 120 ? 175.715 188.752 152.722 1.00 48.23 120 GLU E CA 1
ATOM 14191 C C . GLU E 1 120 ? 175.550 189.303 151.313 1.00 51.54 120 GLU E C 1
ATOM 14192 O O . GLU E 1 120 ? 174.588 188.961 150.618 1.00 51.71 120 GLU E O 1
ATOM 14198 N N . MET E 1 121 ? 176.489 190.154 150.896 1.00 45.79 121 MET E N 1
ATOM 14199 C CA . MET E 1 121 ? 176.414 190.806 149.596 1.00 47.92 121 MET E CA 1
ATOM 14200 C C . MET E 1 121 ? 177.238 190.117 148.518 1.00 50.57 121 MET E C 1
ATOM 14201 O O . MET E 1 121 ? 176.990 190.351 147.330 1.00 49.91 121 MET E O 1
ATOM 14206 N N . ASP E 1 122 ? 178.201 189.280 148.892 1.00 63.16 122 ASP E N 1
ATOM 14207 C CA . ASP E 1 122 ? 179.049 188.583 147.934 1.00 60.69 122 ASP E CA 1
ATOM 14208 C C . ASP E 1 122 ? 178.589 187.138 147.805 1.00 59.54 122 ASP E C 1
ATOM 14209 O O . ASP E 1 122 ? 178.513 186.413 148.802 1.00 63.27 122 ASP E O 1
ATOM 14214 N N . ASP E 1 123 ? 178.290 186.721 146.575 1.00 56.99 123 ASP E N 1
ATOM 14215 C CA . ASP E 1 123 ? 177.793 185.377 146.318 1.00 61.70 123 ASP E CA 1
ATOM 14216 C C . ASP E 1 123 ? 178.900 184.342 146.177 1.00 60.85 123 ASP E C 1
ATOM 14217 O O . ASP E 1 123 ? 178.601 183.145 146.118 1.00 61.48 123 ASP E O 1
ATOM 14222 N N . SER E 1 124 ? 180.163 184.767 146.121 1.00 57.99 124 SER E N 1
ATOM 14223 C CA . SER E 1 124 ? 181.267 183.821 146.024 1.00 56.88 124 SER E CA 1
ATOM 14224 C C . SER E 1 124 ? 181.619 183.191 147.364 1.00 56.04 124 SER E C 1
ATOM 14225 O O . SER E 1 124 ? 182.308 182.165 147.390 1.00 58.43 124 SER E O 1
ATOM 14228 N N . ALA E 1 125 ? 181.166 183.776 148.471 1.00 52.44 125 ALA E N 1
ATOM 14229 C CA . ALA E 1 125 ? 181.427 183.247 149.801 1.00 56.60 125 ALA E CA 1
ATOM 14230 C C . ALA E 1 125 ? 180.216 182.560 150.416 1.00 57.50 125 ALA E C 1
ATOM 14231 O O . ALA E 1 125 ? 180.284 182.139 151.576 1.00 63.47 125 ALA E O 1
ATOM 14233 N N . SER E 1 126 ? 179.114 182.437 149.678 1.00 39.19 126 SER E N 1
ATOM 14234 C CA . SER E 1 126 ? 177.900 181.813 150.188 1.00 43.55 126 SER E CA 1
ATOM 14235 C C . SER E 1 126 ? 177.272 180.846 149.192 1.00 41.46 126 SER E C 1
ATOM 14236 O O . SER E 1 126 ? 176.168 180.347 149.442 1.00 42.95 126 SER E O 1
ATOM 14239 N N . LYS E 1 127 ? 177.940 180.568 148.076 1.00 38.82 127 LYS E N 1
ATOM 14240 C CA . LYS E 1 127 ? 177.385 179.689 147.057 1.00 31.07 127 LYS E CA 1
ATOM 14241 C C . LYS E 1 127 ? 178.529 179.108 146.238 1.00 40.21 127 LYS E C 1
ATOM 14242 O O . LYS E 1 127 ? 179.627 179.667 146.187 1.00 43.27 127 LYS E O 1
ATOM 14248 N N . LYS E 1 128 ? 178.255 177.972 145.597 1.00 40.58 128 LYS E N 1
ATOM 14249 C CA . LYS E 1 128 ? 179.257 177.295 144.776 1.00 39.84 128 LYS E CA 1
ATOM 14250 C C . LYS E 1 128 ? 178.540 176.558 143.654 1.00 35.86 128 LYS E C 1
ATOM 14251 O O . LYS E 1 128 ? 177.971 175.486 143.881 1.00 42.52 128 LYS E O 1
ATOM 14257 N N . LEU E 1 129 ? 178.573 177.125 142.451 1.00 28.37 129 LEU E N 1
ATOM 14258 C CA . LEU E 1 129 ? 177.956 176.528 141.277 1.00 28.92 129 LEU E CA 1
ATOM 14259 C C . LEU E 1 129 ? 179.029 175.979 140.347 1.00 38.28 129 LEU E C 1
ATOM 14260 O O . LEU E 1 129 ? 179.972 176.682 139.977 1.00 48.90 129 LEU E O 1
ATOM 14265 N N . THR E 1 130 ? 178.878 174.709 139.970 1.00 36.09 130 THR E N 1
ATOM 14266 C CA . THR E 1 130 ? 179.876 174.057 139.131 1.00 39.10 130 THR E CA 1
ATOM 14267 C C . THR E 1 130 ? 179.311 173.629 137.781 1.00 34.57 130 THR E C 1
ATOM 14268 O O . THR E 1 130 ? 179.861 173.988 136.734 1.00 38.49 130 THR E O 1
ATOM 14272 N N . HIS E 1 131 ? 178.218 172.870 137.788 1.00 21.12 131 HIS E N 1
ATOM 14273 C CA . HIS E 1 131 ? 177.686 172.271 136.573 1.00 19.81 131 HIS E CA 1
ATOM 14274 C C . HIS E 1 131 ? 176.169 172.175 136.645 1.00 32.10 131 HIS E C 1
ATOM 14275 O O . HIS E 1 131 ? 175.566 172.254 137.718 1.00 40.35 131 HIS E O 1
ATOM 14282 N N . VAL E 1 132 ? 175.559 172.002 135.473 1.00 26.21 132 VAL E N 1
ATOM 14283 C CA . VAL E 1 132 ? 174.129 171.758 135.343 1.00 35.15 132 VAL E CA 1
ATOM 14284 C C . VAL E 1 132 ? 173.932 170.531 134.464 1.00 28.18 132 VAL E C 1
ATOM 14285 O O . VAL E 1 132 ? 174.804 170.167 133.668 1.00 39.22 132 VAL E O 1
ATOM 14289 N N . LYS E 1 133 ? 172.778 169.888 134.616 1.00 18.39 133 LYS E N 1
ATOM 14290 C CA . LYS E 1 133 ? 172.435 168.694 133.857 1.00 24.03 133 LYS E CA 1
ATOM 14291 C C . LYS E 1 133 ? 171.237 168.984 132.964 1.00 30.27 133 LYS E C 1
ATOM 14292 O O . LYS E 1 133 ? 170.228 169.525 133.429 1.00 33.52 133 LYS E O 1
ATOM 14298 N N . LEU E 1 134 ? 171.352 168.626 131.689 1.00 32.70 134 LEU E N 1
ATOM 14299 C CA . LEU E 1 134 ? 170.302 168.851 130.706 1.00 24.68 134 LEU E CA 1
ATOM 14300 C C . LEU E 1 134 ? 169.776 167.514 130.202 1.00 27.04 134 LEU E C 1
ATOM 14301 O O . LEU E 1 134 ? 170.554 166.669 129.745 1.00 39.38 134 LEU E O 1
ATOM 14306 N N . THR E 1 135 ? 168.461 167.328 130.284 1.00 33.59 135 THR E N 1
ATOM 14307 C CA . THR E 1 135 ? 167.790 166.145 129.759 1.00 30.76 135 THR E CA 1
ATOM 14308 C C . THR E 1 135 ? 166.810 166.592 128.684 1.00 30.68 135 THR E C 1
ATOM 14309 O O . THR E 1 135 ? 165.907 167.389 128.958 1.00 47.23 135 THR E O 1
ATOM 14313 N N . THR E 1 136 ? 166.987 166.078 127.471 1.00 26.42 136 THR E N 1
ATOM 14314 C CA . THR E 1 136 ? 166.194 166.536 126.341 1.00 27.46 136 THR E CA 1
ATOM 14315 C C . THR E 1 136 ? 164.744 166.071 126.456 1.00 36.13 136 THR E C 1
ATOM 14316 O O . THR E 1 136 ? 164.443 165.016 127.019 1.00 41.42 136 THR E O 1
ATOM 14320 N N . LEU E 1 137 ? 163.841 166.895 125.926 1.00 39.46 137 LEU E N 1
ATOM 14321 C CA . LEU E 1 137 ? 162.423 166.574 125.847 1.00 32.26 137 LEU E CA 1
ATOM 14322 C C . LEU E 1 137 ? 161.920 166.509 124.413 1.00 39.85 137 LEU E C 1
ATOM 14323 O O . LEU E 1 137 ? 160.713 166.347 124.199 1.00 45.91 137 LEU E O 1
ATOM 14328 N N . GLY E 1 138 ? 162.809 166.627 123.431 1.00 36.85 138 GLY E N 1
ATOM 14329 C CA . GLY E 1 138 ? 162.419 166.688 122.037 1.00 31.76 138 GLY E CA 1
ATOM 14330 C C . GLY E 1 138 ? 163.149 167.794 121.305 1.00 36.95 138 GLY E C 1
ATOM 14331 O O . GLY E 1 138 ? 163.733 168.679 121.938 1.00 49.49 138 GLY E O 1
ATOM 14332 N N . LYS E 1 139 ? 163.134 167.754 119.970 1.00 43.96 139 LYS E N 1
ATOM 14333 C CA . LYS E 1 139 ? 163.855 168.760 119.195 1.00 49.24 139 LYS E CA 1
ATOM 14334 C C . LYS E 1 139 ? 163.261 170.149 119.393 1.00 55.68 139 LYS E C 1
ATOM 14335 O O . LYS E 1 139 ? 163.998 171.134 119.518 1.00 53.22 139 LYS E O 1
ATOM 14341 N N . ASN E 1 140 ? 161.932 170.250 119.422 1.00 60.19 140 ASN E N 1
ATOM 14342 C CA . ASN E 1 140 ? 161.247 171.530 119.554 1.00 58.97 140 ASN E CA 1
ATOM 14343 C C . ASN E 1 140 ? 160.539 171.677 120.897 1.00 54.88 140 ASN E C 1
ATOM 14344 O O . ASN E 1 140 ? 159.679 172.550 121.047 1.00 53.83 140 ASN E O 1
ATOM 14349 N N . GLN E 1 141 ? 160.883 170.842 121.879 1.00 50.19 141 GLN E N 1
ATOM 14350 C CA . GLN E 1 141 ? 160.261 170.897 123.192 1.00 49.91 141 GLN E CA 1
ATOM 14351 C C . GLN E 1 141 ? 161.194 171.386 124.290 1.00 54.08 141 GLN E C 1
ATOM 14352 O O . GLN E 1 141 ? 160.734 171.599 125.418 1.00 58.04 141 GLN E O 1
ATOM 14358 N N . GLY E 1 142 ? 162.474 171.573 123.999 1.00 45.10 142 GLY E N 1
ATOM 14359 C CA . GLY E 1 142 ? 163.412 172.031 125.001 1.00 33.35 142 GLY E CA 1
ATOM 14360 C C . GLY E 1 142 ? 163.986 170.900 125.829 1.00 33.31 142 GLY E C 1
ATOM 14361 O O . GLY E 1 142 ? 163.838 169.712 125.528 1.00 42.25 142 GLY E O 1
ATOM 14362 N N . ALA E 1 143 ? 164.665 171.293 126.905 1.00 22.92 143 ALA E N 1
ATOM 14363 C CA . ALA E 1 143 ? 165.314 170.352 127.804 1.00 22.70 143 ALA E CA 1
ATOM 14364 C C . ALA E 1 143 ? 165.039 170.733 129.251 1.00 29.53 143 ALA E C 1
ATOM 14365 O O . ALA E 1 143 ? 164.790 171.899 129.569 1.00 30.47 143 ALA E O 1
ATOM 14367 N N . MET E 1 144 ? 165.087 169.731 130.126 1.00 30.96 144 MET E N 1
ATOM 14368 C CA . MET E 1 144 ? 164.917 169.934 131.558 1.00 25.24 144 MET E CA 1
ATOM 14369 C C . MET E 1 144 ? 166.271 170.217 132.194 1.00 29.69 144 MET E C 1
ATOM 14370 O O . MET E 1 144 ? 167.227 169.459 131.998 1.00 31.72 144 MET E O 1
ATOM 14375 N N . VAL E 1 145 ? 166.351 171.305 132.955 1.00 25.17 145 VAL E N 1
ATOM 14376 C CA . VAL E 1 145 ? 167.593 171.755 133.572 1.00 22.79 145 VAL E CA 1
ATOM 14377 C C . VAL E 1 145 ? 167.484 171.567 135.078 1.00 25.06 145 VAL E C 1
ATOM 14378 O O . VAL E 1 145 ? 166.502 171.995 135.695 1.00 26.92 145 VAL E O 1
ATOM 14382 N N . GLU E 1 146 ? 168.495 170.929 135.666 1.00 34.18 146 GLU E N 1
ATOM 14383 C CA . GLU E 1 146 ? 168.562 170.707 137.104 1.00 30.69 146 GLU E CA 1
ATOM 14384 C C . GLU E 1 146 ? 169.868 171.283 137.629 1.00 34.31 146 GLU E C 1
ATOM 14385 O O . GLU E 1 146 ? 170.932 171.043 137.051 1.00 36.25 146 GLU E O 1
ATOM 14391 N N . LEU E 1 147 ? 169.785 172.042 138.721 1.00 33.61 147 LEU E N 1
ATOM 14392 C CA . LEU E 1 147 ? 170.945 172.700 139.309 1.00 23.05 147 LEU E CA 1
ATOM 14393 C C . LEU E 1 147 ? 170.962 172.432 140.806 1.00 21.59 147 LEU E C 1
ATOM 14394 O O . LEU E 1 147 ? 170.030 172.818 141.518 1.00 29.11 147 LEU E O 1
ATOM 14399 N N . LEU E 1 148 ? 172.019 171.776 141.277 1.00 29.97 148 LEU E N 1
ATOM 14400 C CA . LEU E 1 148 ? 172.210 171.475 142.688 1.00 19.15 148 LEU E CA 1
ATOM 14401 C C . LEU E 1 148 ? 173.535 172.063 143.153 1.00 21.98 148 LEU E C 1
ATOM 14402 O O . LEU E 1 148 ? 174.557 171.926 142.472 1.00 33.21 148 LEU E O 1
ATOM 14407 N N . TYR E 1 149 ? 173.517 172.717 144.314 1.00 14.02 149 TYR E N 1
ATOM 14408 C CA . TYR E 1 149 ? 174.703 173.398 144.814 1.00 23.77 149 TYR E CA 1
ATOM 14409 C C . TYR E 1 149 ? 174.589 173.538 146.323 1.00 27.44 149 TYR E C 1
ATOM 14410 O O . TYR E 1 149 ? 173.478 173.683 146.845 1.00 26.09 149 TYR E O 1
ATOM 14419 N N . PRO E 1 150 ? 175.707 173.498 147.045 1.00 29.46 150 PRO E N 1
ATOM 14420 C CA . PRO E 1 150 ? 175.688 173.826 148.472 1.00 20.50 150 PRO E CA 1
ATOM 14421 C C . PRO E 1 150 ? 175.776 175.326 148.700 1.00 17.64 150 PRO E C 1
ATOM 14422 O O . PRO E 1 150 ? 176.284 176.084 147.872 1.00 35.33 150 PRO E O 1
ATOM 14426 N N . THR E 1 151 ? 175.269 175.752 149.854 1.00 23.07 151 THR E N 1
ATOM 14427 C CA . THR E 1 151 ? 175.224 177.173 150.165 1.00 33.67 151 THR E CA 1
ATOM 14428 C C . THR E 1 151 ? 175.290 177.375 151.671 1.00 16.91 151 THR E C 1
ATOM 14429 O O . THR E 1 151 ? 174.994 176.472 152.456 1.00 31.03 151 THR E O 1
ATOM 14433 N N . ILE E 1 152 ? 175.690 178.583 152.060 1.00 20.77 152 ILE E N 1
ATOM 14434 C CA . ILE E 1 152 ? 175.699 179.018 153.452 1.00 25.24 152 ILE E CA 1
ATOM 14435 C C . ILE E 1 152 ? 174.878 180.297 153.532 1.00 26.72 152 ILE E C 1
ATOM 14436 O O . ILE E 1 152 ? 175.202 181.286 152.866 1.00 35.73 152 ILE E O 1
ATOM 14441 N N . TYR E 1 153 ? 173.821 180.277 154.337 1.00 22.71 153 TYR E N 1
ATOM 14442 C CA . TYR E 1 153 ? 172.877 181.384 154.414 1.00 14.17 153 TYR E CA 1
ATOM 14443 C C . TYR E 1 153 ? 173.112 182.194 155.681 1.00 18.12 153 TYR E C 1
ATOM 14444 O O . TYR E 1 153 ? 173.269 181.629 156.768 1.00 27.45 153 TYR E O 1
ATOM 14453 N N . LYS E 1 154 ? 173.136 183.516 155.533 1.00 27.89 154 LYS E N 1
ATOM 14454 C CA . LYS E 1 154 ? 173.210 184.451 156.652 1.00 24.04 154 LYS E CA 1
ATOM 14455 C C . LYS E 1 154 ? 171.861 185.160 156.721 1.00 25.32 154 LYS E C 1
ATOM 14456 O O . LYS E 1 154 ? 171.628 186.142 156.010 1.00 42.18 154 LYS E O 1
ATOM 14462 N N . ILE E 1 155 ? 170.977 184.660 157.580 1.00 24.61 155 ILE E N 1
ATOM 14463 C CA . ILE E 1 155 ? 169.582 185.084 157.630 1.00 30.58 155 ILE E CA 1
ATOM 14464 C C . ILE E 1 155 ? 169.385 185.983 158.840 1.00 31.48 155 ILE E C 1
ATOM 14465 O O . ILE E 1 155 ? 169.712 185.598 159.968 1.00 44.40 155 ILE E O 1
ATOM 14470 N N . SER E 1 156 ? 168.839 187.174 158.606 1.00 30.51 156 SER E N 1
ATOM 14471 C CA . SER E 1 156 ? 168.542 188.118 159.676 1.00 38.11 156 SER E CA 1
ATOM 14472 C C . SER E 1 156 ? 167.109 187.907 160.149 1.00 36.62 156 SER E C 1
ATOM 14473 O O . SER E 1 156 ? 166.161 188.104 159.382 1.00 38.55 156 SER E O 1
ATOM 14476 N N . CYS E 1 157 ? 166.953 187.506 161.409 1.00 45.51 157 CYS E N 1
ATOM 14477 C CA . CYS E 1 157 ? 165.644 187.276 162.000 1.00 52.52 157 CYS E CA 1
ATOM 14478 C C . CYS E 1 157 ? 165.586 187.909 163.382 1.00 50.14 157 CYS E C 1
ATOM 14479 O O . CYS E 1 157 ? 166.588 187.967 164.100 1.00 53.42 157 CYS E O 1
ATOM 14482 N N . LEU E 1 158 ? 164.399 188.388 163.746 1.00 49.53 158 LEU E N 1
ATOM 14483 C CA . LEU E 1 158 ? 164.194 189.007 165.047 1.00 50.58 158 LEU E CA 1
ATOM 14484 C C . LEU E 1 158 ? 164.121 187.935 166.127 1.00 53.27 158 LEU E C 1
ATOM 14485 O O . LEU E 1 158 ? 163.398 186.944 165.985 1.00 52.05 158 LEU E O 1
ATOM 14490 N N . LEU E 1 159 ? 164.870 188.136 167.207 1.00 46.82 159 LEU E N 1
ATOM 14491 C CA . LEU E 1 159 ? 164.953 187.179 168.302 1.00 45.51 159 LEU E CA 1
ATOM 14492 C C . LEU E 1 159 ? 164.341 187.782 169.558 1.00 44.40 159 LEU E C 1
ATOM 14493 O O . LEU E 1 159 ? 164.638 188.928 169.910 1.00 52.09 159 LEU E O 1
ATOM 14498 N N . ASN E 1 160 ? 163.490 187.008 170.229 1.00 46.64 160 ASN E N 1
ATOM 14499 C CA . ASN E 1 160 ? 162.852 187.417 171.475 1.00 48.28 160 ASN E CA 1
ATOM 14500 C C . ASN E 1 160 ? 163.509 186.651 172.616 1.00 53.12 160 ASN E C 1
ATOM 14501 O O . ASN E 1 160 ? 163.401 185.422 172.691 1.00 52.05 160 ASN E O 1
ATOM 14506 N N . LEU E 1 161 ? 164.187 187.377 173.502 1.00 50.81 161 LEU E N 1
ATOM 14507 C CA . LEU E 1 161 ? 164.919 186.787 174.621 1.00 46.17 161 LEU E CA 1
ATOM 14508 C C . LEU E 1 161 ? 164.208 187.012 175.949 1.00 43.84 161 LEU E C 1
ATOM 14509 O O . LEU E 1 161 ? 164.850 187.148 176.994 1.00 52.07 161 LEU E O 1
ATOM 14514 N N . LYS E 1 162 ? 162.875 187.054 175.933 1.00 45.20 162 LYS E N 1
ATOM 14515 C CA . LYS E 1 162 ? 162.111 187.276 177.154 1.00 44.09 162 LYS E CA 1
ATOM 14516 C C . LYS E 1 162 ? 162.134 186.073 178.088 1.00 48.38 162 LYS E C 1
ATOM 14517 O O . LYS E 1 162 ? 162.151 186.251 179.311 1.00 48.16 162 LYS E O 1
ATOM 14523 N N . TYR E 1 163 ? 162.143 184.856 177.543 1.00 53.84 163 TYR E N 1
ATOM 14524 C CA . TYR E 1 163 ? 162.094 183.638 178.342 1.00 38.87 163 TYR E CA 1
ATOM 14525 C C . TYR E 1 163 ? 163.440 182.925 178.401 1.00 36.68 163 TYR E C 1
ATOM 14526 O O . TYR E 1 163 ? 163.481 181.708 178.604 1.00 48.49 163 TYR E O 1
ATOM 14535 N N . PHE E 1 164 ? 164.537 183.654 178.227 1.00 37.47 164 PHE E N 1
ATOM 14536 C CA . PHE E 1 164 ? 165.855 183.041 178.278 1.00 35.54 164 PHE E CA 1
ATOM 14537 C C . PHE E 1 164 ? 166.099 182.451 179.666 1.00 44.37 164 PHE E C 1
ATOM 14538 O O . PHE E 1 164 ? 165.749 183.075 180.676 1.00 52.20 164 PHE E O 1
ATOM 14546 N N . PRO E 1 165 ? 166.698 181.254 179.761 1.00 36.60 165 PRO E N 1
ATOM 14547 C CA . PRO E 1 165 ? 167.183 180.392 178.675 1.00 34.19 165 PRO E CA 1
ATOM 14548 C C . PRO E 1 165 ? 166.163 179.359 178.199 1.00 37.00 165 PRO E C 1
ATOM 14549 O O . PRO E 1 165 ? 166.536 178.368 177.576 1.00 44.21 165 PRO E O 1
ATOM 14553 N N . PHE E 1 166 ? 164.874 179.552 178.475 1.00 42.40 166 PHE E N 1
ATOM 14554 C CA . PHE E 1 166 ? 163.828 178.630 178.049 1.00 34.53 166 PHE E CA 1
ATOM 14555 C C . PHE E 1 166 ? 163.089 179.146 176.818 1.00 34.02 166 PHE E C 1
ATOM 14556 O O . PHE E 1 166 ? 161.890 178.905 176.659 1.00 44.19 166 PHE E O 1
ATOM 14564 N N . ASP E 1 167 ? 163.792 179.857 175.941 1.00 29.34 167 ASP E N 1
ATOM 14565 C CA . ASP E 1 167 ? 163.168 180.538 174.816 1.00 38.41 167 ASP E CA 1
ATOM 14566 C C . ASP E 1 167 ? 163.188 179.673 173.563 1.00 34.17 167 ASP E C 1
ATOM 14567 O O . ASP E 1 167 ? 164.075 178.832 173.384 1.00 37.22 167 ASP E O 1
ATOM 14572 N N . THR E 1 168 ? 162.200 179.887 172.698 1.00 31.95 168 THR E N 1
ATOM 14573 C CA . THR E 1 168 ? 162.145 179.277 171.377 1.00 35.76 168 THR E CA 1
ATOM 14574 C C . THR E 1 168 ? 162.041 180.385 170.339 1.00 34.09 168 THR E C 1
ATOM 14575 O O . THR E 1 168 ? 161.357 181.389 170.565 1.00 37.86 168 THR E O 1
ATOM 14579 N N . GLN E 1 169 ? 162.724 180.210 169.212 1.00 29.59 169 GLN E N 1
ATOM 14580 C CA . GLN E 1 169 ? 162.806 181.235 168.184 1.00 37.07 169 GLN E CA 1
ATOM 14581 C C . GLN E 1 169 ? 162.283 180.703 166.857 1.00 30.91 169 GLN E C 1
ATOM 14582 O O . GLN E 1 169 ? 162.295 179.493 166.603 1.00 30.96 169 GLN E O 1
ATOM 14588 N N . THR E 1 170 ? 161.821 181.623 166.012 1.00 44.95 170 THR E N 1
ATOM 14589 C CA . THR E 1 170 ? 161.316 181.290 164.685 1.00 44.32 170 THR E CA 1
ATOM 14590 C C . THR E 1 170 ? 161.825 182.329 163.700 1.00 43.80 170 THR E C 1
ATOM 14591 O O . THR E 1 170 ? 161.465 183.506 163.797 1.00 52.12 170 THR E O 1
ATOM 14595 N N . CYS E 1 171 ? 162.658 181.897 162.757 1.00 46.60 171 CYS E N 1
ATOM 14596 C CA . CYS E 1 171 ? 163.217 182.770 161.734 1.00 57.27 171 CYS E CA 1
ATOM 14597 C C . CYS E 1 171 ? 162.702 182.349 160.365 1.00 51.43 171 CYS E C 1
ATOM 14598 O O . CYS E 1 171 ? 162.602 181.154 160.068 1.00 51.57 171 CYS E O 1
ATOM 14601 N N . ARG E 1 172 ? 162.377 183.338 159.538 1.00 45.84 172 ARG E N 1
ATOM 14602 C CA . ARG E 1 172 ? 161.784 183.109 158.230 1.00 35.37 172 ARG E CA 1
ATOM 14603 C C . ARG E 1 172 ? 162.812 183.300 157.121 1.00 36.33 172 ARG E C 1
ATOM 14604 O O . ARG E 1 172 ? 163.668 184.186 157.185 1.00 43.92 172 ARG E O 1
ATOM 14612 N N . MET E 1 173 ? 162.715 182.452 156.101 1.00 29.76 173 MET E N 1
ATOM 14613 C CA . MET E 1 173 ? 163.511 182.574 154.886 1.00 22.58 173 MET E CA 1
ATOM 14614 C C . MET E 1 173 ? 162.578 182.869 153.722 1.00 26.17 173 MET E C 1
ATOM 14615 O O . MET E 1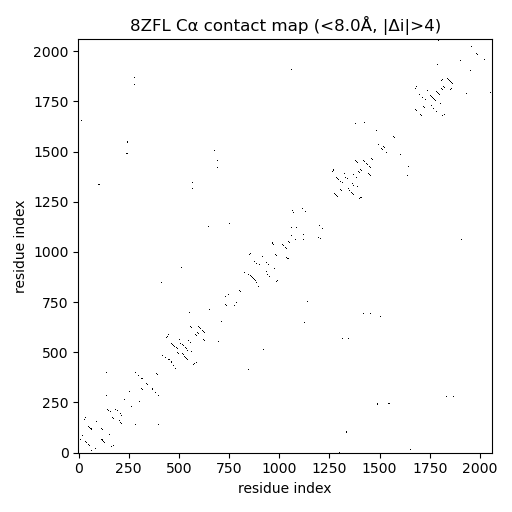 173 ? 161.624 182.120 153.484 1.00 32.72 173 MET E O 1
ATOM 14620 N N . THR E 1 174 ? 162.851 183.953 153.004 1.00 35.92 174 THR E N 1
ATOM 14621 C CA . THR E 1 174 ? 162.028 184.387 151.884 1.00 32.54 174 THR E CA 1
ATOM 14622 C C . THR E 1 174 ? 162.817 184.244 150.590 1.00 24.15 174 THR E C 1
ATOM 14623 O O . THR E 1 174 ? 163.938 184.753 150.482 1.00 25.33 174 THR E O 1
ATOM 14627 N N . PHE E 1 175 ? 162.229 183.555 149.615 1.00 25.64 175 PHE E N 1
ATOM 14628 C CA . PHE E 1 175 ? 162.861 183.314 148.327 1.00 18.54 175 PHE E CA 1
ATOM 14629 C C . PHE E 1 175 ? 161.962 183.822 147.208 1.00 28.30 175 PHE E C 1
ATOM 14630 O O . PHE E 1 175 ? 160.734 183.834 147.331 1.00 35.93 175 PHE E O 1
ATOM 14638 N N . GLY E 1 176 ? 162.586 184.243 146.114 1.00 32.92 176 GLY E N 1
ATOM 14639 C CA . GLY E 1 176 ? 161.839 184.744 144.980 1.00 26.83 176 GLY E CA 1
ATOM 14640 C C . GLY E 1 176 ? 162.771 185.325 143.937 1.00 27.79 176 GLY E C 1
ATOM 14641 O O . GLY E 1 176 ? 163.994 185.189 144.022 1.00 36.84 176 GLY E O 1
ATOM 14642 N N . SER E 1 177 ? 162.163 185.975 142.950 1.00 34.16 177 SER E N 1
ATOM 14643 C CA . SER E 1 177 ? 162.889 186.615 141.861 1.00 26.46 177 SER E CA 1
ATOM 14644 C C . SER E 1 177 ? 163.059 188.097 142.169 1.00 36.69 177 SER E C 1
ATOM 14645 O O . SER E 1 177 ? 162.099 188.770 142.558 1.00 43.97 177 SER E O 1
ATOM 14648 N N . TRP E 1 178 ? 164.283 188.599 141.992 1.00 35.15 178 TRP E N 1
ATOM 14649 C CA . TRP E 1 178 ? 164.574 189.983 142.352 1.00 26.10 178 TRP E CA 1
ATOM 14650 C C . TRP E 1 178 ? 163.996 190.973 141.347 1.00 32.70 178 TRP E C 1
ATOM 14651 O O . TRP E 1 178 ? 163.599 192.078 141.733 1.00 38.05 178 TRP E O 1
ATOM 14662 N N . SER E 1 179 ? 163.940 190.607 140.065 1.00 31.95 179 SER E N 1
ATOM 14663 C CA . SER E 1 179 ? 163.564 191.548 139.019 1.00 34.44 179 SER E CA 1
ATOM 14664 C C . SER E 1 179 ? 162.436 191.079 138.112 1.00 37.16 179 SER E C 1
ATOM 14665 O O . SER E 1 179 ? 161.890 191.904 137.372 1.00 37.72 179 SER E O 1
ATOM 14668 N N . PHE E 1 180 ? 162.071 189.800 138.140 1.00 37.56 180 PHE E N 1
ATOM 14669 C CA . PHE E 1 180 ? 161.090 189.247 137.216 1.00 30.58 180 PHE E CA 1
ATOM 14670 C C . PHE E 1 180 ? 159.765 189.017 137.931 1.00 38.64 180 PHE E C 1
ATOM 14671 O O . PHE E 1 180 ? 159.735 188.440 139.024 1.00 51.74 180 PHE E O 1
ATOM 14679 N N . ASP E 1 181 ? 158.677 189.468 137.311 1.00 36.09 181 ASP E N 1
ATOM 14680 C CA . ASP E 1 181 ? 157.338 189.218 137.816 1.00 35.10 181 ASP E CA 1
ATOM 14681 C C . ASP E 1 181 ? 156.898 187.797 137.463 1.00 41.12 181 ASP E C 1
ATOM 14682 O O . ASP E 1 181 ? 157.536 187.099 136.671 1.00 46.87 181 ASP E O 1
ATOM 14687 N N . ASN E 1 182 ? 155.787 187.367 138.062 1.00 43.74 182 ASN E N 1
ATOM 14688 C CA . ASN E 1 182 ? 155.321 185.995 137.890 1.00 39.66 182 ASN E CA 1
ATOM 14689 C C . ASN E 1 182 ? 154.793 185.703 136.488 1.00 39.83 182 ASN E C 1
ATOM 14690 O O . ASN E 1 182 ? 154.569 184.533 136.163 1.00 52.61 182 ASN E O 1
ATOM 14695 N N . SER E 1 183 ? 154.587 186.725 135.657 1.00 42.67 183 SER E N 1
ATOM 14696 C CA . SER E 1 183 ? 154.229 186.492 134.265 1.00 39.48 183 SER E CA 1
ATOM 14697 C C . SER E 1 183 ? 155.408 186.004 133.437 1.00 46.51 183 SER E C 1
ATOM 14698 O O . SER E 1 183 ? 155.209 185.568 132.297 1.00 39.45 183 SER E O 1
ATOM 14701 N N . LEU E 1 184 ? 156.622 186.067 133.981 1.00 49.83 184 LEU E N 1
ATOM 14702 C CA . LEU E 1 184 ? 157.824 185.569 133.326 1.00 40.42 184 LEU E CA 1
ATOM 14703 C C . LEU E 1 184 ? 158.420 184.368 134.043 1.00 36.69 184 LEU E C 1
ATOM 14704 O O . LEU E 1 184 ? 158.722 183.354 133.406 1.00 40.85 184 LEU E O 1
ATOM 14709 N N . ILE E 1 185 ? 158.601 184.456 135.360 1.00 33.90 185 ILE E N 1
ATOM 14710 C CA . ILE E 1 185 ? 159.159 183.375 136.161 1.00 35.11 185 ILE E CA 1
ATOM 14711 C C . ILE E 1 185 ? 158.232 183.117 137.340 1.00 34.59 185 ILE E C 1
ATOM 14712 O O . ILE E 1 185 ? 157.891 184.045 138.081 1.00 36.16 185 ILE E O 1
ATOM 14717 N N . ASP E 1 186 ? 157.834 181.859 137.518 1.00 38.66 186 ASP E N 1
ATOM 14718 C CA . ASP E 1 186 ? 156.987 181.448 138.627 1.00 31.23 186 ASP E CA 1
ATOM 14719 C C . ASP E 1 186 ? 157.728 180.435 139.489 1.00 31.76 186 ASP E C 1
ATOM 14720 O O . ASP E 1 186 ? 158.545 179.653 138.994 1.00 38.94 186 ASP E O 1
ATOM 14725 N N . TYR E 1 187 ? 157.437 180.456 140.788 1.00 31.74 187 TYR E N 1
ATOM 14726 C CA . TYR E 1 187 ? 158.123 179.618 141.759 1.00 26.47 187 TYR E CA 1
ATOM 14727 C C . TYR E 1 187 ? 157.126 178.720 142.479 1.00 25.88 187 TYR E C 1
ATOM 14728 O O . TYR E 1 187 ? 156.041 179.164 142.867 1.00 37.05 187 TYR E O 1
ATOM 14737 N N . PHE E 1 188 ? 157.504 177.458 142.655 1.00 23.97 188 PHE E N 1
ATOM 14738 C CA . PHE E 1 188 ? 156.716 176.486 143.395 1.00 24.26 188 PHE E CA 1
ATOM 14739 C C . PHE E 1 188 ? 157.616 175.709 144.343 1.00 27.49 188 PHE E C 1
ATOM 14740 O O . PHE E 1 188 ? 158.775 175.433 144.020 1.00 31.72 188 PHE E O 1
ATOM 14748 N N . PRO E 1 189 ? 157.112 175.348 145.519 1.00 42.85 189 PRO E N 1
ATOM 14749 C CA . PRO E 1 189 ? 157.918 174.596 146.481 1.00 32.70 189 PRO E CA 1
ATOM 14750 C C . PRO E 1 189 ? 157.856 173.093 146.244 1.00 36.19 189 PRO E C 1
ATOM 14751 O O . PRO E 1 189 ? 156.888 172.552 145.706 1.00 44.05 189 PRO E O 1
ATOM 14755 N N . ARG E 1 190 ? 158.927 172.421 146.664 1.00 44.49 190 ARG E N 1
ATOM 14756 C CA . ARG E 1 190 ? 159.014 170.967 146.620 1.00 43.97 190 ARG E CA 1
ATOM 14757 C C . ARG E 1 190 ? 159.326 170.471 148.023 1.00 50.72 190 ARG E C 1
ATOM 14758 O O . ARG E 1 190 ? 160.332 170.877 148.616 1.00 57.34 190 ARG E O 1
ATOM 14766 N N . THR E 1 191 ? 158.472 169.600 148.549 1.00 54.51 191 THR E N 1
ATOM 14767 C CA . THR E 1 191 ? 158.565 169.143 149.926 1.00 58.51 191 THR E CA 1
ATOM 14768 C C . THR E 1 191 ? 159.039 167.695 149.983 1.00 57.04 191 THR E C 1
ATOM 14769 O O . THR E 1 191 ? 158.971 166.952 149.000 1.00 50.77 191 THR E O 1
ATOM 14773 N N . PHE E 1 192 ? 159.525 167.307 151.158 1.00 57.20 192 PHE E N 1
ATOM 14774 C CA . PHE E 1 192 ? 160.015 165.962 151.404 1.00 58.85 192 PHE E CA 1
ATOM 14775 C C . PHE E 1 192 ? 158.987 165.173 152.214 1.00 60.64 192 PHE E C 1
ATOM 14776 O O . PHE E 1 192 ? 157.903 165.661 152.541 1.00 63.11 192 PHE E O 1
ATOM 14784 N N . THR E 1 193 ? 159.339 163.925 152.535 1.00 66.98 193 THR E N 1
ATOM 14785 C CA . THR E 1 193 ? 158.408 163.049 153.238 1.00 69.71 193 THR E CA 1
ATOM 14786 C C . THR E 1 193 ? 158.114 163.558 154.646 1.00 69.78 193 THR E C 1
ATOM 14787 O O . THR E 1 193 ? 156.952 163.606 155.066 1.00 68.17 193 THR E O 1
ATOM 14791 N N . ASN E 1 194 ? 159.150 163.946 155.387 1.00 66.18 194 ASN E N 1
ATOM 14792 C CA . ASN E 1 194 ? 158.991 164.374 156.770 1.00 66.96 194 ASN E CA 1
ATOM 14793 C C . ASN E 1 194 ? 158.569 165.831 156.902 1.00 67.27 194 ASN E C 1
ATOM 14794 O O . ASN E 1 194 ? 158.153 166.242 157.991 1.00 62.55 194 ASN E O 1
ATOM 14799 N N . GLY E 1 195 ? 158.662 166.618 155.834 1.00 60.18 195 GLY E N 1
ATOM 14800 C CA . GLY E 1 195 ? 158.280 168.009 155.885 1.00 58.42 195 GLY E CA 1
ATOM 14801 C C . GLY E 1 195 ? 158.798 168.804 154.704 1.00 58.87 195 GLY E C 1
ATOM 14802 O O . GLY E 1 195 ? 159.446 168.268 153.799 1.00 63.85 195 GLY E O 1
ATOM 14803 N N . PRO E 1 196 ? 158.505 170.107 154.688 1.00 50.63 196 PRO E N 1
ATOM 14804 C CA . PRO E 1 196 ? 158.987 170.952 153.582 1.00 47.32 196 PRO E CA 1
ATOM 14805 C C . PRO E 1 196 ? 160.500 170.992 153.460 1.00 45.91 196 PRO E C 1
ATOM 14806 O O . PRO E 1 196 ? 161.018 171.100 152.341 1.00 56.23 196 PRO E O 1
ATOM 14810 N N . ILE E 1 197 ? 161.227 170.909 154.571 1.00 39.89 197 ILE E N 1
ATOM 14811 C CA . ILE E 1 197 ? 162.683 170.982 154.576 1.00 38.18 197 ILE E CA 1
ATOM 14812 C C . ILE E 1 197 ? 163.229 169.639 155.036 1.00 35.07 197 ILE E C 1
ATOM 14813 O O . ILE E 1 197 ? 162.841 169.136 156.097 1.00 45.50 197 ILE E O 1
ATOM 14818 N N . GLY E 1 198 ? 164.121 169.061 154.236 1.00 25.42 198 GLY E N 1
ATOM 14819 C CA . GLY E 1 198 ? 164.699 167.772 154.582 1.00 29.20 198 GLY E CA 1
ATOM 14820 C C . GLY E 1 198 ? 165.579 167.877 155.815 1.00 35.06 198 GLY E C 1
ATOM 14821 O O . GLY E 1 198 ? 166.407 168.787 155.933 1.00 33.16 198 GLY E O 1
ATOM 14822 N N . LEU E 1 199 ? 165.400 166.936 156.748 1.00 39.72 199 LEU E N 1
ATOM 14823 C CA . LEU E 1 199 ? 166.186 166.897 157.976 1.00 30.81 199 LEU E CA 1
ATOM 14824 C C . LEU E 1 199 ? 166.778 165.514 158.227 1.00 33.01 199 LEU E C 1
ATOM 14825 O O . LEU E 1 199 ? 167.156 165.205 159.362 1.00 40.00 199 LEU E O 1
ATOM 14830 N N . ALA E 1 200 ? 166.865 164.674 157.194 1.00 40.07 200 ALA E N 1
ATOM 14831 C CA . ALA E 1 200 ? 167.365 163.315 157.373 1.00 40.43 200 ALA E CA 1
ATOM 14832 C C . ALA E 1 200 ? 168.873 163.264 157.575 1.00 46.41 200 ALA E C 1
ATOM 14833 O O . ALA E 1 200 ? 169.375 162.282 158.132 1.00 46.74 200 ALA E O 1
ATOM 14835 N N . ASN E 1 201 ? 169.603 164.290 157.140 1.00 40.67 201 ASN E N 1
ATOM 14836 C CA . ASN E 1 201 ? 171.053 164.337 157.281 1.00 32.92 201 ASN E CA 1
ATOM 14837 C C . ASN E 1 201 ? 171.492 165.521 158.136 1.00 38.94 201 ASN E C 1
ATOM 14838 O O . ASN E 1 201 ? 172.624 165.995 158.024 1.00 42.92 201 ASN E O 1
ATOM 14843 N N . PHE E 1 202 ? 170.600 166.009 158.994 1.00 34.47 202 PHE E N 1
ATOM 14844 C CA . PHE E 1 202 ? 170.924 167.144 159.846 1.00 29.22 202 PHE E CA 1
ATOM 14845 C C . PHE E 1 202 ? 171.932 166.745 160.917 1.00 34.14 202 PHE E C 1
ATOM 14846 O O . PHE E 1 202 ? 171.874 165.643 161.469 1.00 41.63 202 PHE E O 1
ATOM 14854 N N . LEU E 1 203 ? 172.859 167.651 161.206 1.00 38.63 203 LEU E N 1
ATOM 14855 C CA . LEU E 1 203 ? 173.862 167.453 162.243 1.00 30.53 203 LEU E CA 1
ATOM 14856 C C . LEU E 1 203 ? 173.358 168.090 163.531 1.00 34.23 203 LEU E C 1
ATOM 14857 O O . LEU E 1 203 ? 173.037 169.284 163.552 1.00 46.27 203 LEU E O 1
ATOM 14862 N N . GLU E 1 204 ? 173.284 167.294 164.595 1.00 39.54 204 GLU E N 1
ATOM 14863 C CA . GLU E 1 204 ? 172.718 167.772 165.848 1.00 38.74 204 GLU E CA 1
ATOM 14864 C C . GLU E 1 204 ? 173.557 168.901 166.432 1.00 43.80 204 GLU E C 1
ATOM 14865 O O . GLU E 1 204 ? 174.790 168.847 166.436 1.00 50.62 204 GLU E O 1
ATOM 14871 N N . ASN E 1 205 ? 172.876 169.929 166.923 1.00 41.13 205 ASN E N 1
ATOM 14872 C CA . ASN E 1 205 ? 173.526 171.056 167.569 1.00 37.72 205 ASN E CA 1
ATOM 14873 C C . ASN E 1 205 ? 173.549 170.850 169.077 1.00 42.71 205 ASN E C 1
ATOM 14874 O O . ASN E 1 205 ? 172.650 170.231 169.655 1.00 51.03 205 ASN E O 1
ATOM 14879 N N . ASP E 1 206 ? 174.592 171.374 169.713 1.00 45.76 206 ASP E N 1
ATOM 14880 C CA . ASP E 1 206 ? 174.782 171.229 171.149 1.00 47.86 206 ASP E CA 1
ATOM 14881 C C . ASP E 1 206 ? 174.016 172.266 171.960 1.00 50.20 206 ASP E C 1
ATOM 14882 O O . ASP E 1 206 ? 174.014 172.186 173.193 1.00 55.10 206 ASP E O 1
ATOM 14887 N N . ALA E 1 207 ? 173.366 173.231 171.307 1.00 40.19 207 ALA E N 1
ATOM 14888 C CA . ALA E 1 207 ? 172.636 174.279 172.003 1.00 30.18 207 ALA E CA 1
ATOM 14889 C C . ALA E 1 207 ? 171.219 174.500 171.496 1.00 28.86 207 ALA E C 1
ATOM 14890 O O . ALA E 1 207 ? 170.426 175.129 172.205 1.00 30.64 207 ALA E O 1
ATOM 14892 N N . TRP E 1 208 ? 170.876 174.011 170.306 1.00 18.88 208 TRP E N 1
ATOM 14893 C CA . TRP E 1 208 ? 169.563 174.238 169.721 1.00 22.68 208 TRP E CA 1
ATOM 14894 C C . TRP E 1 208 ? 168.993 172.932 169.189 1.00 27.47 208 TRP E C 1
ATOM 14895 O O . TRP E 1 208 ? 169.731 172.040 168.760 1.00 36.46 208 TRP E O 1
ATOM 14906 N N . SER E 1 209 ? 167.666 172.830 169.223 1.00 26.28 209 SER E N 1
ATOM 14907 C CA . SER E 1 209 ? 166.946 171.678 168.699 1.00 28.61 209 SER E CA 1
ATOM 14908 C C . SER E 1 209 ? 165.846 172.157 167.763 1.00 22.08 209 SER E C 1
ATOM 14909 O O . SER E 1 209 ? 165.163 173.144 168.049 1.00 35.63 209 SER E O 1
ATOM 14912 N N . VAL E 1 210 ? 165.678 171.452 166.649 1.00 25.02 210 VAL E N 1
ATOM 14913 C CA . VAL E 1 210 ? 164.695 171.819 165.634 1.00 28.87 210 VAL E CA 1
ATOM 14914 C C . VAL E 1 210 ? 163.390 171.090 165.925 1.00 33.74 210 VAL E C 1
ATOM 14915 O O . VAL E 1 210 ? 163.372 169.864 166.083 1.00 41.36 210 VAL E O 1
ATOM 14919 N N . LEU E 1 211 ? 162.294 171.845 165.994 1.00 28.64 211 LEU E N 1
ATOM 14920 C CA . LEU E 1 211 ? 160.982 171.296 166.313 1.00 33.24 211 LEU E CA 1
ATOM 14921 C C . LEU E 1 211 ? 160.133 171.010 165.080 1.00 39.16 211 LEU E C 1
ATOM 14922 O O . LEU E 1 211 ? 159.414 170.006 165.054 1.00 48.26 211 LEU E O 1
ATOM 14927 N N . GLY E 1 212 ? 160.194 171.859 164.063 1.00 34.02 212 GLY E N 1
ATOM 14928 C CA . GLY E 1 212 ? 159.390 171.643 162.874 1.00 40.10 212 GLY E CA 1
ATOM 14929 C C . GLY E 1 212 ? 159.688 172.694 161.828 1.00 38.52 212 GLY E C 1
ATOM 14930 O O . GLY E 1 212 ? 160.449 173.640 162.057 1.00 42.85 212 GLY E O 1
ATOM 14931 N N . THR E 1 213 ? 159.067 172.511 160.663 1.00 44.86 213 THR E N 1
ATOM 14932 C CA . THR E 1 213 ? 159.253 173.406 159.531 1.00 37.90 213 THR E CA 1
ATOM 14933 C C . THR E 1 213 ? 157.920 173.629 158.832 1.00 34.61 213 THR E C 1
ATOM 14934 O O . THR E 1 213 ? 157.023 172.783 158.885 1.00 44.64 213 THR E O 1
ATOM 14938 N N . LYS E 1 214 ? 157.800 174.781 158.175 1.00 43.97 214 LYS E N 1
ATOM 14939 C CA . LYS E 1 214 ? 156.604 175.134 157.422 1.00 43.42 214 LYS E CA 1
ATOM 14940 C C . LYS E 1 214 ? 157.011 175.824 156.129 1.00 39.83 214 LYS E C 1
ATOM 14941 O O . LYS E 1 214 ? 158.114 176.363 156.008 1.00 42.45 214 LYS E O 1
ATOM 14947 N N . VAL E 1 215 ? 156.102 175.802 155.157 1.00 33.66 215 VAL E N 1
ATOM 14948 C CA . VAL E 1 215 ? 156.308 176.457 153.871 1.00 35.69 215 VAL E CA 1
ATOM 14949 C C . VAL E 1 215 ? 155.001 177.120 153.452 1.00 39.32 215 VAL E C 1
ATOM 14950 O O . VAL E 1 215 ? 153.912 176.621 153.753 1.00 44.27 215 VAL E O 1
ATOM 14954 N N . ASN E 1 216 ? 155.114 178.265 152.781 1.00 43.61 216 ASN E N 1
ATOM 14955 C CA . ASN E 1 216 ? 153.945 179.009 152.330 1.00 34.55 216 ASN E CA 1
ATOM 14956 C C . ASN E 1 216 ? 154.292 179.755 151.052 1.00 32.36 216 ASN E C 1
ATOM 14957 O O . ASN E 1 216 ? 155.345 180.395 150.973 1.00 43.28 216 ASN E O 1
ATOM 14962 N N . ARG E 1 217 ? 153.409 179.672 150.062 1.00 26.72 217 ARG E N 1
ATOM 14963 C CA . ARG E 1 217 ? 153.579 180.356 148.787 1.00 30.68 217 ARG E CA 1
ATOM 14964 C C . ARG E 1 217 ? 152.605 181.523 148.715 1.00 35.24 217 ARG E C 1
ATOM 14965 O O . ARG E 1 217 ? 151.404 181.348 148.947 1.00 43.70 217 ARG E O 1
ATOM 14973 N N . GLU E 1 218 ? 153.123 182.706 148.397 1.00 47.52 218 GLU E N 1
ATOM 14974 C CA . GLU E 1 218 ? 152.333 183.929 148.392 1.00 43.23 218 GLU E CA 1
ATOM 14975 C C . GLU E 1 218 ? 152.582 184.711 147.111 1.00 47.41 218 GLU E C 1
ATOM 14976 O O . GLU E 1 218 ? 153.704 184.745 146.600 1.00 53.06 218 GLU E O 1
ATOM 14982 N N . GLU E 1 219 ? 151.526 185.336 146.599 1.00 54.45 219 GLU E N 1
ATOM 14983 C CA . GLU E 1 219 ? 151.619 186.247 145.467 1.00 54.57 219 GLU E CA 1
ATOM 14984 C C . GLU E 1 219 ? 151.436 187.673 145.967 1.00 54.29 219 GLU E C 1
ATOM 14985 O O . GLU E 1 219 ? 150.448 187.976 146.644 1.00 61.08 219 GLU E O 1
ATOM 14991 N N . LYS E 1 220 ? 152.385 188.543 145.633 1.00 55.04 220 LYS E N 1
ATOM 14992 C CA . LYS E 1 220 ? 152.409 189.909 146.135 1.00 52.23 220 LYS E CA 1
ATOM 14993 C C . LYS E 1 220 ? 152.292 190.889 144.976 1.00 53.55 220 LYS E C 1
ATOM 14994 O O . LYS E 1 220 ? 152.802 190.635 143.881 1.00 63.66 220 LYS E O 1
ATOM 15000 N N . LYS E 1 221 ? 151.618 192.008 145.228 1.00 62.09 221 LYS E N 1
ATOM 15001 C CA . LYS E 1 221 ? 151.368 193.016 144.209 1.00 63.48 221 LYS E CA 1
ATOM 15002 C C . LYS E 1 221 ? 152.392 194.139 144.294 1.00 66.31 221 LYS E C 1
ATOM 15003 O O . LYS E 1 221 ? 152.726 194.610 145.385 1.00 65.53 221 LYS E O 1
ATOM 15009 N N . TYR E 1 222 ? 152.891 194.561 143.135 1.00 70.93 222 TYR E N 1
ATOM 15010 C CA . TYR E 1 222 ? 153.723 195.751 143.064 1.00 73.15 222 TYR E CA 1
ATOM 15011 C C . TYR E 1 222 ? 152.901 196.980 143.437 1.00 75.65 222 TYR E C 1
ATOM 15012 O O . TYR E 1 222 ? 151.695 197.046 143.189 1.00 77.11 222 TYR E O 1
ATOM 15021 N N . THR E 1 223 ? 153.571 197.963 144.038 1.00 83.47 223 THR E N 1
ATOM 15022 C CA . THR E 1 223 ? 152.887 199.151 144.550 1.00 86.90 223 THR E CA 1
ATOM 15023 C C . THR E 1 223 ? 153.034 200.303 143.555 1.00 85.83 223 THR E C 1
ATOM 15024 O O . THR E 1 223 ? 152.824 201.478 143.864 1.00 86.09 223 THR E O 1
ATOM 15028 N N . CYS E 1 224 ? 153.412 199.939 142.330 1.00 90.52 224 CYS E N 1
ATOM 15029 C CA . CYS E 1 224 ? 153.527 200.924 141.262 1.00 91.23 224 CYS E CA 1
ATOM 15030 C C . CYS E 1 224 ? 152.929 200.415 139.956 1.00 90.39 224 CYS E C 1
ATOM 15031 O O . CYS E 1 224 ? 152.686 201.200 139.033 1.00 88.54 224 CYS E O 1
ATOM 15034 N N . CYS E 1 225 ? 152.685 199.115 139.865 1.00 89.47 225 CYS E N 1
ATOM 15035 C CA . CYS E 1 225 ? 152.253 198.462 138.638 1.00 90.96 225 CYS E CA 1
ATOM 15036 C C . CYS E 1 225 ? 151.193 197.418 138.936 1.00 90.87 225 CYS E C 1
ATOM 15037 O O . CYS E 1 225 ? 151.123 196.882 140.047 1.00 89.60 225 CYS E O 1
ATOM 15040 N N . PRO E 1 226 ? 150.335 197.103 137.954 1.00 88.20 226 PRO E N 1
ATOM 15041 C CA . PRO E 1 226 ? 149.334 196.051 138.163 1.00 85.42 226 PRO E CA 1
ATOM 15042 C C . PRO E 1 226 ? 149.846 194.669 137.788 1.00 84.01 226 PRO E C 1
ATOM 15043 O O . PRO E 1 226 ? 149.233 193.973 136.973 1.00 82.89 226 PRO E O 1
ATOM 15047 N N . VAL E 1 227 ? 150.970 194.262 138.375 1.00 76.23 227 VAL E N 1
ATOM 15048 C CA . VAL E 1 227 ? 151.543 192.943 138.147 1.00 73.20 227 VAL E CA 1
ATOM 15049 C C . VAL E 1 227 ? 151.906 192.328 139.491 1.00 72.56 227 VAL E C 1
ATOM 15050 O O . VAL E 1 227 ? 152.088 193.031 140.489 1.00 73.49 227 VAL E O 1
ATOM 15054 N N . ASN E 1 228 ? 152.009 191.004 139.510 1.00 58.33 228 ASN E N 1
ATOM 15055 C CA . ASN E 1 228 ? 152.280 190.244 140.721 1.00 51.66 228 ASN E CA 1
ATOM 15056 C C . ASN E 1 228 ? 153.663 189.605 140.653 1.00 49.31 228 ASN E C 1
ATOM 15057 O O . ASN E 1 228 ? 154.284 189.511 139.592 1.00 59.43 228 ASN E O 1
ATOM 15062 N N . TYR E 1 229 ? 154.138 189.163 141.816 1.00 44.41 229 TYR E N 1
ATOM 15063 C CA . TYR E 1 229 ? 155.348 188.359 141.898 1.00 42.37 229 TYR E CA 1
ATOM 15064 C C . TYR E 1 229 ? 155.181 187.345 143.021 1.00 40.21 229 TYR E C 1
ATOM 15065 O O . TYR E 1 229 ? 154.447 187.581 143.984 1.00 46.72 229 TYR E O 1
ATOM 15074 N N . THR E 1 230 ? 155.871 186.216 142.887 1.00 38.21 230 THR E N 1
ATOM 15075 C CA . THR E 1 230 ? 155.705 185.083 143.788 1.00 31.19 230 THR E CA 1
ATOM 15076 C C . THR E 1 230 ? 156.834 185.040 144.808 1.00 31.05 230 THR E C 1
ATOM 15077 O O . THR E 1 230 ? 158.001 185.263 144.471 1.00 36.68 230 THR E O 1
ATOM 15081 N N . LEU E 1 231 ? 156.479 184.752 146.059 1.00 30.96 231 LEU E N 1
ATOM 15082 C CA . LEU E 1 231 ? 157.436 184.629 147.149 1.00 31.43 231 LEU E CA 1
ATOM 15083 C C . LEU E 1 231 ? 157.206 183.318 147.884 1.00 28.18 231 LEU E C 1
ATOM 15084 O O . LEU E 1 231 ? 156.062 182.896 148.077 1.00 34.65 231 LEU E O 1
ATOM 15089 N N . LEU E 1 232 ? 158.298 182.676 148.291 1.00 21.90 232 LEU E N 1
ATOM 15090 C CA . LEU E 1 232 ? 158.251 181.441 149.062 1.00 19.81 232 LEU E CA 1
ATOM 15091 C C . LEU E 1 232 ? 158.779 181.708 150.464 1.00 15.87 232 LEU E C 1
ATOM 15092 O O . LEU E 1 232 ? 159.882 182.238 150.626 1.00 24.64 232 LEU E O 1
ATOM 15097 N N . HIS E 1 233 ? 157.993 181.339 151.471 1.00 26.89 233 HIS E N 1
ATOM 15098 C CA . HIS E 1 233 ? 158.339 181.562 152.868 1.00 27.30 233 HIS E CA 1
ATOM 15099 C C . HIS E 1 233 ? 158.619 180.228 153.544 1.00 20.57 233 HIS E C 1
ATOM 15100 O O . HIS E 1 233 ? 157.784 179.318 153.502 1.00 31.21 233 HIS E O 1
ATOM 15107 N N . TYR E 1 234 ? 159.792 180.115 154.163 1.00 29.57 234 TYR E N 1
ATOM 15108 C CA . TYR E 1 234 ? 160.190 178.925 154.902 1.00 18.71 234 TYR E CA 1
ATOM 15109 C C . TYR E 1 234 ? 160.339 179.282 156.373 1.00 30.90 234 TYR E C 1
ATOM 15110 O O . TYR E 1 234 ? 161.050 180.232 156.716 1.00 45.14 234 TYR E O 1
ATOM 15119 N N . ASP E 1 235 ? 159.670 178.521 157.234 1.00 37.07 235 ASP E N 1
ATOM 15120 C CA . ASP E 1 235 ? 159.683 178.755 158.672 1.00 36.63 235 ASP E CA 1
ATOM 15121 C C . ASP E 1 235 ? 160.438 177.632 159.367 1.00 37.28 235 ASP E C 1
ATOM 15122 O O . ASP E 1 235 ? 160.183 176.452 159.105 1.00 38.87 235 ASP E O 1
ATOM 15127 N N . VAL E 1 236 ? 161.367 178.001 160.245 1.00 32.63 236 VAL E N 1
ATOM 15128 C CA . VAL E 1 236 ? 162.123 177.052 161.053 1.00 37.05 236 VAL E CA 1
ATOM 15129 C C . VAL E 1 236 ? 161.934 177.422 162.517 1.00 31.81 236 VAL E C 1
ATOM 15130 O O . VAL E 1 236 ? 162.110 178.585 162.896 1.00 34.74 236 VAL E O 1
ATOM 15134 N N . VAL E 1 237 ? 161.578 176.435 163.335 1.00 25.82 237 VAL E N 1
ATOM 15135 C CA . VAL E 1 237 ? 161.354 176.627 164.763 1.00 25.30 237 VAL E CA 1
ATOM 15136 C C . VAL E 1 237 ? 162.466 175.908 165.514 1.00 23.05 237 VAL E C 1
ATOM 15137 O O . VAL E 1 237 ? 162.668 174.700 165.333 1.00 25.67 237 VAL E O 1
ATOM 15141 N N . ILE E 1 238 ? 163.185 176.648 166.354 1.00 25.25 238 ILE E N 1
ATOM 15142 C CA . ILE E 1 238 ? 164.301 176.114 167.124 1.00 29.95 238 ILE E CA 1
ATOM 15143 C C . ILE E 1 238 ? 164.097 176.461 168.591 1.00 27.89 238 ILE E C 1
ATOM 15144 O O . ILE E 1 238 ? 163.607 177.547 168.922 1.00 28.95 238 ILE E O 1
ATOM 15149 N N . GLN E 1 239 ? 164.466 175.532 169.472 1.00 25.00 239 GLN E N 1
ATOM 15150 C CA . GLN E 1 239 ? 164.341 175.714 170.910 1.00 20.89 239 GLN E CA 1
ATOM 15151 C C . GLN E 1 239 ? 165.700 175.546 171.573 1.00 26.70 239 GLN E C 1
ATOM 15152 O O . GLN E 1 239 ? 166.485 174.671 171.194 1.00 35.54 239 GLN E O 1
ATOM 15158 N N . ARG E 1 240 ? 165.971 176.391 172.565 1.00 33.98 240 ARG E N 1
ATOM 15159 C CA . ARG E 1 240 ? 167.236 176.351 173.282 1.00 28.62 240 ARG E CA 1
ATOM 15160 C C . ARG E 1 240 ? 167.259 175.204 174.285 1.00 32.75 240 ARG E C 1
ATOM 15161 O O . ARG E 1 240 ? 166.220 174.759 174.780 1.00 35.52 240 ARG E O 1
ATOM 15169 N N . LYS E 1 241 ? 168.466 174.725 174.580 1.00 38.86 241 LYS E N 1
ATOM 15170 C CA . LYS E 1 241 ? 168.656 173.708 175.605 1.00 35.83 241 LYS E CA 1
ATOM 15171 C C . LYS E 1 241 ? 169.185 174.365 176.872 1.00 40.49 241 LYS E C 1
ATOM 15172 O O . LYS E 1 241 ? 170.328 174.841 176.878 1.00 42.00 241 LYS E O 1
ATOM 15178 N N . PRO E 1 242 ? 168.407 174.416 177.954 1.00 44.80 242 PRO E N 1
ATOM 15179 C CA . PRO E 1 242 ? 168.807 175.183 179.141 1.00 43.89 242 PRO E CA 1
ATOM 15180 C C . PRO E 1 242 ? 169.594 174.412 180.189 1.00 45.23 242 PRO E C 1
ATOM 15181 O O . PRO E 1 242 ? 169.833 174.963 181.271 1.00 47.17 242 PRO E O 1
ATOM 15185 N N . LEU E 1 243 ? 169.998 173.169 179.914 1.00 48.08 243 LEU E N 1
ATOM 15186 C CA . LEU E 1 243 ? 170.685 172.376 180.930 1.00 46.67 243 LEU E CA 1
ATOM 15187 C C . LEU E 1 243 ? 172.010 173.004 181.341 1.00 45.65 243 LEU E C 1
ATOM 15188 O O . LEU E 1 243 ? 172.339 173.028 182.534 1.00 46.57 243 LEU E O 1
ATOM 15193 N N . TYR E 1 244 ? 172.780 173.514 180.377 1.00 42.89 244 TYR E N 1
ATOM 15194 C CA . TYR E 1 244 ? 174.064 174.129 180.700 1.00 40.90 244 TYR E CA 1
ATOM 15195 C C . TYR E 1 244 ? 173.886 175.324 181.628 1.00 45.09 244 TYR E C 1
ATOM 15196 O O . TYR E 1 244 ? 174.564 175.425 182.657 1.00 47.28 244 TYR E O 1
ATOM 15205 N N . TYR E 1 245 ? 172.969 176.231 181.289 1.00 56.38 245 TYR E N 1
ATOM 15206 C CA . TYR E 1 245 ? 172.739 177.399 182.131 1.00 46.33 245 TYR E CA 1
ATOM 15207 C C . TYR E 1 245 ? 172.203 177.009 183.502 1.00 48.85 245 TYR E C 1
ATOM 15208 O O . TYR E 1 245 ? 172.643 177.558 184.518 1.00 51.76 245 TYR E O 1
ATOM 15217 N N . VAL E 1 246 ? 171.273 176.050 183.554 1.00 52.06 246 VAL E N 1
ATOM 15218 C CA . VAL E 1 246 ? 170.712 175.629 184.836 1.00 50.70 246 VAL E CA 1
ATOM 15219 C C . VAL E 1 246 ? 171.799 175.053 185.735 1.00 48.24 246 VAL E C 1
ATOM 15220 O O . VAL E 1 246 ? 171.876 175.379 186.926 1.00 55.53 246 VAL E O 1
ATOM 15224 N N . LEU E 1 247 ? 172.662 174.201 185.184 1.00 56.63 247 LEU E N 1
ATOM 15225 C CA . LEU E 1 247 ? 173.712 173.579 185.979 1.00 52.36 247 LEU E CA 1
ATOM 15226 C C . LEU E 1 247 ? 174.879 174.514 186.273 1.00 49.85 247 LEU E C 1
ATOM 15227 O O . LEU E 1 247 ? 175.644 174.241 187.204 1.00 56.57 247 LEU E O 1
ATOM 15232 N N . ASN E 1 248 ? 175.035 175.605 185.521 1.00 54.10 248 ASN E N 1
ATOM 15233 C CA . ASN E 1 248 ? 176.212 176.448 185.656 1.00 53.74 248 ASN E CA 1
ATOM 15234 C C . ASN E 1 248 ? 175.981 177.778 186.359 1.00 56.34 248 ASN E C 1
ATOM 15235 O O . ASN E 1 248 ? 176.927 178.303 186.957 1.00 60.67 248 ASN E O 1
ATOM 15240 N N . LEU E 1 249 ? 174.774 178.342 186.315 1.00 58.86 249 LEU E N 1
ATOM 15241 C CA . LEU E 1 249 ? 174.529 179.652 186.904 1.00 51.75 249 LEU E CA 1
ATOM 15242 C C . LEU E 1 249 ? 173.483 179.627 188.006 1.00 55.28 249 LEU E C 1
ATOM 15243 O O . LEU E 1 249 ? 173.708 180.201 189.078 1.00 62.07 249 LEU E O 1
ATOM 15248 N N . ILE E 1 250 ? 172.339 178.980 187.775 1.00 49.55 250 ILE E N 1
ATOM 15249 C CA . ILE E 1 250 ? 171.224 179.078 188.713 1.00 50.71 250 ILE E CA 1
ATOM 15250 C C . ILE E 1 250 ? 171.559 178.380 190.027 1.00 54.10 250 ILE E C 1
ATOM 15251 O O . ILE E 1 250 ? 171.334 178.927 191.112 1.00 63.70 250 ILE E O 1
ATOM 15256 N N . ALA E 1 251 ? 172.097 177.158 189.950 1.00 56.19 251 ALA E N 1
ATOM 15257 C CA . ALA E 1 251 ? 172.353 176.393 191.170 1.00 56.89 251 ALA E CA 1
ATOM 15258 C C . ALA E 1 251 ? 173.395 177.042 192.077 1.00 58.35 251 ALA E C 1
ATOM 15259 O O . ALA E 1 251 ? 173.128 177.170 193.287 1.00 63.10 251 ALA E O 1
ATOM 15261 N N . PRO E 1 252 ? 174.582 177.447 191.598 1.00 58.07 252 PRO E N 1
ATOM 15262 C CA . PRO E 1 252 ? 175.567 178.023 192.532 1.00 58.67 252 PRO E CA 1
ATOM 15263 C C . PRO E 1 252 ? 175.086 179.288 193.223 1.00 59.95 252 PRO E C 1
ATOM 15264 O O . PRO E 1 252 ? 175.311 179.450 194.429 1.00 64.47 252 PRO E O 1
ATOM 15268 N N . THR E 1 253 ? 174.422 180.187 192.495 1.00 54.78 253 THR E N 1
ATOM 15269 C CA . THR E 1 253 ? 173.889 181.397 193.107 1.00 56.94 253 THR E CA 1
ATOM 15270 C C . THR E 1 253 ? 172.802 181.103 194.130 1.00 52.97 253 THR E C 1
ATOM 15271 O O . THR E 1 253 ? 172.782 181.737 195.191 1.00 61.09 253 THR E O 1
ATOM 15275 N N . ALA E 1 254 ? 171.904 180.160 193.838 1.00 46.40 254 ALA E N 1
ATOM 15276 C CA . ALA E 1 254 ? 170.886 179.772 194.807 1.00 50.67 254 ALA E CA 1
ATOM 15277 C C . ALA E 1 254 ? 171.497 179.161 196.060 1.00 54.95 254 ALA E C 1
ATOM 15278 O O . ALA E 1 254 ? 171.026 179.434 197.170 1.00 58.63 254 ALA E O 1
ATOM 15280 N N . VAL E 1 255 ? 172.534 178.335 195.906 1.00 47.53 255 VAL E N 1
ATOM 15281 C CA . VAL E 1 255 ? 173.206 177.763 197.070 1.00 44.54 255 VAL E CA 1
ATOM 15282 C C . VAL E 1 255 ? 173.882 178.856 197.891 1.00 48.14 255 VAL E C 1
ATOM 15283 O O . VAL E 1 255 ? 173.789 178.873 199.126 1.00 51.38 255 VAL E O 1
ATOM 15287 N N . ILE E 1 256 ? 174.569 179.785 197.220 1.00 47.63 256 ILE E N 1
ATOM 15288 C CA . ILE E 1 256 ? 175.280 180.848 197.924 1.00 45.98 256 ILE E CA 1
ATOM 15289 C C . ILE E 1 256 ? 174.304 181.749 198.671 1.00 50.00 256 ILE E C 1
ATOM 15290 O O . ILE E 1 256 ? 174.557 182.146 199.816 1.00 54.23 256 ILE E O 1
ATOM 15295 N N . THR E 1 257 ? 173.178 182.092 198.039 1.00 46.06 257 THR E N 1
ATOM 15296 C CA . THR E 1 257 ? 172.190 182.944 198.692 1.00 51.99 257 THR E CA 1
ATOM 15297 C C . THR E 1 257 ? 171.610 182.270 199.930 1.00 50.51 257 THR E C 1
ATOM 15298 O O . THR E 1 257 ? 171.445 182.910 200.975 1.00 50.01 257 THR E O 1
ATOM 15302 N N . PHE E 1 258 ? 171.300 180.975 199.833 1.00 43.90 258 PHE E N 1
ATOM 15303 C CA . PHE E 1 258 ? 170.780 180.248 200.988 1.00 44.38 258 PHE E CA 1
ATOM 15304 C C . PHE E 1 258 ? 171.812 180.183 202.109 1.00 52.30 258 PHE E C 1
ATOM 15305 O O . PHE E 1 258 ? 171.473 180.353 203.288 1.00 48.18 258 PHE E O 1
ATOM 15313 N N . ILE E 1 259 ? 173.078 179.941 201.759 1.00 53.97 259 ILE E N 1
ATOM 15314 C CA . ILE E 1 259 ? 174.133 179.885 202.768 1.00 45.09 259 ILE E CA 1
ATOM 15315 C C . ILE E 1 259 ? 174.276 181.233 203.465 1.00 50.71 259 ILE E C 1
ATOM 15316 O O . ILE E 1 259 ? 174.405 181.305 204.694 1.00 52.81 259 ILE E O 1
ATOM 15321 N N . SER E 1 260 ? 174.248 182.322 202.693 1.00 53.69 260 SER E N 1
ATOM 15322 C CA . SER E 1 260 ? 174.349 183.655 203.280 1.00 46.05 260 SER E CA 1
ATOM 15323 C C . SER E 1 260 ? 173.149 183.964 204.167 1.00 46.95 260 SER E C 1
ATOM 15324 O O . SER E 1 260 ? 173.296 184.590 205.222 1.00 51.53 260 SER E O 1
ATOM 15327 N N . ILE E 1 261 ? 171.952 183.542 203.751 1.00 51.42 261 ILE E N 1
ATOM 15328 C CA . ILE E 1 261 ? 170.759 183.759 204.566 1.00 46.51 261 ILE E CA 1
ATOM 15329 C C . ILE E 1 261 ? 170.882 183.023 205.893 1.00 51.78 261 ILE E C 1
ATOM 15330 O O . ILE E 1 261 ? 170.551 183.565 206.955 1.00 55.75 261 ILE E O 1
ATOM 15335 N N . ILE E 1 262 ? 171.363 181.778 205.856 1.00 54.61 262 ILE E N 1
ATOM 15336 C CA . ILE E 1 262 ? 171.565 181.026 207.092 1.00 52.84 262 ILE E CA 1
ATOM 15337 C C . ILE E 1 262 ? 172.598 181.715 207.976 1.00 52.14 262 ILE E C 1
ATOM 15338 O O . ILE E 1 262 ? 172.417 181.832 209.194 1.00 53.78 262 ILE E O 1
ATOM 15343 N N . GLY E 1 263 ? 173.694 182.185 207.377 1.00 48.62 263 GLY E N 1
ATOM 15344 C CA . GLY E 1 263 ? 174.731 182.845 208.153 1.00 47.95 263 GLY E CA 1
ATOM 15345 C C . GLY E 1 263 ? 174.287 184.157 208.773 1.00 50.74 263 GLY E C 1
ATOM 15346 O O . GLY E 1 263 ? 174.761 184.528 209.851 1.00 52.02 263 GLY E O 1
ATOM 15347 N N . PHE E 1 264 ? 173.387 184.880 208.102 1.00 50.25 264 PHE E N 1
ATOM 15348 C CA . PHE E 1 264 ? 172.981 186.199 208.582 1.00 39.68 264 PHE E CA 1
ATOM 15349 C C . PHE E 1 264 ? 172.293 186.124 209.940 1.00 48.35 264 PHE E C 1
ATOM 15350 O O . PHE E 1 264 ? 172.546 186.959 210.817 1.00 53.77 264 PHE E O 1
ATOM 15358 N N . PHE E 1 265 ? 171.422 185.139 210.137 1.00 46.55 265 PHE E N 1
ATOM 15359 C CA . PHE E 1 265 ? 170.547 185.083 211.302 1.00 40.94 265 PHE E CA 1
ATOM 15360 C C . PHE E 1 265 ? 170.876 183.892 212.195 1.00 48.94 265 PHE E C 1
ATOM 15361 O O . PHE E 1 265 ? 169.986 183.193 212.684 1.00 52.50 265 PHE E O 1
ATOM 15369 N N . THR E 1 266 ? 172.165 183.649 212.421 1.00 61.26 266 THR E N 1
ATOM 15370 C CA . THR E 1 266 ? 172.612 182.585 213.309 1.00 60.72 266 THR E CA 1
ATOM 15371 C C . THR E 1 266 ? 173.668 183.138 214.254 1.00 64.01 266 THR E C 1
ATOM 15372 O O . THR E 1 266 ? 174.609 183.809 213.819 1.00 61.88 266 THR E O 1
ATOM 15376 N N . SER E 1 267 ? 173.508 182.854 215.546 1.00 74.87 267 SER E N 1
ATOM 15377 C CA . SER E 1 267 ? 174.423 183.333 216.571 1.00 75.53 267 SER E CA 1
ATOM 15378 C C . SER E 1 267 ? 174.854 182.174 217.459 1.00 74.13 267 SER E C 1
ATOM 15379 O O . SER E 1 267 ? 174.105 181.217 217.667 1.00 73.57 267 SER E O 1
ATOM 15382 N N . SER E 1 268 ? 176.078 182.274 217.981 1.00 78.97 268 SER E N 1
ATOM 15383 C CA . SER E 1 268 ? 176.610 181.222 218.841 1.00 81.01 268 SER E CA 1
ATOM 15384 C C . SER E 1 268 ? 175.979 181.251 220.228 1.00 81.48 268 SER E C 1
ATOM 15385 O O . SER E 1 268 ? 175.680 180.195 220.797 1.00 79.40 268 SER E O 1
ATOM 15388 N N . SER E 1 269 ? 175.768 182.442 220.785 1.00 84.60 269 SER E N 1
ATOM 15389 C CA . SER E 1 269 ? 175.215 182.585 222.123 1.00 85.37 269 SER E CA 1
ATOM 15390 C C . SER E 1 269 ? 174.122 183.643 222.112 1.00 85.22 269 SER E C 1
ATOM 15391 O O . SER E 1 269 ? 174.251 184.673 221.443 1.00 83.18 269 SER E O 1
ATOM 15394 N N . VAL E 1 270 ? 173.047 183.380 222.858 1.00 82.66 270 VAL E N 1
ATOM 15395 C CA . VAL E 1 270 ? 171.954 184.344 222.944 1.00 84.95 270 VAL E CA 1
ATOM 15396 C C . VAL E 1 270 ? 172.365 185.577 223.738 1.00 84.63 270 VAL E C 1
ATOM 15397 O O . VAL E 1 270 ? 172.049 186.708 223.349 1.00 83.54 270 VAL E O 1
ATOM 15401 N N . HIS E 1 271 ? 173.067 185.384 224.850 1.00 81.33 271 HIS E N 1
ATOM 15402 C CA . HIS E 1 271 ? 173.494 186.489 225.708 1.00 81.97 271 HIS E CA 1
ATOM 15403 C C . HIS E 1 271 ? 174.932 186.893 225.386 1.00 81.92 271 HIS E C 1
ATOM 15404 O O . HIS E 1 271 ? 175.842 186.783 226.208 1.00 80.88 271 HIS E O 1
ATOM 15411 N N . ASP E 1 272 ? 175.127 187.372 224.160 1.00 83.70 272 ASP E N 1
ATOM 15412 C CA . ASP E 1 272 ? 176.444 187.786 223.701 1.00 85.11 272 ASP E CA 1
ATOM 15413 C C . ASP E 1 272 ? 176.290 188.813 222.590 1.00 85.60 272 ASP E C 1
ATOM 15414 O O . ASP E 1 272 ? 175.295 188.817 221.860 1.00 87.93 272 ASP E O 1
ATOM 15419 N N . LEU E 1 273 ? 177.287 189.687 222.471 1.00 77.60 273 LEU E N 1
ATOM 15420 C CA . LEU E 1 273 ? 177.291 190.678 221.405 1.00 78.83 273 LEU E CA 1
ATOM 15421 C C . LEU E 1 273 ? 177.542 190.009 220.060 1.00 78.94 273 LEU E C 1
ATOM 15422 O O . LEU E 1 273 ? 178.339 189.072 219.951 1.00 78.59 273 LEU E O 1
ATOM 15427 N N . ARG E 1 274 ? 176.855 190.494 219.032 1.00 69.10 274 ARG E N 1
ATOM 15428 C CA . ARG E 1 274 ? 176.941 189.908 217.704 1.00 68.01 274 ARG E CA 1
ATOM 15429 C C . ARG E 1 274 ? 177.939 190.671 216.837 1.00 72.59 274 ARG E C 1
ATOM 15430 O O . ARG E 1 274 ? 178.336 191.797 217.143 1.00 71.29 274 ARG E O 1
ATOM 15438 N N . GLN E 1 275 ? 178.340 190.036 215.741 1.00 78.47 275 GLN E N 1
ATOM 15439 C CA . GLN E 1 275 ? 179.293 190.620 214.811 1.00 76.60 275 GLN E CA 1
ATOM 15440 C C . GLN E 1 275 ? 178.582 191.532 213.812 1.00 77.96 275 GLN E C 1
ATOM 15441 O O . GLN E 1 275 ? 177.353 191.581 213.738 1.00 79.03 275 GLN E O 1
ATOM 15447 N N . GLU E 1 276 ? 179.383 192.258 213.032 1.00 80.07 276 GLU E N 1
ATOM 15448 C CA . GLU E 1 276 ? 178.877 193.294 212.140 1.00 79.02 276 GLU E CA 1
ATOM 15449 C C . GLU E 1 276 ? 177.947 192.748 211.061 1.00 81.90 276 GLU E C 1
ATOM 15450 O O . GLU E 1 276 ? 176.900 193.342 210.785 1.00 81.61 276 GLU E O 1
ATOM 15456 N N . LYS E 1 277 ? 178.325 191.631 210.437 1.00 70.23 277 LYS E N 1
ATOM 15457 C CA . LYS E 1 277 ? 177.654 190.961 209.324 1.00 67.07 277 LYS E CA 1
ATOM 15458 C C . LYS E 1 277 ? 177.719 191.778 208.036 1.00 64.88 277 LYS E C 1
ATOM 15459 O O . LYS E 1 277 ? 177.234 191.314 207.006 1.00 64.63 277 LYS E O 1
ATOM 15465 N N . ILE E 1 278 ? 178.300 192.979 208.062 1.00 65.97 278 ILE E N 1
ATOM 15466 C CA . ILE E 1 278 ? 178.392 193.789 206.853 1.00 66.72 278 ILE E CA 1
ATOM 15467 C C . ILE E 1 278 ? 179.386 193.191 205.864 1.00 68.60 278 ILE E C 1
ATOM 15468 O O . ILE E 1 278 ? 179.123 193.162 204.656 1.00 67.79 278 ILE E O 1
ATOM 15473 N N . THR E 1 279 ? 180.533 192.708 206.349 1.00 71.32 279 THR E N 1
ATOM 15474 C CA . THR E 1 279 ? 181.533 192.119 205.467 1.00 71.16 279 THR E CA 1
ATOM 15475 C C . THR E 1 279 ? 181.018 190.869 204.766 1.00 70.74 279 THR E C 1
ATOM 15476 O O . THR E 1 279 ? 181.340 190.644 203.594 1.00 69.87 279 THR E O 1
ATOM 15480 N N . LEU E 1 280 ? 180.231 190.045 205.464 1.00 61.06 280 LEU E N 1
ATOM 15481 C CA . LEU E 1 280 ? 179.666 188.853 204.841 1.00 59.68 280 LEU E CA 1
ATOM 15482 C C . LEU E 1 280 ? 178.727 189.208 203.695 1.00 63.04 280 LEU E C 1
ATOM 15483 O O . LEU E 1 280 ? 178.756 188.552 202.648 1.00 64.09 280 LEU E O 1
ATOM 15488 N N . GLY E 1 281 ? 177.896 190.234 203.870 1.00 56.07 281 GLY E N 1
ATOM 15489 C CA . GLY E 1 281 ? 176.988 190.663 202.824 1.00 53.43 281 GLY E CA 1
ATOM 15490 C C . GLY E 1 281 ? 177.700 191.220 201.610 1.00 52.03 281 GLY E C 1
ATOM 15491 O O . GLY E 1 281 ? 177.319 190.932 200.471 1.00 56.33 281 GLY E O 1
ATOM 15492 N N . ILE E 1 282 ? 178.736 192.031 201.843 1.00 56.98 282 ILE E N 1
ATOM 15493 C CA . ILE E 1 282 ? 179.514 192.581 200.738 1.00 60.25 282 ILE E CA 1
ATOM 15494 C C . ILE E 1 282 ? 180.231 191.469 199.982 1.00 60.50 282 ILE E C 1
ATOM 15495 O O . ILE E 1 282 ? 180.262 191.458 198.746 1.00 61.71 282 ILE E O 1
ATOM 15500 N N . THR E 1 283 ? 180.813 190.512 200.711 1.00 64.57 283 THR E N 1
ATOM 15501 C CA . THR E 1 283 ? 181.497 189.397 200.063 1.00 61.69 283 THR E CA 1
ATOM 15502 C C . THR E 1 283 ? 180.528 188.561 199.237 1.00 61.59 283 THR E C 1
ATOM 15503 O O . THR E 1 283 ? 180.864 188.122 198.130 1.00 63.47 283 THR E O 1
ATOM 15507 N N . THR E 1 284 ? 179.324 188.322 199.761 1.00 60.26 284 THR E N 1
ATOM 15508 C CA . THR E 1 284 ? 178.322 187.578 199.004 1.00 59.78 284 THR E CA 1
ATOM 15509 C C . THR E 1 284 ? 177.914 188.330 197.743 1.00 62.81 284 THR E C 1
ATOM 15510 O O . THR E 1 284 ? 177.773 187.730 196.671 1.00 63.74 284 THR E O 1
ATOM 15514 N N . LEU E 1 285 ? 177.715 189.646 197.854 1.00 64.83 285 LEU E N 1
ATOM 15515 C CA . LEU E 1 285 ? 177.385 190.445 196.678 1.00 60.80 285 LEU E CA 1
ATOM 15516 C C . LEU E 1 285 ? 178.537 190.462 195.681 1.00 63.43 285 LEU E C 1
ATOM 15517 O O . LEU E 1 285 ? 178.316 190.385 194.467 1.00 62.53 285 LEU E O 1
ATOM 15522 N N . LEU E 1 286 ? 179.773 190.572 196.175 1.00 70.39 286 LEU E N 1
ATOM 15523 C CA . LEU E 1 286 ? 180.931 190.556 195.287 1.00 66.27 286 LEU E CA 1
ATOM 15524 C C . LEU E 1 286 ? 181.048 189.222 194.559 1.00 70.10 286 LEU E C 1
ATOM 15525 O O . LEU E 1 286 ? 181.334 189.185 193.357 1.00 72.95 286 LEU E O 1
ATOM 15530 N N . SER E 1 287 ? 180.832 188.116 195.275 1.00 73.36 287 SER E N 1
ATOM 15531 C CA . SER E 1 287 ? 180.908 186.800 194.646 1.00 72.29 287 SER E CA 1
ATOM 15532 C C . SER E 1 287 ? 179.817 186.622 193.597 1.00 70.85 287 SER E C 1
ATOM 15533 O O . SER E 1 287 ? 180.075 186.090 192.511 1.00 72.35 287 SER E O 1
ATOM 15536 N N . MET E 1 288 ? 178.593 187.057 193.903 1.00 70.47 288 MET E N 1
ATOM 15537 C CA . MET E 1 288 ? 177.499 186.915 192.947 1.00 70.34 288 MET E CA 1
ATOM 15538 C C . MET E 1 288 ? 177.673 187.856 191.762 1.00 72.51 288 MET E C 1
ATOM 15539 O O . MET E 1 288 ? 177.332 187.503 190.627 1.00 72.74 288 MET E O 1
ATOM 15544 N N . SER E 1 289 ? 178.195 189.061 192.004 1.00 80.15 289 SER E N 1
ATOM 15545 C CA . SER E 1 289 ? 178.454 189.987 190.906 1.00 78.51 289 SER E CA 1
ATOM 15546 C C . SER E 1 289 ? 179.550 189.467 189.986 1.00 77.40 289 SER E C 1
ATOM 15547 O O . SER E 1 289 ? 179.525 189.738 188.780 1.00 78.67 289 SER E O 1
ATOM 15550 N N . ILE E 1 290 ? 180.521 188.733 190.535 1.00 81.36 290 ILE E N 1
ATOM 15551 C CA . ILE E 1 290 ? 181.569 188.147 189.708 1.00 83.69 290 ILE E CA 1
ATOM 15552 C C . ILE E 1 290 ? 180.986 187.115 188.752 1.00 83.65 290 ILE E C 1
ATOM 15553 O O . ILE E 1 290 ? 181.329 187.093 187.564 1.00 85.53 290 ILE E O 1
ATOM 15558 N N . MET E 1 291 ? 180.086 186.259 189.240 1.00 82.99 291 MET E N 1
ATOM 15559 C CA . MET E 1 291 ? 179.565 185.176 188.414 1.00 84.01 291 MET E CA 1
ATOM 15560 C C . MET E 1 291 ? 178.688 185.671 187.270 1.00 87.03 291 MET E C 1
ATOM 15561 O O . MET E 1 291 ? 178.784 185.145 186.155 1.00 87.24 291 MET E O 1
ATOM 15566 N N . ILE E 1 292 ? 177.840 186.673 187.512 1.00 92.23 292 ILE E N 1
ATOM 15567 C CA . ILE E 1 292 ? 176.874 187.081 186.496 1.00 91.00 292 ILE E CA 1
ATOM 15568 C C . ILE E 1 292 ? 177.563 187.755 185.313 1.00 91.94 292 ILE E C 1
ATOM 15569 O O . ILE E 1 292 ? 177.259 187.455 184.152 1.00 89.03 292 ILE E O 1
ATOM 15574 N N . PHE E 1 293 ? 178.504 188.662 185.576 1.00 101.50 293 PHE E N 1
ATOM 15575 C CA . PHE E 1 293 ? 179.085 189.468 184.509 1.00 102.83 293 PHE E CA 1
ATOM 15576 C C . PHE E 1 293 ? 180.311 188.847 183.862 1.00 99.58 293 PHE E C 1
ATOM 15577 O O . PHE E 1 293 ? 180.734 189.320 182.800 1.00 101.99 293 PHE E O 1
ATOM 15585 N N . MET E 1 294 ? 180.902 187.824 184.468 1.00 96.09 294 MET E N 1
ATOM 15586 C CA . MET E 1 294 ? 182.061 187.182 183.870 1.00 99.87 294 MET E CA 1
ATOM 15587 C C . MET E 1 294 ? 181.681 185.939 183.077 1.00 99.41 294 MET E C 1
ATOM 15588 O O . MET E 1 294 ? 182.553 185.320 182.456 1.00 97.03 294 MET E O 1
ATOM 15593 N N . VAL E 1 295 ? 180.402 185.574 183.078 1.00 97.82 295 VAL E N 1
ATOM 15594 C CA . VAL E 1 295 ? 179.876 184.497 182.251 1.00 96.40 295 VAL E CA 1
ATOM 15595 C C . VAL E 1 295 ? 178.974 185.193 181.234 1.00 96.07 295 VAL E C 1
ATOM 15596 O O . VAL E 1 295 ? 178.296 184.554 180.420 1.00 92.40 295 VAL E O 1
ATOM 15600 N N . SER E 1 296 ? 179.015 186.526 181.242 1.00 98.14 296 SER E N 1
ATOM 15601 C CA . SER E 1 296 ? 178.151 187.357 180.412 1.00 97.96 296 SER E CA 1
ATOM 15602 C C . SER E 1 296 ? 178.472 187.272 178.926 1.00 98.98 296 SER E C 1
ATOM 15603 O O . SER E 1 296 ? 177.851 187.991 178.137 1.00 97.84 296 SER E O 1
ATOM 15606 N N . ASP E 1 297 ? 179.422 186.424 178.526 1.00 98.68 297 ASP E N 1
ATOM 15607 C CA . ASP E 1 297 ? 179.669 186.199 177.107 1.00 97.38 297 ASP E CA 1
ATOM 15608 C C . ASP E 1 297 ? 178.463 185.577 176.413 1.00 98.98 297 ASP E C 1
ATOM 15609 O O . ASP E 1 297 ? 178.296 185.754 175.201 1.00 96.89 297 ASP E O 1
ATOM 15614 N N . LYS E 1 298 ? 177.613 184.871 177.157 1.00 92.36 298 LYS E N 1
ATOM 15615 C CA . LYS E 1 298 ? 176.443 184.204 176.604 1.00 91.52 298 LYS E CA 1
ATOM 15616 C C . LYS E 1 298 ? 175.126 184.829 177.048 1.00 90.02 298 LYS E C 1
ATOM 15617 O O . LYS E 1 298 ? 174.065 184.373 176.611 1.00 90.01 298 LYS E O 1
ATOM 15623 N N . MET E 1 299 ? 175.161 185.855 177.903 1.00 85.97 299 MET E N 1
ATOM 15624 C CA . MET E 1 299 ? 173.931 186.477 178.371 1.00 85.59 299 MET E CA 1
ATOM 15625 C C . MET E 1 299 ? 173.298 187.333 177.275 1.00 88.44 299 MET E C 1
ATOM 15626 O O . MET E 1 299 ? 173.987 187.800 176.365 1.00 87.47 299 MET E O 1
ATOM 15631 N N . PRO E 1 300 ? 171.977 187.538 177.336 1.00 79.05 300 PRO E N 1
ATOM 15632 C CA . PRO E 1 300 ? 171.314 188.337 176.287 1.00 75.42 300 PRO E CA 1
ATOM 15633 C C . PRO E 1 300 ? 171.850 189.753 176.162 1.00 76.46 300 PRO E C 1
ATOM 15634 O O . PRO E 1 300 ? 172.127 190.208 175.044 1.00 77.31 300 PRO E O 1
ATOM 15638 N N . SER E 1 301 ? 172.005 190.463 177.282 1.00 75.62 301 SER E N 1
ATOM 15639 C CA . SER E 1 301 ? 172.475 191.851 177.286 1.00 77.14 301 SER E CA 1
ATOM 15640 C C . SER E 1 301 ? 171.592 192.743 176.414 1.00 75.40 301 SER E C 1
ATOM 15641 O O . SER E 1 301 ? 172.076 193.466 175.541 1.00 73.48 301 SER E O 1
ATOM 15644 N N . THR E 1 302 ? 170.285 192.689 176.652 1.00 68.34 302 THR E N 1
ATOM 15645 C CA . THR E 1 302 ? 169.316 193.474 175.901 1.00 63.26 302 THR E CA 1
ATOM 15646 C C . THR E 1 302 ? 168.620 194.481 176.808 1.00 63.86 302 THR E C 1
ATOM 15647 O O . THR E 1 302 ? 168.415 194.246 178.002 1.00 66.23 302 THR E O 1
ATOM 15651 N N . SER E 1 303 ? 168.259 195.621 176.220 1.00 60.21 303 SER E N 1
ATOM 15652 C CA . SER E 1 303 ? 167.559 196.680 176.932 1.00 63.32 303 SER E CA 1
ATOM 15653 C C . SER E 1 303 ? 166.085 196.773 176.563 1.00 60.55 303 SER E C 1
ATOM 15654 O O . SER E 1 303 ? 165.388 197.658 177.070 1.00 61.33 303 SER E O 1
ATOM 15657 N N . THR E 1 304 ? 165.591 195.888 175.696 1.00 67.44 304 THR E N 1
ATOM 15658 C CA . THR E 1 304 ? 164.184 195.927 175.313 1.00 71.65 304 THR E CA 1
ATOM 15659 C C . THR E 1 304 ? 163.286 195.412 176.431 1.00 72.15 304 THR E C 1
ATOM 15660 O O . THR E 1 304 ? 162.225 195.990 176.696 1.00 71.42 304 THR E O 1
ATOM 15664 N N . CYS E 1 305 ? 163.695 194.337 177.101 1.00 70.57 305 CYS E N 1
ATOM 15665 C CA . CYS E 1 305 ? 162.907 193.747 178.173 1.00 69.12 305 CYS E CA 1
ATOM 15666 C C . CYS E 1 305 ? 163.854 193.160 179.211 1.00 68.90 305 CYS E C 1
ATOM 15667 O O . CYS E 1 305 ? 165.080 193.235 179.078 1.00 69.73 305 CYS E O 1
ATOM 15670 N N . VAL E 1 306 ? 163.275 192.575 180.251 1.00 58.36 306 VAL E N 1
ATOM 15671 C CA . VAL E 1 306 ? 164.017 191.920 181.322 1.00 58.30 306 VAL E CA 1
ATOM 15672 C C . VAL E 1 306 ? 163.820 190.413 181.167 1.00 56.77 306 VAL E C 1
ATOM 15673 O O . VAL E 1 306 ? 162.711 189.909 181.397 1.00 57.70 306 VAL E O 1
ATOM 15677 N N . PRO E 1 307 ? 164.848 189.662 180.777 1.00 51.69 307 PRO E N 1
ATOM 15678 C CA . PRO E 1 307 ? 164.688 188.211 180.611 1.00 50.89 307 PRO E CA 1
ATOM 15679 C C . PRO E 1 307 ? 164.399 187.523 181.937 1.00 54.19 307 PRO E C 1
ATOM 15680 O O . PRO E 1 307 ? 164.489 188.110 183.018 1.00 57.46 307 PRO E O 1
ATOM 15684 N N . LEU E 1 308 ? 164.038 186.242 181.836 1.00 51.98 308 LEU E N 1
ATOM 15685 C CA . LEU E 1 308 ? 163.715 185.464 183.028 1.00 44.71 308 LEU E CA 1
ATOM 15686 C C . LEU E 1 308 ? 164.925 185.322 183.944 1.00 50.18 308 LEU E C 1
ATOM 15687 O O . LEU E 1 308 ? 164.797 185.417 185.171 1.00 53.79 308 LEU E O 1
ATOM 15692 N N . ILE E 1 309 ? 166.106 185.090 183.368 1.00 50.60 309 ILE E N 1
ATOM 15693 C CA . ILE E 1 309 ? 167.310 184.942 184.180 1.00 50.34 309 ILE E CA 1
ATOM 15694 C C . ILE E 1 309 ? 167.667 186.260 184.858 1.00 55.20 309 ILE E C 1
ATOM 15695 O O . ILE E 1 309 ? 168.160 186.276 185.993 1.00 55.73 309 ILE E O 1
ATOM 15700 N N . ALA E 1 310 ? 167.426 187.386 184.180 1.00 55.32 310 ALA E N 1
ATOM 15701 C CA . ALA E 1 310 ? 167.708 188.685 184.781 1.00 50.40 310 ALA E CA 1
ATOM 15702 C C . ALA E 1 310 ? 166.803 188.947 185.978 1.00 53.54 310 ALA E C 1
ATOM 15703 O O . ALA E 1 310 ? 167.257 189.469 187.002 1.00 55.59 310 ALA E O 1
ATOM 15705 N N . LEU E 1 311 ? 165.521 188.591 185.867 1.00 55.30 311 LEU E N 1
ATOM 15706 C CA . LEU E 1 311 ? 164.600 188.777 186.984 1.00 53.66 311 LEU E CA 1
ATOM 15707 C C . LEU E 1 311 ? 165.011 187.931 188.183 1.00 53.56 311 LEU E C 1
ATOM 15708 O O . LEU E 1 311 ? 164.881 188.366 189.333 1.00 54.84 311 LEU E O 1
ATOM 15713 N N . PHE E 1 312 ? 165.502 186.715 187.932 1.00 59.59 312 PHE E N 1
ATOM 15714 C CA . PHE E 1 312 ? 165.947 185.852 189.020 1.00 55.86 312 PHE E CA 1
ATOM 15715 C C . PHE E 1 312 ? 167.131 186.457 189.764 1.00 55.04 312 PHE E C 1
ATOM 15716 O O . PHE E 1 312 ? 167.190 186.406 190.998 1.00 58.41 312 PHE E O 1
ATOM 15724 N N . TYR E 1 313 ? 168.085 187.037 189.032 1.00 58.57 313 TYR E N 1
ATOM 15725 C CA . TYR E 1 313 ? 169.303 187.536 189.664 1.00 57.24 313 TYR E CA 1
ATOM 15726 C C . TYR E 1 313 ? 169.032 188.770 190.516 1.00 60.57 313 TYR E C 1
ATOM 15727 O O . TYR E 1 313 ? 169.644 188.941 191.577 1.00 65.56 313 TYR E O 1
ATOM 15736 N N . THR E 1 314 ? 168.132 189.649 190.067 1.00 51.59 314 THR E N 1
ATOM 15737 C CA . THR E 1 314 ? 167.838 190.856 190.834 1.00 51.08 314 THR E CA 1
ATOM 15738 C C . THR E 1 314 ? 167.209 190.522 192.180 1.00 56.75 314 THR E C 1
ATOM 15739 O O . THR E 1 314 ? 167.543 191.139 193.198 1.00 60.71 314 THR E O 1
ATOM 15743 N N . LEU E 1 315 ? 166.299 189.545 192.208 1.00 53.72 315 LEU E N 1
ATOM 15744 C CA . LEU E 1 315 ? 165.616 189.207 193.454 1.00 50.06 315 LEU E CA 1
ATOM 15745 C C . LEU E 1 315 ? 166.588 188.671 194.497 1.00 55.67 315 LEU E C 1
ATOM 15746 O O . LEU E 1 315 ? 166.447 188.957 195.691 1.00 62.74 315 LEU E O 1
ATOM 15751 N N . MET E 1 316 ? 167.580 187.886 194.068 1.00 48.53 316 MET E N 1
ATOM 15752 C CA . MET E 1 316 ? 168.586 187.397 195.005 1.00 47.56 316 MET E CA 1
ATOM 15753 C C . MET E 1 316 ? 169.408 188.545 195.580 1.00 54.93 316 MET E C 1
ATOM 15754 O O . MET E 1 316 ? 169.808 188.508 196.749 1.00 58.60 316 MET E O 1
ATOM 15759 N N . ILE E 1 317 ? 169.672 189.572 194.770 1.00 54.77 317 ILE E N 1
ATOM 15760 C CA . ILE E 1 317 ? 170.472 190.701 195.235 1.00 51.07 317 ILE E CA 1
ATOM 15761 C C . ILE E 1 317 ? 169.721 191.497 196.297 1.00 50.66 317 ILE E C 1
ATOM 15762 O O . ILE E 1 317 ? 170.294 191.880 197.324 1.00 57.17 317 ILE E O 1
ATOM 15767 N N . THR E 1 318 ? 168.429 191.754 196.073 1.00 44.78 318 THR E N 1
ATOM 15768 C CA . THR E 1 318 ? 167.665 192.575 197.009 1.00 47.82 318 THR E CA 1
ATOM 15769 C C . THR E 1 318 ? 167.540 191.906 198.373 1.00 47.04 318 THR E C 1
ATOM 15770 O O . THR E 1 318 ? 167.727 192.555 199.407 1.00 55.35 318 THR E O 1
ATOM 15774 N N . ILE E 1 319 ? 167.228 190.607 198.396 1.00 42.06 319 ILE E N 1
ATOM 15775 C CA . ILE E 1 319 ? 167.053 189.924 199.675 1.00 45.88 319 ILE E CA 1
ATOM 15776 C C . ILE E 1 319 ? 168.377 189.825 200.423 1.00 43.06 319 ILE E C 1
ATOM 15777 O O . ILE E 1 319 ? 168.396 189.805 201.660 1.00 55.27 319 ILE E O 1
ATOM 15782 N N . ILE E 1 320 ? 169.498 189.760 199.702 1.00 37.57 320 ILE E N 1
ATOM 15783 C CA . ILE E 1 320 ? 170.799 189.832 200.358 1.00 40.10 320 ILE E CA 1
ATOM 15784 C C . ILE E 1 320 ? 171.045 191.236 200.895 1.00 39.45 320 ILE E C 1
ATOM 15785 O O . ILE E 1 320 ? 171.512 191.412 202.027 1.00 50.65 320 ILE E O 1
ATOM 15790 N N . SER E 1 321 ? 170.730 192.259 200.095 1.00 41.36 321 SER E N 1
ATOM 15791 C CA . SER E 1 321 ? 170.900 193.637 200.546 1.00 35.27 321 SER E CA 1
ATOM 15792 C C . SER E 1 321 ? 169.937 193.975 201.679 1.00 38.73 321 SER E C 1
ATOM 15793 O O . SER E 1 321 ? 170.316 194.654 202.640 1.00 41.47 321 SER E O 1
ATOM 15796 N N . VAL E 1 322 ? 168.687 193.518 201.582 1.00 39.82 322 VAL E N 1
ATOM 15797 C CA . VAL E 1 322 ? 167.741 193.718 202.676 1.00 40.88 322 VAL E CA 1
ATOM 15798 C C . VAL E 1 322 ? 168.167 192.910 203.897 1.00 43.38 322 VAL E C 1
ATOM 15799 O O . VAL E 1 322 ? 168.017 193.359 205.040 1.00 46.38 322 VAL E O 1
ATOM 15803 N N . GLY E 1 323 ? 168.718 191.714 203.674 1.00 38.33 323 GLY E N 1
ATOM 15804 C CA . GLY E 1 323 ? 169.144 190.883 204.787 1.00 35.93 323 GLY E CA 1
ATOM 15805 C C . GLY E 1 323 ? 170.256 191.496 205.613 1.00 36.24 323 GLY E C 1
ATOM 15806 O O . GLY E 1 323 ? 170.282 191.341 206.837 1.00 49.41 323 GLY E O 1
ATOM 15807 N N . THR E 1 324 ? 171.195 192.190 204.964 1.00 37.68 324 THR E N 1
ATOM 15808 C CA . THR E 1 324 ? 172.287 192.813 205.706 1.00 42.77 324 THR E CA 1
ATOM 15809 C C . THR E 1 324 ? 171.785 193.982 206.549 1.00 42.35 324 THR E C 1
ATOM 15810 O O . THR E 1 324 ? 172.348 194.270 207.612 1.00 44.22 324 THR E O 1
ATOM 15814 N N . LEU E 1 325 ? 170.739 194.674 206.091 1.00 39.16 325 LEU E N 1
ATOM 15815 C CA . LEU E 1 325 ? 170.132 195.721 206.903 1.00 35.73 325 LEU E CA 1
ATOM 15816 C C . LEU E 1 325 ? 169.299 195.150 208.043 1.00 40.90 325 LEU E C 1
ATOM 15817 O O . LEU E 1 325 ? 169.290 195.719 209.141 1.00 49.79 325 LEU E O 1
ATOM 15822 N N . ALA E 1 326 ? 168.591 194.043 207.804 1.00 43.97 326 ALA E N 1
ATOM 15823 C CA . ALA E 1 326 ? 167.820 193.413 208.870 1.00 32.19 326 ALA E CA 1
ATOM 15824 C C . ALA E 1 326 ? 168.726 192.861 209.962 1.00 39.17 326 ALA E C 1
ATOM 15825 O O . ALA E 1 326 ? 168.382 192.934 211.147 1.00 42.03 326 ALA E O 1
ATOM 15827 N N . AL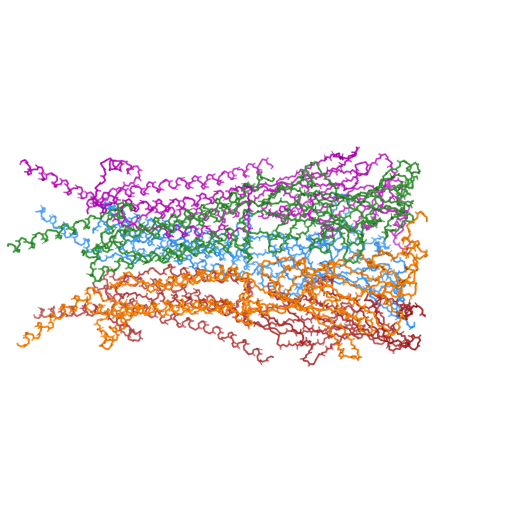A E 1 327 ? 169.879 192.304 209.586 1.00 38.40 327 ALA E N 1
ATOM 15828 C CA . ALA E 1 327 ? 170.819 191.811 210.584 1.00 39.56 327 ALA E CA 1
ATOM 15829 C C . ALA E 1 327 ? 171.405 192.949 211.410 1.00 43.81 327 ALA E C 1
ATOM 15830 O O . ALA E 1 327 ? 171.696 192.765 212.597 1.00 48.72 327 ALA E O 1
ATOM 15832 N N . SER E 1 328 ? 171.583 194.125 210.805 1.00 38.77 328 SER E N 1
ATOM 15833 C CA . SER E 1 328 ? 172.090 195.274 211.544 1.00 38.47 328 SER E CA 1
ATOM 15834 C C . SER E 1 328 ? 171.067 195.809 212.538 1.00 39.80 328 SER E C 1
ATOM 15835 O O . SER E 1 328 ? 171.449 196.357 213.578 1.00 46.20 328 SER E O 1
ATOM 15838 N N . SER E 1 329 ? 169.774 195.666 212.239 1.00 34.95 329 SER E N 1
ATOM 15839 C CA . SER E 1 329 ? 168.741 196.138 213.152 1.00 35.04 329 SER E CA 1
ATOM 15840 C C . SER E 1 329 ? 168.637 195.280 214.405 1.00 43.16 329 SER E C 1
ATOM 15841 O O . SER E 1 329 ? 168.168 195.767 215.438 1.00 48.57 329 SER E O 1
ATOM 15844 N N . VAL E 1 330 ? 169.061 194.016 214.337 1.00 44.77 330 VAL E N 1
ATOM 15845 C CA . VAL E 1 330 ? 169.055 193.165 215.523 1.00 37.91 330 VAL E CA 1
ATOM 15846 C C . VAL E 1 330 ? 170.078 193.661 216.537 1.00 40.54 330 VAL E C 1
ATOM 15847 O O . VAL E 1 330 ? 169.825 193.661 217.748 1.00 47.29 330 VAL E O 1
ATOM 15851 N N . ILE E 1 331 ? 171.247 194.092 216.060 1.00 49.70 331 ILE E N 1
ATOM 15852 C CA . ILE E 1 331 ? 172.270 194.631 216.950 1.00 53.39 331 ILE E CA 1
ATOM 15853 C C . ILE E 1 331 ? 171.780 195.912 217.613 1.00 48.41 331 ILE E C 1
ATOM 15854 O O . ILE E 1 331 ? 171.998 196.133 218.811 1.00 53.82 331 ILE E O 1
ATOM 15859 N N . PHE E 1 332 ? 171.108 196.775 216.848 1.00 46.50 332 PHE E N 1
ATOM 15860 C CA . PHE E 1 332 ? 170.604 198.030 217.399 1.00 47.97 332 PHE E CA 1
ATOM 15861 C C . PHE E 1 332 ? 169.577 197.776 218.496 1.00 49.38 332 PHE E C 1
ATOM 15862 O O . PHE E 1 332 ? 169.554 198.483 219.510 1.00 58.09 332 PHE E O 1
ATOM 15870 N N . VAL E 1 333 ? 168.715 196.775 218.307 1.00 50.63 333 VAL E N 1
ATOM 15871 C CA . VAL E 1 333 ? 167.731 196.440 219.332 1.00 47.39 333 VAL E CA 1
ATOM 15872 C C . VAL E 1 333 ? 168.418 195.881 220.573 1.00 48.42 333 VAL E C 1
ATOM 15873 O O . VAL E 1 333 ? 168.059 196.224 221.706 1.00 51.95 333 VAL E O 1
ATOM 15877 N N . GLN E 1 334 ? 169.418 195.016 220.381 1.00 53.19 334 GLN E N 1
ATOM 15878 C CA . GLN E 1 334 ? 170.104 194.408 221.518 1.00 50.47 334 GLN E CA 1
ATOM 15879 C C . GLN E 1 334 ? 170.850 195.450 222.342 1.00 54.16 334 GLN E C 1
ATOM 15880 O O . GLN E 1 334 ? 170.857 195.387 223.577 1.00 61.70 334 GLN E O 1
ATOM 15886 N N . LYS E 1 335 ? 171.481 196.418 221.680 1.00 58.88 335 LYS E N 1
ATOM 15887 C CA . LYS E 1 335 ? 172.255 197.443 222.372 1.00 58.35 335 LYS E CA 1
ATOM 15888 C C . LYS E 1 335 ? 171.385 198.434 223.135 1.00 58.20 335 LYS E C 1
ATOM 15889 O O . LYS E 1 335 ? 171.924 199.242 223.899 1.00 61.92 335 LYS E O 1
ATOM 15895 N N . LEU E 1 336 ? 170.063 198.394 222.952 1.00 54.78 336 LEU E N 1
ATOM 15896 C CA . LEU E 1 336 ? 169.174 199.278 223.698 1.00 55.30 336 LEU E CA 1
ATOM 15897 C C . LEU E 1 336 ? 169.185 198.985 225.193 1.00 57.63 336 LEU E C 1
ATOM 15898 O O . LEU E 1 336 ? 168.739 199.829 225.978 1.00 56.44 336 LEU E O 1
ATOM 15903 N N . GLY E 1 337 ? 169.679 197.817 225.603 1.00 60.75 337 GLY E N 1
ATOM 15904 C CA . GLY E 1 337 ? 169.751 197.483 227.012 1.00 62.18 337 GLY E CA 1
ATOM 15905 C C . GLY E 1 337 ? 170.850 198.179 227.783 1.00 65.16 337 GLY E C 1
ATOM 15906 O O . GLY E 1 337 ? 170.872 198.094 229.014 1.00 69.42 337 GLY E O 1
ATOM 15907 N N . SER E 1 338 ? 171.761 198.863 227.090 1.00 67.63 338 SER E N 1
ATOM 15908 C CA . SER E 1 338 ? 172.816 199.617 227.753 1.00 66.08 338 SER E CA 1
ATOM 15909 C C . SER E 1 338 ? 172.334 200.956 228.295 1.00 65.12 338 SER E C 1
ATOM 15910 O O . SER E 1 338 ? 173.052 201.583 229.080 1.00 65.53 338 SER E O 1
ATOM 15913 N N . ILE E 1 339 ? 171.144 201.405 227.898 1.00 67.76 339 ILE E N 1
ATOM 15914 C CA . ILE E 1 339 ? 170.614 202.668 228.397 1.00 68.13 339 ILE E CA 1
ATOM 15915 C C . ILE E 1 339 ? 170.026 202.518 229.798 1.00 70.10 339 ILE E C 1
ATOM 15916 O O . ILE E 1 339 ? 170.082 203.460 230.595 1.00 70.16 339 ILE E O 1
ATOM 15921 N N . GLY E 1 340 ? 169.474 201.350 230.123 1.00 73.21 340 GLY E N 1
ATOM 15922 C CA . GLY E 1 340 ? 168.916 201.090 231.436 1.00 71.61 340 GLY E CA 1
ATOM 15923 C C . GLY E 1 340 ? 167.406 201.137 231.518 1.00 74.62 340 GLY E C 1
ATOM 15924 O O . GLY E 1 340 ? 166.860 200.914 232.605 1.00 78.83 340 GLY E O 1
ATOM 15925 N N . ASN E 1 341 ? 166.709 201.416 230.414 1.00 75.42 341 ASN E N 1
ATOM 15926 C CA . ASN E 1 341 ? 165.252 201.441 230.445 1.00 76.93 341 ASN E CA 1
ATOM 15927 C C . ASN E 1 341 ? 164.700 200.074 230.073 1.00 76.20 341 ASN E C 1
ATOM 15928 O O . ASN E 1 341 ? 164.977 199.581 228.970 1.00 76.54 341 ASN E O 1
ATOM 15933 N N . PRO E 1 342 ? 163.931 199.436 230.957 1.00 74.39 342 PRO E N 1
ATOM 15934 C CA . PRO E 1 342 ? 163.397 198.114 230.637 1.00 72.80 342 PRO E CA 1
ATOM 15935 C C . PRO E 1 342 ? 162.387 198.197 229.507 1.00 71.35 342 PRO E C 1
ATOM 15936 O O . PRO E 1 342 ? 161.765 199.250 229.287 1.00 70.79 342 PRO E O 1
ATOM 15940 N N . PRO E 1 343 ? 162.198 197.112 228.755 1.00 71.53 343 PRO E N 1
ATOM 15941 C CA . PRO E 1 343 ? 161.191 197.126 227.687 1.00 68.23 343 PRO E CA 1
ATOM 15942 C C . PRO E 1 343 ? 159.786 197.277 228.253 1.00 71.76 343 PRO E C 1
ATOM 15943 O O . PRO E 1 343 ? 159.510 196.912 229.397 1.00 74.68 343 PRO E O 1
ATOM 15947 N N . ALA E 1 344 ? 158.899 197.832 227.431 1.00 76.70 344 ALA E N 1
ATOM 15948 C CA . ALA E 1 344 ? 157.530 198.081 227.855 1.00 76.96 344 ALA E CA 1
ATOM 15949 C C . ALA E 1 344 ? 156.810 196.771 228.167 1.00 77.67 344 ALA E C 1
ATOM 15950 O O . ALA E 1 344 ? 157.198 195.691 227.714 1.00 81.54 344 ALA E O 1
ATOM 15952 N N . SER E 1 345 ? 155.746 196.882 228.966 1.00 80.10 345 SER E N 1
ATOM 15953 C CA . SER E 1 345 ? 154.994 195.699 229.373 1.00 81.18 345 SER E CA 1
ATOM 15954 C C . SER E 1 345 ? 154.363 195.001 228.175 1.00 83.10 345 SER E C 1
ATOM 15955 O O . SER E 1 345 ? 154.374 193.767 228.091 1.00 82.24 345 SER E O 1
ATOM 15958 N N . LYS E 1 346 ? 153.803 195.772 227.240 1.00 84.65 346 LYS E N 1
ATOM 15959 C CA . LYS E 1 346 ? 153.214 195.169 226.049 1.00 83.57 346 LYS E CA 1
ATOM 15960 C C . LYS E 1 346 ? 154.277 194.567 225.140 1.00 84.14 346 LYS E C 1
ATOM 15961 O O . LYS E 1 346 ? 154.017 193.566 224.464 1.00 82.69 346 LYS E O 1
ATOM 15967 N N . THR E 1 347 ? 155.470 195.165 225.103 1.00 78.43 347 THR E N 1
ATOM 15968 C CA . THR E 1 347 ? 156.551 194.612 224.293 1.00 77.58 347 THR E CA 1
ATOM 15969 C C . THR E 1 347 ? 156.960 193.231 224.790 1.00 77.56 347 THR E C 1
ATOM 15970 O O . THR E 1 347 ? 157.179 192.314 223.990 1.00 79.96 347 THR E O 1
ATOM 15974 N N . MET E 1 348 ? 157.068 193.063 226.110 1.00 75.65 348 MET E N 1
ATOM 15975 C CA . MET E 1 348 ? 157.435 191.763 226.661 1.00 76.25 348 MET E CA 1
ATOM 15976 C C . MET E 1 348 ? 156.282 190.771 226.574 1.00 78.18 348 MET E C 1
ATOM 15977 O O . MET E 1 348 ? 156.517 189.565 226.443 1.00 79.58 348 MET E O 1
ATOM 15982 N N . LYS E 1 349 ? 155.038 191.253 226.651 1.00 84.61 349 LYS E N 1
ATOM 15983 C CA . LYS E 1 349 ? 153.881 190.369 226.541 1.00 84.53 349 LYS E CA 1
ATOM 15984 C C . LYS E 1 349 ? 153.807 189.727 225.161 1.00 85.84 349 LYS E C 1
ATOM 15985 O O . LYS E 1 349 ? 153.568 188.520 225.037 1.00 83.88 349 LYS E O 1
ATOM 15991 N N . TRP E 1 350 ? 154.017 190.522 224.110 1.00 85.71 350 TRP E N 1
ATOM 15992 C CA . TRP E 1 350 ? 153.994 189.990 222.752 1.00 85.84 350 TRP E CA 1
ATOM 15993 C C . TRP E 1 350 ? 155.157 189.041 222.501 1.00 84.86 350 TRP E C 1
ATOM 15994 O O . TRP E 1 350 ? 155.024 188.093 221.718 1.00 88.04 350 TRP E O 1
ATOM 16005 N N . THR E 1 351 ? 156.298 189.283 223.146 1.00 75.99 351 THR E N 1
ATOM 16006 C CA . THR E 1 351 ? 157.476 188.455 222.917 1.00 73.92 351 THR E CA 1
ATOM 16007 C C . THR E 1 351 ? 157.262 187.027 223.409 1.00 74.34 351 THR E C 1
ATOM 16008 O O . THR E 1 351 ? 157.696 186.069 222.761 1.00 73.27 351 THR E O 1
ATOM 16012 N N . HIS E 1 352 ? 156.599 186.860 224.556 1.00 77.49 352 HIS E N 1
ATOM 16013 C CA . HIS E 1 352 ? 156.486 185.527 225.142 1.00 77.17 352 HIS E CA 1
ATOM 16014 C C . HIS E 1 352 ? 155.514 184.622 224.397 1.00 78.16 352 HIS E C 1
ATOM 16015 O O . HIS E 1 352 ? 155.575 183.401 224.575 1.00 77.24 352 HIS E O 1
ATOM 16022 N N . ARG E 1 353 ? 154.616 185.173 223.578 1.00 82.85 353 ARG E N 1
ATOM 16023 C CA . ARG E 1 353 ? 153.676 184.303 222.882 1.00 83.43 353 ARG E CA 1
ATOM 16024 C C . ARG E 1 353 ? 154.161 183.906 221.491 1.00 83.92 353 ARG E C 1
ATOM 16025 O O . ARG E 1 353 ? 153.803 182.831 221.001 1.00 83.65 353 ARG E O 1
ATOM 16033 N N . ILE E 1 354 ? 154.957 184.755 220.832 1.00 72.90 354 ILE E N 1
ATOM 16034 C CA . ILE E 1 354 ? 155.512 184.387 219.530 1.00 71.44 354 ILE E CA 1
ATOM 16035 C C . ILE E 1 354 ? 156.580 183.309 219.677 1.00 72.44 354 ILE E C 1
ATOM 16036 O O . ILE E 1 354 ? 156.789 182.502 218.763 1.00 75.55 354 ILE E O 1
ATOM 16041 N N . ALA E 1 355 ? 157.271 183.275 220.818 1.00 70.57 355 ALA E N 1
ATOM 16042 C CA . ALA E 1 355 ? 158.376 182.333 221.000 1.00 70.54 355 ALA E CA 1
ATOM 16043 C C . ALA E 1 355 ? 157.960 180.871 220.874 1.00 74.33 355 ALA E C 1
ATOM 16044 O O . ALA E 1 355 ? 158.676 180.111 220.199 1.00 74.09 355 ALA E O 1
ATOM 16046 N N . PRO E 1 356 ? 156.865 180.398 221.492 1.00 77.46 356 PRO E N 1
ATOM 16047 C CA . PRO E 1 356 ? 156.499 178.982 221.303 1.00 74.89 356 PRO E CA 1
ATOM 16048 C C . PRO E 1 356 ? 156.262 178.599 219.852 1.00 76.42 356 PRO E C 1
ATOM 16049 O O . PRO E 1 356 ? 156.637 177.493 219.442 1.00 73.92 356 PRO E O 1
ATOM 16053 N N . PHE E 1 357 ? 155.646 179.479 219.059 1.00 74.33 357 PHE E N 1
ATOM 16054 C CA . PHE E 1 357 ? 155.496 179.201 217.634 1.00 74.04 357 PHE E CA 1
ATOM 16055 C C . PHE E 1 357 ? 156.836 179.304 216.915 1.00 73.78 357 PHE E C 1
ATOM 16056 O O . PHE E 1 357 ? 157.128 178.512 216.012 1.00 76.48 357 PHE E O 1
ATOM 16064 N N . VAL E 1 358 ? 157.661 180.278 217.308 1.00 71.37 358 VAL E N 1
ATOM 16065 C CA . VAL E 1 358 ? 159.005 180.430 216.761 1.00 68.50 358 VAL E CA 1
ATOM 16066 C C . VAL E 1 358 ? 159.912 179.261 217.119 1.00 69.05 358 VAL E C 1
ATOM 16067 O O . VAL E 1 358 ? 160.895 179.009 216.408 1.00 65.97 358 VAL E O 1
ATOM 16071 N N . LEU E 1 359 ? 159.570 178.508 218.166 1.00 71.75 359 LEU E N 1
ATOM 16072 C CA . LEU E 1 359 ? 160.372 177.392 218.670 1.00 72.28 359 LEU E CA 1
ATOM 16073 C C . LEU E 1 359 ? 161.720 177.883 219.203 1.00 70.04 359 LEU E C 1
ATOM 16074 O O . LEU E 1 359 ? 162.793 177.457 218.770 1.00 70.45 359 LEU E O 1
ATOM 16079 N N . ILE E 1 360 ? 161.639 178.801 220.165 1.00 69.14 360 ILE E N 1
ATOM 16080 C CA . ILE E 1 360 ? 162.795 179.287 220.905 1.00 74.29 360 ILE E CA 1
ATOM 16081 C C . ILE E 1 360 ? 162.502 179.125 222.390 1.00 74.91 360 ILE E C 1
ATOM 16082 O O . ILE E 1 360 ? 161.336 179.101 222.802 1.00 75.33 360 ILE E O 1
ATOM 16087 N N . GLN E 1 361 ? 163.555 178.989 223.190 1.00 78.33 361 GLN E N 1
ATOM 16088 C CA . GLN E 1 361 ? 163.421 178.733 224.616 1.00 77.27 361 GLN E CA 1
ATOM 16089 C C . GLN E 1 361 ? 164.229 179.744 225.417 1.00 79.46 361 GLN E C 1
ATOM 16090 O O . GLN E 1 361 ? 165.269 180.235 224.965 1.00 80.95 361 GLN E O 1
ATOM 16096 N N . MET E 1 362 ? 163.737 180.049 226.614 1.00 79.69 362 MET E N 1
ATOM 16097 C CA . MET E 1 362 ? 164.423 180.990 227.484 1.00 77.41 362 MET E CA 1
ATOM 16098 C C . MET E 1 362 ? 165.694 180.357 228.046 1.00 76.37 362 MET E C 1
ATOM 16099 O O . MET E 1 362 ? 165.693 179.176 228.410 1.00 75.66 362 MET E O 1
ATOM 16104 N N . PRO E 1 363 ? 166.789 181.108 228.129 1.00 70.73 363 PRO E N 1
ATOM 16105 C CA . PRO E 1 363 ? 168.023 180.558 228.702 1.00 68.99 363 PRO E CA 1
ATOM 16106 C C . PRO E 1 363 ? 167.897 180.378 230.208 1.00 72.09 363 PRO E C 1
ATOM 16107 O O . PRO E 1 363 ? 167.045 180.970 230.874 1.00 75.16 363 PRO E O 1
ATOM 16111 N N . LEU E 1 364 ? 168.775 179.525 230.743 1.00 71.96 364 LEU E N 1
ATOM 16112 C CA . LEU E 1 364 ? 168.736 179.213 232.169 1.00 73.66 364 LEU E CA 1
ATOM 16113 C C . LEU E 1 364 ? 169.050 180.438 233.021 1.00 76.54 364 LEU E C 1
ATOM 16114 O O . LEU E 1 364 ? 168.415 180.656 234.059 1.00 78.19 364 LEU E O 1
ATOM 16119 N N . VAL E 1 365 ? 170.028 181.245 232.604 1.00 78.64 365 VAL E N 1
ATOM 16120 C CA . VAL E 1 365 ? 170.430 182.396 233.408 1.00 77.39 365 VAL E CA 1
ATOM 16121 C C . VAL E 1 365 ? 169.315 183.437 233.457 1.00 75.40 365 VAL E C 1
ATOM 16122 O O . VAL E 1 365 ? 169.191 184.184 234.435 1.00 77.69 365 VAL E O 1
ATOM 16126 N N . MET E 1 366 ? 168.489 183.506 232.410 1.00 75.04 366 MET E N 1
ATOM 16127 C CA . MET E 1 366 ? 167.354 184.423 232.432 1.00 72.10 366 MET E CA 1
ATOM 16128 C C . MET E 1 366 ? 166.289 183.954 233.415 1.00 74.70 366 MET E C 1
ATOM 16129 O O . MET E 1 366 ? 165.654 184.773 234.090 1.00 76.07 366 MET E O 1
ATOM 16134 N N . LYS E 1 367 ? 166.074 182.639 233.501 1.00 81.38 367 LYS E N 1
ATOM 16135 C CA . LYS E 1 367 ? 165.132 182.103 234.479 1.00 81.23 367 LYS E CA 1
ATOM 16136 C C . LYS E 1 367 ? 165.616 182.347 235.903 1.00 83.07 367 LYS E C 1
ATOM 16137 O O . LYS E 1 367 ? 164.815 182.650 236.794 1.00 82.06 367 LYS E O 1
ATOM 16143 N N . GLN E 1 368 ? 166.925 182.215 236.136 1.00 83.23 368 GLN E N 1
ATOM 16144 C CA . GLN E 1 368 ? 167.470 182.448 237.469 1.00 81.90 368 GLN E CA 1
ATOM 16145 C C . GLN E 1 368 ? 167.332 183.905 237.890 1.00 82.98 368 GLN E C 1
ATOM 16146 O O . GLN E 1 368 ? 167.104 184.187 239.072 1.00 86.93 368 GLN E O 1
ATOM 16152 N N . ALA E 1 369 ? 167.474 184.839 236.946 1.00 82.16 369 ALA E N 1
ATOM 16153 C CA . ALA E 1 369 ? 167.316 186.252 237.274 1.00 77.88 369 ALA E CA 1
ATOM 16154 C C . ALA E 1 369 ? 165.893 186.561 237.721 1.00 80.43 369 ALA E C 1
ATOM 16155 O O . ALA E 1 369 ? 165.685 187.348 238.652 1.00 85.38 369 ALA E O 1
ATOM 16157 N N . TYR E 1 370 ? 164.899 185.957 237.064 1.00 85.14 370 TYR E N 1
ATOM 16158 C CA . TYR E 1 370 ? 163.512 186.159 237.470 1.00 86.90 370 TYR E CA 1
ATOM 16159 C C . TYR E 1 370 ? 163.258 185.601 238.865 1.00 90.02 370 TYR E C 1
ATOM 16160 O O . TYR E 1 370 ? 162.551 186.218 239.670 1.00 92.37 370 TYR E O 1
ATOM 16169 N N . ALA E 1 371 ? 163.822 184.428 239.164 1.00 94.78 371 ALA E N 1
ATOM 16170 C CA . ALA E 1 371 ? 163.635 183.829 240.482 1.00 94.21 371 ALA E CA 1
ATOM 16171 C C . ALA E 1 371 ? 164.266 184.681 241.577 1.00 93.81 371 ALA E C 1
ATOM 16172 O O . ALA E 1 371 ? 163.678 184.859 242.650 1.00 96.24 371 ALA E O 1
ATOM 16174 N N . LYS E 1 372 ? 165.467 185.210 241.327 1.00 94.46 372 LYS E N 1
ATOM 16175 C CA . LYS E 1 372 ? 166.124 186.057 242.319 1.00 96.54 372 LYS E CA 1
ATOM 16176 C C . LYS E 1 372 ? 165.334 187.336 242.563 1.00 98.67 372 LYS E C 1
ATOM 16177 O O . LYS E 1 372 ? 165.195 187.779 243.709 1.00 100.09 372 LYS E O 1
ATOM 16183 N N . ARG E 1 373 ? 164.807 187.944 241.496 1.00 103.11 373 ARG E N 1
ATOM 16184 C CA . ARG E 1 373 ? 163.982 189.137 241.656 1.00 101.46 373 ARG E CA 1
ATOM 16185 C C . ARG E 1 373 ? 162.688 188.817 242.394 1.00 104.06 373 ARG E C 1
ATOM 16186 O O . ARG E 1 373 ? 162.206 189.628 243.194 1.00 107.56 373 ARG E O 1
ATOM 16194 N N . ALA E 1 374 ? 162.110 187.640 242.136 1.00 110.78 374 ALA E N 1
ATOM 16195 C CA . ALA E 1 374 ? 160.871 187.256 242.806 1.00 112.21 374 ALA E CA 1
ATOM 16196 C C . ALA E 1 374 ? 161.069 187.129 244.311 1.00 114.31 374 ALA E C 1
ATOM 16197 O O . ALA E 1 374 ? 160.193 187.514 245.094 1.00 112.85 374 ALA E O 1
ATOM 16199 N N . LYS E 1 375 ? 162.212 186.582 244.735 1.00 123.50 375 LYS E N 1
ATOM 16200 C CA . LYS E 1 375 ? 162.492 186.471 246.163 1.00 123.39 375 LYS E CA 1
ATOM 16201 C C . LYS E 1 375 ? 162.582 187.845 246.815 1.00 124.26 375 LYS E C 1
ATOM 16202 O O . LYS E 1 375 ? 162.068 188.051 247.921 1.00 125.58 375 LYS E O 1
ATOM 16208 N N . GLU E 1 376 ? 163.236 188.798 246.147 1.00 126.22 376 GLU E N 1
ATOM 16209 C CA . GLU E 1 376 ? 163.291 190.159 246.670 1.00 127.21 376 GLU E CA 1
ATOM 16210 C C . GLU E 1 376 ? 161.915 190.813 246.668 1.00 128.80 376 GLU E C 1
ATOM 16211 O O . GLU E 1 376 ? 161.610 191.613 247.560 1.00 129.30 376 GLU E O 1
ATOM 16217 N N . GLU E 1 377 ? 161.078 190.491 245.678 1.00 134.08 377 GLU E N 1
ATOM 16218 C CA . GLU E 1 377 ? 159.718 191.018 245.656 1.00 134.44 377 GLU E CA 1
ATOM 16219 C C . GLU E 1 377 ? 158.920 190.531 246.859 1.00 135.37 377 GLU E C 1
ATOM 16220 O O . GLU E 1 377 ? 158.184 191.305 247.482 1.00 133.84 377 GLU E O 1
ATOM 16226 N N . LYS E 1 378 ? 159.052 189.247 247.201 1.00 139.77 378 LYS E N 1
ATOM 16227 C CA . LYS E 1 378 ? 158.369 188.720 248.378 1.00 140.21 378 LYS E CA 1
ATOM 16228 C C . LYS E 1 378 ? 159.004 189.227 249.666 1.00 140.10 378 LYS E C 1
ATOM 16229 O O . LYS E 1 378 ? 158.298 189.476 250.649 1.00 139.34 378 LYS E O 1
ATOM 16235 N N . HIS E 1 379 ? 160.330 189.383 249.684 1.00 144.69 379 HIS E N 1
ATOM 16236 C CA . HIS E 1 379 ? 160.996 189.919 250.866 1.00 145.44 379 HIS E CA 1
ATOM 16237 C C . HIS E 1 379 ? 160.608 191.373 251.107 1.00 145.70 379 HIS E C 1
ATOM 16238 O O . HIS E 1 379 ? 160.433 191.791 252.258 1.00 144.89 379 HIS E O 1
ATOM 16245 N N . ARG E 1 380 ? 160.480 192.159 250.035 1.00 147.66 380 ARG E N 1
ATOM 16246 C CA . ARG E 1 380 ? 160.112 193.564 250.183 1.00 147.61 380 ARG E CA 1
ATOM 16247 C C . ARG E 1 380 ? 158.720 193.714 250.782 1.00 147.68 380 ARG E C 1
ATOM 16248 O O . ARG E 1 380 ? 158.501 194.554 251.663 1.00 146.89 380 ARG E O 1
ATOM 16256 N N . LYS E 1 381 ? 157.760 192.909 250.317 1.00 150.17 381 LYS E N 1
ATOM 16257 C CA . LYS E 1 381 ? 156.400 193.019 250.831 1.00 150.40 381 LYS E CA 1
ATOM 16258 C C . LYS E 1 381 ? 156.289 192.496 252.258 1.00 151.32 381 LYS E C 1
ATOM 16259 O O . LYS E 1 381 ? 155.482 193.010 253.041 1.00 151.70 381 LYS E O 1
ATOM 16265 N N . ARG E 1 382 ? 157.084 191.484 252.617 1.00 155.38 382 ARG E N 1
ATOM 16266 C CA . ARG E 1 382 ? 157.032 190.952 253.976 1.00 155.50 382 ARG E CA 1
ATOM 16267 C C . ARG E 1 382 ? 157.501 191.985 254.992 1.00 155.54 382 ARG E C 1
ATOM 16268 O O . ARG E 1 382 ? 156.895 192.134 256.060 1.00 154.28 382 ARG E O 1
ATOM 16276 N N . MET E 1 383 ? 158.581 192.707 254.680 1.00 156.80 383 MET E N 1
ATOM 16277 C CA . MET E 1 383 ? 159.048 193.758 255.576 1.00 156.92 383 MET E CA 1
ATOM 16278 C C . MET E 1 383 ? 158.068 194.922 255.635 1.00 157.01 383 MET E C 1
ATOM 16279 O O . MET E 1 383 ? 158.002 195.625 256.651 1.00 155.97 383 MET E O 1
ATOM 16284 N N . SER E 1 384 ? 157.308 195.144 254.560 1.00 157.13 384 SER E N 1
ATOM 16285 C CA . SER E 1 384 ? 156.301 196.201 254.570 1.00 157.00 384 SER E CA 1
ATOM 16286 C C . SER E 1 384 ? 155.199 195.904 255.580 1.00 158.00 384 SER E C 1
ATOM 16287 O O . SER E 1 384 ? 154.733 196.807 256.285 1.00 157.56 384 SER E O 1
ATOM 16290 N N . ARG E 1 385 ? 154.772 194.648 255.666 1.00 157.51 385 ARG E N 1
ATOM 16291 C CA . ARG E 1 385 ? 153.731 194.255 256.609 1.00 156.67 385 ARG E CA 1
ATOM 16292 C C . ARG E 1 385 ? 154.304 194.051 258.008 1.00 156.19 385 ARG E C 1
ATOM 16293 O O . ARG E 1 385 ? 155.386 194.544 258.325 1.00 155.81 385 ARG E O 1
ATOM 16301 N N . ASN E 1 550 ? 172.898 191.881 234.490 1.00 61.76 486 ASN E N 1
ATOM 16302 C CA . ASN E 1 550 ? 171.843 192.877 234.631 1.00 65.74 486 ASN E CA 1
ATOM 16303 C C . ASN E 1 550 ? 170.541 192.382 234.009 1.00 69.46 486 ASN E C 1
ATOM 16304 O O . ASN E 1 550 ? 170.529 191.907 232.874 1.00 75.53 486 ASN E O 1
ATOM 16309 N N . ILE E 1 551 ? 169.445 192.500 234.762 1.00 63.52 487 ILE E N 1
ATOM 16310 C CA . ILE E 1 551 ? 168.155 192.019 234.278 1.00 62.76 487 ILE E CA 1
ATOM 16311 C C . ILE E 1 551 ? 167.678 192.839 233.083 1.00 66.37 487 ILE E C 1
ATOM 16312 O O . ILE E 1 551 ? 167.044 192.300 232.167 1.00 69.79 487 ILE E O 1
ATOM 16317 N N . VAL E 1 552 ? 167.970 194.142 233.066 1.00 63.23 488 VAL E N 1
ATOM 16318 C CA . VAL E 1 552 ? 167.564 194.981 231.942 1.00 61.94 488 VAL E CA 1
ATOM 16319 C C . VAL E 1 552 ? 168.265 194.538 230.663 1.00 65.20 488 VAL E C 1
ATOM 16320 O O . VAL E 1 552 ? 167.646 194.456 229.595 1.00 67.99 488 VAL E O 1
ATOM 16324 N N . GLU E 1 553 ? 169.565 194.244 230.749 1.00 64.66 489 GLU E N 1
ATOM 16325 C CA . GLU E 1 553 ? 170.300 193.776 229.578 1.00 60.99 489 GLU E CA 1
ATOM 16326 C C . GLU E 1 553 ? 169.775 192.430 229.097 1.00 63.85 489 GLU E C 1
ATOM 16327 O O . GLU E 1 553 ? 169.683 192.187 227.888 1.00 66.88 489 GLU E O 1
ATOM 16333 N N . LEU E 1 554 ? 169.433 191.537 230.031 1.00 60.39 490 LEU E N 1
ATOM 16334 C CA . LEU E 1 554 ? 168.939 190.217 229.652 1.00 55.30 490 LEU E CA 1
ATOM 16335 C C . LEU E 1 554 ? 167.604 190.311 228.921 1.00 56.70 490 LEU E C 1
ATOM 16336 O O . LEU E 1 554 ? 167.361 189.571 227.961 1.00 64.04 490 LEU E O 1
ATOM 16341 N N . GLU E 1 555 ? 166.721 191.209 229.369 1.00 57.27 491 GLU E N 1
ATOM 16342 C CA . GLU E 1 555 ? 165.409 191.330 228.742 1.00 58.29 491 GLU E CA 1
ATOM 16343 C C . GLU E 1 555 ? 165.521 191.789 227.294 1.00 59.46 491 GLU E C 1
ATOM 16344 O O . GLU E 1 555 ? 164.841 191.250 226.412 1.00 66.41 491 GLU E O 1
ATOM 16350 N N . TRP E 1 556 ? 166.373 192.781 227.025 1.00 51.23 492 TRP E N 1
ATOM 16351 C CA . TRP E 1 556 ? 166.581 193.224 225.652 1.00 50.11 492 TRP E CA 1
ATOM 16352 C C . TRP E 1 556 ? 167.345 192.201 224.824 1.00 56.64 492 TRP E C 1
ATOM 16353 O O . TRP E 1 556 ? 167.196 192.181 223.597 1.00 59.60 492 TRP E O 1
ATOM 16364 N N . ASP E 1 557 ? 168.160 191.360 225.462 1.00 59.96 493 ASP E N 1
ATOM 16365 C CA . ASP E 1 557 ? 168.866 190.314 224.730 1.00 46.53 493 ASP E CA 1
ATOM 16366 C C . ASP E 1 557 ? 167.896 189.293 224.148 1.00 53.78 493 ASP E C 1
ATOM 16367 O O . ASP E 1 557 ? 168.071 188.838 223.012 1.00 61.95 493 ASP E O 1
ATOM 16372 N N . TRP E 1 558 ? 166.868 188.917 224.913 1.00 53.48 494 TRP E N 1
ATOM 16373 C CA . TRP E 1 558 ? 165.907 187.932 224.434 1.00 53.18 494 TRP E CA 1
ATOM 16374 C C . TRP E 1 558 ? 164.974 188.503 223.375 1.00 52.86 494 TRP E C 1
ATOM 16375 O O . TRP E 1 558 ? 164.510 187.760 222.503 1.00 58.02 494 TRP E O 1
ATOM 16386 N N . VAL E 1 559 ? 164.682 189.804 223.436 1.00 45.36 495 VAL E N 1
ATOM 16387 C CA . VAL E 1 559 ? 163.844 190.425 222.411 1.00 42.52 495 VAL E CA 1
ATOM 16388 C C . VAL E 1 559 ? 164.525 190.345 221.051 1.00 46.55 495 VAL E C 1
ATOM 16389 O O . VAL E 1 559 ? 163.889 190.032 220.038 1.00 53.10 495 VAL E O 1
ATOM 16393 N N . ALA E 1 560 ? 165.831 190.622 221.007 1.00 41.55 496 ALA E N 1
ATOM 16394 C CA . ALA E 1 560 ? 166.569 190.502 219.756 1.00 34.88 496 ALA E CA 1
ATOM 16395 C C . ALA E 1 560 ? 166.671 189.053 219.298 1.00 42.09 496 ALA E C 1
ATOM 16396 O O . ALA E 1 560 ? 166.690 188.787 218.092 1.00 49.33 496 ALA E O 1
ATOM 16398 N N . ALA E 1 561 ? 166.744 188.109 220.240 1.00 44.37 497 ALA E N 1
ATOM 16399 C CA . ALA E 1 561 ? 166.828 186.699 219.870 1.00 40.13 497 ALA E CA 1
ATOM 16400 C C . ALA E 1 561 ? 165.541 186.221 219.209 1.00 42.72 497 ALA E C 1
ATOM 16401 O O . ALA E 1 561 ? 165.584 185.481 218.219 1.00 43.57 497 ALA E O 1
ATOM 16403 N N . VAL E 1 562 ? 164.387 186.629 219.742 1.00 43.53 498 VAL E N 1
ATOM 16404 C CA . VAL E 1 562 ? 163.115 186.249 219.137 1.00 42.20 498 VAL E CA 1
ATOM 16405 C C . VAL E 1 562 ? 162.941 186.934 217.787 1.00 46.63 498 VAL E C 1
ATOM 16406 O O . VAL E 1 562 ? 162.445 186.331 216.828 1.00 49.79 498 VAL E O 1
ATOM 16410 N N . LEU E 1 563 ? 163.349 188.202 217.691 1.00 38.96 499 LEU E N 1
ATOM 16411 C CA . LEU E 1 563 ? 163.245 188.924 216.427 1.00 34.14 499 LEU E CA 1
ATOM 16412 C C . LEU E 1 563 ? 164.141 188.308 215.360 1.00 39.17 499 LEU E C 1
ATOM 16413 O O . LEU E 1 563 ? 163.766 188.254 214.182 1.00 48.31 499 LEU E O 1
ATOM 16418 N N . GLU E 1 564 ? 165.330 187.842 215.750 1.00 46.05 500 GLU E N 1
ATOM 16419 C CA . GLU E 1 564 ? 166.257 187.262 214.781 1.00 40.71 500 GLU E CA 1
ATOM 16420 C C . GLU E 1 564 ? 165.691 185.993 214.154 1.00 49.86 500 GLU E C 1
ATOM 16421 O O . GLU E 1 564 ? 165.818 185.786 212.942 1.00 52.78 500 GLU E O 1
ATOM 16427 N N . ARG E 1 565 ? 165.068 185.130 214.961 1.00 51.17 501 ARG E N 1
ATOM 16428 C CA . ARG E 1 565 ? 164.509 183.895 214.419 1.00 43.77 501 ARG E CA 1
ATOM 16429 C C . ARG E 1 565 ? 163.304 184.169 213.527 1.00 46.82 501 ARG E C 1
ATOM 16430 O O . ARG E 1 565 ? 163.043 183.404 212.591 1.00 56.36 501 ARG E O 1
ATOM 16438 N N . VAL E 1 566 ? 162.563 185.243 213.801 1.00 47.96 502 VAL E N 1
ATOM 16439 C CA . VAL E 1 566 ? 161.457 185.626 212.928 1.00 44.56 502 VAL E CA 1
ATOM 16440 C C . VAL E 1 566 ? 161.979 186.000 211.547 1.00 45.14 502 VAL E C 1
ATOM 16441 O O . VAL E 1 566 ? 161.400 185.616 210.523 1.00 49.87 502 VAL E O 1
ATOM 16445 N N . PHE E 1 567 ? 163.084 186.748 211.496 1.00 45.14 503 PHE E N 1
ATOM 16446 C CA . PHE E 1 567 ? 163.684 187.103 210.214 1.00 38.76 503 PHE E CA 1
ATOM 16447 C C . PHE E 1 567 ? 164.160 185.866 209.465 1.00 39.61 503 PHE E C 1
ATOM 16448 O O . PHE E 1 567 ? 164.037 185.790 208.236 1.00 47.59 503 PHE E O 1
ATOM 16456 N N . LEU E 1 568 ? 164.714 184.889 210.187 1.00 40.89 504 LEU E N 1
ATOM 16457 C CA . LEU E 1 568 ? 165.209 183.678 209.538 1.00 43.09 504 LEU E CA 1
ATOM 16458 C C . LEU E 1 568 ? 164.084 182.918 208.848 1.00 47.48 504 LEU E C 1
ATOM 16459 O O . LEU E 1 568 ? 164.245 182.450 207.715 1.00 52.06 504 LEU E O 1
ATOM 16464 N N . ILE E 1 569 ? 162.934 182.784 209.513 1.00 49.26 505 ILE E N 1
ATOM 16465 C CA . ILE E 1 569 ? 161.805 182.086 208.908 1.00 47.50 505 ILE E CA 1
ATOM 16466 C C . ILE E 1 569 ? 161.266 182.868 207.716 1.00 49.09 505 ILE E C 1
ATOM 16467 O O . ILE E 1 569 ? 160.959 182.293 206.664 1.00 57.24 505 ILE E O 1
ATOM 16472 N N . PHE E 1 570 ? 161.143 184.190 207.858 1.00 49.41 506 PHE E N 1
ATOM 16473 C CA . PHE E 1 570 ? 160.561 185.007 206.797 1.00 45.17 506 PHE E CA 1
ATOM 16474 C C . PHE E 1 570 ? 161.422 184.996 205.538 1.00 48.32 506 PHE E C 1
ATOM 16475 O O . PHE E 1 570 ? 160.896 184.894 204.424 1.00 57.87 506 PHE E O 1
ATOM 16483 N N . PHE E 1 571 ? 162.742 185.098 205.691 1.00 48.99 507 PHE E N 1
ATOM 16484 C CA . PHE E 1 571 ? 163.622 185.232 204.537 1.00 47.20 507 PHE E CA 1
ATOM 16485 C C . PHE E 1 571 ? 163.819 183.930 203.770 1.00 51.43 507 PHE E C 1
ATOM 16486 O O . PHE E 1 571 ? 164.180 183.979 202.590 1.00 56.34 507 PHE E O 1
ATOM 16494 N N . THR E 1 572 ? 163.592 182.776 204.397 1.00 51.13 508 THR E N 1
ATOM 16495 C CA . THR E 1 572 ? 163.629 181.515 203.666 1.00 53.54 508 THR E CA 1
ATOM 16496 C C . THR E 1 572 ? 162.371 181.283 202.844 1.00 56.03 508 THR E C 1
ATOM 16497 O O . THR E 1 572 ? 162.442 180.658 201.780 1.00 59.59 508 THR E O 1
ATOM 16501 N N . ILE E 1 573 ? 161.220 181.769 203.315 1.00 57.72 509 ILE E N 1
ATOM 16502 C CA . ILE E 1 573 ? 159.991 181.664 202.534 1.00 61.15 509 ILE E CA 1
ATOM 16503 C C . ILE E 1 573 ? 160.111 182.473 201.249 1.00 58.53 509 ILE E C 1
ATOM 16504 O O . ILE E 1 573 ? 159.728 182.012 200.167 1.00 62.73 509 ILE E O 1
ATOM 16509 N N . CYS E 1 574 ? 160.650 183.691 201.346 1.00 57.20 510 CYS E N 1
ATOM 16510 C CA . CYS E 1 574 ? 160.858 184.509 200.155 1.00 60.51 510 CYS E CA 1
ATOM 16511 C C . CYS E 1 574 ? 161.859 183.860 199.207 1.00 63.39 510 CYS E C 1
ATOM 16512 O O . CYS E 1 574 ? 161.672 183.881 197.985 1.00 66.19 510 CYS E O 1
ATOM 16515 N N . PHE E 1 575 ? 162.933 183.285 199.753 1.00 55.23 511 PHE E N 1
ATOM 16516 C CA . PHE E 1 575 ? 163.929 182.625 198.914 1.00 54.12 511 PHE E CA 1
ATOM 16517 C C . PHE E 1 575 ? 163.339 181.417 198.197 1.00 61.33 511 PHE E C 1
ATOM 16518 O O . PHE E 1 575 ? 163.604 181.204 197.008 1.00 67.43 511 PHE E O 1
ATOM 16526 N N . LEU E 1 576 ? 162.546 180.608 198.905 1.00 58.89 512 LEU E N 1
ATOM 16527 C CA . LEU E 1 576 ? 161.942 179.435 198.281 1.00 58.50 512 LEU E CA 1
ATOM 16528 C C . LEU E 1 576 ? 160.955 179.828 197.190 1.00 61.20 512 LEU E C 1
ATOM 16529 O O . LEU E 1 576 ? 160.938 179.220 196.114 1.00 62.92 512 LEU E O 1
ATOM 16534 N N . PHE E 1 577 ? 160.123 180.840 197.448 1.00 70.12 513 PHE E N 1
ATOM 16535 C CA . PHE E 1 577 ? 159.137 181.258 196.457 1.00 68.27 513 PHE E CA 1
ATOM 16536 C C . PHE E 1 577 ? 159.803 181.824 195.208 1.00 68.93 513 PHE E C 1
ATOM 16537 O O . PHE E 1 577 ? 159.384 181.524 194.084 1.00 71.34 513 PHE E O 1
ATOM 16545 N N . SER E 1 578 ? 160.838 182.647 195.383 1.00 63.29 514 SER E N 1
ATOM 16546 C CA . SER E 1 578 ? 161.476 183.288 194.237 1.00 63.07 514 SER E CA 1
ATOM 16547 C C . SER E 1 578 ? 162.258 182.284 193.399 1.00 64.49 514 SER E C 1
ATOM 16548 O O . SER E 1 578 ? 162.130 182.253 192.169 1.00 67.46 514 SER E O 1
ATOM 16551 N N . ALA E 1 579 ? 163.079 181.455 194.047 1.00 65.30 515 ALA E N 1
ATOM 16552 C CA . ALA E 1 579 ? 163.933 180.532 193.305 1.00 64.64 515 ALA E CA 1
ATOM 16553 C C . ALA E 1 579 ? 163.117 179.431 192.637 1.00 64.34 515 ALA E C 1
ATOM 16554 O O . ALA E 1 579 ? 163.288 179.156 191.444 1.00 66.72 515 ALA E O 1
ATOM 16556 N N . ILE E 1 580 ? 162.226 178.787 193.392 1.00 60.77 516 ILE E N 1
ATOM 16557 C CA . ILE E 1 580 ? 161.440 177.690 192.835 1.00 62.84 516 ILE E CA 1
ATOM 16558 C C . ILE E 1 580 ? 160.402 178.215 191.850 1.00 62.14 516 ILE E C 1
ATOM 16559 O O . ILE E 1 580 ? 160.219 177.654 190.764 1.00 62.79 516 ILE E O 1
ATOM 16564 N N . GLY E 1 581 ? 159.718 179.306 192.206 1.00 61.22 517 GLY E N 1
ATOM 16565 C CA . GLY E 1 581 ? 158.611 179.776 191.387 1.00 56.80 517 GLY E CA 1
ATOM 16566 C C . GLY E 1 581 ? 159.038 180.224 190.001 1.00 56.68 517 GLY E C 1
ATOM 16567 O O . GLY E 1 581 ? 158.375 179.914 189.009 1.00 61.63 517 GLY E O 1
ATOM 16568 N N . ILE E 1 582 ? 160.144 180.962 189.914 1.00 55.03 518 ILE E N 1
ATOM 16569 C CA . ILE E 1 582 ? 160.600 181.465 188.620 1.00 58.47 518 ILE E CA 1
ATOM 16570 C C . ILE E 1 582 ? 161.083 180.318 187.740 1.00 63.62 518 ILE E C 1
ATOM 16571 O O . ILE E 1 582 ? 160.726 180.226 186.560 1.00 63.15 518 ILE E O 1
ATOM 16576 N N . ASN E 1 583 ? 161.900 179.424 188.303 1.00 60.39 519 ASN E N 1
ATOM 16577 C CA . ASN E 1 583 ? 162.455 178.329 187.512 1.00 55.40 519 ASN E CA 1
ATOM 16578 C C . ASN E 1 583 ? 161.375 177.339 187.090 1.00 56.17 519 ASN E C 1
ATOM 16579 O O . ASN E 1 583 ? 161.393 176.839 185.960 1.00 62.19 519 ASN E O 1
ATOM 16584 N N . LEU E 1 584 ? 160.430 177.038 187.985 1.00 52.43 520 LEU E N 1
ATOM 16585 C CA . LEU E 1 584 ? 159.351 176.119 187.637 1.00 52.18 520 LEU E CA 1
ATOM 16586 C C . LEU E 1 584 ? 158.448 176.709 186.561 1.00 53.35 520 LEU E C 1
ATOM 16587 O O . LEU E 1 584 ? 157.989 175.989 185.666 1.00 64.23 520 LEU E O 1
ATOM 16592 N N . TYR E 1 585 ? 158.176 178.014 186.636 1.00 44.94 521 TYR E N 1
ATOM 16593 C CA . TYR E 1 585 ? 157.363 178.661 185.612 1.00 47.30 521 TYR E CA 1
ATOM 16594 C C . TYR E 1 585 ? 158.056 178.627 184.255 1.00 56.94 521 TYR E C 1
ATOM 16595 O O . TYR E 1 585 ? 157.405 178.422 183.224 1.00 57.82 521 TYR E O 1
ATOM 16604 N N . GLY E 1 586 ? 159.375 178.830 184.235 1.00 53.18 522 GLY E N 1
ATOM 16605 C CA . GLY E 1 586 ? 160.106 178.752 182.982 1.00 39.18 522 GLY E CA 1
ATOM 16606 C C . GLY E 1 586 ? 160.120 177.351 182.398 1.00 44.28 522 GLY E C 1
ATOM 16607 O O . GLY E 1 586 ? 160.013 177.176 181.181 1.00 54.52 522 GLY E O 1
ATOM 16608 N N . TRP E 1 587 ? 160.260 176.337 183.255 1.00 44.81 523 TRP E N 1
ATOM 16609 C CA . TRP E 1 587 ? 160.249 174.958 182.776 1.00 45.85 523 TRP E CA 1
ATOM 16610 C C . TRP E 1 587 ? 158.888 174.584 182.200 1.00 46.08 523 TRP E C 1
ATOM 16611 O O . TRP E 1 587 ? 158.811 173.866 181.196 1.00 52.26 523 TRP E O 1
ATOM 16622 N N . TYR E 1 588 ? 157.807 175.051 182.829 1.00 40.46 524 TYR E N 1
ATOM 16623 C CA . TYR E 1 588 ? 156.470 174.739 182.334 1.00 45.68 524 TYR E CA 1
ATOM 16624 C C . TYR E 1 588 ? 156.254 175.304 180.936 1.00 49.58 524 TYR E C 1
ATOM 16625 O O . TYR E 1 588 ? 155.671 174.636 180.075 1.00 53.26 524 TYR E O 1
ATOM 16634 N N . ILE E 1 589 ? 156.715 176.532 180.692 1.00 50.17 525 ILE E N 1
ATOM 16635 C CA . ILE E 1 589 ? 156.625 177.104 179.354 1.00 47.07 525 ILE E CA 1
ATOM 16636 C C . ILE E 1 589 ? 157.470 176.300 178.374 1.00 53.47 525 ILE E C 1
ATOM 16637 O O . ILE E 1 589 ? 157.035 176.003 177.256 1.00 53.83 525 ILE E O 1
ATOM 16642 N N . TRP E 1 590 ? 158.683 175.919 178.784 1.00 43.60 526 TRP E N 1
ATOM 16643 C CA . TRP E 1 590 ? 159.556 175.139 177.913 1.00 34.55 526 TRP E CA 1
ATOM 16644 C C . TRP E 1 590 ? 158.951 173.777 177.593 1.00 46.17 526 TRP E C 1
ATOM 16645 O O . TRP E 1 590 ? 159.066 173.288 176.464 1.00 50.53 526 TRP E O 1
ATOM 16656 N N . TYR E 1 591 ? 158.304 173.147 178.577 1.00 60.31 527 TYR E N 1
ATOM 16657 C CA . TYR E 1 591 ? 157.768 171.805 178.374 1.00 52.77 527 TYR E CA 1
ATOM 16658 C C . TYR E 1 591 ? 156.584 171.817 177.412 1.00 50.66 527 TYR E C 1
ATOM 16659 O O . TYR E 1 591 ? 156.486 170.961 176.525 1.00 58.02 527 TYR E O 1
ATOM 16668 N N . THR E 1 592 ? 155.670 172.778 177.575 1.00 52.24 528 THR E N 1
ATOM 16669 C CA . THR E 1 592 ? 154.468 172.798 176.744 1.00 56.53 528 THR E CA 1
ATOM 16670 C C . THR E 1 592 ? 154.790 173.039 175.274 1.00 59.52 528 THR E C 1
ATOM 16671 O O . THR E 1 592 ? 154.231 172.364 174.404 1.00 63.69 528 THR E O 1
ATOM 16675 N N . GLU E 1 593 ? 155.684 173.984 174.977 1.00 63.78 529 GLU E N 1
ATOM 16676 C CA . GLU E 1 593 ? 156.026 174.258 173.585 1.00 59.64 529 GLU E CA 1
ATOM 16677 C C . GLU E 1 593 ? 156.779 173.090 172.960 1.00 62.63 529 GLU E C 1
ATOM 16678 O O . GLU E 1 593 ? 156.660 172.838 171.755 1.00 67.14 529 GLU E O 1
ATOM 16684 N N . ASN E 1 594 ? 157.565 172.368 173.763 1.00 57.34 530 ASN E N 1
ATOM 16685 C CA . ASN E 1 594 ? 158.300 171.219 173.245 1.00 52.28 530 ASN E CA 1
ATOM 16686 C C . ASN E 1 594 ? 157.361 170.107 172.794 1.00 61.67 530 ASN E C 1
ATOM 16687 O O . ASN E 1 594 ? 157.576 169.495 171.740 1.00 61.63 530 ASN E O 1
ATOM 16692 N N . HIS E 1 595 ? 156.317 169.828 173.572 1.00 70.91 531 HIS E N 1
ATOM 16693 C CA . HIS E 1 595 ? 155.449 168.688 173.309 1.00 66.41 531 HIS E CA 1
ATOM 16694 C C . HIS E 1 595 ? 154.218 169.035 172.482 1.00 67.96 531 HIS E C 1
ATOM 16695 O O . HIS E 1 595 ? 153.578 168.123 171.947 1.00 72.03 531 HIS E O 1
ATOM 16702 N N . PHE E 1 596 ? 153.868 170.316 172.359 1.00 69.50 532 PHE E N 1
ATOM 16703 C CA . PHE E 1 596 ? 152.701 170.736 171.595 1.00 70.93 532 PHE E CA 1
ATOM 16704 C C . PHE E 1 596 ? 153.059 171.192 170.185 1.00 75.34 532 PHE E C 1
ATOM 16705 O O . PHE E 1 596 ? 152.190 171.689 169.461 1.00 73.45 532 PHE E O 1
ATOM 16713 N N . LEU E 1 597 ? 154.316 171.037 169.783 1.00 84.18 533 LEU E N 1
ATOM 16714 C CA . LEU E 1 597 ? 154.741 171.416 168.440 1.00 83.15 533 LEU E CA 1
ATOM 16715 C C . LEU E 1 597 ? 155.430 170.249 167.741 1.00 76.70 533 LEU E C 1
ATOM 16716 O O . LEU E 1 597 ? 156.264 169.565 168.332 1.00 73.43 533 LEU E O 1
#